Protein 1WHH (pdb70)

CATH classification: 2.30.30.190

InterPro domains:
  IPR000938 CAP Gly-rich domain [PF01302] (296-360)
  IPR000938 CAP Gly-rich domain [PF01302] (418-481)
  IPR000938 CAP Gly-rich domain [PS00845] (314-345)
  IPR000938 CAP Gly-rich domain [PS00845] (436-467)
  IPR000938 CAP Gly-rich domain [PS50245] (314-356)
  IPR000938 CAP Gly-rich domain [PS50245] (436-478)
  IPR000938 CAP Gly-rich domain [SM01052] (296-361)
  IPR000938 CAP Gly-rich domain [SM01052] (418-483)
  IPR002110 Ankyrin repeat [PF12796] (144-227)
  IPR002110 Ankyrin repeat [PS50088] (197-229)
  IPR002110 Ankyrin repeat [SM00248] (117-155)
  IPR002110 Ankyrin repeat [SM00248] (160-191)
  IPR002110 Ankyrin repeat [SM00248] (197-226)
  IPR036770 Ankyrin repeat-containing domain superfamily [G3DSA:1.25.40.20] (91-244)
  IPR036770 Ankyrin repeat-containing domain superfamily [SSF48403] (101-236)
  IPR036859 CAP Gly-rich domain superfamily [G3DSA:2.30.30.190] (273-370)
  IPR036859 CAP Gly-rich domain superfamily [G3DSA:2.30.30.190] (395-489)
  IPR036859 CAP Gly-rich domain superfamily [SSF74924] (266-394)
  IPR036859 CAP Gly-rich domain superfamily [SSF74924] (410-545)

Nearest PDB structures (foldseek):
  1whh-assembly1_A  TM=7.391E-01  e=8.367E-16  Mus musculus
  2cp5-assembly1_A  TM=6.969E-01  e=2.871E-09  Homo sapiens
  1whj-assembly1_A  TM=7.065E-01  e=7.109E-09  Mus musculus
  2coz-assembly1_A  TM=6.652E-01  e=1.085E-08  Homo sapiens
  2coy-assembly1_A  TM=6.792E-01  e=8.999E-08  Homo sapiens

Solvent-accessible surface area: 7705 Å² total; per-residue (Å²): 119,106,134,55,127,119,59,205,101,104,126,67,142,84,140,82,78,128,177,142,220,140,38,52,132,5,114,77,53,34,87,0,42,13,52,34,138,103,97,3,58,0,108,71,49,10,129,19,117,71,18,119,39,86,38,2,0,0,56,12,131,126,96,84,17,164,24,62,0,35,15,180,72,57,164,27,18,112,30,40,79,125,16,0,10,9,4,38,23,97,134,12,99,124,86,25,112,41,136,107,106,142

Organism: Mus musculus (NCBI:txid10090)

Structure (mmCIF, N/CA/C/O backbone):
data_1WHH
#
_entry.id   1WHH
#
loop_
_atom_site.group_PDB
_atom_site.id
_atom_site.type_symbol
_atom_site.label_atom_id
_atom_site.label_alt_id
_atom_site.label_comp_id
_atom_site.label_asym_id
_atom_site.label_entity_id
_atom_site.label_seq_id
_atom_site.pdbx_PDB_ins_code
_atom_site.Cartn_x
_atom_site.Cartn_y
_atom_site.Cartn_z
_atom_site.occupancy
_atom_site.B_iso_or_equiv
_atom_site.auth_seq_id
_atom_site.auth_comp_id
_atom_site.auth_asym_id
_atom_site.auth_atom_id
_atom_site.pdbx_PDB_model_num
ATOM 1 N N . GLY A 1 1 ? 28.918 -16.283 -32.223 1.00 0.00 1 GLY A N 1
ATOM 2 C CA . GLY A 1 1 ? 28.095 -17.522 -32.151 1.00 0.00 1 GLY A CA 1
ATOM 3 C C . GLY A 1 1 ? 28.400 -18.349 -30.918 1.00 0.00 1 GLY A C 1
ATOM 4 O O . GLY A 1 1 ? 29.405 -18.125 -30.246 1.00 0.00 1 GLY A O 1
ATOM 10 N N . SER A 1 2 ? 27.527 -19.308 -30.622 1.00 0.00 2 SER A N 1
ATOM 11 C CA . SER A 1 2 ? 27.704 -20.175 -29.461 1.00 0.00 2 SER A CA 1
ATOM 12 C C . SER A 1 2 ? 27.676 -19.367 -28.167 1.00 0.00 2 SER A C 1
ATOM 13 O O . SER A 1 2 ? 28.485 -18.460 -27.971 1.00 0.00 2 SER A O 1
ATOM 21 N N . SER A 1 3 ? 26.739 -19.703 -27.287 1.00 0.00 3 SER A N 1
ATOM 22 C CA . SER A 1 3 ? 26.605 -19.011 -26.011 1.00 0.00 3 SER A CA 1
ATOM 23 C C . SER A 1 3 ? 27.885 -19.131 -25.189 1.00 0.00 3 SER A C 1
ATOM 24 O O . SER A 1 3 ? 28.536 -18.131 -24.886 1.00 0.00 3 SER A O 1
ATOM 32 N N . GLY A 1 4 ? 28.240 -20.361 -24.832 1.00 0.00 4 GLY A N 1
ATOM 33 C CA . GLY A 1 4 ? 29.440 -20.588 -24.050 1.00 0.00 4 GLY A CA 1
ATOM 34 C C . GLY A 1 4 ? 30.072 -21.936 -24.337 1.00 0.00 4 GLY A C 1
ATOM 35 O O . GLY A 1 4 ? 30.000 -22.436 -25.459 1.00 0.00 4 GLY A O 1
ATOM 39 N N . SER A 1 5 ? 30.694 -22.524 -23.320 1.00 0.00 5 SER A N 1
ATOM 40 C CA . SER A 1 5 ? 31.342 -23.822 -23.469 1.00 0.00 5 SER A CA 1
ATOM 41 C C . SER A 1 5 ? 30.401 -24.950 -23.059 1.00 0.00 5 SER A C 1
ATOM 42 O O . SER A 1 5 ? 30.032 -25.793 -23.877 1.00 0.00 5 SER A O 1
ATOM 50 N N . SER A 1 6 ? 30.014 -24.958 -21.788 1.00 0.00 6 SER A N 1
ATOM 51 C CA . SER A 1 6 ? 29.116 -25.982 -21.268 1.00 0.00 6 SER A CA 1
ATOM 52 C C . SER A 1 6 ? 27.695 -25.442 -21.134 1.00 0.00 6 SER A C 1
ATOM 53 O O . SER A 1 6 ? 26.741 -26.051 -21.616 1.00 0.00 6 SER A O 1
ATOM 61 N N . GLY A 1 7 ? 27.565 -24.295 -20.477 1.00 0.00 7 GLY A N 1
ATOM 62 C CA . GLY A 1 7 ? 26.258 -23.691 -20.292 1.00 0.00 7 GLY A CA 1
ATOM 63 C C . GLY A 1 7 ? 26.219 -22.746 -19.107 1.00 0.00 7 GLY A C 1
ATOM 64 O O . GLY A 1 7 ? 27.233 -22.525 -18.446 1.00 0.00 7 GLY A O 1
ATOM 68 N N . LYS A 1 8 ? 25.043 -22.185 -18.840 1.00 0.00 8 LYS A N 1
ATOM 69 C CA . LYS A 1 8 ? 24.875 -21.258 -17.726 1.00 0.00 8 LYS A CA 1
ATOM 70 C C . LYS A 1 8 ? 23.418 -21.200 -17.281 1.00 0.00 8 LYS A C 1
ATOM 71 O O . LYS A 1 8 ? 22.940 -20.163 -16.818 1.00 0.00 8 LYS A O 1
ATOM 90 N N . SER A 1 9 ? 22.716 -22.320 -17.424 1.00 0.00 9 SER A N 1
ATOM 91 C CA . SER A 1 9 ? 21.312 -22.395 -17.037 1.00 0.00 9 SER A CA 1
ATOM 92 C C . SER A 1 9 ? 21.168 -22.947 -15.620 1.00 0.00 9 SER A C 1
ATOM 93 O O . SER A 1 9 ? 21.943 -23.806 -15.198 1.00 0.00 9 SER A O 1
ATOM 101 N N . PRO A 1 10 ? 20.171 -22.458 -14.862 1.00 0.00 10 PRO A N 1
ATOM 102 C CA . PRO A 1 10 ? 19.930 -22.906 -13.488 1.00 0.00 10 PRO A CA 1
ATOM 103 C C . PRO A 1 10 ? 19.320 -24.303 -13.432 1.00 0.00 10 PRO A C 1
ATOM 104 O O . PRO A 1 10 ? 18.540 -24.685 -14.304 1.00 0.00 10 PRO A O 1
ATOM 115 N N . SER A 1 11 ? 19.679 -25.059 -12.400 1.00 0.00 11 SER A N 1
ATOM 116 C CA . SER A 1 11 ? 19.165 -26.413 -12.230 1.00 0.00 11 SER A CA 1
ATOM 117 C C . SER A 1 11 ? 17.777 -26.392 -11.597 1.00 0.00 11 SER A C 1
ATOM 118 O O . SER A 1 11 ? 16.947 -27.262 -11.866 1.00 0.00 11 SER A O 1
ATOM 126 N N . SER A 1 12 ? 17.531 -25.393 -10.756 1.00 0.00 12 SER A N 1
ATOM 127 C CA . SER A 1 12 ? 16.243 -25.256 -10.086 1.00 0.00 12 SER A CA 1
ATOM 128 C C . SER A 1 12 ? 15.777 -23.803 -10.097 1.00 0.00 12 SER A C 1
ATOM 129 O O . SER A 1 12 ? 16.591 -22.881 -10.177 1.00 0.00 12 SER A O 1
ATOM 137 N N . PRO A 1 13 ? 14.454 -23.576 -10.014 1.00 0.00 13 PRO A N 1
ATOM 138 C CA . PRO A 1 13 ? 13.883 -22.225 -10.014 1.00 0.00 13 PRO A CA 1
ATOM 139 C C . PRO A 1 13 ? 14.252 -21.443 -8.759 1.00 0.00 13 PRO A C 1
ATOM 140 O O . PRO A 1 13 ? 13.528 -21.469 -7.764 1.00 0.00 13 PRO A O 1
ATOM 151 N N . SER A 1 14 ? 15.382 -20.746 -8.813 1.00 0.00 14 SER A N 1
ATOM 152 C CA . SER A 1 14 ? 15.848 -19.954 -7.679 1.00 0.00 14 SER A CA 1
ATOM 153 C C . SER A 1 14 ? 16.047 -18.496 -8.078 1.00 0.00 14 SER A C 1
ATOM 154 O O . SER A 1 14 ? 16.408 -18.197 -9.217 1.00 0.00 14 SER A O 1
ATOM 162 N N . LEU A 1 15 ? 15.810 -17.592 -7.133 1.00 0.00 15 LEU A N 1
ATOM 163 C CA . LEU A 1 15 ? 15.964 -16.164 -7.385 1.00 0.00 15 LEU A CA 1
ATOM 164 C C . LEU A 1 15 ? 16.683 -15.483 -6.224 1.00 0.00 15 LEU A C 1
ATOM 165 O O . LEU A 1 15 ? 17.097 -16.139 -5.269 1.00 0.00 15 LEU A O 1
ATOM 181 N N . GLY A 1 16 ? 16.827 -14.165 -6.314 1.00 0.00 16 GLY A N 1
ATOM 182 C CA . GLY A 1 16 ? 17.496 -13.421 -5.263 1.00 0.00 16 GLY A CA 1
ATOM 183 C C . GLY A 1 16 ? 16.828 -13.598 -3.914 1.00 0.00 16 GLY A C 1
ATOM 184 O O . GLY A 1 16 ? 17.495 -13.613 -2.880 1.00 0.00 16 GLY A O 1
ATOM 188 N N . SER A 1 17 ? 15.506 -13.736 -3.926 1.00 0.00 17 SER A N 1
ATOM 189 C CA . SER A 1 17 ? 14.743 -13.916 -2.696 1.00 0.00 17 SER A CA 1
ATOM 190 C C . SER A 1 17 ? 13.262 -14.110 -2.999 1.00 0.00 17 SER A C 1
ATOM 191 O O . SER A 1 17 ? 12.575 -13.175 -3.412 1.00 0.00 17 SER A O 1
ATOM 199 N N . LEU A 1 18 ? 12.775 -15.330 -2.794 1.00 0.00 18 LEU A N 1
ATOM 200 C CA . LEU A 1 18 ? 11.374 -15.646 -3.046 1.00 0.00 18 LEU A CA 1
ATOM 201 C C . LEU A 1 18 ? 10.917 -16.814 -2.180 1.00 0.00 18 LEU A C 1
ATOM 202 O O . LEU A 1 18 ? 10.054 -17.598 -2.580 1.00 0.00 18 LEU A O 1
ATOM 218 N N . GLN A 1 19 ? 11.499 -16.925 -0.990 1.00 0.00 19 GLN A N 1
ATOM 219 C CA . GLN A 1 19 ? 11.150 -17.998 -0.066 1.00 0.00 19 GLN A CA 1
ATOM 220 C C . GLN A 1 19 ? 11.426 -17.583 1.375 1.00 0.00 19 GLN A C 1
ATOM 221 O O . GLN A 1 19 ? 11.764 -18.415 2.218 1.00 0.00 19 GLN A O 1
ATOM 235 N N . GLN A 1 20 ? 11.279 -16.292 1.652 1.00 0.00 20 GLN A N 1
ATOM 236 C CA . GLN A 1 20 ? 11.512 -15.766 2.992 1.00 0.00 20 GLN A CA 1
ATOM 237 C C . GLN A 1 20 ? 10.245 -15.847 3.838 1.00 0.00 20 GLN A C 1
ATOM 238 O O . GLN A 1 20 ? 9.186 -16.245 3.351 1.00 0.00 20 GLN A O 1
ATOM 252 N N . ARG A 1 21 ? 10.361 -15.469 5.106 1.00 0.00 21 ARG A N 1
ATOM 253 C CA . ARG A 1 21 ? 9.225 -15.499 6.021 1.00 0.00 21 ARG A CA 1
ATOM 254 C C . ARG A 1 21 ? 8.633 -14.105 6.201 1.00 0.00 21 ARG A C 1
ATOM 255 O O . ARG A 1 21 ? 9.212 -13.256 6.878 1.00 0.00 21 ARG A O 1
ATOM 276 N N . GLU A 1 22 ? 7.475 -13.876 5.589 1.00 0.00 22 GLU A N 1
ATOM 277 C CA . GLU A 1 22 ? 6.804 -12.585 5.682 1.00 0.00 22 GLU A CA 1
ATOM 278 C C . GLU A 1 22 ? 7.681 -11.472 5.117 1.00 0.00 22 GLU A C 1
ATOM 279 O O . GLU A 1 22 ? 7.629 -10.332 5.579 1.00 0.00 22 GLU A O 1
ATOM 291 N N . GLY A 1 23 ? 8.487 -11.810 4.116 1.00 0.00 23 GLY A N 1
ATOM 292 C CA . GLY A 1 23 ? 9.363 -10.828 3.506 1.00 0.00 23 GLY A CA 1
ATOM 293 C C . GLY A 1 23 ? 8.605 -9.810 2.677 1.00 0.00 23 GLY A C 1
ATOM 294 O O . GLY A 1 23 ? 7.486 -10.070 2.233 1.00 0.00 23 GLY A O 1
ATOM 298 N N . ALA A 1 24 ? 9.214 -8.647 2.468 1.00 0.00 24 ALA A N 1
ATOM 299 C CA . ALA A 1 24 ? 8.589 -7.586 1.688 1.00 0.00 24 ALA A CA 1
ATOM 300 C C . ALA A 1 24 ? 9.580 -6.463 1.396 1.00 0.00 24 ALA A C 1
ATOM 301 O O . ALA A 1 24 ? 10.547 -6.270 2.131 1.00 0.00 24 ALA A O 1
ATOM 308 N N . LYS A 1 25 ? 9.330 -5.726 0.318 1.00 0.00 25 LYS A N 1
ATOM 309 C CA . LYS A 1 25 ? 10.200 -4.622 -0.070 1.00 0.00 25 LYS A CA 1
ATOM 310 C C . LYS A 1 25 ? 9.795 -3.332 0.638 1.00 0.00 25 LYS A C 1
ATOM 311 O O . LYS A 1 25 ? 10.639 -2.615 1.173 1.00 0.00 25 LYS A O 1
ATOM 330 N N . ALA A 1 26 ? 8.496 -3.046 0.636 1.00 0.00 26 ALA A N 1
ATOM 331 C CA . ALA A 1 26 ? 7.980 -1.844 1.279 1.00 0.00 26 ALA A CA 1
ATOM 332 C C . ALA A 1 26 ? 7.228 -2.185 2.561 1.00 0.00 26 ALA A C 1
ATOM 333 O O . ALA A 1 26 ? 7.149 -3.349 2.954 1.00 0.00 26 ALA A O 1
ATOM 340 N N . GLU A 1 27 ? 6.678 -1.163 3.209 1.00 0.00 27 GLU A N 1
ATOM 341 C CA . GLU A 1 27 ? 5.932 -1.356 4.448 1.00 0.00 27 GLU A CA 1
ATOM 342 C C . GLU A 1 27 ? 4.829 -0.313 4.588 1.00 0.00 27 GLU A C 1
ATOM 343 O O . GLU A 1 27 ? 4.795 0.673 3.852 1.00 0.00 27 GLU A O 1
ATOM 355 N N . VAL A 1 28 ? 3.926 -0.538 5.538 1.00 0.00 28 VAL A N 1
ATOM 356 C CA . VAL A 1 28 ? 2.820 0.382 5.775 1.00 0.00 28 VAL A CA 1
ATOM 357 C C . VAL A 1 28 ? 3.319 1.705 6.347 1.00 0.00 28 VAL A C 1
ATOM 358 O O . VAL A 1 28 ? 4.007 1.731 7.367 1.00 0.00 28 VAL A O 1
ATOM 371 N N . GLY A 1 29 ? 2.968 2.801 5.682 1.00 0.00 29 GLY A N 1
ATOM 372 C CA . GLY A 1 29 ? 3.389 4.112 6.139 1.00 0.00 29 GLY A CA 1
ATOM 373 C C . GLY A 1 29 ? 4.606 4.621 5.394 1.00 0.00 29 GLY A C 1
ATOM 374 O O . GLY A 1 29 ? 5.406 5.380 5.942 1.00 0.00 29 GLY A O 1
ATOM 378 N N . ASP A 1 30 ? 4.748 4.204 4.141 1.00 0.00 30 ASP A N 1
ATOM 379 C CA . ASP A 1 30 ? 5.878 4.621 3.318 1.00 0.00 30 ASP A CA 1
ATOM 380 C C . ASP A 1 30 ? 5.427 4.932 1.894 1.00 0.00 30 ASP A C 1
ATOM 381 O O . ASP A 1 30 ? 4.489 4.321 1.382 1.00 0.00 30 ASP A O 1
ATOM 390 N N . GLN A 1 31 ? 6.102 5.884 1.260 1.00 0.00 31 GLN A N 1
ATOM 391 C CA . GLN A 1 31 ? 5.771 6.276 -0.106 1.00 0.00 31 GLN A CA 1
ATOM 392 C C . GLN A 1 31 ? 6.201 5.203 -1.101 1.00 0.00 31 GLN A C 1
ATOM 393 O O . GLN A 1 31 ? 7.355 4.773 -1.105 1.00 0.00 31 GLN A O 1
ATOM 407 N N . VAL A 1 32 ? 5.267 4.773 -1.942 1.00 0.00 32 VAL A N 1
ATOM 408 C CA . VAL A 1 32 ? 5.548 3.751 -2.942 1.00 0.00 32 VAL A CA 1
ATOM 409 C C . VAL A 1 32 ? 5.071 4.185 -4.322 1.00 0.00 32 VAL A C 1
ATOM 410 O O . VAL A 1 32 ? 4.525 5.276 -4.486 1.00 0.00 32 VAL A O 1
ATOM 423 N N . LEU A 1 33 ? 5.280 3.325 -5.314 1.00 0.00 33 LEU A N 1
ATOM 424 C CA . LEU A 1 33 ? 4.871 3.620 -6.682 1.00 0.00 33 LEU A CA 1
ATOM 425 C C . LEU A 1 33 ? 4.282 2.384 -7.354 1.00 0.00 33 LEU A C 1
ATOM 426 O O . LEU A 1 33 ? 5.000 1.434 -7.665 1.00 0.00 33 LEU A O 1
ATOM 442 N N . VAL A 1 34 ? 2.972 2.403 -7.575 1.00 0.00 34 VAL A N 1
ATOM 443 C CA . VAL A 1 34 ? 2.287 1.284 -8.210 1.00 0.00 34 VAL A CA 1
ATOM 444 C C . VAL A 1 34 ? 2.533 1.271 -9.714 1.00 0.00 34 VAL A C 1
ATOM 445 O O . VAL A 1 34 ? 2.212 2.231 -10.415 1.00 0.00 34 VAL A O 1
ATOM 458 N N . ALA A 1 35 ? 3.104 0.176 -10.206 1.00 0.00 35 ALA A N 1
ATOM 459 C CA . ALA A 1 35 ? 3.393 0.037 -11.628 1.00 0.00 35 ALA A CA 1
ATOM 460 C C . ALA A 1 35 ? 4.327 1.142 -12.113 1.00 0.00 35 ALA A C 1
ATOM 461 O O . ALA A 1 35 ? 4.314 1.505 -13.289 1.00 0.00 35 ALA A O 1
ATOM 468 N N . GLY A 1 36 ? 5.137 1.672 -11.200 1.00 0.00 36 GLY A N 1
ATOM 469 C CA . GLY A 1 36 ? 6.065 2.728 -11.556 1.00 0.00 36 GLY A CA 1
ATOM 470 C C . GLY A 1 36 ? 5.373 3.932 -12.168 1.00 0.00 36 GLY A C 1
ATOM 471 O O . GLY A 1 36 ? 5.905 4.565 -13.080 1.00 0.00 36 GLY A O 1
ATOM 475 N N . GLN A 1 37 ? 4.184 4.247 -11.666 1.00 0.00 37 GLN A N 1
ATOM 476 C CA . GLN A 1 37 ? 3.419 5.382 -12.169 1.00 0.00 37 GLN A CA 1
ATOM 477 C C . GLN A 1 37 ? 2.606 6.029 -11.053 1.00 0.00 37 GLN A C 1
ATOM 478 O O . GLN A 1 37 ? 2.918 7.132 -10.604 1.00 0.00 37 GLN A O 1
ATOM 492 N N . LYS A 1 38 ? 1.563 5.336 -10.610 1.00 0.00 38 LYS A N 1
ATOM 493 C CA . LYS A 1 38 ? 0.704 5.844 -9.545 1.00 0.00 38 LYS A CA 1
ATOM 494 C C . LYS A 1 38 ? 1.455 5.894 -8.218 1.00 0.00 38 LYS A C 1
ATOM 495 O O . LYS A 1 38 ? 1.839 4.860 -7.672 1.00 0.00 38 LYS A O 1
ATOM 514 N N . GLN A 1 39 ? 1.658 7.103 -7.704 1.00 0.00 39 GLN A N 1
ATOM 515 C CA . GLN A 1 39 ? 2.361 7.288 -6.441 1.00 0.00 39 GLN A CA 1
ATOM 516 C C . GLN A 1 39 ? 1.387 7.270 -5.268 1.00 0.00 39 GLN A C 1
ATOM 517 O O . GLN A 1 39 ? 0.412 8.022 -5.247 1.00 0.00 39 GLN A O 1
ATOM 531 N N . GLY A 1 40 ? 1.656 6.406 -4.294 1.00 0.00 40 GLY A N 1
ATOM 532 C CA . GLY A 1 40 ? 0.793 6.307 -3.132 1.00 0.00 40 GLY A CA 1
ATOM 533 C C . GLY A 1 40 ? 1.532 5.822 -1.900 1.00 0.00 40 GLY A C 1
ATOM 534 O O . GLY A 1 40 ? 2.748 5.636 -1.931 1.00 0.00 40 GLY A O 1
ATOM 538 N N . ILE A 1 41 ? 0.794 5.617 -0.813 1.00 0.00 41 ILE A N 1
ATOM 539 C CA . ILE A 1 41 ? 1.386 5.152 0.435 1.00 0.00 41 ILE A CA 1
ATOM 540 C C . ILE A 1 41 ? 0.654 3.922 0.963 1.00 0.00 41 ILE A C 1
ATOM 541 O O . ILE A 1 41 ? -0.571 3.923 1.089 1.00 0.00 41 ILE A O 1
ATOM 557 N N . VAL A 1 42 ? 1.412 2.875 1.274 1.00 0.00 42 VAL A N 1
ATOM 558 C CA . VAL A 1 42 ? 0.834 1.640 1.789 1.00 0.00 42 VAL A CA 1
ATOM 559 C C . VAL A 1 42 ? 0.082 1.888 3.093 1.00 0.00 42 VAL A C 1
ATOM 560 O O . VAL A 1 42 ? 0.642 2.419 4.052 1.00 0.00 42 VAL A O 1
ATOM 573 N N . ARG A 1 43 ? -1.190 1.503 3.120 1.00 0.00 43 ARG A N 1
ATOM 574 C CA . ARG A 1 43 ? -2.018 1.684 4.306 1.00 0.00 43 ARG A CA 1
ATOM 575 C C . ARG A 1 43 ? -2.344 0.344 4.957 1.00 0.00 43 ARG A C 1
ATOM 576 O O . ARG A 1 43 ? -2.523 0.260 6.172 1.00 0.00 43 ARG A O 1
ATOM 597 N N . PHE A 1 44 ? -2.422 -0.704 4.142 1.00 0.00 44 PHE A N 1
ATOM 598 C CA . PHE A 1 44 ? -2.728 -2.039 4.643 1.00 0.00 44 PHE A CA 1
ATOM 599 C C . PHE A 1 44 ? -1.949 -3.103 3.875 1.00 0.00 44 PHE A C 1
ATOM 600 O O . PHE A 1 44 ? -2.112 -3.251 2.664 1.00 0.00 44 PHE A O 1
ATOM 617 N N . TYR A 1 45 ? -1.105 -3.840 4.588 1.00 0.00 45 TYR A N 1
ATOM 618 C CA . TYR A 1 45 ? -0.302 -4.892 3.975 1.00 0.00 45 TYR A CA 1
ATOM 619 C C . TYR A 1 45 ? -0.698 -6.262 4.516 1.00 0.00 45 TYR A C 1
ATOM 620 O O . TYR A 1 45 ? -0.517 -6.548 5.700 1.00 0.00 45 TYR A O 1
ATOM 638 N N . GLY A 1 46 ? -1.238 -7.105 3.642 1.00 0.00 46 GLY A N 1
ATOM 639 C CA . GLY A 1 46 ? -1.649 -8.434 4.052 1.00 0.00 46 GLY A CA 1
ATOM 640 C C . GLY A 1 46 ? -2.310 -9.208 2.928 1.00 0.00 46 GLY A C 1
ATOM 641 O O . GLY A 1 46 ? -2.733 -8.626 1.930 1.00 0.00 46 GLY A O 1
ATOM 645 N N . LYS A 1 47 ? -2.400 -10.524 3.092 1.00 0.00 47 LYS A N 1
ATOM 646 C CA . LYS A 1 47 ? -3.015 -11.379 2.083 1.00 0.00 47 LYS A CA 1
ATOM 647 C C . LYS A 1 47 ? -4.505 -11.081 1.954 1.00 0.00 47 LYS A C 1
ATOM 648 O O . LYS A 1 47 ? -5.202 -10.905 2.952 1.00 0.00 47 LYS A O 1
ATOM 667 N N . THR A 1 48 ? -4.986 -11.028 0.717 1.00 0.00 48 THR A N 1
ATOM 668 C CA . THR A 1 48 ? -6.395 -10.753 0.457 1.00 0.00 48 THR A CA 1
ATOM 669 C C . THR A 1 48 ? -7.177 -12.049 0.271 1.00 0.00 48 THR A C 1
ATOM 670 O O . THR A 1 48 ? -6.634 -13.142 0.430 1.00 0.00 48 THR A O 1
ATOM 681 N N . ASP A 1 49 ? -8.456 -11.919 -0.067 1.00 0.00 49 ASP A N 1
ATOM 682 C CA . ASP A 1 49 ? -9.313 -13.081 -0.275 1.00 0.00 49 ASP A CA 1
ATOM 683 C C . ASP A 1 49 ? -9.598 -13.288 -1.759 1.00 0.00 49 ASP A C 1
ATOM 684 O O . ASP A 1 49 ? -9.781 -14.417 -2.214 1.00 0.00 49 ASP A O 1
ATOM 693 N N . PHE A 1 50 ? -9.632 -12.191 -2.509 1.00 0.00 50 PHE A N 1
ATOM 694 C CA . PHE A 1 50 ? -9.895 -12.254 -3.942 1.00 0.00 50 PHE A CA 1
ATOM 695 C C . PHE A 1 50 ? -8.706 -12.854 -4.687 1.00 0.00 50 PHE A C 1
ATOM 696 O O . PHE A 1 50 ? -8.877 -13.583 -5.664 1.00 0.00 50 PHE A O 1
ATOM 713 N N . ALA A 1 51 ? -7.501 -12.541 -4.220 1.00 0.00 51 ALA A N 1
ATOM 714 C CA . ALA A 1 51 ? -6.285 -13.049 -4.841 1.00 0.00 51 ALA A CA 1
ATOM 715 C C . ALA A 1 51 ? -5.321 -13.602 -3.795 1.00 0.00 51 ALA A C 1
ATOM 716 O O . ALA A 1 51 ? -5.275 -13.118 -2.664 1.00 0.00 51 ALA A O 1
ATOM 723 N N . PRO A 1 52 ? -4.536 -14.631 -4.159 1.00 0.00 52 PRO A N 1
ATOM 724 C CA . PRO A 1 52 ? -3.570 -15.250 -3.245 1.00 0.00 52 PRO A CA 1
ATOM 725 C C . PRO A 1 52 ? -2.362 -14.355 -2.985 1.00 0.00 52 PRO A C 1
ATOM 726 O O . PRO A 1 52 ? -2.351 -13.185 -3.364 1.00 0.00 52 PRO A O 1
ATOM 737 N N . GLY A 1 53 ? -1.347 -14.916 -2.336 1.00 0.00 53 GLY A N 1
ATOM 738 C CA . GLY A 1 53 ? -0.147 -14.156 -2.036 1.00 0.00 53 GLY A CA 1
ATOM 739 C C . GLY A 1 53 ? -0.431 -12.933 -1.186 1.00 0.00 53 GLY A C 1
ATOM 740 O O . GLY A 1 53 ? -1.474 -12.848 -0.538 1.00 0.00 53 GLY A O 1
ATOM 744 N N . TYR A 1 54 ? 0.502 -11.985 -1.187 1.00 0.00 54 TYR A N 1
ATOM 745 C CA . TYR A 1 54 ? 0.348 -10.762 -0.410 1.00 0.00 54 TYR A CA 1
ATOM 746 C C . TYR A 1 54 ? 0.032 -9.578 -1.318 1.00 0.00 54 TYR A C 1
ATOM 747 O O . TYR A 1 54 ? 0.324 -9.604 -2.514 1.00 0.00 54 TYR A O 1
ATOM 765 N N . TRP A 1 55 ? -0.568 -8.541 -0.742 1.00 0.00 55 TRP A N 1
ATOM 766 C CA . TRP A 1 55 ? -0.924 -7.346 -1.500 1.00 0.00 55 TRP A CA 1
ATOM 767 C C . TRP A 1 55 ? -0.756 -6.092 -0.649 1.00 0.00 55 TRP A C 1
ATOM 768 O O . TRP A 1 55 ? -0.734 -6.162 0.579 1.00 0.00 55 TRP A O 1
ATOM 789 N N . TYR A 1 56 ? -0.639 -4.945 -1.312 1.00 0.00 56 TYR A N 1
ATOM 790 C CA . TYR A 1 56 ? -0.472 -3.675 -0.616 1.00 0.00 56 TYR A CA 1
ATOM 791 C C . TYR A 1 56 ? -1.657 -2.751 -0.879 1.00 0.00 56 TYR A C 1
ATOM 792 O O . TYR A 1 56 ? -1.888 -2.326 -2.010 1.00 0.00 56 TYR A O 1
ATOM 810 N N . GLY A 1 57 ? -2.406 -2.445 0.176 1.00 0.00 57 GLY A N 1
ATOM 811 C CA . GLY A 1 57 ? -3.559 -1.574 0.040 1.00 0.00 57 GLY A CA 1
ATOM 812 C C . GLY A 1 57 ? -3.180 -0.107 0.052 1.00 0.00 57 GLY A C 1
ATOM 813 O O . GLY A 1 57 ? -3.542 0.629 0.971 1.00 0.00 57 GLY A O 1
ATOM 817 N N . ILE A 1 58 ? -2.449 0.321 -0.972 1.00 0.00 58 ILE A N 1
ATOM 818 C CA . ILE A 1 58 ? -2.020 1.711 -1.077 1.00 0.00 58 ILE A CA 1
ATOM 819 C C . ILE A 1 58 ? -3.191 2.621 -1.437 1.00 0.00 58 ILE A C 1
ATOM 820 O O . ILE A 1 58 ? -4.072 2.240 -2.208 1.00 0.00 58 ILE A O 1
ATOM 836 N N . GLU A 1 59 ? -3.191 3.825 -0.875 1.00 0.00 59 GLU A N 1
ATOM 837 C CA . GLU A 1 59 ? -4.252 4.790 -1.137 1.00 0.00 59 GLU A CA 1
ATOM 838 C C . GLU A 1 59 ? -3.772 5.878 -2.091 1.00 0.00 59 GLU A C 1
ATOM 839 O O . GLU A 1 59 ? -2.620 6.307 -2.031 1.00 0.00 59 GLU A O 1
ATOM 851 N N . LEU A 1 60 ? -4.663 6.321 -2.974 1.00 0.00 60 LEU A N 1
ATOM 852 C CA . LEU A 1 60 ? -4.329 7.359 -3.942 1.00 0.00 60 LEU A CA 1
ATOM 853 C C . LEU A 1 60 ? -4.763 8.732 -3.440 1.00 0.00 60 LEU A C 1
ATOM 854 O O . LEU A 1 60 ? -5.427 8.845 -2.409 1.00 0.00 60 LEU A O 1
ATOM 870 N N . ASP A 1 61 ? -4.385 9.772 -4.175 1.00 0.00 61 ASP A N 1
ATOM 871 C CA . ASP A 1 61 ? -4.735 11.138 -3.805 1.00 0.00 61 ASP A CA 1
ATOM 872 C C . ASP A 1 61 ? -5.972 11.609 -4.564 1.00 0.00 61 ASP A C 1
ATOM 873 O O . ASP A 1 61 ? -6.774 12.385 -4.044 1.00 0.00 61 ASP A O 1
ATOM 882 N N . GLN A 1 62 ? -6.120 11.134 -5.796 1.00 0.00 62 GLN A N 1
ATOM 883 C CA . GLN A 1 62 ? -7.260 11.506 -6.627 1.00 0.00 62 GLN A CA 1
ATOM 884 C C . GLN A 1 62 ? -8.128 10.289 -6.939 1.00 0.00 62 GLN A C 1
ATOM 885 O O . GLN A 1 62 ? -7.620 9.176 -7.081 1.00 0.00 62 GLN A O 1
ATOM 899 N N . PRO A 1 63 ? -9.455 10.483 -7.051 1.00 0.00 63 PRO A N 1
ATOM 900 C CA . PRO A 1 63 ? -10.390 9.392 -7.349 1.00 0.00 63 PRO A CA 1
ATOM 901 C C . PRO A 1 63 ? -10.025 8.656 -8.634 1.00 0.00 63 PRO A C 1
ATOM 902 O O . PRO A 1 63 ? -10.525 8.983 -9.710 1.00 0.00 63 PRO A O 1
ATOM 913 N N . THR A 1 64 ? -9.153 7.662 -8.514 1.00 0.00 64 THR A N 1
ATOM 914 C CA . THR A 1 64 ? -8.721 6.880 -9.666 1.00 0.00 64 THR A CA 1
ATOM 915 C C . THR A 1 64 ? -8.199 5.514 -9.234 1.00 0.00 64 THR A C 1
ATOM 916 O O . THR A 1 64 ? -7.321 4.941 -9.878 1.00 0.00 64 THR A O 1
ATOM 927 N N . GLY A 1 65 ? -8.747 4.997 -8.138 1.00 0.00 65 GLY A N 1
ATOM 928 C CA . GLY A 1 65 ? -8.325 3.702 -7.639 1.00 0.00 65 GLY A CA 1
ATOM 929 C C . GLY A 1 65 ? -9.131 2.562 -8.230 1.00 0.00 65 GLY A C 1
ATOM 930 O O . GLY A 1 65 ? -10.084 2.789 -8.976 1.00 0.00 65 GLY A O 1
ATOM 934 N N . LYS A 1 66 ? -8.749 1.334 -7.896 1.00 0.00 66 LYS A N 1
ATOM 935 C CA . LYS A 1 66 ? -9.444 0.155 -8.398 1.00 0.00 66 LYS A CA 1
ATOM 936 C C . LYS A 1 66 ? -10.737 -0.085 -7.623 1.00 0.00 66 LYS A C 1
ATOM 937 O O . LYS A 1 66 ? -11.707 -0.614 -8.167 1.00 0.00 66 LYS A O 1
ATOM 956 N N . HIS A 1 67 ? -10.741 0.305 -6.353 1.00 0.00 67 HIS A N 1
ATOM 957 C CA . HIS A 1 67 ? -11.914 0.131 -5.505 1.00 0.00 67 HIS A CA 1
ATOM 958 C C . HIS A 1 67 ? -12.006 1.246 -4.468 1.00 0.00 67 HIS A C 1
ATOM 959 O O . HIS A 1 67 ? -11.169 2.148 -4.435 1.00 0.00 67 HIS A O 1
ATOM 973 N N . ASP A 1 68 ? -13.030 1.177 -3.623 1.00 0.00 68 ASP A N 1
ATOM 974 C CA . ASP A 1 68 ? -13.232 2.181 -2.584 1.00 0.00 68 ASP A CA 1
ATOM 975 C C . ASP A 1 68 ? -12.849 1.632 -1.213 1.00 0.00 68 ASP A C 1
ATOM 976 O O . ASP A 1 68 ? -13.604 1.758 -0.248 1.00 0.00 68 ASP A O 1
ATOM 985 N N . GLY A 1 69 ? -11.673 1.020 -1.134 1.00 0.00 69 GLY A N 1
ATOM 986 C CA . GLY A 1 69 ? -11.211 0.460 0.123 1.00 0.00 69 GLY A CA 1
ATOM 987 C C . GLY A 1 69 ? -11.555 -1.010 0.265 1.00 0.00 69 GLY A C 1
ATOM 988 O O . GLY A 1 69 ? -10.714 -1.816 0.661 1.00 0.00 69 GLY A O 1
ATOM 992 N N . SER A 1 70 ? -12.797 -1.359 -0.058 1.00 0.00 70 SER A N 1
ATOM 993 C CA . SER A 1 70 ? -13.251 -2.741 0.035 1.00 0.00 70 SER A CA 1
ATOM 994 C C . SER A 1 70 ? -13.213 -3.419 -1.330 1.00 0.00 70 SER A C 1
ATOM 995 O O . SER A 1 70 ? -13.617 -2.835 -2.336 1.00 0.00 70 SER A O 1
ATOM 1003 N N . VAL A 1 71 ? -12.726 -4.655 -1.359 1.00 0.00 71 VAL A N 1
ATOM 1004 C CA . VAL A 1 71 ? -12.636 -5.413 -2.601 1.00 0.00 71 VAL A CA 1
ATOM 1005 C C . VAL A 1 71 ? -13.560 -6.626 -2.573 1.00 0.00 71 VAL A C 1
ATOM 1006 O O . VAL A 1 71 ? -13.324 -7.581 -1.833 1.00 0.00 71 VAL A O 1
ATOM 1019 N N . PHE A 1 72 ? -14.612 -6.582 -3.385 1.00 0.00 72 PHE A N 1
ATOM 1020 C CA . PHE A 1 72 ? -15.571 -7.677 -3.454 1.00 0.00 72 PHE A CA 1
ATOM 1021 C C . PHE A 1 72 ? -16.233 -7.909 -2.099 1.00 0.00 72 PHE A C 1
ATOM 1022 O O . PHE A 1 72 ? -16.587 -9.036 -1.754 1.00 0.00 72 PHE A O 1
ATOM 1039 N N . GLY A 1 73 ? -16.397 -6.833 -1.335 1.00 0.00 73 GLY A N 1
ATOM 1040 C CA . GLY A 1 73 ? -17.015 -6.941 -0.027 1.00 0.00 73 GLY A CA 1
ATOM 1041 C C . GLY A 1 73 ? -15.997 -6.987 1.095 1.00 0.00 73 GLY A C 1
ATOM 1042 O O . GLY A 1 73 ? -16.268 -6.537 2.208 1.00 0.00 73 GLY A O 1
ATOM 1046 N N . VAL A 1 74 ? -14.821 -7.532 0.802 1.00 0.00 74 VAL A N 1
ATOM 1047 C CA . VAL A 1 74 ? -13.757 -7.634 1.793 1.00 0.00 74 VAL A CA 1
ATOM 1048 C C . VAL A 1 74 ? -13.050 -6.296 1.980 1.00 0.00 74 VAL A C 1
ATOM 1049 O O . VAL A 1 74 ? -12.448 -5.765 1.047 1.00 0.00 74 VAL A O 1
ATOM 1062 N N . ARG A 1 75 ? -13.130 -5.755 3.191 1.00 0.00 75 ARG A N 1
ATOM 1063 C CA . ARG A 1 75 ? -12.500 -4.476 3.501 1.00 0.00 75 ARG A CA 1
ATOM 1064 C C . ARG A 1 75 ? -11.122 -4.682 4.122 1.00 0.00 75 ARG A C 1
ATOM 1065 O O . ARG A 1 75 ? -10.879 -5.679 4.804 1.00 0.00 75 ARG A O 1
ATOM 1086 N N . TYR A 1 76 ? -10.222 -3.733 3.884 1.00 0.00 76 TYR A N 1
ATOM 1087 C CA . TYR A 1 76 ? -8.868 -3.810 4.421 1.00 0.00 76 TYR A CA 1
ATOM 1088 C C . TYR A 1 76 ? -8.483 -2.509 5.118 1.00 0.00 76 TYR A C 1
ATOM 1089 O O . TYR A 1 76 ? -7.933 -2.524 6.220 1.00 0.00 76 TYR A O 1
ATOM 1107 N N . PHE A 1 77 ? -8.774 -1.386 4.471 1.00 0.00 77 PHE A N 1
ATOM 1108 C CA . PHE A 1 77 ? -8.458 -0.077 5.032 1.00 0.00 77 PHE A CA 1
ATOM 1109 C C . PHE A 1 77 ? -9.504 0.958 4.628 1.00 0.00 77 PHE A C 1
ATOM 1110 O O . PHE A 1 77 ? -10.292 0.733 3.709 1.00 0.00 77 PHE A O 1
ATOM 1127 N N . THR A 1 78 ? -9.504 2.092 5.320 1.00 0.00 78 THR A N 1
ATOM 1128 C CA . THR A 1 78 ? -10.453 3.163 5.035 1.00 0.00 78 THR A CA 1
ATOM 1129 C C . THR A 1 78 ? -9.832 4.211 4.117 1.00 0.00 78 THR A C 1
ATOM 1130 O O . THR A 1 78 ? -8.789 4.785 4.430 1.00 0.00 78 THR A O 1
ATOM 1141 N N . CYS A 1 79 ? -10.481 4.457 2.984 1.00 0.00 79 CYS A N 1
ATOM 1142 C CA . CYS A 1 79 ? -9.994 5.438 2.021 1.00 0.00 79 CYS A CA 1
ATOM 1143 C C . CYS A 1 79 ? -11.155 6.104 1.289 1.00 0.00 79 CYS A C 1
ATOM 1144 O O . CYS A 1 79 ? -12.304 5.679 1.410 1.00 0.00 79 CYS A O 1
ATOM 1152 N N . ALA A 1 80 ? -10.846 7.150 0.529 1.00 0.00 80 ALA A N 1
ATOM 1153 C CA . ALA A 1 80 ? -11.862 7.876 -0.222 1.00 0.00 80 ALA A CA 1
ATOM 1154 C C . ALA A 1 80 ? -12.367 7.050 -1.403 1.00 0.00 80 ALA A C 1
ATOM 1155 O O . ALA A 1 80 ? -11.723 6.086 -1.817 1.00 0.00 80 ALA A O 1
ATOM 1162 N N . PRO A 1 81 ? -13.532 7.417 -1.963 1.00 0.00 81 PRO A N 1
ATOM 1163 C CA . PRO A 1 81 ? -14.121 6.705 -3.102 1.00 0.00 81 PRO A CA 1
ATOM 1164 C C . PRO A 1 81 ? -13.138 6.549 -4.258 1.00 0.00 81 PRO A C 1
ATOM 1165 O O . PRO A 1 81 ? -12.671 7.536 -4.825 1.00 0.00 81 PRO A O 1
ATOM 1176 N N . ARG A 1 82 ? -12.830 5.303 -4.602 1.00 0.00 82 ARG A N 1
ATOM 1177 C CA . ARG A 1 82 ? -11.903 5.018 -5.691 1.00 0.00 82 ARG A CA 1
ATOM 1178 C C . ARG A 1 82 ? -10.528 5.618 -5.406 1.00 0.00 82 ARG A C 1
ATOM 1179 O O . ARG A 1 82 ? -10.061 6.500 -6.128 1.00 0.00 82 ARG A O 1
ATOM 1200 N N . HIS A 1 83 ? -9.887 5.135 -4.348 1.00 0.00 83 HIS A N 1
ATOM 1201 C CA . HIS A 1 83 ? -8.566 5.623 -3.966 1.00 0.00 83 HIS A CA 1
ATOM 1202 C C . HIS A 1 83 ? -7.616 4.462 -3.688 1.00 0.00 83 HIS A C 1
ATOM 1203 O O . HIS A 1 83 ? -6.475 4.456 -4.149 1.00 0.00 83 HIS A O 1
ATOM 1217 N N . GLY A 1 84 ? -8.096 3.480 -2.931 1.00 0.00 84 GLY A N 1
ATOM 1218 C CA . GLY A 1 84 ? -7.277 2.328 -2.605 1.00 0.00 84 GLY A CA 1
ATOM 1219 C C . GLY A 1 84 ? -6.899 1.519 -3.830 1.00 0.00 84 GLY A C 1
ATOM 1220 O O . GLY A 1 84 ? -7.706 1.351 -4.744 1.00 0.00 84 GLY A O 1
ATOM 1224 N N . VAL A 1 85 ? -5.669 1.017 -3.849 1.00 0.00 85 VAL A N 1
ATOM 1225 C CA . VAL A 1 85 ? -5.186 0.222 -4.971 1.00 0.00 85 VAL A CA 1
ATOM 1226 C C . VAL A 1 85 ? -4.302 -0.925 -4.493 1.00 0.00 85 VAL A C 1
ATOM 1227 O O . VAL A 1 85 ? -3.271 -0.703 -3.857 1.00 0.00 85 VAL A O 1
ATOM 1240 N N . PHE A 1 86 ? -4.713 -2.150 -4.802 1.00 0.00 86 PHE A N 1
ATOM 1241 C CA . PHE A 1 86 ? -3.958 -3.334 -4.404 1.00 0.00 86 PHE A CA 1
ATOM 1242 C C . PHE A 1 86 ? -3.128 -3.865 -5.567 1.00 0.00 86 PHE A C 1
ATOM 1243 O O . PHE A 1 86 ? -3.671 -4.309 -6.578 1.00 0.00 86 PHE A O 1
ATOM 1260 N N . ALA A 1 87 ? -1.809 -3.820 -5.417 1.00 0.00 87 ALA A N 1
ATOM 1261 C CA . ALA A 1 87 ? -0.903 -4.298 -6.454 1.00 0.00 87 ALA A CA 1
ATOM 1262 C C . ALA A 1 87 ? 0.251 -5.096 -5.852 1.00 0.00 87 ALA A C 1
ATOM 1263 O O . ALA A 1 87 ? 0.719 -4.792 -4.756 1.00 0.00 87 ALA A O 1
ATOM 1270 N N . PRO A 1 88 ? 0.726 -6.134 -6.564 1.00 0.00 88 PRO A N 1
ATOM 1271 C CA . PRO A 1 88 ? 1.832 -6.975 -6.089 1.00 0.00 88 PRO A CA 1
ATOM 1272 C C . PRO A 1 88 ? 3.083 -6.162 -5.770 1.00 0.00 88 PRO A C 1
ATOM 1273 O O . PRO A 1 88 ? 3.435 -5.236 -6.498 1.00 0.00 88 PRO A O 1
ATOM 1284 N N . ALA A 1 89 ? 3.749 -6.517 -4.671 1.00 0.00 89 ALA A N 1
ATOM 1285 C CA . ALA A 1 89 ? 4.963 -5.823 -4.255 1.00 0.00 89 ALA A CA 1
ATOM 1286 C C . ALA A 1 89 ? 5.914 -5.671 -5.434 1.00 0.00 89 ALA A C 1
ATOM 1287 O O . ALA A 1 89 ? 6.386 -4.575 -5.732 1.00 0.00 89 ALA A O 1
ATOM 1294 N N . SER A 1 90 ? 6.172 -6.786 -6.115 1.00 0.00 90 SER A N 1
ATOM 1295 C CA . SER A 1 90 ? 7.043 -6.780 -7.279 1.00 0.00 90 SER A CA 1
ATOM 1296 C C . SER A 1 90 ? 6.530 -5.774 -8.301 1.00 0.00 90 SER A C 1
ATOM 1297 O O . SER A 1 90 ? 7.291 -5.254 -9.117 1.00 0.00 90 SER A O 1
ATOM 1305 N N . ARG A 1 91 ? 5.229 -5.491 -8.235 1.00 0.00 91 ARG A N 1
ATOM 1306 C CA . ARG A 1 91 ? 4.612 -4.531 -9.138 1.00 0.00 91 ARG A CA 1
ATOM 1307 C C . ARG A 1 91 ? 4.699 -3.121 -8.559 1.00 0.00 91 ARG A C 1
ATOM 1308 O O . ARG A 1 91 ? 4.494 -2.136 -9.268 1.00 0.00 91 ARG A O 1
ATOM 1329 N N . ILE A 1 92 ? 5.005 -3.030 -7.264 1.00 0.00 92 ILE A N 1
ATOM 1330 C CA . ILE A 1 92 ? 5.119 -1.738 -6.597 1.00 0.00 92 ILE A CA 1
ATOM 1331 C C . ILE A 1 92 ? 6.581 -1.371 -6.364 1.00 0.00 92 ILE A C 1
ATOM 1332 O O . ILE A 1 92 ? 7.453 -2.239 -6.337 1.00 0.00 92 ILE A O 1
ATOM 1348 N N . GLN A 1 93 ? 6.842 -0.078 -6.197 1.00 0.00 93 GLN A N 1
ATOM 1349 C CA . GLN A 1 93 ? 8.200 0.405 -5.968 1.00 0.00 93 GLN A CA 1
ATOM 1350 C C . GLN A 1 93 ? 8.258 1.301 -4.734 1.00 0.00 93 GLN A C 1
ATOM 1351 O O . GLN A 1 93 ? 7.227 1.738 -4.223 1.00 0.00 93 GLN A O 1
ATOM 1365 N N . ARG A 1 94 ? 9.471 1.571 -4.262 1.00 0.00 94 ARG A N 1
ATOM 1366 C CA . ARG A 1 94 ? 9.666 2.414 -3.089 1.00 0.00 94 ARG A CA 1
ATOM 1367 C C . ARG A 1 94 ? 10.222 3.778 -3.487 1.00 0.00 94 ARG A C 1
ATOM 1368 O O . ARG A 1 94 ? 11.008 3.889 -4.426 1.00 0.00 94 ARG A O 1
ATOM 1389 N N . ILE A 1 95 ? 9.809 4.814 -2.764 1.00 0.00 95 ILE A N 1
ATOM 1390 C CA . ILE A 1 95 ? 10.267 6.170 -3.040 1.00 0.00 95 ILE A CA 1
ATOM 1391 C C . ILE A 1 95 ? 11.082 6.723 -1.875 1.00 0.00 95 ILE A C 1
ATOM 1392 O O . ILE A 1 95 ? 12.059 7.443 -2.076 1.00 0.00 95 ILE A O 1
ATOM 1408 N N . GLY A 1 96 ? 10.673 6.381 -0.658 1.00 0.00 96 GLY A N 1
ATOM 1409 C CA . GLY A 1 96 ? 11.376 6.851 0.521 1.00 0.00 96 GLY A CA 1
ATOM 1410 C C . GLY A 1 96 ? 12.212 5.765 1.170 1.00 0.00 96 GLY A C 1
ATOM 1411 O O . GLY A 1 96 ? 11.840 4.592 1.152 1.00 0.00 96 GLY A O 1
ATOM 1415 N N . SER A 1 97 ? 13.344 6.158 1.745 1.00 0.00 97 SER A N 1
ATOM 1416 C CA . SER A 1 97 ? 14.236 5.211 2.403 1.00 0.00 97 SER A CA 1
ATOM 1417 C C . SER A 1 97 ? 14.705 5.753 3.750 1.00 0.00 97 SER A C 1
ATOM 1418 O O . SER A 1 97 ? 15.872 5.611 4.116 1.00 0.00 97 SER A O 1
ATOM 1426 N N . GLY A 1 98 ? 13.787 6.373 4.483 1.00 0.00 98 GLY A N 1
ATOM 1427 C CA . GLY A 1 98 ? 14.125 6.927 5.781 1.00 0.00 98 GLY A CA 1
ATOM 1428 C C . GLY A 1 98 ? 12.991 7.742 6.377 1.00 0.00 98 GLY A C 1
ATOM 1429 O O . GLY A 1 98 ? 12.808 8.904 6.019 1.00 0.00 98 GLY A O 1
ATOM 1433 N N . PRO A 1 99 ? 12.206 7.155 7.299 1.00 0.00 99 PRO A N 1
ATOM 1434 C CA . PRO A 1 99 ? 11.084 7.854 7.938 1.00 0.00 99 PRO A CA 1
ATOM 1435 C C . PRO A 1 99 ? 11.550 8.984 8.849 1.00 0.00 99 PRO A C 1
ATOM 1436 O O . PRO A 1 99 ? 10.834 9.962 9.057 1.00 0.00 99 PRO A O 1
ATOM 1447 N N . SER A 1 100 ? 12.756 8.842 9.391 1.00 0.00 100 SER A N 1
ATOM 1448 C CA . SER A 1 100 ? 13.319 9.851 10.280 1.00 0.00 100 SER A CA 1
ATOM 1449 C C . SER A 1 100 ? 14.761 10.170 9.899 1.00 0.00 100 SER A C 1
ATOM 1450 O O . SER A 1 100 ? 15.701 9.687 10.529 1.00 0.00 100 SER A O 1
ATOM 1458 N N . SER A 1 101 ? 14.927 10.986 8.863 1.00 0.00 101 SER A N 1
ATOM 1459 C CA . SER A 1 101 ? 16.255 11.369 8.397 1.00 0.00 101 SER A CA 1
ATOM 1460 C C . SER A 1 101 ? 16.265 12.814 7.910 1.00 0.00 101 SER A C 1
ATOM 1461 O O . SER A 1 101 ? 15.215 13.445 7.783 1.00 0.00 101 SER A O 1
ATOM 1469 N N . GLY A 1 102 ? 17.458 13.335 7.639 1.00 0.00 102 GLY A N 1
ATOM 1470 C CA . GLY A 1 102 ? 17.581 14.702 7.170 1.00 0.00 102 GLY A CA 1
ATOM 1471 C C . GLY A 1 102 ? 19.005 15.057 6.787 1.00 0.00 102 GLY A C 1
ATOM 1472 O O . GLY A 1 102 ? 19.578 15.970 7.417 1.00 0.00 102 GLY A O 1
ATOM 1477 N N . GLY A 1 1 ? 39.230 -3.493 22.731 1.00 0.00 1 GLY A N 2
ATOM 1478 C CA . GLY A 1 1 ? 38.702 -3.681 24.110 1.00 0.00 1 GLY A CA 2
ATOM 1479 C C . GLY A 1 1 ? 37.189 -3.789 24.142 1.00 0.00 1 GLY A C 2
ATOM 1480 O O . GLY A 1 1 ? 36.545 -3.300 25.070 1.00 0.00 1 GLY A O 2
ATOM 1486 N N . SER A 1 2 ? 36.623 -4.427 23.124 1.00 0.00 2 SER A N 2
ATOM 1487 C CA . SER A 1 2 ? 35.177 -4.596 23.036 1.00 0.00 2 SER A CA 2
ATOM 1488 C C . SER A 1 2 ? 34.717 -5.793 23.861 1.00 0.00 2 SER A C 2
ATOM 1489 O O . SER A 1 2 ? 35.314 -6.867 23.804 1.00 0.00 2 SER A O 2
ATOM 1497 N N . SER A 1 3 ? 33.647 -5.599 24.626 1.00 0.00 3 SER A N 2
ATOM 1498 C CA . SER A 1 3 ? 33.101 -6.663 25.462 1.00 0.00 3 SER A CA 2
ATOM 1499 C C . SER A 1 3 ? 31.656 -6.963 25.080 1.00 0.00 3 SER A C 2
ATOM 1500 O O . SER A 1 3 ? 31.291 -8.115 24.846 1.00 0.00 3 SER A O 2
ATOM 1508 N N . GLY A 1 4 ? 30.837 -5.917 25.020 1.00 0.00 4 GLY A N 2
ATOM 1509 C CA . GLY A 1 4 ? 29.441 -6.088 24.664 1.00 0.00 4 GLY A CA 2
ATOM 1510 C C . GLY A 1 4 ? 29.116 -5.513 23.300 1.00 0.00 4 GLY A C 2
ATOM 1511 O O . GLY A 1 4 ? 28.948 -4.302 23.153 1.00 0.00 4 GLY A O 2
ATOM 1515 N N . SER A 1 5 ? 29.031 -6.382 22.297 1.00 0.00 5 SER A N 2
ATOM 1516 C CA . SER A 1 5 ? 28.727 -5.952 20.938 1.00 0.00 5 SER A CA 2
ATOM 1517 C C . SER A 1 5 ? 28.393 -7.147 20.050 1.00 0.00 5 SER A C 2
ATOM 1518 O O . SER A 1 5 ? 28.722 -7.161 18.863 1.00 0.00 5 SER A O 2
ATOM 1526 N N . SER A 1 6 ? 27.739 -8.147 20.630 1.00 0.00 6 SER A N 2
ATOM 1527 C CA . SER A 1 6 ? 27.361 -9.345 19.888 1.00 0.00 6 SER A CA 2
ATOM 1528 C C . SER A 1 6 ? 26.146 -9.077 19.005 1.00 0.00 6 SER A C 2
ATOM 1529 O O . SER A 1 6 ? 26.217 -9.197 17.783 1.00 0.00 6 SER A O 2
ATOM 1537 N N . GLY A 1 7 ? 25.033 -8.712 19.635 1.00 0.00 7 GLY A N 2
ATOM 1538 C CA . GLY A 1 7 ? 23.819 -8.432 18.891 1.00 0.00 7 GLY A CA 2
ATOM 1539 C C . GLY A 1 7 ? 23.024 -9.685 18.584 1.00 0.00 7 GLY A C 2
ATOM 1540 O O . GLY A 1 7 ? 22.616 -10.408 19.494 1.00 0.00 7 GLY A O 2
ATOM 1544 N N . LYS A 1 8 ? 22.800 -9.943 17.299 1.00 0.00 8 LYS A N 2
ATOM 1545 C CA . LYS A 1 8 ? 22.047 -11.117 16.875 1.00 0.00 8 LYS A CA 2
ATOM 1546 C C . LYS A 1 8 ? 22.547 -11.626 15.526 1.00 0.00 8 LYS A C 2
ATOM 1547 O O . LYS A 1 8 ? 22.644 -10.866 14.563 1.00 0.00 8 LYS A O 2
ATOM 1566 N N . SER A 1 9 ? 22.865 -12.915 15.467 1.00 0.00 9 SER A N 2
ATOM 1567 C CA . SER A 1 9 ? 23.356 -13.526 14.237 1.00 0.00 9 SER A CA 2
ATOM 1568 C C . SER A 1 9 ? 23.180 -15.043 14.274 1.00 0.00 9 SER A C 2
ATOM 1569 O O . SER A 1 9 ? 23.982 -15.751 14.883 1.00 0.00 9 SER A O 2
ATOM 1577 N N . PRO A 1 10 ? 22.125 -15.566 13.624 1.00 0.00 10 PRO A N 2
ATOM 1578 C CA . PRO A 1 10 ? 21.856 -17.009 13.592 1.00 0.00 10 PRO A CA 2
ATOM 1579 C C . PRO A 1 10 ? 22.903 -17.774 12.790 1.00 0.00 10 PRO A C 2
ATOM 1580 O O . PRO A 1 10 ? 22.924 -17.715 11.561 1.00 0.00 10 PRO A O 2
ATOM 1591 N N . SER A 1 11 ? 23.771 -18.493 13.495 1.00 0.00 11 SER A N 2
ATOM 1592 C CA . SER A 1 11 ? 24.821 -19.272 12.850 1.00 0.00 11 SER A CA 2
ATOM 1593 C C . SER A 1 11 ? 24.621 -20.765 13.097 1.00 0.00 11 SER A C 2
ATOM 1594 O O . SER A 1 11 ? 25.568 -21.487 13.405 1.00 0.00 11 SER A O 2
ATOM 1602 N N . SER A 1 12 ? 23.380 -21.220 12.956 1.00 0.00 12 SER A N 2
ATOM 1603 C CA . SER A 1 12 ? 23.054 -22.626 13.162 1.00 0.00 12 SER A CA 2
ATOM 1604 C C . SER A 1 12 ? 21.711 -22.975 12.525 1.00 0.00 12 SER A C 2
ATOM 1605 O O . SER A 1 12 ? 20.667 -22.882 13.170 1.00 0.00 12 SER A O 2
ATOM 1613 N N . PRO A 1 13 ? 21.721 -23.383 11.243 1.00 0.00 13 PRO A N 2
ATOM 1614 C CA . PRO A 1 13 ? 20.497 -23.747 10.522 1.00 0.00 13 PRO A CA 2
ATOM 1615 C C . PRO A 1 13 ? 19.649 -24.753 11.293 1.00 0.00 13 PRO A C 2
ATOM 1616 O O . PRO A 1 13 ? 20.014 -25.923 11.415 1.00 0.00 13 PRO A O 2
ATOM 1627 N N . SER A 1 14 ? 18.517 -24.291 11.813 1.00 0.00 14 SER A N 2
ATOM 1628 C CA . SER A 1 14 ? 17.619 -25.153 12.573 1.00 0.00 14 SER A CA 2
ATOM 1629 C C . SER A 1 14 ? 16.161 -24.759 12.350 1.00 0.00 14 SER A C 2
ATOM 1630 O O . SER A 1 14 ? 15.304 -25.614 12.131 1.00 0.00 14 SER A O 2
ATOM 1638 N N . LEU A 1 15 ? 15.887 -23.459 12.409 1.00 0.00 15 LEU A N 2
ATOM 1639 C CA . LEU A 1 15 ? 14.533 -22.954 12.215 1.00 0.00 15 LEU A CA 2
ATOM 1640 C C . LEU A 1 15 ? 14.455 -22.061 10.981 1.00 0.00 15 LEU A C 2
ATOM 1641 O O . LEU A 1 15 ? 13.981 -22.482 9.927 1.00 0.00 15 LEU A O 2
ATOM 1657 N N . GLY A 1 16 ? 14.927 -20.826 11.120 1.00 0.00 16 GLY A N 2
ATOM 1658 C CA . GLY A 1 16 ? 14.902 -19.894 10.009 1.00 0.00 16 GLY A CA 2
ATOM 1659 C C . GLY A 1 16 ? 16.187 -19.919 9.204 1.00 0.00 16 GLY A C 2
ATOM 1660 O O . GLY A 1 16 ? 17.090 -19.116 9.438 1.00 0.00 16 GLY A O 2
ATOM 1664 N N . SER A 1 17 ? 16.270 -20.844 8.254 1.00 0.00 17 SER A N 2
ATOM 1665 C CA . SER A 1 17 ? 17.454 -20.972 7.412 1.00 0.00 17 SER A CA 2
ATOM 1666 C C . SER A 1 17 ? 17.722 -19.678 6.650 1.00 0.00 17 SER A C 2
ATOM 1667 O O . SER A 1 17 ? 17.121 -18.642 6.936 1.00 0.00 17 SER A O 2
ATOM 1675 N N . LEU A 1 18 ? 18.627 -19.744 5.678 1.00 0.00 18 LEU A N 2
ATOM 1676 C CA . LEU A 1 18 ? 18.973 -18.577 4.876 1.00 0.00 18 LEU A CA 2
ATOM 1677 C C . LEU A 1 18 ? 19.013 -18.929 3.391 1.00 0.00 18 LEU A C 2
ATOM 1678 O O . LEU A 1 18 ? 19.822 -18.391 2.636 1.00 0.00 18 LEU A O 2
ATOM 1694 N N . GLN A 1 19 ? 18.133 -19.835 2.979 1.00 0.00 19 GLN A N 2
ATOM 1695 C CA . GLN A 1 19 ? 18.066 -20.258 1.586 1.00 0.00 19 GLN A CA 2
ATOM 1696 C C . GLN A 1 19 ? 17.765 -19.074 0.672 1.00 0.00 19 GLN A C 2
ATOM 1697 O O . GLN A 1 19 ? 18.304 -18.975 -0.430 1.00 0.00 19 GLN A O 2
ATOM 1711 N N . GLN A 1 20 ? 16.902 -18.177 1.138 1.00 0.00 20 GLN A N 2
ATOM 1712 C CA . GLN A 1 20 ? 16.529 -17.000 0.364 1.00 0.00 20 GLN A CA 2
ATOM 1713 C C . GLN A 1 20 ? 16.575 -15.745 1.229 1.00 0.00 20 GLN A C 2
ATOM 1714 O O . GLN A 1 20 ? 16.268 -15.788 2.420 1.00 0.00 20 GLN A O 2
ATOM 1728 N N . ARG A 1 21 ? 16.960 -14.627 0.623 1.00 0.00 21 ARG A N 2
ATOM 1729 C CA . ARG A 1 21 ? 17.047 -13.358 1.338 1.00 0.00 21 ARG A CA 2
ATOM 1730 C C . ARG A 1 21 ? 16.018 -12.363 0.810 1.00 0.00 21 ARG A C 2
ATOM 1731 O O . ARG A 1 21 ? 16.305 -11.174 0.672 1.00 0.00 21 ARG A O 2
ATOM 1752 N N . GLU A 1 22 ? 14.820 -12.858 0.519 1.00 0.00 22 GLU A N 2
ATOM 1753 C CA . GLU A 1 22 ? 13.748 -12.011 0.008 1.00 0.00 22 GLU A CA 2
ATOM 1754 C C . GLU A 1 22 ? 12.693 -11.761 1.081 1.00 0.00 22 GLU A C 2
ATOM 1755 O O . GLU A 1 22 ? 12.793 -12.276 2.195 1.00 0.00 22 GLU A O 2
ATOM 1767 N N . GLY A 1 23 ? 11.685 -10.967 0.738 1.00 0.00 23 GLY A N 2
ATOM 1768 C CA . GLY A 1 23 ? 10.627 -10.661 1.683 1.00 0.00 23 GLY A CA 2
ATOM 1769 C C . GLY A 1 23 ? 9.650 -9.634 1.148 1.00 0.00 23 GLY A C 2
ATOM 1770 O O . GLY A 1 23 ? 9.026 -9.843 0.108 1.00 0.00 23 GLY A O 2
ATOM 1774 N N . ALA A 1 24 ? 9.517 -8.519 1.860 1.00 0.00 24 ALA A N 2
ATOM 1775 C CA . ALA A 1 24 ? 8.609 -7.454 1.451 1.00 0.00 24 ALA A CA 2
ATOM 1776 C C . ALA A 1 24 ? 9.380 -6.235 0.957 1.00 0.00 24 ALA A C 2
ATOM 1777 O O . ALA A 1 24 ? 10.306 -5.764 1.618 1.00 0.00 24 ALA A O 2
ATOM 1784 N N . LYS A 1 25 ? 8.991 -5.728 -0.208 1.00 0.00 25 LYS A N 2
ATOM 1785 C CA . LYS A 1 25 ? 9.647 -4.562 -0.790 1.00 0.00 25 LYS A CA 2
ATOM 1786 C C . LYS A 1 25 ? 9.317 -3.301 0.002 1.00 0.00 25 LYS A C 2
ATOM 1787 O O . LYS A 1 25 ? 10.154 -2.410 0.148 1.00 0.00 25 LYS A O 2
ATOM 1806 N N . ALA A 1 26 ? 8.091 -3.231 0.510 1.00 0.00 26 ALA A N 2
ATOM 1807 C CA . ALA A 1 26 ? 7.650 -2.080 1.287 1.00 0.00 26 ALA A CA 2
ATOM 1808 C C . ALA A 1 26 ? 6.829 -2.516 2.495 1.00 0.00 26 ALA A C 2
ATOM 1809 O O . ALA A 1 26 ? 6.662 -3.709 2.748 1.00 0.00 26 ALA A O 2
ATOM 1816 N N . GLU A 1 27 ? 6.318 -1.542 3.241 1.00 0.00 27 GLU A N 2
ATOM 1817 C CA . GLU A 1 27 ? 5.513 -1.825 4.424 1.00 0.00 27 GLU A CA 2
ATOM 1818 C C . GLU A 1 27 ? 4.455 -0.747 4.633 1.00 0.00 27 GLU A C 2
ATOM 1819 O O . GLU A 1 27 ? 4.438 0.265 3.933 1.00 0.00 27 GLU A O 2
ATOM 1831 N N . VAL A 1 28 ? 3.573 -0.970 5.603 1.00 0.00 28 VAL A N 2
ATOM 1832 C CA . VAL A 1 28 ? 2.512 -0.018 5.905 1.00 0.00 28 VAL A CA 2
ATOM 1833 C C . VAL A 1 28 ? 3.074 1.242 6.555 1.00 0.00 28 VAL A C 2
ATOM 1834 O O . VAL A 1 28 ? 3.529 1.213 7.698 1.00 0.00 28 VAL A O 2
ATOM 1847 N N . GLY A 1 29 ? 3.037 2.348 5.818 1.00 0.00 29 GLY A N 2
ATOM 1848 C CA . GLY A 1 29 ? 3.545 3.604 6.339 1.00 0.00 29 GLY A CA 2
ATOM 1849 C C . GLY A 1 29 ? 4.783 4.078 5.605 1.00 0.00 29 GLY A C 2
ATOM 1850 O O . GLY A 1 29 ? 5.691 4.649 6.209 1.00 0.00 29 GLY A O 2
ATOM 1854 N N . ASP A 1 30 ? 4.821 3.840 4.298 1.00 0.00 30 ASP A N 2
ATOM 1855 C CA . ASP A 1 30 ? 5.957 4.246 3.480 1.00 0.00 30 ASP A CA 2
ATOM 1856 C C . ASP A 1 30 ? 5.516 4.553 2.051 1.00 0.00 30 ASP A C 2
ATOM 1857 O O . ASP A 1 30 ? 4.703 3.834 1.474 1.00 0.00 30 ASP A O 2
ATOM 1866 N N . GLN A 1 31 ? 6.059 5.629 1.489 1.00 0.00 31 GLN A N 2
ATOM 1867 C CA . GLN A 1 31 ? 5.722 6.032 0.128 1.00 0.00 31 GLN A CA 2
ATOM 1868 C C . GLN A 1 31 ? 6.144 4.964 -0.875 1.00 0.00 31 GLN A C 2
ATOM 1869 O O . GLN A 1 31 ? 7.264 4.457 -0.824 1.00 0.00 31 GLN A O 2
ATOM 1883 N N . VAL A 1 32 ? 5.239 4.626 -1.788 1.00 0.00 32 VAL A N 2
ATOM 1884 C CA . VAL A 1 32 ? 5.517 3.618 -2.804 1.00 0.00 32 VAL A CA 2
ATOM 1885 C C . VAL A 1 32 ? 5.096 4.101 -4.188 1.00 0.00 32 VAL A C 2
ATOM 1886 O O . VAL A 1 32 ? 4.573 5.205 -4.338 1.00 0.00 32 VAL A O 2
ATOM 1899 N N . LEU A 1 33 ? 5.328 3.266 -5.196 1.00 0.00 33 LEU A N 2
ATOM 1900 C CA . LEU A 1 33 ? 4.972 3.606 -6.568 1.00 0.00 33 LEU A CA 2
ATOM 1901 C C . LEU A 1 33 ? 4.404 2.394 -7.299 1.00 0.00 33 LEU A C 2
ATOM 1902 O O . LEU A 1 33 ? 5.148 1.520 -7.743 1.00 0.00 33 LEU A O 2
ATOM 1918 N N . VAL A 1 34 ? 3.081 2.348 -7.420 1.00 0.00 34 VAL A N 2
ATOM 1919 C CA . VAL A 1 34 ? 2.413 1.242 -8.096 1.00 0.00 34 VAL A CA 2
ATOM 1920 C C . VAL A 1 34 ? 2.623 1.311 -9.604 1.00 0.00 34 VAL A C 2
ATOM 1921 O O . VAL A 1 34 ? 2.370 2.340 -10.231 1.00 0.00 34 VAL A O 2
ATOM 1934 N N . ALA A 1 35 ? 3.088 0.207 -10.182 1.00 0.00 35 ALA A N 2
ATOM 1935 C CA . ALA A 1 35 ? 3.332 0.139 -11.618 1.00 0.00 35 ALA A CA 2
ATOM 1936 C C . ALA A 1 35 ? 4.317 1.217 -12.064 1.00 0.00 35 ALA A C 2
ATOM 1937 O O . ALA A 1 35 ? 4.311 1.635 -13.222 1.00 0.00 35 ALA A O 2
ATOM 1944 N N . GLY A 1 36 ? 5.162 1.662 -11.139 1.00 0.00 36 GLY A N 2
ATOM 1945 C CA . GLY A 1 36 ? 6.140 2.687 -11.460 1.00 0.00 36 GLY A CA 2
ATOM 1946 C C . GLY A 1 36 ? 5.505 3.944 -12.022 1.00 0.00 36 GLY A C 2
ATOM 1947 O O . GLY A 1 36 ? 6.129 4.670 -12.796 1.00 0.00 36 GLY A O 2
ATOM 1951 N N . GLN A 1 37 ? 4.259 4.200 -11.635 1.00 0.00 37 GLN A N 2
ATOM 1952 C CA . GLN A 1 37 ? 3.540 5.377 -12.108 1.00 0.00 37 GLN A CA 2
ATOM 1953 C C . GLN A 1 37 ? 2.758 6.031 -10.973 1.00 0.00 37 GLN A C 2
ATOM 1954 O O . GLN A 1 37 ? 3.131 7.098 -10.483 1.00 0.00 37 GLN A O 2
ATOM 1968 N N . LYS A 1 38 ? 1.672 5.387 -10.560 1.00 0.00 38 LYS A N 2
ATOM 1969 C CA . LYS A 1 38 ? 0.838 5.906 -9.483 1.00 0.00 38 LYS A CA 2
ATOM 1970 C C . LYS A 1 38 ? 1.568 5.837 -8.146 1.00 0.00 38 LYS A C 2
ATOM 1971 O O . LYS A 1 38 ? 1.822 4.753 -7.621 1.00 0.00 38 LYS A O 2
ATOM 1990 N N . GLN A 1 39 ? 1.905 7.003 -7.603 1.00 0.00 39 GLN A N 2
ATOM 1991 C CA . GLN A 1 39 ? 2.607 7.075 -6.326 1.00 0.00 39 GLN A CA 2
ATOM 1992 C C . GLN A 1 39 ? 1.622 7.218 -5.171 1.00 0.00 39 GLN A C 2
ATOM 1993 O O . GLN A 1 39 ? 0.730 8.065 -5.204 1.00 0.00 39 GLN A O 2
ATOM 2007 N N . GLY A 1 40 ? 1.789 6.384 -4.150 1.00 0.00 40 GLY A N 2
ATOM 2008 C CA . GLY A 1 40 ? 0.908 6.433 -2.999 1.00 0.00 40 GLY A CA 2
ATOM 2009 C C . GLY A 1 40 ? 1.585 5.957 -1.729 1.00 0.00 40 GLY A C 2
ATOM 2010 O O . GLY A 1 40 ? 2.797 5.740 -1.706 1.00 0.00 40 GLY A O 2
ATOM 2014 N N . ILE A 1 41 ? 0.800 5.794 -0.668 1.00 0.00 41 ILE A N 2
ATOM 2015 C CA . ILE A 1 41 ? 1.329 5.340 0.613 1.00 0.00 41 ILE A CA 2
ATOM 2016 C C . ILE A 1 41 ? 0.615 4.080 1.088 1.00 0.00 41 ILE A C 2
ATOM 2017 O O . ILE A 1 41 ? -0.614 4.010 1.079 1.00 0.00 41 ILE A O 2
ATOM 2033 N N . VAL A 1 42 ? 1.392 3.085 1.501 1.00 0.00 42 VAL A N 2
ATOM 2034 C CA . VAL A 1 42 ? 0.834 1.826 1.980 1.00 0.00 42 VAL A CA 2
ATOM 2035 C C . VAL A 1 42 ? -0.076 2.051 3.182 1.00 0.00 42 VAL A C 2
ATOM 2036 O O . VAL A 1 42 ? 0.322 2.671 4.168 1.00 0.00 42 VAL A O 2
ATOM 2049 N N . ARG A 1 43 ? -1.301 1.542 3.093 1.00 0.00 43 ARG A N 2
ATOM 2050 C CA . ARG A 1 43 ? -2.270 1.687 4.174 1.00 0.00 43 ARG A CA 2
ATOM 2051 C C . ARG A 1 43 ? -2.558 0.341 4.832 1.00 0.00 43 ARG A C 2
ATOM 2052 O O . ARG A 1 43 ? -2.640 0.242 6.056 1.00 0.00 43 ARG A O 2
ATOM 2073 N N . PHE A 1 44 ? -2.709 -0.693 4.011 1.00 0.00 44 PHE A N 2
ATOM 2074 C CA . PHE A 1 44 ? -2.989 -2.033 4.513 1.00 0.00 44 PHE A CA 2
ATOM 2075 C C . PHE A 1 44 ? -2.187 -3.080 3.748 1.00 0.00 44 PHE A C 2
ATOM 2076 O O . PHE A 1 44 ? -2.409 -3.300 2.558 1.00 0.00 44 PHE A O 2
ATOM 2093 N N . TYR A 1 45 ? -1.251 -3.723 4.440 1.00 0.00 45 TYR A N 2
ATOM 2094 C CA . TYR A 1 45 ? -0.415 -4.748 3.826 1.00 0.00 45 TYR A CA 2
ATOM 2095 C C . TYR A 1 45 ? -0.714 -6.122 4.417 1.00 0.00 45 TYR A C 2
ATOM 2096 O O . TYR A 1 45 ? -0.896 -6.262 5.627 1.00 0.00 45 TYR A O 2
ATOM 2114 N N . GLY A 1 46 ? -0.764 -7.134 3.556 1.00 0.00 46 GLY A N 2
ATOM 2115 C CA . GLY A 1 46 ? -1.040 -8.482 4.011 1.00 0.00 46 GLY A CA 2
ATOM 2116 C C . GLY A 1 46 ? -1.693 -9.334 2.939 1.00 0.00 46 GLY A C 2
ATOM 2117 O O . GLY A 1 46 ? -1.761 -8.937 1.777 1.00 0.00 46 GLY A O 2
ATOM 2121 N N . LYS A 1 47 ? -2.174 -10.509 3.332 1.00 0.00 47 LYS A N 2
ATOM 2122 C CA . LYS A 1 47 ? -2.824 -11.421 2.398 1.00 0.00 47 LYS A CA 2
ATOM 2123 C C . LYS A 1 47 ? -4.254 -10.974 2.109 1.00 0.00 47 LYS A C 2
ATOM 2124 O O . LYS A 1 47 ? -4.926 -10.410 2.973 1.00 0.00 47 LYS A O 2
ATOM 2143 N N . THR A 1 48 ? -4.714 -11.231 0.888 1.00 0.00 48 THR A N 2
ATOM 2144 C CA . THR A 1 48 ? -6.063 -10.856 0.485 1.00 0.00 48 THR A CA 2
ATOM 2145 C C . THR A 1 48 ? -6.879 -12.087 0.102 1.00 0.00 48 THR A C 2
ATOM 2146 O O . THR A 1 48 ? -6.345 -13.191 0.005 1.00 0.00 48 THR A O 2
ATOM 2157 N N . ASP A 1 49 ? -8.175 -11.888 -0.115 1.00 0.00 49 ASP A N 2
ATOM 2158 C CA . ASP A 1 49 ? -9.064 -12.982 -0.488 1.00 0.00 49 ASP A CA 2
ATOM 2159 C C . ASP A 1 49 ? -9.299 -13.002 -1.995 1.00 0.00 49 ASP A C 2
ATOM 2160 O O . ASP A 1 49 ? -9.416 -14.068 -2.601 1.00 0.00 49 ASP A O 2
ATOM 2169 N N . PHE A 1 50 ? -9.366 -11.818 -2.595 1.00 0.00 50 PHE A N 2
ATOM 2170 C CA . PHE A 1 50 ? -9.585 -11.701 -4.032 1.00 0.00 50 PHE A CA 2
ATOM 2171 C C . PHE A 1 50 ? -8.451 -12.359 -4.811 1.00 0.00 50 PHE A C 2
ATOM 2172 O O . PHE A 1 50 ? -8.660 -12.881 -5.907 1.00 0.00 50 PHE A O 2
ATOM 2189 N N . ALA A 1 51 ? -7.251 -12.330 -4.240 1.00 0.00 51 ALA A N 2
ATOM 2190 C CA . ALA A 1 51 ? -6.085 -12.924 -4.882 1.00 0.00 51 ALA A CA 2
ATOM 2191 C C . ALA A 1 51 ? -5.060 -13.380 -3.847 1.00 0.00 51 ALA A C 2
ATOM 2192 O O . ALA A 1 51 ? -4.909 -12.757 -2.796 1.00 0.00 51 ALA A O 2
ATOM 2199 N N . PRO A 1 52 ? -4.337 -14.478 -4.131 1.00 0.00 52 PRO A N 2
ATOM 2200 C CA . PRO A 1 52 ? -3.323 -15.013 -3.218 1.00 0.00 52 PRO A CA 2
ATOM 2201 C C . PRO A 1 52 ? -2.066 -14.149 -3.177 1.00 0.00 52 PRO A C 2
ATOM 2202 O O . PRO A 1 52 ? -1.949 -13.172 -3.915 1.00 0.00 52 PRO A O 2
ATOM 2213 N N . GLY A 1 53 ? -1.130 -14.517 -2.308 1.00 0.00 53 GLY A N 2
ATOM 2214 C CA . GLY A 1 53 ? 0.105 -13.766 -2.187 1.00 0.00 53 GLY A CA 2
ATOM 2215 C C . GLY A 1 53 ? -0.031 -12.568 -1.268 1.00 0.00 53 GLY A C 2
ATOM 2216 O O . GLY A 1 53 ? -0.931 -12.518 -0.431 1.00 0.00 53 GLY A O 2
ATOM 2220 N N . TYR A 1 54 ? 0.866 -11.600 -1.426 1.00 0.00 54 TYR A N 2
ATOM 2221 C CA . TYR A 1 54 ? 0.843 -10.395 -0.604 1.00 0.00 54 TYR A CA 2
ATOM 2222 C C . TYR A 1 54 ? 0.638 -9.153 -1.465 1.00 0.00 54 TYR A C 2
ATOM 2223 O O . TYR A 1 54 ? 1.392 -8.905 -2.405 1.00 0.00 54 TYR A O 2
ATOM 2241 N N . TRP A 1 55 ? -0.390 -8.376 -1.137 1.00 0.00 55 TRP A N 2
ATOM 2242 C CA . TRP A 1 55 ? -0.696 -7.159 -1.879 1.00 0.00 55 TRP A CA 2
ATOM 2243 C C . TRP A 1 55 ? -0.592 -5.932 -0.979 1.00 0.00 55 TRP A C 2
ATOM 2244 O O . TRP A 1 55 ? -0.594 -6.047 0.247 1.00 0.00 55 TRP A O 2
ATOM 2265 N N . TYR A 1 56 ? -0.499 -4.758 -1.595 1.00 0.00 56 TYR A N 2
ATOM 2266 C CA . TYR A 1 56 ? -0.392 -3.510 -0.849 1.00 0.00 56 TYR A CA 2
ATOM 2267 C C . TYR A 1 56 ? -1.662 -2.677 -0.995 1.00 0.00 56 TYR A C 2
ATOM 2268 O O . TYR A 1 56 ? -2.096 -2.379 -2.108 1.00 0.00 56 TYR A O 2
ATOM 2286 N N . GLY A 1 57 ? -2.253 -2.304 0.136 1.00 0.00 57 GLY A N 2
ATOM 2287 C CA . GLY A 1 57 ? -3.466 -1.509 0.111 1.00 0.00 57 GLY A CA 2
ATOM 2288 C C . GLY A 1 57 ? -3.181 -0.020 0.067 1.00 0.00 57 GLY A C 2
ATOM 2289 O O . GLY A 1 57 ? -3.683 0.740 0.894 1.00 0.00 57 GLY A O 2
ATOM 2293 N N . ILE A 1 58 ? -2.369 0.395 -0.901 1.00 0.00 58 ILE A N 2
ATOM 2294 C CA . ILE A 1 58 ? -2.017 1.801 -1.050 1.00 0.00 58 ILE A CA 2
ATOM 2295 C C . ILE A 1 58 ? -3.241 2.641 -1.399 1.00 0.00 58 ILE A C 2
ATOM 2296 O O . ILE A 1 58 ? -4.110 2.206 -2.153 1.00 0.00 58 ILE A O 2
ATOM 2312 N N . GLU A 1 59 ? -3.301 3.847 -0.843 1.00 0.00 59 GLU A N 2
ATOM 2313 C CA . GLU A 1 59 ? -4.419 4.749 -1.094 1.00 0.00 59 GLU A CA 2
ATOM 2314 C C . GLU A 1 59 ? -3.953 5.997 -1.838 1.00 0.00 59 GLU A C 2
ATOM 2315 O O . GLU A 1 59 ? -3.278 6.855 -1.269 1.00 0.00 59 GLU A O 2
ATOM 2327 N N . LEU A 1 60 ? -4.316 6.089 -3.112 1.00 0.00 60 LEU A N 2
ATOM 2328 C CA . LEU A 1 60 ? -3.935 7.231 -3.935 1.00 0.00 60 LEU A CA 2
ATOM 2329 C C . LEU A 1 60 ? -4.636 8.501 -3.462 1.00 0.00 60 LEU A C 2
ATOM 2330 O O . LEU A 1 60 ? -5.458 8.463 -2.547 1.00 0.00 60 LEU A O 2
ATOM 2346 N N . ASP A 1 61 ? -4.305 9.623 -4.092 1.00 0.00 61 ASP A N 2
ATOM 2347 C CA . ASP A 1 61 ? -4.903 10.904 -3.735 1.00 0.00 61 ASP A CA 2
ATOM 2348 C C . ASP A 1 61 ? -6.004 11.283 -4.721 1.00 0.00 61 ASP A C 2
ATOM 2349 O O . ASP A 1 61 ? -6.991 11.919 -4.350 1.00 0.00 61 ASP A O 2
ATOM 2358 N N . GLN A 1 62 ? -5.828 10.888 -5.977 1.00 0.00 62 GLN A N 2
ATOM 2359 C CA . GLN A 1 62 ? -6.807 11.186 -7.016 1.00 0.00 62 GLN A CA 2
ATOM 2360 C C . GLN A 1 62 ? -7.678 9.967 -7.310 1.00 0.00 62 GLN A C 2
ATOM 2361 O O . GLN A 1 62 ? -7.263 8.829 -7.087 1.00 0.00 62 GLN A O 2
ATOM 2375 N N . PRO A 1 63 ? -8.903 10.189 -7.816 1.00 0.00 63 PRO A N 2
ATOM 2376 C CA . PRO A 1 63 ? -9.832 9.103 -8.139 1.00 0.00 63 PRO A CA 2
ATOM 2377 C C . PRO A 1 63 ? -9.399 8.320 -9.374 1.00 0.00 63 PRO A C 2
ATOM 2378 O O . PRO A 1 63 ? -10.050 8.374 -10.418 1.00 0.00 63 PRO A O 2
ATOM 2389 N N . THR A 1 64 ? -8.294 7.593 -9.248 1.00 0.00 64 THR A N 2
ATOM 2390 C CA . THR A 1 64 ? -7.771 6.797 -10.354 1.00 0.00 64 THR A CA 2
ATOM 2391 C C . THR A 1 64 ? -7.263 5.447 -9.860 1.00 0.00 64 THR A C 2
ATOM 2392 O O . THR A 1 64 ? -6.289 4.909 -10.387 1.00 0.00 64 THR A O 2
ATOM 2403 N N . GLY A 1 65 ? -7.928 4.905 -8.847 1.00 0.00 65 GLY A N 2
ATOM 2404 C CA . GLY A 1 65 ? -7.529 3.621 -8.300 1.00 0.00 65 GLY A CA 2
ATOM 2405 C C . GLY A 1 65 ? -8.187 2.455 -9.012 1.00 0.00 65 GLY A C 2
ATOM 2406 O O . GLY A 1 65 ? -8.150 2.370 -10.239 1.00 0.00 65 GLY A O 2
ATOM 2410 N N . LYS A 1 66 ? -8.789 1.557 -8.241 1.00 0.00 66 LYS A N 2
ATOM 2411 C CA . LYS A 1 66 ? -9.458 0.390 -8.806 1.00 0.00 66 LYS A CA 2
ATOM 2412 C C . LYS A 1 66 ? -10.697 0.028 -7.993 1.00 0.00 66 LYS A C 2
ATOM 2413 O O . LYS A 1 66 ? -11.771 -0.204 -8.550 1.00 0.00 66 LYS A O 2
ATOM 2432 N N . HIS A 1 67 ? -10.541 -0.017 -6.673 1.00 0.00 67 HIS A N 2
ATOM 2433 C CA . HIS A 1 67 ? -11.647 -0.350 -5.783 1.00 0.00 67 HIS A CA 2
ATOM 2434 C C . HIS A 1 67 ? -11.927 0.794 -4.814 1.00 0.00 67 HIS A C 2
ATOM 2435 O O . HIS A 1 67 ? -11.152 1.747 -4.723 1.00 0.00 67 HIS A O 2
ATOM 2449 N N . ASP A 1 68 ? -13.039 0.694 -4.093 1.00 0.00 68 ASP A N 2
ATOM 2450 C CA . ASP A 1 68 ? -13.421 1.721 -3.131 1.00 0.00 68 ASP A CA 2
ATOM 2451 C C . ASP A 1 68 ? -13.020 1.316 -1.716 1.00 0.00 68 ASP A C 2
ATOM 2452 O O . ASP A 1 68 ? -13.713 1.633 -0.750 1.00 0.00 68 ASP A O 2
ATOM 2461 N N . GLY A 1 69 ? -11.898 0.613 -1.603 1.00 0.00 69 GLY A N 2
ATOM 2462 C CA . GLY A 1 69 ? -11.425 0.175 -0.303 1.00 0.00 69 GLY A CA 2
ATOM 2463 C C . GLY A 1 69 ? -11.874 -1.233 0.036 1.00 0.00 69 GLY A C 2
ATOM 2464 O O . GLY A 1 69 ? -11.095 -2.032 0.554 1.00 0.00 69 GLY A O 2
ATOM 2468 N N . SER A 1 70 ? -13.135 -1.536 -0.257 1.00 0.00 70 SER A N 2
ATOM 2469 C CA . SER A 1 70 ? -13.686 -2.858 0.021 1.00 0.00 70 SER A CA 2
ATOM 2470 C C . SER A 1 70 ? -13.728 -3.708 -1.244 1.00 0.00 70 SER A C 2
ATOM 2471 O O . SER A 1 70 ? -14.140 -3.240 -2.305 1.00 0.00 70 SER A O 2
ATOM 2479 N N . VAL A 1 71 ? -13.295 -4.959 -1.124 1.00 0.00 71 VAL A N 2
ATOM 2480 C CA . VAL A 1 71 ? -13.281 -5.875 -2.258 1.00 0.00 71 VAL A CA 2
ATOM 2481 C C . VAL A 1 71 ? -14.246 -7.036 -2.037 1.00 0.00 71 VAL A C 2
ATOM 2482 O O . VAL A 1 71 ? -13.950 -7.968 -1.289 1.00 0.00 71 VAL A O 2
ATOM 2495 N N . PHE A 1 72 ? -15.400 -6.973 -2.694 1.00 0.00 72 PHE A N 2
ATOM 2496 C CA . PHE A 1 72 ? -16.408 -8.019 -2.571 1.00 0.00 72 PHE A CA 2
ATOM 2497 C C . PHE A 1 72 ? -16.901 -8.134 -1.133 1.00 0.00 72 PHE A C 2
ATOM 2498 O O . PHE A 1 72 ? -17.277 -9.216 -0.680 1.00 0.00 72 PHE A O 2
ATOM 2515 N N . GLY A 1 73 ? -16.898 -7.013 -0.419 1.00 0.00 73 GLY A N 2
ATOM 2516 C CA . GLY A 1 73 ? -17.348 -7.012 0.960 1.00 0.00 73 GLY A CA 2
ATOM 2517 C C . GLY A 1 73 ? -16.198 -6.941 1.946 1.00 0.00 73 GLY A C 2
ATOM 2518 O O . GLY A 1 73 ? -16.344 -6.399 3.042 1.00 0.00 73 GLY A O 2
ATOM 2522 N N . VAL A 1 74 ? -15.053 -7.490 1.557 1.00 0.00 74 VAL A N 2
ATOM 2523 C CA . VAL A 1 74 ? -13.873 -7.487 2.413 1.00 0.00 74 VAL A CA 2
ATOM 2524 C C . VAL A 1 74 ? -13.186 -6.126 2.399 1.00 0.00 74 VAL A C 2
ATOM 2525 O O . VAL A 1 74 ? -12.705 -5.674 1.359 1.00 0.00 74 VAL A O 2
ATOM 2538 N N . ARG A 1 75 ? -13.145 -5.476 3.557 1.00 0.00 75 ARG A N 2
ATOM 2539 C CA . ARG A 1 75 ? -12.517 -4.165 3.676 1.00 0.00 75 ARG A CA 2
ATOM 2540 C C . ARG A 1 75 ? -11.085 -4.292 4.184 1.00 0.00 75 ARG A C 2
ATOM 2541 O O . ARG A 1 75 ? -10.785 -5.141 5.024 1.00 0.00 75 ARG A O 2
ATOM 2562 N N . TYR A 1 76 ? -10.202 -3.442 3.669 1.00 0.00 76 TYR A N 2
ATOM 2563 C CA . TYR A 1 76 ? -8.800 -3.457 4.071 1.00 0.00 76 TYR A CA 2
ATOM 2564 C C . TYR A 1 76 ? -8.401 -2.129 4.706 1.00 0.00 76 TYR A C 2
ATOM 2565 O O . TYR A 1 76 ? -7.669 -2.099 5.696 1.00 0.00 76 TYR A O 2
ATOM 2583 N N . PHE A 1 77 ? -8.887 -1.034 4.132 1.00 0.00 77 PHE A N 2
ATOM 2584 C CA . PHE A 1 77 ? -8.581 0.297 4.643 1.00 0.00 77 PHE A CA 2
ATOM 2585 C C . PHE A 1 77 ? -9.604 1.317 4.155 1.00 0.00 77 PHE A C 2
ATOM 2586 O O . PHE A 1 77 ? -10.270 1.107 3.142 1.00 0.00 77 PHE A O 2
ATOM 2603 N N . THR A 1 78 ? -9.724 2.423 4.883 1.00 0.00 78 THR A N 2
ATOM 2604 C CA . THR A 1 78 ? -10.666 3.477 4.526 1.00 0.00 78 THR A CA 2
ATOM 2605 C C . THR A 1 78 ? -10.062 4.415 3.486 1.00 0.00 78 THR A C 2
ATOM 2606 O O . THR A 1 78 ? -9.125 5.160 3.777 1.00 0.00 78 THR A O 2
ATOM 2617 N N . CYS A 1 79 ? -10.604 4.374 2.273 1.00 0.00 79 CYS A N 2
ATOM 2618 C CA . CYS A 1 79 ? -10.118 5.222 1.191 1.00 0.00 79 CYS A CA 2
ATOM 2619 C C . CYS A 1 79 ? -11.277 5.903 0.471 1.00 0.00 79 CYS A C 2
ATOM 2620 O O . CYS A 1 79 ? -12.444 5.629 0.753 1.00 0.00 79 CYS A O 2
ATOM 2628 N N . ALA A 1 80 ? -10.947 6.794 -0.459 1.00 0.00 80 ALA A N 2
ATOM 2629 C CA . ALA A 1 80 ? -11.960 7.515 -1.220 1.00 0.00 80 ALA A CA 2
ATOM 2630 C C . ALA A 1 80 ? -12.302 6.782 -2.514 1.00 0.00 80 ALA A C 2
ATOM 2631 O O . ALA A 1 80 ? -11.643 5.808 -2.878 1.00 0.00 80 ALA A O 2
ATOM 2638 N N . PRO A 1 81 ? -13.343 7.241 -3.229 1.00 0.00 81 PRO A N 2
ATOM 2639 C CA . PRO A 1 81 ? -13.770 6.623 -4.489 1.00 0.00 81 PRO A CA 2
ATOM 2640 C C . PRO A 1 81 ? -12.628 6.506 -5.493 1.00 0.00 81 PRO A C 2
ATOM 2641 O O . PRO A 1 81 ? -12.084 7.512 -5.948 1.00 0.00 81 PRO A O 2
ATOM 2652 N N . ARG A 1 82 ? -12.271 5.272 -5.834 1.00 0.00 82 ARG A N 2
ATOM 2653 C CA . ARG A 1 82 ? -11.195 5.022 -6.786 1.00 0.00 82 ARG A CA 2
ATOM 2654 C C . ARG A 1 82 ? -9.873 5.587 -6.274 1.00 0.00 82 ARG A C 2
ATOM 2655 O O . ARG A 1 82 ? -9.191 6.336 -6.975 1.00 0.00 82 ARG A O 2
ATOM 2676 N N . HIS A 1 83 ? -9.513 5.220 -5.048 1.00 0.00 83 HIS A N 2
ATOM 2677 C CA . HIS A 1 83 ? -8.272 5.689 -4.443 1.00 0.00 83 HIS A CA 2
ATOM 2678 C C . HIS A 1 83 ? -7.372 4.514 -4.073 1.00 0.00 83 HIS A C 2
ATOM 2679 O O . HIS A 1 83 ? -6.162 4.550 -4.302 1.00 0.00 83 HIS A O 2
ATOM 2693 N N . GLY A 1 84 ? -7.969 3.474 -3.502 1.00 0.00 84 GLY A N 2
ATOM 2694 C CA . GLY A 1 84 ? -7.208 2.303 -3.111 1.00 0.00 84 GLY A CA 2
ATOM 2695 C C . GLY A 1 84 ? -6.819 1.442 -4.296 1.00 0.00 84 GLY A C 2
ATOM 2696 O O . GLY A 1 84 ? -7.579 1.316 -5.256 1.00 0.00 84 GLY A O 2
ATOM 2700 N N . VAL A 1 85 ? -5.632 0.848 -4.230 1.00 0.00 85 VAL A N 2
ATOM 2701 C CA . VAL A 1 85 ? -5.144 -0.006 -5.306 1.00 0.00 85 VAL A CA 2
ATOM 2702 C C . VAL A 1 85 ? -4.266 -1.128 -4.765 1.00 0.00 85 VAL A C 2
ATOM 2703 O O . VAL A 1 85 ? -3.313 -0.882 -4.025 1.00 0.00 85 VAL A O 2
ATOM 2716 N N . PHE A 1 86 ? -4.593 -2.361 -5.137 1.00 0.00 86 PHE A N 2
ATOM 2717 C CA . PHE A 1 86 ? -3.833 -3.522 -4.689 1.00 0.00 86 PHE A CA 2
ATOM 2718 C C . PHE A 1 86 ? -2.985 -4.088 -5.824 1.00 0.00 86 PHE A C 2
ATOM 2719 O O . PHE A 1 86 ? -3.512 -4.648 -6.786 1.00 0.00 86 PHE A O 2
ATOM 2736 N N . ALA A 1 87 ? -1.669 -3.939 -5.704 1.00 0.00 87 ALA A N 2
ATOM 2737 C CA . ALA A 1 87 ? -0.750 -4.435 -6.721 1.00 0.00 87 ALA A CA 2
ATOM 2738 C C . ALA A 1 87 ? 0.398 -5.221 -6.089 1.00 0.00 87 ALA A C 2
ATOM 2739 O O . ALA A 1 87 ? 0.788 -4.958 -4.952 1.00 0.00 87 ALA A O 2
ATOM 2746 N N . PRO A 1 88 ? 0.955 -6.200 -6.823 1.00 0.00 88 PRO A N 2
ATOM 2747 C CA . PRO A 1 88 ? 2.063 -7.025 -6.327 1.00 0.00 88 PRO A CA 2
ATOM 2748 C C . PRO A 1 88 ? 3.281 -6.189 -5.945 1.00 0.00 88 PRO A C 2
ATOM 2749 O O . PRO A 1 88 ? 3.647 -5.252 -6.651 1.00 0.00 88 PRO A O 2
ATOM 2760 N N . ALA A 1 89 ? 3.903 -6.539 -4.819 1.00 0.00 89 ALA A N 2
ATOM 2761 C CA . ALA A 1 89 ? 5.082 -5.823 -4.344 1.00 0.00 89 ALA A CA 2
ATOM 2762 C C . ALA A 1 89 ? 6.083 -5.643 -5.476 1.00 0.00 89 ALA A C 2
ATOM 2763 O O . ALA A 1 89 ? 6.539 -4.533 -5.751 1.00 0.00 89 ALA A O 2
ATOM 2770 N N . SER A 1 90 ? 6.402 -6.748 -6.146 1.00 0.00 90 SER A N 2
ATOM 2771 C CA . SER A 1 90 ? 7.326 -6.716 -7.267 1.00 0.00 90 SER A CA 2
ATOM 2772 C C . SER A 1 90 ? 6.833 -5.724 -8.313 1.00 0.00 90 SER A C 2
ATOM 2773 O O . SER A 1 90 ? 7.617 -5.182 -9.092 1.00 0.00 90 SER A O 2
ATOM 2781 N N . ARG A 1 91 ? 5.523 -5.477 -8.308 1.00 0.00 91 ARG A N 2
ATOM 2782 C CA . ARG A 1 91 ? 4.923 -4.535 -9.238 1.00 0.00 91 ARG A CA 2
ATOM 2783 C C . ARG A 1 91 ? 4.940 -3.123 -8.656 1.00 0.00 91 ARG A C 2
ATOM 2784 O O . ARG A 1 91 ? 4.732 -2.144 -9.371 1.00 0.00 91 ARG A O 2
ATOM 2805 N N . ILE A 1 92 ? 5.192 -3.025 -7.348 1.00 0.00 92 ILE A N 2
ATOM 2806 C CA . ILE A 1 92 ? 5.236 -1.730 -6.678 1.00 0.00 92 ILE A CA 2
ATOM 2807 C C . ILE A 1 92 ? 6.670 -1.343 -6.329 1.00 0.00 92 ILE A C 2
ATOM 2808 O O . ILE A 1 92 ? 7.497 -2.199 -6.017 1.00 0.00 92 ILE A O 2
ATOM 2824 N N . GLN A 1 93 ? 6.957 -0.047 -6.386 1.00 0.00 93 GLN A N 2
ATOM 2825 C CA . GLN A 1 93 ? 8.290 0.457 -6.076 1.00 0.00 93 GLN A CA 2
ATOM 2826 C C . GLN A 1 93 ? 8.261 1.347 -4.837 1.00 0.00 93 GLN A C 2
ATOM 2827 O O . GLN A 1 93 ? 7.199 1.601 -4.268 1.00 0.00 93 GLN A O 2
ATOM 2841 N N . ARG A 1 94 ? 9.433 1.818 -4.425 1.00 0.00 94 ARG A N 2
ATOM 2842 C CA . ARG A 1 94 ? 9.541 2.680 -3.254 1.00 0.00 94 ARG A CA 2
ATOM 2843 C C . ARG A 1 94 ? 10.043 4.067 -3.643 1.00 0.00 94 ARG A C 2
ATOM 2844 O O . ARG A 1 94 ? 10.817 4.214 -4.589 1.00 0.00 94 ARG A O 2
ATOM 2865 N N . ILE A 1 95 ? 9.598 5.080 -2.909 1.00 0.00 95 ILE A N 2
ATOM 2866 C CA . ILE A 1 95 ? 10.001 6.456 -3.178 1.00 0.00 95 ILE A CA 2
ATOM 2867 C C . ILE A 1 95 ? 11.161 6.873 -2.281 1.00 0.00 95 ILE A C 2
ATOM 2868 O O . ILE A 1 95 ? 12.197 7.331 -2.762 1.00 0.00 95 ILE A O 2
ATOM 2884 N N . GLY A 1 96 ? 10.980 6.711 -0.974 1.00 0.00 96 GLY A N 2
ATOM 2885 C CA . GLY A 1 96 ? 12.019 7.076 -0.030 1.00 0.00 96 GLY A CA 2
ATOM 2886 C C . GLY A 1 96 ? 12.422 5.920 0.864 1.00 0.00 96 GLY A C 2
ATOM 2887 O O . GLY A 1 96 ? 11.647 4.985 1.068 1.00 0.00 96 GLY A O 2
ATOM 2891 N N . SER A 1 97 ? 13.638 5.981 1.397 1.00 0.00 97 SER A N 2
ATOM 2892 C CA . SER A 1 97 ? 14.142 4.930 2.274 1.00 0.00 97 SER A CA 2
ATOM 2893 C C . SER A 1 97 ? 15.450 5.354 2.935 1.00 0.00 97 SER A C 2
ATOM 2894 O O . SER A 1 97 ? 15.890 6.495 2.790 1.00 0.00 97 SER A O 2
ATOM 2902 N N . GLY A 1 98 ? 16.067 4.428 3.660 1.00 0.00 98 GLY A N 2
ATOM 2903 C CA . GLY A 1 98 ? 17.318 4.723 4.334 1.00 0.00 98 GLY A CA 2
ATOM 2904 C C . GLY A 1 98 ? 18.402 3.709 4.016 1.00 0.00 98 GLY A C 2
ATOM 2905 O O . GLY A 1 98 ? 18.785 2.918 4.877 1.00 0.00 98 GLY A O 2
ATOM 2909 N N . PRO A 1 99 ? 18.920 3.709 2.776 1.00 0.00 99 PRO A N 2
ATOM 2910 C CA . PRO A 1 99 ? 19.970 2.775 2.359 1.00 0.00 99 PRO A CA 2
ATOM 2911 C C . PRO A 1 99 ? 21.164 2.783 3.308 1.00 0.00 99 PRO A C 2
ATOM 2912 O O . PRO A 1 99 ? 21.841 1.769 3.479 1.00 0.00 99 PRO A O 2
ATOM 2923 N N . SER A 1 100 ? 21.415 3.935 3.923 1.00 0.00 100 SER A N 2
ATOM 2924 C CA . SER A 1 100 ? 22.527 4.077 4.856 1.00 0.00 100 SER A CA 2
ATOM 2925 C C . SER A 1 100 ? 23.854 3.750 4.178 1.00 0.00 100 SER A C 2
ATOM 2926 O O . SER A 1 100 ? 23.885 3.338 3.019 1.00 0.00 100 SER A O 2
ATOM 2934 N N . SER A 1 101 ? 24.948 3.937 4.910 1.00 0.00 101 SER A N 2
ATOM 2935 C CA . SER A 1 101 ? 26.278 3.662 4.379 1.00 0.00 101 SER A CA 2
ATOM 2936 C C . SER A 1 101 ? 27.322 3.684 5.491 1.00 0.00 101 SER A C 2
ATOM 2937 O O . SER A 1 101 ? 28.457 4.113 5.282 1.00 0.00 101 SER A O 2
ATOM 2945 N N . GLY A 1 102 ? 26.930 3.220 6.673 1.00 0.00 102 GLY A N 2
ATOM 2946 C CA . GLY A 1 102 ? 27.843 3.195 7.801 1.00 0.00 102 GLY A CA 2
ATOM 2947 C C . GLY A 1 102 ? 27.305 2.389 8.966 1.00 0.00 102 GLY A C 2
ATOM 2948 O O . GLY A 1 102 ? 26.911 3.002 9.981 1.00 0.00 102 GLY A O 2
ATOM 2953 N N . GLY A 1 1 ? 18.982 -26.518 4.910 1.00 0.00 1 GLY A N 3
ATOM 2954 C CA . GLY A 1 1 ? 18.677 -25.790 6.174 1.00 0.00 1 GLY A CA 3
ATOM 2955 C C . GLY A 1 1 ? 19.542 -24.559 6.357 1.00 0.00 1 GLY A C 3
ATOM 2956 O O . GLY A 1 1 ? 19.033 -23.465 6.603 1.00 0.00 1 GLY A O 3
ATOM 2962 N N . SER A 1 2 ? 20.854 -24.737 6.238 1.00 0.00 2 SER A N 3
ATOM 2963 C CA . SER A 1 2 ? 21.791 -23.632 6.393 1.00 0.00 2 SER A CA 3
ATOM 2964 C C . SER A 1 2 ? 23.122 -23.947 5.716 1.00 0.00 2 SER A C 3
ATOM 2965 O O . SER A 1 2 ? 23.385 -25.090 5.346 1.00 0.00 2 SER A O 3
ATOM 2973 N N . SER A 1 3 ? 23.956 -22.924 5.559 1.00 0.00 3 SER A N 3
ATOM 2974 C CA . SER A 1 3 ? 25.260 -23.091 4.926 1.00 0.00 3 SER A CA 3
ATOM 2975 C C . SER A 1 3 ? 26.381 -22.706 5.885 1.00 0.00 3 SER A C 3
ATOM 2976 O O . SER A 1 3 ? 27.402 -23.389 5.968 1.00 0.00 3 SER A O 3
ATOM 2984 N N . GLY A 1 4 ? 26.184 -21.608 6.608 1.00 0.00 4 GLY A N 3
ATOM 2985 C CA . GLY A 1 4 ? 27.187 -21.151 7.551 1.00 0.00 4 GLY A CA 3
ATOM 2986 C C . GLY A 1 4 ? 27.177 -19.645 7.723 1.00 0.00 4 GLY A C 3
ATOM 2987 O O . GLY A 1 4 ? 26.204 -18.978 7.370 1.00 0.00 4 GLY A O 3
ATOM 2991 N N . SER A 1 5 ? 28.264 -19.106 8.267 1.00 0.00 5 SER A N 3
ATOM 2992 C CA . SER A 1 5 ? 28.378 -17.668 8.485 1.00 0.00 5 SER A CA 3
ATOM 2993 C C . SER A 1 5 ? 29.408 -17.056 7.542 1.00 0.00 5 SER A C 3
ATOM 2994 O O . SER A 1 5 ? 29.184 -15.988 6.972 1.00 0.00 5 SER A O 3
ATOM 3002 N N . SER A 1 6 ? 30.535 -17.741 7.380 1.00 0.00 6 SER A N 3
ATOM 3003 C CA . SER A 1 6 ? 31.600 -17.265 6.505 1.00 0.00 6 SER A CA 3
ATOM 3004 C C . SER A 1 6 ? 32.288 -18.433 5.804 1.00 0.00 6 SER A C 3
ATOM 3005 O O . SER A 1 6 ? 31.920 -19.591 5.999 1.00 0.00 6 SER A O 3
ATOM 3013 N N . GLY A 1 7 ? 33.289 -18.119 4.988 1.00 0.00 7 GLY A N 3
ATOM 3014 C CA . GLY A 1 7 ? 34.012 -19.152 4.271 1.00 0.00 7 GLY A CA 3
ATOM 3015 C C . GLY A 1 7 ? 35.261 -18.623 3.593 1.00 0.00 7 GLY A C 3
ATOM 3016 O O . GLY A 1 7 ? 36.129 -18.041 4.244 1.00 0.00 7 GLY A O 3
ATOM 3020 N N . LYS A 1 8 ? 35.351 -18.827 2.284 1.00 0.00 8 LYS A N 3
ATOM 3021 C CA . LYS A 1 8 ? 36.504 -18.367 1.516 1.00 0.00 8 LYS A CA 3
ATOM 3022 C C . LYS A 1 8 ? 36.266 -16.963 0.968 1.00 0.00 8 LYS A C 3
ATOM 3023 O O . LYS A 1 8 ? 35.230 -16.691 0.363 1.00 0.00 8 LYS A O 3
ATOM 3042 N N . SER A 1 9 ? 37.234 -16.078 1.183 1.00 0.00 9 SER A N 3
ATOM 3043 C CA . SER A 1 9 ? 37.129 -14.702 0.710 1.00 0.00 9 SER A CA 3
ATOM 3044 C C . SER A 1 9 ? 35.913 -14.008 1.316 1.00 0.00 9 SER A C 3
ATOM 3045 O O . SER A 1 9 ? 34.843 -13.966 0.707 1.00 0.00 9 SER A O 3
ATOM 3053 N N . PRO A 1 10 ? 36.060 -13.451 2.531 1.00 0.00 10 PRO A N 3
ATOM 3054 C CA . PRO A 1 10 ? 34.967 -12.756 3.219 1.00 0.00 10 PRO A CA 3
ATOM 3055 C C . PRO A 1 10 ? 34.331 -11.677 2.351 1.00 0.00 10 PRO A C 3
ATOM 3056 O O . PRO A 1 10 ? 34.983 -11.101 1.480 1.00 0.00 10 PRO A O 3
ATOM 3067 N N . SER A 1 11 ? 33.052 -11.407 2.594 1.00 0.00 11 SER A N 3
ATOM 3068 C CA . SER A 1 11 ? 32.326 -10.395 1.834 1.00 0.00 11 SER A CA 3
ATOM 3069 C C . SER A 1 11 ? 31.382 -9.610 2.737 1.00 0.00 11 SER A C 3
ATOM 3070 O O . SER A 1 11 ? 31.507 -8.393 2.875 1.00 0.00 11 SER A O 3
ATOM 3078 N N . SER A 1 12 ? 30.437 -10.314 3.352 1.00 0.00 12 SER A N 3
ATOM 3079 C CA . SER A 1 12 ? 29.471 -9.683 4.244 1.00 0.00 12 SER A CA 3
ATOM 3080 C C . SER A 1 12 ? 28.732 -10.729 5.075 1.00 0.00 12 SER A C 3
ATOM 3081 O O . SER A 1 12 ? 27.516 -10.883 4.960 1.00 0.00 12 SER A O 3
ATOM 3089 N N . PRO A 1 13 ? 29.461 -11.468 5.930 1.00 0.00 13 PRO A N 3
ATOM 3090 C CA . PRO A 1 13 ? 28.870 -12.504 6.782 1.00 0.00 13 PRO A CA 3
ATOM 3091 C C . PRO A 1 13 ? 27.692 -11.980 7.598 1.00 0.00 13 PRO A C 3
ATOM 3092 O O . PRO A 1 13 ? 26.624 -12.590 7.628 1.00 0.00 13 PRO A O 3
ATOM 3103 N N . SER A 1 14 ? 27.896 -10.844 8.259 1.00 0.00 14 SER A N 3
ATOM 3104 C CA . SER A 1 14 ? 26.851 -10.239 9.076 1.00 0.00 14 SER A CA 3
ATOM 3105 C C . SER A 1 14 ? 26.333 -8.956 8.434 1.00 0.00 14 SER A C 3
ATOM 3106 O O . SER A 1 14 ? 27.052 -8.287 7.692 1.00 0.00 14 SER A O 3
ATOM 3114 N N . LEU A 1 15 ? 25.082 -8.617 8.726 1.00 0.00 15 LEU A N 3
ATOM 3115 C CA . LEU A 1 15 ? 24.467 -7.414 8.178 1.00 0.00 15 LEU A CA 3
ATOM 3116 C C . LEU A 1 15 ? 23.396 -6.873 9.121 1.00 0.00 15 LEU A C 3
ATOM 3117 O O . LEU A 1 15 ? 22.200 -7.002 8.859 1.00 0.00 15 LEU A O 3
ATOM 3133 N N . GLY A 1 16 ? 23.835 -6.268 10.220 1.00 0.00 16 GLY A N 3
ATOM 3134 C CA . GLY A 1 16 ? 22.902 -5.717 11.186 1.00 0.00 16 GLY A CA 3
ATOM 3135 C C . GLY A 1 16 ? 22.095 -6.791 11.890 1.00 0.00 16 GLY A C 3
ATOM 3136 O O . GLY A 1 16 ? 22.648 -7.611 12.622 1.00 0.00 16 GLY A O 3
ATOM 3140 N N . SER A 1 17 ? 20.785 -6.784 11.667 1.00 0.00 17 SER A N 3
ATOM 3141 C CA . SER A 1 17 ? 19.900 -7.764 12.286 1.00 0.00 17 SER A CA 3
ATOM 3142 C C . SER A 1 17 ? 18.463 -7.579 11.808 1.00 0.00 17 SER A C 3
ATOM 3143 O O . SER A 1 17 ? 17.516 -7.732 12.580 1.00 0.00 17 SER A O 3
ATOM 3151 N N . LEU A 1 18 ? 18.308 -7.248 10.531 1.00 0.00 18 LEU A N 3
ATOM 3152 C CA . LEU A 1 18 ? 16.987 -7.043 9.949 1.00 0.00 18 LEU A CA 3
ATOM 3153 C C . LEU A 1 18 ? 16.843 -7.812 8.639 1.00 0.00 18 LEU A C 3
ATOM 3154 O O . LEU A 1 18 ? 16.073 -8.768 8.551 1.00 0.00 18 LEU A O 3
ATOM 3170 N N . GLN A 1 19 ? 17.588 -7.388 7.624 1.00 0.00 19 GLN A N 3
ATOM 3171 C CA . GLN A 1 19 ? 17.543 -8.036 6.319 1.00 0.00 19 GLN A CA 3
ATOM 3172 C C . GLN A 1 19 ? 16.139 -7.969 5.726 1.00 0.00 19 GLN A C 3
ATOM 3173 O O . GLN A 1 19 ? 15.230 -7.391 6.322 1.00 0.00 19 GLN A O 3
ATOM 3187 N N . GLN A 1 20 ? 15.970 -8.562 4.549 1.00 0.00 20 GLN A N 3
ATOM 3188 C CA . GLN A 1 20 ? 14.676 -8.570 3.876 1.00 0.00 20 GLN A CA 3
ATOM 3189 C C . GLN A 1 20 ? 14.502 -9.837 3.046 1.00 0.00 20 GLN A C 3
ATOM 3190 O O . GLN A 1 20 ? 15.255 -10.083 2.104 1.00 0.00 20 GLN A O 3
ATOM 3204 N N . ARG A 1 21 ? 13.504 -10.640 3.403 1.00 0.00 21 ARG A N 3
ATOM 3205 C CA . ARG A 1 21 ? 13.231 -11.883 2.692 1.00 0.00 21 ARG A CA 3
ATOM 3206 C C . ARG A 1 21 ? 11.768 -11.953 2.263 1.00 0.00 21 ARG A C 3
ATOM 3207 O O . ARG A 1 21 ? 10.914 -11.258 2.816 1.00 0.00 21 ARG A O 3
ATOM 3228 N N . GLU A 1 22 ? 11.485 -12.796 1.275 1.00 0.00 22 GLU A N 3
ATOM 3229 C CA . GLU A 1 22 ? 10.125 -12.956 0.773 1.00 0.00 22 GLU A CA 3
ATOM 3230 C C . GLU A 1 22 ? 9.587 -11.636 0.230 1.00 0.00 22 GLU A C 3
ATOM 3231 O O . GLU A 1 22 ? 8.401 -11.337 0.361 1.00 0.00 22 GLU A O 3
ATOM 3243 N N . GLY A 1 23 ? 10.468 -10.851 -0.380 1.00 0.00 23 GLY A N 3
ATOM 3244 C CA . GLY A 1 23 ? 10.063 -9.572 -0.933 1.00 0.00 23 GLY A CA 3
ATOM 3245 C C . GLY A 1 23 ? 9.925 -8.499 0.128 1.00 0.00 23 GLY A C 3
ATOM 3246 O O . GLY A 1 23 ? 10.868 -8.225 0.871 1.00 0.00 23 GLY A O 3
ATOM 3250 N N . ALA A 1 24 ? 8.747 -7.889 0.200 1.00 0.00 24 ALA A N 3
ATOM 3251 C CA . ALA A 1 24 ? 8.488 -6.840 1.179 1.00 0.00 24 ALA A CA 3
ATOM 3252 C C . ALA A 1 24 ? 9.447 -5.668 0.995 1.00 0.00 24 ALA A C 3
ATOM 3253 O O . ALA A 1 24 ? 10.434 -5.543 1.720 1.00 0.00 24 ALA A O 3
ATOM 3260 N N . LYS A 1 25 ? 9.150 -4.813 0.022 1.00 0.00 25 LYS A N 3
ATOM 3261 C CA . LYS A 1 25 ? 9.988 -3.652 -0.255 1.00 0.00 25 LYS A CA 3
ATOM 3262 C C . LYS A 1 25 ? 9.578 -2.467 0.615 1.00 0.00 25 LYS A C 3
ATOM 3263 O O . LYS A 1 25 ? 10.426 -1.727 1.111 1.00 0.00 25 LYS A O 3
ATOM 3282 N N . ALA A 1 26 ? 8.272 -2.295 0.794 1.00 0.00 26 ALA A N 3
ATOM 3283 C CA . ALA A 1 26 ? 7.749 -1.202 1.605 1.00 0.00 26 ALA A CA 3
ATOM 3284 C C . ALA A 1 26 ? 6.963 -1.731 2.800 1.00 0.00 26 ALA A C 3
ATOM 3285 O O . ALA A 1 26 ? 6.648 -2.919 2.871 1.00 0.00 26 ALA A O 3
ATOM 3292 N N . GLU A 1 27 ? 6.649 -0.842 3.736 1.00 0.00 27 GLU A N 3
ATOM 3293 C CA . GLU A 1 27 ? 5.899 -1.219 4.928 1.00 0.00 27 GLU A CA 3
ATOM 3294 C C . GLU A 1 27 ? 4.539 -0.529 4.956 1.00 0.00 27 GLU A C 3
ATOM 3295 O O . GLU A 1 27 ? 4.149 0.136 3.994 1.00 0.00 27 GLU A O 3
ATOM 3307 N N . VAL A 1 28 ? 3.821 -0.687 6.063 1.00 0.00 28 VAL A N 3
ATOM 3308 C CA . VAL A 1 28 ? 2.505 -0.078 6.214 1.00 0.00 28 VAL A CA 3
ATOM 3309 C C . VAL A 1 28 ? 2.623 1.393 6.597 1.00 0.00 28 VAL A C 3
ATOM 3310 O O . VAL A 1 28 ? 2.818 1.726 7.767 1.00 0.00 28 VAL A O 3
ATOM 3323 N N . GLY A 1 29 ? 2.503 2.269 5.606 1.00 0.00 29 GLY A N 3
ATOM 3324 C CA . GLY A 1 29 ? 2.597 3.695 5.859 1.00 0.00 29 GLY A CA 3
ATOM 3325 C C . GLY A 1 29 ? 3.844 4.308 5.255 1.00 0.00 29 GLY A C 3
ATOM 3326 O O . GLY A 1 29 ? 4.375 5.291 5.775 1.00 0.00 29 GLY A O 3
ATOM 3330 N N . ASP A 1 30 ? 4.314 3.729 4.155 1.00 0.00 30 ASP A N 3
ATOM 3331 C CA . ASP A 1 30 ? 5.507 4.225 3.479 1.00 0.00 30 ASP A CA 3
ATOM 3332 C C . ASP A 1 30 ? 5.203 4.575 2.026 1.00 0.00 30 ASP A C 3
ATOM 3333 O O . ASP A 1 30 ? 4.382 3.925 1.379 1.00 0.00 30 ASP A O 3
ATOM 3342 N N . GLN A 1 31 ? 5.872 5.605 1.518 1.00 0.00 31 GLN A N 3
ATOM 3343 C CA . GLN A 1 31 ? 5.674 6.041 0.140 1.00 0.00 31 GLN A CA 3
ATOM 3344 C C . GLN A 1 31 ? 6.033 4.927 -0.838 1.00 0.00 31 GLN A C 3
ATOM 3345 O O . GLN A 1 31 ? 7.092 4.310 -0.731 1.00 0.00 31 GLN A O 3
ATOM 3359 N N . VAL A 1 32 ? 5.142 4.675 -1.792 1.00 0.00 32 VAL A N 3
ATOM 3360 C CA . VAL A 1 32 ? 5.364 3.636 -2.790 1.00 0.00 32 VAL A CA 3
ATOM 3361 C C . VAL A 1 32 ? 4.891 4.087 -4.168 1.00 0.00 32 VAL A C 3
ATOM 3362 O O . VAL A 1 32 ? 4.263 5.137 -4.306 1.00 0.00 32 VAL A O 3
ATOM 3375 N N . LEU A 1 33 ? 5.197 3.288 -5.184 1.00 0.00 33 LEU A N 3
ATOM 3376 C CA . LEU A 1 33 ? 4.804 3.605 -6.552 1.00 0.00 33 LEU A CA 3
ATOM 3377 C C . LEU A 1 33 ? 4.215 2.382 -7.246 1.00 0.00 33 LEU A C 3
ATOM 3378 O O . LEU A 1 33 ? 4.926 1.423 -7.543 1.00 0.00 33 LEU A O 3
ATOM 3394 N N . VAL A 1 34 ? 2.911 2.423 -7.502 1.00 0.00 34 VAL A N 3
ATOM 3395 C CA . VAL A 1 34 ? 2.227 1.317 -8.160 1.00 0.00 34 VAL A CA 3
ATOM 3396 C C . VAL A 1 34 ? 2.487 1.327 -9.662 1.00 0.00 34 VAL A C 3
ATOM 3397 O O . VAL A 1 34 ? 2.165 2.294 -10.352 1.00 0.00 34 VAL A O 3
ATOM 3410 N N . ALA A 1 35 ? 3.071 0.243 -10.163 1.00 0.00 35 ALA A N 3
ATOM 3411 C CA . ALA A 1 35 ? 3.375 0.125 -11.585 1.00 0.00 35 ALA A CA 3
ATOM 3412 C C . ALA A 1 35 ? 4.286 1.257 -12.050 1.00 0.00 35 ALA A C 3
ATOM 3413 O O . ALA A 1 35 ? 4.270 1.638 -13.220 1.00 0.00 35 ALA A O 3
ATOM 3420 N N . GLY A 1 36 ? 5.081 1.790 -11.127 1.00 0.00 36 GLY A N 3
ATOM 3421 C CA . GLY A 1 36 ? 5.988 2.872 -11.465 1.00 0.00 36 GLY A CA 3
ATOM 3422 C C . GLY A 1 36 ? 5.272 4.068 -12.060 1.00 0.00 36 GLY A C 3
ATOM 3423 O O . GLY A 1 36 ? 5.830 4.784 -12.891 1.00 0.00 36 GLY A O 3
ATOM 3427 N N . GLN A 1 37 ? 4.031 4.286 -11.635 1.00 0.00 37 GLN A N 3
ATOM 3428 C CA . GLN A 1 37 ? 3.238 5.404 -12.132 1.00 0.00 37 GLN A CA 3
ATOM 3429 C C . GLN A 1 37 ? 2.429 6.042 -11.007 1.00 0.00 37 GLN A C 3
ATOM 3430 O O . GLN A 1 37 ? 2.747 7.137 -10.544 1.00 0.00 37 GLN A O 3
ATOM 3444 N N . LYS A 1 38 ? 1.382 5.349 -10.571 1.00 0.00 38 LYS A N 3
ATOM 3445 C CA . LYS A 1 38 ? 0.527 5.848 -9.499 1.00 0.00 38 LYS A CA 3
ATOM 3446 C C . LYS A 1 38 ? 1.277 5.868 -8.171 1.00 0.00 38 LYS A C 3
ATOM 3447 O O . LYS A 1 38 ? 1.479 4.827 -7.546 1.00 0.00 38 LYS A O 3
ATOM 3466 N N . GLN A 1 39 ? 1.683 7.059 -7.743 1.00 0.00 39 GLN A N 3
ATOM 3467 C CA . GLN A 1 39 ? 2.408 7.212 -6.488 1.00 0.00 39 GLN A CA 3
ATOM 3468 C C . GLN A 1 39 ? 1.442 7.326 -5.314 1.00 0.00 39 GLN A C 3
ATOM 3469 O O . GLN A 1 39 ? 0.440 8.037 -5.387 1.00 0.00 39 GLN A O 3
ATOM 3483 N N . GLY A 1 40 ? 1.749 6.620 -4.231 1.00 0.00 40 GLY A N 3
ATOM 3484 C CA . GLY A 1 40 ? 0.899 6.656 -3.056 1.00 0.00 40 GLY A CA 3
ATOM 3485 C C . GLY A 1 40 ? 1.588 6.104 -1.823 1.00 0.00 40 GLY A C 3
ATOM 3486 O O . GLY A 1 40 ? 2.811 5.968 -1.797 1.00 0.00 40 GLY A O 3
ATOM 3490 N N . ILE A 1 41 ? 0.802 5.787 -0.800 1.00 0.00 41 ILE A N 3
ATOM 3491 C CA . ILE A 1 41 ? 1.344 5.247 0.441 1.00 0.00 41 ILE A CA 3
ATOM 3492 C C . ILE A 1 41 ? 0.582 4.001 0.878 1.00 0.00 41 ILE A C 3
ATOM 3493 O O . ILE A 1 41 ? -0.643 3.942 0.772 1.00 0.00 41 ILE A O 3
ATOM 3509 N N . VAL A 1 42 ? 1.315 3.007 1.367 1.00 0.00 42 VAL A N 3
ATOM 3510 C CA . VAL A 1 42 ? 0.707 1.761 1.819 1.00 0.00 42 VAL A CA 3
ATOM 3511 C C . VAL A 1 42 ? -0.107 1.978 3.089 1.00 0.00 42 VAL A C 3
ATOM 3512 O O . VAL A 1 42 ? 0.405 2.478 4.091 1.00 0.00 42 VAL A O 3
ATOM 3525 N N . ARG A 1 43 ? -1.381 1.600 3.041 1.00 0.00 43 ARG A N 3
ATOM 3526 C CA . ARG A 1 43 ? -2.268 1.754 4.188 1.00 0.00 43 ARG A CA 3
ATOM 3527 C C . ARG A 1 43 ? -2.533 0.411 4.857 1.00 0.00 43 ARG A C 3
ATOM 3528 O O . ARG A 1 43 ? -2.715 0.335 6.072 1.00 0.00 43 ARG A O 3
ATOM 3549 N N . PHE A 1 44 ? -2.556 -0.650 4.055 1.00 0.00 44 PHE A N 3
ATOM 3550 C CA . PHE A 1 44 ? -2.801 -1.991 4.572 1.00 0.00 44 PHE A CA 3
ATOM 3551 C C . PHE A 1 44 ? -1.958 -3.024 3.831 1.00 0.00 44 PHE A C 3
ATOM 3552 O O . PHE A 1 44 ? -2.101 -3.204 2.621 1.00 0.00 44 PHE A O 3
ATOM 3569 N N . TYR A 1 45 ? -1.080 -3.700 4.565 1.00 0.00 45 TYR A N 3
ATOM 3570 C CA . TYR A 1 45 ? -0.214 -4.716 3.978 1.00 0.00 45 TYR A CA 3
ATOM 3571 C C . TYR A 1 45 ? -0.571 -6.104 4.503 1.00 0.00 45 TYR A C 3
ATOM 3572 O O . TYR A 1 45 ? -0.474 -6.369 5.700 1.00 0.00 45 TYR A O 3
ATOM 3590 N N . GLY A 1 46 ? -0.986 -6.983 3.597 1.00 0.00 46 GLY A N 3
ATOM 3591 C CA . GLY A 1 46 ? -1.351 -8.333 3.988 1.00 0.00 46 GLY A CA 3
ATOM 3592 C C . GLY A 1 46 ? -1.961 -9.122 2.847 1.00 0.00 46 GLY A C 3
ATOM 3593 O O . GLY A 1 46 ? -2.267 -8.566 1.792 1.00 0.00 46 GLY A O 3
ATOM 3597 N N . LYS A 1 47 ? -2.139 -10.422 3.057 1.00 0.00 47 LYS A N 3
ATOM 3598 C CA . LYS A 1 47 ? -2.717 -11.290 2.038 1.00 0.00 47 LYS A CA 3
ATOM 3599 C C . LYS A 1 47 ? -4.180 -10.940 1.790 1.00 0.00 47 LYS A C 3
ATOM 3600 O O . LYS A 1 47 ? -4.888 -10.507 2.699 1.00 0.00 47 LYS A O 3
ATOM 3619 N N . THR A 1 48 ? -4.628 -11.130 0.553 1.00 0.00 48 THR A N 3
ATOM 3620 C CA . THR A 1 48 ? -6.007 -10.835 0.184 1.00 0.00 48 THR A CA 3
ATOM 3621 C C . THR A 1 48 ? -6.789 -12.120 -0.070 1.00 0.00 48 THR A C 3
ATOM 3622 O O . THR A 1 48 ? -6.216 -13.207 -0.122 1.00 0.00 48 THR A O 3
ATOM 3633 N N . ASP A 1 49 ? -8.102 -11.986 -0.229 1.00 0.00 49 ASP A N 3
ATOM 3634 C CA . ASP A 1 49 ? -8.963 -13.136 -0.478 1.00 0.00 49 ASP A CA 3
ATOM 3635 C C . ASP A 1 49 ? -9.263 -13.278 -1.967 1.00 0.00 49 ASP A C 3
ATOM 3636 O O . ASP A 1 49 ? -9.451 -14.386 -2.469 1.00 0.00 49 ASP A O 3
ATOM 3645 N N . PHE A 1 50 ? -9.307 -12.149 -2.667 1.00 0.00 50 PHE A N 3
ATOM 3646 C CA . PHE A 1 50 ? -9.585 -12.148 -4.098 1.00 0.00 50 PHE A CA 3
ATOM 3647 C C . PHE A 1 50 ? -8.455 -12.817 -4.873 1.00 0.00 50 PHE A C 3
ATOM 3648 O O . PHE A 1 50 ? -8.684 -13.441 -5.911 1.00 0.00 50 PHE A O 3
ATOM 3665 N N . ALA A 1 51 ? -7.234 -12.684 -4.365 1.00 0.00 51 ALA A N 3
ATOM 3666 C CA . ALA A 1 51 ? -6.068 -13.276 -5.010 1.00 0.00 51 ALA A CA 3
ATOM 3667 C C . ALA A 1 51 ? -5.009 -13.665 -3.981 1.00 0.00 51 ALA A C 3
ATOM 3668 O O . ALA A 1 51 ? -4.915 -13.057 -2.915 1.00 0.00 51 ALA A O 3
ATOM 3675 N N . PRO A 1 52 ? -4.195 -14.689 -4.289 1.00 0.00 52 PRO A N 3
ATOM 3676 C CA . PRO A 1 52 ? -3.139 -15.158 -3.386 1.00 0.00 52 PRO A CA 3
ATOM 3677 C C . PRO A 1 52 ? -1.986 -14.166 -3.280 1.00 0.00 52 PRO A C 3
ATOM 3678 O O . PRO A 1 52 ? -2.095 -13.023 -3.725 1.00 0.00 52 PRO A O 3
ATOM 3689 N N . GLY A 1 53 ? -0.882 -14.609 -2.688 1.00 0.00 53 GLY A N 3
ATOM 3690 C CA . GLY A 1 53 ? 0.275 -13.748 -2.535 1.00 0.00 53 GLY A CA 3
ATOM 3691 C C . GLY A 1 53 ? 0.005 -12.572 -1.618 1.00 0.00 53 GLY A C 3
ATOM 3692 O O . GLY A 1 53 ? -1.077 -12.461 -1.042 1.00 0.00 53 GLY A O 3
ATOM 3696 N N . TYR A 1 54 ? 0.991 -11.692 -1.482 1.00 0.00 54 TYR A N 3
ATOM 3697 C CA . TYR A 1 54 ? 0.854 -10.517 -0.628 1.00 0.00 54 TYR A CA 3
ATOM 3698 C C . TYR A 1 54 ? 0.691 -9.252 -1.464 1.00 0.00 54 TYR A C 3
ATOM 3699 O O . TYR A 1 54 ? 1.478 -8.991 -2.372 1.00 0.00 54 TYR A O 3
ATOM 3717 N N . TRP A 1 55 ? -0.338 -8.470 -1.149 1.00 0.00 55 TRP A N 3
ATOM 3718 C CA . TRP A 1 55 ? -0.606 -7.232 -1.871 1.00 0.00 55 TRP A CA 3
ATOM 3719 C C . TRP A 1 55 ? -0.467 -6.025 -0.949 1.00 0.00 55 TRP A C 3
ATOM 3720 O O . TRP A 1 55 ? -0.266 -6.172 0.257 1.00 0.00 55 TRP A O 3
ATOM 3741 N N . TYR A 1 56 ? -0.573 -4.831 -1.524 1.00 0.00 56 TYR A N 3
ATOM 3742 C CA . TYR A 1 56 ? -0.458 -3.598 -0.752 1.00 0.00 56 TYR A CA 3
ATOM 3743 C C . TYR A 1 56 ? -1.679 -2.708 -0.962 1.00 0.00 56 TYR A C 3
ATOM 3744 O O . TYR A 1 56 ? -1.990 -2.320 -2.088 1.00 0.00 56 TYR A O 3
ATOM 3762 N N . GLY A 1 57 ? -2.366 -2.388 0.129 1.00 0.00 57 GLY A N 3
ATOM 3763 C CA . GLY A 1 57 ? -3.544 -1.545 0.044 1.00 0.00 57 GLY A CA 3
ATOM 3764 C C . GLY A 1 57 ? -3.197 -0.071 -0.011 1.00 0.00 57 GLY A C 3
ATOM 3765 O O . GLY A 1 57 ? -3.573 0.695 0.876 1.00 0.00 57 GLY A O 3
ATOM 3769 N N . ILE A 1 58 ? -2.478 0.327 -1.055 1.00 0.00 58 ILE A N 3
ATOM 3770 C CA . ILE A 1 58 ? -2.080 1.720 -1.222 1.00 0.00 58 ILE A CA 3
ATOM 3771 C C . ILE A 1 58 ? -3.286 2.604 -1.521 1.00 0.00 58 ILE A C 3
ATOM 3772 O O . ILE A 1 58 ? -4.178 2.219 -2.277 1.00 0.00 58 ILE A O 3
ATOM 3788 N N . GLU A 1 59 ? -3.306 3.790 -0.924 1.00 0.00 59 GLU A N 3
ATOM 3789 C CA . GLU A 1 59 ? -4.401 4.732 -1.125 1.00 0.00 59 GLU A CA 3
ATOM 3790 C C . GLU A 1 59 ? -3.929 5.958 -1.899 1.00 0.00 59 GLU A C 3
ATOM 3791 O O . GLU A 1 59 ? -3.132 6.751 -1.398 1.00 0.00 59 GLU A O 3
ATOM 3803 N N . LEU A 1 60 ? -4.424 6.106 -3.123 1.00 0.00 60 LEU A N 3
ATOM 3804 C CA . LEU A 1 60 ? -4.052 7.236 -3.966 1.00 0.00 60 LEU A CA 3
ATOM 3805 C C . LEU A 1 60 ? -4.695 8.526 -3.465 1.00 0.00 60 LEU A C 3
ATOM 3806 O O . LEU A 1 60 ? -5.460 8.516 -2.501 1.00 0.00 60 LEU A O 3
ATOM 3822 N N . ASP A 1 61 ? -4.380 9.634 -4.128 1.00 0.00 61 ASP A N 3
ATOM 3823 C CA . ASP A 1 61 ? -4.927 10.932 -3.750 1.00 0.00 61 ASP A CA 3
ATOM 3824 C C . ASP A 1 61 ? -6.086 11.319 -4.664 1.00 0.00 61 ASP A C 3
ATOM 3825 O O . ASP A 1 61 ? -7.027 11.988 -4.238 1.00 0.00 61 ASP A O 3
ATOM 3834 N N . GLN A 1 62 ? -6.009 10.894 -5.920 1.00 0.00 62 GLN A N 3
ATOM 3835 C CA . GLN A 1 62 ? -7.052 11.196 -6.895 1.00 0.00 62 GLN A CA 3
ATOM 3836 C C . GLN A 1 62 ? -7.890 9.956 -7.195 1.00 0.00 62 GLN A C 3
ATOM 3837 O O . GLN A 1 62 ? -7.424 8.828 -7.032 1.00 0.00 62 GLN A O 3
ATOM 3851 N N . PRO A 1 63 ? -9.144 10.148 -7.641 1.00 0.00 63 PRO A N 3
ATOM 3852 C CA . PRO A 1 63 ? -10.044 9.038 -7.965 1.00 0.00 63 PRO A CA 3
ATOM 3853 C C . PRO A 1 63 ? -9.633 8.310 -9.240 1.00 0.00 63 PRO A C 3
ATOM 3854 O O . PRO A 1 63 ? -10.329 8.370 -10.255 1.00 0.00 63 PRO A O 3
ATOM 3865 N N . THR A 1 64 ? -8.499 7.621 -9.182 1.00 0.00 64 THR A N 3
ATOM 3866 C CA . THR A 1 64 ? -7.993 6.880 -10.331 1.00 0.00 64 THR A CA 3
ATOM 3867 C C . THR A 1 64 ? -7.497 5.500 -9.912 1.00 0.00 64 THR A C 3
ATOM 3868 O O . THR A 1 64 ? -6.567 4.956 -10.509 1.00 0.00 64 THR A O 3
ATOM 3879 N N . GLY A 1 65 ? -8.122 4.940 -8.882 1.00 0.00 65 GLY A N 3
ATOM 3880 C CA . GLY A 1 65 ? -7.730 3.629 -8.400 1.00 0.00 65 GLY A CA 3
ATOM 3881 C C . GLY A 1 65 ? -8.536 2.512 -9.033 1.00 0.00 65 GLY A C 3
ATOM 3882 O O . GLY A 1 65 ? -8.823 2.546 -10.230 1.00 0.00 65 GLY A O 3
ATOM 3886 N N . LYS A 1 66 ? -8.902 1.519 -8.230 1.00 0.00 66 LYS A N 3
ATOM 3887 C CA . LYS A 1 66 ? -9.681 0.386 -8.718 1.00 0.00 66 LYS A CA 3
ATOM 3888 C C . LYS A 1 66 ? -10.907 0.151 -7.843 1.00 0.00 66 LYS A C 3
ATOM 3889 O O . LYS A 1 66 ? -12.012 -0.051 -8.346 1.00 0.00 66 LYS A O 3
ATOM 3908 N N . HIS A 1 67 ? -10.705 0.177 -6.529 1.00 0.00 67 HIS A N 3
ATOM 3909 C CA . HIS A 1 67 ? -11.796 -0.033 -5.583 1.00 0.00 67 HIS A CA 3
ATOM 3910 C C . HIS A 1 67 ? -11.860 1.102 -4.567 1.00 0.00 67 HIS A C 3
ATOM 3911 O O . HIS A 1 67 ? -10.956 1.934 -4.492 1.00 0.00 67 HIS A O 3
ATOM 3925 N N . ASP A 1 68 ? -12.935 1.130 -3.786 1.00 0.00 68 ASP A N 3
ATOM 3926 C CA . ASP A 1 68 ? -13.117 2.163 -2.773 1.00 0.00 68 ASP A CA 3
ATOM 3927 C C . ASP A 1 68 ? -12.706 1.654 -1.396 1.00 0.00 68 ASP A C 3
ATOM 3928 O O . ASP A 1 68 ? -13.323 1.995 -0.387 1.00 0.00 68 ASP A O 3
ATOM 3937 N N . GLY A 1 69 ? -11.658 0.836 -1.361 1.00 0.00 69 GLY A N 3
ATOM 3938 C CA . GLY A 1 69 ? -11.182 0.294 -0.103 1.00 0.00 69 GLY A CA 3
ATOM 3939 C C . GLY A 1 69 ? -11.536 -1.170 0.069 1.00 0.00 69 GLY A C 3
ATOM 3940 O O . GLY A 1 69 ? -10.674 -1.991 0.385 1.00 0.00 69 GLY A O 3
ATOM 3944 N N . SER A 1 70 ? -12.806 -1.499 -0.140 1.00 0.00 70 SER A N 3
ATOM 3945 C CA . SER A 1 70 ? -13.272 -2.874 -0.005 1.00 0.00 70 SER A CA 3
ATOM 3946 C C . SER A 1 70 ? -13.234 -3.594 -1.349 1.00 0.00 70 SER A C 3
ATOM 3947 O O . SER A 1 70 ? -13.359 -2.970 -2.403 1.00 0.00 70 SER A O 3
ATOM 3955 N N . VAL A 1 71 ? -13.062 -4.912 -1.305 1.00 0.00 71 VAL A N 3
ATOM 3956 C CA . VAL A 1 71 ? -13.008 -5.715 -2.520 1.00 0.00 71 VAL A CA 3
ATOM 3957 C C . VAL A 1 71 ? -13.725 -7.047 -2.329 1.00 0.00 71 VAL A C 3
ATOM 3958 O O . VAL A 1 71 ? -13.259 -7.916 -1.592 1.00 0.00 71 VAL A O 3
ATOM 3971 N N . PHE A 1 72 ? -14.864 -7.201 -2.998 1.00 0.00 72 PHE A N 3
ATOM 3972 C CA . PHE A 1 72 ? -15.648 -8.428 -2.902 1.00 0.00 72 PHE A CA 3
ATOM 3973 C C . PHE A 1 72 ? -16.087 -8.682 -1.464 1.00 0.00 72 PHE A C 3
ATOM 3974 O O . PHE A 1 72 ? -16.231 -9.829 -1.043 1.00 0.00 72 PHE A O 3
ATOM 3991 N N . GLY A 1 73 ? -16.298 -7.605 -0.716 1.00 0.00 73 GLY A N 3
ATOM 3992 C CA . GLY A 1 73 ? -16.719 -7.733 0.667 1.00 0.00 73 GLY A CA 3
ATOM 3993 C C . GLY A 1 73 ? -15.548 -7.875 1.619 1.00 0.00 73 GLY A C 3
ATOM 3994 O O . GLY A 1 73 ? -15.672 -8.486 2.680 1.00 0.00 73 GLY A O 3
ATOM 3998 N N . VAL A 1 74 ? -14.407 -7.308 1.239 1.00 0.00 74 VAL A N 3
ATOM 3999 C CA . VAL A 1 74 ? -13.208 -7.374 2.066 1.00 0.00 74 VAL A CA 3
ATOM 4000 C C . VAL A 1 74 ? -12.614 -5.986 2.283 1.00 0.00 74 VAL A C 3
ATOM 4001 O O . VAL A 1 74 ? -11.985 -5.421 1.389 1.00 0.00 74 VAL A O 3
ATOM 4014 N N . ARG A 1 75 ? -12.818 -5.441 3.478 1.00 0.00 75 ARG A N 3
ATOM 4015 C CA . ARG A 1 75 ? -12.304 -4.118 3.813 1.00 0.00 75 ARG A CA 3
ATOM 4016 C C . ARG A 1 75 ? -10.852 -4.200 4.274 1.00 0.00 75 ARG A C 3
ATOM 4017 O O . ARG A 1 75 ? -10.494 -5.055 5.084 1.00 0.00 75 ARG A O 3
ATOM 4038 N N . TYR A 1 76 ? -10.019 -3.304 3.752 1.00 0.00 76 TYR A N 3
ATOM 4039 C CA . TYR A 1 76 ? -8.606 -3.273 4.109 1.00 0.00 76 TYR A CA 3
ATOM 4040 C C . TYR A 1 76 ? -8.242 -1.949 4.774 1.00 0.00 76 TYR A C 3
ATOM 4041 O O . TYR A 1 76 ? -7.494 -1.918 5.751 1.00 0.00 76 TYR A O 3
ATOM 4059 N N . PHE A 1 77 ? -8.776 -0.857 4.236 1.00 0.00 77 PHE A N 3
ATOM 4060 C CA . PHE A 1 77 ? -8.508 0.471 4.777 1.00 0.00 77 PHE A CA 3
ATOM 4061 C C . PHE A 1 77 ? -9.590 1.459 4.353 1.00 0.00 77 PHE A C 3
ATOM 4062 O O . PHE A 1 77 ? -10.349 1.200 3.419 1.00 0.00 77 PHE A O 3
ATOM 4079 N N . THR A 1 78 ? -9.653 2.592 5.045 1.00 0.00 78 THR A N 3
ATOM 4080 C CA . THR A 1 78 ? -10.641 3.619 4.740 1.00 0.00 78 THR A CA 3
ATOM 4081 C C . THR A 1 78 ? -10.102 4.604 3.708 1.00 0.00 78 THR A C 3
ATOM 4082 O O . THR A 1 78 ? -9.215 5.406 4.004 1.00 0.00 78 THR A O 3
ATOM 4093 N N . CYS A 1 79 ? -10.642 4.539 2.496 1.00 0.00 79 CYS A N 3
ATOM 4094 C CA . CYS A 1 79 ? -10.215 5.425 1.420 1.00 0.00 79 CYS A CA 3
ATOM 4095 C C . CYS A 1 79 ? -11.413 5.926 0.619 1.00 0.00 79 CYS A C 3
ATOM 4096 O O . CYS A 1 79 ? -12.518 5.396 0.738 1.00 0.00 79 CYS A O 3
ATOM 4104 N N . ALA A 1 80 ? -11.187 6.950 -0.197 1.00 0.00 80 ALA A N 3
ATOM 4105 C CA . ALA A 1 80 ? -12.247 7.523 -1.017 1.00 0.00 80 ALA A CA 3
ATOM 4106 C C . ALA A 1 80 ? -12.532 6.648 -2.236 1.00 0.00 80 ALA A C 3
ATOM 4107 O O . ALA A 1 80 ? -11.777 5.724 -2.537 1.00 0.00 80 ALA A O 3
ATOM 4114 N N . PRO A 1 81 ? -13.632 6.929 -2.955 1.00 0.00 81 PRO A N 3
ATOM 4115 C CA . PRO A 1 81 ? -14.015 6.162 -4.145 1.00 0.00 81 PRO A CA 3
ATOM 4116 C C . PRO A 1 81 ? -12.926 6.171 -5.215 1.00 0.00 81 PRO A C 3
ATOM 4117 O O . PRO A 1 81 ? -12.504 7.232 -5.675 1.00 0.00 81 PRO A O 3
ATOM 4128 N N . ARG A 1 82 ? -12.479 4.982 -5.606 1.00 0.00 82 ARG A N 3
ATOM 4129 C CA . ARG A 1 82 ? -11.441 4.850 -6.623 1.00 0.00 82 ARG A CA 3
ATOM 4130 C C . ARG A 1 82 ? -10.123 5.456 -6.146 1.00 0.00 82 ARG A C 3
ATOM 4131 O O . ARG A 1 82 ? -9.470 6.200 -6.877 1.00 0.00 82 ARG A O 3
ATOM 4152 N N . HIS A 1 83 ? -9.738 5.130 -4.917 1.00 0.00 83 HIS A N 3
ATOM 4153 C CA . HIS A 1 83 ? -8.496 5.642 -4.346 1.00 0.00 83 HIS A CA 3
ATOM 4154 C C . HIS A 1 83 ? -7.548 4.498 -3.997 1.00 0.00 83 HIS A C 3
ATOM 4155 O O . HIS A 1 83 ? -6.354 4.556 -4.294 1.00 0.00 83 HIS A O 3
ATOM 4169 N N . GLY A 1 84 ? -8.088 3.461 -3.368 1.00 0.00 84 GLY A N 3
ATOM 4170 C CA . GLY A 1 84 ? -7.277 2.318 -2.990 1.00 0.00 84 GLY A CA 3
ATOM 4171 C C . GLY A 1 84 ? -6.938 1.431 -4.173 1.00 0.00 84 GLY A C 3
ATOM 4172 O O . GLY A 1 84 ? -7.785 1.183 -5.032 1.00 0.00 84 GLY A O 3
ATOM 4176 N N . VAL A 1 85 ? -5.699 0.956 -4.218 1.00 0.00 85 VAL A N 3
ATOM 4177 C CA . VAL A 1 85 ? -5.252 0.094 -5.306 1.00 0.00 85 VAL A CA 3
ATOM 4178 C C . VAL A 1 85 ? -4.326 -1.004 -4.792 1.00 0.00 85 VAL A C 3
ATOM 4179 O O . VAL A 1 85 ? -3.267 -0.724 -4.229 1.00 0.00 85 VAL A O 3
ATOM 4192 N N . PHE A 1 86 ? -4.732 -2.253 -4.991 1.00 0.00 86 PHE A N 3
ATOM 4193 C CA . PHE A 1 86 ? -3.938 -3.394 -4.549 1.00 0.00 86 PHE A CA 3
ATOM 4194 C C . PHE A 1 86 ? -3.108 -3.956 -5.698 1.00 0.00 86 PHE A C 3
ATOM 4195 O O . PHE A 1 86 ? -3.646 -4.541 -6.638 1.00 0.00 86 PHE A O 3
ATOM 4212 N N . ALA A 1 87 ? -1.793 -3.777 -5.615 1.00 0.00 87 ALA A N 3
ATOM 4213 C CA . ALA A 1 87 ? -0.888 -4.266 -6.648 1.00 0.00 87 ALA A CA 3
ATOM 4214 C C . ALA A 1 87 ? 0.245 -5.089 -6.043 1.00 0.00 87 ALA A C 3
ATOM 4215 O O . ALA A 1 87 ? 0.642 -4.866 -4.899 1.00 0.00 87 ALA A O 3
ATOM 4222 N N . PRO A 1 88 ? 0.784 -6.058 -6.804 1.00 0.00 88 PRO A N 3
ATOM 4223 C CA . PRO A 1 88 ? 1.877 -6.917 -6.334 1.00 0.00 88 PRO A CA 3
ATOM 4224 C C . PRO A 1 88 ? 3.113 -6.115 -5.939 1.00 0.00 88 PRO A C 3
ATOM 4225 O O . PRO A 1 88 ? 3.514 -5.188 -6.641 1.00 0.00 88 PRO A O 3
ATOM 4236 N N . ALA A 1 89 ? 3.712 -6.479 -4.805 1.00 0.00 89 ALA A N 3
ATOM 4237 C CA . ALA A 1 89 ? 4.905 -5.794 -4.316 1.00 0.00 89 ALA A CA 3
ATOM 4238 C C . ALA A 1 89 ? 5.924 -5.644 -5.437 1.00 0.00 89 ALA A C 3
ATOM 4239 O O . ALA A 1 89 ? 6.413 -4.548 -5.708 1.00 0.00 89 ALA A O 3
ATOM 4246 N N . SER A 1 90 ? 6.220 -6.759 -6.102 1.00 0.00 90 SER A N 3
ATOM 4247 C CA . SER A 1 90 ? 7.158 -6.755 -7.213 1.00 0.00 90 SER A CA 3
ATOM 4248 C C . SER A 1 90 ? 6.705 -5.751 -8.266 1.00 0.00 90 SER A C 3
ATOM 4249 O O . SER A 1 90 ? 7.513 -5.235 -9.038 1.00 0.00 90 SER A O 3
ATOM 4257 N N . ARG A 1 91 ? 5.403 -5.467 -8.275 1.00 0.00 91 ARG A N 3
ATOM 4258 C CA . ARG A 1 91 ? 4.840 -4.510 -9.215 1.00 0.00 91 ARG A CA 3
ATOM 4259 C C . ARG A 1 91 ? 4.877 -3.100 -8.629 1.00 0.00 91 ARG A C 3
ATOM 4260 O O . ARG A 1 91 ? 4.697 -2.116 -9.347 1.00 0.00 91 ARG A O 3
ATOM 4281 N N . ILE A 1 92 ? 5.117 -3.008 -7.320 1.00 0.00 92 ILE A N 3
ATOM 4282 C CA . ILE A 1 92 ? 5.180 -1.716 -6.647 1.00 0.00 92 ILE A CA 3
ATOM 4283 C C . ILE A 1 92 ? 6.614 -1.372 -6.255 1.00 0.00 92 ILE A C 3
ATOM 4284 O O . ILE A 1 92 ? 7.404 -2.255 -5.922 1.00 0.00 92 ILE A O 3
ATOM 4300 N N . GLN A 1 93 ? 6.941 -0.085 -6.296 1.00 0.00 93 GLN A N 3
ATOM 4301 C CA . GLN A 1 93 ? 8.280 0.374 -5.945 1.00 0.00 93 GLN A CA 3
ATOM 4302 C C . GLN A 1 93 ? 8.278 1.061 -4.582 1.00 0.00 93 GLN A C 3
ATOM 4303 O O . GLN A 1 93 ? 7.225 1.425 -4.060 1.00 0.00 93 GLN A O 3
ATOM 4317 N N . ARG A 1 94 ? 9.467 1.235 -4.012 1.00 0.00 94 ARG A N 3
ATOM 4318 C CA . ARG A 1 94 ? 9.603 1.878 -2.710 1.00 0.00 94 ARG A CA 3
ATOM 4319 C C . ARG A 1 94 ? 10.390 3.181 -2.826 1.00 0.00 94 ARG A C 3
ATOM 4320 O O . ARG A 1 94 ? 11.550 3.182 -3.237 1.00 0.00 94 ARG A O 3
ATOM 4341 N N . ILE A 1 95 ? 9.750 4.287 -2.461 1.00 0.00 95 ILE A N 3
ATOM 4342 C CA . ILE A 1 95 ? 10.389 5.595 -2.523 1.00 0.00 95 ILE A CA 3
ATOM 4343 C C . ILE A 1 95 ? 11.062 5.943 -1.200 1.00 0.00 95 ILE A C 3
ATOM 4344 O O . ILE A 1 95 ? 12.278 6.122 -1.139 1.00 0.00 95 ILE A O 3
ATOM 4360 N N . GLY A 1 96 ? 10.263 6.036 -0.142 1.00 0.00 96 GLY A N 3
ATOM 4361 C CA . GLY A 1 96 ? 10.800 6.360 1.167 1.00 0.00 96 GLY A CA 3
ATOM 4362 C C . GLY A 1 96 ? 11.313 7.785 1.245 1.00 0.00 96 GLY A C 3
ATOM 4363 O O . GLY A 1 96 ? 10.696 8.639 1.881 1.00 0.00 96 GLY A O 3
ATOM 4367 N N . SER A 1 97 ? 12.444 8.040 0.597 1.00 0.00 97 SER A N 3
ATOM 4368 C CA . SER A 1 97 ? 13.041 9.371 0.596 1.00 0.00 97 SER A CA 3
ATOM 4369 C C . SER A 1 97 ? 13.916 9.573 -0.637 1.00 0.00 97 SER A C 3
ATOM 4370 O O . SER A 1 97 ? 13.576 10.348 -1.531 1.00 0.00 97 SER A O 3
ATOM 4378 N N . GLY A 1 98 ? 15.043 8.871 -0.678 1.00 0.00 98 GLY A N 3
ATOM 4379 C CA . GLY A 1 98 ? 15.949 8.987 -1.806 1.00 0.00 98 GLY A CA 3
ATOM 4380 C C . GLY A 1 98 ? 17.122 9.906 -1.517 1.00 0.00 98 GLY A C 3
ATOM 4381 O O . GLY A 1 98 ? 18.109 9.482 -0.916 1.00 0.00 98 GLY A O 3
ATOM 4385 N N . PRO A 1 99 ? 17.046 11.182 -1.936 1.00 0.00 99 PRO A N 3
ATOM 4386 C CA . PRO A 1 99 ? 18.122 12.151 -1.709 1.00 0.00 99 PRO A CA 3
ATOM 4387 C C . PRO A 1 99 ? 18.518 12.242 -0.240 1.00 0.00 99 PRO A C 3
ATOM 4388 O O . PRO A 1 99 ? 17.663 12.238 0.646 1.00 0.00 99 PRO A O 3
ATOM 4399 N N . SER A 1 100 ? 19.821 12.322 0.013 1.00 0.00 100 SER A N 3
ATOM 4400 C CA . SER A 1 100 ? 20.331 12.413 1.376 1.00 0.00 100 SER A CA 3
ATOM 4401 C C . SER A 1 100 ? 20.242 13.844 1.895 1.00 0.00 100 SER A C 3
ATOM 4402 O O . SER A 1 100 ? 20.285 14.800 1.121 1.00 0.00 100 SER A O 3
ATOM 4410 N N . SER A 1 101 ? 20.118 13.983 3.211 1.00 0.00 101 SER A N 3
ATOM 4411 C CA . SER A 1 101 ? 20.022 15.299 3.834 1.00 0.00 101 SER A CA 3
ATOM 4412 C C . SER A 1 101 ? 20.875 15.365 5.097 1.00 0.00 101 SER A C 3
ATOM 4413 O O . SER A 1 101 ? 20.537 16.068 6.049 1.00 0.00 101 SER A O 3
ATOM 4421 N N . GLY A 1 102 ? 21.980 14.628 5.099 1.00 0.00 102 GLY A N 3
ATOM 4422 C CA . GLY A 1 102 ? 22.863 14.618 6.251 1.00 0.00 102 GLY A CA 3
ATOM 4423 C C . GLY A 1 102 ? 24.098 15.474 6.044 1.00 0.00 102 GLY A C 3
ATOM 4424 O O . GLY A 1 102 ? 23.943 16.666 5.705 1.00 0.00 102 GLY A O 3
ATOM 4429 N N . GLY A 1 1 ? 31.640 -1.588 0.769 1.00 0.00 1 GLY A N 4
ATOM 4430 C CA . GLY A 1 1 ? 30.217 -1.259 0.485 1.00 0.00 1 GLY A CA 4
ATOM 4431 C C . GLY A 1 1 ? 29.685 -0.161 1.383 1.00 0.00 1 GLY A C 4
ATOM 4432 O O . GLY A 1 1 ? 28.487 -0.101 1.662 1.00 0.00 1 GLY A O 4
ATOM 4438 N N . SER A 1 2 ? 30.578 0.712 1.839 1.00 0.00 2 SER A N 4
ATOM 4439 C CA . SER A 1 2 ? 30.193 1.813 2.713 1.00 0.00 2 SER A CA 4
ATOM 4440 C C . SER A 1 2 ? 31.106 3.017 2.503 1.00 0.00 2 SER A C 4
ATOM 4441 O O . SER A 1 2 ? 32.022 2.979 1.682 1.00 0.00 2 SER A O 4
ATOM 4449 N N . SER A 1 3 ? 30.849 4.086 3.251 1.00 0.00 3 SER A N 4
ATOM 4450 C CA . SER A 1 3 ? 31.648 5.301 3.146 1.00 0.00 3 SER A CA 4
ATOM 4451 C C . SER A 1 3 ? 31.782 5.980 4.505 1.00 0.00 3 SER A C 4
ATOM 4452 O O . SER A 1 3 ? 32.879 6.364 4.912 1.00 0.00 3 SER A O 4
ATOM 4460 N N . GLY A 1 4 ? 30.661 6.124 5.203 1.00 0.00 4 GLY A N 4
ATOM 4461 C CA . GLY A 1 4 ? 30.675 6.757 6.509 1.00 0.00 4 GLY A CA 4
ATOM 4462 C C . GLY A 1 4 ? 29.281 7.030 7.036 1.00 0.00 4 GLY A C 4
ATOM 4463 O O . GLY A 1 4 ? 28.294 6.541 6.486 1.00 0.00 4 GLY A O 4
ATOM 4467 N N . SER A 1 5 ? 29.200 7.816 8.106 1.00 0.00 5 SER A N 4
ATOM 4468 C CA . SER A 1 5 ? 27.915 8.155 8.709 1.00 0.00 5 SER A CA 4
ATOM 4469 C C . SER A 1 5 ? 27.536 9.600 8.404 1.00 0.00 5 SER A C 4
ATOM 4470 O O . SER A 1 5 ? 26.942 10.286 9.236 1.00 0.00 5 SER A O 4
ATOM 4478 N N . SER A 1 6 ? 27.883 10.058 7.204 1.00 0.00 6 SER A N 4
ATOM 4479 C CA . SER A 1 6 ? 27.577 11.422 6.789 1.00 0.00 6 SER A CA 4
ATOM 4480 C C . SER A 1 6 ? 26.738 11.428 5.516 1.00 0.00 6 SER A C 4
ATOM 4481 O O . SER A 1 6 ? 27.273 11.384 4.408 1.00 0.00 6 SER A O 4
ATOM 4489 N N . GLY A 1 7 ? 25.420 11.482 5.682 1.00 0.00 7 GLY A N 4
ATOM 4490 C CA . GLY A 1 7 ? 24.528 11.494 4.537 1.00 0.00 7 GLY A CA 4
ATOM 4491 C C . GLY A 1 7 ? 23.393 10.499 4.678 1.00 0.00 7 GLY A C 4
ATOM 4492 O O . GLY A 1 7 ? 22.721 10.456 5.709 1.00 0.00 7 GLY A O 4
ATOM 4496 N N . LYS A 1 8 ? 23.178 9.699 3.640 1.00 0.00 8 LYS A N 4
ATOM 4497 C CA . LYS A 1 8 ? 22.115 8.701 3.650 1.00 0.00 8 LYS A CA 4
ATOM 4498 C C . LYS A 1 8 ? 22.324 7.696 4.780 1.00 0.00 8 LYS A C 4
ATOM 4499 O O . LYS A 1 8 ? 23.007 6.686 4.607 1.00 0.00 8 LYS A O 4
ATOM 4518 N N . SER A 1 9 ? 21.731 7.981 5.935 1.00 0.00 9 SER A N 4
ATOM 4519 C CA . SER A 1 9 ? 21.852 7.102 7.093 1.00 0.00 9 SER A CA 4
ATOM 4520 C C . SER A 1 9 ? 20.802 5.994 7.050 1.00 0.00 9 SER A C 4
ATOM 4521 O O . SER A 1 9 ? 21.132 4.812 7.153 1.00 0.00 9 SER A O 4
ATOM 4529 N N . PRO A 1 10 ? 19.517 6.360 6.897 1.00 0.00 10 PRO A N 4
ATOM 4530 C CA . PRO A 1 10 ? 18.420 5.389 6.842 1.00 0.00 10 PRO A CA 4
ATOM 4531 C C . PRO A 1 10 ? 18.684 4.272 5.837 1.00 0.00 10 PRO A C 4
ATOM 4532 O O . PRO A 1 10 ? 19.323 4.488 4.807 1.00 0.00 10 PRO A O 4
ATOM 4543 N N . SER A 1 11 ? 18.186 3.078 6.143 1.00 0.00 11 SER A N 4
ATOM 4544 C CA . SER A 1 11 ? 18.366 1.925 5.268 1.00 0.00 11 SER A CA 4
ATOM 4545 C C . SER A 1 11 ? 19.847 1.645 5.031 1.00 0.00 11 SER A C 4
ATOM 4546 O O . SER A 1 11 ? 20.514 2.365 4.287 1.00 0.00 11 SER A O 4
ATOM 4554 N N . SER A 1 12 ? 20.355 0.594 5.666 1.00 0.00 12 SER A N 4
ATOM 4555 C CA . SER A 1 12 ? 21.757 0.218 5.522 1.00 0.00 12 SER A CA 4
ATOM 4556 C C . SER A 1 12 ? 21.976 -1.235 5.937 1.00 0.00 12 SER A C 4
ATOM 4557 O O . SER A 1 12 ? 21.319 -1.734 6.851 1.00 0.00 12 SER A O 4
ATOM 4565 N N . PRO A 1 13 ? 22.906 -1.940 5.266 1.00 0.00 13 PRO A N 4
ATOM 4566 C CA . PRO A 1 13 ? 23.206 -3.342 5.573 1.00 0.00 13 PRO A CA 4
ATOM 4567 C C . PRO A 1 13 ? 23.560 -3.552 7.041 1.00 0.00 13 PRO A C 4
ATOM 4568 O O . PRO A 1 13 ? 23.389 -2.654 7.866 1.00 0.00 13 PRO A O 4
ATOM 4579 N N . SER A 1 14 ? 24.055 -4.743 7.359 1.00 0.00 14 SER A N 4
ATOM 4580 C CA . SER A 1 14 ? 24.434 -5.073 8.728 1.00 0.00 14 SER A CA 4
ATOM 4581 C C . SER A 1 14 ? 25.567 -6.094 8.747 1.00 0.00 14 SER A C 4
ATOM 4582 O O . SER A 1 14 ? 26.549 -5.934 9.471 1.00 0.00 14 SER A O 4
ATOM 4590 N N . LEU A 1 15 ? 25.423 -7.144 7.946 1.00 0.00 15 LEU A N 4
ATOM 4591 C CA . LEU A 1 15 ? 26.433 -8.192 7.869 1.00 0.00 15 LEU A CA 4
ATOM 4592 C C . LEU A 1 15 ? 26.214 -9.069 6.639 1.00 0.00 15 LEU A C 4
ATOM 4593 O O . LEU A 1 15 ? 26.507 -10.264 6.656 1.00 0.00 15 LEU A O 4
ATOM 4609 N N . GLY A 1 16 ? 25.697 -8.465 5.574 1.00 0.00 16 GLY A N 4
ATOM 4610 C CA . GLY A 1 16 ? 25.446 -9.206 4.351 1.00 0.00 16 GLY A CA 4
ATOM 4611 C C . GLY A 1 16 ? 23.967 -9.413 4.093 1.00 0.00 16 GLY A C 4
ATOM 4612 O O . GLY A 1 16 ? 23.549 -10.493 3.675 1.00 0.00 16 GLY A O 4
ATOM 4616 N N . SER A 1 17 ? 23.174 -8.377 4.343 1.00 0.00 17 SER A N 4
ATOM 4617 C CA . SER A 1 17 ? 21.731 -8.450 4.136 1.00 0.00 17 SER A CA 4
ATOM 4618 C C . SER A 1 17 ? 21.399 -8.556 2.652 1.00 0.00 17 SER A C 4
ATOM 4619 O O . SER A 1 17 ? 21.633 -7.620 1.885 1.00 0.00 17 SER A O 4
ATOM 4627 N N . LEU A 1 18 ? 20.851 -9.698 2.252 1.00 0.00 18 LEU A N 4
ATOM 4628 C CA . LEU A 1 18 ? 20.484 -9.925 0.860 1.00 0.00 18 LEU A CA 4
ATOM 4629 C C . LEU A 1 18 ? 19.313 -10.897 0.759 1.00 0.00 18 LEU A C 4
ATOM 4630 O O . LEU A 1 18 ? 18.336 -10.638 0.055 1.00 0.00 18 LEU A O 4
ATOM 4646 N N . GLN A 1 19 ? 19.417 -12.018 1.466 1.00 0.00 19 GLN A N 4
ATOM 4647 C CA . GLN A 1 19 ? 18.366 -13.028 1.457 1.00 0.00 19 GLN A CA 4
ATOM 4648 C C . GLN A 1 19 ? 17.095 -12.497 2.110 1.00 0.00 19 GLN A C 4
ATOM 4649 O O . GLN A 1 19 ? 17.056 -12.263 3.317 1.00 0.00 19 GLN A O 4
ATOM 4663 N N . GLN A 1 20 ? 16.055 -12.310 1.303 1.00 0.00 20 GLN A N 4
ATOM 4664 C CA . GLN A 1 20 ? 14.781 -11.805 1.801 1.00 0.00 20 GLN A CA 4
ATOM 4665 C C . GLN A 1 20 ? 14.204 -12.737 2.863 1.00 0.00 20 GLN A C 4
ATOM 4666 O O . GLN A 1 20 ? 14.056 -12.356 4.024 1.00 0.00 20 GLN A O 4
ATOM 4680 N N . ARG A 1 21 ? 13.883 -13.961 2.456 1.00 0.00 21 ARG A N 4
ATOM 4681 C CA . ARG A 1 21 ? 13.324 -14.949 3.372 1.00 0.00 21 ARG A CA 4
ATOM 4682 C C . ARG A 1 21 ? 12.009 -14.456 3.968 1.00 0.00 21 ARG A C 4
ATOM 4683 O O . ARG A 1 21 ? 11.687 -14.754 5.119 1.00 0.00 21 ARG A O 4
ATOM 4704 N N . GLU A 1 22 ? 11.253 -13.701 3.178 1.00 0.00 22 GLU A N 4
ATOM 4705 C CA . GLU A 1 22 ? 9.972 -13.168 3.626 1.00 0.00 22 GLU A CA 4
ATOM 4706 C C . GLU A 1 22 ? 9.173 -12.613 2.451 1.00 0.00 22 GLU A C 4
ATOM 4707 O O . GLU A 1 22 ? 7.972 -12.858 2.333 1.00 0.00 22 GLU A O 4
ATOM 4719 N N . GLY A 1 23 ? 9.848 -11.866 1.583 1.00 0.00 23 GLY A N 4
ATOM 4720 C CA . GLY A 1 23 ? 9.186 -11.290 0.429 1.00 0.00 23 GLY A CA 4
ATOM 4721 C C . GLY A 1 23 ? 8.493 -9.981 0.751 1.00 0.00 23 GLY A C 4
ATOM 4722 O O . GLY A 1 23 ? 7.324 -9.968 1.139 1.00 0.00 23 GLY A O 4
ATOM 4726 N N . ALA A 1 24 ? 9.215 -8.877 0.591 1.00 0.00 24 ALA A N 4
ATOM 4727 C CA . ALA A 1 24 ? 8.663 -7.555 0.867 1.00 0.00 24 ALA A CA 4
ATOM 4728 C C . ALA A 1 24 ? 9.410 -6.477 0.089 1.00 0.00 24 ALA A C 4
ATOM 4729 O O . ALA A 1 24 ? 10.480 -6.727 -0.465 1.00 0.00 24 ALA A O 4
ATOM 4736 N N . LYS A 1 25 ? 8.839 -5.278 0.054 1.00 0.00 25 LYS A N 4
ATOM 4737 C CA . LYS A 1 25 ? 9.451 -4.161 -0.654 1.00 0.00 25 LYS A CA 4
ATOM 4738 C C . LYS A 1 25 ? 9.234 -2.853 0.100 1.00 0.00 25 LYS A C 4
ATOM 4739 O O . LYS A 1 25 ? 10.173 -2.086 0.315 1.00 0.00 25 LYS A O 4
ATOM 4758 N N . ALA A 1 26 ? 7.992 -2.606 0.501 1.00 0.00 26 ALA A N 4
ATOM 4759 C CA . ALA A 1 26 ? 7.652 -1.392 1.232 1.00 0.00 26 ALA A CA 4
ATOM 4760 C C . ALA A 1 26 ? 7.034 -1.721 2.586 1.00 0.00 26 ALA A C 4
ATOM 4761 O O . ALA A 1 26 ? 6.678 -2.868 2.855 1.00 0.00 26 ALA A O 4
ATOM 4768 N N . GLU A 1 27 ? 6.910 -0.707 3.437 1.00 0.00 27 GLU A N 4
ATOM 4769 C CA . GLU A 1 27 ? 6.334 -0.890 4.766 1.00 0.00 27 GLU A CA 4
ATOM 4770 C C . GLU A 1 27 ? 5.048 -0.084 4.917 1.00 0.00 27 GLU A C 4
ATOM 4771 O O . GLU A 1 27 ? 4.822 0.885 4.192 1.00 0.00 27 GLU A O 4
ATOM 4783 N N . VAL A 1 28 ? 4.210 -0.489 5.866 1.00 0.00 28 VAL A N 4
ATOM 4784 C CA . VAL A 1 28 ? 2.948 0.196 6.114 1.00 0.00 28 VAL A CA 4
ATOM 4785 C C . VAL A 1 28 ? 3.185 1.592 6.681 1.00 0.00 28 VAL A C 4
ATOM 4786 O O . VAL A 1 28 ? 3.128 1.799 7.893 1.00 0.00 28 VAL A O 4
ATOM 4799 N N . GLY A 1 29 ? 3.450 2.547 5.795 1.00 0.00 29 GLY A N 4
ATOM 4800 C CA . GLY A 1 29 ? 3.692 3.911 6.225 1.00 0.00 29 GLY A CA 4
ATOM 4801 C C . GLY A 1 29 ? 4.869 4.545 5.511 1.00 0.00 29 GLY A C 4
ATOM 4802 O O . GLY A 1 29 ? 5.699 5.206 6.135 1.00 0.00 29 GLY A O 4
ATOM 4806 N N . ASP A 1 30 ? 4.941 4.344 4.200 1.00 0.00 30 ASP A N 4
ATOM 4807 C CA . ASP A 1 30 ? 6.026 4.901 3.399 1.00 0.00 30 ASP A CA 4
ATOM 4808 C C . ASP A 1 30 ? 5.554 5.207 1.982 1.00 0.00 30 ASP A C 4
ATOM 4809 O O . ASP A 1 30 ? 4.472 4.785 1.572 1.00 0.00 30 ASP A O 4
ATOM 4818 N N . GLN A 1 31 ? 6.371 5.946 1.238 1.00 0.00 31 GLN A N 4
ATOM 4819 C CA . GLN A 1 31 ? 6.035 6.309 -0.134 1.00 0.00 31 GLN A CA 4
ATOM 4820 C C . GLN A 1 31 ? 6.284 5.142 -1.083 1.00 0.00 31 GLN A C 4
ATOM 4821 O O . GLN A 1 31 ? 7.351 4.527 -1.062 1.00 0.00 31 GLN A O 4
ATOM 4835 N N . VAL A 1 32 ? 5.293 4.841 -1.915 1.00 0.00 32 VAL A N 4
ATOM 4836 C CA . VAL A 1 32 ? 5.405 3.747 -2.874 1.00 0.00 32 VAL A CA 4
ATOM 4837 C C . VAL A 1 32 ? 4.949 4.184 -4.261 1.00 0.00 32 VAL A C 4
ATOM 4838 O O . VAL A 1 32 ? 4.425 5.284 -4.436 1.00 0.00 32 VAL A O 4
ATOM 4851 N N . LEU A 1 33 ? 5.153 3.316 -5.246 1.00 0.00 33 LEU A N 4
ATOM 4852 C CA . LEU A 1 33 ? 4.764 3.612 -6.620 1.00 0.00 33 LEU A CA 4
ATOM 4853 C C . LEU A 1 33 ? 4.252 2.359 -7.321 1.00 0.00 33 LEU A C 4
ATOM 4854 O O . LEU A 1 33 ? 5.012 1.424 -7.575 1.00 0.00 33 LEU A O 4
ATOM 4870 N N . VAL A 1 34 ? 2.959 2.345 -7.630 1.00 0.00 34 VAL A N 4
ATOM 4871 C CA . VAL A 1 34 ? 2.346 1.204 -8.299 1.00 0.00 34 VAL A CA 4
ATOM 4872 C C . VAL A 1 34 ? 2.602 1.246 -9.803 1.00 0.00 34 VAL A C 4
ATOM 4873 O O . VAL A 1 34 ? 2.280 2.228 -10.471 1.00 0.00 34 VAL A O 4
ATOM 4886 N N . ALA A 1 35 ? 3.183 0.171 -10.327 1.00 0.00 35 ALA A N 4
ATOM 4887 C CA . ALA A 1 35 ? 3.483 0.083 -11.752 1.00 0.00 35 ALA A CA 4
ATOM 4888 C C . ALA A 1 35 ? 4.388 1.226 -12.199 1.00 0.00 35 ALA A C 4
ATOM 4889 O O . ALA A 1 35 ? 4.369 1.625 -13.364 1.00 0.00 35 ALA A O 4
ATOM 4896 N N . GLY A 1 36 ? 5.179 1.750 -11.269 1.00 0.00 36 GLY A N 4
ATOM 4897 C CA . GLY A 1 36 ? 6.080 2.842 -11.590 1.00 0.00 36 GLY A CA 4
ATOM 4898 C C . GLY A 1 36 ? 5.355 4.046 -12.162 1.00 0.00 36 GLY A C 4
ATOM 4899 O O . GLY A 1 36 ? 5.894 4.756 -13.011 1.00 0.00 36 GLY A O 4
ATOM 4903 N N . GLN A 1 37 ? 4.132 4.275 -11.698 1.00 0.00 37 GLN A N 4
ATOM 4904 C CA . GLN A 1 37 ? 3.334 5.399 -12.172 1.00 0.00 37 GLN A CA 4
ATOM 4905 C C . GLN A 1 37 ? 2.489 5.986 -11.045 1.00 0.00 37 GLN A C 4
ATOM 4906 O O . GLN A 1 37 ? 2.748 7.092 -10.572 1.00 0.00 37 GLN A O 4
ATOM 4920 N N . LYS A 1 38 ? 1.476 5.237 -10.619 1.00 0.00 38 LYS A N 4
ATOM 4921 C CA . LYS A 1 38 ? 0.591 5.685 -9.549 1.00 0.00 38 LYS A CA 4
ATOM 4922 C C . LYS A 1 38 ? 1.331 5.739 -8.217 1.00 0.00 38 LYS A C 4
ATOM 4923 O O . LYS A 1 38 ? 1.757 4.712 -7.689 1.00 0.00 38 LYS A O 4
ATOM 4942 N N . GLN A 1 39 ? 1.482 6.945 -7.679 1.00 0.00 39 GLN A N 4
ATOM 4943 C CA . GLN A 1 39 ? 2.171 7.135 -6.407 1.00 0.00 39 GLN A CA 4
ATOM 4944 C C . GLN A 1 39 ? 1.180 7.147 -5.248 1.00 0.00 39 GLN A C 4
ATOM 4945 O O . GLN A 1 39 ? 0.191 7.880 -5.272 1.00 0.00 39 GLN A O 4
ATOM 4959 N N . GLY A 1 40 ? 1.451 6.331 -4.235 1.00 0.00 40 GLY A N 4
ATOM 4960 C CA . GLY A 1 40 ? 0.574 6.264 -3.081 1.00 0.00 40 GLY A CA 4
ATOM 4961 C C . GLY A 1 40 ? 1.304 5.845 -1.820 1.00 0.00 40 GLY A C 4
ATOM 4962 O O . GLY A 1 40 ? 2.529 5.732 -1.812 1.00 0.00 40 GLY A O 4
ATOM 4966 N N . ILE A 1 41 ? 0.548 5.617 -0.750 1.00 0.00 41 ILE A N 4
ATOM 4967 C CA . ILE A 1 41 ? 1.129 5.210 0.523 1.00 0.00 41 ILE A CA 4
ATOM 4968 C C . ILE A 1 41 ? 0.495 3.918 1.029 1.00 0.00 41 ILE A C 4
ATOM 4969 O O . ILE A 1 41 ? -0.719 3.738 0.948 1.00 0.00 41 ILE A O 4
ATOM 4985 N N . VAL A 1 42 ? 1.326 3.023 1.553 1.00 0.00 42 VAL A N 4
ATOM 4986 C CA . VAL A 1 42 ? 0.846 1.748 2.072 1.00 0.00 42 VAL A CA 4
ATOM 4987 C C . VAL A 1 42 ? 0.031 1.946 3.345 1.00 0.00 42 VAL A C 4
ATOM 4988 O O . VAL A 1 42 ? 0.518 2.506 4.327 1.00 0.00 42 VAL A O 4
ATOM 5001 N N . ARG A 1 43 ? -1.215 1.484 3.322 1.00 0.00 43 ARG A N 4
ATOM 5002 C CA . ARG A 1 43 ? -2.100 1.610 4.475 1.00 0.00 43 ARG A CA 4
ATOM 5003 C C . ARG A 1 43 ? -2.425 0.242 5.064 1.00 0.00 43 ARG A C 4
ATOM 5004 O O . ARG A 1 43 ? -2.555 0.093 6.279 1.00 0.00 43 ARG A O 4
ATOM 5025 N N . PHE A 1 44 ? -2.557 -0.755 4.195 1.00 0.00 44 PHE A N 4
ATOM 5026 C CA . PHE A 1 44 ? -2.868 -2.113 4.631 1.00 0.00 44 PHE A CA 4
ATOM 5027 C C . PHE A 1 44 ? -2.056 -3.138 3.844 1.00 0.00 44 PHE A C 4
ATOM 5028 O O . PHE A 1 44 ? -2.273 -3.328 2.647 1.00 0.00 44 PHE A O 4
ATOM 5045 N N . TYR A 1 45 ? -1.124 -3.796 4.524 1.00 0.00 45 TYR A N 4
ATOM 5046 C CA . TYR A 1 45 ? -0.283 -4.803 3.887 1.00 0.00 45 TYR A CA 4
ATOM 5047 C C . TYR A 1 45 ? -0.681 -6.205 4.335 1.00 0.00 45 TYR A C 4
ATOM 5048 O O . TYR A 1 45 ? -0.933 -6.443 5.516 1.00 0.00 45 TYR A O 4
ATOM 5066 N N . GLY A 1 46 ? -0.738 -7.132 3.383 1.00 0.00 46 GLY A N 4
ATOM 5067 C CA . GLY A 1 46 ? -1.106 -8.499 3.700 1.00 0.00 46 GLY A CA 4
ATOM 5068 C C . GLY A 1 46 ? -1.727 -9.220 2.521 1.00 0.00 46 GLY A C 4
ATOM 5069 O O . GLY A 1 46 ? -1.600 -8.780 1.378 1.00 0.00 46 GLY A O 4
ATOM 5073 N N . LYS A 1 47 ? -2.402 -10.330 2.797 1.00 0.00 47 LYS A N 4
ATOM 5074 C CA . LYS A 1 47 ? -3.045 -11.115 1.749 1.00 0.00 47 LYS A CA 4
ATOM 5075 C C . LYS A 1 47 ? -4.466 -10.621 1.494 1.00 0.00 47 LYS A C 4
ATOM 5076 O O . LYS A 1 47 ? -5.010 -9.837 2.272 1.00 0.00 47 LYS A O 4
ATOM 5095 N N . THR A 1 48 ? -5.059 -11.084 0.400 1.00 0.00 48 THR A N 4
ATOM 5096 C CA . THR A 1 48 ? -6.417 -10.691 0.041 1.00 0.00 48 THR A CA 4
ATOM 5097 C C . THR A 1 48 ? -7.275 -11.915 -0.257 1.00 0.00 48 THR A C 4
ATOM 5098 O O . THR A 1 48 ? -6.838 -13.052 -0.072 1.00 0.00 48 THR A O 4
ATOM 5109 N N . ASP A 1 49 ? -8.498 -11.676 -0.718 1.00 0.00 49 ASP A N 4
ATOM 5110 C CA . ASP A 1 49 ? -9.418 -12.761 -1.041 1.00 0.00 49 ASP A CA 4
ATOM 5111 C C . ASP A 1 49 ? -9.637 -12.857 -2.548 1.00 0.00 49 ASP A C 4
ATOM 5112 O O .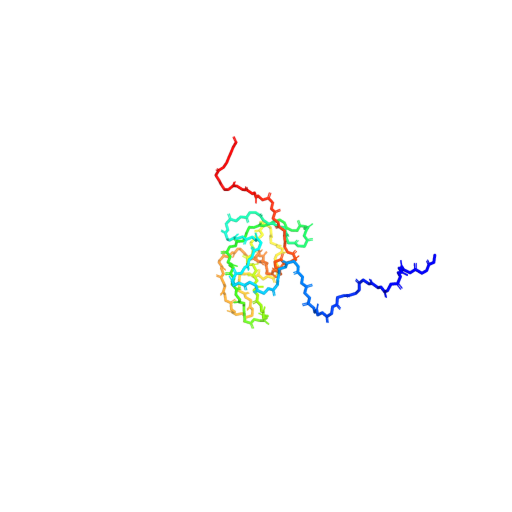 ASP A 1 49 ? -9.862 -13.943 -3.085 1.00 0.00 49 ASP A O 4
ATOM 5121 N N . PHE A 1 50 ? -9.573 -11.716 -3.225 1.00 0.00 50 PHE A N 4
ATOM 5122 C CA . PHE A 1 50 ? -9.766 -11.672 -4.670 1.00 0.00 50 PHE A CA 4
ATOM 5123 C C . PHE A 1 50 ? -8.618 -12.366 -5.396 1.00 0.00 50 PHE A C 4
ATOM 5124 O O . PHE A 1 50 ? -8.821 -13.016 -6.421 1.00 0.00 50 PHE A O 4
ATOM 5141 N N . ALA A 1 51 ? -7.411 -12.224 -4.857 1.00 0.00 51 ALA A N 4
ATOM 5142 C CA . ALA A 1 51 ? -6.231 -12.838 -5.454 1.00 0.00 51 ALA A CA 4
ATOM 5143 C C . ALA A 1 51 ? -5.207 -13.217 -4.387 1.00 0.00 51 ALA A C 4
ATOM 5144 O O . ALA A 1 51 ? -5.067 -12.527 -3.377 1.00 0.00 51 ALA A O 4
ATOM 5151 N N . PRO A 1 52 ? -4.472 -14.324 -4.598 1.00 0.00 52 PRO A N 4
ATOM 5152 C CA . PRO A 1 52 ? -3.458 -14.791 -3.648 1.00 0.00 52 PRO A CA 4
ATOM 5153 C C . PRO A 1 52 ? -2.195 -13.936 -3.682 1.00 0.00 52 PRO A C 4
ATOM 5154 O O . PRO A 1 52 ? -2.057 -13.048 -4.523 1.00 0.00 52 PRO A O 4
ATOM 5165 N N . GLY A 1 53 ? -1.276 -14.211 -2.763 1.00 0.00 53 GLY A N 4
ATOM 5166 C CA . GLY A 1 53 ? -0.035 -13.460 -2.706 1.00 0.00 53 GLY A CA 4
ATOM 5167 C C . GLY A 1 53 ? -0.118 -12.274 -1.766 1.00 0.00 53 GLY A C 4
ATOM 5168 O O . GLY A 1 53 ? -1.190 -11.952 -1.254 1.00 0.00 53 GLY A O 4
ATOM 5172 N N . TYR A 1 54 ? 1.018 -11.622 -1.538 1.00 0.00 54 TYR A N 4
ATOM 5173 C CA . TYR A 1 54 ? 1.072 -10.464 -0.653 1.00 0.00 54 TYR A CA 4
ATOM 5174 C C . TYR A 1 54 ? 0.825 -9.174 -1.430 1.00 0.00 54 TYR A C 4
ATOM 5175 O O . TYR A 1 54 ? 1.659 -8.750 -2.229 1.00 0.00 54 TYR A O 4
ATOM 5193 N N . TRP A 1 55 ? -0.326 -8.555 -1.188 1.00 0.00 55 TRP A N 4
ATOM 5194 C CA . TRP A 1 55 ? -0.682 -7.314 -1.864 1.00 0.00 55 TRP A CA 4
ATOM 5195 C C . TRP A 1 55 ? -0.539 -6.122 -0.924 1.00 0.00 55 TRP A C 4
ATOM 5196 O O . TRP A 1 55 ? -0.538 -6.278 0.297 1.00 0.00 55 TRP A O 4
ATOM 5217 N N . TYR A 1 56 ? -0.414 -4.931 -1.501 1.00 0.00 56 TYR A N 4
ATOM 5218 C CA . TYR A 1 56 ? -0.266 -3.712 -0.715 1.00 0.00 56 TYR A CA 4
ATOM 5219 C C . TYR A 1 56 ? -1.466 -2.789 -0.907 1.00 0.00 56 TYR A C 4
ATOM 5220 O O . TYR A 1 56 ? -1.726 -2.315 -2.013 1.00 0.00 56 TYR A O 4
ATOM 5238 N N . GLY A 1 57 ? -2.191 -2.538 0.178 1.00 0.00 57 GLY A N 4
ATOM 5239 C CA . GLY A 1 57 ? -3.353 -1.672 0.108 1.00 0.00 57 GLY A CA 4
ATOM 5240 C C . GLY A 1 57 ? -2.978 -0.202 0.116 1.00 0.00 57 GLY A C 4
ATOM 5241 O O . GLY A 1 57 ? -3.258 0.511 1.080 1.00 0.00 57 GLY A O 4
ATOM 5245 N N . ILE A 1 58 ? -2.343 0.250 -0.958 1.00 0.00 58 ILE A N 4
ATOM 5246 C CA . ILE A 1 58 ? -1.927 1.642 -1.072 1.00 0.00 58 ILE A CA 4
ATOM 5247 C C . ILE A 1 58 ? -3.121 2.555 -1.322 1.00 0.00 58 ILE A C 4
ATOM 5248 O O . ILE A 1 58 ? -4.010 2.230 -2.110 1.00 0.00 58 ILE A O 4
ATOM 5264 N N . GLU A 1 59 ? -3.136 3.700 -0.648 1.00 0.00 59 GLU A N 4
ATOM 5265 C CA . GLU A 1 59 ? -4.220 4.663 -0.797 1.00 0.00 59 GLU A CA 4
ATOM 5266 C C . GLU A 1 59 ? -3.778 5.848 -1.649 1.00 0.00 59 GLU A C 4
ATOM 5267 O O . GLU A 1 59 ? -3.001 6.692 -1.202 1.00 0.00 59 GLU A O 4
ATOM 5279 N N . LEU A 1 60 ? -4.279 5.906 -2.879 1.00 0.00 60 LEU A N 4
ATOM 5280 C CA . LEU A 1 60 ? -3.935 6.987 -3.795 1.00 0.00 60 LEU A CA 4
ATOM 5281 C C . LEU A 1 60 ? -4.344 8.340 -3.221 1.00 0.00 60 LEU A C 4
ATOM 5282 O O . LEU A 1 60 ? -5.042 8.410 -2.209 1.00 0.00 60 LEU A O 4
ATOM 5298 N N . ASP A 1 61 ? -3.906 9.411 -3.874 1.00 0.00 61 ASP A N 4
ATOM 5299 C CA . ASP A 1 61 ? -4.226 10.762 -3.429 1.00 0.00 61 ASP A CA 4
ATOM 5300 C C . ASP A 1 61 ? -5.365 11.351 -4.255 1.00 0.00 61 ASP A C 4
ATOM 5301 O O . ASP A 1 61 ? -6.157 12.150 -3.758 1.00 0.00 61 ASP A O 4
ATOM 5310 N N . GLN A 1 62 ? -5.439 10.951 -5.522 1.00 0.00 62 GLN A N 4
ATOM 5311 C CA . GLN A 1 62 ? -6.480 11.440 -6.419 1.00 0.00 62 GLN A CA 4
ATOM 5312 C C . GLN A 1 62 ? -7.329 10.285 -6.947 1.00 0.00 62 GLN A C 4
ATOM 5313 O O . GLN A 1 62 ? -6.831 9.176 -7.139 1.00 0.00 62 GLN A O 4
ATOM 5327 N N . PRO A 1 63 ? -8.629 10.533 -7.189 1.00 0.00 63 PRO A N 4
ATOM 5328 C CA . PRO A 1 63 ? -9.545 9.507 -7.698 1.00 0.00 63 PRO A CA 4
ATOM 5329 C C . PRO A 1 63 ? -9.021 8.836 -8.963 1.00 0.00 63 PRO A C 4
ATOM 5330 O O . PRO A 1 63 ? -9.287 9.294 -10.076 1.00 0.00 63 PRO A O 4
ATOM 5341 N N . THR A 1 64 ? -8.277 7.751 -8.788 1.00 0.00 64 THR A N 4
ATOM 5342 C CA . THR A 1 64 ? -7.716 7.017 -9.916 1.00 0.00 64 THR A CA 4
ATOM 5343 C C . THR A 1 64 ? -7.236 5.635 -9.482 1.00 0.00 64 THR A C 4
ATOM 5344 O O . THR A 1 64 ? -6.195 5.158 -9.932 1.00 0.00 64 THR A O 4
ATOM 5355 N N . GLY A 1 65 ? -8.005 4.997 -8.606 1.00 0.00 65 GLY A N 4
ATOM 5356 C CA . GLY A 1 65 ? -7.644 3.676 -8.126 1.00 0.00 65 GLY A CA 4
ATOM 5357 C C . GLY A 1 65 ? -8.419 2.574 -8.821 1.00 0.00 65 GLY A C 4
ATOM 5358 O O . GLY A 1 65 ? -8.787 2.707 -9.988 1.00 0.00 65 GLY A O 4
ATOM 5362 N N . LYS A 1 66 ? -8.665 1.483 -8.104 1.00 0.00 66 LYS A N 4
ATOM 5363 C CA . LYS A 1 66 ? -9.400 0.352 -8.658 1.00 0.00 66 LYS A CA 4
ATOM 5364 C C . LYS A 1 66 ? -10.648 0.057 -7.833 1.00 0.00 66 LYS A C 4
ATOM 5365 O O . LYS A 1 66 ? -11.719 -0.207 -8.381 1.00 0.00 66 LYS A O 4
ATOM 5384 N N . HIS A 1 67 ? -10.503 0.102 -6.513 1.00 0.00 67 HIS A N 4
ATOM 5385 C CA . HIS A 1 67 ? -11.620 -0.160 -5.612 1.00 0.00 67 HIS A CA 4
ATOM 5386 C C . HIS A 1 67 ? -11.766 0.959 -4.586 1.00 0.00 67 HIS A C 4
ATOM 5387 O O . HIS A 1 67 ? -10.918 1.847 -4.496 1.00 0.00 67 HIS A O 4
ATOM 5401 N N . ASP A 1 68 ? -12.848 0.910 -3.815 1.00 0.00 68 ASP A N 4
ATOM 5402 C CA . ASP A 1 68 ? -13.105 1.920 -2.796 1.00 0.00 68 ASP A CA 4
ATOM 5403 C C . ASP A 1 68 ? -12.669 1.428 -1.419 1.00 0.00 68 ASP A C 4
ATOM 5404 O O . ASP A 1 68 ? -13.286 1.759 -0.407 1.00 0.00 68 ASP A O 4
ATOM 5413 N N . GLY A 1 69 ? -11.603 0.634 -1.391 1.00 0.00 69 GLY A N 4
ATOM 5414 C CA . GLY A 1 69 ? -11.104 0.110 -0.133 1.00 0.00 69 GLY A CA 4
ATOM 5415 C C . GLY A 1 69 ? -11.556 -1.315 0.122 1.00 0.00 69 GLY A C 4
ATOM 5416 O O . GLY A 1 69 ? -10.775 -2.148 0.583 1.00 0.00 69 GLY A O 4
ATOM 5420 N N . SER A 1 70 ? -12.820 -1.596 -0.178 1.00 0.00 70 SER A N 4
ATOM 5421 C CA . SER A 1 70 ? -13.375 -2.930 0.022 1.00 0.00 70 SER A CA 4
ATOM 5422 C C . SER A 1 70 ? -13.523 -3.663 -1.307 1.00 0.00 70 SER A C 4
ATOM 5423 O O . SER A 1 70 ? -13.758 -3.045 -2.346 1.00 0.00 70 SER A O 4
ATOM 5431 N N . VAL A 1 71 ? -13.383 -4.984 -1.266 1.00 0.00 71 VAL A N 4
ATOM 5432 C CA . VAL A 1 71 ? -13.502 -5.802 -2.467 1.00 0.00 71 VAL A CA 4
ATOM 5433 C C . VAL A 1 71 ? -14.350 -7.042 -2.205 1.00 0.00 71 VAL A C 4
ATOM 5434 O O . VAL A 1 71 ? -14.042 -7.842 -1.322 1.00 0.00 71 VAL A O 4
ATOM 5447 N N . PHE A 1 72 ? -15.420 -7.195 -2.979 1.00 0.00 72 PHE A N 4
ATOM 5448 C CA . PHE A 1 72 ? -16.313 -8.337 -2.831 1.00 0.00 72 PHE A CA 4
ATOM 5449 C C . PHE A 1 72 ? -16.926 -8.372 -1.434 1.00 0.00 72 PHE A C 4
ATOM 5450 O O . PHE A 1 72 ? -17.170 -9.443 -0.879 1.00 0.00 72 PHE A O 4
ATOM 5467 N N . GLY A 1 73 ? -17.172 -7.193 -0.873 1.00 0.00 73 GLY A N 4
ATOM 5468 C CA . GLY A 1 73 ? -17.754 -7.111 0.455 1.00 0.00 73 GLY A CA 4
ATOM 5469 C C . GLY A 1 73 ? -16.728 -7.311 1.552 1.00 0.00 73 GLY A C 4
ATOM 5470 O O . GLY A 1 73 ? -17.059 -7.774 2.643 1.00 0.00 73 GLY A O 4
ATOM 5474 N N . VAL A 1 74 ? -15.478 -6.962 1.263 1.00 0.00 74 VAL A N 4
ATOM 5475 C CA . VAL A 1 74 ? -14.400 -7.106 2.234 1.00 0.00 74 VAL A CA 4
ATOM 5476 C C . VAL A 1 74 ? -13.573 -5.828 2.329 1.00 0.00 74 VAL A C 4
ATOM 5477 O O . VAL A 1 74 ? -12.718 -5.567 1.483 1.00 0.00 74 VAL A O 4
ATOM 5490 N N . ARG A 1 75 ? -13.833 -5.035 3.363 1.00 0.00 75 ARG A N 4
ATOM 5491 C CA . ARG A 1 75 ? -13.114 -3.785 3.568 1.00 0.00 75 ARG A CA 4
ATOM 5492 C C . ARG A 1 75 ? -11.724 -4.043 4.145 1.00 0.00 75 ARG A C 4
ATOM 5493 O O . ARG A 1 75 ? -11.587 -4.610 5.229 1.00 0.00 75 ARG A O 4
ATOM 5514 N N . TYR A 1 76 ? -10.698 -3.625 3.412 1.00 0.00 76 TYR A N 4
ATOM 5515 C CA . TYR A 1 76 ? -9.320 -3.810 3.849 1.00 0.00 76 TYR A CA 4
ATOM 5516 C C . TYR A 1 76 ? -8.829 -2.592 4.627 1.00 0.00 76 TYR A C 4
ATOM 5517 O O . TYR A 1 76 ? -8.267 -2.724 5.715 1.00 0.00 76 TYR A O 4
ATOM 5535 N N . PHE A 1 77 ? -9.046 -1.409 4.062 1.00 0.00 77 PHE A N 4
ATOM 5536 C CA . PHE A 1 77 ? -8.627 -0.168 4.703 1.00 0.00 77 PHE A CA 4
ATOM 5537 C C . PHE A 1 77 ? -9.577 0.972 4.347 1.00 0.00 77 PHE A C 4
ATOM 5538 O O . PHE A 1 77 ? -10.332 0.884 3.380 1.00 0.00 77 PHE A O 4
ATOM 5555 N N . THR A 1 78 ? -9.534 2.039 5.137 1.00 0.00 78 THR A N 4
ATOM 5556 C CA . THR A 1 78 ? -10.392 3.196 4.905 1.00 0.00 78 THR A CA 4
ATOM 5557 C C . THR A 1 78 ? -9.728 4.186 3.953 1.00 0.00 78 THR A C 4
ATOM 5558 O O . THR A 1 78 ? -8.765 4.862 4.316 1.00 0.00 78 THR A O 4
ATOM 5569 N N . CYS A 1 79 ? -10.248 4.266 2.733 1.00 0.00 79 CYS A N 4
ATOM 5570 C CA . CYS A 1 79 ? -9.706 5.173 1.727 1.00 0.00 79 CYS A CA 4
ATOM 5571 C C . CYS A 1 79 ? -10.822 5.956 1.044 1.00 0.00 79 CYS A C 4
ATOM 5572 O O . CYS A 1 79 ? -12.004 5.707 1.282 1.00 0.00 79 CYS A O 4
ATOM 5580 N N . ALA A 1 80 ? -10.439 6.902 0.193 1.00 0.00 80 ALA A N 4
ATOM 5581 C CA . ALA A 1 80 ? -11.408 7.721 -0.525 1.00 0.00 80 ALA A CA 4
ATOM 5582 C C . ALA A 1 80 ? -11.937 6.991 -1.758 1.00 0.00 80 ALA A C 4
ATOM 5583 O O . ALA A 1 80 ? -11.379 5.976 -2.175 1.00 0.00 80 ALA A O 4
ATOM 5590 N N . PRO A 1 81 ? -13.025 7.501 -2.358 1.00 0.00 81 PRO A N 4
ATOM 5591 C CA . PRO A 1 81 ? -13.628 6.893 -3.548 1.00 0.00 81 PRO A CA 4
ATOM 5592 C C . PRO A 1 81 ? -12.620 6.709 -4.678 1.00 0.00 81 PRO A C 4
ATOM 5593 O O . PRO A 1 81 ? -12.066 7.679 -5.194 1.00 0.00 81 PRO A O 4
ATOM 5604 N N . ARG A 1 82 ? -12.388 5.456 -5.057 1.00 0.00 82 ARG A N 4
ATOM 5605 C CA . ARG A 1 82 ? -11.447 5.144 -6.126 1.00 0.00 82 ARG A CA 4
ATOM 5606 C C . ARG A 1 82 ? -10.040 5.619 -5.771 1.00 0.00 82 ARG A C 4
ATOM 5607 O O . ARG A 1 82 ? -9.403 6.339 -6.540 1.00 0.00 82 ARG A O 4
ATOM 5628 N N . HIS A 1 83 ? -9.562 5.209 -4.601 1.00 0.00 83 HIS A N 4
ATOM 5629 C CA . HIS A 1 83 ? -8.230 5.592 -4.143 1.00 0.00 83 HIS A CA 4
ATOM 5630 C C . HIS A 1 83 ? -7.376 4.360 -3.861 1.00 0.00 83 HIS A C 4
ATOM 5631 O O . HIS A 1 83 ? -6.195 4.319 -4.209 1.00 0.00 83 HIS A O 4
ATOM 5645 N N . GLY A 1 84 ? -7.980 3.359 -3.230 1.00 0.00 84 GLY A N 4
ATOM 5646 C CA . GLY A 1 84 ? -7.257 2.140 -2.914 1.00 0.00 84 GLY A CA 4
ATOM 5647 C C . GLY A 1 84 ? -6.812 1.393 -4.156 1.00 0.00 84 GLY A C 4
ATOM 5648 O O . GLY A 1 84 ? -7.517 1.378 -5.165 1.00 0.00 84 GLY A O 4
ATOM 5652 N N . VAL A 1 85 ? -5.640 0.771 -4.082 1.00 0.00 85 VAL A N 4
ATOM 5653 C CA . VAL A 1 85 ? -5.103 0.019 -5.209 1.00 0.00 85 VAL A CA 4
ATOM 5654 C C . VAL A 1 85 ? -4.181 -1.098 -4.734 1.00 0.00 85 VAL A C 4
ATOM 5655 O O . VAL A 1 85 ? -3.184 -0.848 -4.057 1.00 0.00 85 VAL A O 4
ATOM 5668 N N . PHE A 1 86 ? -4.521 -2.332 -5.094 1.00 0.00 86 PHE A N 4
ATOM 5669 C CA . PHE A 1 86 ? -3.723 -3.489 -4.705 1.00 0.00 86 PHE A CA 4
ATOM 5670 C C . PHE A 1 86 ? -2.833 -3.949 -5.855 1.00 0.00 86 PHE A C 4
ATOM 5671 O O . PHE A 1 86 ? -3.323 -4.331 -6.918 1.00 0.00 86 PHE A O 4
ATOM 5688 N N . ALA A 1 87 ? -1.523 -3.911 -5.636 1.00 0.00 87 ALA A N 4
ATOM 5689 C CA . ALA A 1 87 ? -0.565 -4.325 -6.653 1.00 0.00 87 ALA A CA 4
ATOM 5690 C C . ALA A 1 87 ? 0.588 -5.112 -6.034 1.00 0.00 87 ALA A C 4
ATOM 5691 O O . ALA A 1 87 ? 1.002 -4.837 -4.908 1.00 0.00 87 ALA A O 4
ATOM 5698 N N . PRO A 1 88 ? 1.124 -6.109 -6.763 1.00 0.00 88 PRO A N 4
ATOM 5699 C CA . PRO A 1 88 ? 2.234 -6.934 -6.273 1.00 0.00 88 PRO A CA 4
ATOM 5700 C C . PRO A 1 88 ? 3.456 -6.100 -5.901 1.00 0.00 88 PRO A C 4
ATOM 5701 O O . PRO A 1 88 ? 3.817 -5.162 -6.610 1.00 0.00 88 PRO A O 4
ATOM 5712 N N . ALA A 1 89 ? 4.088 -6.449 -4.780 1.00 0.00 89 ALA A N 4
ATOM 5713 C CA . ALA A 1 89 ? 5.271 -5.734 -4.314 1.00 0.00 89 ALA A CA 4
ATOM 5714 C C . ALA A 1 89 ? 6.260 -5.545 -5.456 1.00 0.00 89 ALA A C 4
ATOM 5715 O O . ALA A 1 89 ? 6.701 -4.432 -5.737 1.00 0.00 89 ALA A O 4
ATOM 5722 N N . SER A 1 90 ? 6.583 -6.649 -6.128 1.00 0.00 90 SER A N 4
ATOM 5723 C CA . SER A 1 90 ? 7.496 -6.609 -7.259 1.00 0.00 90 SER A CA 4
ATOM 5724 C C . SER A 1 90 ? 6.988 -5.615 -8.296 1.00 0.00 90 SER A C 4
ATOM 5725 O O . SER A 1 90 ? 7.761 -5.067 -9.082 1.00 0.00 90 SER A O 4
ATOM 5733 N N . ARG A 1 91 ? 5.677 -5.375 -8.277 1.00 0.00 91 ARG A N 4
ATOM 5734 C CA . ARG A 1 91 ? 5.061 -4.433 -9.198 1.00 0.00 91 ARG A CA 4
ATOM 5735 C C . ARG A 1 91 ? 5.078 -3.023 -8.609 1.00 0.00 91 ARG A C 4
ATOM 5736 O O . ARG A 1 91 ? 4.890 -2.040 -9.326 1.00 0.00 91 ARG A O 4
ATOM 5757 N N . ILE A 1 92 ? 5.308 -2.931 -7.299 1.00 0.00 92 ILE A N 4
ATOM 5758 C CA . ILE A 1 92 ? 5.351 -1.639 -6.623 1.00 0.00 92 ILE A CA 4
ATOM 5759 C C . ILE A 1 92 ? 6.787 -1.236 -6.303 1.00 0.00 92 ILE A C 4
ATOM 5760 O O . ILE A 1 92 ? 7.626 -2.084 -5.999 1.00 0.00 92 ILE A O 4
ATOM 5776 N N . GLN A 1 93 ? 7.063 0.061 -6.377 1.00 0.00 93 GLN A N 4
ATOM 5777 C CA . GLN A 1 93 ? 8.399 0.576 -6.096 1.00 0.00 93 GLN A CA 4
ATOM 5778 C C . GLN A 1 93 ? 8.403 1.423 -4.827 1.00 0.00 93 GLN A C 4
ATOM 5779 O O . GLN A 1 93 ? 7.368 1.596 -4.180 1.00 0.00 93 GLN A O 4
ATOM 5793 N N . ARG A 1 94 ? 9.572 1.946 -4.474 1.00 0.00 94 ARG A N 4
ATOM 5794 C CA . ARG A 1 94 ? 9.712 2.773 -3.281 1.00 0.00 94 ARG A CA 4
ATOM 5795 C C . ARG A 1 94 ? 10.368 4.108 -3.617 1.00 0.00 94 ARG A C 4
ATOM 5796 O O . ARG A 1 94 ? 11.315 4.168 -4.402 1.00 0.00 94 ARG A O 4
ATOM 5817 N N . ILE A 1 95 ? 9.859 5.180 -3.016 1.00 0.00 95 ILE A N 4
ATOM 5818 C CA . ILE A 1 95 ? 10.395 6.516 -3.250 1.00 0.00 95 ILE A CA 4
ATOM 5819 C C . ILE A 1 95 ? 11.052 7.071 -1.991 1.00 0.00 95 ILE A C 4
ATOM 5820 O O . ILE A 1 95 ? 12.235 7.414 -1.995 1.00 0.00 95 ILE A O 4
ATOM 5836 N N . GLY A 1 96 ? 10.279 7.155 -0.914 1.00 0.00 96 GLY A N 4
ATOM 5837 C CA . GLY A 1 96 ? 10.802 7.668 0.339 1.00 0.00 96 GLY A CA 4
ATOM 5838 C C . GLY A 1 96 ? 11.013 9.169 0.309 1.00 0.00 96 GLY A C 4
ATOM 5839 O O . GLY A 1 96 ? 10.962 9.789 -0.754 1.00 0.00 96 GLY A O 4
ATOM 5843 N N . SER A 1 97 ? 11.251 9.754 1.479 1.00 0.00 97 SER A N 4
ATOM 5844 C CA . SER A 1 97 ? 11.471 11.192 1.584 1.00 0.00 97 SER A CA 4
ATOM 5845 C C . SER A 1 97 ? 12.481 11.509 2.682 1.00 0.00 97 SER A C 4
ATOM 5846 O O . SER A 1 97 ? 13.568 12.018 2.411 1.00 0.00 97 SER A O 4
ATOM 5854 N N . GLY A 1 98 ? 12.114 11.205 3.922 1.00 0.00 98 GLY A N 4
ATOM 5855 C CA . GLY A 1 98 ? 12.998 11.463 5.044 1.00 0.00 98 GLY A CA 4
ATOM 5856 C C . GLY A 1 98 ? 12.320 12.257 6.146 1.00 0.00 98 GLY A C 4
ATOM 5857 O O . GLY A 1 98 ? 11.516 13.146 5.866 1.00 0.00 98 GLY A O 4
ATOM 5861 N N . PRO A 1 99 ? 12.626 11.961 7.422 1.00 0.00 99 PRO A N 4
ATOM 5862 C CA . PRO A 1 99 ? 12.030 12.667 8.561 1.00 0.00 99 PRO A CA 4
ATOM 5863 C C . PRO A 1 99 ? 12.195 14.178 8.457 1.00 0.00 99 PRO A C 4
ATOM 5864 O O . PRO A 1 99 ? 13.306 14.683 8.293 1.00 0.00 99 PRO A O 4
ATOM 5875 N N . SER A 1 100 ? 11.082 14.897 8.555 1.00 0.00 100 SER A N 4
ATOM 5876 C CA . SER A 1 100 ? 11.101 16.353 8.473 1.00 0.00 100 SER A CA 4
ATOM 5877 C C . SER A 1 100 ? 9.985 16.960 9.316 1.00 0.00 100 SER A C 4
ATOM 5878 O O . SER A 1 100 ? 10.211 17.892 10.088 1.00 0.00 100 SER A O 4
ATOM 5886 N N . SER A 1 101 ? 8.778 16.422 9.165 1.00 0.00 101 SER A N 4
ATOM 5887 C CA . SER A 1 101 ? 7.623 16.907 9.912 1.00 0.00 101 SER A CA 4
ATOM 5888 C C . SER A 1 101 ? 7.300 18.351 9.540 1.00 0.00 101 SER A C 4
ATOM 5889 O O . SER A 1 101 ? 7.812 19.289 10.149 1.00 0.00 101 SER A O 4
ATOM 5897 N N . GLY A 1 102 ? 6.445 18.520 8.536 1.00 0.00 102 GLY A N 4
ATOM 5898 C CA . GLY A 1 102 ? 6.067 19.851 8.101 1.00 0.00 102 GLY A CA 4
ATOM 5899 C C . GLY A 1 102 ? 4.750 20.305 8.699 1.00 0.00 102 GLY A C 4
ATOM 5900 O O . GLY A 1 102 ? 3.714 19.672 8.403 1.00 0.00 102 GLY A O 4
ATOM 5905 N N . GLY A 1 1 ? 17.674 -20.314 -9.319 1.00 0.00 1 GLY A N 5
ATOM 5906 C CA . GLY A 1 1 ? 16.791 -21.312 -9.985 1.00 0.00 1 GLY A CA 5
ATOM 5907 C C . GLY A 1 1 ? 16.165 -22.281 -9.001 1.00 0.00 1 GLY A C 5
ATOM 5908 O O . GLY A 1 1 ? 14.951 -22.478 -9.001 1.00 0.00 1 GLY A O 5
ATOM 5914 N N . SER A 1 2 ? 16.998 -22.887 -8.160 1.00 0.00 2 SER A N 5
ATOM 5915 C CA . SER A 1 2 ? 16.521 -23.842 -7.166 1.00 0.00 2 SER A CA 5
ATOM 5916 C C . SER A 1 2 ? 17.427 -23.845 -5.939 1.00 0.00 2 SER A C 5
ATOM 5917 O O . SER A 1 2 ? 18.534 -23.308 -5.970 1.00 0.00 2 SER A O 5
ATOM 5925 N N . SER A 1 3 ? 16.948 -24.455 -4.859 1.00 0.00 3 SER A N 5
ATOM 5926 C CA . SER A 1 3 ? 17.715 -24.528 -3.620 1.00 0.00 3 SER A CA 5
ATOM 5927 C C . SER A 1 3 ? 17.988 -25.977 -3.232 1.00 0.00 3 SER A C 5
ATOM 5928 O O . SER A 1 3 ? 17.064 -26.734 -2.933 1.00 0.00 3 SER A O 5
ATOM 5936 N N . GLY A 1 4 ? 19.262 -26.357 -3.238 1.00 0.00 4 GLY A N 5
ATOM 5937 C CA . GLY A 1 4 ? 19.633 -27.714 -2.884 1.00 0.00 4 GLY A CA 5
ATOM 5938 C C . GLY A 1 4 ? 19.383 -28.698 -4.010 1.00 0.00 4 GLY A C 5
ATOM 5939 O O . GLY A 1 4 ? 19.776 -28.458 -5.152 1.00 0.00 4 GLY A O 5
ATOM 5943 N N . SER A 1 5 ? 18.729 -29.808 -3.687 1.00 0.00 5 SER A N 5
ATOM 5944 C CA . SER A 1 5 ? 18.427 -30.835 -4.678 1.00 0.00 5 SER A CA 5
ATOM 5945 C C . SER A 1 5 ? 16.944 -31.188 -4.662 1.00 0.00 5 SER A C 5
ATOM 5946 O O . SER A 1 5 ? 16.341 -31.332 -3.599 1.00 0.00 5 SER A O 5
ATOM 5954 N N . SER A 1 6 ? 16.361 -31.327 -5.849 1.00 0.00 6 SER A N 5
ATOM 5955 C CA . SER A 1 6 ? 14.947 -31.664 -5.971 1.00 0.00 6 SER A CA 5
ATOM 5956 C C . SER A 1 6 ? 14.770 -33.069 -6.537 1.00 0.00 6 SER A C 5
ATOM 5957 O O . SER A 1 6 ? 15.530 -33.500 -7.405 1.00 0.00 6 SER A O 5
ATOM 5965 N N . GLY A 1 7 ? 13.762 -33.779 -6.041 1.00 0.00 7 GLY A N 5
ATOM 5966 C CA . GLY A 1 7 ? 13.504 -35.128 -6.509 1.00 0.00 7 GLY A CA 5
ATOM 5967 C C . GLY A 1 7 ? 12.307 -35.759 -5.827 1.00 0.00 7 GLY A C 5
ATOM 5968 O O . GLY A 1 7 ? 11.463 -36.373 -6.482 1.00 0.00 7 GLY A O 5
ATOM 5972 N N . LYS A 1 8 ? 12.231 -35.610 -4.509 1.00 0.00 8 LYS A N 5
ATOM 5973 C CA . LYS A 1 8 ? 11.128 -36.169 -3.737 1.00 0.00 8 LYS A CA 5
ATOM 5974 C C . LYS A 1 8 ? 10.211 -35.066 -3.220 1.00 0.00 8 LYS A C 5
ATOM 5975 O O . LYS A 1 8 ? 9.043 -34.986 -3.600 1.00 0.00 8 LYS A O 5
ATOM 5994 N N . SER A 1 9 ? 10.749 -34.215 -2.351 1.00 0.00 9 SER A N 5
ATOM 5995 C CA . SER A 1 9 ? 9.980 -33.115 -1.781 1.00 0.00 9 SER A CA 5
ATOM 5996 C C . SER A 1 9 ? 10.677 -31.779 -2.027 1.00 0.00 9 SER A C 5
ATOM 5997 O O . SER A 1 9 ? 11.906 -31.711 -2.075 1.00 0.00 9 SER A O 5
ATOM 6005 N N . PRO A 1 10 ? 9.899 -30.694 -2.185 1.00 0.00 10 PRO A N 5
ATOM 6006 C CA . PRO A 1 10 ? 10.450 -29.357 -2.426 1.00 0.00 10 PRO A CA 5
ATOM 6007 C C . PRO A 1 10 ? 11.117 -28.773 -1.186 1.00 0.00 10 PRO A C 5
ATOM 6008 O O . PRO A 1 10 ? 12.215 -28.221 -1.261 1.00 0.00 10 PRO A O 5
ATOM 6019 N N . SER A 1 11 ? 10.448 -28.899 -0.044 1.00 0.00 11 SER A N 5
ATOM 6020 C CA . SER A 1 11 ? 10.976 -28.383 1.212 1.00 0.00 11 SER A CA 5
ATOM 6021 C C . SER A 1 11 ? 12.045 -29.314 1.775 1.00 0.00 11 SER A C 5
ATOM 6022 O O . SER A 1 11 ? 11.807 -30.507 1.965 1.00 0.00 11 SER A O 5
ATOM 6030 N N . SER A 1 12 ? 13.225 -28.761 2.041 1.00 0.00 12 SER A N 5
ATOM 6031 C CA . SER A 1 12 ? 14.330 -29.543 2.583 1.00 0.00 12 SER A CA 5
ATOM 6032 C C . SER A 1 12 ? 14.917 -28.869 3.823 1.00 0.00 12 SER A C 5
ATOM 6033 O O . SER A 1 12 ? 15.151 -27.660 3.826 1.00 0.00 12 SER A O 5
ATOM 6041 N N . PRO A 1 13 ? 15.166 -29.642 4.895 1.00 0.00 13 PRO A N 5
ATOM 6042 C CA . PRO A 1 13 ? 15.727 -29.107 6.139 1.00 0.00 13 PRO A CA 5
ATOM 6043 C C . PRO A 1 13 ? 17.219 -28.812 6.021 1.00 0.00 13 PRO A C 5
ATOM 6044 O O . PRO A 1 13 ? 18.055 -29.606 6.451 1.00 0.00 13 PRO A O 5
ATOM 6055 N N . SER A 1 14 ? 17.545 -27.664 5.437 1.00 0.00 14 SER A N 5
ATOM 6056 C CA . SER A 1 14 ? 18.937 -27.264 5.264 1.00 0.00 14 SER A CA 5
ATOM 6057 C C . SER A 1 14 ? 19.697 -28.282 4.421 1.00 0.00 14 SER A C 5
ATOM 6058 O O . SER A 1 14 ? 19.961 -29.399 4.867 1.00 0.00 14 SER A O 5
ATOM 6066 N N . LEU A 1 15 ? 20.044 -27.891 3.199 1.00 0.00 15 LEU A N 5
ATOM 6067 C CA . LEU A 1 15 ? 20.774 -28.770 2.293 1.00 0.00 15 LEU A CA 5
ATOM 6068 C C . LEU A 1 15 ? 21.819 -27.989 1.501 1.00 0.00 15 LEU A C 5
ATOM 6069 O O . LEU A 1 15 ? 22.140 -28.339 0.365 1.00 0.00 15 LEU A O 5
ATOM 6085 N N . GLY A 1 16 ? 22.345 -26.931 2.108 1.00 0.00 16 GLY A N 5
ATOM 6086 C CA . GLY A 1 16 ? 23.347 -26.118 1.444 1.00 0.00 16 GLY A CA 5
ATOM 6087 C C . GLY A 1 16 ? 22.749 -24.910 0.751 1.00 0.00 16 GLY A C 5
ATOM 6088 O O . GLY A 1 16 ? 23.286 -24.428 -0.245 1.00 0.00 16 GLY A O 5
ATOM 6092 N N . SER A 1 17 ? 21.631 -24.421 1.279 1.00 0.00 17 SER A N 5
ATOM 6093 C CA . SER A 1 17 ? 20.958 -23.262 0.705 1.00 0.00 17 SER A CA 5
ATOM 6094 C C . SER A 1 17 ? 21.645 -21.968 1.130 1.00 0.00 17 SER A C 5
ATOM 6095 O O . SER A 1 17 ? 21.621 -21.596 2.303 1.00 0.00 17 SER A O 5
ATOM 6103 N N . LEU A 1 18 ? 22.256 -21.285 0.168 1.00 0.00 18 LEU A N 5
ATOM 6104 C CA . LEU A 1 18 ? 22.950 -20.031 0.442 1.00 0.00 18 LEU A CA 5
ATOM 6105 C C . LEU A 1 18 ? 22.339 -18.886 -0.359 1.00 0.00 18 LEU A C 5
ATOM 6106 O O . LEU A 1 18 ? 22.115 -17.797 0.169 1.00 0.00 18 LEU A O 5
ATOM 6122 N N . GLN A 1 19 ? 22.073 -19.139 -1.637 1.00 0.00 19 GLN A N 5
ATOM 6123 C CA . GLN A 1 19 ? 21.488 -18.128 -2.509 1.00 0.00 19 GLN A CA 5
ATOM 6124 C C . GLN A 1 19 ? 19.982 -18.030 -2.295 1.00 0.00 19 GLN A C 5
ATOM 6125 O O . GLN A 1 19 ? 19.208 -18.766 -2.907 1.00 0.00 19 GLN A O 5
ATOM 6139 N N . GLN A 1 20 ? 19.572 -17.116 -1.421 1.00 0.00 20 GLN A N 5
ATOM 6140 C CA . GLN A 1 20 ? 18.157 -16.922 -1.124 1.00 0.00 20 GLN A CA 5
ATOM 6141 C C . GLN A 1 20 ? 17.639 -15.639 -1.765 1.00 0.00 20 GLN A C 5
ATOM 6142 O O . GLN A 1 20 ? 18.153 -14.551 -1.505 1.00 0.00 20 GLN A O 5
ATOM 6156 N N . ARG A 1 21 ? 16.616 -15.773 -2.603 1.00 0.00 21 ARG A N 5
ATOM 6157 C CA . ARG A 1 21 ? 16.027 -14.624 -3.280 1.00 0.00 21 ARG A CA 5
ATOM 6158 C C . ARG A 1 21 ? 14.644 -14.312 -2.717 1.00 0.00 21 ARG A C 5
ATOM 6159 O O . ARG A 1 21 ? 13.626 -14.681 -3.303 1.00 0.00 21 ARG A O 5
ATOM 6180 N N . GLU A 1 22 ? 14.615 -13.629 -1.578 1.00 0.00 22 GLU A N 5
ATOM 6181 C CA . GLU A 1 22 ? 13.357 -13.266 -0.936 1.00 0.00 22 GLU A CA 5
ATOM 6182 C C . GLU A 1 22 ? 13.541 -12.061 -0.019 1.00 0.00 22 GLU A C 5
ATOM 6183 O O . GLU A 1 22 ? 14.443 -12.038 0.818 1.00 0.00 22 GLU A O 5
ATOM 6195 N N . GLY A 1 23 ? 12.682 -11.062 -0.185 1.00 0.00 23 GLY A N 5
ATOM 6196 C CA . GLY A 1 23 ? 12.767 -9.867 0.634 1.00 0.00 23 GLY A CA 5
ATOM 6197 C C . GLY A 1 23 ? 11.632 -8.897 0.366 1.00 0.00 23 GLY A C 5
ATOM 6198 O O . GLY A 1 23 ? 11.215 -8.720 -0.778 1.00 0.00 23 GLY A O 5
ATOM 6202 N N . ALA A 1 24 ? 11.132 -8.268 1.425 1.00 0.00 24 ALA A N 5
ATOM 6203 C CA . ALA A 1 24 ? 10.039 -7.312 1.300 1.00 0.00 24 ALA A CA 5
ATOM 6204 C C . ALA A 1 24 ? 10.520 -6.008 0.672 1.00 0.00 24 ALA A C 5
ATOM 6205 O O . ALA A 1 24 ? 11.560 -5.472 1.054 1.00 0.00 24 ALA A O 5
ATOM 6212 N N . LYS A 1 25 ? 9.757 -5.504 -0.291 1.00 0.00 25 LYS A N 5
ATOM 6213 C CA . LYS A 1 25 ? 10.106 -4.262 -0.971 1.00 0.00 25 LYS A CA 5
ATOM 6214 C C . LYS A 1 25 ? 9.728 -3.053 -0.123 1.00 0.00 25 LYS A C 5
ATOM 6215 O O . LYS A 1 25 ? 10.518 -2.120 0.033 1.00 0.00 25 LYS A O 5
ATOM 6234 N N . ALA A 1 26 ? 8.517 -3.073 0.423 1.00 0.00 26 ALA A N 5
ATOM 6235 C CA . ALA A 1 26 ? 8.035 -1.977 1.256 1.00 0.00 26 ALA A CA 5
ATOM 6236 C C . ALA A 1 26 ? 7.208 -2.500 2.426 1.00 0.00 26 ALA A C 5
ATOM 6237 O O . ALA A 1 26 ? 7.029 -3.707 2.582 1.00 0.00 26 ALA A O 5
ATOM 6244 N N . GLU A 1 27 ? 6.706 -1.582 3.246 1.00 0.00 27 GLU A N 5
ATOM 6245 C CA . GLU A 1 27 ? 5.898 -1.950 4.402 1.00 0.00 27 GLU A CA 5
ATOM 6246 C C . GLU A 1 27 ? 4.775 -0.943 4.624 1.00 0.00 27 GLU A C 5
ATOM 6247 O O . GLU A 1 27 ? 4.556 -0.052 3.803 1.00 0.00 27 GLU A O 5
ATOM 6259 N N . VAL A 1 28 ? 4.066 -1.090 5.738 1.00 0.00 28 VAL A N 5
ATOM 6260 C CA . VAL A 1 28 ? 2.965 -0.193 6.067 1.00 0.00 28 VAL A CA 5
ATOM 6261 C C . VAL A 1 28 ? 3.482 1.128 6.624 1.00 0.00 28 VAL A C 5
ATOM 6262 O O . VAL A 1 28 ? 4.032 1.177 7.725 1.00 0.00 28 VAL A O 5
ATOM 6275 N N . GLY A 1 29 ? 3.302 2.199 5.857 1.00 0.00 29 GLY A N 5
ATOM 6276 C CA . GLY A 1 29 ? 3.756 3.508 6.292 1.00 0.00 29 GLY A CA 5
ATOM 6277 C C . GLY A 1 29 ? 4.995 3.969 5.550 1.00 0.00 29 GLY A C 5
ATOM 6278 O O . GLY A 1 29 ? 5.922 4.511 6.152 1.00 0.00 29 GLY A O 5
ATOM 6282 N N . ASP A 1 30 ? 5.012 3.753 4.238 1.00 0.00 30 ASP A N 5
ATOM 6283 C CA . ASP A 1 30 ? 6.147 4.151 3.413 1.00 0.00 30 ASP A CA 5
ATOM 6284 C C . ASP A 1 30 ? 5.695 4.490 1.996 1.00 0.00 30 ASP A C 5
ATOM 6285 O O . ASP A 1 30 ? 4.882 3.778 1.406 1.00 0.00 30 ASP A O 5
ATOM 6294 N N . GLN A 1 31 ? 6.231 5.579 1.454 1.00 0.00 31 GLN A N 5
ATOM 6295 C CA . GLN A 1 31 ? 5.885 6.012 0.106 1.00 0.00 31 GLN A CA 5
ATOM 6296 C C . GLN A 1 31 ? 6.238 4.937 -0.918 1.00 0.00 31 GLN A C 5
ATOM 6297 O O . GLN A 1 31 ? 7.271 4.277 -0.807 1.00 0.00 31 GLN A O 5
ATOM 6311 N N . VAL A 1 32 ? 5.374 4.768 -1.912 1.00 0.00 32 VAL A N 5
ATOM 6312 C CA . VAL A 1 32 ? 5.596 3.773 -2.955 1.00 0.00 32 VAL A CA 5
ATOM 6313 C C . VAL A 1 32 ? 5.049 4.249 -4.296 1.00 0.00 32 VAL A C 5
ATOM 6314 O O . VAL A 1 32 ? 4.496 5.343 -4.400 1.00 0.00 32 VAL A O 5
ATOM 6327 N N . LEU A 1 33 ? 5.207 3.418 -5.323 1.00 0.00 33 LEU A N 5
ATOM 6328 C CA . LEU A 1 33 ? 4.729 3.753 -6.659 1.00 0.00 33 LEU A CA 5
ATOM 6329 C C . LEU A 1 33 ? 4.164 2.521 -7.358 1.00 0.00 33 LEU A C 5
ATOM 6330 O O . LEU A 1 33 ? 4.905 1.611 -7.730 1.00 0.00 33 LEU A O 5
ATOM 6346 N N . VAL A 1 34 ? 2.846 2.499 -7.534 1.00 0.00 34 VAL A N 5
ATOM 6347 C CA . VAL A 1 34 ? 2.182 1.378 -8.188 1.00 0.00 34 VAL A CA 5
ATOM 6348 C C . VAL A 1 34 ? 2.352 1.444 -9.702 1.00 0.00 34 VAL A C 5
ATOM 6349 O O . VAL A 1 34 ? 1.995 2.438 -10.335 1.00 0.00 34 VAL A O 5
ATOM 6362 N N . ALA A 1 35 ? 2.902 0.379 -10.278 1.00 0.00 35 ALA A N 5
ATOM 6363 C CA . ALA A 1 35 ? 3.121 0.315 -11.718 1.00 0.00 35 ALA A CA 5
ATOM 6364 C C . ALA A 1 35 ? 3.994 1.471 -12.196 1.00 0.00 35 ALA A C 5
ATOM 6365 O O . ALA A 1 35 ? 3.909 1.887 -13.352 1.00 0.00 35 ALA A O 5
ATOM 6372 N N . GLY A 1 36 ? 4.833 1.984 -11.302 1.00 0.00 36 GLY A N 5
ATOM 6373 C CA . GLY A 1 36 ? 5.709 3.086 -11.654 1.00 0.00 36 GLY A CA 5
ATOM 6374 C C . GLY A 1 36 ? 4.949 4.295 -12.164 1.00 0.00 36 GLY A C 5
ATOM 6375 O O . GLY A 1 36 ? 5.464 5.064 -12.976 1.00 0.00 36 GLY A O 5
ATOM 6379 N N . GLN A 1 37 ? 3.719 4.462 -11.690 1.00 0.00 37 GLN A N 5
ATOM 6380 C CA . GLN A 1 37 ? 2.886 5.586 -12.104 1.00 0.00 37 GLN A CA 5
ATOM 6381 C C . GLN A 1 37 ? 2.082 6.131 -10.929 1.00 0.00 37 GLN A C 5
ATOM 6382 O O . GLN A 1 37 ? 2.392 7.193 -10.391 1.00 0.00 37 GLN A O 5
ATOM 6396 N N . LYS A 1 38 ? 1.046 5.396 -10.536 1.00 0.00 38 LYS A N 5
ATOM 6397 C CA . LYS A 1 38 ? 0.196 5.807 -9.424 1.00 0.00 38 LYS A CA 5
ATOM 6398 C C . LYS A 1 38 ? 0.989 5.852 -8.122 1.00 0.00 38 LYS A C 5
ATOM 6399 O O . LYS A 1 38 ? 1.274 4.817 -7.521 1.00 0.00 38 LYS A O 5
ATOM 6418 N N . GLN A 1 39 ? 1.341 7.060 -7.692 1.00 0.00 39 GLN A N 5
ATOM 6419 C CA . GLN A 1 39 ? 2.100 7.240 -6.460 1.00 0.00 39 GLN A CA 5
ATOM 6420 C C . GLN A 1 39 ? 1.180 7.216 -5.245 1.00 0.00 39 GLN A C 5
ATOM 6421 O O . GLN A 1 39 ? 0.117 7.837 -5.246 1.00 0.00 39 GLN A O 5
ATOM 6435 N N . GLY A 1 40 ? 1.595 6.494 -4.209 1.00 0.00 40 GLY A N 5
ATOM 6436 C CA . GLY A 1 40 ? 0.795 6.404 -3.001 1.00 0.00 40 GLY A CA 5
ATOM 6437 C C . GLY A 1 40 ? 1.581 5.860 -1.824 1.00 0.00 40 GLY A C 5
ATOM 6438 O O . GLY A 1 40 ? 2.783 5.618 -1.930 1.00 0.00 40 GLY A O 5
ATOM 6442 N N . ILE A 1 41 ? 0.900 5.668 -0.698 1.00 0.00 41 ILE A N 5
ATOM 6443 C CA . ILE A 1 41 ? 1.541 5.150 0.504 1.00 0.00 41 ILE A CA 5
ATOM 6444 C C . ILE A 1 41 ? 0.788 3.942 1.050 1.00 0.00 41 ILE A C 5
ATOM 6445 O O . ILE A 1 41 ? -0.442 3.937 1.104 1.00 0.00 41 ILE A O 5
ATOM 6461 N N . VAL A 1 42 ? 1.534 2.919 1.454 1.00 0.00 42 VAL A N 5
ATOM 6462 C CA . VAL A 1 42 ? 0.939 1.704 1.997 1.00 0.00 42 VAL A CA 5
ATOM 6463 C C . VAL A 1 42 ? 0.107 2.007 3.238 1.00 0.00 42 VAL A C 5
ATOM 6464 O O . VAL A 1 42 ? 0.607 2.572 4.210 1.00 0.00 42 VAL A O 5
ATOM 6477 N N . ARG A 1 43 ? -1.166 1.624 3.198 1.00 0.00 43 ARG A N 5
ATOM 6478 C CA . ARG A 1 43 ? -2.068 1.853 4.321 1.00 0.00 43 ARG A CA 5
ATOM 6479 C C . ARG A 1 43 ? -2.451 0.537 4.988 1.00 0.00 43 ARG A C 5
ATOM 6480 O O . ARG A 1 43 ? -2.643 0.478 6.203 1.00 0.00 43 ARG A O 5
ATOM 6501 N N . PHE A 1 44 ? -2.562 -0.516 4.186 1.00 0.00 44 PHE A N 5
ATOM 6502 C CA . PHE A 1 44 ? -2.923 -1.833 4.698 1.00 0.00 44 PHE A CA 5
ATOM 6503 C C . PHE A 1 44 ? -2.163 -2.931 3.963 1.00 0.00 44 PHE A C 5
ATOM 6504 O O . PHE A 1 44 ? -2.413 -3.191 2.787 1.00 0.00 44 PHE A O 5
ATOM 6521 N N . TYR A 1 45 ? -1.235 -3.573 4.665 1.00 0.00 45 TYR A N 5
ATOM 6522 C CA . TYR A 1 45 ? -0.438 -4.645 4.078 1.00 0.00 45 TYR A CA 5
ATOM 6523 C C . TYR A 1 45 ? -0.863 -6.003 4.630 1.00 0.00 45 TYR A C 5
ATOM 6524 O O . TYR A 1 45 ? -0.787 -6.246 5.834 1.00 0.00 45 TYR A O 5
ATOM 6542 N N . GLY A 1 46 ? -1.311 -6.883 3.741 1.00 0.00 46 GLY A N 5
ATOM 6543 C CA . GLY A 1 46 ? -1.741 -8.205 4.156 1.00 0.00 46 GLY A CA 5
ATOM 6544 C C . GLY A 1 46 ? -2.316 -9.015 3.012 1.00 0.00 46 GLY A C 5
ATOM 6545 O O . GLY A 1 46 ? -2.430 -8.522 1.890 1.00 0.00 46 GLY A O 5
ATOM 6549 N N . LYS A 1 47 ? -2.680 -10.261 3.296 1.00 0.00 47 LYS A N 5
ATOM 6550 C CA . LYS A 1 47 ? -3.247 -11.141 2.282 1.00 0.00 47 LYS A CA 5
ATOM 6551 C C . LYS A 1 47 ? -4.706 -10.789 2.012 1.00 0.00 47 LYS A C 5
ATOM 6552 O O . LYS A 1 47 ? -5.319 -10.023 2.755 1.00 0.00 47 LYS A O 5
ATOM 6571 N N . THR A 1 48 ? -5.257 -11.354 0.943 1.00 0.00 48 THR A N 5
ATOM 6572 C CA . THR A 1 48 ? -6.646 -11.101 0.574 1.00 0.00 48 THR A CA 5
ATOM 6573 C C . THR A 1 48 ? -7.417 -12.409 0.431 1.00 0.00 48 THR A C 5
ATOM 6574 O O . THR A 1 48 ? -6.865 -13.492 0.627 1.00 0.00 48 THR A O 5
ATOM 6585 N N . ASP A 1 49 ? -8.697 -12.300 0.089 1.00 0.00 49 ASP A N 5
ATOM 6586 C CA . ASP A 1 49 ? -9.545 -13.474 -0.081 1.00 0.00 49 ASP A CA 5
ATOM 6587 C C . ASP A 1 49 ? -9.832 -13.730 -1.557 1.00 0.00 49 ASP A C 5
ATOM 6588 O O . ASP A 1 49 ? -9.993 -14.875 -1.980 1.00 0.00 49 ASP A O 5
ATOM 6597 N N . PHE A 1 50 ? -9.896 -12.655 -2.337 1.00 0.00 50 PHE A N 5
ATOM 6598 C CA . PHE A 1 50 ? -10.164 -12.763 -3.766 1.00 0.00 50 PHE A CA 5
ATOM 6599 C C . PHE A 1 50 ? -8.976 -13.379 -4.498 1.00 0.00 50 PHE A C 5
ATOM 6600 O O . PHE A 1 50 ? -9.147 -14.135 -5.454 1.00 0.00 50 PHE A O 5
ATOM 6617 N N . ALA A 1 51 ? -7.772 -13.052 -4.042 1.00 0.00 51 ALA A N 5
ATOM 6618 C CA . ALA A 1 51 ? -6.556 -13.573 -4.654 1.00 0.00 51 ALA A CA 5
ATOM 6619 C C . ALA A 1 51 ? -5.507 -13.906 -3.595 1.00 0.00 51 ALA A C 5
ATOM 6620 O O . ALA A 1 51 ? -5.388 -13.209 -2.587 1.00 0.00 51 ALA A O 5
ATOM 6627 N N . PRO A 1 52 ? -4.726 -14.980 -3.811 1.00 0.00 52 PRO A N 5
ATOM 6628 C CA . PRO A 1 52 ? -3.684 -15.400 -2.868 1.00 0.00 52 PRO A CA 5
ATOM 6629 C C . PRO A 1 52 ? -2.457 -14.495 -2.920 1.00 0.00 52 PRO A C 5
ATOM 6630 O O . PRO A 1 52 ? -2.434 -13.505 -3.650 1.00 0.00 52 PRO A O 5
ATOM 6641 N N . GLY A 1 53 ? -1.438 -14.844 -2.142 1.00 0.00 53 GLY A N 5
ATOM 6642 C CA . GLY A 1 53 ? -0.222 -14.054 -2.114 1.00 0.00 53 GLY A CA 5
ATOM 6643 C C . GLY A 1 53 ? -0.374 -12.781 -1.306 1.00 0.00 53 GLY A C 5
ATOM 6644 O O . GLY A 1 53 ? -1.415 -12.546 -0.694 1.00 0.00 53 GLY A O 5
ATOM 6648 N N . TYR A 1 54 ? 0.669 -11.956 -1.304 1.00 0.00 54 TYR A N 5
ATOM 6649 C CA . TYR A 1 54 ? 0.647 -10.698 -0.565 1.00 0.00 54 TYR A CA 5
ATOM 6650 C C . TYR A 1 54 ? 0.083 -9.572 -1.424 1.00 0.00 54 TYR A C 5
ATOM 6651 O O . TYR A 1 54 ? 0.086 -9.653 -2.652 1.00 0.00 54 TYR A O 5
ATOM 6669 N N . TRP A 1 55 ? -0.400 -8.521 -0.769 1.00 0.00 55 TRP A N 5
ATOM 6670 C CA . TRP A 1 55 ? -0.967 -7.377 -1.472 1.00 0.00 55 TRP A CA 5
ATOM 6671 C C . TRP A 1 55 ? -0.856 -6.111 -0.628 1.00 0.00 55 TRP A C 5
ATOM 6672 O O . TRP A 1 55 ? -1.039 -6.146 0.588 1.00 0.00 55 TRP A O 5
ATOM 6693 N N . TYR A 1 56 ? -0.554 -4.995 -1.282 1.00 0.00 56 TYR A N 5
ATOM 6694 C CA . TYR A 1 56 ? -0.417 -3.718 -0.591 1.00 0.00 56 TYR A CA 5
ATOM 6695 C C . TYR A 1 56 ? -1.655 -2.851 -0.799 1.00 0.00 56 TYR A C 5
ATOM 6696 O O . TYR A 1 56 ? -2.028 -2.546 -1.931 1.00 0.00 56 TYR A O 5
ATOM 6714 N N . GLY A 1 57 ? -2.288 -2.460 0.302 1.00 0.00 57 GLY A N 5
ATOM 6715 C CA . GLY A 1 57 ? -3.477 -1.633 0.220 1.00 0.00 57 GLY A CA 5
ATOM 6716 C C . GLY A 1 57 ? -3.152 -0.154 0.183 1.00 0.00 57 GLY A C 5
ATOM 6717 O O . GLY A 1 57 ? -3.590 0.607 1.047 1.00 0.00 57 GLY A O 5
ATOM 6721 N N . ILE A 1 58 ? -2.383 0.256 -0.820 1.00 0.00 58 ILE A N 5
ATOM 6722 C CA . ILE A 1 58 ? -1.999 1.656 -0.965 1.00 0.00 58 ILE A CA 5
ATOM 6723 C C . ILE A 1 58 ? -3.220 2.533 -1.220 1.00 0.00 58 ILE A C 5
ATOM 6724 O O . ILE A 1 58 ? -4.222 2.075 -1.768 1.00 0.00 58 ILE A O 5
ATOM 6740 N N . GLU A 1 59 ? -3.128 3.797 -0.820 1.00 0.00 59 GLU A N 5
ATOM 6741 C CA . GLU A 1 59 ? -4.225 4.740 -1.005 1.00 0.00 59 GLU A CA 5
ATOM 6742 C C . GLU A 1 59 ? -3.770 5.954 -1.807 1.00 0.00 59 GLU A C 5
ATOM 6743 O O . GLU A 1 59 ? -3.101 6.842 -1.280 1.00 0.00 59 GLU A O 5
ATOM 6755 N N . LEU A 1 60 ? -4.138 5.985 -3.083 1.00 0.00 60 LEU A N 5
ATOM 6756 C CA . LEU A 1 60 ? -3.766 7.091 -3.958 1.00 0.00 60 LEU A CA 5
ATOM 6757 C C . LEU A 1 60 ? -4.383 8.399 -3.474 1.00 0.00 60 LEU A C 5
ATOM 6758 O O . LEU A 1 60 ? -5.324 8.397 -2.681 1.00 0.00 60 LEU A O 5
ATOM 6774 N N . ASP A 1 61 ? -3.847 9.515 -3.958 1.00 0.00 61 ASP A N 5
ATOM 6775 C CA . ASP A 1 61 ? -4.344 10.831 -3.575 1.00 0.00 61 ASP A CA 5
ATOM 6776 C C . ASP A 1 61 ? -5.401 11.322 -4.560 1.00 0.00 61 ASP A C 5
ATOM 6777 O O . ASP A 1 61 ? -6.316 12.055 -4.188 1.00 0.00 61 ASP A O 5
ATOM 6786 N N . GLN A 1 62 ? -5.268 10.912 -5.817 1.00 0.00 62 GLN A N 5
ATOM 6787 C CA . GLN A 1 62 ? -6.212 11.311 -6.854 1.00 0.00 62 GLN A CA 5
ATOM 6788 C C . GLN A 1 62 ? -7.221 10.199 -7.131 1.00 0.00 62 GLN A C 5
ATOM 6789 O O . GLN A 1 62 ? -6.922 9.019 -6.945 1.00 0.00 62 GLN A O 5
ATOM 6803 N N . PRO A 1 63 ? -8.434 10.563 -7.581 1.00 0.00 63 PRO A N 5
ATOM 6804 C CA . PRO A 1 63 ? -9.488 9.592 -7.881 1.00 0.00 63 PRO A CA 5
ATOM 6805 C C . PRO A 1 63 ? -9.238 8.852 -9.193 1.00 0.00 63 PRO A C 5
ATOM 6806 O O . PRO A 1 63 ? -9.543 9.361 -10.271 1.00 0.00 63 PRO A O 5
ATOM 6817 N N . THR A 1 64 ? -8.680 7.651 -9.090 1.00 0.00 64 THR A N 5
ATOM 6818 C CA . THR A 1 64 ? -8.389 6.842 -10.269 1.00 0.00 64 THR A CA 5
ATOM 6819 C C . THR A 1 64 ? -7.898 5.454 -9.869 1.00 0.00 64 THR A C 5
ATOM 6820 O O . THR A 1 64 ? -7.028 4.881 -10.524 1.00 0.00 64 THR A O 5
ATOM 6831 N N . GLY A 1 65 ? -8.461 4.921 -8.790 1.00 0.00 65 GLY A N 5
ATOM 6832 C CA . GLY A 1 65 ? -8.068 3.605 -8.322 1.00 0.00 65 GLY A CA 5
ATOM 6833 C C . GLY A 1 65 ? -8.901 2.497 -8.936 1.00 0.00 65 GLY A C 5
ATOM 6834 O O . GLY A 1 65 ? -9.522 2.687 -9.982 1.00 0.00 65 GLY A O 5
ATOM 6838 N N . LYS A 1 66 ? -8.916 1.339 -8.284 1.00 0.00 66 LYS A N 5
ATOM 6839 C CA . LYS A 1 66 ? -9.678 0.197 -8.773 1.00 0.00 66 LYS A CA 5
ATOM 6840 C C . LYS A 1 66 ? -10.870 -0.090 -7.864 1.00 0.00 66 LYS A C 5
ATOM 6841 O O . LYS A 1 66 ? -11.914 -0.557 -8.321 1.00 0.00 66 LYS A O 5
ATOM 6860 N N . HIS A 1 67 ? -10.707 0.193 -6.576 1.00 0.00 67 HIS A N 5
ATOM 6861 C CA . HIS A 1 67 ? -11.770 -0.034 -5.604 1.00 0.00 67 HIS A CA 5
ATOM 6862 C C . HIS A 1 67 ? -11.822 1.096 -4.581 1.00 0.00 67 HIS A C 5
ATOM 6863 O O . HIS A 1 67 ? -10.962 1.977 -4.570 1.00 0.00 67 HIS A O 5
ATOM 6877 N N . ASP A 1 68 ? -12.837 1.065 -3.723 1.00 0.00 68 ASP A N 5
ATOM 6878 C CA . ASP A 1 68 ? -13.002 2.088 -2.697 1.00 0.00 68 ASP A CA 5
ATOM 6879 C C . ASP A 1 68 ? -12.449 1.608 -1.358 1.00 0.00 68 ASP A C 5
ATOM 6880 O O . ASP A 1 68 ? -13.010 1.902 -0.303 1.00 0.00 68 ASP A O 5
ATOM 6889 N N . GLY A 1 69 ? -11.346 0.868 -1.410 1.00 0.00 69 GLY A N 5
ATOM 6890 C CA . GLY A 1 69 ? -10.737 0.361 -0.195 1.00 0.00 69 GLY A CA 5
ATOM 6891 C C . GLY A 1 69 ? -11.113 -1.081 0.084 1.00 0.00 69 GLY A C 5
ATOM 6892 O O . GLY A 1 69 ? -10.350 -1.819 0.706 1.00 0.00 69 GLY A O 5
ATOM 6896 N N . SER A 1 70 ? -12.294 -1.482 -0.376 1.00 0.00 70 SER A N 5
ATOM 6897 C CA . SER A 1 70 ? -12.771 -2.845 -0.171 1.00 0.00 70 SER A CA 5
ATOM 6898 C C . SER A 1 70 ? -12.793 -3.616 -1.487 1.00 0.00 70 SER A C 5
ATOM 6899 O O . SER A 1 70 ? -12.776 -3.024 -2.565 1.00 0.00 70 SER A O 5
ATOM 6907 N N . VAL A 1 71 ? -12.832 -4.942 -1.390 1.00 0.00 71 VAL A N 5
ATOM 6908 C CA . VAL A 1 71 ? -12.856 -5.793 -2.573 1.00 0.00 71 VAL A CA 5
ATOM 6909 C C . VAL A 1 71 ? -13.681 -7.052 -2.326 1.00 0.00 71 VAL A C 5
ATOM 6910 O O . VAL A 1 71 ? -13.449 -7.779 -1.360 1.00 0.00 71 VAL A O 5
ATOM 6923 N N . PHE A 1 72 ? -14.645 -7.303 -3.206 1.00 0.00 72 PHE A N 5
ATOM 6924 C CA . PHE A 1 72 ? -15.505 -8.474 -3.085 1.00 0.00 72 PHE A CA 5
ATOM 6925 C C . PHE A 1 72 ? -16.284 -8.448 -1.773 1.00 0.00 72 PHE A C 5
ATOM 6926 O O . PHE A 1 72 ? -16.660 -9.493 -1.242 1.00 0.00 72 PHE A O 5
ATOM 6943 N N . GLY A 1 73 ? -16.524 -7.248 -1.254 1.00 0.00 73 GLY A N 5
ATOM 6944 C CA . GLY A 1 73 ? -17.258 -7.111 -0.009 1.00 0.00 73 GLY A CA 5
ATOM 6945 C C . GLY A 1 73 ? -16.343 -6.988 1.195 1.00 0.00 73 GLY A C 5
ATOM 6946 O O . GLY A 1 73 ? -16.696 -6.351 2.187 1.00 0.00 73 GLY A O 5
ATOM 6950 N N . VAL A 1 74 ? -15.167 -7.599 1.108 1.00 0.00 74 VAL A N 5
ATOM 6951 C CA . VAL A 1 74 ? -14.201 -7.555 2.198 1.00 0.00 74 VAL A CA 5
ATOM 6952 C C . VAL A 1 74 ? -13.413 -6.250 2.182 1.00 0.00 74 VAL A C 5
ATOM 6953 O O . VAL A 1 74 ? -12.681 -5.967 1.233 1.00 0.00 74 VAL A O 5
ATOM 6966 N N . ARG A 1 75 ? -13.569 -5.457 3.236 1.00 0.00 75 ARG A N 5
ATOM 6967 C CA . ARG A 1 75 ? -12.873 -4.180 3.343 1.00 0.00 75 ARG A CA 5
ATOM 6968 C C . ARG A 1 75 ? -11.507 -4.359 3.999 1.00 0.00 75 ARG A C 5
ATOM 6969 O O . ARG A 1 75 ? -11.323 -5.234 4.845 1.00 0.00 75 ARG A O 5
ATOM 6990 N N . TYR A 1 76 ? -10.552 -3.524 3.602 1.00 0.00 76 TYR A N 5
ATOM 6991 C CA . TYR A 1 76 ? -9.203 -3.590 4.150 1.00 0.00 76 TYR A CA 5
ATOM 6992 C C . TYR A 1 76 ? -8.825 -2.276 4.828 1.00 0.00 76 TYR A C 5
ATOM 6993 O O . TYR A 1 76 ? -8.372 -2.265 5.973 1.00 0.00 76 TYR A O 5
ATOM 7011 N N . PHE A 1 77 ? -9.015 -1.172 4.113 1.00 0.00 77 PHE A N 5
ATOM 7012 C CA . PHE A 1 77 ? -8.694 0.147 4.647 1.00 0.00 77 PHE A CA 5
ATOM 7013 C C . PHE A 1 77 ? -9.671 1.198 4.126 1.00 0.00 77 PHE A C 5
ATOM 7014 O O . PHE A 1 77 ? -10.358 0.980 3.129 1.00 0.00 77 PHE A O 5
ATOM 7031 N N . THR A 1 78 ? -9.725 2.336 4.810 1.00 0.00 78 THR A N 5
ATOM 7032 C CA . THR A 1 78 ? -10.617 3.422 4.417 1.00 0.00 78 THR A CA 5
ATOM 7033 C C . THR A 1 78 ? -9.909 4.398 3.483 1.00 0.00 78 THR A C 5
ATOM 7034 O O . THR A 1 78 ? -8.877 4.970 3.835 1.00 0.00 78 THR A O 5
ATOM 7045 N N . CYS A 1 79 ? -10.468 4.582 2.292 1.00 0.00 79 CYS A N 5
ATOM 7046 C CA . CYS A 1 79 ? -9.888 5.489 1.307 1.00 0.00 79 CYS A CA 5
ATOM 7047 C C . CYS A 1 79 ? -10.980 6.193 0.507 1.00 0.00 79 CYS A C 5
ATOM 7048 O O . CYS A 1 79 ? -12.110 5.712 0.422 1.00 0.00 79 CYS A O 5
ATOM 7056 N N . ALA A 1 80 ? -10.634 7.334 -0.080 1.00 0.00 80 ALA A N 5
ATOM 7057 C CA . ALA A 1 80 ? -11.583 8.104 -0.875 1.00 0.00 80 ALA A CA 5
ATOM 7058 C C . ALA A 1 80 ? -12.112 7.283 -2.048 1.00 0.00 80 ALA A C 5
ATOM 7059 O O . ALA A 1 80 ? -11.537 6.255 -2.405 1.00 0.00 80 ALA A O 5
ATOM 7066 N N . PRO A 1 81 ? -13.220 7.729 -2.666 1.00 0.00 81 PRO A N 5
ATOM 7067 C CA . PRO A 1 81 ? -13.825 7.029 -3.804 1.00 0.00 81 PRO A CA 5
ATOM 7068 C C . PRO A 1 81 ? -12.817 6.746 -4.912 1.00 0.00 81 PRO A C 5
ATOM 7069 O O . PRO A 1 81 ? -12.272 7.667 -5.520 1.00 0.00 81 PRO A O 5
ATOM 7080 N N . ARG A 1 82 ? -12.573 5.465 -5.168 1.00 0.00 82 ARG A N 5
ATOM 7081 C CA . ARG A 1 82 ? -11.629 5.057 -6.203 1.00 0.00 82 ARG A CA 5
ATOM 7082 C C . ARG A 1 82 ? -10.238 5.620 -5.923 1.00 0.00 82 ARG A C 5
ATOM 7083 O O . ARG A 1 82 ? -9.703 6.406 -6.705 1.00 0.00 82 ARG A O 5
ATOM 7104 N N . HIS A 1 83 ? -9.657 5.211 -4.799 1.00 0.00 83 HIS A N 5
ATOM 7105 C CA . HIS A 1 83 ? -8.329 5.672 -4.414 1.00 0.00 83 HIS A CA 5
ATOM 7106 C C . HIS A 1 83 ? -7.410 4.492 -4.115 1.00 0.00 83 HIS A C 5
ATOM 7107 O O . HIS A 1 83 ? -6.253 4.471 -4.535 1.00 0.00 83 HIS A O 5
ATOM 7121 N N . GLY A 1 84 ? -7.933 3.509 -3.388 1.00 0.00 84 GLY A N 5
ATOM 7122 C CA . GLY A 1 84 ? -7.145 2.340 -3.047 1.00 0.00 84 GLY A CA 5
ATOM 7123 C C . GLY A 1 84 ? -6.828 1.482 -4.256 1.00 0.00 84 GLY A C 5
ATOM 7124 O O . GLY A 1 84 ? -7.683 1.267 -5.115 1.00 0.00 84 GLY A O 5
ATOM 7128 N N . VAL A 1 85 ? -5.594 0.991 -4.323 1.00 0.00 85 VAL A N 5
ATOM 7129 C CA . VAL A 1 85 ? -5.167 0.152 -5.436 1.00 0.00 85 VAL A CA 5
ATOM 7130 C C . VAL A 1 85 ? -4.222 -0.947 -4.964 1.00 0.00 85 VAL A C 5
ATOM 7131 O O . VAL A 1 85 ? -3.109 -0.674 -4.517 1.00 0.00 85 VAL A O 5
ATOM 7144 N N . PHE A 1 86 ? -4.675 -2.193 -5.066 1.00 0.00 86 PHE A N 5
ATOM 7145 C CA . PHE A 1 86 ? -3.871 -3.336 -4.649 1.00 0.00 86 PHE A CA 5
ATOM 7146 C C . PHE A 1 86 ? -3.006 -3.840 -5.800 1.00 0.00 86 PHE A C 5
ATOM 7147 O O . PHE A 1 86 ? -3.519 -4.243 -6.844 1.00 0.00 86 PHE A O 5
ATOM 7164 N N . ALA A 1 87 ? -1.692 -3.817 -5.602 1.00 0.00 87 ALA A N 5
ATOM 7165 C CA . ALA A 1 87 ? -0.757 -4.272 -6.624 1.00 0.00 87 ALA A CA 5
ATOM 7166 C C . ALA A 1 87 ? 0.389 -5.071 -6.006 1.00 0.00 87 ALA A C 5
ATOM 7167 O O . ALA A 1 87 ? 0.848 -4.760 -4.907 1.00 0.00 87 ALA A O 5
ATOM 7174 N N . PRO A 1 88 ? 0.868 -6.117 -6.705 1.00 0.00 88 PRO A N 5
ATOM 7175 C CA . PRO A 1 88 ? 1.966 -6.957 -6.215 1.00 0.00 88 PRO A CA 5
ATOM 7176 C C . PRO A 1 88 ? 3.216 -6.147 -5.890 1.00 0.00 88 PRO A C 5
ATOM 7177 O O . PRO A 1 88 ? 3.565 -5.212 -6.609 1.00 0.00 88 PRO A O 5
ATOM 7188 N N . ALA A 1 89 ? 3.887 -6.514 -4.797 1.00 0.00 89 ALA A N 5
ATOM 7189 C CA . ALA A 1 89 ? 5.102 -5.822 -4.376 1.00 0.00 89 ALA A CA 5
ATOM 7190 C C . ALA A 1 89 ? 6.046 -5.650 -5.556 1.00 0.00 89 ALA A C 5
ATOM 7191 O O . ALA A 1 89 ? 6.521 -4.549 -5.834 1.00 0.00 89 ALA A O 5
ATOM 7198 N N . SER A 1 90 ? 6.295 -6.750 -6.263 1.00 0.00 90 SER A N 5
ATOM 7199 C CA . SER A 1 90 ? 7.160 -6.723 -7.431 1.00 0.00 90 SER A CA 5
ATOM 7200 C C . SER A 1 90 ? 6.650 -5.689 -8.427 1.00 0.00 90 SER A C 5
ATOM 7201 O O . SER A 1 90 ? 7.411 -5.158 -9.236 1.00 0.00 90 SER A O 5
ATOM 7209 N N . ARG A 1 91 ? 5.353 -5.396 -8.346 1.00 0.00 91 ARG A N 5
ATOM 7210 C CA . ARG A 1 91 ? 4.738 -4.411 -9.223 1.00 0.00 91 ARG A CA 5
ATOM 7211 C C . ARG A 1 91 ? 4.809 -3.019 -8.598 1.00 0.00 91 ARG A C 5
ATOM 7212 O O . ARG A 1 91 ? 4.606 -2.014 -9.278 1.00 0.00 91 ARG A O 5
ATOM 7233 N N . ILE A 1 92 ? 5.100 -2.967 -7.298 1.00 0.00 92 ILE A N 5
ATOM 7234 C CA . ILE A 1 92 ? 5.199 -1.696 -6.590 1.00 0.00 92 ILE A CA 5
ATOM 7235 C C . ILE A 1 92 ? 6.656 -1.310 -6.356 1.00 0.00 92 ILE A C 5
ATOM 7236 O O . ILE A 1 92 ? 7.508 -2.170 -6.127 1.00 0.00 92 ILE A O 5
ATOM 7252 N N . GLN A 1 93 ? 6.936 -0.012 -6.416 1.00 0.00 93 GLN A N 5
ATOM 7253 C CA . GLN A 1 93 ? 8.291 0.488 -6.211 1.00 0.00 93 GLN A CA 5
ATOM 7254 C C . GLN A 1 93 ? 8.366 1.361 -4.962 1.00 0.00 93 GLN A C 5
ATOM 7255 O O . GLN A 1 93 ? 7.369 1.951 -4.545 1.00 0.00 93 GLN A O 5
ATOM 7269 N N . ARG A 1 94 ? 9.554 1.439 -4.371 1.00 0.00 94 ARG A N 5
ATOM 7270 C CA . ARG A 1 94 ? 9.758 2.240 -3.171 1.00 0.00 94 ARG A CA 5
ATOM 7271 C C . ARG A 1 94 ? 10.326 3.611 -3.523 1.00 0.00 94 ARG A C 5
ATOM 7272 O O . ARG A 1 94 ? 11.204 3.731 -4.377 1.00 0.00 94 ARG A O 5
ATOM 7293 N N . ILE A 1 95 ? 9.818 4.644 -2.858 1.00 0.00 95 ILE A N 5
ATOM 7294 C CA . ILE A 1 95 ? 10.275 6.007 -3.100 1.00 0.00 95 ILE A CA 5
ATOM 7295 C C . ILE A 1 95 ? 11.050 6.547 -1.903 1.00 0.00 95 ILE A C 5
ATOM 7296 O O . ILE A 1 95 ? 11.952 7.371 -2.053 1.00 0.00 95 ILE A O 5
ATOM 7312 N N . GLY A 1 96 ? 10.692 6.076 -0.712 1.00 0.00 96 GLY A N 5
ATOM 7313 C CA . GLY A 1 96 ? 11.364 6.522 0.495 1.00 0.00 96 GLY A CA 5
ATOM 7314 C C . GLY A 1 96 ? 12.853 6.238 0.468 1.00 0.00 96 GLY A C 5
ATOM 7315 O O . GLY A 1 96 ? 13.640 6.954 1.088 1.00 0.00 96 GLY A O 5
ATOM 7319 N N . SER A 1 97 ? 13.241 5.192 -0.253 1.00 0.00 97 SER A N 5
ATOM 7320 C CA . SER A 1 97 ? 14.646 4.816 -0.361 1.00 0.00 97 SER A CA 5
ATOM 7321 C C . SER A 1 97 ? 15.396 5.770 -1.282 1.00 0.00 97 SER A C 5
ATOM 7322 O O . SER A 1 97 ? 15.504 5.530 -2.485 1.00 0.00 97 SER A O 5
ATOM 7330 N N . GLY A 1 98 ? 15.913 6.853 -0.711 1.00 0.00 98 GLY A N 5
ATOM 7331 C CA . GLY A 1 98 ? 16.647 7.827 -1.497 1.00 0.00 98 GLY A CA 5
ATOM 7332 C C . GLY A 1 98 ? 16.552 9.228 -0.921 1.00 0.00 98 GLY A C 5
ATOM 7333 O O . GLY A 1 98 ? 15.676 10.002 -1.310 1.00 0.00 98 GLY A O 5
ATOM 7337 N N . PRO A 1 99 ? 17.446 9.587 0.015 1.00 0.00 99 PRO A N 5
ATOM 7338 C CA . PRO A 1 99 ? 17.448 10.915 0.638 1.00 0.00 99 PRO A CA 5
ATOM 7339 C C . PRO A 1 99 ? 17.454 12.039 -0.391 1.00 0.00 99 PRO A C 5
ATOM 7340 O O . PRO A 1 99 ? 16.766 13.046 -0.230 1.00 0.00 99 PRO A O 5
ATOM 7351 N N . SER A 1 100 ? 18.235 11.859 -1.451 1.00 0.00 100 SER A N 5
ATOM 7352 C CA . SER A 1 100 ? 18.331 12.859 -2.509 1.00 0.00 100 SER A CA 5
ATOM 7353 C C . SER A 1 100 ? 18.397 12.196 -3.881 1.00 0.00 100 SER A C 5
ATOM 7354 O O . SER A 1 100 ? 19.114 12.654 -4.770 1.00 0.00 100 SER A O 5
ATOM 7362 N N . SER A 1 101 ? 17.644 11.113 -4.045 1.00 0.00 101 SER A N 5
ATOM 7363 C CA . SER A 1 101 ? 17.617 10.385 -5.308 1.00 0.00 101 SER A CA 5
ATOM 7364 C C . SER A 1 101 ? 16.183 10.092 -5.735 1.00 0.00 101 SER A C 5
ATOM 7365 O O . SER A 1 101 ? 15.727 10.562 -6.779 1.00 0.00 101 SER A O 5
ATOM 7373 N N . GLY A 1 102 ? 15.476 9.312 -4.924 1.00 0.00 102 GLY A N 5
ATOM 7374 C CA . GLY A 1 102 ? 14.101 8.970 -5.235 1.00 0.00 102 GLY A CA 5
ATOM 7375 C C . GLY A 1 102 ? 13.783 7.518 -4.937 1.00 0.00 102 GLY A C 5
ATOM 7376 O O . GLY A 1 102 ? 13.411 6.787 -5.879 1.00 0.00 102 GLY A O 5
ATOM 7381 N N . GLY A 1 1 ? 31.746 -30.466 1.525 1.00 0.00 1 GLY A N 6
ATOM 7382 C CA . GLY A 1 1 ? 30.807 -29.966 2.567 1.00 0.00 1 GLY A CA 6
ATOM 7383 C C . GLY A 1 1 ? 31.077 -30.573 3.930 1.00 0.00 1 GLY A C 6
ATOM 7384 O O . GLY A 1 1 ? 31.966 -31.411 4.078 1.00 0.00 1 GLY A O 6
ATOM 7390 N N . SER A 1 2 ? 30.308 -30.149 4.927 1.00 0.00 2 SER A N 6
ATOM 7391 C CA . SER A 1 2 ? 30.468 -30.655 6.285 1.00 0.00 2 SER A CA 6
ATOM 7392 C C . SER A 1 2 ? 29.112 -30.885 6.943 1.00 0.00 2 SER A C 6
ATOM 7393 O O . SER A 1 2 ? 28.093 -30.366 6.488 1.00 0.00 2 SER A O 6
ATOM 7401 N N . SER A 1 3 ? 29.107 -31.668 8.018 1.00 0.00 3 SER A N 6
ATOM 7402 C CA . SER A 1 3 ? 27.875 -31.967 8.740 1.00 0.00 3 SER A CA 6
ATOM 7403 C C . SER A 1 3 ? 28.081 -31.834 10.245 1.00 0.00 3 SER A C 6
ATOM 7404 O O . SER A 1 3 ? 27.396 -31.056 10.910 1.00 0.00 3 SER A O 6
ATOM 7412 N N . GLY A 1 4 ? 29.029 -32.599 10.778 1.00 0.00 4 GLY A N 6
ATOM 7413 C CA . GLY A 1 4 ? 29.308 -32.551 12.200 1.00 0.00 4 GLY A CA 6
ATOM 7414 C C . GLY A 1 4 ? 28.511 -33.577 12.983 1.00 0.00 4 GLY A C 6
ATOM 7415 O O . GLY A 1 4 ? 27.365 -33.871 12.644 1.00 0.00 4 GLY A O 6
ATOM 7419 N N . SER A 1 5 ? 29.121 -34.123 14.030 1.00 0.00 5 SER A N 6
ATOM 7420 C CA . SER A 1 5 ? 28.460 -35.123 14.862 1.00 0.00 5 SER A CA 6
ATOM 7421 C C . SER A 1 5 ? 27.969 -34.505 16.168 1.00 0.00 5 SER A C 6
ATOM 7422 O O . SER A 1 5 ? 28.085 -33.298 16.377 1.00 0.00 5 SER A O 6
ATOM 7430 N N . SER A 1 6 ? 27.422 -35.343 17.043 1.00 0.00 6 SER A N 6
ATOM 7431 C CA . SER A 1 6 ? 26.914 -34.879 18.330 1.00 0.00 6 SER A CA 6
ATOM 7432 C C . SER A 1 6 ? 25.797 -33.857 18.137 1.00 0.00 6 SER A C 6
ATOM 7433 O O . SER A 1 6 ? 26.055 -32.682 17.875 1.00 0.00 6 SER A O 6
ATOM 7441 N N . GLY A 1 7 ? 24.556 -34.313 18.268 1.00 0.00 7 GLY A N 6
ATOM 7442 C CA . GLY A 1 7 ? 23.419 -33.427 18.105 1.00 0.00 7 GLY A CA 6
ATOM 7443 C C . GLY A 1 7 ? 22.140 -34.015 18.669 1.00 0.00 7 GLY A C 6
ATOM 7444 O O . GLY A 1 7 ? 21.509 -34.863 18.038 1.00 0.00 7 GLY A O 6
ATOM 7448 N N . LYS A 1 8 ? 21.756 -33.564 19.858 1.00 0.00 8 LYS A N 6
ATOM 7449 C CA . LYS A 1 8 ? 20.544 -34.050 20.506 1.00 0.00 8 LYS A CA 6
ATOM 7450 C C . LYS A 1 8 ? 19.355 -33.151 20.182 1.00 0.00 8 LYS A C 6
ATOM 7451 O O . LYS A 1 8 ? 19.484 -32.178 19.440 1.00 0.00 8 LYS A O 6
ATOM 7470 N N . SER A 1 9 ? 18.197 -33.485 20.743 1.00 0.00 9 SER A N 6
ATOM 7471 C CA . SER A 1 9 ? 16.985 -32.708 20.515 1.00 0.00 9 SER A CA 6
ATOM 7472 C C . SER A 1 9 ? 16.322 -32.332 21.839 1.00 0.00 9 SER A C 6
ATOM 7473 O O . SER A 1 9 ? 15.174 -32.696 22.095 1.00 0.00 9 SER A O 6
ATOM 7481 N N . PRO A 1 10 ? 17.040 -31.593 22.702 1.00 0.00 10 PRO A N 6
ATOM 7482 C CA . PRO A 1 10 ? 16.517 -31.169 24.005 1.00 0.00 10 PRO A CA 6
ATOM 7483 C C . PRO A 1 10 ? 15.409 -30.129 23.871 1.00 0.00 10 PRO A C 6
ATOM 7484 O O . PRO A 1 10 ? 14.893 -29.894 22.779 1.00 0.00 10 PRO A O 6
ATOM 7495 N N . SER A 1 11 ? 15.049 -29.509 24.991 1.00 0.00 11 SER A N 6
ATOM 7496 C CA . SER A 1 11 ? 14.003 -28.494 24.999 1.00 0.00 11 SER A CA 6
ATOM 7497 C C . SER A 1 11 ? 14.602 -27.094 25.074 1.00 0.00 11 SER A C 6
ATOM 7498 O O . SER A 1 11 ? 15.216 -26.724 26.074 1.00 0.00 11 SER A O 6
ATOM 7506 N N . SER A 1 12 ? 14.420 -26.320 24.009 1.00 0.00 12 SER A N 6
ATOM 7507 C CA . SER A 1 12 ? 14.943 -24.959 23.955 1.00 0.00 12 SER A CA 6
ATOM 7508 C C . SER A 1 12 ? 14.094 -24.086 23.032 1.00 0.00 12 SER A C 6
ATOM 7509 O O . SER A 1 12 ? 13.562 -24.563 22.030 1.00 0.00 12 SER A O 6
ATOM 7517 N N . PRO A 1 13 ? 13.954 -22.790 23.361 1.00 0.00 13 PRO A N 6
ATOM 7518 C CA . PRO A 1 13 ? 13.166 -21.852 22.556 1.00 0.00 13 PRO A CA 6
ATOM 7519 C C . PRO A 1 13 ? 13.586 -21.852 21.090 1.00 0.00 13 PRO A C 6
ATOM 7520 O O . PRO A 1 13 ? 14.476 -21.103 20.690 1.00 0.00 13 PRO A O 6
ATOM 7531 N N . SER A 1 14 ? 12.940 -22.697 20.294 1.00 0.00 14 SER A N 6
ATOM 7532 C CA . SER A 1 14 ? 13.247 -22.794 18.872 1.00 0.00 14 SER A CA 6
ATOM 7533 C C . SER A 1 14 ? 11.975 -22.978 18.051 1.00 0.00 14 SER A C 6
ATOM 7534 O O . SER A 1 14 ? 11.357 -24.042 18.076 1.00 0.00 14 SER A O 6
ATOM 7542 N N . LEU A 1 15 ? 11.590 -21.934 17.324 1.00 0.00 15 LEU A N 6
ATOM 7543 C CA . LEU A 1 15 ? 10.392 -21.979 16.495 1.00 0.00 15 LEU A CA 6
ATOM 7544 C C . LEU A 1 15 ? 10.225 -20.683 15.709 1.00 0.00 15 LEU A C 6
ATOM 7545 O O . LEU A 1 15 ? 10.138 -19.600 16.290 1.00 0.00 15 LEU A O 6
ATOM 7561 N N . GLY A 1 16 ? 10.180 -20.800 14.386 1.00 0.00 16 GLY A N 6
ATOM 7562 C CA . GLY A 1 16 ? 10.024 -19.630 13.543 1.00 0.00 16 GLY A CA 6
ATOM 7563 C C . GLY A 1 16 ? 11.294 -18.805 13.454 1.00 0.00 16 GLY A C 6
ATOM 7564 O O . GLY A 1 16 ? 11.944 -18.766 12.410 1.00 0.00 16 GLY A O 6
ATOM 7568 N N . SER A 1 17 ? 11.646 -18.144 14.553 1.00 0.00 17 SER A N 6
ATOM 7569 C CA . SER A 1 17 ? 12.845 -17.315 14.599 1.00 0.00 17 SER A CA 6
ATOM 7570 C C . SER A 1 17 ? 12.728 -16.133 13.640 1.00 0.00 17 SER A C 6
ATOM 7571 O O . SER A 1 17 ? 12.441 -15.010 14.056 1.00 0.00 17 SER A O 6
ATOM 7579 N N . LEU A 1 18 ? 12.952 -16.393 12.355 1.00 0.00 18 LEU A N 6
ATOM 7580 C CA . LEU A 1 18 ? 12.871 -15.350 11.339 1.00 0.00 18 LEU A CA 6
ATOM 7581 C C . LEU A 1 18 ? 12.793 -15.959 9.942 1.00 0.00 18 LEU A C 6
ATOM 7582 O O . LEU A 1 18 ? 13.816 -16.233 9.315 1.00 0.00 18 LEU A O 6
ATOM 7598 N N . GLN A 1 19 ? 11.572 -16.168 9.459 1.00 0.00 19 GLN A N 6
ATOM 7599 C CA . GLN A 1 19 ? 11.360 -16.744 8.137 1.00 0.00 19 GLN A CA 6
ATOM 7600 C C . GLN A 1 19 ? 10.116 -16.157 7.479 1.00 0.00 19 GLN A C 6
ATOM 7601 O O . GLN A 1 19 ? 9.035 -16.148 8.068 1.00 0.00 19 GLN A O 6
ATOM 7615 N N . GLN A 1 20 ? 10.277 -15.667 6.253 1.00 0.00 20 GLN A N 6
ATOM 7616 C CA . GLN A 1 20 ? 9.167 -15.078 5.514 1.00 0.00 20 GLN A CA 6
ATOM 7617 C C . GLN A 1 20 ? 8.672 -16.028 4.428 1.00 0.00 20 GLN A C 6
ATOM 7618 O O . GLN A 1 20 ? 7.473 -16.283 4.312 1.00 0.00 20 GLN A O 6
ATOM 7632 N N . ARG A 1 21 ? 9.602 -16.546 3.634 1.00 0.00 21 ARG A N 6
ATOM 7633 C CA . ARG A 1 21 ? 9.262 -17.468 2.556 1.00 0.00 21 ARG A CA 6
ATOM 7634 C C . ARG A 1 21 ? 8.336 -16.802 1.543 1.00 0.00 21 ARG A C 6
ATOM 7635 O O . ARG A 1 21 ? 7.447 -17.443 0.984 1.00 0.00 21 ARG A O 6
ATOM 7656 N N . GLU A 1 22 ? 8.551 -15.511 1.312 1.00 0.00 22 GLU A N 6
ATOM 7657 C CA . GLU A 1 22 ? 7.736 -14.758 0.366 1.00 0.00 22 GLU A CA 6
ATOM 7658 C C . GLU A 1 22 ? 8.495 -13.545 -0.162 1.00 0.00 22 GLU A C 6
ATOM 7659 O O . GLU A 1 22 ? 8.714 -13.413 -1.366 1.00 0.00 22 GLU A O 6
ATOM 7671 N N . GLY A 1 23 ? 8.893 -12.661 0.747 1.00 0.00 23 GLY A N 6
ATOM 7672 C CA . GLY A 1 23 ? 9.623 -11.471 0.353 1.00 0.00 23 GLY A CA 6
ATOM 7673 C C . GLY A 1 23 ? 8.739 -10.240 0.303 1.00 0.00 23 GLY A C 6
ATOM 7674 O O . GLY A 1 23 ? 7.512 -10.348 0.303 1.00 0.00 23 GLY A O 6
ATOM 7678 N N . ALA A 1 24 ? 9.362 -9.066 0.262 1.00 0.00 24 ALA A N 6
ATOM 7679 C CA . ALA A 1 24 ? 8.623 -7.810 0.211 1.00 0.00 24 ALA A CA 6
ATOM 7680 C C . ALA A 1 24 ? 9.521 -6.664 -0.242 1.00 0.00 24 ALA A C 6
ATOM 7681 O O . ALA A 1 24 ? 10.644 -6.883 -0.695 1.00 0.00 24 ALA A O 6
ATOM 7688 N N . LYS A 1 25 ? 9.018 -5.440 -0.116 1.00 0.00 25 LYS A N 6
ATOM 7689 C CA . LYS A 1 25 ? 9.773 -4.258 -0.512 1.00 0.00 25 LYS A CA 6
ATOM 7690 C C . LYS A 1 25 ? 9.451 -3.077 0.397 1.00 0.00 25 LYS A C 6
ATOM 7691 O O . LYS A 1 25 ? 10.350 -2.425 0.926 1.00 0.00 25 LYS A O 6
ATOM 7710 N N . ALA A 1 26 ? 8.161 -2.805 0.570 1.00 0.00 26 ALA A N 6
ATOM 7711 C CA . ALA A 1 26 ? 7.720 -1.702 1.415 1.00 0.00 26 ALA A CA 6
ATOM 7712 C C . ALA A 1 26 ? 6.930 -2.211 2.616 1.00 0.00 26 ALA A C 6
ATOM 7713 O O . ALA A 1 26 ? 6.766 -3.417 2.797 1.00 0.00 26 ALA A O 6
ATOM 7720 N N . GLU A 1 27 ? 6.444 -1.284 3.434 1.00 0.00 27 GLU A N 6
ATOM 7721 C CA . GLU A 1 27 ? 5.670 -1.640 4.618 1.00 0.00 27 GLU A CA 6
ATOM 7722 C C . GLU A 1 27 ? 4.534 -0.648 4.845 1.00 0.00 27 GLU A C 6
ATOM 7723 O O . GLU A 1 27 ? 4.355 0.294 4.072 1.00 0.00 27 GLU A O 6
ATOM 7735 N N . VAL A 1 28 ? 3.770 -0.865 5.910 1.00 0.00 28 VAL A N 6
ATOM 7736 C CA . VAL A 1 28 ? 2.651 0.010 6.239 1.00 0.00 28 VAL A CA 6
ATOM 7737 C C . VAL A 1 28 ? 3.138 1.398 6.639 1.00 0.00 28 VAL A C 6
ATOM 7738 O O . VAL A 1 28 ? 3.935 1.544 7.566 1.00 0.00 28 VAL A O 6
ATOM 7751 N N . GLY A 1 29 ? 2.654 2.415 5.934 1.00 0.00 29 GLY A N 6
ATOM 7752 C CA . GLY A 1 29 ? 3.051 3.779 6.230 1.00 0.00 29 GLY A CA 6
ATOM 7753 C C . GLY A 1 29 ? 4.348 4.167 5.549 1.00 0.00 29 GLY A C 6
ATOM 7754 O O . GLY A 1 29 ? 5.236 4.745 6.174 1.00 0.00 29 GLY A O 6
ATOM 7758 N N . ASP A 1 30 ? 4.458 3.846 4.264 1.00 0.00 30 ASP A N 6
ATOM 7759 C CA . ASP A 1 30 ? 5.657 4.165 3.497 1.00 0.00 30 ASP A CA 6
ATOM 7760 C C . ASP A 1 30 ? 5.306 4.489 2.049 1.00 0.00 30 ASP A C 6
ATOM 7761 O O . ASP A 1 30 ? 4.524 3.781 1.415 1.00 0.00 30 ASP A O 6
ATOM 7770 N N . GLN A 1 31 ? 5.889 5.565 1.531 1.00 0.00 31 GLN A N 6
ATOM 7771 C CA . GLN A 1 31 ? 5.639 5.984 0.157 1.00 0.00 31 GLN A CA 6
ATOM 7772 C C . GLN A 1 31 ? 6.054 4.896 -0.828 1.00 0.00 31 GLN A C 6
ATOM 7773 O O . GLN A 1 31 ? 7.090 4.254 -0.657 1.00 0.00 31 GLN A O 6
ATOM 7787 N N . VAL A 1 32 ? 5.240 4.694 -1.859 1.00 0.00 32 VAL A N 6
ATOM 7788 C CA . VAL A 1 32 ? 5.524 3.683 -2.870 1.00 0.00 32 VAL A CA 6
ATOM 7789 C C . VAL A 1 32 ? 5.064 4.141 -4.250 1.00 0.00 32 VAL A C 6
ATOM 7790 O O . VAL A 1 32 ? 4.464 5.206 -4.395 1.00 0.00 32 VAL A O 6
ATOM 7803 N N . LEU A 1 33 ? 5.349 3.328 -5.262 1.00 0.00 33 LEU A N 6
ATOM 7804 C CA . LEU A 1 33 ? 4.965 3.648 -6.632 1.00 0.00 33 LEU A CA 6
ATOM 7805 C C . LEU A 1 33 ? 4.350 2.435 -7.322 1.00 0.00 33 LEU A C 6
ATOM 7806 O O . LEU A 1 33 ? 5.062 1.544 -7.783 1.00 0.00 33 LEU A O 6
ATOM 7822 N N . VAL A 1 34 ? 3.022 2.407 -7.386 1.00 0.00 34 VAL A N 6
ATOM 7823 C CA . VAL A 1 34 ? 2.311 1.301 -8.017 1.00 0.00 34 VAL A CA 6
ATOM 7824 C C . VAL A 1 34 ? 2.527 1.296 -9.526 1.00 0.00 34 VAL A C 6
ATOM 7825 O O . VAL A 1 34 ? 2.297 2.301 -10.200 1.00 0.00 34 VAL A O 6
ATOM 7838 N N . ALA A 1 35 ? 2.969 0.158 -10.051 1.00 0.00 35 ALA A N 6
ATOM 7839 C CA . ALA A 1 35 ? 3.216 0.018 -11.481 1.00 0.00 35 ALA A CA 6
ATOM 7840 C C . ALA A 1 35 ? 4.213 1.060 -11.976 1.00 0.00 35 ALA A C 6
ATOM 7841 O O . ALA A 1 35 ? 4.215 1.422 -13.153 1.00 0.00 35 ALA A O 6
ATOM 7848 N N . GLY A 1 36 ? 5.063 1.541 -11.071 1.00 0.00 36 GLY A N 6
ATOM 7849 C CA . GLY A 1 36 ? 6.053 2.536 -11.439 1.00 0.00 36 GLY A CA 6
ATOM 7850 C C . GLY A 1 36 ? 5.433 3.771 -12.064 1.00 0.00 36 GLY A C 6
ATOM 7851 O O . GLY A 1 36 ? 6.015 4.378 -12.963 1.00 0.00 36 GLY A O 6
ATOM 7855 N N . GLN A 1 37 ? 4.249 4.143 -11.588 1.00 0.00 37 GLN A N 6
ATOM 7856 C CA . GLN A 1 37 ? 3.550 5.313 -12.108 1.00 0.00 37 GLN A CA 6
ATOM 7857 C C . GLN A 1 37 ? 2.734 5.992 -11.013 1.00 0.00 37 GLN A C 6
ATOM 7858 O O . GLN A 1 37 ? 3.049 7.104 -10.588 1.00 0.00 37 GLN A O 6
ATOM 7872 N N . LYS A 1 38 ? 1.684 5.315 -10.558 1.00 0.00 38 LYS A N 6
ATOM 7873 C CA . LYS A 1 38 ? 0.822 5.854 -9.512 1.00 0.00 38 LYS A CA 6
ATOM 7874 C C . LYS A 1 38 ? 1.514 5.799 -8.154 1.00 0.00 38 LYS A C 6
ATOM 7875 O O . LYS A 1 38 ? 1.663 4.728 -7.565 1.00 0.00 38 LYS A O 6
ATOM 7894 N N . GLN A 1 39 ? 1.935 6.960 -7.663 1.00 0.00 39 GLN A N 6
ATOM 7895 C CA . GLN A 1 39 ? 2.610 7.045 -6.372 1.00 0.00 39 GLN A CA 6
ATOM 7896 C C . GLN A 1 39 ? 1.599 7.140 -5.234 1.00 0.00 39 GLN A C 6
ATOM 7897 O O . GLN A 1 39 ? 0.631 7.895 -5.314 1.00 0.00 39 GLN A O 6
ATOM 7911 N N . GLY A 1 40 ? 1.830 6.369 -4.177 1.00 0.00 40 GLY A N 6
ATOM 7912 C CA . GLY A 1 40 ? 0.930 6.383 -3.040 1.00 0.00 40 GLY A CA 6
ATOM 7913 C C . GLY A 1 40 ? 1.594 5.892 -1.768 1.00 0.00 40 GLY A C 6
ATOM 7914 O O . GLY A 1 40 ? 2.809 5.704 -1.726 1.00 0.00 40 GLY A O 6
ATOM 7918 N N . ILE A 1 41 ? 0.793 5.686 -0.727 1.00 0.00 41 ILE A N 6
ATOM 7919 C CA . ILE A 1 41 ? 1.307 5.215 0.554 1.00 0.00 41 ILE A CA 6
ATOM 7920 C C . ILE A 1 41 ? 0.563 3.969 1.020 1.00 0.00 41 ILE A C 6
ATOM 7921 O O . ILE A 1 41 ? -0.668 3.929 1.013 1.00 0.00 41 ILE A O 6
ATOM 7937 N N . VAL A 1 42 ? 1.317 2.952 1.424 1.00 0.00 42 VAL A N 6
ATOM 7938 C CA . VAL A 1 42 ? 0.728 1.703 1.893 1.00 0.00 42 VAL A CA 6
ATOM 7939 C C . VAL A 1 42 ? -0.054 1.918 3.184 1.00 0.00 42 VAL A C 6
ATOM 7940 O O . VAL A 1 42 ? 0.503 2.343 4.196 1.00 0.00 42 VAL A O 6
ATOM 7953 N N . ARG A 1 43 ? -1.349 1.623 3.143 1.00 0.00 43 ARG A N 6
ATOM 7954 C CA . ARG A 1 43 ? -2.208 1.782 4.311 1.00 0.00 43 ARG A CA 6
ATOM 7955 C C . ARG A 1 43 ? -2.518 0.432 4.948 1.00 0.00 43 ARG A C 6
ATOM 7956 O O . ARG A 1 43 ? -2.699 0.334 6.161 1.00 0.00 43 ARG A O 6
ATOM 7977 N N . PHE A 1 44 ? -2.578 -0.607 4.121 1.00 0.00 44 PHE A N 6
ATOM 7978 C CA . PHE A 1 44 ? -2.868 -1.952 4.605 1.00 0.00 44 PHE A CA 6
ATOM 7979 C C . PHE A 1 44 ? -2.073 -2.994 3.824 1.00 0.00 44 PHE A C 6
ATOM 7980 O O . PHE A 1 44 ? -2.245 -3.141 2.614 1.00 0.00 44 PHE A O 6
ATOM 7997 N N . TYR A 1 45 ? -1.203 -3.715 4.523 1.00 0.00 45 TYR A N 6
ATOM 7998 C CA . TYR A 1 45 ? -0.382 -4.743 3.896 1.00 0.00 45 TYR A CA 6
ATOM 7999 C C . TYR A 1 45 ? -0.770 -6.131 4.397 1.00 0.00 45 TYR A C 6
ATOM 8000 O O . TYR A 1 45 ? -0.935 -6.344 5.598 1.00 0.00 45 TYR A O 6
ATOM 8018 N N . GLY A 1 46 ? -0.915 -7.071 3.470 1.00 0.00 46 GLY A N 6
ATOM 8019 C CA . GLY A 1 46 ? -1.281 -8.426 3.837 1.00 0.00 46 GLY A CA 6
ATOM 8020 C C . GLY A 1 46 ? -1.988 -9.160 2.716 1.00 0.00 46 GLY A C 6
ATOM 8021 O O . GLY A 1 46 ? -2.279 -8.579 1.670 1.00 0.00 46 GLY A O 6
ATOM 8025 N N . LYS A 1 47 ? -2.264 -10.442 2.932 1.00 0.00 47 LYS A N 6
ATOM 8026 C CA . LYS A 1 47 ? -2.942 -11.259 1.931 1.00 0.00 47 LYS A CA 6
ATOM 8027 C C . LYS A 1 47 ? -4.317 -10.688 1.602 1.00 0.00 47 LYS A C 6
ATOM 8028 O O . LYS A 1 47 ? -4.877 -9.908 2.373 1.00 0.00 47 LYS A O 6
ATOM 8047 N N . THR A 1 48 ? -4.856 -11.083 0.454 1.00 0.00 48 THR A N 6
ATOM 8048 C CA . THR A 1 48 ? -6.168 -10.611 0.023 1.00 0.00 48 THR A CA 6
ATOM 8049 C C . THR A 1 48 ? -7.099 -11.784 -0.268 1.00 0.00 48 THR A C 6
ATOM 8050 O O . THR A 1 48 ? -6.717 -12.945 -0.115 1.00 0.00 48 THR A O 6
ATOM 8061 N N . ASP A 1 49 ? -8.321 -11.473 -0.688 1.00 0.00 49 ASP A N 6
ATOM 8062 C CA . ASP A 1 49 ? -9.306 -12.501 -1.000 1.00 0.00 49 ASP A CA 6
ATOM 8063 C C . ASP A 1 49 ? -9.525 -12.605 -2.506 1.00 0.00 49 ASP A C 6
ATOM 8064 O O . ASP A 1 49 ? -9.758 -13.691 -3.037 1.00 0.00 49 ASP A O 6
ATOM 8073 N N . PHE A 1 50 ? -9.450 -11.467 -3.189 1.00 0.00 50 PHE A N 6
ATOM 8074 C CA . PHE A 1 50 ? -9.640 -11.430 -4.634 1.00 0.00 50 PHE A CA 6
ATOM 8075 C C . PHE A 1 50 ? -8.557 -12.232 -5.348 1.00 0.00 50 PHE A C 6
ATOM 8076 O O . PHE A 1 50 ? -8.794 -12.808 -6.409 1.00 0.00 50 PHE A O 6
ATOM 8093 N N . ALA A 1 51 ? -7.365 -12.263 -4.758 1.00 0.00 51 ALA A N 6
ATOM 8094 C CA . ALA A 1 51 ? -6.246 -12.994 -5.338 1.00 0.00 51 ALA A CA 6
ATOM 8095 C C . ALA A 1 51 ? -5.223 -13.373 -4.269 1.00 0.00 51 ALA A C 6
ATOM 8096 O O . ALA A 1 51 ? -5.042 -12.650 -3.289 1.00 0.00 51 ALA A O 6
ATOM 8103 N N . PRO A 1 52 ? -4.539 -14.517 -4.443 1.00 0.00 52 PRO A N 6
ATOM 8104 C CA . PRO A 1 52 ? -3.532 -14.988 -3.489 1.00 0.00 52 PRO A CA 6
ATOM 8105 C C . PRO A 1 52 ? -2.261 -14.146 -3.525 1.00 0.00 52 PRO A C 6
ATOM 8106 O O . PRO A 1 52 ? -2.020 -13.409 -4.481 1.00 0.00 52 PRO A O 6
ATOM 8117 N N . GLY A 1 53 ? -1.450 -14.260 -2.477 1.00 0.00 53 GLY A N 6
ATOM 8118 C CA . GLY A 1 53 ? -0.214 -13.505 -2.410 1.00 0.00 53 GLY A CA 6
ATOM 8119 C C . GLY A 1 53 ? -0.319 -12.300 -1.496 1.00 0.00 53 GLY A C 6
ATOM 8120 O O . GLY A 1 53 ? -1.383 -12.022 -0.944 1.00 0.00 53 GLY A O 6
ATOM 8124 N N . TYR A 1 54 ? 0.788 -11.583 -1.337 1.00 0.00 54 TYR A N 6
ATOM 8125 C CA . TYR A 1 54 ? 0.817 -10.401 -0.484 1.00 0.00 54 TYR A CA 6
ATOM 8126 C C . TYR A 1 54 ? 0.638 -9.130 -1.307 1.00 0.00 54 TYR A C 6
ATOM 8127 O O . TYR A 1 54 ? 1.507 -8.764 -2.100 1.00 0.00 54 TYR A O 6
ATOM 8145 N N . TRP A 1 55 ? -0.494 -8.460 -1.115 1.00 0.00 55 TRP A N 6
ATOM 8146 C CA . TRP A 1 55 ? -0.788 -7.229 -1.839 1.00 0.00 55 TRP A CA 6
ATOM 8147 C C . TRP A 1 55 ? -0.689 -6.019 -0.917 1.00 0.00 55 TRP A C 6
ATOM 8148 O O . TRP A 1 55 ? -0.728 -6.153 0.306 1.00 0.00 55 TRP A O 6
ATOM 8169 N N . TYR A 1 56 ? -0.562 -4.837 -1.510 1.00 0.00 56 TYR A N 6
ATOM 8170 C CA . TYR A 1 56 ? -0.457 -3.602 -0.742 1.00 0.00 56 TYR A CA 6
ATOM 8171 C C . TYR A 1 56 ? -1.678 -2.716 -0.966 1.00 0.00 56 TYR A C 6
ATOM 8172 O O . TYR A 1 56 ? -1.988 -2.344 -2.098 1.00 0.00 56 TYR A O 6
ATOM 8190 N N . GLY A 1 57 ? -2.366 -2.379 0.120 1.00 0.00 57 GLY A N 6
ATOM 8191 C CA . GLY A 1 57 ? -3.543 -1.537 0.022 1.00 0.00 57 GLY A CA 6
ATOM 8192 C C . GLY A 1 57 ? -3.200 -0.061 -0.004 1.00 0.00 57 GLY A C 6
ATOM 8193 O O . GLY A 1 57 ? -3.677 0.708 0.831 1.00 0.00 57 GLY A O 6
ATOM 8197 N N . ILE A 1 58 ? -2.371 0.335 -0.964 1.00 0.00 58 ILE A N 6
ATOM 8198 C CA . ILE A 1 58 ? -1.963 1.729 -1.095 1.00 0.00 58 ILE A CA 6
ATOM 8199 C C . ILE A 1 58 ? -3.135 2.606 -1.524 1.00 0.00 58 ILE A C 6
ATOM 8200 O O . ILE A 1 58 ? -3.924 2.226 -2.389 1.00 0.00 58 ILE A O 6
ATOM 8216 N N . GLU A 1 59 ? -3.242 3.780 -0.912 1.00 0.00 59 GLU A N 6
ATOM 8217 C CA . GLU A 1 59 ? -4.317 4.713 -1.229 1.00 0.00 59 GLU A CA 6
ATOM 8218 C C . GLU A 1 59 ? -3.819 5.829 -2.142 1.00 0.00 59 GLU A C 6
ATOM 8219 O O . GLU A 1 59 ? -2.698 6.315 -1.988 1.00 0.00 59 GLU A O 6
ATOM 8231 N N . LEU A 1 60 ? -4.658 6.230 -3.090 1.00 0.00 60 LEU A N 6
ATOM 8232 C CA . LEU A 1 60 ? -4.302 7.289 -4.027 1.00 0.00 60 LEU A CA 6
ATOM 8233 C C . LEU A 1 60 ? -4.879 8.628 -3.579 1.00 0.00 60 LEU A C 6
ATOM 8234 O O . LEU A 1 60 ? -5.634 8.698 -2.610 1.00 0.00 60 LEU A O 6
ATOM 8250 N N . ASP A 1 61 ? -4.518 9.690 -4.292 1.00 0.00 61 ASP A N 6
ATOM 8251 C CA . ASP A 1 61 ? -5.000 11.028 -3.969 1.00 0.00 61 ASP A CA 6
ATOM 8252 C C . ASP A 1 61 ? -6.128 11.443 -4.908 1.00 0.00 61 ASP A C 6
ATOM 8253 O O . ASP A 1 61 ? -7.022 12.197 -4.525 1.00 0.00 61 ASP A O 6
ATOM 8262 N N . GLN A 1 62 ? -6.080 10.945 -6.140 1.00 0.00 62 GLN A N 6
ATOM 8263 C CA . GLN A 1 62 ? -7.099 11.266 -7.133 1.00 0.00 62 GLN A CA 6
ATOM 8264 C C . GLN A 1 62 ? -8.060 10.095 -7.326 1.00 0.00 62 GLN A C 6
ATOM 8265 O O . GLN A 1 62 ? -7.696 8.940 -7.107 1.00 0.00 62 GLN A O 6
ATOM 8279 N N . PRO A 1 63 ? -9.307 10.381 -7.740 1.00 0.00 63 PRO A N 6
ATOM 8280 C CA . PRO A 1 63 ? -10.322 9.347 -7.960 1.00 0.00 63 PRO A CA 6
ATOM 8281 C C . PRO A 1 63 ? -10.065 8.545 -9.233 1.00 0.00 63 PRO A C 6
ATOM 8282 O O . PRO A 1 63 ? -10.849 8.595 -10.180 1.00 0.00 63 PRO A O 6
ATOM 8293 N N . THR A 1 64 ? -8.962 7.803 -9.245 1.00 0.00 64 THR A N 6
ATOM 8294 C CA . THR A 1 64 ? -8.603 6.989 -10.401 1.00 0.00 64 THR A CA 6
ATOM 8295 C C . THR A 1 64 ? -7.846 5.736 -9.970 1.00 0.00 64 THR A C 6
ATOM 8296 O O . THR A 1 64 ? -6.892 5.318 -10.626 1.00 0.00 64 THR A O 6
ATOM 8307 N N . GLY A 1 65 ? -8.278 5.142 -8.863 1.00 0.00 65 GLY A N 6
ATOM 8308 C CA . GLY A 1 65 ? -7.631 3.942 -8.365 1.00 0.00 65 GLY A CA 6
ATOM 8309 C C . GLY A 1 65 ? -8.139 2.685 -9.042 1.00 0.00 65 GLY A C 6
ATOM 8310 O O . GLY A 1 65 ? -7.719 2.356 -10.151 1.00 0.00 65 GLY A O 6
ATOM 8314 N N . LYS A 1 66 ? -9.045 1.979 -8.371 1.00 0.00 66 LYS A N 6
ATOM 8315 C CA . LYS A 1 66 ? -9.612 0.751 -8.915 1.00 0.00 66 LYS A CA 6
ATOM 8316 C C . LYS A 1 66 ? -10.810 0.293 -8.089 1.00 0.00 66 LYS A C 6
ATOM 8317 O O . LYS A 1 66 ? -11.846 -0.087 -8.636 1.00 0.00 66 LYS A O 6
ATOM 8336 N N . HIS A 1 67 ? -10.662 0.332 -6.768 1.00 0.00 67 HIS A N 6
ATOM 8337 C CA . HIS A 1 67 ? -11.732 -0.077 -5.867 1.00 0.00 67 HIS A CA 6
ATOM 8338 C C . HIS A 1 67 ? -12.054 1.029 -4.867 1.00 0.00 67 HIS A C 6
ATOM 8339 O O . HIS A 1 67 ? -11.331 2.021 -4.769 1.00 0.00 67 HIS A O 6
ATOM 8353 N N . ASP A 1 68 ? -13.143 0.852 -4.126 1.00 0.00 68 ASP A N 6
ATOM 8354 C CA . ASP A 1 68 ? -13.560 1.834 -3.133 1.00 0.00 68 ASP A CA 6
ATOM 8355 C C . ASP A 1 68 ? -13.218 1.362 -1.722 1.00 0.00 68 ASP A C 6
ATOM 8356 O O . ASP A 1 68 ? -14.076 1.333 -0.840 1.00 0.00 68 ASP A O 6
ATOM 8365 N N . GLY A 1 69 ? -11.958 0.991 -1.518 1.00 0.00 69 GLY A N 6
ATOM 8366 C CA . GLY A 1 69 ? -11.524 0.526 -0.215 1.00 0.00 69 GLY A CA 6
ATOM 8367 C C . GLY A 1 69 ? -11.667 -0.975 -0.059 1.00 0.00 69 GLY A C 6
ATOM 8368 O O . GLY A 1 69 ? -10.680 -1.709 -0.112 1.00 0.00 69 GLY A O 6
ATOM 8372 N N . SER A 1 70 ? -12.900 -1.434 0.135 1.00 0.00 70 SER A N 6
ATOM 8373 C CA . SER A 1 70 ? -13.169 -2.858 0.299 1.00 0.00 70 SER A CA 6
ATOM 8374 C C . SER A 1 70 ? -13.306 -3.544 -1.056 1.00 0.00 70 SER A C 6
ATOM 8375 O O . SER A 1 70 ? -13.652 -2.910 -2.053 1.00 0.00 70 SER A O 6
ATOM 8383 N N . VAL A 1 71 ? -13.034 -4.844 -1.085 1.00 0.00 71 VAL A N 6
ATOM 8384 C CA . VAL A 1 71 ? -13.127 -5.617 -2.318 1.00 0.00 71 VAL A CA 6
ATOM 8385 C C . VAL A 1 71 ? -13.963 -6.876 -2.116 1.00 0.00 71 VAL A C 6
ATOM 8386 O O . VAL A 1 71 ? -13.658 -7.704 -1.257 1.00 0.00 71 VAL A O 6
ATOM 8399 N N . PHE A 1 72 ? -15.019 -7.013 -2.911 1.00 0.00 72 PHE A N 6
ATOM 8400 C CA . PHE A 1 72 ? -15.900 -8.172 -2.820 1.00 0.00 72 PHE A CA 6
ATOM 8401 C C . PHE A 1 72 ? -16.541 -8.261 -1.439 1.00 0.00 72 PHE A C 6
ATOM 8402 O O . PHE A 1 72 ? -16.845 -9.352 -0.955 1.00 0.00 72 PHE A O 6
ATOM 8419 N N . GLY A 1 73 ? -16.744 -7.109 -0.809 1.00 0.00 73 GLY A N 6
ATOM 8420 C CA . GLY A 1 73 ? -17.347 -7.081 0.510 1.00 0.00 73 GLY A CA 6
ATOM 8421 C C . GLY A 1 73 ? -16.317 -7.006 1.619 1.00 0.00 73 GLY A C 6
ATOM 8422 O O . GLY A 1 73 ? -16.580 -6.446 2.683 1.00 0.00 73 GLY A O 6
ATOM 8426 N N . VAL A 1 74 ? -15.140 -7.573 1.371 1.00 0.00 74 VAL A N 6
ATOM 8427 C CA . VAL A 1 74 ? -14.067 -7.568 2.357 1.00 0.00 74 VAL A CA 6
ATOM 8428 C C . VAL A 1 74 ? -13.344 -6.226 2.374 1.00 0.00 74 VAL A C 6
ATOM 8429 O O . VAL A 1 74 ? -12.822 -5.778 1.354 1.00 0.00 74 VAL A O 6
ATOM 8442 N N . ARG A 1 75 ? -13.317 -5.588 3.540 1.00 0.00 75 ARG A N 6
ATOM 8443 C CA . ARG A 1 75 ? -12.657 -4.297 3.691 1.00 0.00 75 ARG A CA 6
ATOM 8444 C C . ARG A 1 75 ? -11.207 -4.473 4.126 1.00 0.00 75 ARG A C 6
ATOM 8445 O O . ARG A 1 75 ? -10.889 -5.365 4.914 1.00 0.00 75 ARG A O 6
ATOM 8466 N N . TYR A 1 76 ? -10.330 -3.620 3.608 1.00 0.00 76 TYR A N 6
ATOM 8467 C CA . TYR A 1 76 ? -8.912 -3.682 3.943 1.00 0.00 76 TYR A CA 6
ATOM 8468 C C . TYR A 1 76 ? -8.455 -2.390 4.614 1.00 0.00 76 TYR A C 6
ATOM 8469 O O . TYR A 1 76 ? -7.696 -2.418 5.582 1.00 0.00 76 TYR A O 6
ATOM 8487 N N . PHE A 1 77 ? -8.923 -1.261 4.092 1.00 0.00 77 PHE A N 6
ATOM 8488 C CA . PHE A 1 77 ? -8.562 0.042 4.641 1.00 0.00 77 PHE A CA 6
ATOM 8489 C C . PHE A 1 77 ? -9.565 1.108 4.212 1.00 0.00 77 PHE A C 6
ATOM 8490 O O . PHE A 1 77 ? -10.313 0.921 3.253 1.00 0.00 77 PHE A O 6
ATOM 8507 N N . THR A 1 78 ? -9.573 2.227 4.929 1.00 0.00 78 THR A N 6
ATOM 8508 C CA . THR A 1 78 ? -10.482 3.325 4.621 1.00 0.00 78 THR A CA 6
ATOM 8509 C C . THR A 1 78 ? -9.848 4.298 3.634 1.00 0.00 78 THR A C 6
ATOM 8510 O O . THR A 1 78 ? -8.770 4.837 3.883 1.00 0.00 78 THR A O 6
ATOM 8521 N N . CYS A 1 79 ? -10.525 4.518 2.512 1.00 0.00 79 CYS A N 6
ATOM 8522 C CA . CYS A 1 79 ? -10.027 5.428 1.485 1.00 0.00 79 CYS A CA 6
ATOM 8523 C C . CYS A 1 79 ? -11.179 6.151 0.794 1.00 0.00 79 CYS A C 6
ATOM 8524 O O . CYS A 1 79 ? -12.344 5.964 1.147 1.00 0.00 79 CYS A O 6
ATOM 8532 N N . ALA A 1 80 ? -10.846 6.977 -0.192 1.00 0.00 80 ALA A N 6
ATOM 8533 C CA . ALA A 1 80 ? -11.851 7.728 -0.933 1.00 0.00 80 ALA A CA 6
ATOM 8534 C C . ALA A 1 80 ? -12.304 6.964 -2.175 1.00 0.00 80 ALA A C 6
ATOM 8535 O O . ALA A 1 80 ? -11.649 6.015 -2.602 1.00 0.00 80 ALA A O 6
ATOM 8542 N N . PRO A 1 81 ? -13.437 7.372 -2.773 1.00 0.00 81 PRO A N 6
ATOM 8543 C CA . PRO A 1 81 ? -13.975 6.721 -3.971 1.00 0.00 81 PRO A CA 6
ATOM 8544 C C . PRO A 1 81 ? -12.937 6.609 -5.084 1.00 0.00 81 PRO A C 6
ATOM 8545 O O . PRO A 1 81 ? -12.463 7.617 -5.607 1.00 0.00 81 PRO A O 6
ATOM 8556 N N . ARG A 1 82 ? -12.590 5.377 -5.440 1.00 0.00 82 ARG A N 6
ATOM 8557 C CA . ARG A 1 82 ? -11.608 5.132 -6.491 1.00 0.00 82 ARG A CA 6
ATOM 8558 C C . ARG A 1 82 ? -10.249 5.715 -6.111 1.00 0.00 82 ARG A C 6
ATOM 8559 O O . ARG A 1 82 ? -9.702 6.560 -6.822 1.00 0.00 82 ARG A O 6
ATOM 8580 N N . HIS A 1 83 ? -9.709 5.257 -4.987 1.00 0.00 83 HIS A N 6
ATOM 8581 C CA . HIS A 1 83 ? -8.414 5.731 -4.513 1.00 0.00 83 HIS A CA 6
ATOM 8582 C C . HIS A 1 83 ? -7.489 4.561 -4.195 1.00 0.00 83 HIS A C 6
ATOM 8583 O O . HIS A 1 83 ? -6.330 4.543 -4.608 1.00 0.00 83 HIS A O 6
ATOM 8597 N N . GLY A 1 84 ? -8.010 3.583 -3.461 1.00 0.00 84 GLY A N 6
ATOM 8598 C CA . GLY A 1 84 ? -7.219 2.422 -3.102 1.00 0.00 84 GLY A CA 6
ATOM 8599 C C . GLY A 1 84 ? -6.858 1.572 -4.305 1.00 0.00 84 GLY A C 6
ATOM 8600 O O . GLY A 1 84 ? -7.625 1.484 -5.264 1.00 0.00 84 GLY A O 6
ATOM 8604 N N . VAL A 1 85 ? -5.688 0.943 -4.253 1.00 0.00 85 VAL A N 6
ATOM 8605 C CA . VAL A 1 85 ? -5.229 0.095 -5.346 1.00 0.00 85 VAL A CA 6
ATOM 8606 C C . VAL A 1 85 ? -4.278 -0.986 -4.842 1.00 0.00 85 VAL A C 6
ATOM 8607 O O . VAL A 1 85 ? -3.253 -0.688 -4.229 1.00 0.00 85 VAL A O 6
ATOM 8620 N N . PHE A 1 86 ? -4.625 -2.241 -5.105 1.00 0.00 86 PHE A N 6
ATOM 8621 C CA . PHE A 1 86 ? -3.803 -3.367 -4.677 1.00 0.00 86 PHE A CA 6
ATOM 8622 C C . PHE A 1 86 ? -2.948 -3.883 -5.829 1.00 0.00 86 PHE A C 6
ATOM 8623 O O . PHE A 1 86 ? -3.468 -4.286 -6.869 1.00 0.00 86 PHE A O 6
ATOM 8640 N N . ALA A 1 87 ? -1.632 -3.869 -5.637 1.00 0.00 87 ALA A N 6
ATOM 8641 C CA . ALA A 1 87 ? -0.706 -4.336 -6.662 1.00 0.00 87 ALA A CA 6
ATOM 8642 C C . ALA A 1 87 ? 0.450 -5.118 -6.043 1.00 0.00 87 ALA A C 6
ATOM 8643 O O . ALA A 1 87 ? 0.878 -4.828 -4.927 1.00 0.00 87 ALA A O 6
ATOM 8650 N N . PRO A 1 88 ? 0.973 -6.127 -6.763 1.00 0.00 88 PRO A N 6
ATOM 8651 C CA . PRO A 1 88 ? 2.085 -6.951 -6.276 1.00 0.00 88 PRO A CA 6
ATOM 8652 C C . PRO A 1 88 ? 3.321 -6.118 -5.947 1.00 0.00 88 PRO A C 6
ATOM 8653 O O . PRO A 1 88 ? 3.674 -5.198 -6.683 1.00 0.00 88 PRO A O 6
ATOM 8664 N N . ALA A 1 89 ? 3.973 -6.448 -4.833 1.00 0.00 89 ALA A N 6
ATOM 8665 C CA . ALA A 1 89 ? 5.172 -5.732 -4.408 1.00 0.00 89 ALA A CA 6
ATOM 8666 C C . ALA A 1 89 ? 6.139 -5.585 -5.573 1.00 0.00 89 ALA A C 6
ATOM 8667 O O . ALA A 1 89 ? 6.591 -4.485 -5.890 1.00 0.00 89 ALA A O 6
ATOM 8674 N N . SER A 1 90 ? 6.435 -6.709 -6.223 1.00 0.00 90 SER A N 6
ATOM 8675 C CA . SER A 1 90 ? 7.327 -6.710 -7.373 1.00 0.00 90 SER A CA 6
ATOM 8676 C C . SER A 1 90 ? 6.806 -5.742 -8.428 1.00 0.00 90 SER A C 6
ATOM 8677 O O . SER A 1 90 ? 7.569 -5.224 -9.244 1.00 0.00 90 SER A O 6
ATOM 8685 N N . ARG A 1 91 ? 5.498 -5.489 -8.391 1.00 0.00 91 ARG A N 6
ATOM 8686 C CA . ARG A 1 91 ? 4.875 -4.568 -9.328 1.00 0.00 91 ARG A CA 6
ATOM 8687 C C . ARG A 1 91 ? 4.914 -3.142 -8.782 1.00 0.00 91 ARG A C 6
ATOM 8688 O O . ARG A 1 91 ? 4.685 -2.181 -9.516 1.00 0.00 91 ARG A O 6
ATOM 8709 N N . ILE A 1 92 ? 5.208 -3.010 -7.487 1.00 0.00 92 ILE A N 6
ATOM 8710 C CA . ILE A 1 92 ? 5.277 -1.699 -6.852 1.00 0.00 92 ILE A CA 6
ATOM 8711 C C . ILE A 1 92 ? 6.712 -1.348 -6.474 1.00 0.00 92 ILE A C 6
ATOM 8712 O O . ILE A 1 92 ? 7.551 -2.229 -6.292 1.00 0.00 92 ILE A O 6
ATOM 8728 N N . GLN A 1 93 ? 6.986 -0.052 -6.356 1.00 0.00 93 GLN A N 6
ATOM 8729 C CA . GLN A 1 93 ? 8.320 0.417 -5.999 1.00 0.00 93 GLN A CA 6
ATOM 8730 C C . GLN A 1 93 ? 8.270 1.297 -4.753 1.00 0.00 93 GLN A C 6
ATOM 8731 O O . GLN A 1 93 ? 7.193 1.620 -4.253 1.00 0.00 93 GLN A O 6
ATOM 8745 N N . ARG A 1 94 ? 9.443 1.680 -4.258 1.00 0.00 94 ARG A N 6
ATOM 8746 C CA . ARG A 1 94 ? 9.532 2.523 -3.071 1.00 0.00 94 ARG A CA 6
ATOM 8747 C C . ARG A 1 94 ? 10.148 3.877 -3.410 1.00 0.00 94 ARG A C 6
ATOM 8748 O O . ARG A 1 94 ? 11.093 3.962 -4.193 1.00 0.00 94 ARG A O 6
ATOM 8769 N N . ILE A 1 95 ? 9.605 4.934 -2.813 1.00 0.00 95 ILE A N 6
ATOM 8770 C CA . ILE A 1 95 ? 10.101 6.284 -3.050 1.00 0.00 95 ILE A CA 6
ATOM 8771 C C . ILE A 1 95 ? 11.322 6.580 -2.187 1.00 0.00 95 ILE A C 6
ATOM 8772 O O . ILE A 1 95 ? 12.277 7.211 -2.640 1.00 0.00 95 ILE A O 6
ATOM 8788 N N . GLY A 1 96 ? 11.285 6.119 -0.940 1.00 0.00 96 GLY A N 6
ATOM 8789 C CA . GLY A 1 96 ? 12.395 6.345 -0.033 1.00 0.00 96 GLY A CA 6
ATOM 8790 C C . GLY A 1 96 ? 13.462 5.274 -0.146 1.00 0.00 96 GLY A C 6
ATOM 8791 O O . GLY A 1 96 ? 13.350 4.360 -0.963 1.00 0.00 96 GLY A O 6
ATOM 8795 N N . SER A 1 97 ? 14.501 5.389 0.675 1.00 0.00 97 SER A N 6
ATOM 8796 C CA . SER A 1 97 ? 15.594 4.424 0.663 1.00 0.00 97 SER A CA 6
ATOM 8797 C C . SER A 1 97 ? 15.303 3.258 1.602 1.00 0.00 97 SER A C 6
ATOM 8798 O O . SER A 1 97 ? 15.451 2.095 1.229 1.00 0.00 97 SER A O 6
ATOM 8806 N N . GLY A 1 98 ? 14.888 3.579 2.824 1.00 0.00 98 GLY A N 6
ATOM 8807 C CA . GLY A 1 98 ? 14.582 2.548 3.797 1.00 0.00 98 GLY A CA 6
ATOM 8808 C C . GLY A 1 98 ? 14.977 2.946 5.208 1.00 0.00 98 GLY A C 6
ATOM 8809 O O . GLY A 1 98 ? 16.122 2.744 5.612 1.00 0.00 98 GLY A O 6
ATOM 8813 N N . PRO A 1 99 ? 14.044 3.519 5.987 1.00 0.00 99 PRO A N 6
ATOM 8814 C CA . PRO A 1 99 ? 14.317 3.942 7.364 1.00 0.00 99 PRO A CA 6
ATOM 8815 C C . PRO A 1 99 ? 14.951 2.834 8.197 1.00 0.00 99 PRO A C 6
ATOM 8816 O O . PRO A 1 99 ? 14.779 1.650 7.907 1.00 0.00 99 PRO A O 6
ATOM 8827 N N . SER A 1 100 ? 15.684 3.227 9.234 1.00 0.00 100 SER A N 6
ATOM 8828 C CA . SER A 1 100 ? 16.345 2.266 10.111 1.00 0.00 100 SER A CA 6
ATOM 8829 C C . SER A 1 100 ? 15.844 2.404 11.545 1.00 0.00 100 SER A C 6
ATOM 8830 O O . SER A 1 100 ? 16.269 3.296 12.279 1.00 0.00 100 SER A O 6
ATOM 8838 N N . SER A 1 101 ? 14.937 1.514 11.937 1.00 0.00 101 SER A N 6
ATOM 8839 C CA . SER A 1 101 ? 14.376 1.537 13.283 1.00 0.00 101 SER A CA 6
ATOM 8840 C C . SER A 1 101 ? 13.627 0.243 13.583 1.00 0.00 101 SER A C 6
ATOM 8841 O O . SER A 1 101 ? 13.821 -0.369 14.634 1.00 0.00 101 SER A O 6
ATOM 8849 N N . GLY A 1 102 ? 12.771 -0.168 12.653 1.00 0.00 102 GLY A N 6
ATOM 8850 C CA . GLY A 1 102 ? 12.006 -1.387 12.838 1.00 0.00 102 GLY A CA 6
ATOM 8851 C C . GLY A 1 102 ? 12.726 -2.610 12.304 1.00 0.00 102 GLY A C 6
ATOM 8852 O O . GLY A 1 102 ? 12.915 -3.572 13.078 1.00 0.00 102 GLY A O 6
ATOM 8857 N N . GLY A 1 1 ? 15.417 -14.958 -20.174 1.00 0.00 1 GLY A N 7
ATOM 8858 C CA . GLY A 1 1 ? 16.175 -16.095 -19.583 1.00 0.00 1 GLY A CA 7
ATOM 8859 C C . GLY A 1 1 ? 17.632 -16.102 -20.001 1.00 0.00 1 GLY A C 7
ATOM 8860 O O . GLY A 1 1 ? 17.949 -15.902 -21.174 1.00 0.00 1 GLY A O 7
ATOM 8866 N N . SER A 1 2 ? 18.520 -16.330 -19.040 1.00 0.00 2 SER A N 7
ATOM 8867 C CA . SER A 1 2 ? 19.952 -16.361 -19.313 1.00 0.00 2 SER A CA 7
ATOM 8868 C C . SER A 1 2 ? 20.729 -16.846 -18.095 1.00 0.00 2 SER A C 7
ATOM 8869 O O . SER A 1 2 ? 21.571 -17.739 -18.198 1.00 0.00 2 SER A O 7
ATOM 8877 N N . SER A 1 3 ? 20.441 -16.253 -16.940 1.00 0.00 3 SER A N 7
ATOM 8878 C CA . SER A 1 3 ? 21.113 -16.625 -15.701 1.00 0.00 3 SER A CA 7
ATOM 8879 C C . SER A 1 3 ? 20.138 -16.606 -14.527 1.00 0.00 3 SER A C 7
ATOM 8880 O O . SER A 1 3 ? 19.951 -15.575 -13.881 1.00 0.00 3 SER A O 7
ATOM 8888 N N . GLY A 1 4 ? 19.521 -17.752 -14.257 1.00 0.00 4 GLY A N 7
ATOM 8889 C CA . GLY A 1 4 ? 18.574 -17.843 -13.162 1.00 0.00 4 GLY A CA 7
ATOM 8890 C C . GLY A 1 4 ? 19.242 -17.712 -11.807 1.00 0.00 4 GLY A C 7
ATOM 8891 O O . GLY A 1 4 ? 19.954 -18.615 -11.368 1.00 0.00 4 GLY A O 7
ATOM 8895 N N . SER A 1 5 ? 19.010 -16.584 -11.143 1.00 0.00 5 SER A N 7
ATOM 8896 C CA . SER A 1 5 ? 19.594 -16.336 -9.829 1.00 0.00 5 SER A CA 7
ATOM 8897 C C . SER A 1 5 ? 18.521 -15.919 -8.828 1.00 0.00 5 SER A C 7
ATOM 8898 O O . SER A 1 5 ? 18.469 -16.430 -7.710 1.00 0.00 5 SER A O 7
ATOM 8906 N N . SER A 1 6 ? 17.666 -14.988 -9.238 1.00 0.00 6 SER A N 7
ATOM 8907 C CA . SER A 1 6 ? 16.594 -14.502 -8.378 1.00 0.00 6 SER A CA 7
ATOM 8908 C C . SER A 1 6 ? 15.403 -15.453 -8.403 1.00 0.00 6 SER A C 7
ATOM 8909 O O . SER A 1 6 ? 14.744 -15.612 -9.431 1.00 0.00 6 SER A O 7
ATOM 8917 N N . GLY A 1 7 ? 15.131 -16.084 -7.266 1.00 0.00 7 GLY A N 7
ATOM 8918 C CA . GLY A 1 7 ? 14.019 -17.012 -7.180 1.00 0.00 7 GLY A CA 7
ATOM 8919 C C . GLY A 1 7 ? 14.338 -18.223 -6.326 1.00 0.00 7 GLY A C 7
ATOM 8920 O O . GLY A 1 7 ? 14.180 -19.362 -6.768 1.00 0.00 7 GLY A O 7
ATOM 8924 N N . LYS A 1 8 ? 14.789 -17.980 -5.100 1.00 0.00 8 LYS A N 7
ATOM 8925 C CA . LYS A 1 8 ? 15.130 -19.060 -4.183 1.00 0.00 8 LYS A CA 7
ATOM 8926 C C . LYS A 1 8 ? 14.781 -18.686 -2.746 1.00 0.00 8 LYS A C 7
ATOM 8927 O O . LYS A 1 8 ? 14.266 -17.598 -2.486 1.00 0.00 8 LYS A O 7
ATOM 8946 N N . SER A 1 9 ? 15.061 -19.594 -1.817 1.00 0.00 9 SER A N 7
ATOM 8947 C CA . SER A 1 9 ? 14.776 -19.360 -0.407 1.00 0.00 9 SER A CA 7
ATOM 8948 C C . SER A 1 9 ? 16.003 -19.647 0.455 1.00 0.00 9 SER A C 7
ATOM 8949 O O . SER A 1 9 ? 16.119 -20.719 1.048 1.00 0.00 9 SER A O 7
ATOM 8957 N N . PRO A 1 10 ? 16.940 -18.686 0.535 1.00 0.00 10 PRO A N 7
ATOM 8958 C CA . PRO A 1 10 ? 18.164 -18.839 1.328 1.00 0.00 10 PRO A CA 7
ATOM 8959 C C . PRO A 1 10 ? 17.889 -18.808 2.829 1.00 0.00 10 PRO A C 7
ATOM 8960 O O . PRO A 1 10 ? 16.741 -18.914 3.262 1.00 0.00 10 PRO A O 7
ATOM 8971 N N . SER A 1 11 ? 18.949 -18.659 3.618 1.00 0.00 11 SER A N 7
ATOM 8972 C CA . SER A 1 11 ? 18.828 -18.612 5.072 1.00 0.00 11 SER A CA 7
ATOM 8973 C C . SER A 1 11 ? 18.448 -19.979 5.632 1.00 0.00 11 SER A C 7
ATOM 8974 O O . SER A 1 11 ? 19.241 -20.619 6.325 1.00 0.00 11 SER A O 7
ATOM 8982 N N . SER A 1 12 ? 17.232 -20.423 5.331 1.00 0.00 12 SER A N 7
ATOM 8983 C CA . SER A 1 12 ? 16.751 -21.715 5.806 1.00 0.00 12 SER A CA 7
ATOM 8984 C C . SER A 1 12 ? 15.536 -22.174 5.004 1.00 0.00 12 SER A C 7
ATOM 8985 O O . SER A 1 12 ? 14.885 -21.372 4.333 1.00 0.00 12 SER A O 7
ATOM 8993 N N . PRO A 1 13 ? 15.213 -23.477 5.063 1.00 0.00 13 PRO A N 7
ATOM 8994 C CA . PRO A 1 13 ? 14.068 -24.040 4.339 1.00 0.00 13 PRO A CA 7
ATOM 8995 C C . PRO A 1 13 ? 12.768 -23.310 4.656 1.00 0.00 13 PRO A C 7
ATOM 8996 O O . PRO A 1 13 ? 12.774 -22.265 5.307 1.00 0.00 13 PRO A O 7
ATOM 9007 N N . SER A 1 14 ? 11.654 -23.866 4.191 1.00 0.00 14 SER A N 7
ATOM 9008 C CA . SER A 1 14 ? 10.345 -23.266 4.425 1.00 0.00 14 SER A CA 7
ATOM 9009 C C . SER A 1 14 ? 9.334 -24.320 4.863 1.00 0.00 14 SER A C 7
ATOM 9010 O O . SER A 1 14 ? 8.891 -25.142 4.060 1.00 0.00 14 SER A O 7
ATOM 9018 N N . LEU A 1 15 ? 8.971 -24.290 6.141 1.00 0.00 15 LEU A N 7
ATOM 9019 C CA . LEU A 1 15 ? 8.011 -25.243 6.686 1.00 0.00 15 LEU A CA 7
ATOM 9020 C C . LEU A 1 15 ? 6.581 -24.756 6.471 1.00 0.00 15 LEU A C 7
ATOM 9021 O O . LEU A 1 15 ? 5.798 -25.391 5.764 1.00 0.00 15 LEU A O 7
ATOM 9037 N N . GLY A 1 16 ? 6.247 -23.626 7.085 1.00 0.00 16 GLY A N 7
ATOM 9038 C CA . GLY A 1 16 ? 4.912 -23.073 6.948 1.00 0.00 16 GLY A CA 7
ATOM 9039 C C . GLY A 1 16 ? 4.907 -21.557 6.949 1.00 0.00 16 GLY A C 7
ATOM 9040 O O . GLY A 1 16 ? 3.903 -20.935 7.298 1.00 0.00 16 GLY A O 7
ATOM 9044 N N . SER A 1 17 ? 6.029 -20.961 6.558 1.00 0.00 17 SER A N 7
ATOM 9045 C CA . SER A 1 17 ? 6.148 -19.508 6.515 1.00 0.00 17 SER A CA 7
ATOM 9046 C C . SER A 1 17 ? 5.889 -18.898 7.889 1.00 0.00 17 SER A C 7
ATOM 9047 O O . SER A 1 17 ? 5.518 -19.600 8.830 1.00 0.00 17 SER A O 7
ATOM 9055 N N . LEU A 1 18 ? 6.085 -17.588 7.996 1.00 0.00 18 LEU A N 7
ATOM 9056 C CA . LEU A 1 18 ? 5.871 -16.884 9.254 1.00 0.00 18 LEU A CA 7
ATOM 9057 C C . LEU A 1 18 ? 6.789 -17.429 10.346 1.00 0.00 18 LEU A C 7
ATOM 9058 O O . LEU A 1 18 ? 6.352 -17.688 11.467 1.00 0.00 18 LEU A O 7
ATOM 9074 N N . GLN A 1 19 ? 8.063 -17.599 10.010 1.00 0.00 19 GLN A N 7
ATOM 9075 C CA . GLN A 1 19 ? 9.042 -18.113 10.960 1.00 0.00 19 GLN A CA 7
ATOM 9076 C C . GLN A 1 19 ? 10.374 -17.385 10.814 1.00 0.00 19 GLN A C 7
ATOM 9077 O O . GLN A 1 19 ? 11.277 -17.854 10.121 1.00 0.00 19 GLN A O 7
ATOM 9091 N N . GLN A 1 20 ? 10.490 -16.236 11.472 1.00 0.00 20 GLN A N 7
ATOM 9092 C CA . GLN A 1 20 ? 11.712 -15.442 11.415 1.00 0.00 20 GLN A CA 7
ATOM 9093 C C . GLN A 1 20 ? 12.028 -15.031 9.981 1.00 0.00 20 GLN A C 7
ATOM 9094 O O . GLN A 1 20 ? 13.192 -14.863 9.614 1.00 0.00 20 GLN A O 7
ATOM 9108 N N . ARG A 1 21 ? 10.986 -14.871 9.172 1.00 0.00 21 ARG A N 7
ATOM 9109 C CA . ARG A 1 21 ? 11.153 -14.479 7.777 1.00 0.00 21 ARG A CA 7
ATOM 9110 C C . ARG A 1 21 ? 10.023 -13.560 7.329 1.00 0.00 21 ARG A C 7
ATOM 9111 O O . ARG A 1 21 ? 8.975 -14.022 6.876 1.00 0.00 21 ARG A O 7
ATOM 9132 N N . GLU A 1 22 ? 10.240 -12.255 7.458 1.00 0.00 22 GLU A N 7
ATOM 9133 C CA . GLU A 1 22 ? 9.239 -11.271 7.067 1.00 0.00 22 GLU A CA 7
ATOM 9134 C C . GLU A 1 22 ? 8.936 -11.368 5.575 1.00 0.00 22 GLU A C 7
ATOM 9135 O O . GLU A 1 22 ? 7.853 -11.797 5.176 1.00 0.00 22 GLU A O 7
ATOM 9147 N N . GLY A 1 23 ? 9.901 -10.967 4.753 1.00 0.00 23 GLY A N 7
ATOM 9148 C CA . GLY A 1 23 ? 9.718 -11.017 3.314 1.00 0.00 23 GLY A CA 7
ATOM 9149 C C . GLY A 1 23 ? 8.772 -9.946 2.811 1.00 0.00 23 GLY A C 7
ATOM 9150 O O . GLY A 1 23 ? 7.571 -10.182 2.677 1.00 0.00 23 GLY A O 7
ATOM 9154 N N . ALA A 1 24 ? 9.312 -8.764 2.534 1.00 0.00 24 ALA A N 7
ATOM 9155 C CA . ALA A 1 24 ? 8.508 -7.652 2.044 1.00 0.00 24 ALA A CA 7
ATOM 9156 C C . ALA A 1 24 ? 9.391 -6.539 1.488 1.00 0.00 24 ALA A C 7
ATOM 9157 O O . ALA A 1 24 ? 10.489 -6.296 1.990 1.00 0.00 24 ALA A O 7
ATOM 9164 N N . LYS A 1 25 ? 8.903 -5.866 0.451 1.00 0.00 25 LYS A N 7
ATOM 9165 C CA . LYS A 1 25 ? 9.649 -4.778 -0.171 1.00 0.00 25 LYS A CA 7
ATOM 9166 C C . LYS A 1 25 ? 9.402 -3.462 0.558 1.00 0.00 25 LYS A C 7
ATOM 9167 O O . LYS A 1 25 ? 10.336 -2.709 0.834 1.00 0.00 25 LYS A O 7
ATOM 9186 N N . ALA A 1 26 ? 8.138 -3.191 0.868 1.00 0.00 26 ALA A N 7
ATOM 9187 C CA . ALA A 1 26 ? 7.768 -1.965 1.566 1.00 0.00 26 ALA A CA 7
ATOM 9188 C C . ALA A 1 26 ? 7.111 -2.274 2.907 1.00 0.00 26 ALA A C 7
ATOM 9189 O O . ALA A 1 26 ? 7.036 -3.431 3.322 1.00 0.00 26 ALA A O 7
ATOM 9196 N N . GLU A 1 27 ? 6.635 -1.232 3.581 1.00 0.00 27 GLU A N 7
ATOM 9197 C CA . GLU A 1 27 ? 5.983 -1.393 4.875 1.00 0.00 27 GLU A CA 7
ATOM 9198 C C . GLU A 1 27 ? 4.711 -0.554 4.950 1.00 0.00 27 GLU A C 7
ATOM 9199 O O . GLU A 1 27 ? 4.343 0.121 3.989 1.00 0.00 27 GLU A O 7
ATOM 9211 N N . VAL A 1 28 ? 4.044 -0.602 6.099 1.00 0.00 28 VAL A N 7
ATOM 9212 C CA . VAL A 1 28 ? 2.814 0.153 6.300 1.00 0.00 28 VAL A CA 7
ATOM 9213 C C . VAL A 1 28 ? 3.113 1.595 6.698 1.00 0.00 28 VAL A C 7
ATOM 9214 O O . VAL A 1 28 ? 3.499 1.867 7.834 1.00 0.00 28 VAL A O 7
ATOM 9227 N N . GLY A 1 29 ? 2.932 2.513 5.756 1.00 0.00 29 GLY A N 7
ATOM 9228 C CA . GLY A 1 29 ? 3.188 3.916 6.027 1.00 0.00 29 GLY A CA 7
ATOM 9229 C C . GLY A 1 29 ? 4.448 4.417 5.349 1.00 0.00 29 GLY A C 7
ATOM 9230 O O . GLY A 1 29 ? 5.117 5.318 5.855 1.00 0.00 29 GLY A O 7
ATOM 9234 N N . ASP A 1 30 ? 4.771 3.833 4.200 1.00 0.00 30 ASP A N 7
ATOM 9235 C CA . ASP A 1 30 ? 5.959 4.226 3.450 1.00 0.00 30 ASP A CA 7
ATOM 9236 C C . ASP A 1 30 ? 5.596 4.613 2.019 1.00 0.00 30 ASP A C 7
ATOM 9237 O O . ASP A 1 30 ? 4.702 4.022 1.414 1.00 0.00 30 ASP A O 7
ATOM 9246 N N . GLN A 1 31 ? 6.296 5.608 1.485 1.00 0.00 31 GLN A N 7
ATOM 9247 C CA . GLN A 1 31 ? 6.047 6.074 0.126 1.00 0.00 31 GLN A CA 7
ATOM 9248 C C . GLN A 1 31 ? 6.389 4.989 -0.890 1.00 0.00 31 GLN A C 7
ATOM 9249 O O . GLN A 1 31 ? 7.467 4.397 -0.844 1.00 0.00 31 GLN A O 7
ATOM 9263 N N . VAL A 1 32 ? 5.462 4.731 -1.808 1.00 0.00 32 VAL A N 7
ATOM 9264 C CA . VAL A 1 32 ? 5.665 3.717 -2.836 1.00 0.00 32 VAL A CA 7
ATOM 9265 C C . VAL A 1 32 ? 5.211 4.222 -4.202 1.00 0.00 32 VAL A C 7
ATOM 9266 O O . VAL A 1 32 ? 4.664 5.318 -4.320 1.00 0.00 32 VAL A O 7
ATOM 9279 N N . LEU A 1 33 ? 5.442 3.413 -5.231 1.00 0.00 33 LEU A N 7
ATOM 9280 C CA . LEU A 1 33 ? 5.057 3.776 -6.590 1.00 0.00 33 LEU A CA 7
ATOM 9281 C C . LEU A 1 33 ? 4.476 2.576 -7.330 1.00 0.00 33 LEU A C 7
ATOM 9282 O O . LEU A 1 33 ? 5.214 1.722 -7.823 1.00 0.00 33 LEU A O 7
ATOM 9298 N N . VAL A 1 34 ? 3.151 2.517 -7.404 1.00 0.00 34 VAL A N 7
ATOM 9299 C CA . VAL A 1 34 ? 2.472 1.420 -8.085 1.00 0.00 34 VAL A CA 7
ATOM 9300 C C . VAL A 1 34 ? 2.789 1.417 -9.576 1.00 0.00 34 VAL A C 7
ATOM 9301 O O . VAL A 1 34 ? 2.523 2.391 -10.279 1.00 0.00 34 VAL A O 7
ATOM 9314 N N . ALA A 1 35 ? 3.360 0.315 -10.052 1.00 0.00 35 ALA A N 7
ATOM 9315 C CA . ALA A 1 35 ? 3.714 0.184 -11.460 1.00 0.00 35 ALA A CA 7
ATOM 9316 C C . ALA A 1 35 ? 4.683 1.280 -11.892 1.00 0.00 35 ALA A C 7
ATOM 9317 O O . ALA A 1 35 ? 4.726 1.658 -13.062 1.00 0.00 35 ALA A O 7
ATOM 9324 N N . GLY A 1 36 ? 5.460 1.789 -10.939 1.00 0.00 36 GLY A N 7
ATOM 9325 C CA . GLY A 1 36 ? 6.417 2.837 -11.242 1.00 0.00 36 GLY A CA 7
ATOM 9326 C C . GLY A 1 36 ? 5.768 4.055 -11.870 1.00 0.00 36 GLY A C 7
ATOM 9327 O O . GLY A 1 36 ? 6.406 4.784 -12.629 1.00 0.00 36 GLY A O 7
ATOM 9331 N N . GLN A 1 37 ? 4.496 4.275 -11.553 1.00 0.00 37 GLN A N 7
ATOM 9332 C CA . GLN A 1 37 ? 3.761 5.413 -12.092 1.00 0.00 37 GLN A CA 7
ATOM 9333 C C . GLN A 1 37 ? 2.871 6.041 -11.024 1.00 0.00 37 GLN A C 7
ATOM 9334 O O . GLN A 1 37 ? 3.152 7.135 -10.533 1.00 0.00 37 GLN A O 7
ATOM 9348 N N . LYS A 1 38 ? 1.796 5.344 -10.670 1.00 0.00 38 LYS A N 7
ATOM 9349 C CA . LYS A 1 38 ? 0.865 5.834 -9.660 1.00 0.00 38 LYS A CA 7
ATOM 9350 C C . LYS A 1 38 ? 1.538 5.917 -8.293 1.00 0.00 38 LYS A C 7
ATOM 9351 O O . LYS A 1 38 ? 1.920 4.900 -7.716 1.00 0.00 38 LYS A O 7
ATOM 9370 N N . GLN A 1 39 ? 1.681 7.136 -7.782 1.00 0.00 39 GLN A N 7
ATOM 9371 C CA . GLN A 1 39 ? 2.307 7.350 -6.483 1.00 0.00 39 GLN A CA 7
ATOM 9372 C C . GLN A 1 39 ? 1.288 7.205 -5.358 1.00 0.00 39 GLN A C 7
ATOM 9373 O O . GLN A 1 39 ? 0.213 7.805 -5.400 1.00 0.00 39 GLN A O 7
ATOM 9387 N N . GLY A 1 40 ? 1.633 6.407 -4.354 1.00 0.00 40 GLY A N 7
ATOM 9388 C CA . GLY A 1 40 ? 0.736 6.199 -3.232 1.00 0.00 40 GLY A CA 7
ATOM 9389 C C . GLY A 1 40 ? 1.466 5.748 -1.982 1.00 0.00 40 GLY A C 7
ATOM 9390 O O . GLY A 1 40 ? 2.667 5.481 -2.019 1.00 0.00 40 GLY A O 7
ATOM 9394 N N . ILE A 1 41 ? 0.740 5.662 -0.873 1.00 0.00 41 ILE A N 7
ATOM 9395 C CA . ILE A 1 41 ? 1.325 5.241 0.394 1.00 0.00 41 ILE A CA 7
ATOM 9396 C C . ILE A 1 41 ? 0.625 3.998 0.934 1.00 0.00 41 ILE A C 7
ATOM 9397 O O . ILE A 1 41 ? -0.604 3.929 0.963 1.00 0.00 41 ILE A O 7
ATOM 9413 N N . VAL A 1 42 ? 1.416 3.020 1.362 1.00 0.00 42 VAL A N 7
ATOM 9414 C CA . VAL A 1 42 ? 0.872 1.779 1.902 1.00 0.00 42 VAL A CA 7
ATOM 9415 C C . VAL A 1 42 ? 0.045 2.042 3.156 1.00 0.00 42 VAL A C 7
ATOM 9416 O O . VAL A 1 42 ? 0.546 2.591 4.137 1.00 0.00 42 VAL A O 7
ATOM 9429 N N . ARG A 1 43 ? -1.222 1.645 3.117 1.00 0.00 43 ARG A N 7
ATOM 9430 C CA . ARG A 1 43 ? -2.119 1.835 4.251 1.00 0.00 43 ARG A CA 7
ATOM 9431 C C . ARG A 1 43 ? -2.416 0.507 4.938 1.00 0.00 43 ARG A C 7
ATOM 9432 O O . ARG A 1 43 ? -2.641 0.460 6.148 1.00 0.00 43 ARG A O 7
ATOM 9453 N N . PHE A 1 44 ? -2.416 -0.570 4.160 1.00 0.00 44 PHE A N 7
ATOM 9454 C CA . PHE A 1 44 ? -2.686 -1.900 4.693 1.00 0.00 44 PHE A CA 7
ATOM 9455 C C . PHE A 1 44 ? -1.946 -2.967 3.895 1.00 0.00 44 PHE A C 7
ATOM 9456 O O . PHE A 1 44 ? -2.287 -3.243 2.744 1.00 0.00 44 PHE A O 7
ATOM 9473 N N . TYR A 1 45 ? -0.932 -3.565 4.511 1.00 0.00 45 TYR A N 7
ATOM 9474 C CA . TYR A 1 45 ? -0.145 -4.603 3.856 1.00 0.00 45 TYR A CA 7
ATOM 9475 C C . TYR A 1 45 ? -0.473 -5.978 4.431 1.00 0.00 45 TYR A C 7
ATOM 9476 O O . TYR A 1 45 ? -0.483 -6.166 5.648 1.00 0.00 45 TYR A O 7
ATOM 9494 N N . GLY A 1 46 ? -0.741 -6.933 3.548 1.00 0.00 46 GLY A N 7
ATOM 9495 C CA . GLY A 1 46 ? -1.066 -8.277 3.987 1.00 0.00 46 GLY A CA 7
ATOM 9496 C C . GLY A 1 46 ? -1.640 -9.129 2.871 1.00 0.00 46 GLY A C 7
ATOM 9497 O O . GLY A 1 46 ? -1.478 -8.812 1.693 1.00 0.00 46 GLY A O 7
ATOM 9501 N N . LYS A 1 47 ? -2.314 -10.212 3.243 1.00 0.00 47 LYS A N 7
ATOM 9502 C CA . LYS A 1 47 ? -2.915 -11.111 2.265 1.00 0.00 47 LYS A CA 7
ATOM 9503 C C . LYS A 1 47 ? -4.293 -10.613 1.841 1.00 0.00 47 LYS A C 7
ATOM 9504 O O . LYS A 1 47 ? -4.792 -9.618 2.367 1.00 0.00 47 LYS A O 7
ATOM 9523 N N . THR A 1 48 ? -4.900 -11.309 0.887 1.00 0.00 48 THR A N 7
ATOM 9524 C CA . THR A 1 48 ? -6.220 -10.937 0.392 1.00 0.00 48 THR A CA 7
ATOM 9525 C C . THR A 1 48 ? -7.046 -12.175 0.059 1.00 0.00 48 THR A C 7
ATOM 9526 O O . THR A 1 48 ? -6.599 -13.304 0.264 1.00 0.00 48 THR A O 7
ATOM 9537 N N . ASP A 1 49 ? -8.253 -11.957 -0.453 1.00 0.00 49 ASP A N 7
ATOM 9538 C CA . ASP A 1 49 ? -9.141 -13.055 -0.813 1.00 0.00 49 ASP A CA 7
ATOM 9539 C C . ASP A 1 49 ? -9.305 -13.149 -2.328 1.00 0.00 49 ASP A C 7
ATOM 9540 O O . ASP A 1 49 ? -9.426 -14.242 -2.881 1.00 0.00 49 ASP A O 7
ATOM 9549 N N . PHE A 1 50 ? -9.308 -11.997 -2.991 1.00 0.00 50 PHE A N 7
ATOM 9550 C CA . PHE A 1 50 ? -9.457 -11.952 -4.440 1.00 0.00 50 PHE A CA 7
ATOM 9551 C C . PHE A 1 50 ? -8.330 -12.715 -5.127 1.00 0.00 50 PHE A C 7
ATOM 9552 O O . PHE A 1 50 ? -8.519 -13.289 -6.199 1.00 0.00 50 PHE A O 7
ATOM 9569 N N . ALA A 1 51 ? -7.157 -12.719 -4.503 1.00 0.00 51 ALA A N 7
ATOM 9570 C CA . ALA A 1 51 ? -6.000 -13.413 -5.053 1.00 0.00 51 ALA A CA 7
ATOM 9571 C C . ALA A 1 51 ? -4.961 -13.694 -3.969 1.00 0.00 51 ALA A C 7
ATOM 9572 O O . ALA A 1 51 ? -4.739 -12.868 -3.083 1.00 0.00 51 ALA A O 7
ATOM 9579 N N . PRO A 1 52 ? -4.309 -14.870 -4.022 1.00 0.00 52 PRO A N 7
ATOM 9580 C CA . PRO A 1 52 ? -3.292 -15.251 -3.039 1.00 0.00 52 PRO A CA 7
ATOM 9581 C C . PRO A 1 52 ? -1.975 -14.511 -3.249 1.00 0.00 52 PRO A C 7
ATOM 9582 O O . PRO A 1 52 ? -1.666 -14.077 -4.358 1.00 0.00 52 PRO A O 7
ATOM 9593 N N . GLY A 1 53 ? -1.202 -14.373 -2.177 1.00 0.00 53 GLY A N 7
ATOM 9594 C CA . GLY A 1 53 ? 0.072 -13.686 -2.265 1.00 0.00 53 GLY A CA 7
ATOM 9595 C C . GLY A 1 53 ? 0.155 -12.493 -1.333 1.00 0.00 53 GLY A C 7
ATOM 9596 O O . GLY A 1 53 ? -0.607 -12.394 -0.370 1.00 0.00 53 GLY A O 7
ATOM 9600 N N . TYR A 1 54 ? 1.081 -11.584 -1.618 1.00 0.00 54 TYR A N 7
ATOM 9601 C CA . TYR A 1 54 ? 1.261 -10.391 -0.798 1.00 0.00 54 TYR A CA 7
ATOM 9602 C C . TYR A 1 54 ? 0.883 -9.134 -1.576 1.00 0.00 54 TYR A C 7
ATOM 9603 O O . TYR A 1 54 ? 1.576 -8.741 -2.514 1.00 0.00 54 TYR A O 7
ATOM 9621 N N . TRP A 1 55 ? -0.220 -8.509 -1.178 1.00 0.00 55 TRP A N 7
ATOM 9622 C CA . TRP A 1 55 ? -0.691 -7.295 -1.837 1.00 0.00 55 TRP A CA 7
ATOM 9623 C C . TRP A 1 55 ? -0.587 -6.094 -0.903 1.00 0.00 55 TRP A C 7
ATOM 9624 O O . TRP A 1 55 ? -0.501 -6.248 0.315 1.00 0.00 55 TRP A O 7
ATOM 9645 N N . TYR A 1 56 ? -0.596 -4.898 -1.482 1.00 0.00 56 TYR A N 7
ATOM 9646 C CA . TYR A 1 56 ? -0.502 -3.669 -0.701 1.00 0.00 56 TYR A CA 7
ATOM 9647 C C . TYR A 1 56 ? -1.751 -2.813 -0.879 1.00 0.00 56 TYR A C 7
ATOM 9648 O O . TYR A 1 56 ? -2.161 -2.520 -2.002 1.00 0.00 56 TYR A O 7
ATOM 9666 N N . GLY A 1 57 ? -2.350 -2.411 0.237 1.00 0.00 57 GLY A N 7
ATOM 9667 C CA . GLY A 1 57 ? -3.545 -1.589 0.183 1.00 0.00 57 GLY A CA 7
ATOM 9668 C C . GLY A 1 57 ? -3.224 -0.108 0.129 1.00 0.00 57 GLY A C 7
ATOM 9669 O O . GLY A 1 57 ? -3.632 0.654 1.006 1.00 0.00 57 GLY A O 7
ATOM 9673 N N . ILE A 1 58 ? -2.490 0.298 -0.900 1.00 0.00 58 ILE A N 7
ATOM 9674 C CA . ILE A 1 58 ? -2.111 1.696 -1.066 1.00 0.00 58 ILE A CA 7
ATOM 9675 C C . ILE A 1 58 ? -3.324 2.558 -1.403 1.00 0.00 58 ILE A C 7
ATOM 9676 O O . ILE A 1 58 ? -4.266 2.098 -2.049 1.00 0.00 58 ILE A O 7
ATOM 9692 N N . GLU A 1 59 ? -3.292 3.812 -0.963 1.00 0.00 59 GLU A N 7
ATOM 9693 C CA . GLU A 1 59 ? -4.387 4.741 -1.218 1.00 0.00 59 GLU A CA 7
ATOM 9694 C C . GLU A 1 59 ? -3.905 5.941 -2.026 1.00 0.00 59 GLU A C 7
ATOM 9695 O O . GLU A 1 59 ? -3.015 6.675 -1.596 1.00 0.00 59 GLU A O 7
ATOM 9707 N N . LEU A 1 60 ? -4.498 6.135 -3.199 1.00 0.00 60 LEU A N 7
ATOM 9708 C CA . LEU A 1 60 ? -4.128 7.247 -4.067 1.00 0.00 60 LEU A CA 7
ATOM 9709 C C . LEU A 1 60 ? -4.621 8.571 -3.493 1.00 0.00 60 LEU A C 7
ATOM 9710 O O . LEU A 1 60 ? -5.241 8.605 -2.429 1.00 0.00 60 LEU A O 7
ATOM 9726 N N . ASP A 1 61 ? -4.342 9.659 -4.201 1.00 0.00 61 ASP A N 7
ATOM 9727 C CA . ASP A 1 61 ? -4.757 10.986 -3.759 1.00 0.00 61 ASP A CA 7
ATOM 9728 C C . ASP A 1 61 ? -5.943 11.488 -4.579 1.00 0.00 61 ASP A C 7
ATOM 9729 O O . ASP A 1 61 ? -6.766 12.258 -4.085 1.00 0.00 61 ASP A O 7
ATOM 9738 N N . GLN A 1 62 ? -6.023 11.047 -5.830 1.00 0.00 62 GLN A N 7
ATOM 9739 C CA . GLN A 1 62 ? -7.109 11.456 -6.715 1.00 0.00 62 GLN A CA 7
ATOM 9740 C C . GLN A 1 62 ? -7.989 10.263 -7.084 1.00 0.00 62 GLN A C 7
ATOM 9741 O O . GLN A 1 62 ? -7.508 9.134 -7.185 1.00 0.00 62 GLN A O 7
ATOM 9755 N N . PRO A 1 63 ? -9.297 10.498 -7.294 1.00 0.00 63 PRO A N 7
ATOM 9756 C CA . PRO A 1 63 ? -10.241 9.435 -7.655 1.00 0.00 63 PRO A CA 7
ATOM 9757 C C . PRO A 1 63 ? -9.863 8.746 -8.961 1.00 0.00 63 PRO A C 7
ATOM 9758 O O . PRO A 1 63 ? -10.271 9.174 -10.041 1.00 0.00 63 PRO A O 7
ATOM 9769 N N . THR A 1 64 ? -9.081 7.677 -8.857 1.00 0.00 64 THR A N 7
ATOM 9770 C CA . THR A 1 64 ? -8.649 6.930 -10.033 1.00 0.00 64 THR A CA 7
ATOM 9771 C C . THR A 1 64 ? -7.914 5.655 -9.631 1.00 0.00 64 THR A C 7
ATOM 9772 O O . THR A 1 64 ? -6.922 5.275 -10.253 1.00 0.00 64 THR A O 7
ATOM 9783 N N . GLY A 1 65 ? -8.407 4.999 -8.586 1.00 0.00 65 GLY A N 7
ATOM 9784 C CA . GLY A 1 65 ? -7.784 3.774 -8.119 1.00 0.00 65 GLY A CA 7
ATOM 9785 C C . GLY A 1 65 ? -8.381 2.538 -8.764 1.00 0.00 65 GLY A C 7
ATOM 9786 O O . GLY A 1 65 ? -8.112 2.246 -9.929 1.00 0.00 65 GLY A O 7
ATOM 9790 N N . LYS A 1 66 ? -9.195 1.813 -8.005 1.00 0.00 66 LYS A N 7
ATOM 9791 C CA . LYS A 1 66 ? -9.833 0.601 -8.508 1.00 0.00 66 LYS A CA 7
ATOM 9792 C C . LYS A 1 66 ? -11.053 0.242 -7.666 1.00 0.00 66 LYS A C 7
ATOM 9793 O O . LYS A 1 66 ? -12.134 -0.015 -8.199 1.00 0.00 66 LYS A O 7
ATOM 9812 N N . HIS A 1 67 ? -10.874 0.225 -6.350 1.00 0.00 67 HIS A N 7
ATOM 9813 C CA . HIS A 1 67 ? -11.960 -0.104 -5.435 1.00 0.00 67 HIS A CA 7
ATOM 9814 C C . HIS A 1 67 ? -12.093 0.956 -4.346 1.00 0.00 67 HIS A C 7
ATOM 9815 O O . HIS A 1 67 ? -11.253 1.849 -4.229 1.00 0.00 67 HIS A O 7
ATOM 9829 N N . ASP A 1 68 ? -13.152 0.852 -3.551 1.00 0.00 68 ASP A N 7
ATOM 9830 C CA . ASP A 1 68 ? -13.394 1.800 -2.471 1.00 0.00 68 ASP A CA 7
ATOM 9831 C C . ASP A 1 68 ? -12.912 1.239 -1.137 1.00 0.00 68 ASP A C 7
ATOM 9832 O O . ASP A 1 68 ? -13.489 1.523 -0.087 1.00 0.00 68 ASP A O 7
ATOM 9841 N N . GLY A 1 69 ? -11.850 0.442 -1.187 1.00 0.00 69 GLY A N 7
ATOM 9842 C CA . GLY A 1 69 ? -11.308 -0.148 0.023 1.00 0.00 69 GLY A CA 7
ATOM 9843 C C . GLY A 1 69 ? -11.834 -1.548 0.272 1.00 0.00 69 GLY A C 7
ATOM 9844 O O . GLY A 1 69 ? -11.083 -2.439 0.669 1.00 0.00 69 GLY A O 7
ATOM 9848 N N . SER A 1 70 ? -13.128 -1.742 0.039 1.00 0.00 70 SER A N 7
ATOM 9849 C CA . SER A 1 70 ? -13.753 -3.043 0.240 1.00 0.00 70 SER A CA 7
ATOM 9850 C C . SER A 1 70 ? -13.888 -3.794 -1.081 1.00 0.00 70 SER A C 7
ATOM 9851 O O . SER A 1 70 ? -14.440 -3.271 -2.049 1.00 0.00 70 SER A O 7
ATOM 9859 N N . VAL A 1 71 ? -13.379 -5.020 -1.113 1.00 0.00 71 VAL A N 7
ATOM 9860 C CA . VAL A 1 71 ? -13.440 -5.843 -2.314 1.00 0.00 71 VAL A CA 7
ATOM 9861 C C . VAL A 1 71 ? -14.351 -7.049 -2.108 1.00 0.00 71 VAL A C 7
ATOM 9862 O O . VAL A 1 71 ? -14.056 -7.932 -1.302 1.00 0.00 71 VAL A O 7
ATOM 9875 N N . PHE A 1 72 ? -15.459 -7.080 -2.842 1.00 0.00 72 PHE A N 7
ATOM 9876 C CA . PHE A 1 72 ? -16.414 -8.177 -2.740 1.00 0.00 72 PHE A CA 7
ATOM 9877 C C . PHE A 1 72 ? -16.993 -8.266 -1.331 1.00 0.00 72 PHE A C 7
ATOM 9878 O O . PHE A 1 72 ? -17.338 -9.350 -0.859 1.00 0.00 72 PHE A O 7
ATOM 9895 N N . GLY A 1 73 ? -17.097 -7.121 -0.666 1.00 0.00 73 GLY A N 7
ATOM 9896 C CA . GLY A 1 73 ? -17.635 -7.092 0.682 1.00 0.00 73 GLY A CA 7
ATOM 9897 C C . GLY A 1 73 ? -16.549 -7.059 1.740 1.00 0.00 73 GLY A C 7
ATOM 9898 O O . GLY A 1 73 ? -16.744 -6.507 2.823 1.00 0.00 73 GLY A O 7
ATOM 9902 N N . VAL A 1 74 ? -15.400 -7.650 1.426 1.00 0.00 74 VAL A N 7
ATOM 9903 C CA . VAL A 1 74 ? -14.280 -7.686 2.358 1.00 0.00 74 VAL A CA 7
ATOM 9904 C C . VAL A 1 74 ? -13.556 -6.344 2.399 1.00 0.00 74 VAL A C 7
ATOM 9905 O O . VAL A 1 74 ? -13.111 -5.837 1.369 1.00 0.00 74 VAL A O 7
ATOM 9918 N N . ARG A 1 75 ? -13.443 -5.774 3.594 1.00 0.00 75 ARG A N 7
ATOM 9919 C CA . ARG A 1 75 ? -12.773 -4.491 3.768 1.00 0.00 75 ARG A CA 7
ATOM 9920 C C . ARG A 1 75 ? -11.392 -4.677 4.386 1.00 0.00 75 ARG A C 7
ATOM 9921 O O . ARG A 1 75 ? -11.220 -5.455 5.325 1.00 0.00 75 ARG A O 7
ATOM 9942 N N . TYR A 1 76 ? -10.409 -3.958 3.854 1.00 0.00 76 TYR A N 7
ATOM 9943 C CA . TYR A 1 76 ? -9.041 -4.042 4.353 1.00 0.00 76 TYR A CA 7
ATOM 9944 C C . TYR A 1 76 ? -8.619 -2.733 5.011 1.00 0.00 76 TYR A C 7
ATOM 9945 O O . TYR A 1 76 ? -8.004 -2.733 6.077 1.00 0.00 76 TYR A O 7
ATOM 9963 N N . PHE A 1 77 ? -8.954 -1.619 4.369 1.00 0.00 77 PHE A N 7
ATOM 9964 C CA . PHE A 1 77 ? -8.609 -0.302 4.893 1.00 0.00 77 PHE A CA 7
ATOM 9965 C C . PHE A 1 77 ? -9.596 0.754 4.406 1.00 0.00 77 PHE A C 7
ATOM 9966 O O . PHE A 1 77 ? -10.360 0.520 3.469 1.00 0.00 77 PHE A O 7
ATOM 9983 N N . THR A 1 78 ? -9.575 1.917 5.049 1.00 0.00 78 THR A N 7
ATOM 9984 C CA . THR A 1 78 ? -10.468 3.010 4.682 1.00 0.00 78 THR A CA 7
ATOM 9985 C C . THR A 1 78 ? -9.792 3.955 3.696 1.00 0.00 78 THR A C 7
ATOM 9986 O O . THR A 1 78 ? -8.738 4.521 3.986 1.00 0.00 78 THR A O 7
ATOM 9997 N N . CYS A 1 79 ? -10.404 4.121 2.528 1.00 0.00 79 CYS A N 7
ATOM 9998 C CA . CYS A 1 79 ? -9.861 4.998 1.497 1.00 0.00 79 CYS A CA 7
ATOM 9999 C C . CYS A 1 79 ? -10.976 5.739 0.767 1.00 0.00 79 CYS A C 7
ATOM 10000 O O . CYS A 1 79 ? -12.111 5.266 0.705 1.00 0.00 79 CYS A O 7
ATOM 10008 N N . ALA A 1 80 ? -10.644 6.901 0.216 1.00 0.00 80 ALA A N 7
ATOM 10009 C CA . ALA A 1 80 ? -11.616 7.708 -0.511 1.00 0.00 80 ALA A CA 7
ATOM 10010 C C . ALA A 1 80 ? -12.203 6.931 -1.687 1.00 0.00 80 ALA A C 7
ATOM 10011 O O . ALA A 1 80 ? -11.669 5.894 -2.083 1.00 0.00 80 ALA A O 7
ATOM 10018 N N . PRO A 1 81 ? -13.314 7.422 -2.263 1.00 0.00 81 PRO A N 7
ATOM 10019 C CA . PRO A 1 81 ? -13.970 6.765 -3.400 1.00 0.00 81 PRO A CA 7
ATOM 10020 C C . PRO A 1 81 ? -13.043 6.643 -4.605 1.00 0.00 81 PRO A C 7
ATOM 10021 O O . PRO A 1 81 ? -12.622 7.646 -5.180 1.00 0.00 81 PRO A O 7
ATOM 10032 N N . ARG A 1 82 ? -12.730 5.407 -4.980 1.00 0.00 82 ARG A N 7
ATOM 10033 C CA . ARG A 1 82 ? -11.850 5.151 -6.116 1.00 0.00 82 ARG A CA 7
ATOM 10034 C C . ARG A 1 82 ? -10.449 5.692 -5.849 1.00 0.00 82 ARG A C 7
ATOM 10035 O O . ARG A 1 82 ? -9.918 6.486 -6.627 1.00 0.00 82 ARG A O 7
ATOM 10056 N N . HIS A 1 83 ? -9.854 5.257 -4.743 1.00 0.00 83 HIS A N 7
ATOM 10057 C CA . HIS A 1 83 ? -8.513 5.696 -4.371 1.00 0.00 83 HIS A CA 7
ATOM 10058 C C . HIS A 1 83 ? -7.600 4.501 -4.117 1.00 0.00 83 HIS A C 7
ATOM 10059 O O . HIS A 1 83 ? -6.474 4.452 -4.613 1.00 0.00 83 HIS A O 7
ATOM 10073 N N . GLY A 1 84 ? -8.092 3.540 -3.342 1.00 0.00 84 GLY A N 7
ATOM 10074 C CA . GLY A 1 84 ? -7.306 2.358 -3.036 1.00 0.00 84 GLY A CA 7
ATOM 10075 C C . GLY A 1 84 ? -6.900 1.593 -4.280 1.00 0.00 84 GLY A C 7
ATOM 10076 O O . GLY A 1 84 ? -7.671 1.489 -5.234 1.00 0.00 84 GLY A O 7
ATOM 10080 N N . VAL A 1 85 ? -5.684 1.055 -4.270 1.00 0.00 85 VAL A N 7
ATOM 10081 C CA . VAL A 1 85 ? -5.176 0.294 -5.406 1.00 0.00 85 VAL A CA 7
ATOM 10082 C C . VAL A 1 85 ? -4.252 -0.829 -4.946 1.00 0.00 85 VAL A C 7
ATOM 10083 O O . VAL A 1 85 ? -3.189 -0.578 -4.378 1.00 0.00 85 VAL A O 7
ATOM 10096 N N . PHE A 1 86 ? -4.664 -2.067 -5.196 1.00 0.00 86 PHE A N 7
ATOM 10097 C CA . PHE A 1 86 ? -3.873 -3.230 -4.809 1.00 0.00 86 PHE A CA 7
ATOM 10098 C C . PHE A 1 86 ? -2.974 -3.681 -5.955 1.00 0.00 86 PHE A C 7
ATOM 10099 O O . PHE A 1 86 ? -3.447 -3.942 -7.062 1.00 0.00 86 PHE A O 7
ATOM 10116 N N . ALA A 1 87 ? -1.676 -3.771 -5.684 1.00 0.00 87 ALA A N 7
ATOM 10117 C CA . ALA A 1 87 ? -0.713 -4.192 -6.693 1.00 0.00 87 ALA A CA 7
ATOM 10118 C C . ALA A 1 87 ? 0.407 -5.024 -6.071 1.00 0.00 87 ALA A C 7
ATOM 10119 O O . ALA A 1 87 ? 0.822 -4.770 -4.941 1.00 0.00 87 ALA A O 7
ATOM 10126 N N . PRO A 1 88 ? 0.915 -6.032 -6.803 1.00 0.00 88 PRO A N 7
ATOM 10127 C CA . PRO A 1 88 ? 1.993 -6.897 -6.310 1.00 0.00 88 PRO A CA 7
ATOM 10128 C C . PRO A 1 88 ? 3.246 -6.108 -5.948 1.00 0.00 88 PRO A C 7
ATOM 10129 O O . PRO A 1 88 ? 3.601 -5.145 -6.624 1.00 0.00 88 PRO A O 7
ATOM 10140 N N . ALA A 1 89 ? 3.913 -6.524 -4.871 1.00 0.00 89 ALA A N 7
ATOM 10141 C CA . ALA A 1 89 ? 5.128 -5.855 -4.419 1.00 0.00 89 ALA A CA 7
ATOM 10142 C C . ALA A 1 89 ? 6.075 -5.628 -5.589 1.00 0.00 89 ALA A C 7
ATOM 10143 O O . ALA A 1 89 ? 6.529 -4.511 -5.831 1.00 0.00 89 ALA A O 7
ATOM 10150 N N . SER A 1 90 ? 6.348 -6.701 -6.327 1.00 0.00 90 SER A N 7
ATOM 10151 C CA . SER A 1 90 ? 7.218 -6.622 -7.490 1.00 0.00 90 SER A CA 7
ATOM 10152 C C . SER A 1 90 ? 6.689 -5.574 -8.460 1.00 0.00 90 SER A C 7
ATOM 10153 O O . SER A 1 90 ? 7.441 -5.005 -9.252 1.00 0.00 90 SER A O 7
ATOM 10161 N N . ARG A 1 91 ? 5.384 -5.311 -8.378 1.00 0.00 91 ARG A N 7
ATOM 10162 C CA . ARG A 1 91 ? 4.753 -4.317 -9.233 1.00 0.00 91 ARG A CA 7
ATOM 10163 C C . ARG A 1 91 ? 4.801 -2.939 -8.576 1.00 0.00 91 ARG A C 7
ATOM 10164 O O . ARG A 1 91 ? 4.558 -1.923 -9.228 1.00 0.00 91 ARG A O 7
ATOM 10185 N N . ILE A 1 92 ? 5.119 -2.908 -7.281 1.00 0.00 92 ILE A N 7
ATOM 10186 C CA . ILE A 1 92 ? 5.199 -1.651 -6.546 1.00 0.00 92 ILE A CA 7
ATOM 10187 C C . ILE A 1 92 ? 6.644 -1.317 -6.188 1.00 0.00 92 ILE A C 7
ATOM 10188 O O . ILE A 1 92 ? 7.427 -2.201 -5.839 1.00 0.00 92 ILE A O 7
ATOM 10204 N N . GLN A 1 93 ? 6.990 -0.038 -6.278 1.00 0.00 93 GLN A N 7
ATOM 10205 C CA . GLN A 1 93 ? 8.342 0.412 -5.963 1.00 0.00 93 GLN A CA 7
ATOM 10206 C C . GLN A 1 93 ? 8.365 1.177 -4.644 1.00 0.00 93 GLN A C 7
ATOM 10207 O O . GLN A 1 93 ? 7.318 1.484 -4.074 1.00 0.00 93 GLN A O 7
ATOM 10221 N N . ARG A 1 94 ? 9.566 1.484 -4.165 1.00 0.00 94 ARG A N 7
ATOM 10222 C CA . ARG A 1 94 ? 9.727 2.214 -2.913 1.00 0.00 94 ARG A CA 7
ATOM 10223 C C . ARG A 1 94 ? 10.514 3.502 -3.131 1.00 0.00 94 ARG A C 7
ATOM 10224 O O . ARG A 1 94 ? 11.621 3.482 -3.669 1.00 0.00 94 ARG A O 7
ATOM 10245 N N . ILE A 1 95 ? 9.936 4.623 -2.711 1.00 0.00 95 ILE A N 7
ATOM 10246 C CA . ILE A 1 95 ? 10.583 5.921 -2.861 1.00 0.00 95 ILE A CA 7
ATOM 10247 C C . ILE A 1 95 ? 11.315 6.319 -1.583 1.00 0.00 95 ILE A C 7
ATOM 10248 O O . ILE A 1 95 ? 12.523 6.554 -1.595 1.00 0.00 95 ILE A O 7
ATOM 10264 N N . GLY A 1 96 ? 10.575 6.394 -0.482 1.00 0.00 96 GLY A N 7
ATOM 10265 C CA . GLY A 1 96 ? 11.170 6.764 0.789 1.00 0.00 96 GLY A CA 7
ATOM 10266 C C . GLY A 1 96 ? 11.662 8.199 0.802 1.00 0.00 96 GLY A C 7
ATOM 10267 O O . GLY A 1 96 ? 12.857 8.450 0.956 1.00 0.00 96 GLY A O 7
ATOM 10271 N N . SER A 1 97 ? 10.739 9.141 0.641 1.00 0.00 97 SER A N 7
ATOM 10272 C CA . SER A 1 97 ? 11.085 10.557 0.635 1.00 0.00 97 SER A CA 7
ATOM 10273 C C . SER A 1 97 ? 10.597 11.241 1.908 1.00 0.00 97 SER A C 7
ATOM 10274 O O . SER A 1 97 ? 9.683 10.756 2.575 1.00 0.00 97 SER A O 7
ATOM 10282 N N . GLY A 1 98 ? 11.213 12.372 2.239 1.00 0.00 98 GLY A N 7
ATOM 10283 C CA . GLY A 1 98 ? 10.828 13.105 3.431 1.00 0.00 98 GLY A CA 7
ATOM 10284 C C . GLY A 1 98 ? 12.022 13.681 4.170 1.00 0.00 98 GLY A C 7
ATOM 10285 O O . GLY A 1 98 ? 13.161 13.527 3.727 1.00 0.00 98 GLY A O 7
ATOM 10289 N N . PRO A 1 99 ? 11.792 14.356 5.310 1.00 0.00 99 PRO A N 7
ATOM 10290 C CA . PRO A 1 99 ? 12.869 14.955 6.104 1.00 0.00 99 PRO A CA 7
ATOM 10291 C C . PRO A 1 99 ? 13.973 13.955 6.428 1.00 0.00 99 PRO A C 7
ATOM 10292 O O . PRO A 1 99 ? 13.834 12.757 6.179 1.00 0.00 99 PRO A O 7
ATOM 10303 N N . SER A 1 100 ? 15.072 14.454 6.986 1.00 0.00 100 SER A N 7
ATOM 10304 C CA . SER A 1 100 ? 16.201 13.604 7.345 1.00 0.00 100 SER A CA 7
ATOM 10305 C C . SER A 1 100 ? 17.029 14.239 8.456 1.00 0.00 100 SER A C 7
ATOM 10306 O O . SER A 1 100 ? 17.161 13.677 9.544 1.00 0.00 100 SER A O 7
ATOM 10314 N N . SER A 1 101 ? 17.585 15.413 8.176 1.00 0.00 101 SER A N 7
ATOM 10315 C CA . SER A 1 101 ? 18.401 16.125 9.154 1.00 0.00 101 SER A CA 7
ATOM 10316 C C . SER A 1 101 ? 18.278 17.634 8.969 1.00 0.00 101 SER A C 7
ATOM 10317 O O . SER A 1 101 ? 17.624 18.104 8.038 1.00 0.00 101 SER A O 7
ATOM 10325 N N . GLY A 1 102 ? 18.910 18.388 9.862 1.00 0.00 102 GLY A N 7
ATOM 10326 C CA . GLY A 1 102 ? 18.859 19.836 9.779 1.00 0.00 102 GLY A CA 7
ATOM 10327 C C . GLY A 1 102 ? 20.135 20.431 9.216 1.00 0.00 102 GLY A C 7
ATOM 10328 O O . GLY A 1 102 ? 21.176 19.741 9.248 1.00 0.00 102 GLY A O 7
ATOM 10333 N N . GLY A 1 1 ? 32.437 4.437 -0.220 1.00 0.00 1 GLY A N 8
ATOM 10334 C CA . GLY A 1 1 ? 31.168 4.710 0.508 1.00 0.00 1 GLY A CA 8
ATOM 10335 C C . GLY A 1 1 ? 30.782 3.584 1.447 1.00 0.00 1 GLY A C 8
ATOM 10336 O O . GLY A 1 1 ? 29.648 3.108 1.423 1.00 0.00 1 GLY A O 8
ATOM 10342 N N . SER A 1 2 ? 31.730 3.156 2.275 1.00 0.00 2 SER A N 8
ATOM 10343 C CA . SER A 1 2 ? 31.485 2.078 3.227 1.00 0.00 2 SER A CA 8
ATOM 10344 C C . SER A 1 2 ? 32.139 2.380 4.571 1.00 0.00 2 SER A C 8
ATOM 10345 O O . SER A 1 2 ? 33.236 2.936 4.628 1.00 0.00 2 SER A O 8
ATOM 10353 N N . SER A 1 3 ? 31.459 2.010 5.651 1.00 0.00 3 SER A N 8
ATOM 10354 C CA . SER A 1 3 ? 31.974 2.240 6.996 1.00 0.00 3 SER A CA 8
ATOM 10355 C C . SER A 1 3 ? 32.540 0.955 7.590 1.00 0.00 3 SER A C 8
ATOM 10356 O O . SER A 1 3 ? 31.798 0.118 8.104 1.00 0.00 3 SER A O 8
ATOM 10364 N N . GLY A 1 4 ? 33.858 0.804 7.516 1.00 0.00 4 GLY A N 8
ATOM 10365 C CA . GLY A 1 4 ? 34.501 -0.382 8.050 1.00 0.00 4 GLY A CA 8
ATOM 10366 C C . GLY A 1 4 ? 34.493 -0.413 9.566 1.00 0.00 4 GLY A C 8
ATOM 10367 O O . GLY A 1 4 ? 33.871 0.432 10.208 1.00 0.00 4 GLY A O 8
ATOM 10371 N N . SER A 1 5 ? 35.186 -1.392 10.140 1.00 0.00 5 SER A N 8
ATOM 10372 C CA . SER A 1 5 ? 35.256 -1.532 11.590 1.00 0.00 5 SER A CA 8
ATOM 10373 C C . SER A 1 5 ? 36.342 -2.525 11.990 1.00 0.00 5 SER A C 8
ATOM 10374 O O . SER A 1 5 ? 36.863 -3.262 11.152 1.00 0.00 5 SER A O 8
ATOM 10382 N N . SER A 1 6 ? 36.680 -2.540 13.276 1.00 0.00 6 SER A N 8
ATOM 10383 C CA . SER A 1 6 ? 37.704 -3.442 13.788 1.00 0.00 6 SER A CA 8
ATOM 10384 C C . SER A 1 6 ? 37.075 -4.587 14.575 1.00 0.00 6 SER A C 8
ATOM 10385 O O . SER A 1 6 ? 37.335 -5.758 14.302 1.00 0.00 6 SER A O 8
ATOM 10393 N N . GLY A 1 7 ? 36.245 -4.239 15.554 1.00 0.00 7 GLY A N 8
ATOM 10394 C CA . GLY A 1 7 ? 35.591 -5.249 16.366 1.00 0.00 7 GLY A CA 8
ATOM 10395 C C . GLY A 1 7 ? 34.082 -5.097 16.374 1.00 0.00 7 GLY A C 8
ATOM 10396 O O . GLY A 1 7 ? 33.374 -5.840 15.694 1.00 0.00 7 GLY A O 8
ATOM 10400 N N . LYS A 1 8 ? 33.590 -4.131 17.143 1.00 0.00 8 LYS A N 8
ATOM 10401 C CA . LYS A 1 8 ? 32.157 -3.883 17.235 1.00 0.00 8 LYS A CA 8
ATOM 10402 C C . LYS A 1 8 ? 31.844 -2.410 16.990 1.00 0.00 8 LYS A C 8
ATOM 10403 O O . LYS A 1 8 ? 31.038 -2.073 16.123 1.00 0.00 8 LYS A O 8
ATOM 10422 N N . SER A 1 9 ? 32.488 -1.537 17.758 1.00 0.00 9 SER A N 8
ATOM 10423 C CA . SER A 1 9 ? 32.282 -0.098 17.624 1.00 0.00 9 SER A CA 8
ATOM 10424 C C . SER A 1 9 ? 30.800 0.256 17.727 1.00 0.00 9 SER A C 8
ATOM 10425 O O . SER A 1 9 ? 30.107 0.363 16.715 1.00 0.00 9 SER A O 8
ATOM 10433 N N . PRO A 1 10 ? 30.293 0.444 18.958 1.00 0.00 10 PRO A N 8
ATOM 10434 C CA . PRO A 1 10 ? 28.885 0.788 19.188 1.00 0.00 10 PRO A CA 8
ATOM 10435 C C . PRO A 1 10 ? 28.447 2.003 18.376 1.00 0.00 10 PRO A C 8
ATOM 10436 O O . PRO A 1 10 ? 28.541 3.139 18.842 1.00 0.00 10 PRO A O 8
ATOM 10447 N N . SER A 1 11 ? 27.970 1.757 17.160 1.00 0.00 11 SER A N 8
ATOM 10448 C CA . SER A 1 11 ? 27.519 2.830 16.284 1.00 0.00 11 SER A CA 8
ATOM 10449 C C . SER A 1 11 ? 26.247 2.430 15.543 1.00 0.00 11 SER A C 8
ATOM 10450 O O . SER A 1 11 ? 25.238 3.132 15.597 1.00 0.00 11 SER A O 8
ATOM 10458 N N . SER A 1 12 ? 26.305 1.297 14.850 1.00 0.00 12 SER A N 8
ATOM 10459 C CA . SER A 1 12 ? 25.157 0.803 14.098 1.00 0.00 12 SER A CA 8
ATOM 10460 C C . SER A 1 12 ? 25.034 -0.714 14.228 1.00 0.00 12 SER A C 8
ATOM 10461 O O . SER A 1 12 ? 26.022 -1.408 14.467 1.00 0.00 12 SER A O 8
ATOM 10469 N N . PRO A 1 13 ? 23.810 -1.250 14.071 1.00 0.00 13 PRO A N 8
ATOM 10470 C CA . PRO A 1 13 ? 23.561 -2.692 14.172 1.00 0.00 13 PRO A CA 8
ATOM 10471 C C . PRO A 1 13 ? 24.165 -3.465 13.005 1.00 0.00 13 PRO A C 8
ATOM 10472 O O . PRO A 1 13 ? 23.496 -3.718 12.002 1.00 0.00 13 PRO A O 8
ATOM 10483 N N . SER A 1 14 ? 25.432 -3.840 13.141 1.00 0.00 14 SER A N 8
ATOM 10484 C CA . SER A 1 14 ? 26.126 -4.585 12.098 1.00 0.00 14 SER A CA 8
ATOM 10485 C C . SER A 1 14 ? 26.595 -5.940 12.618 1.00 0.00 14 SER A C 8
ATOM 10486 O O . SER A 1 14 ? 27.116 -6.043 13.729 1.00 0.00 14 SER A O 8
ATOM 10494 N N . LEU A 1 15 ? 26.407 -6.977 11.808 1.00 0.00 15 LEU A N 8
ATOM 10495 C CA . LEU A 1 15 ? 26.811 -8.326 12.187 1.00 0.00 15 LEU A CA 8
ATOM 10496 C C . LEU A 1 15 ? 26.818 -9.250 10.973 1.00 0.00 15 LEU A C 8
ATOM 10497 O O . LEU A 1 15 ? 26.669 -8.800 9.836 1.00 0.00 15 LEU A O 8
ATOM 10513 N N . GLY A 1 16 ? 26.992 -10.545 11.220 1.00 0.00 16 GLY A N 8
ATOM 10514 C CA . GLY A 1 16 ? 27.014 -11.512 10.137 1.00 0.00 16 GLY A CA 8
ATOM 10515 C C . GLY A 1 16 ? 25.771 -11.445 9.271 1.00 0.00 16 GLY A C 8
ATOM 10516 O O . GLY A 1 16 ? 24.695 -11.878 9.683 1.00 0.00 16 GLY A O 8
ATOM 10520 N N . SER A 1 17 ? 25.919 -10.901 8.068 1.00 0.00 17 SER A N 8
ATOM 10521 C CA . SER A 1 17 ? 24.801 -10.777 7.141 1.00 0.00 17 SER A CA 8
ATOM 10522 C C . SER A 1 17 ? 24.209 -12.144 6.815 1.00 0.00 17 SER A C 8
ATOM 10523 O O . SER A 1 17 ? 24.820 -12.945 6.107 1.00 0.00 17 SER A O 8
ATOM 10531 N N . LEU A 1 18 ? 23.015 -12.405 7.338 1.00 0.00 18 LEU A N 8
ATOM 10532 C CA . LEU A 1 18 ? 22.337 -13.676 7.103 1.00 0.00 18 LEU A CA 8
ATOM 10533 C C . LEU A 1 18 ? 21.089 -13.476 6.250 1.00 0.00 18 LEU A C 8
ATOM 10534 O O . LEU A 1 18 ? 20.747 -14.324 5.426 1.00 0.00 18 LEU A O 8
ATOM 10550 N N . GLN A 1 19 ? 20.413 -12.350 6.453 1.00 0.00 19 GLN A N 8
ATOM 10551 C CA . GLN A 1 19 ? 19.202 -12.039 5.703 1.00 0.00 19 GLN A CA 8
ATOM 10552 C C . GLN A 1 19 ? 19.517 -11.834 4.225 1.00 0.00 19 GLN A C 8
ATOM 10553 O O . GLN A 1 19 ? 20.492 -11.170 3.875 1.00 0.00 19 GLN A O 8
ATOM 10567 N N . GLN A 1 20 ? 18.685 -12.408 3.362 1.00 0.00 20 GLN A N 8
ATOM 10568 C CA . GLN A 1 20 ? 18.875 -12.287 1.921 1.00 0.00 20 GLN A CA 8
ATOM 10569 C C . GLN A 1 20 ? 17.534 -12.202 1.201 1.00 0.00 20 GLN A C 8
ATOM 10570 O O . GLN A 1 20 ? 17.332 -11.343 0.343 1.00 0.00 20 GLN A O 8
ATOM 10584 N N . ARG A 1 21 ? 16.619 -13.099 1.557 1.00 0.00 21 ARG A N 8
ATOM 10585 C CA . ARG A 1 21 ? 15.295 -13.125 0.944 1.00 0.00 21 ARG A CA 8
ATOM 10586 C C . ARG A 1 21 ? 14.250 -12.532 1.884 1.00 0.00 21 ARG A C 8
ATOM 10587 O O . ARG A 1 21 ? 14.006 -13.060 2.968 1.00 0.00 21 ARG A O 8
ATOM 10608 N N . GLU A 1 22 ? 13.637 -11.432 1.460 1.00 0.00 22 GLU A N 8
ATOM 10609 C CA . GLU A 1 22 ? 12.617 -10.768 2.263 1.00 0.00 22 GLU A CA 8
ATOM 10610 C C . GLU A 1 22 ? 11.252 -10.855 1.588 1.00 0.00 22 GLU A C 8
ATOM 10611 O O . GLU A 1 22 ? 10.318 -11.448 2.130 1.00 0.00 22 GLU A O 8
ATOM 10623 N N . GLY A 1 23 ? 11.143 -10.261 0.404 1.00 0.00 23 GLY A N 8
ATOM 10624 C CA . GLY A 1 23 ? 9.888 -10.284 -0.324 1.00 0.00 23 GLY A CA 8
ATOM 10625 C C . GLY A 1 23 ? 9.177 -8.945 -0.297 1.00 0.00 23 GLY A C 8
ATOM 10626 O O . GLY A 1 23 ? 8.926 -8.346 -1.343 1.00 0.00 23 GLY A O 8
ATOM 10630 N N . ALA A 1 24 ? 8.849 -8.475 0.903 1.00 0.00 24 ALA A N 8
ATOM 10631 C CA . ALA A 1 24 ? 8.162 -7.201 1.063 1.00 0.00 24 ALA A CA 8
ATOM 10632 C C . ALA A 1 24 ? 9.132 -6.032 0.922 1.00 0.00 24 ALA A C 8
ATOM 10633 O O . ALA A 1 24 ? 10.184 -6.005 1.560 1.00 0.00 24 ALA A O 8
ATOM 10640 N N . LYS A 1 25 ? 8.771 -5.067 0.081 1.00 0.00 25 LYS A N 8
ATOM 10641 C CA . LYS A 1 25 ? 9.609 -3.896 -0.144 1.00 0.00 25 LYS A CA 8
ATOM 10642 C C . LYS A 1 25 ? 9.299 -2.802 0.874 1.00 0.00 25 LYS A C 8
ATOM 10643 O O . LYS A 1 25 ? 10.149 -2.439 1.688 1.00 0.00 25 LYS A O 8
ATOM 10662 N N . ALA A 1 26 ? 8.078 -2.282 0.822 1.00 0.00 26 ALA A N 8
ATOM 10663 C CA . ALA A 1 26 ? 7.656 -1.231 1.740 1.00 0.00 26 ALA A CA 8
ATOM 10664 C C . ALA A 1 26 ? 6.847 -1.804 2.898 1.00 0.00 26 ALA A C 8
ATOM 10665 O O . ALA A 1 26 ? 6.621 -3.012 2.973 1.00 0.00 26 ALA A O 8
ATOM 10672 N N . GLU A 1 27 ? 6.413 -0.930 3.800 1.00 0.00 27 GLU A N 8
ATOM 10673 C CA . GLU A 1 27 ? 5.629 -1.350 4.956 1.00 0.00 27 GLU A CA 8
ATOM 10674 C C . GLU A 1 27 ? 4.376 -0.494 5.103 1.00 0.00 27 GLU A C 8
ATOM 10675 O O . GLU A 1 27 ? 4.154 0.439 4.329 1.00 0.00 27 GLU A O 8
ATOM 10687 N N . VAL A 1 28 ? 3.559 -0.815 6.101 1.00 0.00 28 VAL A N 8
ATOM 10688 C CA . VAL A 1 28 ? 2.329 -0.075 6.350 1.00 0.00 28 VAL A CA 8
ATOM 10689 C C . VAL A 1 28 ? 2.626 1.364 6.756 1.00 0.00 28 VAL A C 8
ATOM 10690 O O . VAL A 1 28 ? 2.822 1.659 7.934 1.00 0.00 28 VAL A O 8
ATOM 10703 N N . GLY A 1 29 ? 2.662 2.256 5.771 1.00 0.00 29 GLY A N 8
ATOM 10704 C CA . GLY A 1 29 ? 2.938 3.655 6.046 1.00 0.00 29 GLY A CA 8
ATOM 10705 C C . GLY A 1 29 ? 4.244 4.118 5.431 1.00 0.00 29 GLY A C 8
ATOM 10706 O O . GLY A 1 29 ? 5.010 4.848 6.062 1.00 0.00 29 GLY A O 8
ATOM 10710 N N . ASP A 1 30 ? 4.500 3.693 4.199 1.00 0.00 30 ASP A N 8
ATOM 10711 C CA . ASP A 1 30 ? 5.722 4.069 3.499 1.00 0.00 30 ASP A CA 8
ATOM 10712 C C . ASP A 1 30 ? 5.422 4.483 2.063 1.00 0.00 30 ASP A C 8
ATOM 10713 O O . ASP A 1 30 ? 4.539 3.920 1.415 1.00 0.00 30 ASP A O 8
ATOM 10722 N N . GLN A 1 31 ? 6.162 5.470 1.569 1.00 0.00 31 GLN A N 8
ATOM 10723 C CA . GLN A 1 31 ? 5.975 5.960 0.208 1.00 0.00 31 GLN A CA 8
ATOM 10724 C C . GLN A 1 31 ? 6.313 4.875 -0.810 1.00 0.00 31 GLN A C 8
ATOM 10725 O O . GLN A 1 31 ? 7.329 4.191 -0.688 1.00 0.00 31 GLN A O 8
ATOM 10739 N N . VAL A 1 32 ? 5.456 4.725 -1.813 1.00 0.00 32 VAL A N 8
ATOM 10740 C CA . VAL A 1 32 ? 5.664 3.724 -2.852 1.00 0.00 32 VAL A CA 8
ATOM 10741 C C . VAL A 1 32 ? 5.112 4.197 -4.192 1.00 0.00 32 VAL A C 8
ATOM 10742 O O . VAL A 1 32 ? 4.469 5.244 -4.274 1.00 0.00 32 VAL A O 8
ATOM 10755 N N . LEU A 1 33 ? 5.368 3.421 -5.239 1.00 0.00 33 LEU A N 8
ATOM 10756 C CA . LEU A 1 33 ? 4.897 3.761 -6.577 1.00 0.00 33 LEU A CA 8
ATOM 10757 C C . LEU A 1 33 ? 4.283 2.545 -7.263 1.00 0.00 33 LEU A C 8
ATOM 10758 O O . LEU A 1 33 ? 4.991 1.616 -7.651 1.00 0.00 33 LEU A O 8
ATOM 10774 N N . VAL A 1 34 ? 2.962 2.558 -7.409 1.00 0.00 34 VAL A N 8
ATOM 10775 C CA . VAL A 1 34 ? 2.254 1.456 -8.049 1.00 0.00 34 VAL A CA 8
ATOM 10776 C C . VAL A 1 34 ? 2.473 1.465 -9.558 1.00 0.00 34 VAL A C 8
ATOM 10777 O O . VAL A 1 34 ? 2.175 2.450 -10.233 1.00 0.00 34 VAL A O 8
ATOM 10790 N N . ALA A 1 35 ? 2.996 0.360 -10.080 1.00 0.00 35 ALA A N 8
ATOM 10791 C CA . ALA A 1 35 ? 3.256 0.239 -11.510 1.00 0.00 35 ALA A CA 8
ATOM 10792 C C . ALA A 1 35 ? 4.219 1.321 -11.989 1.00 0.00 35 ALA A C 8
ATOM 10793 O O . ALA A 1 35 ? 4.216 1.690 -13.164 1.00 0.00 35 ALA A O 8
ATOM 10800 N N . GLY A 1 36 ? 5.042 1.826 -11.075 1.00 0.00 36 GLY A N 8
ATOM 10801 C CA . GLY A 1 36 ? 5.999 2.860 -11.427 1.00 0.00 36 GLY A CA 8
ATOM 10802 C C . GLY A 1 36 ? 5.342 4.069 -12.067 1.00 0.00 36 GLY A C 8
ATOM 10803 O O . GLY A 1 36 ? 5.967 4.779 -12.855 1.00 0.00 36 GLY A O 8
ATOM 10807 N N . GLN A 1 37 ? 4.078 4.303 -11.728 1.00 0.00 37 GLN A N 8
ATOM 10808 C CA . GLN A 1 37 ? 3.338 5.434 -12.276 1.00 0.00 37 GLN A CA 8
ATOM 10809 C C . GLN A 1 37 ? 2.433 6.056 -11.217 1.00 0.00 37 GLN A C 8
ATOM 10810 O O . GLN A 1 37 ? 2.605 7.217 -10.844 1.00 0.00 37 GLN A O 8
ATOM 10824 N N . LYS A 1 38 ? 1.470 5.278 -10.737 1.00 0.00 38 LYS A N 8
ATOM 10825 C CA . LYS A 1 38 ? 0.538 5.754 -9.720 1.00 0.00 38 LYS A CA 8
ATOM 10826 C C . LYS A 1 38 ? 1.234 5.903 -8.372 1.00 0.00 38 LYS A C 8
ATOM 10827 O O . LYS A 1 38 ? 1.630 4.914 -7.753 1.00 0.00 38 LYS A O 8
ATOM 10846 N N . GLN A 1 39 ? 1.380 7.145 -7.921 1.00 0.00 39 GLN A N 8
ATOM 10847 C CA . GLN A 1 39 ? 2.029 7.424 -6.645 1.00 0.00 39 GLN A CA 8
ATOM 10848 C C . GLN A 1 39 ? 1.050 7.249 -5.488 1.00 0.00 39 GLN A C 8
ATOM 10849 O O . GLN A 1 39 ? -0.065 7.769 -5.520 1.00 0.00 39 GLN A O 8
ATOM 10863 N N . GLY A 1 40 ? 1.476 6.514 -4.465 1.00 0.00 40 GLY A N 8
ATOM 10864 C CA . GLY A 1 40 ? 0.626 6.283 -3.312 1.00 0.00 40 GLY A CA 8
ATOM 10865 C C . GLY A 1 40 ? 1.402 5.786 -2.110 1.00 0.00 40 GLY A C 8
ATOM 10866 O O . GLY A 1 40 ? 2.616 5.601 -2.179 1.00 0.00 40 GLY A O 8
ATOM 10870 N N . ILE A 1 41 ? 0.698 5.568 -1.004 1.00 0.00 41 ILE A N 8
ATOM 10871 C CA . ILE A 1 41 ? 1.328 5.087 0.221 1.00 0.00 41 ILE A CA 8
ATOM 10872 C C . ILE A 1 41 ? 0.599 3.866 0.771 1.00 0.00 41 ILE A C 8
ATOM 10873 O O . ILE A 1 41 ? -0.632 3.819 0.786 1.00 0.00 41 ILE A O 8
ATOM 10889 N N . VAL A 1 42 ? 1.366 2.879 1.221 1.00 0.00 42 VAL A N 8
ATOM 10890 C CA . VAL A 1 42 ? 0.793 1.657 1.772 1.00 0.00 42 VAL A CA 8
ATOM 10891 C C . VAL A 1 42 ? -0.038 1.951 3.016 1.00 0.00 42 VAL A C 8
ATOM 10892 O O . VAL A 1 42 ? 0.438 2.590 3.955 1.00 0.00 42 VAL A O 8
ATOM 10905 N N . ARG A 1 43 ? -1.281 1.480 3.017 1.00 0.00 43 ARG A N 8
ATOM 10906 C CA . ARG A 1 43 ? -2.178 1.692 4.147 1.00 0.00 43 ARG A CA 8
ATOM 10907 C C . ARG A 1 43 ? -2.466 0.379 4.867 1.00 0.00 43 ARG A C 8
ATOM 10908 O O . ARG A 1 43 ? -2.622 0.350 6.088 1.00 0.00 43 ARG A O 8
ATOM 10929 N N . PHE A 1 44 ? -2.536 -0.706 4.102 1.00 0.00 44 PHE A N 8
ATOM 10930 C CA . PHE A 1 44 ? -2.806 -2.024 4.668 1.00 0.00 44 PHE A CA 8
ATOM 10931 C C . PHE A 1 44 ? -2.016 -3.103 3.935 1.00 0.00 44 PHE A C 8
ATOM 10932 O O . PHE A 1 44 ? -2.272 -3.389 2.766 1.00 0.00 44 PHE A O 8
ATOM 10949 N N . TYR A 1 45 ? -1.055 -3.700 4.631 1.00 0.00 45 TYR A N 8
ATOM 10950 C CA . TYR A 1 45 ? -0.227 -4.750 4.047 1.00 0.00 45 TYR A CA 8
ATOM 10951 C C . TYR A 1 45 ? -0.627 -6.120 4.583 1.00 0.00 45 TYR A C 8
ATOM 10952 O O . TYR A 1 45 ? -0.605 -6.355 5.792 1.00 0.00 45 TYR A O 8
ATOM 10970 N N . GLY A 1 46 ? -0.991 -7.021 3.678 1.00 0.00 46 GLY A N 8
ATOM 10971 C CA . GLY A 1 46 ? -1.390 -8.358 4.080 1.00 0.00 46 GLY A CA 8
ATOM 10972 C C . GLY A 1 46 ? -2.082 -9.117 2.964 1.00 0.00 46 GLY A C 8
ATOM 10973 O O . GLY A 1 46 ? -2.364 -8.556 1.906 1.00 0.00 46 GLY A O 8
ATOM 10977 N N . LYS A 1 47 ? -2.353 -10.396 3.202 1.00 0.00 47 LYS A N 8
ATOM 10978 C CA . LYS A 1 47 ? -3.016 -11.233 2.208 1.00 0.00 47 LYS A CA 8
ATOM 10979 C C . LYS A 1 47 ? -4.475 -10.823 2.037 1.00 0.00 47 LYS A C 8
ATOM 10980 O O . LYS A 1 47 ? -5.079 -10.248 2.942 1.00 0.00 47 LYS A O 8
ATOM 10999 N N . THR A 1 48 ? -5.035 -11.125 0.870 1.00 0.00 48 THR A N 8
ATOM 11000 C CA . THR A 1 48 ? -6.425 -10.789 0.578 1.00 0.00 48 THR A CA 8
ATOM 11001 C C . THR A 1 48 ? -7.246 -12.048 0.322 1.00 0.00 48 THR A C 8
ATOM 11002 O O . THR A 1 48 ? -6.736 -13.163 0.415 1.00 0.00 48 THR A O 8
ATOM 11013 N N . ASP A 1 49 ? -8.522 -11.860 -0.001 1.00 0.00 49 ASP A N 8
ATOM 11014 C CA . ASP A 1 49 ? -9.414 -12.982 -0.271 1.00 0.00 49 ASP A CA 8
ATOM 11015 C C . ASP A 1 49 ? -9.699 -13.104 -1.764 1.00 0.00 49 ASP A C 8
ATOM 11016 O O . ASP A 1 49 ? -9.920 -14.201 -2.275 1.00 0.00 49 ASP A O 8
ATOM 11025 N N . PHE A 1 50 ? -9.693 -11.970 -2.458 1.00 0.00 50 PHE A N 8
ATOM 11026 C CA . PHE A 1 50 ? -9.952 -11.951 -3.892 1.00 0.00 50 PHE A CA 8
ATOM 11027 C C . PHE A 1 50 ? -8.785 -12.558 -4.665 1.00 0.00 50 PHE A C 8
ATOM 11028 O O . PHE A 1 50 ? -8.983 -13.297 -5.629 1.00 0.00 50 PHE A O 8
ATOM 11045 N N . ALA A 1 51 ? -7.568 -12.239 -4.236 1.00 0.00 51 ALA A N 8
ATOM 11046 C CA . ALA A 1 51 ? -6.370 -12.752 -4.889 1.00 0.00 51 ALA A CA 8
ATOM 11047 C C . ALA A 1 51 ? -5.329 -13.198 -3.863 1.00 0.00 51 ALA A C 8
ATOM 11048 O O . ALA A 1 51 ? -5.193 -12.588 -2.803 1.00 0.00 51 ALA A O 8
ATOM 11055 N N . PRO A 1 52 ? -4.580 -14.273 -4.166 1.00 0.00 52 PRO A N 8
ATOM 11056 C CA . PRO A 1 52 ? -3.551 -14.796 -3.264 1.00 0.00 52 PRO A CA 8
ATOM 11057 C C . PRO A 1 52 ? -2.285 -13.946 -3.273 1.00 0.00 52 PRO A C 8
ATOM 11058 O O . PRO A 1 52 ? -2.127 -13.059 -4.112 1.00 0.00 52 PRO A O 8
ATOM 11069 N N . GLY A 1 53 ? -1.386 -14.223 -2.335 1.00 0.00 53 GLY A N 8
ATOM 11070 C CA . GLY A 1 53 ? -0.144 -13.476 -2.254 1.00 0.00 53 GLY A CA 8
ATOM 11071 C C . GLY A 1 53 ? -0.257 -12.259 -1.355 1.00 0.00 53 GLY A C 8
ATOM 11072 O O . GLY A 1 53 ? -1.321 -11.981 -0.804 1.00 0.00 53 GLY A O 8
ATOM 11076 N N . TYR A 1 54 ? 0.847 -11.533 -1.207 1.00 0.00 54 TYR A N 8
ATOM 11077 C CA . TYR A 1 54 ? 0.870 -10.339 -0.370 1.00 0.00 54 TYR A CA 8
ATOM 11078 C C . TYR A 1 54 ? 0.535 -9.095 -1.186 1.00 0.00 54 TYR A C 8
ATOM 11079 O O . TYR A 1 54 ? 1.275 -8.719 -2.095 1.00 0.00 54 TYR A O 8
ATOM 11097 N N . TRP A 1 55 ? -0.585 -8.460 -0.854 1.00 0.00 55 TRP A N 8
ATOM 11098 C CA . TRP A 1 55 ? -1.017 -7.257 -1.557 1.00 0.00 55 TRP A CA 8
ATOM 11099 C C . TRP A 1 55 ? -0.884 -6.028 -0.664 1.00 0.00 55 TRP A C 8
ATOM 11100 O O . TRP A 1 55 ? -1.052 -6.111 0.553 1.00 0.00 55 TRP A O 8
ATOM 11121 N N . TYR A 1 56 ? -0.582 -4.888 -1.276 1.00 0.00 56 TYR A N 8
ATOM 11122 C CA . TYR A 1 56 ? -0.424 -3.641 -0.536 1.00 0.00 56 TYR A CA 8
ATOM 11123 C C . TYR A 1 56 ? -1.635 -2.734 -0.730 1.00 0.00 56 TYR A C 8
ATOM 11124 O O . TYR A 1 56 ? -1.966 -2.356 -1.855 1.00 0.00 56 TYR A O 8
ATOM 11142 N N . GLY A 1 57 ? -2.292 -2.389 0.372 1.00 0.00 57 GLY A N 8
ATOM 11143 C CA . GLY A 1 57 ? -3.458 -1.528 0.302 1.00 0.00 57 GLY A CA 8
ATOM 11144 C C . GLY A 1 57 ? -3.087 -0.063 0.186 1.00 0.00 57 GLY A C 8
ATOM 11145 O O . GLY A 1 57 ? -3.403 0.736 1.068 1.00 0.00 57 GLY A O 8
ATOM 11149 N N . ILE A 1 58 ? -2.413 0.289 -0.904 1.00 0.00 58 ILE A N 8
ATOM 11150 C CA . ILE A 1 58 ? -1.996 1.668 -1.132 1.00 0.00 58 ILE A CA 8
ATOM 11151 C C . ILE A 1 58 ? -3.192 2.559 -1.448 1.00 0.00 58 ILE A C 8
ATOM 11152 O O . ILE A 1 58 ? -4.096 2.165 -2.186 1.00 0.00 58 ILE A O 8
ATOM 11168 N N . GLU A 1 59 ? -3.191 3.762 -0.885 1.00 0.00 59 GLU A N 8
ATOM 11169 C CA . GLU A 1 59 ? -4.275 4.712 -1.104 1.00 0.00 59 GLU A CA 8
ATOM 11170 C C . GLU A 1 59 ? -3.811 5.875 -1.977 1.00 0.00 59 GLU A C 8
ATOM 11171 O O . GLU A 1 59 ? -2.770 6.479 -1.720 1.00 0.00 59 GLU A O 8
ATOM 11183 N N . LEU A 1 60 ? -4.590 6.182 -3.008 1.00 0.00 60 LEU A N 8
ATOM 11184 C CA . LEU A 1 60 ? -4.259 7.273 -3.918 1.00 0.00 60 LEU A CA 8
ATOM 11185 C C . LEU A 1 60 ? -4.772 8.605 -3.379 1.00 0.00 60 LEU A C 8
ATOM 11186 O O . LEU A 1 60 ? -5.481 8.648 -2.375 1.00 0.00 60 LEU A O 8
ATOM 11202 N N . ASP A 1 61 ? -4.407 9.690 -4.055 1.00 0.00 61 ASP A N 8
ATOM 11203 C CA . ASP A 1 61 ? -4.830 11.024 -3.643 1.00 0.00 61 ASP A CA 8
ATOM 11204 C C . ASP A 1 61 ? -5.959 11.537 -4.532 1.00 0.00 61 ASP A C 8
ATOM 11205 O O . ASP A 1 61 ? -6.816 12.300 -4.086 1.00 0.00 61 ASP A O 8
ATOM 11214 N N . GLN A 1 62 ? -5.954 11.115 -5.793 1.00 0.00 62 GLN A N 8
ATOM 11215 C CA . GLN A 1 62 ? -6.978 11.533 -6.743 1.00 0.00 62 GLN A CA 8
ATOM 11216 C C . GLN A 1 62 ? -7.833 10.346 -7.180 1.00 0.00 62 GLN A C 8
ATOM 11217 O O . GLN A 1 62 ? -7.347 9.218 -7.260 1.00 0.00 62 GLN A O 8
ATOM 11231 N N . PRO A 1 63 ? -9.125 10.584 -7.471 1.00 0.00 63 PRO A N 8
ATOM 11232 C CA . PRO A 1 63 ? -10.045 9.526 -7.903 1.00 0.00 63 PRO A CA 8
ATOM 11233 C C . PRO A 1 63 ? -9.562 8.821 -9.166 1.00 0.00 63 PRO A C 8
ATOM 11234 O O . PRO A 1 63 ? -9.970 9.165 -10.275 1.00 0.00 63 PRO A O 8
ATOM 11245 N N . THR A 1 64 ? -8.689 7.833 -8.992 1.00 0.00 64 THR A N 8
ATOM 11246 C CA . THR A 1 64 ? -8.153 7.082 -10.121 1.00 0.00 64 THR A CA 8
ATOM 11247 C C . THR A 1 64 ? -7.658 5.709 -9.677 1.00 0.00 64 THR A C 8
ATOM 11248 O O . THR A 1 64 ? -6.670 5.194 -10.202 1.00 0.00 64 THR A O 8
ATOM 11259 N N . GLY A 1 65 ? -8.351 5.121 -8.708 1.00 0.00 65 GLY A N 8
ATOM 11260 C CA . GLY A 1 65 ? -7.968 3.812 -8.211 1.00 0.00 65 GLY A CA 8
ATOM 11261 C C . GLY A 1 65 ? -8.746 2.691 -8.870 1.00 0.00 65 GLY A C 8
ATOM 11262 O O . GLY A 1 65 ? -9.311 2.870 -9.949 1.00 0.00 65 GLY A O 8
ATOM 11266 N N . LYS A 1 66 ? -8.777 1.532 -8.221 1.00 0.00 66 LYS A N 8
ATOM 11267 C CA . LYS A 1 66 ? -9.492 0.377 -8.750 1.00 0.00 66 LYS A CA 8
ATOM 11268 C C . LYS A 1 66 ? -10.732 0.074 -7.914 1.00 0.00 66 LYS A C 8
ATOM 11269 O O . LYS A 1 66 ? -11.736 -0.417 -8.429 1.00 0.00 66 LYS A O 8
ATOM 11288 N N . HIS A 1 67 ? -10.653 0.371 -6.621 1.00 0.00 67 HIS A N 8
ATOM 11289 C CA . HIS A 1 67 ? -11.769 0.130 -5.712 1.00 0.00 67 HIS A CA 8
ATOM 11290 C C . HIS A 1 67 ? -11.828 1.201 -4.628 1.00 0.00 67 HIS A C 8
ATOM 11291 O O . HIS A 1 67 ? -11.018 2.129 -4.613 1.00 0.00 67 HIS A O 8
ATOM 11305 N N . ASP A 1 68 ? -12.793 1.069 -3.724 1.00 0.00 68 ASP A N 8
ATOM 11306 C CA . ASP A 1 68 ? -12.958 2.025 -2.636 1.00 0.00 68 ASP A CA 8
ATOM 11307 C C . ASP A 1 68 ? -12.699 1.364 -1.285 1.00 0.00 68 ASP A C 8
ATOM 11308 O O . ASP A 1 68 ? -13.628 1.110 -0.518 1.00 0.00 68 ASP A O 8
ATOM 11317 N N . GLY A 1 69 ? -11.431 1.086 -1.002 1.00 0.00 69 GLY A N 8
ATOM 11318 C CA . GLY A 1 69 ? -11.072 0.457 0.255 1.00 0.00 69 GLY A CA 8
ATOM 11319 C C . GLY A 1 69 ? -11.319 -1.038 0.246 1.00 0.00 69 GLY A C 8
ATOM 11320 O O . GLY A 1 69 ? -10.377 -1.829 0.195 1.00 0.00 69 GLY A O 8
ATOM 11324 N N . SER A 1 70 ? -12.589 -1.427 0.298 1.00 0.00 70 SER A N 8
ATOM 11325 C CA . SER A 1 70 ? -12.957 -2.838 0.296 1.00 0.00 70 SER A CA 8
ATOM 11326 C C . SER A 1 70 ? -13.077 -3.367 -1.129 1.00 0.00 70 SER A C 8
ATOM 11327 O O . SER A 1 70 ? -13.394 -2.620 -2.055 1.00 0.00 70 SER A O 8
ATOM 11335 N N . VAL A 1 71 ? -12.824 -4.661 -1.297 1.00 0.00 71 VAL A N 8
ATOM 11336 C CA . VAL A 1 71 ? -12.904 -5.291 -2.609 1.00 0.00 71 VAL A CA 8
ATOM 11337 C C . VAL A 1 71 ? -13.790 -6.532 -2.569 1.00 0.00 71 VAL A C 8
ATOM 11338 O O . VAL A 1 71 ? -13.493 -7.496 -1.864 1.00 0.00 71 VAL A O 8
ATOM 11351 N N . PHE A 1 72 ? -14.878 -6.501 -3.330 1.00 0.00 72 PHE A N 8
ATOM 11352 C CA . PHE A 1 72 ? -15.807 -7.624 -3.382 1.00 0.00 72 PHE A CA 8
ATOM 11353 C C . PHE A 1 72 ? -16.405 -7.899 -2.006 1.00 0.00 72 PHE A C 8
ATOM 11354 O O . PHE A 1 72 ? -16.726 -9.040 -1.674 1.00 0.00 72 PHE A O 8
ATOM 11371 N N . GLY A 1 73 ? -16.554 -6.845 -1.210 1.00 0.00 73 GLY A N 8
ATOM 11372 C CA . GLY A 1 73 ? -17.114 -6.995 0.121 1.00 0.00 73 GLY A CA 8
ATOM 11373 C C . GLY A 1 73 ? -16.050 -7.028 1.199 1.00 0.00 73 GLY A C 8
ATOM 11374 O O . GLY A 1 73 ? -16.290 -6.609 2.332 1.00 0.00 73 GLY A O 8
ATOM 11378 N N . VAL A 1 74 ? -14.869 -7.527 0.848 1.00 0.00 74 VAL A N 8
ATOM 11379 C CA . VAL A 1 74 ? -13.763 -7.613 1.794 1.00 0.00 74 VAL A CA 8
ATOM 11380 C C . VAL A 1 74 ? -13.130 -6.245 2.024 1.00 0.00 74 VAL A C 8
ATOM 11381 O O . VAL A 1 74 ? -12.575 -5.643 1.105 1.00 0.00 74 VAL A O 8
ATOM 11394 N N . ARG A 1 75 ? -13.218 -5.758 3.258 1.00 0.00 75 ARG A N 8
ATOM 11395 C CA . ARG A 1 75 ? -12.653 -4.460 3.610 1.00 0.00 75 ARG A CA 8
ATOM 11396 C C . ARG A 1 75 ? -11.241 -4.615 4.166 1.00 0.00 75 ARG A C 8
ATOM 11397 O O . ARG A 1 75 ? -10.921 -5.616 4.807 1.00 0.00 75 ARG A O 8
ATOM 11418 N N . TYR A 1 76 ? -10.400 -3.616 3.917 1.00 0.00 76 TYR A N 8
ATOM 11419 C CA . TYR A 1 76 ? -9.023 -3.640 4.393 1.00 0.00 76 TYR A CA 8
ATOM 11420 C C . TYR A 1 76 ? -8.646 -2.311 5.038 1.00 0.00 76 TYR A C 8
ATOM 11421 O O . TYR A 1 76 ? -8.082 -2.278 6.131 1.00 0.00 76 TYR A O 8
ATOM 11439 N N . PHE A 1 77 ? -8.962 -1.216 4.353 1.00 0.00 77 PHE A N 8
ATOM 11440 C CA . PHE A 1 77 ? -8.656 0.116 4.859 1.00 0.00 77 PHE A CA 8
ATOM 11441 C C . PHE A 1 77 ? -9.601 1.155 4.263 1.00 0.00 77 PHE A C 8
ATOM 11442 O O . PHE A 1 77 ? -10.143 0.963 3.175 1.00 0.00 77 PHE A O 8
ATOM 11459 N N . THR A 1 78 ? -9.791 2.256 4.983 1.00 0.00 78 THR A N 8
ATOM 11460 C CA . THR A 1 78 ? -10.670 3.326 4.524 1.00 0.00 78 THR A CA 8
ATOM 11461 C C . THR A 1 78 ? -9.929 4.272 3.586 1.00 0.00 78 THR A C 8
ATOM 11462 O O . THR A 1 78 ? -8.760 4.592 3.806 1.00 0.00 78 THR A O 8
ATOM 11473 N N . CYS A 1 79 ? -10.617 4.719 2.540 1.00 0.00 79 CYS A N 8
ATOM 11474 C CA . CYS A 1 79 ? -10.023 5.631 1.569 1.00 0.00 79 CYS A CA 8
ATOM 11475 C C . CYS A 1 79 ? -11.097 6.279 0.703 1.00 0.00 79 CYS A C 8
ATOM 11476 O O . CYS A 1 79 ? -12.228 5.798 0.632 1.00 0.00 79 CYS A O 8
ATOM 11484 N N . ALA A 1 80 ? -10.736 7.376 0.043 1.00 0.00 80 ALA A N 8
ATOM 11485 C CA . ALA A 1 80 ? -11.667 8.091 -0.820 1.00 0.00 80 ALA A CA 8
ATOM 11486 C C . ALA A 1 80 ? -12.184 7.186 -1.936 1.00 0.00 80 ALA A C 8
ATOM 11487 O O . ALA A 1 80 ? -11.635 6.112 -2.179 1.00 0.00 80 ALA A O 8
ATOM 11494 N N . PRO A 1 81 ? -13.254 7.610 -2.633 1.00 0.00 81 PRO A N 8
ATOM 11495 C CA . PRO A 1 81 ? -13.841 6.829 -3.727 1.00 0.00 81 PRO A CA 8
ATOM 11496 C C . PRO A 1 81 ? -12.867 6.633 -4.884 1.00 0.00 81 PRO A C 8
ATOM 11497 O O . PRO A 1 81 ? -12.363 7.601 -5.455 1.00 0.00 81 PRO A O 8
ATOM 11508 N N . ARG A 1 82 ? -12.604 5.375 -5.223 1.00 0.00 82 ARG A N 8
ATOM 11509 C CA . ARG A 1 82 ? -11.688 5.051 -6.310 1.00 0.00 82 ARG A CA 8
ATOM 11510 C C . ARG A 1 82 ? -10.288 5.585 -6.020 1.00 0.00 82 ARG A C 8
ATOM 11511 O O . ARG A 1 82 ? -9.703 6.301 -6.833 1.00 0.00 82 ARG A O 8
ATOM 11532 N N . HIS A 1 83 ? -9.757 5.231 -4.855 1.00 0.00 83 HIS A N 8
ATOM 11533 C CA . HIS A 1 83 ? -8.425 5.673 -4.456 1.00 0.00 83 HIS A CA 8
ATOM 11534 C C . HIS A 1 83 ? -7.527 4.479 -4.145 1.00 0.00 83 HIS A C 8
ATOM 11535 O O . HIS A 1 83 ? -6.377 4.426 -4.577 1.00 0.00 83 HIS A O 8
ATOM 11549 N N . GLY A 1 84 ? -8.063 3.524 -3.392 1.00 0.00 84 GLY A N 8
ATOM 11550 C CA . GLY A 1 84 ? -7.296 2.345 -3.036 1.00 0.00 84 GLY A CA 8
ATOM 11551 C C . GLY A 1 84 ? -6.838 1.562 -4.251 1.00 0.00 84 GLY A C 8
ATOM 11552 O O . GLY A 1 84 ? -7.538 1.506 -5.262 1.00 0.00 84 GLY A O 8
ATOM 11556 N N . VAL A 1 85 ? -5.658 0.959 -4.153 1.00 0.00 85 VAL A N 8
ATOM 11557 C CA . VAL A 1 85 ? -5.106 0.177 -5.252 1.00 0.00 85 VAL A CA 8
ATOM 11558 C C . VAL A 1 85 ? -4.219 -0.949 -4.733 1.00 0.00 85 VAL A C 8
ATOM 11559 O O . VAL A 1 85 ? -3.171 -0.702 -4.135 1.00 0.00 85 VAL A O 8
ATOM 11572 N N . PHE A 1 86 ? -4.644 -2.186 -4.967 1.00 0.00 86 PHE A N 8
ATOM 11573 C CA . PHE A 1 86 ? -3.888 -3.351 -4.523 1.00 0.00 86 PHE A CA 8
ATOM 11574 C C . PHE A 1 86 ? -3.031 -3.909 -5.656 1.00 0.00 86 PHE A C 8
ATOM 11575 O O . PHE A 1 86 ? -3.549 -4.498 -6.605 1.00 0.00 86 PHE A O 8
ATOM 11592 N N . ALA A 1 87 ? -1.721 -3.718 -5.550 1.00 0.00 87 ALA A N 8
ATOM 11593 C CA . ALA A 1 87 ? -0.794 -4.203 -6.566 1.00 0.00 87 ALA A CA 8
ATOM 11594 C C . ALA A 1 87 ? 0.333 -5.021 -5.938 1.00 0.00 87 ALA A C 8
ATOM 11595 O O . ALA A 1 87 ? 0.777 -4.727 -4.828 1.00 0.00 87 ALA A O 8
ATOM 11602 N N . PRO A 1 88 ? 0.812 -6.064 -6.639 1.00 0.00 88 PRO A N 8
ATOM 11603 C CA . PRO A 1 88 ? 1.893 -6.922 -6.138 1.00 0.00 88 PRO A CA 8
ATOM 11604 C C . PRO A 1 88 ? 3.161 -6.133 -5.830 1.00 0.00 88 PRO A C 8
ATOM 11605 O O . PRO A 1 88 ? 3.506 -5.192 -6.543 1.00 0.00 88 PRO A O 8
ATOM 11616 N N . ALA A 1 89 ? 3.851 -6.524 -4.758 1.00 0.00 89 ALA A N 8
ATOM 11617 C CA . ALA A 1 89 ? 5.083 -5.855 -4.356 1.00 0.00 89 ALA A CA 8
ATOM 11618 C C . ALA A 1 89 ? 6.004 -5.679 -5.554 1.00 0.00 89 ALA A C 8
ATOM 11619 O O . ALA A 1 89 ? 6.474 -4.577 -5.837 1.00 0.00 89 ALA A O 8
ATOM 11626 N N . SER A 1 90 ? 6.237 -6.776 -6.270 1.00 0.00 90 SER A N 8
ATOM 11627 C CA . SER A 1 90 ? 7.077 -6.745 -7.456 1.00 0.00 90 SER A CA 8
ATOM 11628 C C . SER A 1 90 ? 6.544 -5.712 -8.439 1.00 0.00 90 SER A C 8
ATOM 11629 O O . SER A 1 90 ? 7.288 -5.176 -9.262 1.00 0.00 90 SER A O 8
ATOM 11637 N N . ARG A 1 91 ? 5.247 -5.421 -8.333 1.00 0.00 91 ARG A N 8
ATOM 11638 C CA . ARG A 1 91 ? 4.615 -4.436 -9.197 1.00 0.00 91 ARG A CA 8
ATOM 11639 C C . ARG A 1 91 ? 4.704 -3.044 -8.576 1.00 0.00 91 ARG A C 8
ATOM 11640 O O . ARG A 1 91 ? 4.472 -2.039 -9.247 1.00 0.00 91 ARG A O 8
ATOM 11661 N N . ILE A 1 92 ? 5.047 -2.990 -7.287 1.00 0.00 92 ILE A N 8
ATOM 11662 C CA . ILE A 1 92 ? 5.170 -1.718 -6.585 1.00 0.00 92 ILE A CA 8
ATOM 11663 C C . ILE A 1 92 ? 6.635 -1.363 -6.351 1.00 0.00 92 ILE A C 8
ATOM 11664 O O . ILE A 1 92 ? 7.500 -2.239 -6.330 1.00 0.00 92 ILE A O 8
ATOM 11680 N N . GLN A 1 93 ? 6.907 -0.074 -6.176 1.00 0.00 93 GLN A N 8
ATOM 11681 C CA . GLN A 1 93 ? 8.268 0.396 -5.944 1.00 0.00 93 GLN A CA 8
ATOM 11682 C C . GLN A 1 93 ? 8.367 1.141 -4.617 1.00 0.00 93 GLN A C 8
ATOM 11683 O O . GLN A 1 93 ? 7.363 1.363 -3.940 1.00 0.00 93 GLN A O 8
ATOM 11697 N N . ARG A 1 94 ? 9.585 1.527 -4.250 1.00 0.00 94 ARG A N 8
ATOM 11698 C CA . ARG A 1 94 ? 9.818 2.247 -3.004 1.00 0.00 94 ARG A CA 8
ATOM 11699 C C . ARG A 1 94 ? 10.486 3.593 -3.271 1.00 0.00 94 ARG A C 8
ATOM 11700 O O . ARG A 1 94 ? 11.652 3.650 -3.663 1.00 0.00 94 ARG A O 8
ATOM 11721 N N . ILE A 1 95 ? 9.741 4.672 -3.056 1.00 0.00 95 ILE A N 8
ATOM 11722 C CA . ILE A 1 95 ? 10.262 6.016 -3.273 1.00 0.00 95 ILE A CA 8
ATOM 11723 C C . ILE A 1 95 ? 11.058 6.497 -2.065 1.00 0.00 95 ILE A C 8
ATOM 11724 O O . ILE A 1 95 ? 12.021 7.252 -2.205 1.00 0.00 95 ILE A O 8
ATOM 11740 N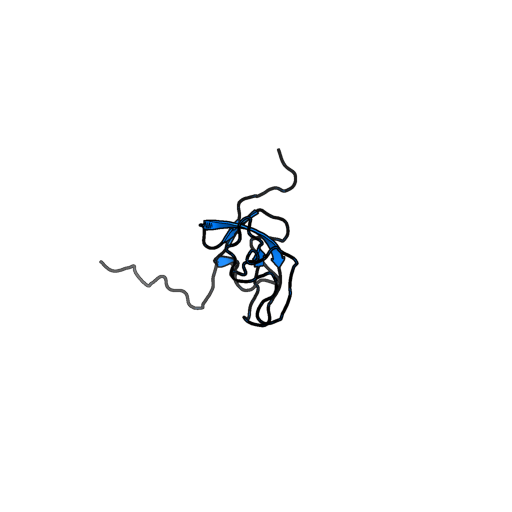 N . GLY A 1 96 ? 10.652 6.057 -0.879 1.00 0.00 96 GLY A N 8
ATOM 11741 C CA . GLY A 1 96 ? 11.340 6.453 0.335 1.00 0.00 96 GLY A CA 8
ATOM 11742 C C . GLY A 1 96 ? 12.764 5.938 0.390 1.00 0.00 96 GLY A C 8
ATOM 11743 O O . GLY A 1 96 ? 13.459 5.908 -0.626 1.00 0.00 96 GLY A O 8
ATOM 11747 N N . SER A 1 97 ? 13.199 5.533 1.578 1.00 0.00 97 SER A N 8
ATOM 11748 C CA . SER A 1 97 ? 14.551 5.016 1.761 1.00 0.00 97 SER A CA 8
ATOM 11749 C C . SER A 1 97 ? 15.591 6.065 1.383 1.00 0.00 97 SER A C 8
ATOM 11750 O O . SER A 1 97 ? 15.988 6.171 0.223 1.00 0.00 97 SER A O 8
ATOM 11758 N N . GLY A 1 98 ? 16.030 6.838 2.371 1.00 0.00 98 GLY A N 8
ATOM 11759 C CA . GLY A 1 98 ? 17.022 7.868 2.122 1.00 0.00 98 GLY A CA 8
ATOM 11760 C C . GLY A 1 98 ? 16.435 9.266 2.179 1.00 0.00 98 GLY A C 8
ATOM 11761 O O . GLY A 1 98 ? 15.251 9.455 1.903 1.00 0.00 98 GLY A O 8
ATOM 11765 N N . PRO A 1 99 ? 17.248 10.275 2.538 1.00 0.00 99 PRO A N 8
ATOM 11766 C CA . PRO A 1 99 ? 16.789 11.666 2.626 1.00 0.00 99 PRO A CA 8
ATOM 11767 C C . PRO A 1 99 ? 16.489 12.264 1.256 1.00 0.00 99 PRO A C 8
ATOM 11768 O O . PRO A 1 99 ? 17.382 12.785 0.586 1.00 0.00 99 PRO A O 8
ATOM 11779 N N . SER A 1 100 ? 15.228 12.185 0.844 1.00 0.00 100 SER A N 8
ATOM 11780 C CA . SER A 1 100 ? 14.811 12.718 -0.448 1.00 0.00 100 SER A CA 8
ATOM 11781 C C . SER A 1 100 ? 14.803 14.243 -0.430 1.00 0.00 100 SER A C 8
ATOM 11782 O O . SER A 1 100 ? 14.387 14.861 0.550 1.00 0.00 100 SER A O 8
ATOM 11790 N N . SER A 1 101 ? 15.265 14.846 -1.521 1.00 0.00 101 SER A N 8
ATOM 11791 C CA . SER A 1 101 ? 15.311 16.298 -1.631 1.00 0.00 101 SER A CA 8
ATOM 11792 C C . SER A 1 101 ? 13.926 16.866 -1.922 1.00 0.00 101 SER A C 8
ATOM 11793 O O . SER A 1 101 ? 12.934 16.138 -1.922 1.00 0.00 101 SER A O 8
ATOM 11801 N N . GLY A 1 102 ? 13.866 18.170 -2.171 1.00 0.00 102 GLY A N 8
ATOM 11802 C CA . GLY A 1 102 ? 12.598 18.812 -2.461 1.00 0.00 102 GLY A CA 8
ATOM 11803 C C . GLY A 1 102 ? 11.676 18.847 -1.256 1.00 0.00 102 GLY A C 8
ATOM 11804 O O . GLY A 1 102 ? 10.599 18.219 -1.315 1.00 0.00 102 GLY A O 8
ATOM 11809 N N . GLY A 1 1 ? 43.705 -28.255 7.501 1.00 0.00 1 GLY A N 9
ATOM 11810 C CA . GLY A 1 1 ? 42.910 -27.972 6.273 1.00 0.00 1 GLY A CA 9
ATOM 11811 C C . GLY A 1 1 ? 43.712 -27.234 5.219 1.00 0.00 1 GLY A C 9
ATOM 11812 O O . GLY A 1 1 ? 44.910 -27.468 5.064 1.00 0.00 1 GLY A O 9
ATOM 11818 N N . SER A 1 2 ? 43.049 -26.340 4.493 1.00 0.00 2 SER A N 9
ATOM 11819 C CA . SER A 1 2 ? 43.706 -25.563 3.448 1.00 0.00 2 SER A CA 9
ATOM 11820 C C . SER A 1 2 ? 42.768 -24.500 2.889 1.00 0.00 2 SER A C 9
ATOM 11821 O O . SER A 1 2 ? 41.575 -24.744 2.704 1.00 0.00 2 SER A O 9
ATOM 11829 N N . SER A 1 3 ? 43.313 -23.317 2.622 1.00 0.00 3 SER A N 9
ATOM 11830 C CA . SER A 1 3 ? 42.523 -22.216 2.084 1.00 0.00 3 SER A CA 9
ATOM 11831 C C . SER A 1 3 ? 43.333 -21.407 1.075 1.00 0.00 3 SER A C 9
ATOM 11832 O O . SER A 1 3 ? 44.562 -21.457 1.067 1.00 0.00 3 SER A O 9
ATOM 11840 N N . GLY A 1 4 ? 42.633 -20.663 0.224 1.00 0.00 4 GLY A N 9
ATOM 11841 C CA . GLY A 1 4 ? 43.301 -19.855 -0.779 1.00 0.00 4 GLY A CA 9
ATOM 11842 C C . GLY A 1 4 ? 42.395 -19.510 -1.944 1.00 0.00 4 GLY A C 9
ATOM 11843 O O . GLY A 1 4 ? 42.794 -19.621 -3.103 1.00 0.00 4 GLY A O 9
ATOM 11847 N N . SER A 1 5 ? 41.173 -19.089 -1.635 1.00 0.00 5 SER A N 9
ATOM 11848 C CA . SER A 1 5 ? 40.207 -18.727 -2.666 1.00 0.00 5 SER A CA 9
ATOM 11849 C C . SER A 1 5 ? 40.038 -17.212 -2.747 1.00 0.00 5 SER A C 9
ATOM 11850 O O . SER A 1 5 ? 39.946 -16.534 -1.724 1.00 0.00 5 SER A O 9
ATOM 11858 N N . SER A 1 6 ? 39.998 -16.691 -3.968 1.00 0.00 6 SER A N 9
ATOM 11859 C CA . SER A 1 6 ? 39.840 -15.257 -4.183 1.00 0.00 6 SER A CA 9
ATOM 11860 C C . SER A 1 6 ? 38.521 -14.762 -3.598 1.00 0.00 6 SER A C 9
ATOM 11861 O O . SER A 1 6 ? 37.447 -15.076 -4.111 1.00 0.00 6 SER A O 9
ATOM 11869 N N . GLY A 1 7 ? 38.609 -13.987 -2.522 1.00 0.00 7 GLY A N 9
ATOM 11870 C CA . GLY A 1 7 ? 37.416 -13.462 -1.886 1.00 0.00 7 GLY A CA 9
ATOM 11871 C C . GLY A 1 7 ? 37.514 -13.468 -0.373 1.00 0.00 7 GLY A C 9
ATOM 11872 O O . GLY A 1 7 ? 38.251 -14.267 0.205 1.00 0.00 7 GLY A O 9
ATOM 11876 N N . LYS A 1 8 ? 36.769 -12.575 0.269 1.00 0.00 8 LYS A N 9
ATOM 11877 C CA . LYS A 1 8 ? 36.774 -12.480 1.724 1.00 0.00 8 LYS A CA 9
ATOM 11878 C C . LYS A 1 8 ? 35.379 -12.164 2.254 1.00 0.00 8 LYS A C 9
ATOM 11879 O O . LYS A 1 8 ? 35.052 -11.007 2.521 1.00 0.00 8 LYS A O 9
ATOM 11898 N N . SER A 1 9 ? 34.559 -13.199 2.402 1.00 0.00 9 SER A N 9
ATOM 11899 C CA . SER A 1 9 ? 33.198 -13.032 2.900 1.00 0.00 9 SER A CA 9
ATOM 11900 C C . SER A 1 9 ? 32.743 -14.270 3.670 1.00 0.00 9 SER A C 9
ATOM 11901 O O . SER A 1 9 ? 32.151 -15.184 3.096 1.00 0.00 9 SER A O 9
ATOM 11909 N N . PRO A 1 10 ? 33.016 -14.316 4.986 1.00 0.00 10 PRO A N 9
ATOM 11910 C CA . PRO A 1 10 ? 32.630 -15.450 5.833 1.00 0.00 10 PRO A CA 9
ATOM 11911 C C . PRO A 1 10 ? 31.120 -15.544 6.022 1.00 0.00 10 PRO A C 9
ATOM 11912 O O . PRO A 1 10 ? 30.578 -16.629 6.233 1.00 0.00 10 PRO A O 9
ATOM 11923 N N . SER A 1 11 ? 30.447 -14.402 5.946 1.00 0.00 11 SER A N 9
ATOM 11924 C CA . SER A 1 11 ? 28.999 -14.355 6.109 1.00 0.00 11 SER A CA 9
ATOM 11925 C C . SER A 1 11 ? 28.293 -14.721 4.807 1.00 0.00 11 SER A C 9
ATOM 11926 O O . SER A 1 11 ? 28.581 -14.153 3.753 1.00 0.00 11 SER A O 9
ATOM 11934 N N . SER A 1 12 ? 27.369 -15.673 4.887 1.00 0.00 12 SER A N 9
ATOM 11935 C CA . SER A 1 12 ? 26.623 -16.115 3.714 1.00 0.00 12 SER A CA 9
ATOM 11936 C C . SER A 1 12 ? 25.530 -15.111 3.354 1.00 0.00 12 SER A C 9
ATOM 11937 O O . SER A 1 12 ? 24.997 -14.421 4.224 1.00 0.00 12 SER A O 9
ATOM 11945 N N . PRO A 1 13 ? 25.180 -15.014 2.059 1.00 0.00 13 PRO A N 9
ATOM 11946 C CA . PRO A 1 13 ? 24.146 -14.088 1.587 1.00 0.00 13 PRO A CA 9
ATOM 11947 C C . PRO A 1 13 ? 22.841 -14.236 2.362 1.00 0.00 13 PRO A C 9
ATOM 11948 O O . PRO A 1 13 ? 22.289 -13.255 2.862 1.00 0.00 13 PRO A O 9
ATOM 11959 N N . SER A 1 14 ? 22.351 -15.467 2.459 1.00 0.00 14 SER A N 9
ATOM 11960 C CA . SER A 1 14 ? 21.111 -15.744 3.173 1.00 0.00 14 SER A CA 9
ATOM 11961 C C . SER A 1 14 ? 21.253 -16.984 4.049 1.00 0.00 14 SER A C 9
ATOM 11962 O O . SER A 1 14 ? 22.244 -17.708 3.961 1.00 0.00 14 SER A O 9
ATOM 11970 N N . LEU A 1 15 ? 20.255 -17.223 4.895 1.00 0.00 15 LEU A N 9
ATOM 11971 C CA . LEU A 1 15 ? 20.270 -18.376 5.787 1.00 0.00 15 LEU A CA 9
ATOM 11972 C C . LEU A 1 15 ? 18.873 -18.658 6.333 1.00 0.00 15 LEU A C 9
ATOM 11973 O O . LEU A 1 15 ? 18.720 -19.111 7.467 1.00 0.00 15 LEU A O 9
ATOM 11989 N N . GLY A 1 16 ? 17.859 -18.387 5.518 1.00 0.00 16 GLY A N 9
ATOM 11990 C CA . GLY A 1 16 ? 16.488 -18.618 5.936 1.00 0.00 16 GLY A CA 9
ATOM 11991 C C . GLY A 1 16 ? 15.639 -17.364 5.858 1.00 0.00 16 GLY A C 9
ATOM 11992 O O . GLY A 1 16 ? 14.824 -17.103 6.743 1.00 0.00 16 GLY A O 9
ATOM 11996 N N . SER A 1 17 ? 15.831 -16.586 4.798 1.00 0.00 17 SER A N 9
ATOM 11997 C CA . SER A 1 17 ? 15.078 -15.352 4.608 1.00 0.00 17 SER A CA 9
ATOM 11998 C C . SER A 1 17 ? 13.690 -15.644 4.046 1.00 0.00 17 SER A C 9
ATOM 11999 O O . SER A 1 17 ? 12.699 -15.060 4.483 1.00 0.00 17 SER A O 9
ATOM 12007 N N . LEU A 1 18 ? 13.628 -16.550 3.076 1.00 0.00 18 LEU A N 9
ATOM 12008 C CA . LEU A 1 18 ? 12.362 -16.918 2.455 1.00 0.00 18 LEU A CA 9
ATOM 12009 C C . LEU A 1 18 ? 11.955 -18.335 2.848 1.00 0.00 18 LEU A C 9
ATOM 12010 O O . LEU A 1 18 ? 11.433 -19.092 2.030 1.00 0.00 18 LEU A O 9
ATOM 12026 N N . GLN A 1 19 ? 12.197 -18.686 4.107 1.00 0.00 19 GLN A N 9
ATOM 12027 C CA . GLN A 1 19 ? 11.856 -20.012 4.609 1.00 0.00 19 GLN A CA 9
ATOM 12028 C C . GLN A 1 19 ? 10.517 -19.989 5.339 1.00 0.00 19 GLN A C 9
ATOM 12029 O O . GLN A 1 19 ? 10.411 -19.465 6.447 1.00 0.00 19 GLN A O 9
ATOM 12043 N N . GLN A 1 20 ? 9.497 -20.564 4.709 1.00 0.00 20 GLN A N 9
ATOM 12044 C CA . GLN A 1 20 ? 8.163 -20.612 5.298 1.00 0.00 20 GLN A CA 9
ATOM 12045 C C . GLN A 1 20 ? 7.627 -19.205 5.548 1.00 0.00 20 GLN A C 9
ATOM 12046 O O . GLN A 1 20 ? 6.879 -18.975 6.499 1.00 0.00 20 GLN A O 9
ATOM 12060 N N . ARG A 1 21 ? 8.014 -18.270 4.688 1.00 0.00 21 ARG A N 9
ATOM 12061 C CA . ARG A 1 21 ? 7.571 -16.886 4.814 1.00 0.00 21 ARG A CA 9
ATOM 12062 C C . ARG A 1 21 ? 7.881 -16.098 3.546 1.00 0.00 21 ARG A C 9
ATOM 12063 O O . ARG A 1 21 ? 8.595 -16.578 2.665 1.00 0.00 21 ARG A O 9
ATOM 12084 N N . GLU A 1 22 ? 7.342 -14.887 3.460 1.00 0.00 22 GLU A N 9
ATOM 12085 C CA . GLU A 1 22 ? 7.561 -14.032 2.300 1.00 0.00 22 GLU A CA 9
ATOM 12086 C C . GLU A 1 22 ? 8.414 -12.822 2.669 1.00 0.00 22 GLU A C 9
ATOM 12087 O O . GLU A 1 22 ? 8.602 -12.519 3.846 1.00 0.00 22 GLU A O 9
ATOM 12099 N N . GLY A 1 23 ? 8.924 -12.133 1.653 1.00 0.00 23 GLY A N 9
ATOM 12100 C CA . GLY A 1 23 ? 9.748 -10.963 1.891 1.00 0.00 23 GLY A CA 9
ATOM 12101 C C . GLY A 1 23 ? 9.084 -9.681 1.429 1.00 0.00 23 GLY A C 9
ATOM 12102 O O . GLY A 1 23 ? 8.897 -9.468 0.231 1.00 0.00 23 GLY A O 9
ATOM 12106 N N . ALA A 1 24 ? 8.728 -8.826 2.381 1.00 0.00 24 ALA A N 9
ATOM 12107 C CA . ALA A 1 24 ? 8.082 -7.557 2.066 1.00 0.00 24 ALA A CA 9
ATOM 12108 C C . ALA A 1 24 ? 9.113 -6.462 1.820 1.00 0.00 24 ALA A C 9
ATOM 12109 O O . ALA A 1 24 ? 10.092 -6.341 2.556 1.00 0.00 24 ALA A O 9
ATOM 12116 N N . LYS A 1 25 ? 8.887 -5.667 0.779 1.00 0.00 25 LYS A N 9
ATOM 12117 C CA . LYS A 1 25 ? 9.797 -4.582 0.436 1.00 0.00 25 LYS A CA 9
ATOM 12118 C C . LYS A 1 25 ? 9.377 -3.280 1.113 1.00 0.00 25 LYS A C 9
ATOM 12119 O O . LYS A 1 25 ? 10.208 -2.563 1.671 1.00 0.00 25 LYS A O 9
ATOM 12138 N N . ALA A 1 26 ? 8.082 -2.982 1.061 1.00 0.00 26 ALA A N 9
ATOM 12139 C CA . ALA A 1 26 ? 7.553 -1.768 1.669 1.00 0.00 26 ALA A CA 9
ATOM 12140 C C . ALA A 1 26 ? 6.729 -2.090 2.911 1.00 0.00 26 ALA A C 9
ATOM 12141 O O . ALA A 1 26 ? 6.366 -3.243 3.146 1.00 0.00 26 ALA A O 9
ATOM 12148 N N . GLU A 1 27 ? 6.435 -1.064 3.704 1.00 0.00 27 GLU A N 9
ATOM 12149 C CA . GLU A 1 27 ? 5.653 -1.237 4.923 1.00 0.00 27 GLU A CA 9
ATOM 12150 C C . GLU A 1 27 ? 4.438 -0.315 4.925 1.00 0.00 27 GLU A C 9
ATOM 12151 O O . GLU A 1 27 ? 4.335 0.595 4.103 1.00 0.00 27 GLU A O 9
ATOM 12163 N N . VAL A 1 28 ? 3.519 -0.558 5.855 1.00 0.00 28 VAL A N 9
ATOM 12164 C CA . VAL A 1 28 ? 2.311 0.249 5.964 1.00 0.00 28 VAL A CA 9
ATOM 12165 C C . VAL A 1 28 ? 2.631 1.649 6.480 1.00 0.00 28 VAL A C 9
ATOM 12166 O O . VAL A 1 28 ? 2.817 1.853 7.679 1.00 0.00 28 VAL A O 9
ATOM 12179 N N . GLY A 1 29 ? 2.694 2.611 5.563 1.00 0.00 29 GLY A N 9
ATOM 12180 C CA . GLY A 1 29 ? 2.992 3.979 5.944 1.00 0.00 29 GLY A CA 9
ATOM 12181 C C . GLY A 1 29 ? 4.288 4.481 5.338 1.00 0.00 29 GLY A C 9
ATOM 12182 O O . GLY A 1 29 ? 5.057 5.182 5.995 1.00 0.00 29 GLY A O 9
ATOM 12186 N N . ASP A 1 30 ? 4.531 4.119 4.083 1.00 0.00 30 ASP A N 9
ATOM 12187 C CA . ASP A 1 30 ? 5.743 4.537 3.388 1.00 0.00 30 ASP A CA 9
ATOM 12188 C C . ASP A 1 30 ? 5.451 4.846 1.924 1.00 0.00 30 ASP A C 9
ATOM 12189 O O . ASP A 1 30 ? 4.588 4.221 1.307 1.00 0.00 30 ASP A O 9
ATOM 12198 N N . GLN A 1 31 ? 6.177 5.814 1.373 1.00 0.00 31 GLN A N 9
ATOM 12199 C CA . GLN A 1 31 ? 5.996 6.206 -0.021 1.00 0.00 31 GLN A CA 9
ATOM 12200 C C . GLN A 1 31 ? 6.263 5.030 -0.955 1.00 0.00 31 GLN A C 9
ATOM 12201 O O . GLN A 1 31 ? 7.232 4.291 -0.777 1.00 0.00 31 GLN A O 9
ATOM 12215 N N . VAL A 1 32 ? 5.399 4.864 -1.951 1.00 0.00 32 VAL A N 9
ATOM 12216 C CA . VAL A 1 32 ? 5.543 3.778 -2.913 1.00 0.00 32 VAL A CA 9
ATOM 12217 C C . VAL A 1 32 ? 5.004 4.181 -4.282 1.00 0.00 32 VAL A C 9
ATOM 12218 O O . VAL A 1 32 ? 4.250 5.145 -4.404 1.00 0.00 32 VAL A O 9
ATOM 12231 N N . LEU A 1 33 ? 5.398 3.435 -5.309 1.00 0.00 33 LEU A N 9
ATOM 12232 C CA . LEU A 1 33 ? 4.956 3.714 -6.670 1.00 0.00 33 LEU A CA 9
ATOM 12233 C C . LEU A 1 33 ? 4.425 2.449 -7.338 1.00 0.00 33 LEU A C 9
ATOM 12234 O O . LEU A 1 33 ? 5.194 1.573 -7.733 1.00 0.00 33 LEU A O 9
ATOM 12250 N N . VAL A 1 34 ? 3.105 2.360 -7.459 1.00 0.00 34 VAL A N 9
ATOM 12251 C CA . VAL A 1 34 ? 2.470 1.202 -8.078 1.00 0.00 34 VAL A CA 9
ATOM 12252 C C . VAL A 1 34 ? 2.673 1.202 -9.589 1.00 0.00 34 VAL A C 9
ATOM 12253 O O . VAL A 1 34 ? 2.342 2.173 -10.270 1.00 0.00 34 VAL A O 9
ATOM 12266 N N . ALA A 1 35 ? 3.221 0.107 -10.107 1.00 0.00 35 ALA A N 9
ATOM 12267 C CA . ALA A 1 35 ? 3.468 -0.023 -11.538 1.00 0.00 35 ALA A CA 9
ATOM 12268 C C . ALA A 1 35 ? 4.356 1.108 -12.051 1.00 0.00 35 ALA A C 9
ATOM 12269 O O . ALA A 1 35 ? 4.306 1.464 -13.228 1.00 0.00 35 ALA A O 9
ATOM 12276 N N . GLY A 1 36 ? 5.169 1.669 -11.160 1.00 0.00 36 GLY A N 9
ATOM 12277 C CA . GLY A 1 36 ? 6.056 2.753 -11.544 1.00 0.00 36 GLY A CA 9
ATOM 12278 C C . GLY A 1 36 ? 5.313 3.927 -12.151 1.00 0.00 36 GLY A C 9
ATOM 12279 O O . GLY A 1 36 ? 5.839 4.621 -13.020 1.00 0.00 36 GLY A O 9
ATOM 12283 N N . GLN A 1 37 ? 4.085 4.148 -11.692 1.00 0.00 37 GLN A N 9
ATOM 12284 C CA . GLN A 1 37 ? 3.268 5.247 -12.195 1.00 0.00 37 GLN A CA 9
ATOM 12285 C C . GLN A 1 37 ? 2.455 5.881 -11.072 1.00 0.00 37 GLN A C 9
ATOM 12286 O O . GLN A 1 37 ? 2.679 7.035 -10.706 1.00 0.00 37 GLN A O 9
ATOM 12300 N N . LYS A 1 38 ? 1.509 5.121 -10.530 1.00 0.00 38 LYS A N 9
ATOM 12301 C CA . LYS A 1 38 ? 0.662 5.610 -9.449 1.00 0.00 38 LYS A CA 9
ATOM 12302 C C . LYS A 1 38 ? 1.443 5.694 -8.141 1.00 0.00 38 LYS A C 9
ATOM 12303 O O . LYS A 1 38 ? 1.834 4.674 -7.573 1.00 0.00 38 LYS A O 9
ATOM 12322 N N . GLN A 1 39 ? 1.666 6.916 -7.669 1.00 0.00 39 GLN A N 9
ATOM 12323 C CA . GLN A 1 39 ? 2.401 7.134 -6.428 1.00 0.00 39 GLN A CA 9
ATOM 12324 C C . GLN A 1 39 ? 1.449 7.219 -5.240 1.00 0.00 39 GLN A C 9
ATOM 12325 O O . GLN A 1 39 ? 0.463 7.956 -5.272 1.00 0.00 39 GLN A O 9
ATOM 12339 N N . GLY A 1 40 ? 1.749 6.459 -4.191 1.00 0.00 40 GLY A N 9
ATOM 12340 C CA . GLY A 1 40 ? 0.910 6.464 -3.007 1.00 0.00 40 GLY A CA 9
ATOM 12341 C C . GLY A 1 40 ? 1.624 5.919 -1.786 1.00 0.00 40 GLY A C 9
ATOM 12342 O O . GLY A 1 40 ? 2.837 5.715 -1.808 1.00 0.00 40 GLY A O 9
ATOM 12346 N N . ILE A 1 41 ? 0.869 5.685 -0.718 1.00 0.00 41 ILE A N 9
ATOM 12347 C CA . ILE A 1 41 ? 1.437 5.160 0.520 1.00 0.00 41 ILE A CA 9
ATOM 12348 C C . ILE A 1 41 ? 0.663 3.938 1.004 1.00 0.00 41 ILE A C 9
ATOM 12349 O O . ILE A 1 41 ? -0.568 3.950 1.052 1.00 0.00 41 ILE A O 9
ATOM 12365 N N . VAL A 1 42 ? 1.391 2.887 1.362 1.00 0.00 42 VAL A N 9
ATOM 12366 C CA . VAL A 1 42 ? 0.773 1.657 1.844 1.00 0.00 42 VAL A CA 9
ATOM 12367 C C . VAL A 1 42 ? -0.063 1.914 3.092 1.00 0.00 42 VAL A C 9
ATOM 12368 O O . VAL A 1 42 ? 0.430 2.458 4.080 1.00 0.00 42 VAL A O 9
ATOM 12381 N N . ARG A 1 43 ? -1.331 1.520 3.041 1.00 0.00 43 ARG A N 9
ATOM 12382 C CA . ARG A 1 43 ? -2.236 1.709 4.168 1.00 0.00 43 ARG A CA 9
ATOM 12383 C C . ARG A 1 43 ? -2.591 0.371 4.811 1.00 0.00 43 ARG A C 9
ATOM 12384 O O . ARG A 1 43 ? -2.806 0.290 6.020 1.00 0.00 43 ARG A O 9
ATOM 12405 N N . PHE A 1 44 ? -2.651 -0.675 3.993 1.00 0.00 44 PHE A N 9
ATOM 12406 C CA . PHE A 1 44 ? -2.980 -2.009 4.482 1.00 0.00 44 PHE A CA 9
ATOM 12407 C C . PHE A 1 44 ? -2.199 -3.075 3.722 1.00 0.00 44 PHE A C 9
ATOM 12408 O O . PHE A 1 44 ? -2.405 -3.275 2.524 1.00 0.00 44 PHE A O 9
ATOM 12425 N N . TYR A 1 45 ? -1.301 -3.758 4.425 1.00 0.00 45 TYR A N 9
ATOM 12426 C CA . TYR A 1 45 ? -0.488 -4.805 3.817 1.00 0.00 45 TYR A CA 9
ATOM 12427 C C . TYR A 1 45 ? -0.846 -6.172 4.387 1.00 0.00 45 TYR A C 9
ATOM 12428 O O . TYR A 1 45 ? -0.589 -6.455 5.557 1.00 0.00 45 TYR A O 9
ATOM 12446 N N . GLY A 1 46 ? -1.443 -7.018 3.553 1.00 0.00 46 GLY A N 9
ATOM 12447 C CA . GLY A 1 46 ? -1.827 -8.346 3.991 1.00 0.00 46 GLY A CA 9
ATOM 12448 C C . GLY A 1 46 ? -2.256 -9.236 2.841 1.00 0.00 46 GLY A C 9
ATOM 12449 O O . GLY A 1 46 ? -1.783 -9.079 1.717 1.00 0.00 46 GLY A O 9
ATOM 12453 N N . LYS A 1 47 ? -3.154 -10.174 3.125 1.00 0.00 47 LYS A N 9
ATOM 12454 C CA . LYS A 1 47 ? -3.646 -11.094 2.106 1.00 0.00 47 LYS A CA 9
ATOM 12455 C C . LYS A 1 47 ? -4.971 -10.607 1.528 1.00 0.00 47 LYS A C 9
ATOM 12456 O O . LYS A 1 47 ? -5.589 -9.684 2.059 1.00 0.00 47 LYS A O 9
ATOM 12475 N N . THR A 1 48 ? -5.402 -11.233 0.438 1.00 0.00 48 THR A N 9
ATOM 12476 C CA . THR A 1 48 ? -6.654 -10.864 -0.211 1.00 0.00 48 THR A CA 9
ATOM 12477 C C . THR A 1 48 ? -7.494 -12.102 -0.514 1.00 0.00 48 THR A C 9
ATOM 12478 O O . THR A 1 48 ? -7.077 -13.228 -0.248 1.00 0.00 48 THR A O 9
ATOM 12489 N N . ASP A 1 49 ? -8.680 -11.883 -1.074 1.00 0.00 49 ASP A N 9
ATOM 12490 C CA . ASP A 1 49 ? -9.579 -12.980 -1.413 1.00 0.00 49 ASP A CA 9
ATOM 12491 C C . ASP A 1 49 ? -9.732 -13.113 -2.926 1.00 0.00 49 ASP A C 9
ATOM 12492 O O . ASP A 1 49 ? -9.855 -14.218 -3.453 1.00 0.00 49 ASP A O 9
ATOM 12501 N N . PHE A 1 50 ? -9.723 -11.978 -3.618 1.00 0.00 50 PHE A N 9
ATOM 12502 C CA . PHE A 1 50 ? -9.862 -11.968 -5.070 1.00 0.00 50 PHE A CA 9
ATOM 12503 C C . PHE A 1 50 ? -8.700 -12.699 -5.734 1.00 0.00 50 PHE A C 9
ATOM 12504 O O . PHE A 1 50 ? -8.857 -13.296 -6.799 1.00 0.00 50 PHE A O 9
ATOM 12521 N N . ALA A 1 51 ? -7.534 -12.649 -5.098 1.00 0.00 51 ALA A N 9
ATOM 12522 C CA . ALA A 1 51 ? -6.346 -13.307 -5.630 1.00 0.00 51 ALA A CA 9
ATOM 12523 C C . ALA A 1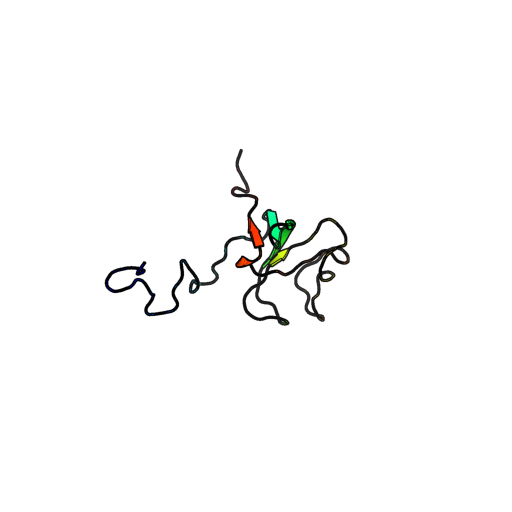 51 ? -5.394 -13.714 -4.508 1.00 0.00 51 ALA A C 9
ATOM 12524 O O . ALA A 1 51 ? -5.364 -13.087 -3.450 1.00 0.00 51 ALA A O 9
ATOM 12531 N N . PRO A 1 52 ? -4.600 -14.777 -4.726 1.00 0.00 52 PRO A N 9
ATOM 12532 C CA . PRO A 1 52 ? -3.643 -15.265 -3.728 1.00 0.00 52 PRO A CA 9
ATOM 12533 C C . PRO A 1 52 ? -2.452 -14.328 -3.562 1.00 0.00 52 PRO A C 9
ATOM 12534 O O . PRO A 1 52 ? -2.395 -13.265 -4.181 1.00 0.00 52 PRO A O 9
ATOM 12545 N N . GLY A 1 53 ? -1.503 -14.727 -2.722 1.00 0.00 53 GLY A N 9
ATOM 12546 C CA . GLY A 1 53 ? -0.327 -13.910 -2.489 1.00 0.00 53 GLY A CA 9
ATOM 12547 C C . GLY A 1 53 ? -0.618 -12.710 -1.609 1.00 0.00 53 GLY A C 9
ATOM 12548 O O . GLY A 1 53 ? -1.740 -12.541 -1.130 1.00 0.00 53 GLY A O 9
ATOM 12552 N N . TYR A 1 54 ? 0.394 -11.876 -1.396 1.00 0.00 54 TYR A N 9
ATOM 12553 C CA . TYR A 1 54 ? 0.241 -10.686 -0.568 1.00 0.00 54 TYR A CA 9
ATOM 12554 C C . TYR A 1 54 ? 0.242 -9.423 -1.424 1.00 0.00 54 TYR A C 9
ATOM 12555 O O . TYR A 1 54 ? 1.098 -9.250 -2.292 1.00 0.00 54 TYR A O 9
ATOM 12573 N N . TRP A 1 55 ? -0.723 -8.544 -1.173 1.00 0.00 55 TRP A N 9
ATOM 12574 C CA . TRP A 1 55 ? -0.834 -7.296 -1.921 1.00 0.00 55 TRP A CA 9
ATOM 12575 C C . TRP A 1 55 ? -0.726 -6.094 -0.990 1.00 0.00 55 TRP A C 9
ATOM 12576 O O . TRP A 1 55 ? -0.687 -6.242 0.231 1.00 0.00 55 TRP A O 9
ATOM 12597 N N . TYR A 1 56 ? -0.675 -4.900 -1.575 1.00 0.00 56 TYR A N 9
ATOM 12598 C CA . TYR A 1 56 ? -0.569 -3.671 -0.798 1.00 0.00 56 TYR A CA 9
ATOM 12599 C C . TYR A 1 56 ? -1.793 -2.785 -1.009 1.00 0.00 56 TYR A C 9
ATOM 12600 O O . TYR A 1 56 ? -2.164 -2.482 -2.142 1.00 0.00 56 TYR A O 9
ATOM 12618 N N . GLY A 1 57 ? -2.416 -2.373 0.091 1.00 0.00 57 GLY A N 9
ATOM 12619 C CA . GLY A 1 57 ? -3.590 -1.527 0.005 1.00 0.00 57 GLY A CA 9
ATOM 12620 C C . GLY A 1 57 ? -3.242 -0.051 0.022 1.00 0.00 57 GLY A C 9
ATOM 12621 O O . GLY A 1 57 ? -3.595 0.666 0.958 1.00 0.00 57 GLY A O 9
ATOM 12625 N N . ILE A 1 58 ? -2.545 0.402 -1.015 1.00 0.00 58 ILE A N 9
ATOM 12626 C CA . ILE A 1 58 ? -2.147 1.801 -1.116 1.00 0.00 58 ILE A CA 9
ATOM 12627 C C . ILE A 1 58 ? -3.347 2.694 -1.413 1.00 0.00 58 ILE A C 9
ATOM 12628 O O . ILE A 1 58 ? -4.214 2.339 -2.211 1.00 0.00 58 ILE A O 9
ATOM 12644 N N . GLU A 1 59 ? -3.389 3.854 -0.765 1.00 0.00 59 GLU A N 9
ATOM 12645 C CA . GLU A 1 59 ? -4.483 4.798 -0.959 1.00 0.00 59 GLU A CA 9
ATOM 12646 C C . GLU A 1 59 ? -4.013 6.019 -1.742 1.00 0.00 59 GLU A C 9
ATOM 12647 O O . GLU A 1 59 ? -3.231 6.828 -1.240 1.00 0.00 59 GLU A O 9
ATOM 12659 N N . LEU A 1 60 ? -4.493 6.149 -2.974 1.00 0.00 60 LEU A N 9
ATOM 12660 C CA . LEU A 1 60 ? -4.120 7.273 -3.826 1.00 0.00 60 LEU A CA 9
ATOM 12661 C C . LEU A 1 60 ? -4.605 8.590 -3.230 1.00 0.00 60 LEU A C 9
ATOM 12662 O O . LEU A 1 60 ? -5.406 8.603 -2.295 1.00 0.00 60 LEU A O 9
ATOM 12678 N N . ASP A 1 61 ? -4.115 9.697 -3.779 1.00 0.00 61 ASP A N 9
ATOM 12679 C CA . ASP A 1 61 ? -4.498 11.020 -3.302 1.00 0.00 61 ASP A CA 9
ATOM 12680 C C . ASP A 1 61 ? -5.617 11.607 -4.160 1.00 0.00 61 ASP A C 9
ATOM 12681 O O . ASP A 1 61 ? -6.394 12.440 -3.696 1.00 0.00 61 ASP A O 9
ATOM 12690 N N . GLN A 1 62 ? -5.692 11.169 -5.413 1.00 0.00 62 GLN A N 9
ATOM 12691 C CA . GLN A 1 62 ? -6.715 11.655 -6.332 1.00 0.00 62 GLN A CA 9
ATOM 12692 C C . GLN A 1 62 ? -7.526 10.496 -6.907 1.00 0.00 62 GLN A C 9
ATOM 12693 O O . GLN A 1 62 ? -7.029 9.375 -7.020 1.00 0.00 62 GLN A O 9
ATOM 12707 N N . PRO A 1 63 ? -8.793 10.752 -7.281 1.00 0.00 63 PRO A N 9
ATOM 12708 C CA . PRO A 1 63 ? -9.673 9.723 -7.848 1.00 0.00 63 PRO A CA 9
ATOM 12709 C C . PRO A 1 63 ? -9.092 9.097 -9.111 1.00 0.00 63 PRO A C 9
ATOM 12710 O O . PRO A 1 63 ? -9.297 9.600 -10.216 1.00 0.00 63 PRO A O 9
ATOM 12721 N N . THR A 1 64 ? -8.366 7.995 -8.942 1.00 0.00 64 THR A N 9
ATOM 12722 C CA . THR A 1 64 ? -7.759 7.301 -10.070 1.00 0.00 64 THR A CA 9
ATOM 12723 C C . THR A 1 64 ? -7.290 5.907 -9.664 1.00 0.00 64 THR A C 9
ATOM 12724 O O . THR A 1 64 ? -6.254 5.429 -10.129 1.00 0.00 64 THR A O 9
ATOM 12735 N N . GLY A 1 65 ? -8.057 5.260 -8.794 1.00 0.00 65 GLY A N 9
ATOM 12736 C CA . GLY A 1 65 ? -7.704 3.928 -8.340 1.00 0.00 65 GLY A CA 9
ATOM 12737 C C . GLY A 1 65 ? -8.468 2.844 -9.076 1.00 0.00 65 GLY A C 9
ATOM 12738 O O . GLY A 1 65 ? -8.678 2.935 -10.285 1.00 0.00 65 GLY A O 9
ATOM 12742 N N . LYS A 1 66 ? -8.887 1.818 -8.344 1.00 0.00 66 LYS A N 9
ATOM 12743 C CA . LYS A 1 66 ? -9.633 0.712 -8.934 1.00 0.00 66 LYS A CA 9
ATOM 12744 C C . LYS A 1 66 ? -10.869 0.386 -8.103 1.00 0.00 66 LYS A C 9
ATOM 12745 O O . LYS A 1 66 ? -11.964 0.219 -8.640 1.00 0.00 66 LYS A O 9
ATOM 12764 N N . HIS A 1 67 ? -10.687 0.297 -6.789 1.00 0.00 67 HIS A N 9
ATOM 12765 C CA . HIS A 1 67 ? -11.788 -0.007 -5.883 1.00 0.00 67 HIS A CA 9
ATOM 12766 C C . HIS A 1 67 ? -11.878 1.030 -4.768 1.00 0.00 67 HIS A C 9
ATOM 12767 O O . HIS A 1 67 ? -11.027 1.912 -4.659 1.00 0.00 67 HIS A O 9
ATOM 12781 N N . ASP A 1 68 ? -12.913 0.917 -3.943 1.00 0.00 68 ASP A N 9
ATOM 12782 C CA . ASP A 1 68 ? -13.114 1.845 -2.836 1.00 0.00 68 ASP A CA 9
ATOM 12783 C C . ASP A 1 68 ? -12.602 1.251 -1.527 1.00 0.00 68 ASP A C 9
ATOM 12784 O O . ASP A 1 68 ? -13.297 1.268 -0.511 1.00 0.00 68 ASP A O 9
ATOM 12793 N N . GLY A 1 69 ? -11.381 0.727 -1.560 1.00 0.00 69 GLY A N 9
ATOM 12794 C CA . GLY A 1 69 ? -10.796 0.135 -0.371 1.00 0.00 69 GLY A CA 9
ATOM 12795 C C . GLY A 1 69 ? -11.215 -1.309 -0.176 1.00 0.00 69 GLY A C 9
ATOM 12796 O O . GLY A 1 69 ? -10.377 -2.210 -0.175 1.00 0.00 69 GLY A O 9
ATOM 12800 N N . SER A 1 70 ? -12.515 -1.528 -0.011 1.00 0.00 70 SER A N 9
ATOM 12801 C CA . SER A 1 70 ? -13.045 -2.872 0.186 1.00 0.00 70 SER A CA 9
ATOM 12802 C C . SER A 1 70 ? -13.171 -3.606 -1.147 1.00 0.00 70 SER A C 9
ATOM 12803 O O . SER A 1 70 ? -13.351 -2.984 -2.194 1.00 0.00 70 SER A O 9
ATOM 12811 N N . VAL A 1 71 ? -13.078 -4.931 -1.098 1.00 0.00 71 VAL A N 9
ATOM 12812 C CA . VAL A 1 71 ? -13.182 -5.748 -2.301 1.00 0.00 71 VAL A CA 9
ATOM 12813 C C . VAL A 1 71 ? -14.103 -6.942 -2.076 1.00 0.00 71 VAL A C 9
ATOM 12814 O O . VAL A 1 71 ? -13.833 -7.796 -1.232 1.00 0.00 71 VAL A O 9
ATOM 12827 N N . PHE A 1 72 ? -15.191 -6.994 -2.837 1.00 0.00 72 PHE A N 9
ATOM 12828 C CA . PHE A 1 72 ? -16.153 -8.085 -2.722 1.00 0.00 72 PHE A CA 9
ATOM 12829 C C . PHE A 1 72 ? -16.751 -8.137 -1.320 1.00 0.00 72 PHE A C 9
ATOM 12830 O O . PHE A 1 72 ? -17.100 -9.207 -0.823 1.00 0.00 72 PHE A O 9
ATOM 12847 N N . GLY A 1 73 ? -16.864 -6.974 -0.686 1.00 0.00 73 GLY A N 9
ATOM 12848 C CA . GLY A 1 73 ? -17.420 -6.910 0.653 1.00 0.00 73 GLY A CA 9
ATOM 12849 C C . GLY A 1 73 ? -16.348 -6.851 1.723 1.00 0.00 73 GLY A C 9
ATOM 12850 O O . GLY A 1 73 ? -16.566 -6.293 2.799 1.00 0.00 73 GLY A O 9
ATOM 12854 N N . VAL A 1 74 ? -15.187 -7.427 1.428 1.00 0.00 74 VAL A N 9
ATOM 12855 C CA . VAL A 1 74 ? -14.077 -7.438 2.372 1.00 0.00 74 VAL A CA 9
ATOM 12856 C C . VAL A 1 74 ? -13.428 -6.061 2.474 1.00 0.00 74 VAL A C 9
ATOM 12857 O O . VAL A 1 74 ? -13.103 -5.441 1.462 1.00 0.00 74 VAL A O 9
ATOM 12870 N N . ARG A 1 75 ? -13.241 -5.590 3.702 1.00 0.00 75 ARG A N 9
ATOM 12871 C CA . ARG A 1 75 ? -12.630 -4.287 3.935 1.00 0.00 75 ARG A CA 9
ATOM 12872 C C . ARG A 1 75 ? -11.126 -4.422 4.151 1.00 0.00 75 ARG A C 9
ATOM 12873 O O . ARG A 1 75 ? -10.659 -5.393 4.747 1.00 0.00 75 ARG A O 9
ATOM 12894 N N . TYR A 1 76 ? -10.373 -3.442 3.662 1.00 0.00 76 TYR A N 9
ATOM 12895 C CA . TYR A 1 76 ? -8.921 -3.451 3.801 1.00 0.00 76 TYR A CA 9
ATOM 12896 C C . TYR A 1 76 ? -8.431 -2.169 4.466 1.00 0.00 76 TYR A C 9
ATOM 12897 O O . TYR A 1 76 ? -7.587 -2.207 5.362 1.00 0.00 76 TYR A O 9
ATOM 12915 N N . PHE A 1 77 ? -8.965 -1.038 4.022 1.00 0.00 77 PHE A N 9
ATOM 12916 C CA . PHE A 1 77 ? -8.582 0.257 4.575 1.00 0.00 77 PHE A CA 9
ATOM 12917 C C . PHE A 1 77 ? -9.553 1.346 4.133 1.00 0.00 77 PHE A C 9
ATOM 12918 O O . PHE A 1 77 ? -10.482 1.090 3.367 1.00 0.00 77 PHE A O 9
ATOM 12935 N N . THR A 1 78 ? -9.332 2.562 4.621 1.00 0.00 78 THR A N 9
ATOM 12936 C CA . THR A 1 78 ? -10.188 3.691 4.278 1.00 0.00 78 THR A CA 9
ATOM 12937 C C . THR A 1 78 ? -9.556 4.536 3.176 1.00 0.00 78 THR A C 9
ATOM 12938 O O . THR A 1 78 ? -8.422 4.997 3.308 1.00 0.00 78 THR A O 9
ATOM 12949 N N . CYS A 1 79 ? -10.297 4.736 2.091 1.00 0.00 79 CYS A N 9
ATOM 12950 C CA . CYS A 1 79 ? -9.808 5.527 0.967 1.00 0.00 79 CYS A CA 9
ATOM 12951 C C . CYS A 1 79 ? -10.964 6.197 0.231 1.00 0.00 79 CYS A C 9
ATOM 12952 O O . CYS A 1 79 ? -12.099 5.722 0.274 1.00 0.00 79 CYS A O 9
ATOM 12960 N N . ALA A 1 80 ? -10.667 7.302 -0.443 1.00 0.00 80 ALA A N 9
ATOM 12961 C CA . ALA A 1 80 ? -11.681 8.038 -1.190 1.00 0.00 80 ALA A CA 9
ATOM 12962 C C . ALA A 1 80 ? -12.167 7.234 -2.393 1.00 0.00 80 ALA A C 9
ATOM 12963 O O . ALA A 1 80 ? -11.554 6.237 -2.773 1.00 0.00 80 ALA A O 9
ATOM 12970 N N . PRO A 1 81 ? -13.282 7.661 -3.012 1.00 0.00 81 PRO A N 9
ATOM 12971 C CA . PRO A 1 81 ? -13.850 6.974 -4.177 1.00 0.00 81 PRO A CA 9
ATOM 12972 C C . PRO A 1 81 ? -12.822 6.763 -5.283 1.00 0.00 81 PRO A C 9
ATOM 12973 O O . PRO A 1 81 ? -12.296 7.722 -5.847 1.00 0.00 81 PRO A O 9
ATOM 12984 N N . ARG A 1 82 ? -12.540 5.500 -5.589 1.00 0.00 82 ARG A N 9
ATOM 12985 C CA . ARG A 1 82 ? -11.575 5.161 -6.628 1.00 0.00 82 ARG A CA 9
ATOM 12986 C C . ARG A 1 82 ? -10.179 5.659 -6.261 1.00 0.00 82 ARG A C 9
ATOM 12987 O O . ARG A 1 82 ? -9.566 6.429 -7.001 1.00 0.00 82 ARG A O 9
ATOM 13008 N N . HIS A 1 83 ? -9.682 5.212 -5.111 1.00 0.00 83 HIS A N 9
ATOM 13009 C CA . HIS A 1 83 ? -8.359 5.611 -4.646 1.00 0.00 83 HIS A CA 9
ATOM 13010 C C . HIS A 1 83 ? -7.507 4.391 -4.315 1.00 0.00 83 HIS A C 9
ATOM 13011 O O . HIS A 1 83 ? -6.347 4.303 -4.719 1.00 0.00 83 HIS A O 9
ATOM 13025 N N . GLY A 1 84 ? -8.089 3.451 -3.577 1.00 0.00 84 GLY A N 9
ATOM 13026 C CA . GLY A 1 84 ? -7.368 2.249 -3.205 1.00 0.00 84 GLY A CA 9
ATOM 13027 C C . GLY A 1 84 ? -6.969 1.415 -4.407 1.00 0.00 84 GLY A C 9
ATOM 13028 O O . GLY A 1 84 ? -7.743 1.262 -5.350 1.00 0.00 84 GLY A O 9
ATOM 13032 N N . VAL A 1 85 ? -5.754 0.875 -4.371 1.00 0.00 85 VAL A N 9
ATOM 13033 C CA . VAL A 1 85 ? -5.252 0.053 -5.466 1.00 0.00 85 VAL A CA 9
ATOM 13034 C C . VAL A 1 85 ? -4.323 -1.041 -4.949 1.00 0.00 85 VAL A C 9
ATOM 13035 O O . VAL A 1 85 ? -3.336 -0.762 -4.269 1.00 0.00 85 VAL A O 9
ATOM 13048 N N . PHE A 1 86 ? -4.649 -2.287 -5.276 1.00 0.00 86 PHE A N 9
ATOM 13049 C CA . PHE A 1 86 ? -3.844 -3.425 -4.845 1.00 0.00 86 PHE A CA 9
ATOM 13050 C C . PHE A 1 86 ? -2.940 -3.911 -5.974 1.00 0.00 86 PHE A C 9
ATOM 13051 O O . PHE A 1 86 ? -3.415 -4.287 -7.046 1.00 0.00 86 PHE A O 9
ATOM 13068 N N . ALA A 1 87 ? -1.635 -3.900 -5.726 1.00 0.00 87 ALA A N 9
ATOM 13069 C CA . ALA A 1 87 ? -0.664 -4.340 -6.721 1.00 0.00 87 ALA A CA 9
ATOM 13070 C C . ALA A 1 87 ? 0.469 -5.131 -6.073 1.00 0.00 87 ALA A C 9
ATOM 13071 O O . ALA A 1 87 ? 0.880 -4.835 -4.951 1.00 0.00 87 ALA A O 9
ATOM 13078 N N . PRO A 1 88 ? 0.993 -6.155 -6.771 1.00 0.00 88 PRO A N 9
ATOM 13079 C CA . PRO A 1 88 ? 2.083 -6.989 -6.253 1.00 0.00 88 PRO A CA 9
ATOM 13080 C C . PRO A 1 88 ? 3.306 -6.164 -5.864 1.00 0.00 88 PRO A C 9
ATOM 13081 O O . PRO A 1 88 ? 3.659 -5.202 -6.542 1.00 0.00 88 PRO A O 9
ATOM 13092 N N . ALA A 1 89 ? 3.949 -6.550 -4.761 1.00 0.00 89 ALA A N 9
ATOM 13093 C CA . ALA A 1 89 ? 5.135 -5.849 -4.281 1.00 0.00 89 ALA A CA 9
ATOM 13094 C C . ALA A 1 89 ? 6.115 -5.627 -5.423 1.00 0.00 89 ALA A C 9
ATOM 13095 O O . ALA A 1 89 ? 6.570 -4.509 -5.661 1.00 0.00 89 ALA A O 9
ATOM 13102 N N . SER A 1 90 ? 6.418 -6.706 -6.141 1.00 0.00 90 SER A N 9
ATOM 13103 C CA . SER A 1 90 ? 7.323 -6.632 -7.278 1.00 0.00 90 SER A CA 9
ATOM 13104 C C . SER A 1 90 ? 6.814 -5.596 -8.272 1.00 0.00 90 SER A C 9
ATOM 13105 O O . SER A 1 90 ? 7.586 -5.023 -9.043 1.00 0.00 90 SER A O 9
ATOM 13113 N N . ARG A 1 91 ? 5.505 -5.348 -8.234 1.00 0.00 91 ARG A N 9
ATOM 13114 C CA . ARG A 1 91 ? 4.889 -4.367 -9.113 1.00 0.00 91 ARG A CA 9
ATOM 13115 C C . ARG A 1 91 ? 4.938 -2.978 -8.479 1.00 0.00 91 ARG A C 9
ATOM 13116 O O . ARG A 1 91 ? 4.735 -1.970 -9.157 1.00 0.00 91 ARG A O 9
ATOM 13137 N N . ILE A 1 92 ? 5.211 -2.931 -7.175 1.00 0.00 92 ILE A N 9
ATOM 13138 C CA . ILE A 1 92 ? 5.288 -1.663 -6.458 1.00 0.00 92 ILE A CA 9
ATOM 13139 C C . ILE A 1 92 ? 6.736 -1.284 -6.169 1.00 0.00 92 ILE A C 9
ATOM 13140 O O . ILE A 1 92 ? 7.579 -2.149 -5.932 1.00 0.00 92 ILE A O 9
ATOM 13156 N N . GLN A 1 93 ? 7.019 0.014 -6.192 1.00 0.00 93 GLN A N 9
ATOM 13157 C CA . GLN A 1 93 ? 8.366 0.509 -5.933 1.00 0.00 93 GLN A CA 9
ATOM 13158 C C . GLN A 1 93 ? 8.407 1.338 -4.652 1.00 0.00 93 GLN A C 9
ATOM 13159 O O . GLN A 1 93 ? 7.389 1.515 -3.984 1.00 0.00 93 GLN A O 9
ATOM 13173 N N . ARG A 1 94 ? 9.591 1.842 -4.318 1.00 0.00 94 ARG A N 9
ATOM 13174 C CA . ARG A 1 94 ? 9.765 2.651 -3.118 1.00 0.00 94 ARG A CA 9
ATOM 13175 C C . ARG A 1 94 ? 10.413 3.992 -3.455 1.00 0.00 94 ARG A C 9
ATOM 13176 O O . ARG A 1 94 ? 11.285 4.072 -4.319 1.00 0.00 94 ARG A O 9
ATOM 13197 N N . ILE A 1 95 ? 9.977 5.042 -2.766 1.00 0.00 95 ILE A N 9
ATOM 13198 C CA . ILE A 1 95 ? 10.514 6.380 -2.991 1.00 0.00 95 ILE A CA 9
ATOM 13199 C C . ILE A 1 95 ? 11.201 6.915 -1.740 1.00 0.00 95 ILE A C 9
ATOM 13200 O O . ILE A 1 95 ? 12.229 7.588 -1.824 1.00 0.00 95 ILE A O 9
ATOM 13216 N N . GLY A 1 96 ? 10.627 6.611 -0.581 1.00 0.00 96 GLY A N 9
ATOM 13217 C CA . GLY A 1 96 ? 11.198 7.071 0.673 1.00 0.00 96 GLY A CA 9
ATOM 13218 C C . GLY A 1 96 ? 12.501 6.373 1.008 1.00 0.00 96 GLY A C 9
ATOM 13219 O O . GLY A 1 96 ? 12.577 5.618 1.977 1.00 0.00 96 GLY A O 9
ATOM 13223 N N . SER A 1 97 ? 13.530 6.629 0.207 1.00 0.00 97 SER A N 9
ATOM 13224 C CA . SER A 1 97 ? 14.838 6.021 0.423 1.00 0.00 97 SER A CA 9
ATOM 13225 C C . SER A 1 97 ? 15.903 7.091 0.640 1.00 0.00 97 SER A C 9
ATOM 13226 O O . SER A 1 97 ? 15.649 8.281 0.454 1.00 0.00 97 SER A O 9
ATOM 13234 N N . GLY A 1 98 ? 17.098 6.661 1.034 1.00 0.00 98 GLY A N 9
ATOM 13235 C CA . GLY A 1 98 ? 18.181 7.596 1.269 1.00 0.00 98 GLY A CA 9
ATOM 13236 C C . GLY A 1 98 ? 19.490 7.139 0.653 1.00 0.00 98 GLY A C 9
ATOM 13237 O O . GLY A 1 98 ? 20.469 6.918 1.367 1.00 0.00 98 GLY A O 9
ATOM 13241 N N . PRO A 1 99 ? 19.542 6.987 -0.681 1.00 0.00 99 PRO A N 9
ATOM 13242 C CA . PRO A 1 99 ? 20.756 6.550 -1.380 1.00 0.00 99 PRO A CA 9
ATOM 13243 C C . PRO A 1 99 ? 21.942 7.472 -1.107 1.00 0.00 99 PRO A C 9
ATOM 13244 O O . PRO A 1 99 ? 23.080 7.017 -0.996 1.00 0.00 99 PRO A O 9
ATOM 13255 N N . SER A 1 100 ? 21.664 8.767 -0.999 1.00 0.00 100 SER A N 9
ATOM 13256 C CA . SER A 1 100 ? 22.706 9.753 -0.740 1.00 0.00 100 SER A CA 9
ATOM 13257 C C . SER A 1 100 ? 22.645 10.240 0.705 1.00 0.00 100 SER A C 9
ATOM 13258 O O . SER A 1 100 ? 21.851 9.746 1.504 1.00 0.00 100 SER A O 9
ATOM 13266 N N . SER A 1 101 ? 23.490 11.214 1.031 1.00 0.00 101 SER A N 9
ATOM 13267 C CA . SER A 1 101 ? 23.532 11.769 2.379 1.00 0.00 101 SER A CA 9
ATOM 13268 C C . SER A 1 101 ? 22.459 12.837 2.560 1.00 0.00 101 SER A C 9
ATOM 13269 O O . SER A 1 101 ? 22.229 13.657 1.672 1.00 0.00 101 SER A O 9
ATOM 13277 N N . GLY A 1 102 ? 21.805 12.820 3.717 1.00 0.00 102 GLY A N 9
ATOM 13278 C CA . GLY A 1 102 ? 20.763 13.792 3.995 1.00 0.00 102 GLY A CA 9
ATOM 13279 C C . GLY A 1 102 ? 21.316 15.096 4.534 1.00 0.00 102 GLY A C 9
ATOM 13280 O O . GLY A 1 102 ? 21.248 16.113 3.812 1.00 0.00 102 GLY A O 9
ATOM 13285 N N . GLY A 1 1 ? 33.506 -11.901 -6.208 1.00 0.00 1 GLY A N 10
ATOM 13286 C CA . GLY A 1 1 ? 32.404 -12.460 -7.039 1.00 0.00 1 GLY A CA 10
ATOM 13287 C C . GLY A 1 1 ? 32.913 -13.148 -8.289 1.00 0.00 1 GLY A C 10
ATOM 13288 O O . GLY A 1 1 ? 32.646 -12.701 -9.405 1.00 0.00 1 GLY A O 10
ATOM 13294 N N . SER A 1 2 ? 33.649 -14.240 -8.104 1.00 0.00 2 SER A N 10
ATOM 13295 C CA . SER A 1 2 ? 34.197 -14.992 -9.227 1.00 0.00 2 SER A CA 10
ATOM 13296 C C . SER A 1 2 ? 33.850 -16.473 -9.110 1.00 0.00 2 SER A C 10
ATOM 13297 O O . SER A 1 2 ? 34.335 -17.165 -8.215 1.00 0.00 2 SER A O 10
ATOM 13305 N N . SER A 1 3 ? 33.009 -16.952 -10.020 1.00 0.00 3 SER A N 10
ATOM 13306 C CA . SER A 1 3 ? 32.598 -18.351 -10.020 1.00 0.00 3 SER A CA 10
ATOM 13307 C C . SER A 1 3 ? 31.886 -18.708 -8.719 1.00 0.00 3 SER A C 10
ATOM 13308 O O . SER A 1 3 ? 31.961 -19.844 -8.251 1.00 0.00 3 SER A O 10
ATOM 13316 N N . GLY A 1 4 ? 31.197 -17.731 -8.140 1.00 0.00 4 GLY A N 10
ATOM 13317 C CA . GLY A 1 4 ? 30.482 -17.961 -6.897 1.00 0.00 4 GLY A CA 10
ATOM 13318 C C . GLY A 1 4 ? 28.984 -17.782 -7.049 1.00 0.00 4 GLY A C 10
ATOM 13319 O O . GLY A 1 4 ? 28.510 -16.683 -7.337 1.00 0.00 4 GLY A O 10
ATOM 13323 N N . SER A 1 5 ? 28.239 -18.865 -6.855 1.00 0.00 5 SER A N 10
ATOM 13324 C CA . SER A 1 5 ? 26.785 -18.823 -6.972 1.00 0.00 5 SER A CA 10
ATOM 13325 C C . SER A 1 5 ? 26.133 -19.816 -6.016 1.00 0.00 5 SER A C 10
ATOM 13326 O O . SER A 1 5 ? 26.733 -20.828 -5.653 1.00 0.00 5 SER A O 10
ATOM 13334 N N . SER A 1 6 ? 24.903 -19.520 -5.611 1.00 0.00 6 SER A N 10
ATOM 13335 C CA . SER A 1 6 ? 24.169 -20.388 -4.697 1.00 0.00 6 SER A CA 10
ATOM 13336 C C . SER A 1 6 ? 23.237 -21.321 -5.463 1.00 0.00 6 SER A C 10
ATOM 13337 O O . SER A 1 6 ? 22.621 -20.926 -6.452 1.00 0.00 6 SER A O 10
ATOM 13345 N N . GLY A 1 7 ? 23.141 -22.563 -4.999 1.00 0.00 7 GLY A N 10
ATOM 13346 C CA . GLY A 1 7 ? 22.283 -23.534 -5.652 1.00 0.00 7 GLY A CA 10
ATOM 13347 C C . GLY A 1 7 ? 22.848 -24.939 -5.594 1.00 0.00 7 GLY A C 10
ATOM 13348 O O . GLY A 1 7 ? 23.746 -25.288 -6.360 1.00 0.00 7 GLY A O 10
ATOM 13352 N N . LYS A 1 8 ? 22.321 -25.748 -4.680 1.00 0.00 8 LYS A N 10
ATOM 13353 C CA . LYS A 1 8 ? 22.778 -27.125 -4.524 1.00 0.00 8 LYS A CA 10
ATOM 13354 C C . LYS A 1 8 ? 21.623 -28.040 -4.128 1.00 0.00 8 LYS A C 10
ATOM 13355 O O . LYS A 1 8 ? 21.317 -29.007 -4.827 1.00 0.00 8 LYS A O 10
ATOM 13374 N N . SER A 1 9 ? 20.988 -27.729 -3.004 1.00 0.00 9 SER A N 10
ATOM 13375 C CA . SER A 1 9 ? 19.867 -28.524 -2.515 1.00 0.00 9 SER A CA 10
ATOM 13376 C C . SER A 1 9 ? 18.921 -27.670 -1.673 1.00 0.00 9 SER A C 10
ATOM 13377 O O . SER A 1 9 ? 19.271 -26.562 -1.264 1.00 0.00 9 SER A O 10
ATOM 13385 N N . PRO A 1 10 ? 17.707 -28.177 -1.400 1.00 0.00 10 PRO A N 10
ATOM 13386 C CA . PRO A 1 10 ? 16.711 -27.455 -0.601 1.00 0.00 10 PRO A CA 10
ATOM 13387 C C . PRO A 1 10 ? 17.147 -27.284 0.850 1.00 0.00 10 PRO A C 10
ATOM 13388 O O . PRO A 1 10 ? 17.432 -28.262 1.542 1.00 0.00 10 PRO A O 10
ATOM 13399 N N . SER A 1 11 ? 17.198 -26.037 1.304 1.00 0.00 11 SER A N 10
ATOM 13400 C CA . SER A 1 11 ? 17.600 -25.737 2.673 1.00 0.00 11 SER A CA 10
ATOM 13401 C C . SER A 1 11 ? 16.399 -25.768 3.613 1.00 0.00 11 SER A C 10
ATOM 13402 O O . SER A 1 11 ? 15.281 -26.072 3.197 1.00 0.00 11 SER A O 10
ATOM 13410 N N . SER A 1 12 ? 16.637 -25.452 4.882 1.00 0.00 12 SER A N 10
ATOM 13411 C CA . SER A 1 12 ? 15.575 -25.443 5.881 1.00 0.00 12 SER A CA 10
ATOM 13412 C C . SER A 1 12 ? 15.535 -24.108 6.621 1.00 0.00 12 SER A C 10
ATOM 13413 O O . SER A 1 12 ? 16.574 -23.496 6.870 1.00 0.00 12 SER A O 10
ATOM 13421 N N . PRO A 1 13 ? 14.329 -23.636 6.985 1.00 0.00 13 PRO A N 10
ATOM 13422 C CA . PRO A 1 13 ? 14.163 -22.367 7.699 1.00 0.00 13 PRO A CA 10
ATOM 13423 C C . PRO A 1 13 ? 14.577 -22.467 9.163 1.00 0.00 13 PRO A C 10
ATOM 13424 O O . PRO A 1 13 ? 15.147 -21.530 9.722 1.00 0.00 13 PRO A O 10
ATOM 13435 N N . SER A 1 14 ? 14.286 -23.609 9.778 1.00 0.00 14 SER A N 10
ATOM 13436 C CA . SER A 1 14 ? 14.629 -23.831 11.178 1.00 0.00 14 SER A CA 10
ATOM 13437 C C . SER A 1 14 ? 15.948 -24.588 11.303 1.00 0.00 14 SER A C 10
ATOM 13438 O O . SER A 1 14 ? 16.082 -25.492 12.127 1.00 0.00 14 SER A O 10
ATOM 13446 N N . LEU A 1 15 ? 16.921 -24.211 10.480 1.00 0.00 15 LEU A N 10
ATOM 13447 C CA . LEU A 1 15 ? 18.230 -24.853 10.499 1.00 0.00 15 LEU A CA 10
ATOM 13448 C C . LEU A 1 15 ? 19.247 -24.040 9.704 1.00 0.00 15 LEU A C 10
ATOM 13449 O O . LEU A 1 15 ? 19.428 -24.255 8.506 1.00 0.00 15 LEU A O 10
ATOM 13465 N N . GLY A 1 16 ? 19.909 -23.107 10.380 1.00 0.00 16 GLY A N 10
ATOM 13466 C CA . GLY A 1 16 ? 20.900 -22.277 9.720 1.00 0.00 16 GLY A CA 10
ATOM 13467 C C . GLY A 1 16 ? 20.371 -20.894 9.390 1.00 0.00 16 GLY A C 10
ATOM 13468 O O . GLY A 1 16 ? 20.906 -19.890 9.861 1.00 0.00 16 GLY A O 10
ATOM 13472 N N . SER A 1 17 ? 19.321 -20.843 8.579 1.00 0.00 17 SER A N 10
ATOM 13473 C CA . SER A 1 17 ? 18.720 -19.573 8.187 1.00 0.00 17 SER A CA 10
ATOM 13474 C C . SER A 1 17 ? 19.726 -18.704 7.439 1.00 0.00 17 SER A C 10
ATOM 13475 O O . SER A 1 17 ? 20.935 -18.908 7.542 1.00 0.00 17 SER A O 10
ATOM 13483 N N . LEU A 1 18 ? 19.218 -17.733 6.686 1.00 0.00 18 LEU A N 10
ATOM 13484 C CA . LEU A 1 18 ? 20.072 -16.832 5.921 1.00 0.00 18 LEU A CA 10
ATOM 13485 C C . LEU A 1 18 ? 20.057 -15.428 6.519 1.00 0.00 18 LEU A C 10
ATOM 13486 O O . LEU A 1 18 ? 21.044 -14.697 6.436 1.00 0.00 18 LEU A O 10
ATOM 13502 N N . GLN A 1 19 ? 18.932 -15.059 7.123 1.00 0.00 19 GLN A N 10
ATOM 13503 C CA . GLN A 1 19 ? 18.789 -13.744 7.736 1.00 0.00 19 GLN A CA 10
ATOM 13504 C C . GLN A 1 19 ? 18.946 -12.639 6.694 1.00 0.00 19 GLN A C 10
ATOM 13505 O O . GLN A 1 19 ? 19.601 -11.626 6.943 1.00 0.00 19 GLN A O 10
ATOM 13519 N N . GLN A 1 20 ? 18.341 -12.842 5.529 1.00 0.00 20 GLN A N 10
ATOM 13520 C CA . GLN A 1 20 ? 18.412 -11.863 4.451 1.00 0.00 20 GLN A CA 10
ATOM 13521 C C . GLN A 1 20 ? 17.246 -12.035 3.482 1.00 0.00 20 GLN A C 10
ATOM 13522 O O . GLN A 1 20 ? 16.604 -11.060 3.091 1.00 0.00 20 GLN A O 10
ATOM 13536 N N . ARG A 1 21 ? 16.980 -13.279 3.100 1.00 0.00 21 ARG A N 10
ATOM 13537 C CA . ARG A 1 21 ? 15.891 -13.578 2.178 1.00 0.00 21 ARG A CA 10
ATOM 13538 C C . ARG A 1 21 ? 14.537 -13.327 2.833 1.00 0.00 21 ARG A C 10
ATOM 13539 O O . ARG A 1 21 ? 14.136 -14.047 3.748 1.00 0.00 21 ARG A O 10
ATOM 13560 N N . GLU A 1 22 ? 13.837 -12.301 2.359 1.00 0.00 22 GLU A N 10
ATOM 13561 C CA . GLU A 1 22 ? 12.527 -11.955 2.900 1.00 0.00 22 GLU A CA 10
ATOM 13562 C C . GLU A 1 22 ? 11.445 -12.099 1.835 1.00 0.00 22 GLU A C 10
ATOM 13563 O O . GLU A 1 22 ? 10.561 -12.950 1.944 1.00 0.00 22 GLU A O 10
ATOM 13575 N N . GLY A 1 23 ? 11.519 -11.263 0.804 1.00 0.00 23 GLY A N 10
ATOM 13576 C CA . GLY A 1 23 ? 10.540 -11.314 -0.266 1.00 0.00 23 GLY A CA 10
ATOM 13577 C C . GLY A 1 23 ? 9.611 -10.115 -0.260 1.00 0.00 23 GLY A C 10
ATOM 13578 O O . GLY A 1 23 ? 8.464 -10.208 -0.697 1.00 0.00 23 GLY A O 10
ATOM 13582 N N . ALA A 1 24 ? 10.108 -8.987 0.237 1.00 0.00 24 ALA A N 10
ATOM 13583 C CA . ALA A 1 24 ? 9.315 -7.765 0.298 1.00 0.00 24 ALA A CA 10
ATOM 13584 C C . ALA A 1 24 ? 10.136 -6.557 -0.142 1.00 0.00 24 ALA A C 10
ATOM 13585 O O . ALA A 1 24 ? 11.307 -6.685 -0.497 1.00 0.00 24 ALA A O 10
ATOM 13592 N N . LYS A 1 25 ? 9.512 -5.383 -0.115 1.00 0.00 25 LYS A N 10
ATOM 13593 C CA . LYS A 1 25 ? 10.184 -4.152 -0.511 1.00 0.00 25 LYS A CA 10
ATOM 13594 C C . LYS A 1 25 ? 9.697 -2.973 0.325 1.00 0.00 25 LYS A C 10
ATOM 13595 O O . LYS A 1 25 ? 10.498 -2.189 0.836 1.00 0.00 25 LYS A O 10
ATOM 13614 N N . ALA A 1 26 ? 8.380 -2.854 0.460 1.00 0.00 26 ALA A N 10
ATOM 13615 C CA . ALA A 1 26 ? 7.786 -1.771 1.234 1.00 0.00 26 ALA A CA 10
ATOM 13616 C C . ALA A 1 26 ? 6.957 -2.314 2.393 1.00 0.00 26 ALA A C 10
ATOM 13617 O O . ALA A 1 26 ? 6.727 -3.519 2.494 1.00 0.00 26 ALA A O 10
ATOM 13624 N N . GLU A 1 27 ? 6.511 -1.417 3.266 1.00 0.00 27 GLU A N 10
ATOM 13625 C CA . GLU A 1 27 ? 5.707 -1.805 4.418 1.00 0.00 27 GLU A CA 10
ATOM 13626 C C . GLU A 1 27 ? 4.576 -0.809 4.654 1.00 0.00 27 GLU A C 10
ATOM 13627 O O . GLU A 1 27 ? 4.451 0.185 3.937 1.00 0.00 27 GLU A O 10
ATOM 13639 N N . VAL A 1 28 ? 3.754 -1.082 5.662 1.00 0.00 28 VAL A N 10
ATOM 13640 C CA . VAL A 1 28 ? 2.633 -0.209 5.991 1.00 0.00 28 VAL A CA 10
ATOM 13641 C C . VAL A 1 28 ? 3.118 1.088 6.630 1.00 0.00 28 VAL A C 10
ATOM 13642 O O . VAL A 1 28 ? 3.692 1.078 7.719 1.00 0.00 28 VAL A O 10
ATOM 13655 N N . GLY A 1 29 ? 2.883 2.203 5.945 1.00 0.00 29 GLY A N 10
ATOM 13656 C CA . GLY A 1 29 ? 3.302 3.493 6.462 1.00 0.00 29 GLY A CA 10
ATOM 13657 C C . GLY A 1 29 ? 4.560 4.006 5.788 1.00 0.00 29 GLY A C 10
ATOM 13658 O O . GLY A 1 29 ? 5.382 4.671 6.418 1.00 0.00 29 GLY A O 10
ATOM 13662 N N . ASP A 1 30 ? 4.709 3.699 4.503 1.00 0.00 30 ASP A N 10
ATOM 13663 C CA . ASP A 1 30 ? 5.874 4.135 3.744 1.00 0.00 30 ASP A CA 10
ATOM 13664 C C . ASP A 1 30 ? 5.481 4.536 2.326 1.00 0.00 30 ASP A C 10
ATOM 13665 O O . ASP A 1 30 ? 4.543 3.983 1.751 1.00 0.00 30 ASP A O 10
ATOM 13674 N N . GLN A 1 31 ? 6.204 5.501 1.768 1.00 0.00 31 GLN A N 10
ATOM 13675 C CA . GLN A 1 31 ? 5.932 5.977 0.416 1.00 0.00 31 GLN A CA 10
ATOM 13676 C C . GLN A 1 31 ? 6.368 4.949 -0.622 1.00 0.00 31 GLN A C 10
ATOM 13677 O O . GLN A 1 31 ? 7.439 4.353 -0.507 1.00 0.00 31 GLN A O 10
ATOM 13691 N N . VAL A 1 32 ? 5.533 4.746 -1.635 1.00 0.00 32 VAL A N 10
ATOM 13692 C CA . VAL A 1 32 ? 5.834 3.789 -2.694 1.00 0.00 32 VAL A CA 10
ATOM 13693 C C . VAL A 1 32 ? 5.279 4.260 -4.034 1.00 0.00 32 VAL A C 10
ATOM 13694 O O . VAL A 1 32 ? 4.630 5.303 -4.116 1.00 0.00 32 VAL A O 10
ATOM 13707 N N . LEU A 1 33 ? 5.541 3.485 -5.082 1.00 0.00 33 LEU A N 10
ATOM 13708 C CA . LEU A 1 33 ? 5.067 3.824 -6.419 1.00 0.00 33 LEU A CA 10
ATOM 13709 C C . LEU A 1 33 ? 4.457 2.604 -7.103 1.00 0.00 33 LEU A C 10
ATOM 13710 O O . LEU A 1 33 ? 5.157 1.646 -7.430 1.00 0.00 33 LEU A O 10
ATOM 13726 N N . VAL A 1 34 ? 3.146 2.647 -7.317 1.00 0.00 34 VAL A N 10
ATOM 13727 C CA . VAL A 1 34 ? 2.439 1.546 -7.961 1.00 0.00 34 VAL A CA 10
ATOM 13728 C C . VAL A 1 34 ? 2.688 1.538 -9.465 1.00 0.00 34 VAL A C 10
ATOM 13729 O O . VAL A 1 34 ? 2.433 2.528 -10.152 1.00 0.00 34 VAL A O 10
ATOM 13742 N N . ALA A 1 35 ? 3.187 0.415 -9.970 1.00 0.00 35 ALA A N 10
ATOM 13743 C CA . ALA A 1 35 ? 3.471 0.276 -11.394 1.00 0.00 35 ALA A CA 10
ATOM 13744 C C . ALA A 1 35 ? 4.478 1.322 -11.861 1.00 0.00 35 ALA A C 10
ATOM 13745 O O . ALA A 1 35 ? 4.506 1.688 -13.036 1.00 0.00 35 ALA A O 10
ATOM 13752 N N . GLY A 1 36 ? 5.304 1.800 -10.935 1.00 0.00 36 GLY A N 10
ATOM 13753 C CA . GLY A 1 36 ? 6.301 2.800 -11.274 1.00 0.00 36 GLY A CA 10
ATOM 13754 C C . GLY A 1 36 ? 5.695 4.036 -11.910 1.00 0.00 36 GLY A C 10
ATOM 13755 O O . GLY A 1 36 ? 6.349 4.724 -12.693 1.00 0.00 36 GLY A O 10
ATOM 13759 N N . GLN A 1 37 ? 4.441 4.320 -11.572 1.00 0.00 37 GLN A N 10
ATOM 13760 C CA . GLN A 1 37 ? 3.747 5.481 -12.114 1.00 0.00 37 GLN A CA 10
ATOM 13761 C C . GLN A 1 37 ? 2.852 6.122 -11.059 1.00 0.00 37 GLN A C 10
ATOM 13762 O O . GLN A 1 37 ? 3.122 7.226 -10.588 1.00 0.00 37 GLN A O 10
ATOM 13776 N N . LYS A 1 38 ? 1.784 5.421 -10.693 1.00 0.00 38 LYS A N 10
ATOM 13777 C CA . LYS A 1 38 ? 0.848 5.921 -9.693 1.00 0.00 38 LYS A CA 10
ATOM 13778 C C . LYS A 1 38 ? 1.505 5.990 -8.318 1.00 0.00 38 LYS A C 10
ATOM 13779 O O . LYS A 1 38 ? 1.951 4.976 -7.780 1.00 0.00 38 LYS A O 10
ATOM 13798 N N . GLN A 1 39 ? 1.562 7.192 -7.755 1.00 0.00 39 GLN A N 10
ATOM 13799 C CA . GLN A 1 39 ? 2.165 7.393 -6.442 1.00 0.00 39 GLN A CA 10
ATOM 13800 C C . GLN A 1 39 ? 1.141 7.169 -5.333 1.00 0.00 39 GLN A C 10
ATOM 13801 O O . GLN A 1 39 ? 0.021 7.677 -5.397 1.00 0.00 39 GLN A O 10
ATOM 13815 N N . GLY A 1 40 ? 1.532 6.405 -4.319 1.00 0.00 40 GLY A N 10
ATOM 13816 C CA . GLY A 1 40 ? 0.637 6.127 -3.212 1.00 0.00 40 GLY A CA 10
ATOM 13817 C C . GLY A 1 40 ? 1.369 5.619 -1.986 1.00 0.00 40 GLY A C 10
ATOM 13818 O O . GLY A 1 40 ? 2.558 5.303 -2.051 1.00 0.00 40 GLY A O 10
ATOM 13822 N N . ILE A 1 41 ? 0.660 5.540 -0.866 1.00 0.00 41 ILE A N 10
ATOM 13823 C CA . ILE A 1 41 ? 1.249 5.067 0.381 1.00 0.00 41 ILE A CA 10
ATOM 13824 C C . ILE A 1 41 ? 0.588 3.772 0.843 1.00 0.00 41 ILE A C 10
ATOM 13825 O O . ILE A 1 41 ? -0.608 3.566 0.636 1.00 0.00 41 ILE A O 10
ATOM 13841 N N . VAL A 1 42 ? 1.374 2.903 1.470 1.00 0.00 42 VAL A N 10
ATOM 13842 C CA . VAL A 1 42 ? 0.864 1.629 1.962 1.00 0.00 42 VAL A CA 10
ATOM 13843 C C . VAL A 1 42 ? -0.081 1.836 3.141 1.00 0.00 42 VAL A C 10
ATOM 13844 O O . VAL A 1 42 ? 0.280 2.463 4.136 1.00 0.00 42 VAL A O 10
ATOM 13857 N N . ARG A 1 43 ? -1.294 1.304 3.021 1.00 0.00 43 ARG A N 10
ATOM 13858 C CA . ARG A 1 43 ? -2.292 1.430 4.077 1.00 0.00 43 ARG A CA 10
ATOM 13859 C C . ARG A 1 43 ? -2.571 0.078 4.726 1.00 0.00 43 ARG A C 10
ATOM 13860 O O . ARG A 1 43 ? -2.668 -0.027 5.948 1.00 0.00 43 ARG A O 10
ATOM 13881 N N . PHE A 1 44 ? -2.699 -0.955 3.898 1.00 0.00 44 PHE A N 10
ATOM 13882 C CA . PHE A 1 44 ? -2.969 -2.300 4.391 1.00 0.00 44 PHE A CA 10
ATOM 13883 C C . PHE A 1 44 ? -2.108 -3.328 3.664 1.00 0.00 44 PHE A C 10
ATOM 13884 O O . PHE A 1 44 ? -2.275 -3.556 2.466 1.00 0.00 44 PHE A O 10
ATOM 13901 N N . TYR A 1 45 ? -1.186 -3.947 4.396 1.00 0.00 45 TYR A N 10
ATOM 13902 C CA . TYR A 1 45 ? -0.300 -4.951 3.820 1.00 0.00 45 TYR A CA 10
ATOM 13903 C C . TYR A 1 45 ? -0.594 -6.332 4.399 1.00 0.00 45 TYR A C 10
ATOM 13904 O O . TYR A 1 45 ? -0.699 -6.497 5.614 1.00 0.00 45 TYR A O 10
ATOM 13922 N N . GLY A 1 46 ? -0.725 -7.320 3.520 1.00 0.00 46 GLY A N 10
ATOM 13923 C CA . GLY A 1 46 ? -1.006 -8.673 3.961 1.00 0.00 46 GLY A CA 10
ATOM 13924 C C . GLY A 1 46 ? -1.673 -9.508 2.885 1.00 0.00 46 GLY A C 10
ATOM 13925 O O . GLY A 1 46 ? -1.794 -9.073 1.739 1.00 0.00 46 GLY A O 10
ATOM 13929 N N . LYS A 1 47 ? -2.106 -10.710 3.252 1.00 0.00 47 LYS A N 10
ATOM 13930 C CA . LYS A 1 47 ? -2.764 -11.606 2.310 1.00 0.00 47 LYS A CA 10
ATOM 13931 C C . LYS A 1 47 ? -4.136 -11.068 1.914 1.00 0.00 47 LYS A C 10
ATOM 13932 O O . LYS A 1 47 ? -4.747 -10.296 2.653 1.00 0.00 47 LYS A O 10
ATOM 13951 N N . THR A 1 48 ? -4.613 -11.482 0.745 1.00 0.00 48 THR A N 10
ATOM 13952 C CA . THR A 1 48 ? -5.912 -11.041 0.250 1.00 0.00 48 THR A CA 10
ATOM 13953 C C . THR A 1 48 ? -6.822 -12.234 -0.025 1.00 0.00 48 THR A C 10
ATOM 13954 O O . THR A 1 48 ? -6.380 -13.382 -0.002 1.00 0.00 48 THR A O 10
ATOM 13965 N N . ASP A 1 49 ? -8.095 -11.954 -0.284 1.00 0.00 49 ASP A N 10
ATOM 13966 C CA . ASP A 1 49 ? -9.066 -13.004 -0.564 1.00 0.00 49 ASP A CA 10
ATOM 13967 C C . ASP A 1 49 ? -9.351 -13.098 -2.060 1.00 0.00 49 ASP A C 10
ATOM 13968 O O . ASP A 1 49 ? -9.640 -14.177 -2.580 1.00 0.00 49 ASP A O 10
ATOM 13977 N N . PHE A 1 50 ? -9.267 -11.963 -2.746 1.00 0.00 50 PHE A N 10
ATOM 13978 C CA . PHE A 1 50 ? -9.515 -11.918 -4.183 1.00 0.00 50 PHE A CA 10
ATOM 13979 C C . PHE A 1 50 ? -8.355 -12.536 -4.955 1.00 0.00 50 PHE A C 10
ATOM 13980 O O . PHE A 1 50 ? -8.546 -13.118 -6.022 1.00 0.00 50 PHE A O 10
ATOM 13997 N N . ALA A 1 51 ? -7.150 -12.405 -4.408 1.00 0.00 51 ALA A N 10
ATOM 13998 C CA . ALA A 1 51 ? -5.958 -12.949 -5.047 1.00 0.00 51 ALA A CA 10
ATOM 13999 C C . ALA A 1 51 ? -5.009 -13.555 -4.015 1.00 0.00 51 ALA A C 10
ATOM 14000 O O . ALA A 1 51 ? -4.933 -13.084 -2.879 1.00 0.00 51 ALA A O 10
ATOM 14007 N N . PRO A 1 52 ? -4.269 -14.610 -4.397 1.00 0.00 52 PRO A N 10
ATOM 14008 C CA . PRO A 1 52 ? -3.322 -15.276 -3.499 1.00 0.00 52 PRO A CA 10
ATOM 14009 C C . PRO A 1 52 ? -2.077 -14.434 -3.239 1.00 0.00 52 PRO A C 10
ATOM 14010 O O . PRO A 1 52 ? -1.919 -13.352 -3.804 1.00 0.00 52 PRO A O 10
ATOM 14021 N N . GLY A 1 53 ? -1.195 -14.938 -2.383 1.00 0.00 53 GLY A N 10
ATOM 14022 C CA . GLY A 1 53 ? 0.024 -14.220 -2.065 1.00 0.00 53 GLY A CA 10
ATOM 14023 C C . GLY A 1 53 ? -0.226 -13.006 -1.193 1.00 0.00 53 GLY A C 10
ATOM 14024 O O . GLY A 1 53 ? -1.228 -12.942 -0.479 1.00 0.00 53 GLY A O 10
ATOM 14028 N N . TYR A 1 54 ? 0.683 -12.039 -1.251 1.00 0.00 54 TYR A N 10
ATOM 14029 C CA . TYR A 1 54 ? 0.557 -10.820 -0.460 1.00 0.00 54 TYR A CA 10
ATOM 14030 C C . TYR A 1 54 ? 0.393 -9.601 -1.363 1.00 0.00 54 TYR A C 10
ATOM 14031 O O . TYR A 1 54 ? 1.072 -9.473 -2.381 1.00 0.00 54 TYR A O 10
ATOM 14049 N N . TRP A 1 55 ? -0.514 -8.707 -0.981 1.00 0.00 55 TRP A N 10
ATOM 14050 C CA . TRP A 1 55 ? -0.769 -7.497 -1.754 1.00 0.00 55 TRP A CA 10
ATOM 14051 C C . TRP A 1 55 ? -0.648 -6.256 -0.875 1.00 0.00 55 TRP A C 10
ATOM 14052 O O . TRP A 1 55 ? -0.658 -6.349 0.352 1.00 0.00 55 TRP A O 10
ATOM 14073 N N . TYR A 1 56 ? -0.536 -5.095 -1.511 1.00 0.00 56 TYR A N 10
ATOM 14074 C CA . TYR A 1 56 ? -0.414 -3.834 -0.787 1.00 0.00 56 TYR A CA 10
ATOM 14075 C C . TYR A 1 56 ? -1.631 -2.947 -1.027 1.00 0.00 56 TYR A C 10
ATOM 14076 O O . TYR A 1 56 ? -1.935 -2.590 -2.165 1.00 0.00 56 TYR A O 10
ATOM 14094 N N . GLY A 1 57 ? -2.323 -2.595 0.051 1.00 0.00 57 GLY A N 10
ATOM 14095 C CA . GLY A 1 57 ? -3.498 -1.753 -0.065 1.00 0.00 57 GLY A CA 10
ATOM 14096 C C . GLY A 1 57 ? -3.148 -0.279 -0.137 1.00 0.00 57 GLY A C 10
ATOM 14097 O O . GLY A 1 57 ? -3.547 0.504 0.726 1.00 0.00 57 GLY A O 10
ATOM 14101 N N . ILE A 1 58 ? -2.399 0.099 -1.167 1.00 0.00 58 ILE A N 10
ATOM 14102 C CA . ILE A 1 58 ? -1.993 1.487 -1.348 1.00 0.00 58 ILE A CA 10
ATOM 14103 C C . ILE A 1 58 ? -3.186 2.365 -1.713 1.00 0.00 58 ILE A C 10
ATOM 14104 O O . ILE A 1 58 ? -4.099 1.929 -2.414 1.00 0.00 58 ILE A O 10
ATOM 14120 N N . GLU A 1 59 ? -3.172 3.604 -1.232 1.00 0.00 59 GLU A N 10
ATOM 14121 C CA . GLU A 1 59 ? -4.252 4.544 -1.506 1.00 0.00 59 GLU A CA 10
ATOM 14122 C C . GLU A 1 59 ? -3.762 5.691 -2.386 1.00 0.00 59 GLU A C 10
ATOM 14123 O O . GLU A 1 59 ? -2.712 6.279 -2.128 1.00 0.00 59 GLU A O 10
ATOM 14135 N N . LEU A 1 60 ? -4.530 6.003 -3.425 1.00 0.00 60 LEU A N 10
ATOM 14136 C CA . LEU A 1 60 ? -4.173 7.080 -4.343 1.00 0.00 60 LEU A CA 10
ATOM 14137 C C . LEU A 1 60 ? -4.820 8.394 -3.919 1.00 0.00 60 LEU A C 10
ATOM 14138 O O . LEU A 1 60 ? -5.813 8.402 -3.191 1.00 0.00 60 LEU A O 10
ATOM 14154 N N . ASP A 1 61 ? -4.252 9.503 -4.380 1.00 0.00 61 ASP A N 10
ATOM 14155 C CA . ASP A 1 61 ? -4.774 10.824 -4.050 1.00 0.00 61 ASP A CA 10
ATOM 14156 C C . ASP A 1 61 ? -5.614 11.379 -5.195 1.00 0.00 61 ASP A C 10
ATOM 14157 O O . ASP A 1 61 ? -5.672 12.591 -5.406 1.00 0.00 61 ASP A O 10
ATOM 14166 N N . GLN A 1 62 ? -6.265 10.484 -5.932 1.00 0.00 62 GLN A N 10
ATOM 14167 C CA . GLN A 1 62 ? -7.104 10.885 -7.057 1.00 0.00 62 GLN A CA 10
ATOM 14168 C C . GLN A 1 62 ? -8.139 9.808 -7.374 1.00 0.00 62 GLN A C 10
ATOM 14169 O O . GLN A 1 62 ? -7.891 8.619 -7.172 1.00 0.00 62 GLN A O 10
ATOM 14183 N N . PRO A 1 63 ? -9.318 10.212 -7.877 1.00 0.00 63 PRO A N 10
ATOM 14184 C CA . PRO A 1 63 ? -10.393 9.276 -8.222 1.00 0.00 63 PRO A CA 10
ATOM 14185 C C . PRO A 1 63 ? -10.056 8.435 -9.449 1.00 0.00 63 PRO A C 10
ATOM 14186 O O . PRO A 1 63 ? -10.723 8.525 -10.480 1.00 0.00 63 PRO A O 10
ATOM 14197 N N . THR A 1 64 ? -9.016 7.616 -9.330 1.00 0.00 64 THR A N 10
ATOM 14198 C CA . THR A 1 64 ? -8.590 6.756 -10.428 1.00 0.00 64 THR A CA 10
ATOM 14199 C C . THR A 1 64 ? -8.059 5.426 -9.905 1.00 0.00 64 THR A C 10
ATOM 14200 O O . THR A 1 64 ? -7.178 4.816 -10.511 1.00 0.00 64 THR A O 10
ATOM 14211 N N . GLY A 1 65 ? -8.602 4.982 -8.775 1.00 0.00 65 GLY A N 10
ATOM 14212 C CA . GLY A 1 65 ? -8.171 3.727 -8.189 1.00 0.00 65 GLY A CA 10
ATOM 14213 C C . GLY A 1 65 ? -8.792 2.524 -8.873 1.00 0.00 65 GLY A C 10
ATOM 14214 O O . GLY A 1 65 ? -9.246 2.616 -10.013 1.00 0.00 65 GLY A O 10
ATOM 14218 N N . LYS A 1 66 ? -8.811 1.393 -8.175 1.00 0.00 66 LYS A N 10
ATOM 14219 C CA . LYS A 1 66 ? -9.381 0.167 -8.721 1.00 0.00 66 LYS A CA 10
ATOM 14220 C C . LYS A 1 66 ? -10.660 -0.215 -7.983 1.00 0.00 66 LYS A C 10
ATOM 14221 O O . LYS A 1 66 ? -11.590 -0.762 -8.575 1.00 0.00 66 LYS A O 10
ATOM 14240 N N . HIS A 1 67 ? -10.700 0.079 -6.687 1.00 0.00 67 HIS A N 10
ATOM 14241 C CA . HIS A 1 67 ? -11.865 -0.232 -5.869 1.00 0.00 67 HIS A CA 10
ATOM 14242 C C . HIS A 1 67 ? -12.172 0.908 -4.903 1.00 0.00 67 HIS A C 10
ATOM 14243 O O . HIS A 1 67 ? -11.416 1.874 -4.808 1.00 0.00 67 HIS A O 10
ATOM 14257 N N . ASP A 1 68 ? -13.288 0.788 -4.190 1.00 0.00 68 ASP A N 10
ATOM 14258 C CA . ASP A 1 68 ? -13.695 1.808 -3.231 1.00 0.00 68 ASP A CA 10
ATOM 14259 C C . ASP A 1 68 ? -13.286 1.419 -1.815 1.00 0.00 68 ASP A C 10
ATOM 14260 O O . ASP A 1 68 ? -14.013 1.675 -0.855 1.00 0.00 68 ASP A O 10
ATOM 14269 N N . GLY A 1 69 ? -12.117 0.799 -1.692 1.00 0.00 69 GLY A N 10
ATOM 14270 C CA . GLY A 1 69 ? -11.632 0.384 -0.389 1.00 0.00 69 GLY A CA 10
ATOM 14271 C C . GLY A 1 69 ? -11.970 -1.060 -0.077 1.00 0.00 69 GLY A C 10
ATOM 14272 O O . GLY A 1 69 ? -11.079 -1.900 0.049 1.00 0.00 69 GLY A O 10
ATOM 14276 N N . SER A 1 70 ? -13.261 -1.349 0.049 1.00 0.00 70 SER A N 10
ATOM 14277 C CA . SER A 1 70 ? -13.715 -2.702 0.350 1.00 0.00 70 SER A CA 10
ATOM 14278 C C . SER A 1 70 ? -13.946 -3.495 -0.933 1.00 0.00 70 SER A C 10
ATOM 14279 O O . SER A 1 70 ? -14.572 -3.005 -1.873 1.00 0.00 70 SER A O 10
ATOM 14287 N N . VAL A 1 71 ? -13.437 -4.722 -0.964 1.00 0.00 71 VAL A N 10
ATOM 14288 C CA . VAL A 1 71 ? -13.588 -5.582 -2.132 1.00 0.00 71 VAL A CA 10
ATOM 14289 C C . VAL A 1 71 ? -14.451 -6.798 -1.811 1.00 0.00 71 VAL A C 10
ATOM 14290 O O . VAL A 1 71 ? -14.071 -7.646 -1.004 1.00 0.00 71 VAL A O 10
ATOM 14303 N N . PHE A 1 72 ? -15.615 -6.876 -2.449 1.00 0.00 72 PHE A N 10
ATOM 14304 C CA . PHE A 1 72 ? -16.532 -7.989 -2.231 1.00 0.00 72 PHE A CA 10
ATOM 14305 C C . PHE A 1 72 ? -16.975 -8.053 -0.773 1.00 0.00 72 PHE A C 10
ATOM 14306 O O . PHE A 1 72 ? -17.242 -9.131 -0.242 1.00 0.00 72 PHE A O 10
ATOM 14323 N N . GLY A 1 73 ? -17.049 -6.892 -0.130 1.00 0.00 73 GLY A N 10
ATOM 14324 C CA . GLY A 1 73 ? -17.459 -6.839 1.261 1.00 0.00 73 GLY A CA 10
ATOM 14325 C C . GLY A 1 73 ? -16.281 -6.739 2.209 1.00 0.00 73 GLY A C 10
ATOM 14326 O O . GLY A 1 73 ? -16.396 -6.171 3.295 1.00 0.00 73 GLY A O 10
ATOM 14330 N N . VAL A 1 74 ? -15.146 -7.295 1.800 1.00 0.00 74 VAL A N 10
ATOM 14331 C CA . VAL A 1 74 ? -13.941 -7.267 2.622 1.00 0.00 74 VAL A CA 10
ATOM 14332 C C . VAL A 1 74 ? -13.272 -5.897 2.569 1.00 0.00 74 VAL A C 10
ATOM 14333 O O . VAL A 1 74 ? -12.937 -5.400 1.493 1.00 0.00 74 VAL A O 10
ATOM 14346 N N . ARG A 1 75 ? -13.082 -5.291 3.736 1.00 0.00 75 ARG A N 10
ATOM 14347 C CA . ARG A 1 75 ? -12.453 -3.978 3.823 1.00 0.00 75 ARG A CA 10
ATOM 14348 C C . ARG A 1 75 ? -10.991 -4.102 4.240 1.00 0.00 75 ARG A C 10
ATOM 14349 O O . ARG A 1 75 ? -10.662 -4.835 5.173 1.00 0.00 75 ARG A O 10
ATOM 14370 N N . TYR A 1 76 ? -10.120 -3.381 3.543 1.00 0.00 76 TYR A N 10
ATOM 14371 C CA . TYR A 1 76 ? -8.693 -3.409 3.842 1.00 0.00 76 TYR A CA 10
ATOM 14372 C C . TYR A 1 76 ? -8.237 -2.089 4.454 1.00 0.00 76 TYR A C 10
ATOM 14373 O O . TYR A 1 76 ? -7.313 -2.055 5.265 1.00 0.00 76 TYR A O 10
ATOM 14391 N N . PHE A 1 77 ? -8.893 -1.002 4.058 1.00 0.00 77 PHE A N 10
ATOM 14392 C CA . PHE A 1 77 ? -8.554 0.321 4.569 1.00 0.00 77 PHE A CA 10
ATOM 14393 C C . PHE A 1 77 ? -9.563 1.364 4.095 1.00 0.00 77 PHE A C 10
ATOM 14394 O O . PHE A 1 77 ? -10.228 1.180 3.077 1.00 0.00 77 PHE A O 10
ATOM 14411 N N . THR A 1 78 ? -9.668 2.458 4.841 1.00 0.00 78 THR A N 10
ATOM 14412 C CA . THR A 1 78 ? -10.594 3.532 4.499 1.00 0.00 78 THR A CA 10
ATOM 14413 C C . THR A 1 78 ? -9.956 4.503 3.511 1.00 0.00 78 THR A C 10
ATOM 14414 O O . THR A 1 78 ? -9.026 5.234 3.856 1.00 0.00 78 THR A O 10
ATOM 14425 N N . CYS A 1 79 ? -10.460 4.508 2.281 1.00 0.00 79 CYS A N 10
ATOM 14426 C CA . CYS A 1 79 ? -9.937 5.389 1.244 1.00 0.00 79 CYS A CA 10
ATOM 14427 C C . CYS A 1 79 ? -11.070 6.063 0.477 1.00 0.00 79 CYS A C 10
ATOM 14428 O O . CYS A 1 79 ? -12.224 5.636 0.552 1.00 0.00 79 CYS A O 10
ATOM 14436 N N . ALA A 1 80 ? -10.734 7.115 -0.261 1.00 0.00 80 ALA A N 10
ATOM 14437 C CA . ALA A 1 80 ? -11.721 7.848 -1.045 1.00 0.00 80 ALA A CA 10
ATOM 14438 C C . ALA A 1 80 ? -12.325 6.960 -2.130 1.00 0.00 80 ALA A C 10
ATOM 14439 O O . ALA A 1 80 ? -11.797 5.889 -2.432 1.00 0.00 80 ALA A O 10
ATOM 14446 N N . PRO A 1 81 ? -13.443 7.395 -2.738 1.00 0.00 81 PRO A N 10
ATOM 14447 C CA . PRO A 1 81 ? -14.114 6.633 -3.796 1.00 0.00 81 PRO A CA 10
ATOM 14448 C C . PRO A 1 81 ? -13.214 6.417 -5.008 1.00 0.00 81 PRO A C 10
ATOM 14449 O O . PRO A 1 81 ? -12.835 7.368 -5.690 1.00 0.00 81 PRO A O 10
ATOM 14460 N N . ARG A 1 82 ? -12.875 5.157 -5.269 1.00 0.00 82 ARG A N 10
ATOM 14461 C CA . ARG A 1 82 ? -12.018 4.813 -6.399 1.00 0.00 82 ARG A CA 10
ATOM 14462 C C . ARG A 1 82 ? -10.623 5.406 -6.220 1.00 0.00 82 ARG A C 10
ATOM 14463 O O . ARG A 1 82 ? -10.154 6.182 -7.054 1.00 0.00 82 ARG A O 10
ATOM 14484 N N . HIS A 1 83 ? -9.964 5.035 -5.127 1.00 0.00 83 HIS A N 10
ATOM 14485 C CA . HIS A 1 83 ? -8.622 5.528 -4.838 1.00 0.00 83 HIS A CA 10
ATOM 14486 C C . HIS A 1 83 ? -7.685 4.379 -4.485 1.00 0.00 83 HIS A C 10
ATOM 14487 O O . HIS A 1 83 ? -6.579 4.281 -5.017 1.00 0.00 83 HIS A O 10
ATOM 14501 N N . GLY A 1 84 ? -8.134 3.511 -3.584 1.00 0.00 84 GLY A N 10
ATOM 14502 C CA . GLY A 1 84 ? -7.322 2.379 -3.175 1.00 0.00 84 GLY A CA 10
ATOM 14503 C C . GLY A 1 84 ? -6.985 1.458 -4.331 1.00 0.00 84 GLY A C 10
ATOM 14504 O O . GLY A 1 84 ? -7.825 1.199 -5.193 1.00 0.00 84 GLY A O 10
ATOM 14508 N N . VAL A 1 85 ? -5.752 0.961 -4.347 1.00 0.00 85 VAL A N 10
ATOM 14509 C CA . VAL A 1 85 ? -5.304 0.062 -5.404 1.00 0.00 85 VAL A CA 10
ATOM 14510 C C . VAL A 1 85 ? -4.386 -1.022 -4.850 1.00 0.00 85 VAL A C 10
ATOM 14511 O O . VAL A 1 85 ? -3.437 -0.733 -4.121 1.00 0.00 85 VAL A O 10
ATOM 14524 N N . PHE A 1 86 ? -4.676 -2.271 -5.199 1.00 0.00 86 PHE A N 10
ATOM 14525 C CA . PHE A 1 86 ? -3.877 -3.399 -4.736 1.00 0.00 86 PHE A CA 10
ATOM 14526 C C . PHE A 1 86 ? -2.963 -3.910 -5.844 1.00 0.00 86 PHE A C 10
ATOM 14527 O O . PHE A 1 86 ? -3.430 -4.429 -6.858 1.00 0.00 86 PHE A O 10
ATOM 14544 N N . ALA A 1 87 ? -1.656 -3.760 -5.645 1.00 0.00 87 ALA A N 10
ATOM 14545 C CA . ALA A 1 87 ? -0.678 -4.206 -6.629 1.00 0.00 87 ALA A CA 10
ATOM 14546 C C . ALA A 1 87 ? 0.464 -4.970 -5.961 1.00 0.00 87 ALA A C 10
ATOM 14547 O O . ALA A 1 87 ? 0.861 -4.650 -4.841 1.00 0.00 87 ALA A O 10
ATOM 14554 N N . PRO A 1 88 ? 1.010 -5.993 -6.642 1.00 0.00 88 PRO A N 10
ATOM 14555 C CA . PRO A 1 88 ? 2.112 -6.801 -6.104 1.00 0.00 88 PRO A CA 10
ATOM 14556 C C . PRO A 1 88 ? 3.330 -5.953 -5.749 1.00 0.00 88 PRO A C 10
ATOM 14557 O O . PRO A 1 88 ? 3.679 -5.018 -6.469 1.00 0.00 88 PRO A O 10
ATOM 14568 N N . ALA A 1 89 ? 3.974 -6.289 -4.632 1.00 0.00 89 ALA A N 10
ATOM 14569 C CA . ALA A 1 89 ? 5.157 -5.560 -4.183 1.00 0.00 89 ALA A CA 10
ATOM 14570 C C . ALA A 1 89 ? 6.137 -5.387 -5.333 1.00 0.00 89 ALA A C 10
ATOM 14571 O O . ALA A 1 89 ? 6.596 -4.280 -5.616 1.00 0.00 89 ALA A O 10
ATOM 14578 N N . SER A 1 90 ? 6.435 -6.494 -6.009 1.00 0.00 90 SER A N 10
ATOM 14579 C CA . SER A 1 90 ? 7.338 -6.468 -7.149 1.00 0.00 90 SER A CA 10
ATOM 14580 C C . SER A 1 90 ? 6.833 -5.472 -8.184 1.00 0.00 90 SER A C 10
ATOM 14581 O O . SER A 1 90 ? 7.606 -4.935 -8.977 1.00 0.00 90 SER A O 10
ATOM 14589 N N . ARG A 1 91 ? 5.525 -5.216 -8.155 1.00 0.00 91 ARG A N 10
ATOM 14590 C CA . ARG A 1 91 ? 4.914 -4.269 -9.076 1.00 0.00 91 ARG A CA 10
ATOM 14591 C C . ARG A 1 91 ? 4.951 -2.858 -8.491 1.00 0.00 91 ARG A C 10
ATOM 14592 O O . ARG A 1 91 ? 4.732 -1.877 -9.202 1.00 0.00 91 ARG A O 10
ATOM 14613 N N . ILE A 1 92 ? 5.234 -2.761 -7.191 1.00 0.00 92 ILE A N 10
ATOM 14614 C CA . ILE A 1 92 ? 5.302 -1.468 -6.521 1.00 0.00 92 ILE A CA 10
ATOM 14615 C C . ILE A 1 92 ? 6.743 -1.102 -6.181 1.00 0.00 92 ILE A C 10
ATOM 14616 O O . ILE A 1 92 ? 7.529 -1.955 -5.766 1.00 0.00 92 ILE A O 10
ATOM 14632 N N . GLN A 1 93 ? 7.084 0.169 -6.361 1.00 0.00 93 GLN A N 10
ATOM 14633 C CA . GLN A 1 93 ? 8.431 0.647 -6.073 1.00 0.00 93 GLN A CA 10
ATOM 14634 C C . GLN A 1 93 ? 8.450 1.485 -4.798 1.00 0.00 93 GLN A C 10
ATOM 14635 O O . GLN A 1 93 ? 7.402 1.810 -4.241 1.00 0.00 93 GLN A O 10
ATOM 14649 N N . ARG A 1 94 ? 9.650 1.832 -4.343 1.00 0.00 94 ARG A N 10
ATOM 14650 C CA . ARG A 1 94 ? 9.806 2.634 -3.134 1.00 0.00 94 ARG A CA 10
ATOM 14651 C C . ARG A 1 94 ? 10.346 4.021 -3.467 1.00 0.00 94 ARG A C 10
ATOM 14652 O O . ARG A 1 94 ? 11.019 4.209 -4.480 1.00 0.00 94 ARG A O 10
ATOM 14673 N N . ILE A 1 95 ? 10.046 4.989 -2.608 1.00 0.00 95 ILE A N 10
ATOM 14674 C CA . ILE A 1 95 ? 10.501 6.360 -2.810 1.00 0.00 95 ILE A CA 10
ATOM 14675 C C . ILE A 1 95 ? 11.324 6.847 -1.623 1.00 0.00 95 ILE A C 10
ATOM 14676 O O . ILE A 1 95 ? 12.517 7.120 -1.752 1.00 0.00 95 ILE A O 10
ATOM 14692 N N . GLY A 1 96 ? 10.678 6.954 -0.466 1.00 0.00 96 GLY A N 10
ATOM 14693 C CA . GLY A 1 96 ? 11.365 7.409 0.729 1.00 0.00 96 GLY A CA 10
ATOM 14694 C C . GLY A 1 96 ? 10.699 8.620 1.353 1.00 0.00 96 GLY A C 10
ATOM 14695 O O . GLY A 1 96 ? 9.916 9.311 0.701 1.00 0.00 96 GLY A O 10
ATOM 14699 N N . SER A 1 97 ? 11.011 8.877 2.619 1.00 0.00 97 SER A N 10
ATOM 14700 C CA . SER A 1 97 ? 10.438 10.013 3.332 1.00 0.00 97 SER A CA 10
ATOM 14701 C C . SER A 1 97 ? 11.048 11.324 2.847 1.00 0.00 97 SER A C 10
ATOM 14702 O O . SER A 1 97 ? 12.244 11.563 3.013 1.00 0.00 97 SER A O 10
ATOM 14710 N N . GLY A 1 98 ? 10.217 12.172 2.249 1.00 0.00 98 GLY A N 10
ATOM 14711 C CA . GLY A 1 98 ? 10.693 13.449 1.750 1.00 0.00 98 GLY A CA 10
ATOM 14712 C C . GLY A 1 98 ? 11.100 13.387 0.290 1.00 0.00 98 GLY A C 10
ATOM 14713 O O . GLY A 1 98 ? 12.279 13.218 -0.021 1.00 0.00 98 GLY A O 10
ATOM 14717 N N . PRO A 1 99 ? 10.137 13.524 -0.639 1.00 0.00 99 PRO A N 10
ATOM 14718 C CA . PRO A 1 99 ? 10.416 13.481 -2.078 1.00 0.00 99 PRO A CA 10
ATOM 14719 C C . PRO A 1 99 ? 11.201 14.700 -2.552 1.00 0.00 99 PRO A C 10
ATOM 14720 O O . PRO A 1 99 ? 11.948 14.628 -3.527 1.00 0.00 99 PRO A O 10
ATOM 14731 N N . SER A 1 100 ? 11.026 15.817 -1.855 1.00 0.00 100 SER A N 10
ATOM 14732 C CA . SER A 1 100 ? 11.718 17.052 -2.205 1.00 0.00 100 SER A CA 10
ATOM 14733 C C . SER A 1 100 ? 12.301 17.721 -0.963 1.00 0.00 100 SER A C 10
ATOM 14734 O O . SER A 1 100 ? 13.467 18.114 -0.948 1.00 0.00 100 SER A O 10
ATOM 14742 N N . SER A 1 101 ? 11.481 17.846 0.075 1.00 0.00 101 SER A N 10
ATOM 14743 C CA . SER A 1 101 ? 11.915 18.467 1.321 1.00 0.00 101 SER A CA 10
ATOM 14744 C C . SER A 1 101 ? 12.009 17.435 2.440 1.00 0.00 101 SER A C 10
ATOM 14745 O O . SER A 1 101 ? 11.060 16.694 2.695 1.00 0.00 101 SER A O 10
ATOM 14753 N N . GLY A 1 102 ? 13.159 17.392 3.104 1.00 0.00 102 GLY A N 10
ATOM 14754 C CA . GLY A 1 102 ? 13.355 16.448 4.188 1.00 0.00 102 GLY A CA 10
ATOM 14755 C C . GLY A 1 102 ? 14.565 16.783 5.038 1.00 0.00 102 GLY A C 10
ATOM 14756 O O . GLY A 1 102 ? 14.505 17.780 5.788 1.00 0.00 102 GLY A O 10
ATOM 14761 N N . GLY A 1 1 ? 20.940 -28.045 -2.991 1.00 0.00 1 GLY A N 11
ATOM 14762 C CA . GLY A 1 1 ? 22.358 -28.080 -2.539 1.00 0.00 1 GLY A CA 11
ATOM 14763 C C . GLY A 1 1 ? 22.484 -28.213 -1.034 1.00 0.00 1 GLY A C 11
ATOM 14764 O O . GLY A 1 1 ? 22.042 -29.203 -0.453 1.00 0.00 1 GLY A O 11
ATOM 14770 N N . SER A 1 2 ? 23.089 -27.212 -0.402 1.00 0.00 2 SER A N 11
ATOM 14771 C CA . SER A 1 2 ? 23.272 -27.221 1.044 1.00 0.00 2 SER A CA 11
ATOM 14772 C C . SER A 1 2 ? 23.359 -25.800 1.591 1.00 0.00 2 SER A C 11
ATOM 14773 O O . SER A 1 2 ? 24.234 -25.027 1.200 1.00 0.00 2 SER A O 11
ATOM 14781 N N . SER A 1 3 ? 22.448 -25.463 2.496 1.00 0.00 3 SER A N 11
ATOM 14782 C CA . SER A 1 3 ? 22.422 -24.134 3.097 1.00 0.00 3 SER A CA 11
ATOM 14783 C C . SER A 1 3 ? 22.217 -23.060 2.034 1.00 0.00 3 SER A C 11
ATOM 14784 O O . SER A 1 3 ? 23.126 -22.756 1.261 1.00 0.00 3 SER A O 11
ATOM 14792 N N . GLY A 1 4 ? 21.018 -22.489 2.000 1.00 0.00 4 GLY A N 11
ATOM 14793 C CA . GLY A 1 4 ? 20.715 -21.457 1.027 1.00 0.00 4 GLY A CA 11
ATOM 14794 C C . GLY A 1 4 ? 19.769 -21.938 -0.056 1.00 0.00 4 GLY A C 11
ATOM 14795 O O . GLY A 1 4 ? 18.611 -21.523 -0.106 1.00 0.00 4 GLY A O 11
ATOM 14799 N N . SER A 1 5 ? 20.263 -22.814 -0.923 1.00 0.00 5 SER A N 11
ATOM 14800 C CA . SER A 1 5 ? 19.453 -23.353 -2.010 1.00 0.00 5 SER A CA 11
ATOM 14801 C C . SER A 1 5 ? 18.432 -24.356 -1.482 1.00 0.00 5 SER A C 11
ATOM 14802 O O . SER A 1 5 ? 18.670 -25.031 -0.481 1.00 0.00 5 SER A O 11
ATOM 14810 N N . SER A 1 6 ? 17.294 -24.447 -2.163 1.00 0.00 6 SER A N 11
ATOM 14811 C CA . SER A 1 6 ? 16.235 -25.368 -1.762 1.00 0.00 6 SER A CA 11
ATOM 14812 C C . SER A 1 6 ? 16.581 -26.799 -2.159 1.00 0.00 6 SER A C 11
ATOM 14813 O O . SER A 1 6 ? 16.541 -27.710 -1.332 1.00 0.00 6 SER A O 11
ATOM 14821 N N . GLY A 1 7 ? 16.919 -26.990 -3.431 1.00 0.00 7 GLY A N 11
ATOM 14822 C CA . GLY A 1 7 ? 17.265 -28.313 -3.914 1.00 0.00 7 GLY A CA 11
ATOM 14823 C C . GLY A 1 7 ? 16.069 -29.243 -3.969 1.00 0.00 7 GLY A C 11
ATOM 14824 O O . GLY A 1 7 ? 15.452 -29.532 -2.945 1.00 0.00 7 GLY A O 11
ATOM 14828 N N . LYS A 1 8 ? 15.740 -29.711 -5.168 1.00 0.00 8 LYS A N 11
ATOM 14829 C CA . LYS A 1 8 ? 14.610 -30.613 -5.353 1.00 0.00 8 LYS A CA 11
ATOM 14830 C C . LYS A 1 8 ? 13.309 -29.953 -4.906 1.00 0.00 8 LYS A C 11
ATOM 14831 O O . LYS A 1 8 ? 12.412 -30.616 -4.384 1.00 0.00 8 LYS A O 11
ATOM 14850 N N . SER A 1 9 ? 13.214 -28.645 -5.116 1.00 0.00 9 SER A N 11
ATOM 14851 C CA . SER A 1 9 ? 12.023 -27.893 -4.734 1.00 0.00 9 SER A CA 11
ATOM 14852 C C . SER A 1 9 ? 12.131 -26.438 -5.186 1.00 0.00 9 SER A C 11
ATOM 14853 O O . SER A 1 9 ? 12.637 -25.588 -4.453 1.00 0.00 9 SER A O 11
ATOM 14861 N N . PRO A 1 10 ? 11.654 -26.131 -6.405 1.00 0.00 10 PRO A N 11
ATOM 14862 C CA . PRO A 1 10 ? 11.701 -24.770 -6.951 1.00 0.00 10 PRO A CA 11
ATOM 14863 C C . PRO A 1 10 ? 11.136 -23.735 -5.982 1.00 0.00 10 PRO A C 11
ATOM 14864 O O . PRO A 1 10 ? 9.963 -23.793 -5.612 1.00 0.00 10 PRO A O 11
ATOM 14875 N N . SER A 1 11 ? 11.978 -22.792 -5.576 1.00 0.00 11 SER A N 11
ATOM 14876 C CA . SER A 1 11 ? 11.563 -21.744 -4.650 1.00 0.00 11 SER A CA 11
ATOM 14877 C C . SER A 1 11 ? 12.415 -20.492 -4.830 1.00 0.00 11 SER A C 11
ATOM 14878 O O . SER A 1 11 ? 13.639 -20.539 -4.709 1.00 0.00 11 SER A O 11
ATOM 14886 N N . SER A 1 12 ? 11.760 -19.372 -5.120 1.00 0.00 12 SER A N 11
ATOM 14887 C CA . SER A 1 12 ? 12.458 -18.107 -5.317 1.00 0.00 12 SER A CA 11
ATOM 14888 C C . SER A 1 12 ? 12.646 -17.376 -3.988 1.00 0.00 12 SER A C 11
ATOM 14889 O O . SER A 1 12 ? 11.805 -17.471 -3.095 1.00 0.00 12 SER A O 11
ATOM 14897 N N . PRO A 1 13 ? 13.757 -16.634 -3.842 1.00 0.00 13 PRO A N 11
ATOM 14898 C CA . PRO A 1 13 ? 14.051 -15.887 -2.616 1.00 0.00 13 PRO A CA 11
ATOM 14899 C C . PRO A 1 13 ? 13.173 -14.647 -2.469 1.00 0.00 13 PRO A C 11
ATOM 14900 O O . PRO A 1 13 ? 13.671 -13.521 -2.431 1.00 0.00 13 PRO A O 11
ATOM 14911 N N . SER A 1 14 ? 11.865 -14.862 -2.384 1.00 0.00 14 SER A N 11
ATOM 14912 C CA . SER A 1 14 ? 10.918 -13.763 -2.239 1.00 0.00 14 SER A CA 11
ATOM 14913 C C . SER A 1 14 ? 9.517 -14.286 -1.932 1.00 0.00 14 SER A C 11
ATOM 14914 O O . SER A 1 14 ? 8.627 -14.244 -2.780 1.00 0.00 14 SER A O 11
ATOM 14922 N N . LEU A 1 15 ? 9.331 -14.780 -0.712 1.00 0.00 15 LEU A N 11
ATOM 14923 C CA . LEU A 1 15 ? 8.041 -15.312 -0.292 1.00 0.00 15 LEU A CA 11
ATOM 14924 C C . LEU A 1 15 ? 7.949 -15.373 1.230 1.00 0.00 15 LEU A C 11
ATOM 14925 O O . LEU A 1 15 ? 6.940 -14.983 1.817 1.00 0.00 15 LEU A O 11
ATOM 14941 N N . GLY A 1 16 ? 9.009 -15.866 1.863 1.00 0.00 16 GLY A N 11
ATOM 14942 C CA . GLY A 1 16 ? 9.027 -15.969 3.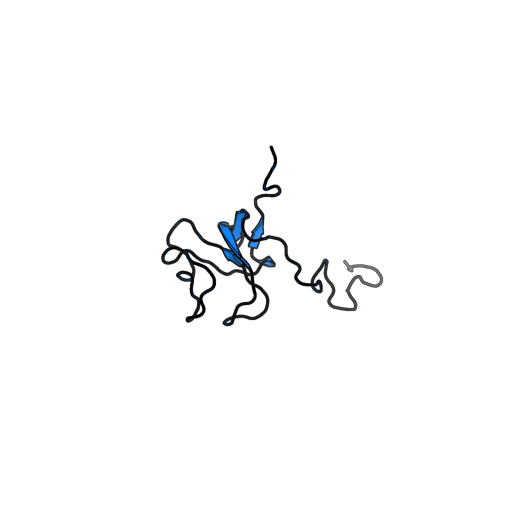310 1.00 0.00 16 GLY A CA 11
ATOM 14943 C C . GLY A 1 16 ? 10.419 -15.795 3.886 1.00 0.00 16 GLY A C 11
ATOM 14944 O O . GLY A 1 16 ? 10.794 -16.479 4.837 1.00 0.00 16 GLY A O 11
ATOM 14948 N N . SER A 1 17 ? 11.185 -14.875 3.307 1.00 0.00 17 SER A N 11
ATOM 14949 C CA . SER A 1 17 ? 12.544 -14.613 3.769 1.00 0.00 17 SER A CA 11
ATOM 14950 C C . SER A 1 17 ? 13.412 -15.861 3.644 1.00 0.00 17 SER A C 11
ATOM 14951 O O . SER A 1 17 ? 12.964 -16.893 3.145 1.00 0.00 17 SER A O 11
ATOM 14959 N N . LEU A 1 18 ? 14.655 -15.758 4.101 1.00 0.00 18 LEU A N 11
ATOM 14960 C CA . LEU A 1 18 ? 15.587 -16.879 4.041 1.00 0.00 18 LEU A CA 11
ATOM 14961 C C . LEU A 1 18 ? 16.365 -17.010 5.345 1.00 0.00 18 LEU A C 11
ATOM 14962 O O . LEU A 1 18 ? 16.491 -18.104 5.897 1.00 0.00 18 LEU A O 11
ATOM 14978 N N . GLN A 1 19 ? 16.885 -15.889 5.835 1.00 0.00 19 GLN A N 11
ATOM 14979 C CA . GLN A 1 19 ? 17.650 -15.880 7.075 1.00 0.00 19 GLN A CA 11
ATOM 14980 C C . GLN A 1 19 ? 17.452 -14.567 7.827 1.00 0.00 19 GLN A C 11
ATOM 14981 O O . GLN A 1 19 ? 16.934 -14.552 8.944 1.00 0.00 19 GLN A O 11
ATOM 14995 N N . GLN A 1 20 ? 17.866 -13.468 7.207 1.00 0.00 20 GLN A N 11
ATOM 14996 C CA . GLN A 1 20 ? 17.735 -12.150 7.817 1.00 0.00 20 GLN A CA 11
ATOM 14997 C C . GLN A 1 20 ? 17.027 -11.182 6.874 1.00 0.00 20 GLN A C 11
ATOM 14998 O O . GLN A 1 20 ? 16.064 -10.517 7.258 1.00 0.00 20 GLN A O 11
ATOM 15012 N N . ARG A 1 21 ? 17.510 -11.108 5.639 1.00 0.00 21 ARG A N 11
ATOM 15013 C CA . ARG A 1 21 ? 16.924 -10.221 4.640 1.00 0.00 21 ARG A CA 11
ATOM 15014 C C . ARG A 1 21 ? 15.579 -10.757 4.159 1.00 0.00 21 ARG A C 11
ATOM 15015 O O . ARG A 1 21 ? 15.493 -11.869 3.639 1.00 0.00 21 ARG A O 11
ATOM 15036 N N . GLU A 1 22 ? 14.533 -9.956 4.334 1.00 0.00 22 GLU A N 11
ATOM 15037 C CA . GLU A 1 22 ? 13.192 -10.349 3.917 1.00 0.00 22 GLU A CA 11
ATOM 15038 C C . GLU A 1 22 ? 12.945 -9.971 2.460 1.00 0.00 22 GLU A C 11
ATOM 15039 O O . GLU A 1 22 ? 13.712 -9.214 1.865 1.00 0.00 22 GLU A O 11
ATOM 15051 N N . GLY A 1 23 ? 11.869 -10.504 1.890 1.00 0.00 23 GLY A N 11
ATOM 15052 C CA . GLY A 1 23 ? 11.540 -10.211 0.507 1.00 0.00 23 GLY A CA 11
ATOM 15053 C C . GLY A 1 23 ? 10.425 -9.191 0.378 1.00 0.00 23 GLY A C 11
ATOM 15054 O O . GLY A 1 23 ? 9.653 -9.225 -0.579 1.00 0.00 23 GLY A O 11
ATOM 15058 N N . ALA A 1 24 ? 10.342 -8.283 1.344 1.00 0.00 24 ALA A N 11
ATOM 15059 C CA . ALA A 1 24 ? 9.314 -7.250 1.335 1.00 0.00 24 ALA A CA 11
ATOM 15060 C C . ALA A 1 24 ? 9.828 -5.969 0.687 1.00 0.00 24 ALA A C 11
ATOM 15061 O O . ALA A 1 24 ? 10.766 -5.344 1.183 1.00 0.00 24 ALA A O 11
ATOM 15068 N N . LYS A 1 25 ? 9.209 -5.583 -0.423 1.00 0.00 25 LYS A N 11
ATOM 15069 C CA . LYS A 1 25 ? 9.603 -4.376 -1.139 1.00 0.00 25 LYS A CA 11
ATOM 15070 C C . LYS A 1 25 ? 9.237 -3.127 -0.343 1.00 0.00 25 LYS A C 11
ATOM 15071 O O . LYS A 1 25 ? 10.011 -2.173 -0.273 1.00 0.00 25 LYS A O 11
ATOM 15090 N N . ALA A 1 26 ? 8.050 -3.141 0.257 1.00 0.00 26 ALA A N 11
ATOM 15091 C CA . ALA A 1 26 ? 7.581 -2.010 1.048 1.00 0.00 26 ALA A CA 11
ATOM 15092 C C . ALA A 1 26 ? 6.771 -2.479 2.252 1.00 0.00 26 ALA A C 11
ATOM 15093 O O . ALA A 1 26 ? 6.558 -3.677 2.440 1.00 0.00 26 ALA A O 11
ATOM 15100 N N . GLU A 1 27 ? 6.323 -1.528 3.064 1.00 0.00 27 GLU A N 11
ATOM 15101 C CA . GLU A 1 27 ? 5.536 -1.844 4.251 1.00 0.00 27 GLU A CA 11
ATOM 15102 C C . GLU A 1 27 ? 4.491 -0.765 4.514 1.00 0.00 27 GLU A C 11
ATOM 15103 O O . GLU A 1 27 ? 4.372 0.196 3.753 1.00 0.00 27 GLU A O 11
ATOM 15115 N N . VAL A 1 28 ? 3.735 -0.9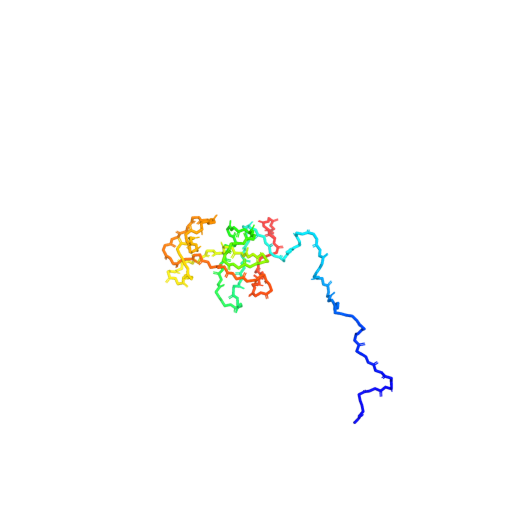31 5.594 1.00 0.00 28 VAL A N 11
ATOM 15116 C CA . VAL A 1 28 ? 2.699 0.029 5.956 1.00 0.00 28 VAL A CA 11
ATOM 15117 C C . VAL A 1 28 ? 3.305 1.289 6.564 1.00 0.00 28 VAL A C 11
ATOM 15118 O O . VAL A 1 28 ? 3.933 1.239 7.623 1.00 0.00 28 VAL A O 11
ATOM 15131 N N . GLY A 1 29 ? 3.115 2.418 5.888 1.00 0.00 29 GLY A N 11
ATOM 15132 C CA . GLY A 1 29 ? 3.649 3.674 6.377 1.00 0.00 29 GLY A CA 11
ATOM 15133 C C . GLY A 1 29 ? 4.918 4.084 5.656 1.00 0.00 29 GLY A C 11
ATOM 15134 O O . GLY A 1 29 ? 5.831 4.644 6.263 1.00 0.00 29 GLY A O 11
ATOM 15138 N N . ASP A 1 30 ? 4.975 3.807 4.358 1.00 0.00 30 ASP A N 11
ATOM 15139 C CA . ASP A 1 30 ? 6.141 4.150 3.552 1.00 0.00 30 ASP A CA 11
ATOM 15140 C C . ASP A 1 30 ? 5.727 4.555 2.141 1.00 0.00 30 ASP A C 11
ATOM 15141 O O . ASP A 1 30 ? 4.701 4.103 1.631 1.00 0.00 30 ASP A O 11
ATOM 15150 N N . GLN A 1 31 ? 6.531 5.407 1.515 1.00 0.00 31 GLN A N 11
ATOM 15151 C CA . GLN A 1 31 ? 6.248 5.872 0.163 1.00 0.00 31 GLN A CA 11
ATOM 15152 C C . GLN A 1 31 ? 6.487 4.762 -0.855 1.00 0.00 31 GLN A C 11
ATOM 15153 O O . GLN A 1 31 ? 7.567 4.174 -0.904 1.00 0.00 31 GLN A O 11
ATOM 15167 N N . VAL A 1 32 ? 5.472 4.483 -1.666 1.00 0.00 32 VAL A N 11
ATOM 15168 C CA . VAL A 1 32 ? 5.572 3.443 -2.685 1.00 0.00 32 VAL A CA 11
ATOM 15169 C C . VAL A 1 32 ? 5.190 3.981 -4.059 1.00 0.00 32 VAL A C 11
ATOM 15170 O O . VAL A 1 32 ? 4.759 5.126 -4.192 1.00 0.00 32 VAL A O 11
ATOM 15183 N N . LEU A 1 33 ? 5.353 3.147 -5.081 1.00 0.00 33 LEU A N 11
ATOM 15184 C CA . LEU A 1 33 ? 5.027 3.538 -6.448 1.00 0.00 33 LEU A CA 11
ATOM 15185 C C . LEU A 1 33 ? 4.431 2.365 -7.221 1.00 0.00 33 LEU A C 11
ATOM 15186 O O . LEU A 1 33 ? 5.150 1.467 -7.658 1.00 0.00 33 LEU A O 11
ATOM 15202 N N . VAL A 1 34 ? 3.112 2.380 -7.383 1.00 0.00 34 VAL A N 11
ATOM 15203 C CA . VAL A 1 34 ? 2.418 1.316 -8.102 1.00 0.00 34 VAL A CA 11
ATOM 15204 C C . VAL A 1 34 ? 2.677 1.406 -9.602 1.00 0.00 34 VAL A C 11
ATOM 15205 O O . VAL A 1 34 ? 2.502 2.460 -10.211 1.00 0.00 34 VAL A O 11
ATOM 15218 N N . ALA A 1 35 ? 3.095 0.289 -10.191 1.00 0.00 35 ALA A N 11
ATOM 15219 C CA . ALA A 1 35 ? 3.378 0.238 -11.621 1.00 0.00 35 ALA A CA 11
ATOM 15220 C C . ALA A 1 35 ? 4.427 1.274 -12.016 1.00 0.00 35 ALA A C 11
ATOM 15221 O O . ALA A 1 35 ? 4.475 1.712 -13.166 1.00 0.00 35 ALA A O 11
ATOM 15228 N N . GLY A 1 36 ? 5.263 1.663 -11.058 1.00 0.00 36 GLY A N 11
ATOM 15229 C CA . GLY A 1 36 ? 6.297 2.644 -11.329 1.00 0.00 36 GLY A CA 11
ATOM 15230 C C . GLY A 1 36 ? 5.739 3.942 -11.880 1.00 0.00 36 GLY A C 11
ATOM 15231 O O . GLY A 1 36 ? 6.397 4.625 -12.665 1.00 0.00 36 GLY A O 11
ATOM 15235 N N . GLN A 1 37 ? 4.522 4.283 -11.468 1.00 0.00 37 GLN A N 11
ATOM 15236 C CA . GLN A 1 37 ? 3.875 5.507 -11.927 1.00 0.00 37 GLN A CA 11
ATOM 15237 C C . GLN A 1 37 ? 2.999 6.104 -10.830 1.00 0.00 37 GLN A C 11
ATOM 15238 O O . GLN A 1 37 ? 3.325 7.146 -10.260 1.00 0.00 37 GLN A O 11
ATOM 15252 N N . LYS A 1 38 ? 1.886 5.438 -10.541 1.00 0.00 38 LYS A N 11
ATOM 15253 C CA . LYS A 1 38 ? 0.962 5.903 -9.512 1.00 0.00 38 LYS A CA 11
ATOM 15254 C C . LYS A 1 38 ? 1.641 5.939 -8.147 1.00 0.00 38 LYS A C 11
ATOM 15255 O O . LYS A 1 38 ? 1.859 4.900 -7.523 1.00 0.00 38 LYS A O 11
ATOM 15274 N N . GLN A 1 39 ? 1.971 7.142 -7.687 1.00 0.00 39 GLN A N 11
ATOM 15275 C CA . GLN A 1 39 ? 2.624 7.314 -6.395 1.00 0.00 39 GLN A CA 11
ATOM 15276 C C . GLN A 1 39 ? 1.597 7.366 -5.269 1.00 0.00 39 GLN A C 11
ATOM 15277 O O . GLN A 1 39 ? 0.602 8.087 -5.355 1.00 0.00 39 GLN A O 11
ATOM 15291 N N . GLY A 1 40 ? 1.843 6.597 -4.213 1.00 0.00 40 GLY A N 11
ATOM 15292 C CA . GLY A 1 40 ? 0.930 6.572 -3.086 1.00 0.00 40 GLY A CA 11
ATOM 15293 C C . GLY A 1 40 ? 1.595 6.085 -1.813 1.00 0.00 40 GLY A C 11
ATOM 15294 O O . GLY A 1 40 ? 2.815 5.934 -1.760 1.00 0.00 40 GLY A O 11
ATOM 15298 N N . ILE A 1 41 ? 0.789 5.839 -0.785 1.00 0.00 41 ILE A N 11
ATOM 15299 C CA . ILE A 1 41 ? 1.305 5.367 0.495 1.00 0.00 41 ILE A CA 11
ATOM 15300 C C . ILE A 1 41 ? 0.543 4.135 0.972 1.00 0.00 41 ILE A C 11
ATOM 15301 O O . ILE A 1 41 ? -0.688 4.129 1.006 1.00 0.00 41 ILE A O 11
ATOM 15317 N N . VAL A 1 42 ? 1.283 3.094 1.341 1.00 0.00 42 VAL A N 11
ATOM 15318 C CA . VAL A 1 42 ? 0.678 1.856 1.817 1.00 0.00 42 VAL A CA 11
ATOM 15319 C C . VAL A 1 42 ? -0.199 2.106 3.040 1.00 0.00 42 VAL A C 11
ATOM 15320 O O . VAL A 1 42 ? 0.255 2.670 4.036 1.00 0.00 42 VAL A O 11
ATOM 15333 N N . ARG A 1 43 ? -1.456 1.684 2.957 1.00 0.00 43 ARG A N 11
ATOM 15334 C CA . ARG A 1 43 ? -2.396 1.863 4.057 1.00 0.00 43 ARG A CA 11
ATOM 15335 C C . ARG A 1 43 ? -2.695 0.532 4.738 1.00 0.00 43 ARG A C 11
ATOM 15336 O O . ARG A 1 43 ? -2.951 0.482 5.941 1.00 0.00 43 ARG A O 11
ATOM 15357 N N . PHE A 1 44 ? -2.661 -0.546 3.961 1.00 0.00 44 PHE A N 11
ATOM 15358 C CA . PHE A 1 44 ? -2.927 -1.879 4.490 1.00 0.00 44 PHE A CA 11
ATOM 15359 C C . PHE A 1 44 ? -2.135 -2.935 3.728 1.00 0.00 44 PHE A C 11
ATOM 15360 O O . PHE A 1 44 ? -2.371 -3.168 2.542 1.00 0.00 44 PHE A O 11
ATOM 15377 N N . TYR A 1 45 ? -1.192 -3.572 4.416 1.00 0.00 45 TYR A N 11
ATOM 15378 C CA . TYR A 1 45 ? -0.364 -4.605 3.804 1.00 0.00 45 TYR A CA 11
ATOM 15379 C C . TYR A 1 45 ? -0.673 -5.974 4.401 1.00 0.00 45 TYR A C 11
ATOM 15380 O O . TYR A 1 45 ? -0.932 -6.097 5.598 1.00 0.00 45 TYR A O 11
ATOM 15398 N N . GLY A 1 46 ? -0.643 -7.001 3.558 1.00 0.00 46 GLY A N 11
ATOM 15399 C CA . GLY A 1 46 ? -0.922 -8.348 4.020 1.00 0.00 46 GLY A CA 11
ATOM 15400 C C . GLY A 1 46 ? -1.567 -9.206 2.950 1.00 0.00 46 GLY A C 11
ATOM 15401 O O . GLY A 1 46 ? -1.617 -8.821 1.782 1.00 0.00 46 GLY A O 11
ATOM 15405 N N . LYS A 1 47 ? -2.061 -10.374 3.349 1.00 0.00 47 LYS A N 11
ATOM 15406 C CA . LYS A 1 47 ? -2.706 -11.290 2.415 1.00 0.00 47 LYS A CA 11
ATOM 15407 C C . LYS A 1 47 ? -4.190 -10.970 2.278 1.00 0.00 47 LYS A C 11
ATOM 15408 O O . LYS A 1 47 ? -4.854 -10.625 3.255 1.00 0.00 47 LYS A O 11
ATOM 15427 N N . THR A 1 48 ? -4.704 -11.087 1.058 1.00 0.00 48 THR A N 11
ATOM 15428 C CA . THR A 1 48 ? -6.112 -10.810 0.793 1.00 0.00 48 THR A CA 11
ATOM 15429 C C . THR A 1 48 ? -6.905 -12.106 0.663 1.00 0.00 48 THR A C 11
ATOM 15430 O O . THR A 1 48 ? -6.363 -13.197 0.833 1.00 0.00 48 THR A O 11
ATOM 15441 N N . ASP A 1 49 ? -8.194 -11.977 0.361 1.00 0.00 49 ASP A N 11
ATOM 15442 C CA . ASP A 1 49 ? -9.063 -13.139 0.209 1.00 0.00 49 ASP A CA 11
ATOM 15443 C C . ASP A 1 49 ? -9.525 -13.299 -1.238 1.00 0.00 49 ASP A C 11
ATOM 15444 O O . ASP A 1 49 ? -10.476 -14.030 -1.516 1.00 0.00 49 ASP A O 11
ATOM 15453 N N . PHE A 1 50 ? -8.849 -12.616 -2.158 1.00 0.00 50 PHE A N 11
ATOM 15454 C CA . PHE A 1 50 ? -9.196 -12.692 -3.573 1.00 0.00 50 PHE A CA 11
ATOM 15455 C C . PHE A 1 50 ? -8.057 -13.303 -4.383 1.00 0.00 50 PHE A C 11
ATOM 15456 O O . PHE A 1 50 ? -8.291 -14.047 -5.335 1.00 0.00 50 PHE A O 11
ATOM 15473 N N . ALA A 1 51 ? -6.826 -12.984 -3.999 1.00 0.00 51 ALA A N 11
ATOM 15474 C CA . ALA A 1 51 ? -5.653 -13.504 -4.690 1.00 0.00 51 ALA A CA 11
ATOM 15475 C C . ALA A 1 51 ? -4.549 -13.870 -3.701 1.00 0.00 51 ALA A C 11
ATOM 15476 O O . ALA A 1 51 ? -4.397 -13.226 -2.663 1.00 0.00 51 ALA A O 11
ATOM 15483 N N . PRO A 1 52 ? -3.760 -14.915 -4.010 1.00 0.00 52 PRO A N 11
ATOM 15484 C CA . PRO A 1 52 ? -2.668 -15.362 -3.140 1.00 0.00 52 PRO A CA 11
ATOM 15485 C C . PRO A 1 52 ? -1.484 -14.402 -3.156 1.00 0.00 52 PRO A C 11
ATOM 15486 O O . PRO A 1 52 ? -1.433 -13.476 -3.967 1.00 0.00 52 PRO A O 11
ATOM 15497 N N . GLY A 1 53 ? -0.532 -14.628 -2.257 1.00 0.00 53 GLY A N 11
ATOM 15498 C CA . GLY A 1 53 ? 0.640 -13.775 -2.186 1.00 0.00 53 GLY A CA 11
ATOM 15499 C C . GLY A 1 53 ? 0.453 -12.609 -1.235 1.00 0.00 53 GLY A C 11
ATOM 15500 O O . GLY A 1 53 ? -0.340 -12.686 -0.297 1.00 0.00 53 GLY A O 11
ATOM 15504 N N . TYR A 1 54 ? 1.185 -11.527 -1.478 1.00 0.00 54 TYR A N 11
ATOM 15505 C CA . TYR A 1 54 ? 1.096 -10.338 -0.636 1.00 0.00 54 TYR A CA 11
ATOM 15506 C C . TYR A 1 54 ? 0.780 -9.103 -1.472 1.00 0.00 54 TYR A C 11
ATOM 15507 O O . TYR A 1 54 ? 1.493 -8.785 -2.423 1.00 0.00 54 TYR A O 11
ATOM 15525 N N . TRP A 1 55 ? -0.295 -8.409 -1.110 1.00 0.00 55 TRP A N 11
ATOM 15526 C CA . TRP A 1 55 ? -0.706 -7.207 -1.826 1.00 0.00 55 TRP A CA 11
ATOM 15527 C C . TRP A 1 55 ? -0.601 -5.977 -0.931 1.00 0.00 55 TRP A C 11
ATOM 15528 O O . TRP A 1 55 ? -0.535 -6.092 0.293 1.00 0.00 55 TRP A O 11
ATOM 15549 N N . TYR A 1 56 ? -0.582 -4.800 -1.550 1.00 0.00 56 TYR A N 11
ATOM 15550 C CA . TYR A 1 56 ? -0.482 -3.548 -0.808 1.00 0.00 56 TYR A CA 11
ATOM 15551 C C . TYR A 1 56 ? -1.720 -2.684 -1.028 1.00 0.00 56 TYR A C 11
ATOM 15552 O O . TYR A 1 56 ? -2.032 -2.304 -2.156 1.00 0.00 56 TYR A O 11
ATOM 15570 N N . GLY A 1 57 ? -2.421 -2.378 0.060 1.00 0.00 57 GLY A N 11
ATOM 15571 C CA . GLY A 1 57 ? -3.617 -1.561 -0.035 1.00 0.00 57 GLY A CA 11
ATOM 15572 C C . GLY A 1 57 ? -3.305 -0.077 -0.027 1.00 0.00 57 GLY A C 11
ATOM 15573 O O . GLY A 1 57 ? -3.700 0.643 0.890 1.00 0.00 57 GLY A O 11
ATOM 15577 N N . ILE A 1 58 ? -2.592 0.381 -1.053 1.00 0.00 58 ILE A N 11
ATOM 15578 C CA . ILE A 1 58 ? -2.226 1.788 -1.161 1.00 0.00 58 ILE A CA 11
ATOM 15579 C C . ILE A 1 58 ? -3.445 2.651 -1.465 1.00 0.00 58 ILE A C 11
ATOM 15580 O O . ILE A 1 58 ? -4.369 2.217 -2.153 1.00 0.00 58 ILE A O 11
ATOM 15596 N N . GLU A 1 59 ? -3.441 3.875 -0.947 1.00 0.00 59 GLU A N 11
ATOM 15597 C CA . GLU A 1 59 ? -4.547 4.801 -1.162 1.00 0.00 59 GLU A CA 11
ATOM 15598 C C . GLU A 1 59 ? -4.082 6.032 -1.934 1.00 0.00 59 GLU A C 11
ATOM 15599 O O . GLU A 1 59 ? -3.344 6.865 -1.408 1.00 0.00 59 GLU A O 11
ATOM 15611 N N . LEU A 1 60 ? -4.521 6.141 -3.184 1.00 0.00 60 LEU A N 11
ATOM 15612 C CA . LEU A 1 60 ? -4.151 7.271 -4.028 1.00 0.00 60 LEU A CA 11
ATOM 15613 C C . LEU A 1 60 ? -4.688 8.578 -3.454 1.00 0.00 60 LEU A C 11
ATOM 15614 O O . LEU A 1 60 ? -5.447 8.575 -2.484 1.00 0.00 60 LEU A O 11
ATOM 15630 N N . ASP A 1 61 ? -4.290 9.693 -4.057 1.00 0.00 61 ASP A N 11
ATOM 15631 C CA . ASP A 1 61 ? -4.732 11.006 -3.604 1.00 0.00 61 ASP A CA 11
ATOM 15632 C C . ASP A 1 61 ? -5.892 11.514 -4.455 1.00 0.00 61 ASP A C 11
ATOM 15633 O O . ASP A 1 61 ? -6.770 12.224 -3.966 1.00 0.00 61 ASP A O 11
ATOM 15642 N N . GLN A 1 62 ? -5.888 11.146 -5.733 1.00 0.00 62 GLN A N 11
ATOM 15643 C CA . GLN A 1 62 ? -6.939 11.564 -6.652 1.00 0.00 62 GLN A CA 11
ATOM 15644 C C . GLN A 1 62 ? -7.692 10.356 -7.206 1.00 0.00 62 GLN A C 11
ATOM 15645 O O . GLN A 1 62 ? -7.133 9.266 -7.322 1.00 0.00 62 GLN A O 11
ATOM 15659 N N . PRO A 1 63 ? -8.978 10.536 -7.556 1.00 0.00 63 PRO A N 11
ATOM 15660 C CA . PRO A 1 63 ? -9.806 9.453 -8.099 1.00 0.00 63 PRO A CA 11
ATOM 15661 C C . PRO A 1 63 ? -9.171 8.796 -9.319 1.00 0.00 63 PRO A C 11
ATOM 15662 O O . PRO A 1 63 ? -9.250 9.318 -10.431 1.00 0.00 63 PRO A O 11
ATOM 15673 N N . THR A 1 64 ? -8.540 7.646 -9.104 1.00 0.00 64 THR A N 11
ATOM 15674 C CA . THR A 1 64 ? -7.890 6.915 -10.187 1.00 0.00 64 THR A CA 11
ATOM 15675 C C . THR A 1 64 ? -7.309 5.599 -9.682 1.00 0.00 64 THR A C 11
ATOM 15676 O O . THR A 1 64 ? -6.223 5.190 -10.092 1.00 0.00 64 THR A O 11
ATOM 15687 N N . GLY A 1 65 ? -8.040 4.938 -8.790 1.00 0.00 65 GLY A N 11
ATOM 15688 C CA . GLY A 1 65 ? -7.580 3.675 -8.245 1.00 0.00 65 GLY A CA 11
ATOM 15689 C C . GLY A 1 65 ? -8.159 2.482 -8.979 1.00 0.00 65 GLY A C 11
ATOM 15690 O O . GLY A 1 65 ? -8.035 2.375 -10.199 1.00 0.00 65 GLY A O 11
ATOM 15694 N N . LYS A 1 66 ? -8.792 1.581 -8.234 1.00 0.00 66 LYS A N 11
ATOM 15695 C CA . LYS A 1 66 ? -9.390 0.388 -8.820 1.00 0.00 66 LYS A CA 11
ATOM 15696 C C . LYS A 1 66 ? -10.684 0.020 -8.100 1.00 0.00 66 LYS A C 11
ATOM 15697 O O . LYS A 1 66 ? -11.706 -0.242 -8.734 1.00 0.00 66 LYS A O 11
ATOM 15716 N N . HIS A 1 67 ? -10.632 0.003 -6.772 1.00 0.00 67 HIS A N 11
ATOM 15717 C CA . HIS A 1 67 ? -11.798 -0.332 -5.963 1.00 0.00 67 HIS A CA 11
ATOM 15718 C C . HIS A 1 67 ? -12.128 0.796 -4.992 1.00 0.00 67 HIS A C 11
ATOM 15719 O O . HIS A 1 67 ? -11.420 1.801 -4.927 1.00 0.00 67 HIS A O 11
ATOM 15733 N N . ASP A 1 68 ? -13.209 0.622 -4.237 1.00 0.00 68 ASP A N 11
ATOM 15734 C CA . ASP A 1 68 ? -13.633 1.626 -3.269 1.00 0.00 68 ASP A CA 11
ATOM 15735 C C . ASP A 1 68 ? -13.199 1.239 -1.858 1.00 0.00 68 ASP A C 11
ATOM 15736 O O . ASP A 1 68 ? -13.909 1.498 -0.886 1.00 0.00 68 ASP A O 11
ATOM 15745 N N . GLY A 1 69 ? -12.029 0.617 -1.753 1.00 0.00 69 GLY A N 11
ATOM 15746 C CA . GLY A 1 69 ? -11.521 0.206 -0.458 1.00 0.00 69 GLY A CA 11
ATOM 15747 C C . GLY A 1 69 ? -11.733 -1.272 -0.195 1.00 0.00 69 GLY A C 11
ATOM 15748 O O . GLY A 1 69 ? -10.779 -2.050 -0.177 1.00 0.00 69 GLY A O 11
ATOM 15752 N N . SER A 1 70 ? -12.987 -1.661 0.008 1.00 0.00 70 SER A N 11
ATOM 15753 C CA . SER A 1 70 ? -13.322 -3.056 0.271 1.00 0.00 70 SER A CA 11
ATOM 15754 C C . SER A 1 70 ? -13.402 -3.850 -1.029 1.00 0.00 70 SER A C 11
ATOM 15755 O O . SER A 1 70 ? -13.761 -3.312 -2.076 1.00 0.00 70 SER A O 11
ATOM 15763 N N . VAL A 1 71 ? -13.063 -5.133 -0.954 1.00 0.00 71 VAL A N 11
ATOM 15764 C CA . VAL A 1 71 ? -13.098 -6.001 -2.124 1.00 0.00 71 VAL A CA 11
ATOM 15765 C C . VAL A 1 71 ? -13.907 -7.264 -1.847 1.00 0.00 71 VAL A C 11
ATOM 15766 O O . VAL A 1 71 ? -13.644 -7.983 -0.883 1.00 0.00 71 VAL A O 11
ATOM 15779 N N . PHE A 1 72 ? -14.893 -7.527 -2.699 1.00 0.00 72 PHE A N 11
ATOM 15780 C CA . PHE A 1 72 ? -15.743 -8.703 -2.546 1.00 0.00 72 PHE A CA 11
ATOM 15781 C C . PHE A 1 72 ? -16.476 -8.677 -1.209 1.00 0.00 72 PHE A C 11
ATOM 15782 O O . PHE A 1 72 ? -16.813 -9.722 -0.656 1.00 0.00 72 PHE A O 11
ATOM 15799 N N . GLY A 1 73 ? -16.721 -7.474 -0.696 1.00 0.00 73 GLY A N 11
ATOM 15800 C CA . GLY A 1 73 ? -17.414 -7.338 0.572 1.00 0.00 73 GLY A CA 11
ATOM 15801 C C . GLY A 1 73 ? -16.461 -7.176 1.741 1.00 0.00 73 GLY A C 11
ATOM 15802 O O . GLY A 1 73 ? -16.794 -6.530 2.735 1.00 0.00 73 GLY A O 11
ATOM 15806 N N . VAL A 1 74 ? -15.275 -7.763 1.622 1.00 0.00 74 VAL A N 11
ATOM 15807 C CA . VAL A 1 74 ? -14.273 -7.681 2.678 1.00 0.00 74 VAL A CA 11
ATOM 15808 C C . VAL A 1 74 ? -13.525 -6.354 2.622 1.00 0.00 74 VAL A C 11
ATOM 15809 O O . VAL A 1 74 ? -12.929 -6.009 1.601 1.00 0.00 74 VAL A O 11
ATOM 15822 N N . ARG A 1 75 ? -13.560 -5.613 3.725 1.00 0.00 75 ARG A N 11
ATOM 15823 C CA . ARG A 1 75 ? -12.885 -4.323 3.801 1.00 0.00 75 ARG A CA 11
ATOM 15824 C C . ARG A 1 75 ? -11.444 -4.489 4.276 1.00 0.00 75 ARG A C 11
ATOM 15825 O O . ARG A 1 75 ? -11.145 -5.367 5.085 1.00 0.00 75 ARG A O 11
ATOM 15846 N N . TYR A 1 76 ? -10.558 -3.640 3.768 1.00 0.00 76 TYR A N 11
ATOM 15847 C CA . TYR A 1 76 ? -9.149 -3.692 4.139 1.00 0.00 76 TYR A CA 11
ATOM 15848 C C . TYR A 1 76 ? -8.710 -2.386 4.792 1.00 0.00 76 TYR A C 11
ATOM 15849 O O . TYR A 1 76 ? -8.067 -2.389 5.841 1.00 0.00 76 TYR A O 11
ATOM 15867 N N . PHE A 1 77 ? -9.062 -1.268 4.164 1.00 0.00 77 PHE A N 11
ATOM 15868 C CA . PHE A 1 77 ? -8.705 0.047 4.684 1.00 0.00 77 PHE A CA 11
ATOM 15869 C C . PHE A 1 77 ? -9.712 1.101 4.237 1.00 0.00 77 PHE A C 11
ATOM 15870 O O . PHE A 1 77 ? -10.581 0.831 3.408 1.00 0.00 77 PHE A O 11
ATOM 15887 N N . THR A 1 78 ? -9.591 2.303 4.793 1.00 0.00 78 THR A N 11
ATOM 15888 C CA . THR A 1 78 ? -10.492 3.397 4.451 1.00 0.00 78 THR A CA 11
ATOM 15889 C C . THR A 1 78 ? -9.868 4.307 3.397 1.00 0.00 78 THR A C 11
ATOM 15890 O O . THR A 1 78 ? -8.785 4.856 3.600 1.00 0.00 78 THR A O 11
ATOM 15901 N N . CYS A 1 79 ? -10.559 4.464 2.274 1.00 0.00 79 CYS A N 11
ATOM 15902 C CA . CYS A 1 79 ? -10.074 5.308 1.188 1.00 0.00 79 CYS A CA 11
ATOM 15903 C C . CYS A 1 79 ? -11.229 6.032 0.504 1.00 0.00 79 CYS A C 11
ATOM 15904 O O . CYS A 1 79 ? -12.394 5.824 0.844 1.00 0.00 79 CYS A O 11
ATOM 15912 N N . ALA A 1 80 ? -10.899 6.884 -0.461 1.00 0.00 80 ALA A N 11
ATOM 15913 C CA . ALA A 1 80 ? -11.909 7.639 -1.194 1.00 0.00 80 ALA A CA 11
ATOM 15914 C C . ALA A 1 80 ? -12.371 6.878 -2.433 1.00 0.00 80 ALA A C 11
ATOM 15915 O O . ALA A 1 80 ? -11.765 5.879 -2.821 1.00 0.00 80 ALA A O 11
ATOM 15922 N N . PRO A 1 81 ? -13.455 7.344 -3.076 1.00 0.00 81 PRO A N 11
ATOM 15923 C CA . PRO A 1 81 ? -13.996 6.702 -4.279 1.00 0.00 81 PRO A CA 11
ATOM 15924 C C . PRO A 1 81 ? -12.934 6.502 -5.354 1.00 0.00 81 PRO A C 11
ATOM 15925 O O . PRO A 1 81 ? -12.414 7.468 -5.915 1.00 0.00 81 PRO A O 11
ATOM 15936 N N . ARG A 1 82 ? -12.614 5.244 -5.636 1.00 0.00 82 ARG A N 11
ATOM 15937 C CA . ARG A 1 82 ? -11.613 4.917 -6.644 1.00 0.00 82 ARG A CA 11
ATOM 15938 C C . ARG A 1 82 ? -10.251 5.493 -6.266 1.00 0.00 82 ARG A C 11
ATOM 15939 O O . ARG A 1 82 ? -9.626 6.208 -7.051 1.00 0.00 82 ARG A O 11
ATOM 15960 N N . HIS A 1 83 ? -9.797 5.177 -5.058 1.00 0.00 83 HIS A N 11
ATOM 15961 C CA . HIS A 1 83 ? -8.509 5.662 -4.574 1.00 0.00 83 HIS A CA 11
ATOM 15962 C C . HIS A 1 83 ? -7.588 4.500 -4.220 1.00 0.00 83 HIS A C 11
ATOM 15963 O O . HIS A 1 83 ? -6.397 4.522 -4.531 1.00 0.00 83 HIS A O 11
ATOM 15977 N N . GLY A 1 84 ? -8.146 3.486 -3.566 1.00 0.00 84 GLY A N 11
ATOM 15978 C CA . GLY A 1 84 ? -7.360 2.329 -3.182 1.00 0.00 84 GLY A CA 11
ATOM 15979 C C . GLY A 1 84 ? -6.821 1.571 -4.378 1.00 0.00 84 GLY A C 11
ATOM 15980 O O . GLY A 1 84 ? -7.391 1.630 -5.468 1.00 0.00 84 GLY A O 11
ATOM 15984 N N . VAL A 1 85 ? -5.718 0.857 -4.177 1.00 0.00 85 VAL A N 11
ATOM 15985 C CA . VAL A 1 85 ? -5.102 0.085 -5.249 1.00 0.00 85 VAL A CA 11
ATOM 15986 C C . VAL A 1 85 ? -4.259 -1.056 -4.692 1.00 0.00 85 VAL A C 11
ATOM 15987 O O . VAL A 1 85 ? -3.390 -0.844 -3.845 1.00 0.00 85 VAL A O 11
ATOM 16000 N N . PHE A 1 86 ? -4.519 -2.267 -5.173 1.00 0.00 86 PHE A N 11
ATOM 16001 C CA . PHE A 1 86 ? -3.783 -3.443 -4.724 1.00 0.00 86 PHE A CA 11
ATOM 16002 C C . PHE A 1 86 ? -2.919 -4.004 -5.849 1.00 0.00 86 PHE A C 11
ATOM 16003 O O . PHE A 1 86 ? -3.417 -4.680 -6.749 1.00 0.00 86 PHE A O 11
ATOM 16020 N N . ALA A 1 87 ? -1.622 -3.719 -5.792 1.00 0.00 87 ALA A N 11
ATOM 16021 C CA . ALA A 1 87 ? -0.691 -4.195 -6.807 1.00 0.00 87 ALA A CA 11
ATOM 16022 C C . ALA A 1 87 ? 0.438 -5.012 -6.179 1.00 0.00 87 ALA A C 11
ATOM 16023 O O . ALA A 1 87 ? 0.875 -4.726 -5.065 1.00 0.00 87 ALA A O 11
ATOM 16030 N N . PRO A 1 88 ? 0.928 -6.044 -6.890 1.00 0.00 88 PRO A N 11
ATOM 16031 C CA . PRO A 1 88 ? 2.011 -6.900 -6.393 1.00 0.00 88 PRO A CA 11
ATOM 16032 C C . PRO A 1 88 ? 3.272 -6.106 -6.070 1.00 0.00 88 PRO A C 11
ATOM 16033 O O . PRO A 1 88 ? 3.622 -5.163 -6.778 1.00 0.00 88 PRO A O 11
ATOM 16044 N N . ALA A 1 89 ? 3.952 -6.496 -4.991 1.00 0.00 89 ALA A N 11
ATOM 16045 C CA . ALA A 1 89 ? 5.177 -5.822 -4.575 1.00 0.00 89 ALA A CA 11
ATOM 16046 C C . ALA A 1 89 ? 6.111 -5.641 -5.763 1.00 0.00 89 ALA A C 11
ATOM 16047 O O . ALA A 1 89 ? 6.574 -4.536 -6.043 1.00 0.00 89 ALA A O 11
ATOM 16054 N N . SER A 1 90 ? 6.361 -6.737 -6.474 1.00 0.00 90 SER A N 11
ATOM 16055 C CA . SER A 1 90 ? 7.216 -6.701 -7.649 1.00 0.00 90 SER A CA 11
ATOM 16056 C C . SER A 1 90 ? 6.685 -5.675 -8.642 1.00 0.00 90 SER A C 11
ATOM 16057 O O . SER A 1 90 ? 7.434 -5.137 -9.459 1.00 0.00 90 SER A O 11
ATOM 16065 N N . ARG A 1 91 ? 5.386 -5.395 -8.552 1.00 0.00 91 ARG A N 11
ATOM 16066 C CA . ARG A 1 91 ? 4.755 -4.418 -9.426 1.00 0.00 91 ARG A CA 11
ATOM 16067 C C . ARG A 1 91 ? 4.816 -3.025 -8.804 1.00 0.00 91 ARG A C 11
ATOM 16068 O O . ARG A 1 91 ? 4.580 -2.024 -9.479 1.00 0.00 91 ARG A O 11
ATOM 16089 N N . ILE A 1 92 ? 5.139 -2.966 -7.510 1.00 0.00 92 ILE A N 11
ATOM 16090 C CA . ILE A 1 92 ? 5.232 -1.692 -6.806 1.00 0.00 92 ILE A CA 11
ATOM 16091 C C . ILE A 1 92 ? 6.679 -1.369 -6.447 1.00 0.00 92 ILE A C 11
ATOM 16092 O O . ILE A 1 92 ? 7.517 -2.263 -6.335 1.00 0.00 92 ILE A O 11
ATOM 16108 N N . GLN A 1 93 ? 6.965 -0.083 -6.267 1.00 0.00 93 GLN A N 11
ATOM 16109 C CA . GLN A 1 93 ? 8.310 0.360 -5.919 1.00 0.00 93 GLN A CA 11
ATOM 16110 C C . GLN A 1 93 ? 8.293 1.185 -4.637 1.00 0.00 93 GLN A C 11
ATOM 16111 O O . GLN A 1 93 ? 7.238 1.400 -4.040 1.00 0.00 93 GLN A O 11
ATOM 16125 N N . ARG A 1 94 ? 9.468 1.645 -4.219 1.00 0.00 94 ARG A N 11
ATOM 16126 C CA . ARG A 1 94 ? 9.587 2.447 -3.007 1.00 0.00 94 ARG A CA 11
ATOM 16127 C C . ARG A 1 94 ? 10.305 3.762 -3.292 1.00 0.00 94 ARG A C 11
ATOM 16128 O O . ARG A 1 94 ? 11.249 3.806 -4.082 1.00 0.00 94 ARG A O 11
ATOM 16149 N N . ILE A 1 95 ? 9.853 4.831 -2.644 1.00 0.00 95 ILE A N 11
ATOM 16150 C CA . ILE A 1 95 ? 10.453 6.147 -2.828 1.00 0.00 95 ILE A CA 11
ATOM 16151 C C . ILE A 1 95 ? 10.894 6.741 -1.493 1.00 0.00 95 ILE A C 11
ATOM 16152 O O . ILE A 1 95 ? 11.011 7.959 -1.353 1.00 0.00 95 ILE A O 11
ATOM 16168 N N . GLY A 1 96 ? 11.138 5.876 -0.513 1.00 0.00 96 GLY A N 11
ATOM 16169 C CA . GLY A 1 96 ? 11.563 6.338 0.794 1.00 0.00 96 GLY A CA 11
ATOM 16170 C C . GLY A 1 96 ? 13.068 6.283 0.968 1.00 0.00 96 GLY A C 11
ATOM 16171 O O . GLY A 1 96 ? 13.760 5.587 0.225 1.00 0.00 96 GLY A O 11
ATOM 16175 N N . SER A 1 97 ? 13.577 7.020 1.950 1.00 0.00 97 SER A N 11
ATOM 16176 C CA . SER A 1 97 ? 15.010 7.051 2.218 1.00 0.00 97 SER A CA 11
ATOM 16177 C C . SER A 1 97 ? 15.416 5.906 3.140 1.00 0.00 97 SER A C 11
ATOM 16178 O O . SER A 1 97 ? 15.517 6.079 4.355 1.00 0.00 97 SER A O 11
ATOM 16186 N N . GLY A 1 98 ? 15.650 4.736 2.554 1.00 0.00 98 GLY A N 11
ATOM 16187 C CA . GLY A 1 98 ? 16.042 3.580 3.338 1.00 0.00 98 GLY A CA 11
ATOM 16188 C C . GLY A 1 98 ? 17.498 3.204 3.131 1.00 0.00 98 GLY A C 11
ATOM 16189 O O . GLY A 1 98 ? 18.350 3.539 3.955 1.00 0.00 98 GLY A O 11
ATOM 16193 N N . PRO A 1 99 ? 17.818 2.504 2.030 1.00 0.00 99 PRO A N 11
ATOM 16194 C CA . PRO A 1 99 ? 19.192 2.088 1.729 1.00 0.00 99 PRO A CA 11
ATOM 16195 C C . PRO A 1 99 ? 20.175 3.252 1.780 1.00 0.00 99 PRO A C 11
ATOM 16196 O O . PRO A 1 99 ? 20.228 4.074 0.864 1.00 0.00 99 PRO A O 11
ATOM 16207 N N . SER A 1 100 ? 20.952 3.317 2.856 1.00 0.00 100 SER A N 11
ATOM 16208 C CA . SER A 1 100 ? 21.934 4.382 3.026 1.00 0.00 100 SER A CA 11
ATOM 16209 C C . SER A 1 100 ? 22.923 4.037 4.135 1.00 0.00 100 SER A C 11
ATOM 16210 O O . SER A 1 100 ? 24.130 4.227 3.985 1.00 0.00 100 SER A O 11
ATOM 16218 N N . SER A 1 101 ? 22.403 3.531 5.249 1.00 0.00 101 SER A N 11
ATOM 16219 C CA . SER A 1 101 ? 23.241 3.159 6.383 1.00 0.00 101 SER A CA 11
ATOM 16220 C C . SER A 1 101 ? 23.997 4.371 6.919 1.00 0.00 101 SER A C 11
ATOM 16221 O O . SER A 1 101 ? 25.142 4.257 7.358 1.00 0.00 101 SER A O 11
ATOM 16229 N N . GLY A 1 102 ? 23.349 5.531 6.882 1.00 0.00 102 GLY A N 11
ATOM 16230 C CA . GLY A 1 102 ? 23.975 6.746 7.367 1.00 0.00 102 GLY A CA 11
ATOM 16231 C C . GLY A 1 102 ? 23.601 7.961 6.541 1.00 0.00 102 GLY A C 11
ATOM 16232 O O . GLY A 1 102 ? 23.706 9.090 7.065 1.00 0.00 102 GLY A O 11
ATOM 16237 N N . GLY A 1 1 ? 22.786 -30.237 -12.296 1.00 0.00 1 GLY A N 12
ATOM 16238 C CA . GLY A 1 1 ? 23.552 -31.188 -11.442 1.00 0.00 1 GLY A CA 12
ATOM 16239 C C . GLY A 1 1 ? 22.755 -31.659 -10.241 1.00 0.00 1 GLY A C 12
ATOM 16240 O O . GLY A 1 1 ? 21.668 -32.216 -10.388 1.00 0.00 1 GLY A O 12
ATOM 16246 N N . SER A 1 2 ? 23.298 -31.435 -9.049 1.00 0.00 2 SER A N 12
ATOM 16247 C CA . SER A 1 2 ? 22.633 -31.840 -7.817 1.00 0.00 2 SER A CA 12
ATOM 16248 C C . SER A 1 2 ? 21.919 -30.657 -7.170 1.00 0.00 2 SER A C 12
ATOM 16249 O O . SER A 1 2 ? 21.870 -30.544 -5.945 1.00 0.00 2 SER A O 12
ATOM 16257 N N . SER A 1 3 ? 21.368 -29.777 -8.000 1.00 0.00 3 SER A N 12
ATOM 16258 C CA . SER A 1 3 ? 20.658 -28.603 -7.508 1.00 0.00 3 SER A CA 12
ATOM 16259 C C . SER A 1 3 ? 19.342 -28.408 -8.255 1.00 0.00 3 SER A C 12
ATOM 16260 O O . SER A 1 3 ? 18.906 -27.279 -8.480 1.00 0.00 3 SER A O 12
ATOM 16268 N N . GLY A 1 4 ? 18.714 -29.515 -8.634 1.00 0.00 4 GLY A N 12
ATOM 16269 C CA . GLY A 1 4 ? 17.454 -29.444 -9.351 1.00 0.00 4 GLY A CA 12
ATOM 16270 C C . GLY A 1 4 ? 17.627 -29.012 -10.793 1.00 0.00 4 GLY A C 12
ATOM 16271 O O . GLY A 1 4 ? 18.689 -28.521 -11.178 1.00 0.00 4 GLY A O 12
ATOM 16275 N N . SER A 1 5 ? 16.581 -29.196 -11.593 1.00 0.00 5 SER A N 12
ATOM 16276 C CA . SER A 1 5 ? 16.621 -28.822 -13.003 1.00 0.00 5 SER A CA 12
ATOM 16277 C C . SER A 1 5 ? 15.289 -28.223 -13.443 1.00 0.00 5 SER A C 12
ATOM 16278 O O . SER A 1 5 ? 15.203 -27.034 -13.750 1.00 0.00 5 SER A O 12
ATOM 16286 N N . SER A 1 6 ? 14.253 -29.055 -13.471 1.00 0.00 6 SER A N 12
ATOM 16287 C CA . SER A 1 6 ? 12.925 -28.608 -13.873 1.00 0.00 6 SER A CA 12
ATOM 16288 C C . SER A 1 6 ? 12.014 -28.447 -12.661 1.00 0.00 6 SER A C 12
ATOM 16289 O O . SER A 1 6 ? 11.788 -29.397 -11.911 1.00 0.00 6 SER A O 12
ATOM 16297 N N . GLY A 1 7 ? 11.492 -27.238 -12.474 1.00 0.00 7 GLY A N 12
ATOM 16298 C CA . GLY A 1 7 ? 10.612 -26.975 -11.351 1.00 0.00 7 GLY A CA 12
ATOM 16299 C C . GLY A 1 7 ? 10.623 -25.517 -10.934 1.00 0.00 7 GLY A C 12
ATOM 16300 O O . GLY A 1 7 ? 11.534 -25.073 -10.235 1.00 0.00 7 GLY A O 12
ATOM 16304 N N . LYS A 1 8 ? 9.609 -24.774 -11.362 1.00 0.00 8 LYS A N 12
ATOM 16305 C CA . LYS A 1 8 ? 9.505 -23.358 -11.029 1.00 0.00 8 LYS A CA 12
ATOM 16306 C C . LYS A 1 8 ? 8.085 -22.848 -11.255 1.00 0.00 8 LYS A C 12
ATOM 16307 O O . LYS A 1 8 ? 7.516 -23.023 -12.333 1.00 0.00 8 LYS A O 12
ATOM 16326 N N . SER A 1 9 ? 7.518 -22.217 -10.233 1.00 0.00 9 SER A N 12
ATOM 16327 C CA . SER A 1 9 ? 6.166 -21.681 -10.320 1.00 0.00 9 SER A CA 12
ATOM 16328 C C . SER A 1 9 ? 5.945 -20.584 -9.281 1.00 0.00 9 SER A C 12
ATOM 16329 O O . SER A 1 9 ? 5.356 -20.825 -8.227 1.00 0.00 9 SER A O 12
ATOM 16337 N N . PRO A 1 10 ? 6.418 -19.359 -9.566 1.00 0.00 10 PRO A N 12
ATOM 16338 C CA . PRO A 1 10 ? 6.271 -18.221 -8.652 1.00 0.00 10 PRO A CA 12
ATOM 16339 C C . PRO A 1 10 ? 4.815 -17.959 -8.278 1.00 0.00 10 PRO A C 12
ATOM 16340 O O . PRO A 1 10 ? 4.531 -17.323 -7.262 1.00 0.00 10 PRO A O 12
ATOM 16351 N N . SER A 1 11 ? 3.895 -18.449 -9.105 1.00 0.00 11 SER A N 12
ATOM 16352 C CA . SER A 1 11 ? 2.468 -18.265 -8.860 1.00 0.00 11 SER A CA 12
ATOM 16353 C C . SER A 1 11 ? 2.081 -18.750 -7.465 1.00 0.00 11 SER A C 12
ATOM 16354 O O . SER A 1 11 ? 1.136 -18.242 -6.861 1.00 0.00 11 SER A O 12
ATOM 16362 N N . SER A 1 12 ? 2.817 -19.735 -6.959 1.00 0.00 12 SER A N 12
ATOM 16363 C CA . SER A 1 12 ? 2.547 -20.286 -5.635 1.00 0.00 12 SER A CA 12
ATOM 16364 C C . SER A 1 12 ? 3.675 -19.944 -4.663 1.00 0.00 12 SER A C 12
ATOM 16365 O O . SER A 1 12 ? 4.475 -20.806 -4.299 1.00 0.00 12 SER A O 12
ATOM 16373 N N . PRO A 1 13 ? 3.753 -18.675 -4.227 1.00 0.00 13 PRO A N 12
ATOM 16374 C CA . PRO A 1 13 ? 4.790 -18.224 -3.293 1.00 0.00 13 PRO A CA 12
ATOM 16375 C C . PRO A 1 13 ? 4.550 -18.731 -1.875 1.00 0.00 13 PRO A C 12
ATOM 16376 O O . PRO A 1 13 ? 5.492 -19.074 -1.160 1.00 0.00 13 PRO A O 12
ATOM 16387 N N . SER A 1 14 ? 3.283 -18.774 -1.473 1.00 0.00 14 SER A N 12
ATOM 16388 C CA . SER A 1 14 ? 2.920 -19.240 -0.140 1.00 0.00 14 SER A CA 12
ATOM 16389 C C . SER A 1 14 ? 1.575 -19.959 -0.163 1.00 0.00 14 SER A C 12
ATOM 16390 O O . SER A 1 14 ? 0.833 -19.878 -1.142 1.00 0.00 14 SER A O 12
ATOM 16398 N N . LEU A 1 15 ? 1.268 -20.662 0.923 1.00 0.00 15 LEU A N 12
ATOM 16399 C CA . LEU A 1 15 ? 0.012 -21.395 1.028 1.00 0.00 15 LEU A CA 12
ATOM 16400 C C . LEU A 1 15 ? -0.419 -21.530 2.486 1.00 0.00 15 LEU A C 12
ATOM 16401 O O . LEU A 1 15 ? -1.508 -21.097 2.864 1.00 0.00 15 LEU A O 12
ATOM 16417 N N . GLY A 1 16 ? 0.442 -22.132 3.299 1.00 0.00 16 GLY A N 12
ATOM 16418 C CA . GLY A 1 16 ? 0.133 -22.313 4.706 1.00 0.00 16 GLY A CA 12
ATOM 16419 C C . GLY A 1 16 ? 1.257 -21.851 5.611 1.00 0.00 16 GLY A C 12
ATOM 16420 O O . GLY A 1 16 ? 1.188 -20.773 6.200 1.00 0.00 16 GLY A O 12
ATOM 16424 N N . SER A 1 17 ? 2.299 -22.670 5.722 1.00 0.00 17 SER A N 12
ATOM 16425 C CA . SER A 1 17 ? 3.444 -22.340 6.562 1.00 0.00 17 SER A CA 12
ATOM 16426 C C . SER A 1 17 ? 4.662 -23.171 6.173 1.00 0.00 17 SER A C 12
ATOM 16427 O O . SER A 1 17 ? 4.816 -24.310 6.613 1.00 0.00 17 SER A O 12
ATOM 16435 N N . LEU A 1 18 ? 5.525 -22.593 5.343 1.00 0.00 18 LEU A N 12
ATOM 16436 C CA . LEU A 1 18 ? 6.731 -23.279 4.894 1.00 0.00 18 LEU A CA 12
ATOM 16437 C C . LEU A 1 18 ? 7.831 -22.279 4.556 1.00 0.00 18 LEU A C 12
ATOM 16438 O O . LEU A 1 18 ? 7.940 -21.819 3.419 1.00 0.00 18 LEU A O 12
ATOM 16454 N N . GLN A 1 19 ? 8.647 -21.947 5.551 1.00 0.00 19 GLN A N 12
ATOM 16455 C CA . GLN A 1 19 ? 9.741 -21.001 5.361 1.00 0.00 19 GLN A CA 12
ATOM 16456 C C . GLN A 1 19 ? 10.719 -21.507 4.306 1.00 0.00 19 GLN A C 12
ATOM 16457 O O . GLN A 1 19 ? 11.478 -22.447 4.549 1.00 0.00 19 GLN A O 12
ATOM 16471 N N . GLN A 1 20 ? 10.697 -20.880 3.135 1.00 0.00 20 GLN A N 12
ATOM 16472 C CA . GLN A 1 20 ? 11.583 -21.267 2.043 1.00 0.00 20 GLN A CA 12
ATOM 16473 C C . GLN A 1 20 ? 12.030 -20.046 1.245 1.00 0.00 20 GLN A C 12
ATOM 16474 O O . GLN A 1 20 ? 13.223 -19.839 1.025 1.00 0.00 20 GLN A O 12
ATOM 16488 N N . ARG A 1 21 ? 11.064 -19.242 0.813 1.00 0.00 21 ARG A N 12
ATOM 16489 C CA . ARG A 1 21 ? 11.359 -18.041 0.039 1.00 0.00 21 ARG A CA 12
ATOM 16490 C C . ARG A 1 21 ? 10.321 -16.955 0.301 1.00 0.00 21 ARG A C 12
ATOM 16491 O O . ARG A 1 21 ? 9.119 -17.185 0.160 1.00 0.00 21 ARG A O 12
ATOM 16512 N N . GLU A 1 22 ? 10.791 -15.773 0.684 1.00 0.00 22 GLU A N 12
ATOM 16513 C CA . GLU A 1 22 ? 9.904 -14.652 0.967 1.00 0.00 22 GLU A CA 12
ATOM 16514 C C . GLU A 1 22 ? 10.520 -13.338 0.496 1.00 0.00 22 GLU A C 12
ATOM 16515 O O . GLU A 1 22 ? 11.741 -13.206 0.421 1.00 0.00 22 GLU A O 12
ATOM 16527 N N . GLY A 1 23 ? 9.666 -12.369 0.182 1.00 0.00 23 GLY A N 12
ATOM 16528 C CA . GLY A 1 23 ? 10.146 -11.078 -0.276 1.00 0.00 23 GLY A CA 12
ATOM 16529 C C . GLY A 1 23 ? 9.207 -9.946 0.093 1.00 0.00 23 GLY A C 12
ATOM 16530 O O . GLY A 1 23 ? 7.989 -10.125 0.123 1.00 0.00 23 GLY A O 12
ATOM 16534 N N . ALA A 1 24 ? 9.774 -8.777 0.373 1.00 0.00 24 ALA A N 12
ATOM 16535 C CA . ALA A 1 24 ? 8.981 -7.611 0.741 1.00 0.00 24 ALA A CA 12
ATOM 16536 C C . ALA A 1 24 ? 9.648 -6.323 0.272 1.00 0.00 24 ALA A C 12
ATOM 16537 O O . ALA A 1 24 ? 10.810 -6.066 0.583 1.00 0.00 24 ALA A O 12
ATOM 16544 N N . LYS A 1 25 ? 8.904 -5.516 -0.477 1.00 0.00 25 LYS A N 12
ATOM 16545 C CA . LYS A 1 25 ? 9.423 -4.253 -0.989 1.00 0.00 25 LYS A CA 12
ATOM 16546 C C . LYS A 1 25 ? 9.299 -3.150 0.056 1.00 0.00 25 LYS A C 12
ATOM 16547 O O . LYS A 1 25 ? 10.300 -2.645 0.562 1.00 0.00 25 LYS A O 12
ATOM 16566 N N . ALA A 1 26 ? 8.062 -2.780 0.374 1.00 0.00 26 ALA A N 12
ATOM 16567 C CA . ALA A 1 26 ? 7.805 -1.736 1.358 1.00 0.00 26 ALA A CA 12
ATOM 16568 C C . ALA A 1 26 ? 6.931 -2.256 2.494 1.00 0.00 26 ALA A C 12
ATOM 16569 O O . ALA A 1 26 ? 6.633 -3.447 2.566 1.00 0.00 26 ALA A O 12
ATOM 16576 N N . GLU A 1 27 ? 6.525 -1.353 3.381 1.00 0.00 27 GLU A N 12
ATOM 16577 C CA . GLU A 1 27 ? 5.684 -1.721 4.515 1.00 0.00 27 GLU A CA 12
ATOM 16578 C C . GLU A 1 27 ? 4.518 -0.750 4.666 1.00 0.00 27 GLU A C 12
ATOM 16579 O O . GLU A 1 27 ? 4.357 0.173 3.866 1.00 0.00 27 GLU A O 12
ATOM 16591 N N . VAL A 1 28 ? 3.707 -0.962 5.698 1.00 0.00 28 VAL A N 12
ATOM 16592 C CA . VAL A 1 28 ? 2.557 -0.105 5.955 1.00 0.00 28 VAL A CA 12
ATOM 16593 C C . VAL A 1 28 ? 2.996 1.268 6.453 1.00 0.00 28 VAL A C 12
ATOM 16594 O O . VAL A 1 28 ? 3.674 1.381 7.473 1.00 0.00 28 VAL A O 12
ATOM 16607 N N . GLY A 1 29 ? 2.604 2.309 5.725 1.00 0.00 29 GLY A N 12
ATOM 16608 C CA . GLY A 1 29 ? 2.966 3.661 6.110 1.00 0.00 29 GLY A CA 12
ATOM 16609 C C . GLY A 1 29 ? 4.283 4.102 5.503 1.00 0.00 29 GLY A C 12
ATOM 16610 O O . GLY A 1 29 ? 5.184 4.549 6.214 1.00 0.00 29 GLY A O 12
ATOM 16614 N N . ASP A 1 30 ? 4.396 3.977 4.185 1.00 0.00 30 ASP A N 12
ATOM 16615 C CA . ASP A 1 30 ? 5.613 4.367 3.482 1.00 0.00 30 ASP A CA 12
ATOM 16616 C C . ASP A 1 30 ? 5.315 4.703 2.024 1.00 0.00 30 ASP A C 12
ATOM 16617 O O . ASP A 1 30 ? 4.487 4.054 1.384 1.00 0.00 30 ASP A O 12
ATOM 16626 N N . GLN A 1 31 ? 5.993 5.721 1.505 1.00 0.00 31 GLN A N 12
ATOM 16627 C CA . GLN A 1 31 ? 5.800 6.143 0.123 1.00 0.00 31 GLN A CA 12
ATOM 16628 C C . GLN A 1 31 ? 6.131 5.010 -0.844 1.00 0.00 31 GLN A C 12
ATOM 16629 O O . GLN A 1 31 ? 7.146 4.330 -0.694 1.00 0.00 31 GLN A O 12
ATOM 16643 N N . VAL A 1 32 ? 5.268 4.813 -1.834 1.00 0.00 32 VAL A N 12
ATOM 16644 C CA . VAL A 1 32 ? 5.469 3.762 -2.825 1.00 0.00 32 VAL A CA 12
ATOM 16645 C C . VAL A 1 32 ? 5.047 4.229 -4.215 1.00 0.00 32 VAL A C 12
ATOM 16646 O O . VAL A 1 32 ? 4.591 5.358 -4.390 1.00 0.00 32 VAL A O 12
ATOM 16659 N N . LEU A 1 33 ? 5.202 3.350 -5.201 1.00 0.00 33 LEU A N 12
ATOM 16660 C CA . LEU A 1 33 ? 4.837 3.671 -6.576 1.00 0.00 33 LEU A CA 12
ATOM 16661 C C . LEU A 1 33 ? 4.235 2.456 -7.274 1.00 0.00 33 LEU A C 12
A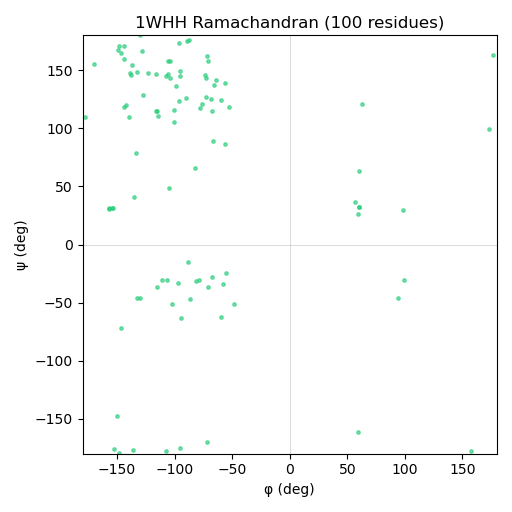TOM 16662 O O . LEU A 1 33 ? 4.941 1.500 -7.599 1.00 0.00 33 LEU A O 12
ATOM 16678 N N . VAL A 1 34 ? 2.927 2.499 -7.503 1.00 0.00 34 VAL A N 12
ATOM 16679 C CA . VAL A 1 34 ? 2.228 1.402 -8.163 1.00 0.00 34 VAL A CA 12
ATOM 16680 C C . VAL A 1 34 ? 2.449 1.437 -9.672 1.00 0.00 34 VAL A C 12
ATOM 16681 O O . VAL A 1 34 ? 2.179 2.444 -10.326 1.00 0.00 34 VAL A O 12
ATOM 16694 N N . ALA A 1 35 ? 2.941 0.328 -10.216 1.00 0.00 35 ALA A N 12
ATOM 16695 C CA . ALA A 1 35 ? 3.198 0.230 -11.649 1.00 0.00 35 ALA A CA 12
ATOM 16696 C C . ALA A 1 35 ? 4.178 1.304 -12.109 1.00 0.00 35 ALA A C 12
ATOM 16697 O O . ALA A 1 35 ? 4.170 1.708 -13.271 1.00 0.00 35 ALA A O 12
ATOM 16704 N N . GLY A 1 36 ? 5.023 1.763 -11.190 1.00 0.00 36 GLY A N 12
ATOM 16705 C CA . GLY A 1 36 ? 5.997 2.786 -11.522 1.00 0.00 36 GLY A CA 12
ATOM 16706 C C . GLY A 1 36 ? 5.356 4.040 -12.087 1.00 0.00 36 GLY A C 12
ATOM 16707 O O . GLY A 1 36 ? 5.972 4.759 -12.873 1.00 0.00 36 GLY A O 12
ATOM 16711 N N . GLN A 1 37 ? 4.117 4.301 -11.685 1.00 0.00 37 GLN A N 12
ATOM 16712 C CA . GLN A 1 37 ? 3.392 5.476 -12.156 1.00 0.00 37 GLN A CA 12
ATOM 16713 C C . GLN A 1 37 ? 2.584 6.106 -11.027 1.00 0.00 37 GLN A C 12
ATOM 16714 O O . GLN A 1 37 ? 2.918 7.187 -10.541 1.00 0.00 37 GLN A O 12
ATOM 16728 N N . LYS A 1 38 ? 1.521 5.424 -10.613 1.00 0.00 38 LYS A N 12
ATOM 16729 C CA . LYS A 1 38 ? 0.666 5.920 -9.541 1.00 0.00 38 LYS A CA 12
ATOM 16730 C C . LYS A 1 38 ? 1.390 5.869 -8.200 1.00 0.00 38 LYS A C 12
ATOM 16731 O O . LYS A 1 38 ? 1.613 4.794 -7.643 1.00 0.00 38 LYS A O 12
ATOM 16750 N N . GLN A 1 39 ? 1.755 7.039 -7.686 1.00 0.00 39 GLN A N 12
ATOM 16751 C CA . GLN A 1 39 ? 2.454 7.129 -6.409 1.00 0.00 39 GLN A CA 12
ATOM 16752 C C . GLN A 1 39 ? 1.465 7.209 -5.252 1.00 0.00 39 GLN A C 12
ATOM 16753 O O . GLN A 1 39 ? 0.466 7.925 -5.324 1.00 0.00 39 GLN A O 12
ATOM 16767 N N . GLY A 1 40 ? 1.747 6.469 -4.185 1.00 0.00 40 GLY A N 12
ATOM 16768 C CA . GLY A 1 40 ? 0.871 6.472 -3.028 1.00 0.00 40 GLY A CA 12
ATOM 16769 C C . GLY A 1 40 ? 1.564 5.971 -1.775 1.00 0.00 40 GLY A C 12
ATOM 16770 O O . GLY A 1 40 ? 2.792 5.906 -1.721 1.00 0.00 40 GLY A O 12
ATOM 16774 N N . ILE A 1 41 ? 0.774 5.619 -0.766 1.00 0.00 41 ILE A N 12
ATOM 16775 C CA . ILE A 1 41 ? 1.318 5.124 0.492 1.00 0.00 41 ILE A CA 12
ATOM 16776 C C . ILE A 1 41 ? 0.576 3.874 0.957 1.00 0.00 41 ILE A C 12
ATOM 16777 O O . ILE A 1 41 ? -0.655 3.845 0.981 1.00 0.00 41 ILE A O 12
ATOM 16793 N N . VAL A 1 42 ? 1.332 2.846 1.325 1.00 0.00 42 VAL A N 12
ATOM 16794 C CA . VAL A 1 42 ? 0.746 1.595 1.789 1.00 0.00 42 VAL A CA 12
ATOM 16795 C C . VAL A 1 42 ? -0.112 1.817 3.029 1.00 0.00 42 VAL A C 12
ATOM 16796 O O . VAL A 1 42 ? 0.351 2.369 4.027 1.00 0.00 42 VAL A O 12
ATOM 16809 N N . ARG A 1 43 ? -1.366 1.381 2.960 1.00 0.00 43 ARG A N 12
ATOM 16810 C CA . ARG A 1 43 ? -2.290 1.531 4.078 1.00 0.00 43 ARG A CA 12
ATOM 16811 C C . ARG A 1 43 ? -2.604 0.180 4.709 1.00 0.00 43 ARG A C 12
ATOM 16812 O O . ARG A 1 43 ? -2.827 0.084 5.917 1.00 0.00 43 ARG A O 12
ATOM 16833 N N . PHE A 1 44 ? -2.622 -0.863 3.886 1.00 0.00 44 PHE A N 12
ATOM 16834 C CA . PHE A 1 44 ? -2.911 -2.209 4.365 1.00 0.00 44 PHE A CA 12
ATOM 16835 C C . PHE A 1 44 ? -2.063 -3.243 3.629 1.00 0.00 44 PHE A C 12
ATOM 16836 O O . PHE A 1 44 ? -2.258 -3.485 2.438 1.00 0.00 44 PHE A O 12
ATOM 16853 N N . TYR A 1 45 ? -1.124 -3.849 4.346 1.00 0.00 45 TYR A N 12
ATOM 16854 C CA . TYR A 1 45 ? -0.246 -4.857 3.761 1.00 0.00 45 TYR A CA 12
ATOM 16855 C C . TYR A 1 45 ? -0.602 -6.250 4.272 1.00 0.00 45 TYR A C 12
ATOM 16856 O O . TYR A 1 45 ? -0.603 -6.499 5.478 1.00 0.00 45 TYR A O 12
ATOM 16874 N N . GLY A 1 46 ? -0.903 -7.154 3.347 1.00 0.00 46 GLY A N 12
ATOM 16875 C CA . GLY A 1 46 ? -1.255 -8.511 3.722 1.00 0.00 46 GLY A CA 12
ATOM 16876 C C . GLY A 1 46 ? -1.908 -9.277 2.587 1.00 0.00 46 GLY A C 12
ATOM 16877 O O . GLY A 1 46 ? -2.083 -8.746 1.491 1.00 0.00 46 GLY A O 12
ATOM 16881 N N . LYS A 1 47 ? -2.269 -10.528 2.851 1.00 0.00 47 LYS A N 12
ATOM 16882 C CA . LYS A 1 47 ? -2.906 -11.369 1.843 1.00 0.00 47 LYS A CA 12
ATOM 16883 C C . LYS A 1 47 ? -4.316 -10.876 1.536 1.00 0.00 47 LYS A C 12
ATOM 16884 O O . LYS A 1 47 ? -4.965 -10.256 2.379 1.00 0.00 47 LYS A O 12
ATOM 16903 N N . THR A 1 48 ? -4.784 -11.157 0.325 1.00 0.00 48 THR A N 12
ATOM 16904 C CA . THR A 1 48 ? -6.118 -10.743 -0.095 1.00 0.00 48 THR A CA 12
ATOM 16905 C C . THR A 1 48 ? -7.037 -11.950 -0.255 1.00 0.00 48 THR A C 12
ATOM 16906 O O . THR A 1 48 ? -6.613 -13.093 -0.084 1.00 0.00 48 THR A O 12
ATOM 16917 N N . ASP A 1 49 ? -8.296 -11.689 -0.588 1.00 0.00 49 ASP A N 12
ATOM 16918 C CA . ASP A 1 49 ? -9.276 -12.754 -0.772 1.00 0.00 49 ASP A CA 12
ATOM 16919 C C . ASP A 1 49 ? -9.553 -12.986 -2.253 1.00 0.00 49 ASP A C 12
ATOM 16920 O O . ASP A 1 49 ? -9.848 -14.106 -2.672 1.00 0.00 49 ASP A O 12
ATOM 16929 N N . PHE A 1 50 ? -9.456 -11.922 -3.043 1.00 0.00 50 PHE A N 12
ATOM 16930 C CA . PHE A 1 50 ? -9.697 -12.010 -4.478 1.00 0.00 50 PHE A CA 12
ATOM 16931 C C . PHE A 1 50 ? -8.518 -12.667 -5.189 1.00 0.00 50 PHE A C 12
ATOM 16932 O O . PHE A 1 50 ? -8.700 -13.456 -6.116 1.00 0.00 50 PHE A O 12
ATOM 16949 N N . ALA A 1 51 ? -7.308 -12.336 -4.748 1.00 0.00 51 ALA A N 12
ATOM 16950 C CA . ALA A 1 51 ? -6.100 -12.893 -5.343 1.00 0.00 51 ALA A CA 12
ATOM 16951 C C . ALA A 1 51 ? -5.147 -13.413 -4.268 1.00 0.00 51 ALA A C 12
ATOM 16952 O O . ALA A 1 51 ? -5.081 -12.863 -3.168 1.00 0.00 51 ALA A O 12
ATOM 16959 N N . PRO A 1 52 ? -4.394 -14.485 -4.573 1.00 0.00 52 PRO A N 12
ATOM 16960 C CA . PRO A 1 52 ? -3.443 -15.075 -3.626 1.00 0.00 52 PRO A CA 12
ATOM 16961 C C . PRO A 1 52 ? -2.202 -14.212 -3.436 1.00 0.00 52 PRO A C 12
ATOM 16962 O O . PRO A 1 52 ? -2.133 -13.088 -3.934 1.00 0.00 52 PRO A O 12
ATOM 16973 N N . GLY A 1 53 ? -1.221 -14.744 -2.713 1.00 0.00 53 GLY A N 12
ATOM 16974 C CA . GLY A 1 53 ? 0.006 -14.007 -2.471 1.00 0.00 53 GLY A CA 12
ATOM 16975 C C . GLY A 1 53 ? -0.208 -12.801 -1.579 1.00 0.00 53 GLY A C 12
ATOM 16976 O O . GLY A 1 53 ? -1.247 -12.675 -0.931 1.00 0.00 53 GLY A O 12
ATOM 16980 N N . TYR A 1 54 ? 0.778 -11.910 -1.546 1.00 0.00 54 TYR A N 12
ATOM 16981 C CA . TYR A 1 54 ? 0.694 -10.707 -0.726 1.00 0.00 54 TYR A CA 12
ATOM 16982 C C . TYR A 1 54 ? 0.487 -9.470 -1.595 1.00 0.00 54 TYR A C 12
ATOM 16983 O O . TYR A 1 54 ? 1.058 -9.358 -2.679 1.00 0.00 54 TYR A O 12
ATOM 17001 N N . TRP A 1 55 ? -0.337 -8.546 -1.111 1.00 0.00 55 TRP A N 12
ATOM 17002 C CA . TRP A 1 55 ? -0.622 -7.318 -1.844 1.00 0.00 55 TRP A CA 12
ATOM 17003 C C . TRP A 1 55 ? -0.507 -6.100 -0.932 1.00 0.00 55 TRP A C 12
ATOM 17004 O O . TRP A 1 55 ? -0.443 -6.233 0.290 1.00 0.00 55 TRP A O 12
ATOM 17025 N N . TYR A 1 56 ? -0.483 -4.915 -1.532 1.00 0.00 56 TYR A N 12
ATOM 17026 C CA . TYR A 1 56 ? -0.376 -3.675 -0.773 1.00 0.00 56 TYR A CA 12
ATOM 17027 C C . TYR A 1 56 ? -1.569 -2.765 -1.046 1.00 0.00 56 TYR A C 12
ATOM 17028 O O . TYR A 1 56 ? -1.777 -2.320 -2.176 1.00 0.00 56 TYR A O 12
ATOM 17046 N N . GLY A 1 57 ? -2.349 -2.492 -0.006 1.00 0.00 57 GLY A N 12
ATOM 17047 C CA . GLY A 1 57 ? -3.512 -1.637 -0.154 1.00 0.00 57 GLY A CA 12
ATOM 17048 C C . GLY A 1 57 ? -3.153 -0.163 -0.129 1.00 0.00 57 GLY A C 12
ATOM 17049 O O . GLY A 1 57 ? -3.498 0.550 0.813 1.00 0.00 57 GLY A O 12
ATOM 17053 N N . ILE A 1 58 ? -2.458 0.292 -1.166 1.00 0.00 58 ILE A N 12
ATOM 17054 C CA . ILE A 1 58 ? -2.052 1.689 -1.260 1.00 0.00 58 ILE A CA 12
ATOM 17055 C C . ILE A 1 58 ? -3.240 2.585 -1.592 1.00 0.00 58 ILE A C 12
ATOM 17056 O O . ILE A 1 58 ? -4.073 2.242 -2.429 1.00 0.00 58 ILE A O 12
ATOM 17072 N N . GLU A 1 59 ? -3.311 3.734 -0.928 1.00 0.00 59 GLU A N 12
ATOM 17073 C CA . GLU A 1 59 ? -4.398 4.680 -1.152 1.00 0.00 59 GLU A CA 12
ATOM 17074 C C . GLU A 1 59 ? -3.926 5.859 -1.999 1.00 0.00 59 GLU A C 12
ATOM 17075 O O . GLU A 1 59 ? -3.088 6.650 -1.568 1.00 0.00 59 GLU A O 12
ATOM 17087 N N . LEU A 1 60 ? -4.473 5.970 -3.205 1.00 0.00 60 LEU A N 12
ATOM 17088 C CA . LEU A 1 60 ? -4.108 7.053 -4.112 1.00 0.00 60 LEU A CA 12
ATOM 17089 C C . LEU A 1 60 ? -4.628 8.391 -3.598 1.00 0.00 60 LEU A C 12
ATOM 17090 O O . LEU A 1 60 ? -5.263 8.458 -2.544 1.00 0.00 60 LEU A O 12
ATOM 17106 N N . ASP A 1 61 ? -4.355 9.454 -4.347 1.00 0.00 61 ASP A N 12
ATOM 17107 C CA . ASP A 1 61 ? -4.796 10.791 -3.965 1.00 0.00 61 ASP A CA 12
ATOM 17108 C C . ASP A 1 61 ? -5.904 11.285 -4.890 1.00 0.00 61 ASP A C 12
ATOM 17109 O O . ASP A 1 61 ? -6.808 12.003 -4.461 1.00 0.00 61 ASP A O 12
ATOM 17118 N N . GLN A 1 62 ? -5.829 10.897 -6.159 1.00 0.00 62 GLN A N 12
ATOM 17119 C CA . GLN A 1 62 ? -6.827 11.303 -7.141 1.00 0.00 62 GLN A CA 12
ATOM 17120 C C . GLN A 1 62 ? -7.721 10.126 -7.530 1.00 0.00 62 GLN A C 12
ATOM 17121 O O . GLN A 1 62 ? -7.269 8.982 -7.569 1.00 0.00 62 GLN A O 12
ATOM 17135 N N . PRO A 1 63 ? -9.006 10.392 -7.825 1.00 0.00 63 PRO A N 12
ATOM 17136 C CA . PRO A 1 63 ? -9.961 9.348 -8.211 1.00 0.00 63 PRO A CA 12
ATOM 17137 C C . PRO A 1 63 ? -9.513 8.590 -9.457 1.00 0.00 63 PRO A C 12
ATOM 17138 O O . PRO A 1 63 ? -9.812 8.992 -10.580 1.00 0.00 63 PRO A O 12
ATOM 17149 N N . THR A 1 64 ? -8.794 7.492 -9.249 1.00 0.00 64 THR A N 12
ATOM 17150 C CA . THR A 1 64 ? -8.305 6.679 -10.357 1.00 0.00 64 THR A CA 12
ATOM 17151 C C . THR A 1 64 ? -7.664 5.393 -9.847 1.00 0.00 64 THR A C 12
ATOM 17152 O O . THR A 1 64 ? -6.648 4.941 -10.376 1.00 0.00 64 THR A O 12
ATOM 17163 N N . GLY A 1 65 ? -8.263 4.806 -8.816 1.00 0.00 65 GLY A N 12
ATOM 17164 C CA . GLY A 1 65 ? -7.736 3.578 -8.252 1.00 0.00 65 GLY A CA 12
ATOM 17165 C C . GLY A 1 65 ? -8.377 2.342 -8.853 1.00 0.00 65 GLY A C 12
ATOM 17166 O O . GLY A 1 65 ? -8.440 2.198 -10.073 1.00 0.00 65 GLY A O 12
ATOM 17170 N N . LYS A 1 66 ? -8.854 1.449 -7.992 1.00 0.00 66 LYS A N 12
ATOM 17171 C CA . LYS A 1 66 ? -9.494 0.218 -8.443 1.00 0.00 66 LYS A CA 12
ATOM 17172 C C . LYS A 1 66 ? -10.765 -0.056 -7.648 1.00 0.00 66 LYS A C 12
ATOM 17173 O O . LYS A 1 66 ? -11.828 -0.301 -8.220 1.00 0.00 66 LYS A O 12
ATOM 17192 N N . HIS A 1 67 ? -10.650 -0.014 -6.325 1.00 0.00 67 HIS A N 12
ATOM 17193 C CA . HIS A 1 67 ? -11.791 -0.256 -5.449 1.00 0.00 67 HIS A CA 12
ATOM 17194 C C . HIS A 1 67 ? -11.944 0.870 -4.432 1.00 0.00 67 HIS A C 12
ATOM 17195 O O . HIS A 1 67 ? -11.152 1.812 -4.410 1.00 0.00 67 HIS A O 12
ATOM 17209 N N . ASP A 1 68 ? -12.968 0.766 -3.591 1.00 0.00 68 ASP A N 12
ATOM 17210 C CA . ASP A 1 68 ? -13.224 1.777 -2.571 1.00 0.00 68 ASP A CA 12
ATOM 17211 C C . ASP A 1 68 ? -12.737 1.308 -1.203 1.00 0.00 68 ASP A C 12
ATOM 17212 O O . ASP A 1 68 ? -13.363 1.588 -0.181 1.00 0.00 68 ASP A O 12
ATOM 17221 N N . GLY A 1 69 ? -11.618 0.592 -1.193 1.00 0.00 69 GLY A N 12
ATOM 17222 C CA . GLY A 1 69 ? -11.067 0.096 0.054 1.00 0.00 69 GLY A CA 12
ATOM 17223 C C . GLY A 1 69 ? -11.489 -1.329 0.348 1.00 0.00 69 GLY A C 12
ATOM 17224 O O . GLY A 1 69 ? -10.702 -2.124 0.863 1.00 0.00 69 GLY A O 12
ATOM 17228 N N . SER A 1 70 ? -12.736 -1.655 0.021 1.00 0.00 70 SER A N 12
ATOM 17229 C CA . SER A 1 70 ? -13.263 -2.995 0.255 1.00 0.00 70 SER A CA 12
ATOM 17230 C C . SER A 1 70 ? -13.302 -3.797 -1.042 1.00 0.00 70 SER A C 12
ATOM 17231 O O . SER A 1 70 ? -13.236 -3.236 -2.135 1.00 0.00 70 SER A O 12
ATOM 17239 N N . VAL A 1 71 ? -13.410 -5.116 -0.912 1.00 0.00 71 VAL A N 12
ATOM 17240 C CA . VAL A 1 71 ? -13.459 -5.997 -2.072 1.00 0.00 71 VAL A CA 12
ATOM 17241 C C . VAL A 1 71 ? -14.317 -7.226 -1.794 1.00 0.00 71 VAL A C 12
ATOM 17242 O O . VAL A 1 71 ? -14.002 -8.031 -0.917 1.00 0.00 71 VAL A O 12
ATOM 17255 N N . PHE A 1 72 ? -15.404 -7.364 -2.547 1.00 0.00 72 PHE A N 12
ATOM 17256 C CA . PHE A 1 72 ? -16.309 -8.496 -2.381 1.00 0.00 72 PHE A CA 12
ATOM 17257 C C . PHE A 1 72 ? -16.897 -8.524 -0.974 1.00 0.00 72 PHE A C 12
ATOM 17258 O O . PHE A 1 72 ? -17.116 -9.592 -0.403 1.00 0.00 72 PHE A O 12
ATOM 17275 N N . GLY A 1 73 ? -17.152 -7.342 -0.422 1.00 0.00 73 GLY A N 12
ATOM 17276 C CA . GLY A 1 73 ? -17.712 -7.254 0.914 1.00 0.00 73 GLY A CA 12
ATOM 17277 C C . GLY A 1 73 ? -16.663 -7.413 1.997 1.00 0.00 73 GLY A C 12
ATOM 17278 O O . GLY A 1 73 ? -16.963 -7.874 3.098 1.00 0.00 73 GLY A O 12
ATOM 17282 N N . VAL A 1 74 ? -15.429 -7.032 1.683 1.00 0.00 74 VAL A N 12
ATOM 17283 C CA . VAL A 1 74 ? -14.332 -7.135 2.637 1.00 0.00 74 VAL A CA 12
ATOM 17284 C C . VAL A 1 74 ? -13.510 -5.851 2.669 1.00 0.00 74 VAL A C 12
ATOM 17285 O O . VAL A 1 74 ? -12.728 -5.580 1.757 1.00 0.00 74 VAL A O 12
ATOM 17298 N N . ARG A 1 75 ? -13.692 -5.063 3.723 1.00 0.00 75 ARG A N 12
ATOM 17299 C CA . ARG A 1 75 ? -12.968 -3.807 3.874 1.00 0.00 75 ARG A CA 12
ATOM 17300 C C . ARG A 1 75 ? -11.535 -4.054 4.335 1.00 0.00 75 ARG A C 12
ATOM 17301 O O . ARG A 1 75 ? -11.298 -4.800 5.284 1.00 0.00 75 ARG A O 12
ATOM 17322 N N . TYR A 1 76 ? -10.583 -3.421 3.656 1.00 0.00 76 TYR A N 12
ATOM 17323 C CA . TYR A 1 76 ? -9.174 -3.571 3.996 1.00 0.00 76 TYR A CA 12
ATOM 17324 C C . TYR A 1 76 ? -8.641 -2.311 4.671 1.00 0.00 76 TYR A C 12
ATOM 17325 O O . TYR A 1 76 ? -7.948 -2.383 5.685 1.00 0.00 76 TYR A O 12
ATOM 17343 N N . PHE A 1 77 ? -8.971 -1.157 4.101 1.00 0.00 77 PHE A N 12
ATOM 17344 C CA . PHE A 1 77 ? -8.527 0.120 4.646 1.00 0.00 77 PHE A CA 12
ATOM 17345 C C . PHE A 1 77 ? -9.458 1.249 4.216 1.00 0.00 77 PHE A C 12
ATOM 17346 O O . PHE A 1 77 ? -10.150 1.144 3.202 1.00 0.00 77 PHE A O 12
ATOM 17363 N N . THR A 1 78 ? -9.471 2.328 4.992 1.00 0.00 78 THR A N 12
ATOM 17364 C CA . THR A 1 78 ? -10.317 3.477 4.690 1.00 0.00 78 THR A CA 12
ATOM 17365 C C . THR A 1 78 ? -9.683 4.351 3.613 1.00 0.00 78 THR A C 12
ATOM 17366 O O . THR A 1 78 ? -8.628 4.948 3.825 1.00 0.00 78 THR A O 12
ATOM 17377 N N . CYS A 1 79 ? -10.333 4.421 2.455 1.00 0.00 79 CYS A N 12
ATOM 17378 C CA . CYS A 1 79 ? -9.829 5.222 1.346 1.00 0.00 79 CYS A CA 12
ATOM 17379 C C . CYS A 1 79 ? -10.977 5.803 0.526 1.00 0.00 79 CYS A C 12
ATOM 17380 O O . CYS A 1 79 ? -12.066 5.231 0.470 1.00 0.00 79 CYS A O 12
ATOM 17388 N N . ALA A 1 80 ? -10.724 6.942 -0.111 1.00 0.00 80 ALA A N 12
ATOM 17389 C CA . ALA A 1 80 ? -11.733 7.602 -0.930 1.00 0.00 80 ALA A CA 12
ATOM 17390 C C . ALA A 1 80 ? -12.220 6.681 -2.046 1.00 0.00 80 ALA A C 12
ATOM 17391 O O . ALA A 1 80 ? -11.606 5.649 -2.321 1.00 0.00 80 ALA A O 12
ATOM 17398 N N . PRO A 1 81 ? -13.332 7.040 -2.709 1.00 0.00 81 PRO A N 12
ATOM 17399 C CA . PRO A 1 81 ? -13.894 6.237 -3.800 1.00 0.00 81 PRO A CA 12
ATOM 17400 C C . PRO A 1 81 ? -12.921 6.086 -4.963 1.00 0.00 81 PRO A C 12
ATOM 17401 O O . PRO A 1 81 ? -12.486 7.074 -5.555 1.00 0.00 81 PRO A O 12
ATOM 17412 N N . ARG A 1 82 ? -12.580 4.841 -5.284 1.00 0.00 82 ARG A N 12
ATOM 17413 C CA . ARG A 1 82 ? -11.654 4.558 -6.375 1.00 0.00 82 ARG A CA 12
ATOM 17414 C C . ARG A 1 82 ? -10.275 5.142 -6.083 1.00 0.00 82 ARG A C 12
ATOM 17415 O O . ARG A 1 82 ? -9.695 5.840 -6.915 1.00 0.00 82 ARG A O 12
ATOM 17436 N N . HIS A 1 83 ? -9.755 4.851 -4.894 1.00 0.00 83 HIS A N 12
ATOM 17437 C CA . HIS A 1 83 ? -8.444 5.345 -4.491 1.00 0.00 83 HIS A CA 12
ATOM 17438 C C . HIS A 1 83 ? -7.520 4.192 -4.112 1.00 0.00 83 HIS A C 12
ATOM 17439 O O . HIS A 1 83 ? -6.381 4.119 -4.572 1.00 0.00 83 HIS A O 12
ATOM 17453 N N . GLY A 1 84 ? -8.022 3.290 -3.273 1.00 0.00 84 GLY A N 12
ATOM 17454 C CA . GLY A 1 84 ? -7.228 2.151 -2.850 1.00 0.00 84 GLY A CA 12
ATOM 17455 C C . GLY A 1 84 ? -6.930 1.199 -3.991 1.00 0.00 84 GLY A C 12
ATOM 17456 O O . GLY A 1 84 ? -7.845 0.678 -4.628 1.00 0.00 84 GLY A O 12
ATOM 17460 N N . VAL A 1 85 ? -5.646 0.972 -4.249 1.00 0.00 85 VAL A N 12
ATOM 17461 C CA . VAL A 1 85 ? -5.230 0.076 -5.322 1.00 0.00 85 VAL A CA 12
ATOM 17462 C C . VAL A 1 85 ? -4.274 -0.994 -4.807 1.00 0.00 85 VAL A C 12
ATOM 17463 O O . VAL A 1 85 ? -3.317 -0.696 -4.093 1.00 0.00 85 VAL A O 12
ATOM 17476 N N . PHE A 1 86 ? -4.541 -2.244 -5.175 1.00 0.00 86 PHE A N 12
ATOM 17477 C CA . PHE A 1 86 ? -3.705 -3.361 -4.752 1.00 0.00 86 PHE A CA 12
ATOM 17478 C C . PHE A 1 86 ? -2.802 -3.829 -5.889 1.00 0.00 86 PHE A C 12
ATOM 17479 O O . PHE A 1 86 ? -3.281 -4.273 -6.933 1.00 0.00 86 PHE A O 12
ATOM 17496 N N . ALA A 1 87 ? -1.493 -3.728 -5.679 1.00 0.00 87 ALA A N 12
ATOM 17497 C CA . ALA A 1 87 ? -0.524 -4.141 -6.686 1.00 0.00 87 ALA A CA 12
ATOM 17498 C C . ALA A 1 87 ? 0.599 -4.967 -6.061 1.00 0.00 87 ALA A C 12
ATOM 17499 O O . ALA A 1 87 ? 1.022 -4.701 -4.936 1.00 0.00 87 ALA A O 12
ATOM 17506 N N . PRO A 1 88 ? 1.098 -5.987 -6.783 1.00 0.00 88 PRO A N 12
ATOM 17507 C CA . PRO A 1 88 ? 2.178 -6.849 -6.287 1.00 0.00 88 PRO A CA 12
ATOM 17508 C C . PRO A 1 88 ? 3.434 -6.060 -5.930 1.00 0.00 88 PRO A C 12
ATOM 17509 O O . PRO A 1 88 ? 3.789 -5.102 -6.611 1.00 0.00 88 PRO A O 12
ATOM 17520 N N . ALA A 1 89 ? 4.100 -6.473 -4.852 1.00 0.00 89 ALA A N 12
ATOM 17521 C CA . ALA A 1 89 ? 5.319 -5.806 -4.405 1.00 0.00 89 ALA A CA 12
ATOM 17522 C C . ALA A 1 89 ? 6.266 -5.599 -5.577 1.00 0.00 89 ALA A C 12
ATOM 17523 O O . ALA A 1 89 ? 6.739 -4.490 -5.823 1.00 0.00 89 ALA A O 12
ATOM 17530 N N . SER A 1 90 ? 6.518 -6.678 -6.313 1.00 0.00 90 SER A N 12
ATOM 17531 C CA . SER A 1 90 ? 7.386 -6.619 -7.478 1.00 0.00 90 SER A CA 12
ATOM 17532 C C . SER A 1 90 ? 6.874 -5.564 -8.450 1.00 0.00 90 SER A C 12
ATOM 17533 O O . SER A 1 90 ? 7.636 -5.013 -9.245 1.00 0.00 90 SER A O 12
ATOM 17541 N N . ARG A 1 91 ? 5.575 -5.277 -8.368 1.00 0.00 91 ARG A N 12
ATOM 17542 C CA . ARG A 1 91 ? 4.962 -4.275 -9.226 1.00 0.00 91 ARG A CA 12
ATOM 17543 C C . ARG A 1 91 ? 4.999 -2.902 -8.557 1.00 0.00 91 ARG A C 12
ATOM 17544 O O . ARG A 1 91 ? 4.758 -1.881 -9.202 1.00 0.00 91 ARG A O 12
ATOM 17565 N N . ILE A 1 92 ? 5.306 -2.882 -7.259 1.00 0.00 92 ILE A N 12
ATOM 17566 C CA . ILE A 1 92 ? 5.376 -1.630 -6.512 1.00 0.00 92 ILE A CA 12
ATOM 17567 C C . ILE A 1 92 ? 6.824 -1.262 -6.201 1.00 0.00 92 ILE A C 12
ATOM 17568 O O . ILE A 1 92 ? 7.669 -2.136 -6.008 1.00 0.00 92 ILE A O 12
ATOM 17584 N N . GLN A 1 93 ? 7.101 0.037 -6.153 1.00 0.00 93 GLN A N 12
ATOM 17585 C CA . GLN A 1 93 ? 8.446 0.522 -5.864 1.00 0.00 93 GLN A CA 12
ATOM 17586 C C . GLN A 1 93 ? 8.465 1.346 -4.582 1.00 0.00 93 GLN A C 12
ATOM 17587 O O . GLN A 1 93 ? 7.415 1.699 -4.044 1.00 0.00 93 GLN A O 12
ATOM 17601 N N . ARG A 1 94 ? 9.665 1.649 -4.096 1.00 0.00 94 ARG A N 12
ATOM 17602 C CA . ARG A 1 94 ? 9.821 2.432 -2.876 1.00 0.00 94 ARG A CA 12
ATOM 17603 C C . ARG A 1 94 ? 10.407 3.807 -3.184 1.00 0.00 94 ARG A C 12
ATOM 17604 O O . ARG A 1 94 ? 11.132 3.978 -4.163 1.00 0.00 94 ARG A O 12
ATOM 17625 N N . ILE A 1 95 ? 10.088 4.783 -2.340 1.00 0.00 95 ILE A N 12
ATOM 17626 C CA . ILE A 1 95 ? 10.584 6.141 -2.521 1.00 0.00 95 ILE A CA 12
ATOM 17627 C C . ILE A 1 95 ? 11.142 6.701 -1.218 1.00 0.00 95 ILE A C 12
ATOM 17628 O O . ILE A 1 95 ? 12.224 7.290 -1.197 1.00 0.00 95 ILE A O 12
ATOM 17644 N N . GLY A 1 96 ? 10.400 6.514 -0.133 1.00 0.00 96 GLY A N 12
ATOM 17645 C CA . GLY A 1 96 ? 10.838 7.005 1.161 1.00 0.00 96 GLY A CA 12
ATOM 17646 C C . GLY A 1 96 ? 12.170 6.419 1.584 1.00 0.00 96 GLY A C 12
ATOM 17647 O O . GLY A 1 96 ? 12.757 5.611 0.866 1.00 0.00 96 GLY A O 12
ATOM 17651 N N . SER A 1 97 ? 12.650 6.829 2.754 1.00 0.00 97 SER A N 12
ATOM 17652 C CA . SER A 1 97 ? 13.922 6.342 3.273 1.00 0.00 97 SER A CA 12
ATOM 17653 C C . SER A 1 97 ? 13.821 6.045 4.766 1.00 0.00 97 SER A C 12
ATOM 17654 O O . SER A 1 97 ? 13.234 6.816 5.523 1.00 0.00 97 SER A O 12
ATOM 17662 N N . GLY A 1 98 ? 14.400 4.922 5.181 1.00 0.00 98 GLY A N 12
ATOM 17663 C CA . GLY A 1 98 ? 14.365 4.545 6.582 1.00 0.00 98 GLY A CA 12
ATOM 17664 C C . GLY A 1 98 ? 14.895 3.142 6.819 1.00 0.00 98 GLY A C 12
ATOM 17665 O O . GLY A 1 98 ? 14.880 2.310 5.911 1.00 0.00 98 GLY A O 12
ATOM 17669 N N . PRO A 1 99 ? 15.373 2.847 8.040 1.00 0.00 99 PRO A N 12
ATOM 17670 C CA . PRO A 1 99 ? 15.909 1.525 8.380 1.00 0.00 99 PRO A CA 12
ATOM 17671 C C . PRO A 1 99 ? 14.941 0.400 8.029 1.00 0.00 99 PRO A C 12
ATOM 17672 O O . PRO A 1 99 ? 14.025 0.093 8.792 1.00 0.00 99 PRO A O 12
ATOM 17683 N N . SER A 1 100 ? 15.150 -0.213 6.867 1.00 0.00 100 SER A N 12
ATOM 17684 C CA . SER A 1 100 ? 14.296 -1.305 6.414 1.00 0.00 100 SER A CA 12
ATOM 17685 C C . SER A 1 100 ? 15.102 -2.587 6.234 1.00 0.00 100 SER A C 12
ATOM 17686 O O . SER A 1 100 ? 14.792 -3.411 5.373 1.00 0.00 100 SER A O 12
ATOM 17694 N N . SER A 1 101 ? 16.139 -2.750 7.050 1.00 0.00 101 SER A N 12
ATOM 17695 C CA . SER A 1 101 ? 16.989 -3.932 6.979 1.00 0.00 101 SER A CA 12
ATOM 17696 C C . SER A 1 101 ? 16.723 -4.864 8.157 1.00 0.00 101 SER A C 12
ATOM 17697 O O . SER A 1 101 ? 16.233 -5.979 7.980 1.00 0.00 101 SER A O 12
ATOM 17705 N N . GLY A 1 102 ? 17.050 -4.399 9.358 1.00 0.00 102 GLY A N 12
ATOM 17706 C CA . GLY A 1 102 ? 16.839 -5.203 10.548 1.00 0.00 102 GLY A CA 12
ATOM 17707 C C . GLY A 1 102 ? 15.386 -5.232 10.978 1.00 0.00 102 GLY A C 12
ATOM 17708 O O . GLY A 1 102 ? 14.604 -4.389 10.489 1.00 0.00 102 GLY A O 12
ATOM 17713 N N . GLY A 1 1 ? -2.720 28.855 23.455 1.00 0.00 1 GLY A N 13
ATOM 17714 C CA . GLY A 1 1 ? -3.439 28.764 24.756 1.00 0.00 1 GLY A CA 13
ATOM 17715 C C . GLY A 1 1 ? -2.665 27.977 25.795 1.00 0.00 1 GLY A C 13
ATOM 17716 O O . GLY A 1 1 ? -2.383 26.794 25.604 1.00 0.00 1 GLY A O 13
ATOM 17722 N N . SER A 1 2 ? -2.321 28.634 26.897 1.00 0.00 2 SER A N 13
ATOM 17723 C CA . SER A 1 2 ? -1.574 27.989 27.971 1.00 0.00 2 SER A CA 13
ATOM 17724 C C . SER A 1 2 ? -0.221 27.492 27.471 1.00 0.00 2 SER A C 13
ATOM 17725 O O . SER A 1 2 ? -0.021 27.307 26.271 1.00 0.00 2 SER A O 13
ATOM 17733 N N . SER A 1 3 ? 0.706 27.279 28.400 1.00 0.00 3 SER A N 13
ATOM 17734 C CA . SER A 1 3 ? 2.040 26.804 28.053 1.00 0.00 3 SER A CA 13
ATOM 17735 C C . SER A 1 3 ? 2.160 25.301 28.284 1.00 0.00 3 SER A C 13
ATOM 17736 O O . SER A 1 3 ? 1.845 24.802 29.365 1.00 0.00 3 SER A O 13
ATOM 17744 N N . GLY A 1 4 ? 2.618 24.585 27.263 1.00 0.00 4 GLY A N 13
ATOM 17745 C CA . GLY A 1 4 ? 2.771 23.147 27.374 1.00 0.00 4 GLY A CA 13
ATOM 17746 C C . GLY A 1 4 ? 2.983 22.479 26.030 1.00 0.00 4 GLY A C 13
ATOM 17747 O O . GLY A 1 4 ? 2.418 21.419 25.759 1.00 0.00 4 GLY A O 13
ATOM 17751 N N . SER A 1 5 ? 3.799 23.101 25.185 1.00 0.00 5 SER A N 13
ATOM 17752 C CA . SER A 1 5 ? 4.084 22.560 23.861 1.00 0.00 5 SER A CA 13
ATOM 17753 C C . SER A 1 5 ? 5.430 23.059 23.348 1.00 0.00 5 SER A C 13
ATOM 17754 O O . SER A 1 5 ? 6.267 22.272 22.902 1.00 0.00 5 SER A O 13
ATOM 17762 N N . SER A 1 6 ? 5.634 24.371 23.414 1.00 0.00 6 SER A N 13
ATOM 17763 C CA . SER A 1 6 ? 6.880 24.975 22.956 1.00 0.00 6 SER A CA 13
ATOM 17764 C C . SER A 1 6 ? 8.046 24.556 23.847 1.00 0.00 6 SER A C 13
ATOM 17765 O O . SER A 1 6 ? 8.470 25.306 24.726 1.00 0.00 6 SER A O 13
ATOM 17773 N N . GLY A 1 7 ? 8.561 23.353 23.611 1.00 0.00 7 GLY A N 13
ATOM 17774 C CA . GLY A 1 7 ? 9.674 22.855 24.399 1.00 0.00 7 GLY A CA 13
ATOM 17775 C C . GLY A 1 7 ? 9.421 21.462 24.940 1.00 0.00 7 GLY A C 13
ATOM 17776 O O . GLY A 1 7 ? 8.273 21.044 25.087 1.00 0.00 7 GLY A O 13
ATOM 17780 N N . LYS A 1 8 ? 10.498 20.739 25.235 1.00 0.00 8 LYS A N 13
ATOM 17781 C CA . LYS A 1 8 ? 10.389 19.385 25.762 1.00 0.00 8 LYS A CA 13
ATOM 17782 C C . LYS A 1 8 ? 9.658 18.477 24.778 1.00 0.00 8 LYS A C 13
ATOM 17783 O O . LYS A 1 8 ? 8.442 18.574 24.612 1.00 0.00 8 LYS A O 13
ATOM 17802 N N . SER A 1 9 ? 10.407 17.593 24.127 1.00 0.00 9 SER A N 13
ATOM 17803 C CA . SER A 1 9 ? 9.831 16.666 23.160 1.00 0.00 9 SER A CA 13
ATOM 17804 C C . SER A 1 9 ? 10.165 15.222 23.522 1.00 0.00 9 SER A C 13
ATOM 17805 O O . SER A 1 9 ? 11.120 14.646 22.999 1.00 0.00 9 SER A O 13
ATOM 17813 N N . PRO A 1 10 ? 9.377 14.614 24.427 1.00 0.00 10 PRO A N 13
ATOM 17814 C CA . PRO A 1 10 ? 9.594 13.228 24.858 1.00 0.00 10 PRO A CA 13
ATOM 17815 C C . PRO A 1 10 ? 9.669 12.262 23.681 1.00 0.00 10 PRO A C 13
ATOM 17816 O O . PRO A 1 10 ? 8.657 11.700 23.261 1.00 0.00 10 PRO A O 13
ATOM 17827 N N . SER A 1 11 ? 10.873 12.071 23.153 1.00 0.00 11 SER A N 13
ATOM 17828 C CA . SER A 1 11 ? 11.080 11.172 22.024 1.00 0.00 11 SER A CA 13
ATOM 17829 C C . SER A 1 11 ? 12.497 10.608 22.031 1.00 0.00 11 SER A C 13
ATOM 17830 O O . SER A 1 11 ? 13.448 11.289 21.651 1.00 0.00 11 SER A O 13
ATOM 17838 N N . SER A 1 12 ? 12.629 9.359 22.467 1.00 0.00 12 SER A N 13
ATOM 17839 C CA . SER A 1 12 ? 13.930 8.703 22.523 1.00 0.00 12 SER A CA 13
ATOM 17840 C C . SER A 1 12 ? 14.338 8.187 21.144 1.00 0.00 12 SER A C 13
ATOM 17841 O O . SER A 1 12 ? 13.518 7.624 20.418 1.00 0.00 12 SER A O 13
ATOM 17849 N N . PRO A 1 13 ? 15.615 8.369 20.763 1.00 0.00 13 PRO A N 13
ATOM 17850 C CA . PRO A 1 13 ? 16.121 7.917 19.464 1.00 0.00 13 PRO A CA 13
ATOM 17851 C C . PRO A 1 13 ? 16.324 6.406 19.416 1.00 0.00 13 PRO A C 13
ATOM 17852 O O . PRO A 1 13 ? 16.129 5.712 20.413 1.00 0.00 13 PRO A O 13
ATOM 17863 N N . SER A 1 14 ? 16.720 5.904 18.251 1.00 0.00 14 SER A N 13
ATOM 17864 C CA . SER A 1 14 ? 16.951 4.475 18.074 1.00 0.00 14 SER A CA 13
ATOM 17865 C C . SER A 1 14 ? 18.253 4.049 18.743 1.00 0.00 14 SER A C 13
ATOM 17866 O O . SER A 1 14 ? 18.994 4.880 19.268 1.00 0.00 14 SER A O 13
ATOM 17874 N N . LEU A 1 15 ? 18.527 2.749 18.720 1.00 0.00 15 LEU A N 13
ATOM 17875 C CA . LEU A 1 15 ? 19.740 2.212 19.325 1.00 0.00 15 LEU A CA 13
ATOM 17876 C C . LEU A 1 15 ? 20.520 1.367 18.323 1.00 0.00 15 LEU A C 13
ATOM 17877 O O . LEU A 1 15 ? 21.193 0.406 18.696 1.00 0.00 15 LEU A O 13
ATOM 17893 N N . GLY A 1 16 ? 20.424 1.732 17.049 1.00 0.00 16 GLY A N 13
ATOM 17894 C CA . GLY A 1 16 ? 21.126 0.998 16.013 1.00 0.00 16 GLY A CA 13
ATOM 17895 C C . GLY A 1 16 ? 20.293 -0.128 15.432 1.00 0.00 16 GLY A C 13
ATOM 17896 O O . GLY A 1 16 ? 20.822 -1.183 15.083 1.00 0.00 16 GLY A O 13
ATOM 17900 N N . SER A 1 17 ? 18.987 0.095 15.331 1.00 0.00 17 SER A N 13
ATOM 17901 C CA . SER A 1 17 ? 18.080 -0.909 14.790 1.00 0.00 17 SER A CA 13
ATOM 17902 C C . SER A 1 17 ? 18.393 -1.192 13.324 1.00 0.00 17 SER A C 13
ATOM 17903 O O . SER A 1 17 ? 18.406 -0.282 12.495 1.00 0.00 17 SER A O 13
ATOM 17911 N N . LEU A 1 18 ? 18.647 -2.459 13.012 1.00 0.00 18 LEU A N 13
ATOM 17912 C CA . LEU A 1 18 ? 18.961 -2.862 11.646 1.00 0.00 18 LEU A CA 13
ATOM 17913 C C . LEU A 1 18 ? 17.896 -3.807 11.098 1.00 0.00 18 LEU A C 13
ATOM 17914 O O . LEU A 1 18 ? 17.480 -3.686 9.946 1.00 0.00 18 LEU A O 13
ATOM 17930 N N . GLN A 1 19 ? 17.462 -4.748 11.929 1.00 0.00 19 GLN A N 13
ATOM 17931 C CA . GLN A 1 19 ? 16.446 -5.714 11.526 1.00 0.00 19 GLN A CA 13
ATOM 17932 C C . GLN A 1 19 ? 16.920 -6.537 10.333 1.00 0.00 19 GLN A C 13
ATOM 17933 O O . GLN A 1 19 ? 17.875 -6.166 9.651 1.00 0.00 19 GLN A O 13
ATOM 17947 N N . GLN A 1 20 ? 16.247 -7.655 10.086 1.00 0.00 20 GLN A N 13
ATOM 17948 C CA . GLN A 1 20 ? 16.598 -8.530 8.975 1.00 0.00 20 GLN A CA 13
ATOM 17949 C C . GLN A 1 20 ? 15.473 -9.516 8.681 1.00 0.00 20 GLN A C 13
ATOM 17950 O O . GLN A 1 20 ? 15.356 -10.553 9.334 1.00 0.00 20 GLN A O 13
ATOM 17964 N N . ARG A 1 21 ? 14.644 -9.184 7.696 1.00 0.00 21 ARG A N 13
ATOM 17965 C CA . ARG A 1 21 ? 13.525 -10.041 7.316 1.00 0.00 21 ARG A CA 13
ATOM 17966 C C . ARG A 1 21 ? 13.678 -10.532 5.881 1.00 0.00 21 ARG A C 13
ATOM 17967 O O . ARG A 1 21 ? 13.386 -11.688 5.575 1.00 0.00 21 ARG A O 13
ATOM 17988 N N . GLU A 1 22 ? 14.137 -9.645 5.006 1.00 0.00 22 GLU A N 13
ATOM 17989 C CA . GLU A 1 22 ? 14.330 -9.984 3.601 1.00 0.00 22 GLU A CA 13
ATOM 17990 C C . GLU A 1 22 ? 13.028 -10.476 2.976 1.00 0.00 22 GLU A C 13
ATOM 17991 O O . GLU A 1 22 ? 13.038 -11.325 2.085 1.00 0.00 22 GLU A O 13
ATOM 18003 N N . GLY A 1 23 ? 11.910 -9.937 3.450 1.00 0.00 23 GLY A N 13
ATOM 18004 C CA . GLY A 1 23 ? 10.616 -10.334 2.927 1.00 0.00 23 GLY A CA 13
ATOM 18005 C C . GLY A 1 23 ? 9.972 -9.250 2.086 1.00 0.00 23 GLY A C 13
ATOM 18006 O O . GLY A 1 23 ? 10.222 -9.156 0.885 1.00 0.00 23 GLY A O 13
ATOM 18010 N N . ALA A 1 24 ? 9.139 -8.429 2.718 1.00 0.00 24 ALA A N 13
ATOM 18011 C CA . ALA A 1 24 ? 8.458 -7.345 2.020 1.00 0.00 24 ALA A CA 13
ATOM 18012 C C . ALA A 1 24 ? 9.378 -6.142 1.844 1.00 0.00 24 ALA A C 13
ATOM 18013 O O . ALA A 1 24 ? 10.197 -5.842 2.711 1.00 0.00 24 ALA A O 13
ATOM 18020 N N . LYS A 1 25 ? 9.236 -5.456 0.714 1.00 0.00 25 LYS A N 13
ATOM 18021 C CA . LYS A 1 25 ? 10.056 -4.284 0.424 1.00 0.00 25 LYS A CA 13
ATOM 18022 C C . LYS A 1 25 ? 9.601 -3.085 1.250 1.00 0.00 25 LYS A C 13
ATOM 18023 O O . LYS A 1 25 ? 10.345 -2.580 2.090 1.00 0.00 25 LYS A O 13
ATOM 18042 N N . ALA A 1 26 ? 8.376 -2.633 1.004 1.00 0.00 26 ALA A N 13
ATOM 18043 C CA . ALA A 1 26 ? 7.824 -1.493 1.725 1.00 0.00 26 ALA A CA 13
ATOM 18044 C C . ALA A 1 26 ? 7.135 -1.939 3.011 1.00 0.00 26 ALA A C 13
ATOM 18045 O O . ALA A 1 26 ? 7.126 -3.123 3.343 1.00 0.00 26 ALA A O 13
ATOM 18052 N N . GLU A 1 27 ? 6.560 -0.981 3.732 1.00 0.00 27 GLU A N 13
ATOM 18053 C CA . GLU A 1 27 ? 5.869 -1.276 4.981 1.00 0.00 27 GLU A CA 13
ATOM 18054 C C . GLU A 1 27 ? 4.627 -0.404 5.136 1.00 0.00 27 GLU A C 13
ATOM 18055 O O . GLU A 1 27 ? 4.433 0.556 4.391 1.00 0.00 27 GLU A O 13
ATOM 18067 N N . VAL A 1 28 ? 3.790 -0.744 6.110 1.00 0.00 28 VAL A N 13
ATOM 18068 C CA . VAL A 1 28 ? 2.567 0.007 6.365 1.00 0.00 28 VAL A CA 13
ATOM 18069 C C . VAL A 1 28 ? 2.881 1.397 6.909 1.00 0.00 28 VAL A C 13
ATOM 18070 O O . VAL A 1 28 ? 2.893 1.611 8.122 1.00 0.00 28 VAL A O 13
ATOM 18083 N N . GLY A 1 29 ? 3.133 2.337 6.005 1.00 0.00 29 GLY A N 13
ATOM 18084 C CA . GLY A 1 29 ? 3.443 3.695 6.415 1.00 0.00 29 GLY A CA 13
ATOM 18085 C C . GLY A 1 29 ? 4.659 4.253 5.700 1.00 0.00 29 GLY A C 13
ATOM 18086 O O . GLY A 1 29 ? 5.518 4.880 6.319 1.00 0.00 29 GLY A O 13
ATOM 18090 N N . ASP A 1 30 ? 4.731 4.023 4.393 1.00 0.00 30 ASP A N 13
ATOM 18091 C CA . ASP A 1 30 ? 5.850 4.505 3.594 1.00 0.00 30 ASP A CA 13
ATOM 18092 C C . ASP A 1 30 ? 5.411 4.795 2.161 1.00 0.00 30 ASP A C 13
ATOM 18093 O O . ASP A 1 30 ? 4.459 4.197 1.661 1.00 0.00 30 ASP A O 13
ATOM 18102 N N . GLN A 1 31 ? 6.111 5.717 1.508 1.00 0.00 31 GLN A N 13
ATOM 18103 C CA . GLN A 1 31 ? 5.794 6.085 0.133 1.00 0.00 31 GLN A CA 13
ATOM 18104 C C . GLN A 1 31 ? 6.120 4.944 -0.825 1.00 0.00 31 GLN A C 13
ATOM 18105 O O . GLN A 1 31 ? 7.121 4.245 -0.658 1.00 0.00 31 GLN A O 13
ATOM 18119 N N . VAL A 1 32 ? 5.271 4.760 -1.830 1.00 0.00 32 VAL A N 13
ATOM 18120 C CA . VAL A 1 32 ? 5.469 3.704 -2.816 1.00 0.00 32 VAL A CA 13
ATOM 18121 C C . VAL A 1 32 ? 5.046 4.164 -4.207 1.00 0.00 32 VAL A C 13
ATOM 18122 O O . VAL A 1 32 ? 4.518 5.263 -4.375 1.00 0.00 32 VAL A O 13
ATOM 18135 N N . LEU A 1 33 ? 5.283 3.316 -5.203 1.00 0.00 33 LEU A N 13
ATOM 18136 C CA . LEU A 1 33 ? 4.926 3.636 -6.580 1.00 0.00 33 LEU A CA 13
ATOM 18137 C C . LEU A 1 33 ? 4.390 2.404 -7.302 1.00 0.00 33 LEU A C 13
ATOM 18138 O O . LEU A 1 33 ? 5.150 1.508 -7.671 1.00 0.00 33 LEU A O 13
ATOM 18154 N N . VAL A 1 34 ? 3.077 2.365 -7.500 1.00 0.00 34 VAL A N 13
ATOM 18155 C CA . VAL A 1 34 ? 2.438 1.242 -8.178 1.00 0.00 34 VAL A CA 13
ATOM 18156 C C . VAL A 1 34 ? 2.714 1.275 -9.676 1.00 0.00 34 VAL A C 13
ATOM 18157 O O . VAL A 1 34 ? 2.418 2.261 -10.352 1.00 0.00 34 VAL A O 13
ATOM 18170 N N . ALA A 1 35 ? 3.283 0.190 -10.192 1.00 0.00 35 ALA A N 13
ATOM 18171 C CA . ALA A 1 35 ? 3.600 0.091 -11.612 1.00 0.00 35 ALA A CA 13
ATOM 18172 C C . ALA A 1 35 ? 4.512 1.230 -12.057 1.00 0.00 35 ALA A C 13
ATOM 18173 O O . ALA A 1 35 ? 4.529 1.600 -13.230 1.00 0.00 35 ALA A O 13
ATOM 18180 N N . GLY A 1 36 ? 5.269 1.783 -11.114 1.00 0.00 36 GLY A N 13
ATOM 18181 C CA . GLY A 1 36 ? 6.173 2.872 -11.431 1.00 0.00 36 GLY A CA 13
ATOM 18182 C C . GLY A 1 36 ? 5.460 4.059 -12.051 1.00 0.00 36 GLY A C 13
ATOM 18183 O O . GLY A 1 36 ? 5.995 4.717 -12.943 1.00 0.00 36 GLY A O 13
ATOM 18187 N N . GLN A 1 37 ? 4.249 4.334 -11.576 1.00 0.00 37 GLN A N 13
ATOM 18188 C CA . GLN A 1 37 ? 3.463 5.449 -12.089 1.00 0.00 37 GLN A CA 13
ATOM 18189 C C . GLN A 1 37 ? 2.574 6.038 -10.998 1.00 0.00 37 GLN A C 13
ATOM 18190 O O . GLN A 1 37 ? 2.808 7.152 -10.529 1.00 0.00 37 GLN A O 13
ATOM 18204 N N . LYS A 1 38 ? 1.555 5.284 -10.600 1.00 0.00 38 LYS A N 13
ATOM 18205 C CA . LYS A 1 38 ? 0.632 5.732 -9.564 1.00 0.00 38 LYS A CA 13
ATOM 18206 C C . LYS A 1 38 ? 1.330 5.811 -8.210 1.00 0.00 38 LYS A C 13
ATOM 18207 O O . LYS A 1 38 ? 1.606 4.789 -7.582 1.00 0.00 38 LYS A O 13
ATOM 18226 N N . GLN A 1 39 ? 1.612 7.031 -7.765 1.00 0.00 39 GLN A N 13
ATOM 18227 C CA . GLN A 1 39 ? 2.278 7.243 -6.485 1.00 0.00 39 GLN A CA 13
ATOM 18228 C C . GLN A 1 39 ? 1.277 7.186 -5.335 1.00 0.00 39 GLN A C 13
ATOM 18229 O O . GLN A 1 39 ? 0.217 7.809 -5.391 1.00 0.00 39 GLN A O 13
ATOM 18243 N N . GLY A 1 40 ? 1.622 6.435 -4.294 1.00 0.00 40 GLY A N 13
ATOM 18244 C CA . GLY A 1 40 ? 0.743 6.313 -3.146 1.00 0.00 40 GLY A CA 13
ATOM 18245 C C . GLY A 1 40 ? 1.481 5.889 -1.892 1.00 0.00 40 GLY A C 13
ATOM 18246 O O . GLY A 1 40 ? 2.707 5.783 -1.891 1.00 0.00 40 GLY A O 13
ATOM 18250 N N . ILE A 1 41 ? 0.732 5.647 -0.821 1.00 0.00 41 ILE A N 13
ATOM 18251 C CA . ILE A 1 41 ? 1.321 5.233 0.446 1.00 0.00 41 ILE A CA 13
ATOM 18252 C C . ILE A 1 41 ? 0.661 3.961 0.967 1.00 0.00 41 ILE A C 13
ATOM 18253 O O . ILE A 1 41 ? -0.564 3.833 0.951 1.00 0.00 41 ILE A O 13
ATOM 18269 N N . VAL A 1 42 ? 1.480 3.023 1.430 1.00 0.00 42 VAL A N 13
ATOM 18270 C CA . VAL A 1 42 ? 0.975 1.761 1.957 1.00 0.00 42 VAL A CA 13
ATOM 18271 C C . VAL A 1 42 ? 0.107 1.987 3.190 1.00 0.00 42 VAL A C 13
ATOM 18272 O O . VAL A 1 42 ? 0.562 2.544 4.188 1.00 0.00 42 VAL A O 13
ATOM 18285 N N . ARG A 1 43 ? -1.147 1.550 3.113 1.00 0.00 43 ARG A N 13
ATOM 18286 C CA . ARG A 1 43 ? -2.079 1.705 4.223 1.00 0.00 43 ARG A CA 13
ATOM 18287 C C . ARG A 1 43 ? -2.393 0.357 4.863 1.00 0.00 43 ARG A C 13
ATOM 18288 O O . ARG A 1 43 ? -2.632 0.270 6.067 1.00 0.00 43 ARG A O 13
ATOM 18309 N N . PHE A 1 44 ? -2.389 -0.694 4.050 1.00 0.00 44 PHE A N 13
ATOM 18310 C CA . PHE A 1 44 ? -2.672 -2.040 4.537 1.00 0.00 44 PHE A CA 13
ATOM 18311 C C . PHE A 1 44 ? -1.883 -3.080 3.750 1.00 0.00 44 PHE A C 13
ATOM 18312 O O . PHE A 1 44 ? -2.093 -3.257 2.550 1.00 0.00 44 PHE A O 13
ATOM 18329 N N . TYR A 1 45 ? -0.977 -3.770 4.434 1.00 0.00 45 TYR A N 13
ATOM 18330 C CA . TYR A 1 45 ? -0.157 -4.796 3.800 1.00 0.00 45 TYR A CA 13
ATOM 18331 C C . TYR A 1 45 ? -0.501 -6.179 4.339 1.00 0.00 45 TYR A C 13
ATOM 18332 O O . TYR A 1 45 ? -0.267 -6.475 5.512 1.00 0.00 45 TYR A O 13
ATOM 18350 N N . GLY A 1 46 ? -1.059 -7.023 3.477 1.00 0.00 46 GLY A N 13
ATOM 18351 C CA . GLY A 1 46 ? -1.427 -8.366 3.887 1.00 0.00 46 GLY A CA 13
ATOM 18352 C C . GLY A 1 46 ? -1.956 -9.198 2.737 1.00 0.00 46 GLY A C 13
ATOM 18353 O O . GLY A 1 46 ? -1.723 -8.877 1.570 1.00 0.00 46 GLY A O 13
ATOM 18357 N N . LYS A 1 47 ? -2.667 -10.272 3.063 1.00 0.00 47 LYS A N 13
ATOM 18358 C CA . LYS A 1 47 ? -3.229 -11.154 2.047 1.00 0.00 47 LYS A CA 13
ATOM 18359 C C . LYS A 1 47 ? -4.614 -10.678 1.619 1.00 0.00 47 LYS A C 13
ATOM 18360 O O . LYS A 1 47 ? -5.202 -9.800 2.251 1.00 0.00 47 LYS A O 13
ATOM 18379 N N . THR A 1 48 ? -5.129 -11.264 0.543 1.00 0.00 48 THR A N 13
ATOM 18380 C CA . THR A 1 48 ? -6.444 -10.900 0.030 1.00 0.00 48 THR A CA 13
ATOM 18381 C C . THR A 1 48 ? -7.210 -12.135 -0.432 1.00 0.00 48 THR A C 13
ATOM 18382 O O . THR A 1 48 ? -6.677 -13.245 -0.431 1.00 0.00 48 THR A O 13
ATOM 18393 N N . ASP A 1 49 ? -8.463 -11.935 -0.826 1.00 0.00 49 ASP A N 13
ATOM 18394 C CA . ASP A 1 49 ? -9.303 -13.033 -1.291 1.00 0.00 49 ASP A CA 13
ATOM 18395 C C . ASP A 1 49 ? -9.541 -12.938 -2.795 1.00 0.00 49 ASP A C 13
ATOM 18396 O O . ASP A 1 49 ? -9.689 -13.953 -3.476 1.00 0.00 49 ASP A O 13
ATOM 18405 N N . PHE A 1 50 ? -9.575 -11.712 -3.307 1.00 0.00 50 PHE A N 13
ATOM 18406 C CA . PHE A 1 50 ? -9.794 -11.484 -4.731 1.00 0.00 50 PHE A CA 13
ATOM 18407 C C . PHE A 1 50 ? -8.634 -12.031 -5.556 1.00 0.00 50 PHE A C 13
ATOM 18408 O O . PHE A 1 50 ? -8.831 -12.546 -6.657 1.00 0.00 50 PHE A O 13
ATOM 18425 N N . ALA A 1 51 ? -7.425 -11.916 -5.017 1.00 0.00 51 ALA A N 13
ATOM 18426 C CA . ALA A 1 51 ? -6.234 -12.399 -5.704 1.00 0.00 51 ALA A CA 13
ATOM 18427 C C . ALA A 1 51 ? -5.257 -13.044 -4.723 1.00 0.00 51 ALA A C 13
ATOM 18428 O O . ALA A 1 51 ? -5.174 -12.641 -3.564 1.00 0.00 51 ALA A O 13
ATOM 18435 N N . PRO A 1 52 ? -4.501 -14.059 -5.178 1.00 0.00 52 PRO A N 13
ATOM 18436 C CA . PRO A 1 52 ? -3.529 -14.757 -4.333 1.00 0.00 52 PRO A CA 13
ATOM 18437 C C . PRO A 1 52 ? -2.296 -13.907 -4.047 1.00 0.00 52 PRO A C 13
ATOM 18438 O O . PRO A 1 52 ? -2.160 -12.798 -4.566 1.00 0.00 52 PRO A O 13
ATOM 18449 N N . GLY A 1 53 ? -1.399 -14.433 -3.220 1.00 0.00 53 GLY A N 13
ATOM 18450 C CA . GLY A 1 53 ? -0.189 -13.707 -2.879 1.00 0.00 53 GLY A CA 13
ATOM 18451 C C . GLY A 1 53 ? -0.469 -12.472 -2.047 1.00 0.00 53 GLY A C 13
ATOM 18452 O O . GLY A 1 53 ? -1.625 -12.127 -1.803 1.00 0.00 53 GLY A O 13
ATOM 18456 N N . TYR A 1 54 ? 0.594 -11.804 -1.608 1.00 0.00 54 TYR A N 13
ATOM 18457 C CA . TYR A 1 54 ? 0.458 -10.599 -0.797 1.00 0.00 54 TYR A CA 13
ATOM 18458 C C . TYR A 1 54 ? 0.241 -9.372 -1.676 1.00 0.00 54 TYR A C 13
ATOM 18459 O O . TYR A 1 54 ? 0.731 -9.309 -2.803 1.00 0.00 54 TYR A O 13
ATOM 18477 N N . TRP A 1 55 ? -0.498 -8.399 -1.152 1.00 0.00 55 TRP A N 13
ATOM 18478 C CA . TRP A 1 55 ? -0.781 -7.173 -1.889 1.00 0.00 55 TRP A CA 13
ATOM 18479 C C . TRP A 1 55 ? -0.581 -5.947 -1.004 1.00 0.00 55 TRP A C 13
ATOM 18480 O O . TRP A 1 55 ? -0.509 -6.058 0.220 1.00 0.00 55 TRP A O 13
ATOM 18501 N N . TYR A 1 56 ? -0.495 -4.778 -1.631 1.00 0.00 56 TYR A N 13
ATOM 18502 C CA . TYR A 1 56 ? -0.304 -3.531 -0.899 1.00 0.00 56 TYR A CA 13
ATOM 18503 C C . TYR A 1 56 ? -1.531 -2.632 -1.025 1.00 0.00 56 TYR A C 13
ATOM 18504 O O . TYR A 1 56 ? -1.834 -2.126 -2.105 1.00 0.00 56 TYR A O 13
ATOM 18522 N N . GLY A 1 57 ? -2.230 -2.437 0.087 1.00 0.00 57 GLY A N 13
ATOM 18523 C CA . GLY A 1 57 ? -3.414 -1.598 0.081 1.00 0.00 57 GLY A CA 13
ATOM 18524 C C . GLY A 1 57 ? -3.075 -0.121 0.069 1.00 0.00 57 GLY A C 13
ATOM 18525 O O . GLY A 1 57 ? -3.355 0.596 1.030 1.00 0.00 57 GLY A O 13
ATOM 18529 N N . ILE A 1 58 ? -2.470 0.337 -1.023 1.00 0.00 58 ILE A N 13
ATOM 18530 C CA . ILE A 1 58 ? -2.092 1.738 -1.156 1.00 0.00 58 ILE A CA 13
ATOM 18531 C C . ILE A 1 58 ? -3.310 2.615 -1.425 1.00 0.00 58 ILE A C 13
ATOM 18532 O O . ILE A 1 58 ? -4.304 2.157 -1.991 1.00 0.00 58 ILE A O 13
ATOM 18548 N N . GLU A 1 59 ? -3.228 3.878 -1.015 1.00 0.00 59 GLU A N 13
ATOM 18549 C CA . GLU A 1 59 ? -4.325 4.818 -1.212 1.00 0.00 59 GLU A CA 13
ATOM 18550 C C . GLU A 1 59 ? -3.867 6.025 -2.027 1.00 0.00 59 GLU A C 13
ATOM 18551 O O . GLU A 1 59 ? -2.949 6.741 -1.631 1.00 0.00 59 GLU A O 13
ATOM 18563 N N . LEU A 1 60 ? -4.516 6.242 -3.168 1.00 0.00 60 LEU A N 13
ATOM 18564 C CA . LEU A 1 60 ? -4.174 7.362 -4.037 1.00 0.00 60 LEU A CA 13
ATOM 18565 C C . LEU A 1 60 ? -4.790 8.659 -3.523 1.00 0.00 60 LEU A C 13
ATOM 18566 O O . LEU A 1 60 ? -5.471 8.671 -2.498 1.00 0.00 60 LEU A O 13
ATOM 18582 N N . ASP A 1 61 ? -4.545 9.750 -4.241 1.00 0.00 61 ASP A N 13
ATOM 18583 C CA . ASP A 1 61 ? -5.075 11.054 -3.857 1.00 0.00 61 ASP A CA 13
ATOM 18584 C C . ASP A 1 61 ? -6.186 11.494 -4.805 1.00 0.00 61 ASP A C 13
ATOM 18585 O O . ASP A 1 61 ? -7.092 12.230 -4.413 1.00 0.00 61 ASP A O 13
ATOM 18594 N N . GLN A 1 62 ? -6.112 11.041 -6.052 1.00 0.00 62 GLN A N 13
ATOM 18595 C CA . GLN A 1 62 ? -7.114 11.393 -7.052 1.00 0.00 62 GLN A CA 13
ATOM 18596 C C . GLN A 1 62 ? -7.998 10.192 -7.387 1.00 0.00 62 GLN A C 13
ATOM 18597 O O . GLN A 1 62 ? -7.522 9.058 -7.434 1.00 0.00 62 GLN A O 13
ATOM 18611 N N . PRO A 1 63 ? -9.301 10.425 -7.629 1.00 0.00 63 PRO A N 13
ATOM 18612 C CA . PRO A 1 63 ? -10.245 9.352 -7.962 1.00 0.00 63 PRO A CA 13
ATOM 18613 C C . PRO A 1 63 ? -9.853 8.616 -9.239 1.00 0.00 63 PRO A C 13
ATOM 18614 O O . PRO A 1 63 ? -10.266 8.994 -10.336 1.00 0.00 63 PRO A O 13
ATOM 18625 N N . THR A 1 64 ? -9.053 7.566 -9.091 1.00 0.00 64 THR A N 13
ATOM 18626 C CA . THR A 1 64 ? -8.606 6.779 -10.234 1.00 0.00 64 THR A CA 13
ATOM 18627 C C . THR A 1 64 ? -7.890 5.513 -9.778 1.00 0.00 64 THR A C 13
ATOM 18628 O O . THR A 1 64 ? -6.924 5.074 -10.404 1.00 0.00 64 THR A O 13
ATOM 18639 N N . GLY A 1 65 ? -8.367 4.931 -8.682 1.00 0.00 65 GLY A N 13
ATOM 18640 C CA . GLY A 1 65 ? -7.759 3.721 -8.162 1.00 0.00 65 GLY A CA 13
ATOM 18641 C C . GLY A 1 65 ? -8.330 2.467 -8.793 1.00 0.00 65 GLY A C 13
ATOM 18642 O O . GLY A 1 65 ? -7.890 2.048 -9.864 1.00 0.00 65 GLY A O 13
ATOM 18646 N N . LYS A 1 66 ? -9.311 1.867 -8.129 1.00 0.00 66 LYS A N 13
ATOM 18647 C CA . LYS A 1 66 ? -9.943 0.653 -8.631 1.00 0.00 66 LYS A CA 13
ATOM 18648 C C . LYS A 1 66 ? -11.147 0.272 -7.774 1.00 0.00 66 LYS A C 13
ATOM 18649 O O . LYS A 1 66 ? -12.223 -0.023 -8.293 1.00 0.00 66 LYS A O 13
ATOM 18668 N N . HIS A 1 67 ? -10.957 0.284 -6.459 1.00 0.00 67 HIS A N 13
ATOM 18669 C CA . HIS A 1 67 ? -12.026 -0.058 -5.528 1.00 0.00 67 HIS A CA 13
ATOM 18670 C C . HIS A 1 67 ? -12.075 0.932 -4.370 1.00 0.00 67 HIS A C 13
ATOM 18671 O O . HIS A 1 67 ? -11.155 1.727 -4.180 1.00 0.00 67 HIS A O 13
ATOM 18685 N N . ASP A 1 68 ? -13.157 0.881 -3.599 1.00 0.00 68 ASP A N 13
ATOM 18686 C CA . ASP A 1 68 ? -13.326 1.773 -2.458 1.00 0.00 68 ASP A CA 13
ATOM 18687 C C . ASP A 1 68 ? -12.876 1.097 -1.168 1.00 0.00 68 ASP A C 13
ATOM 18688 O O . ASP A 1 68 ? -13.537 1.205 -0.134 1.00 0.00 68 ASP A O 13
ATOM 18697 N N . GLY A 1 69 ? -11.747 0.399 -1.234 1.00 0.00 69 GLY A N 13
ATOM 18698 C CA . GLY A 1 69 ? -11.228 -0.284 -0.063 1.00 0.00 69 GLY A CA 13
ATOM 18699 C C . GLY A 1 69 ? -11.799 -1.680 0.095 1.00 0.00 69 GLY A C 13
ATOM 18700 O O . GLY A 1 69 ? -11.053 -2.652 0.218 1.00 0.00 69 GLY A O 13
ATOM 18704 N N . SER A 1 70 ? -13.124 -1.780 0.091 1.00 0.00 70 SER A N 13
ATOM 18705 C CA . SER A 1 70 ? -13.794 -3.066 0.235 1.00 0.00 70 SER A CA 13
ATOM 18706 C C . SER A 1 70 ? -13.788 -3.835 -1.083 1.00 0.00 70 SER A C 13
ATOM 18707 O O . SER A 1 70 ? -13.906 -3.245 -2.157 1.00 0.00 70 SER A O 13
ATOM 18715 N N . VAL A 1 71 ? -13.649 -5.153 -0.992 1.00 0.00 71 VAL A N 13
ATOM 18716 C CA . VAL A 1 71 ? -13.627 -6.003 -2.176 1.00 0.00 71 VAL A CA 13
ATOM 18717 C C . VAL A 1 71 ? -14.439 -7.274 -1.955 1.00 0.00 71 VAL A C 13
ATOM 18718 O O . VAL A 1 71 ? -14.062 -8.132 -1.156 1.00 0.00 71 VAL A O 13
ATOM 18731 N N . PHE A 1 72 ? -15.554 -7.391 -2.668 1.00 0.00 72 PHE A N 13
ATOM 18732 C CA . PHE A 1 72 ? -16.420 -8.558 -2.548 1.00 0.00 72 PHE A CA 13
ATOM 18733 C C . PHE A 1 72 ? -16.954 -8.697 -1.126 1.00 0.00 72 PHE A C 13
ATOM 18734 O O . PHE A 1 72 ? -17.199 -9.806 -0.651 1.00 0.00 72 PHE A O 13
ATOM 18751 N N . GLY A 1 73 ? -17.133 -7.566 -0.453 1.00 0.00 73 GLY A N 13
ATOM 18752 C CA . GLY A 1 73 ? -17.637 -7.585 0.908 1.00 0.00 73 GLY A CA 13
ATOM 18753 C C . GLY A 1 73 ? -16.535 -7.768 1.933 1.00 0.00 73 GLY A C 13
ATOM 18754 O O . GLY A 1 73 ? -16.762 -8.329 3.004 1.00 0.00 73 GLY A O 13
ATOM 18758 N N . VAL A 1 74 ? -15.338 -7.295 1.603 1.00 0.00 74 VAL A N 13
ATOM 18759 C CA . VAL A 1 74 ? -14.196 -7.410 2.502 1.00 0.00 74 VAL A CA 13
ATOM 18760 C C . VAL A 1 74 ? -13.398 -6.111 2.545 1.00 0.00 74 VAL A C 13
ATOM 18761 O O . VAL A 1 74 ? -12.742 -5.741 1.572 1.00 0.00 74 VAL A O 13
ATOM 18774 N N . ARG A 1 75 ? -13.460 -5.423 3.681 1.00 0.00 75 ARG A N 13
ATOM 18775 C CA . ARG A 1 75 ? -12.743 -4.164 3.851 1.00 0.00 75 ARG A CA 13
ATOM 18776 C C . ARG A 1 75 ? -11.280 -4.414 4.205 1.00 0.00 75 ARG A C 13
ATOM 18777 O O . ARG A 1 75 ? -10.958 -5.356 4.928 1.00 0.00 75 ARG A O 13
ATOM 18798 N N . TYR A 1 76 ? -10.399 -3.562 3.691 1.00 0.00 76 TYR A N 13
ATOM 18799 C CA . TYR A 1 76 ? -8.970 -3.689 3.952 1.00 0.00 76 TYR A CA 13
ATOM 18800 C C . TYR A 1 76 ? -8.429 -2.435 4.633 1.00 0.00 76 TYR A C 13
ATOM 18801 O O . TYR A 1 76 ? -7.663 -2.520 5.593 1.00 0.00 76 TYR A O 13
ATOM 18819 N N . PHE A 1 77 ? -8.832 -1.273 4.129 1.00 0.00 77 PHE A N 13
ATOM 18820 C CA . PHE A 1 77 ? -8.386 -0.002 4.687 1.00 0.00 77 PHE A CA 13
ATOM 18821 C C . PHE A 1 77 ? -9.366 1.116 4.346 1.00 0.00 77 PHE A C 13
ATOM 18822 O O . PHE A 1 77 ? -10.112 1.026 3.372 1.00 0.00 77 PHE A O 13
ATOM 18839 N N . THR A 1 78 ? -9.357 2.170 5.157 1.00 0.00 78 THR A N 13
ATOM 18840 C CA . THR A 1 78 ? -10.244 3.307 4.940 1.00 0.00 78 THR A CA 13
ATOM 18841 C C . THR A 1 78 ? -9.638 4.286 3.941 1.00 0.00 78 THR A C 13
ATOM 18842 O O . THR A 1 78 ? -8.835 5.145 4.308 1.00 0.00 78 THR A O 13
ATOM 18853 N N . CYS A 1 79 ? -10.025 4.152 2.677 1.00 0.00 79 CYS A N 13
ATOM 18854 C CA . CYS A 1 79 ? -9.519 5.024 1.624 1.00 0.00 79 CYS A CA 13
ATOM 18855 C C . CYS A 1 79 ? -10.663 5.734 0.906 1.00 0.00 79 CYS A C 13
ATOM 18856 O O . CYS A 1 79 ? -11.809 5.287 0.951 1.00 0.00 79 CYS A O 13
ATOM 18864 N N . ALA A 1 80 ? -10.343 6.840 0.244 1.00 0.00 80 ALA A N 13
ATOM 18865 C CA . ALA A 1 80 ? -11.342 7.612 -0.485 1.00 0.00 80 ALA A CA 13
ATOM 18866 C C . ALA A 1 80 ? -12.016 6.760 -1.559 1.00 0.00 80 ALA A C 13
ATOM 18867 O O . ALA A 1 80 ? -11.541 5.673 -1.888 1.00 0.00 80 ALA A O 13
ATOM 18874 N N . PRO A 1 81 ? -13.137 7.245 -2.122 1.00 0.00 81 PRO A N 13
ATOM 18875 C CA . PRO A 1 81 ? -13.873 6.520 -3.164 1.00 0.00 81 PRO A CA 13
ATOM 18876 C C . PRO A 1 81 ? -13.062 6.374 -4.446 1.00 0.00 81 PRO A C 13
ATOM 18877 O O . PRO A 1 81 ? -12.695 7.366 -5.077 1.00 0.00 81 PRO A O 13
ATOM 18888 N N . ARG A 1 82 ? -12.784 5.131 -4.826 1.00 0.00 82 ARG A N 13
ATOM 18889 C CA . ARG A 1 82 ? -12.014 4.854 -6.034 1.00 0.00 82 ARG A CA 13
ATOM 18890 C C . ARG A 1 82 ? -10.608 5.439 -5.928 1.00 0.00 82 ARG A C 13
ATOM 18891 O O . ARG A 1 82 ? -10.122 6.087 -6.855 1.00 0.00 82 ARG A O 13
ATOM 18912 N N . HIS A 1 83 ? -9.961 5.206 -4.790 1.00 0.00 83 HIS A N 13
ATOM 18913 C CA . HIS A 1 83 ? -8.611 5.709 -4.562 1.00 0.00 83 HIS A CA 13
ATOM 18914 C C . HIS A 1 83 ? -7.642 4.563 -4.291 1.00 0.00 83 HIS A C 13
ATOM 18915 O O . HIS A 1 83 ? -6.527 4.544 -4.811 1.00 0.00 83 HIS A O 13
ATOM 18929 N N . GLY A 1 84 ? -8.075 3.610 -3.471 1.00 0.00 84 GLY A N 13
ATOM 18930 C CA . GLY A 1 84 ? -7.233 2.474 -3.145 1.00 0.00 84 GLY A CA 13
ATOM 18931 C C . GLY A 1 84 ? -6.865 1.655 -4.367 1.00 0.00 84 GLY A C 13
ATOM 18932 O O . GLY A 1 84 ? -7.614 1.613 -5.342 1.00 0.00 84 GLY A O 13
ATOM 18936 N N . VAL A 1 85 ? -5.707 1.005 -4.314 1.00 0.00 85 VAL A N 13
ATOM 18937 C CA . VAL A 1 85 ? -5.240 0.185 -5.425 1.00 0.00 85 VAL A CA 13
ATOM 18938 C C . VAL A 1 85 ? -4.346 -0.948 -4.937 1.00 0.00 85 VAL A C 13
ATOM 18939 O O . VAL A 1 85 ? -3.399 -0.725 -4.183 1.00 0.00 85 VAL A O 13
ATOM 18952 N N . PHE A 1 86 ? -4.652 -2.166 -5.371 1.00 0.00 86 PHE A N 13
ATOM 18953 C CA . PHE A 1 86 ? -3.876 -3.337 -4.979 1.00 0.00 86 PHE A CA 13
ATOM 18954 C C . PHE A 1 86 ? -2.939 -3.768 -6.104 1.00 0.00 86 PHE A C 13
ATOM 18955 O O . PHE A 1 86 ? -3.379 -4.062 -7.214 1.00 0.00 86 PHE A O 13
ATOM 18972 N N . ALA A 1 87 ? -1.643 -3.803 -5.807 1.00 0.00 87 ALA A N 13
ATOM 18973 C CA . ALA A 1 87 ? -0.646 -4.199 -6.793 1.00 0.00 87 ALA A CA 13
ATOM 18974 C C . ALA A 1 87 ? 0.475 -5.011 -6.148 1.00 0.00 87 ALA A C 13
ATOM 18975 O O . ALA A 1 87 ? 0.848 -4.763 -5.001 1.00 0.00 87 ALA A O 13
ATOM 18982 N N . PRO A 1 88 ? 1.031 -5.995 -6.877 1.00 0.00 88 PRO A N 13
ATOM 18983 C CA . PRO A 1 88 ? 2.114 -6.842 -6.365 1.00 0.00 88 PRO A CA 13
ATOM 18984 C C . PRO A 1 88 ? 3.337 -6.028 -5.950 1.00 0.00 88 PRO A C 13
ATOM 18985 O O . PRO A 1 88 ? 3.744 -5.103 -6.651 1.00 0.00 88 PRO A O 13
ATOM 18996 N N . ALA A 1 89 ? 3.917 -6.382 -4.802 1.00 0.00 89 ALA A N 13
ATOM 18997 C CA . ALA A 1 89 ? 5.095 -5.686 -4.297 1.00 0.00 89 ALA A CA 13
ATOM 18998 C C . ALA A 1 89 ? 6.136 -5.543 -5.397 1.00 0.00 89 ALA A C 13
ATOM 18999 O O . ALA A 1 89 ? 6.629 -4.448 -5.667 1.00 0.00 89 ALA A O 13
ATOM 19006 N N . SER A 1 90 ? 6.447 -6.663 -6.047 1.00 0.00 90 SER A N 13
ATOM 19007 C CA . SER A 1 90 ? 7.406 -6.665 -7.140 1.00 0.00 90 SER A CA 13
ATOM 19008 C C . SER A 1 90 ? 6.971 -5.672 -8.209 1.00 0.00 90 SER A C 13
ATOM 19009 O O . SER A 1 90 ? 7.791 -5.159 -8.970 1.00 0.00 90 SER A O 13
ATOM 19017 N N . ARG A 1 91 ? 5.668 -5.394 -8.247 1.00 0.00 91 ARG A N 13
ATOM 19018 C CA . ARG A 1 91 ? 5.118 -4.447 -9.205 1.00 0.00 91 ARG A CA 13
ATOM 19019 C C . ARG A 1 91 ? 5.157 -3.031 -8.636 1.00 0.00 91 ARG A C 13
ATOM 19020 O O . ARG A 1 91 ? 4.995 -2.054 -9.369 1.00 0.00 91 ARG A O 13
ATOM 19041 N N . ILE A 1 92 ? 5.374 -2.924 -7.324 1.00 0.00 92 ILE A N 13
ATOM 19042 C CA . ILE A 1 92 ? 5.435 -1.624 -6.667 1.00 0.00 92 ILE A CA 13
ATOM 19043 C C . ILE A 1 92 ? 6.862 -1.287 -6.249 1.00 0.00 92 ILE A C 13
ATOM 19044 O O . ILE A 1 92 ? 7.661 -2.177 -5.957 1.00 0.00 92 ILE A O 13
ATOM 19060 N N . GLN A 1 93 ? 7.176 0.004 -6.220 1.00 0.00 93 GLN A N 13
ATOM 19061 C CA . GLN A 1 93 ? 8.507 0.460 -5.837 1.00 0.00 93 GLN A CA 13
ATOM 19062 C C . GLN A 1 93 ? 8.469 1.179 -4.493 1.00 0.00 93 GLN A C 13
ATOM 19063 O O . GLN A 1 93 ? 7.397 1.479 -3.967 1.00 0.00 93 GLN A O 13
ATOM 19077 N N . ARG A 1 94 ? 9.647 1.452 -3.940 1.00 0.00 94 ARG A N 13
ATOM 19078 C CA . ARG A 1 94 ? 9.750 2.136 -2.656 1.00 0.00 94 ARG A CA 13
ATOM 19079 C C . ARG A 1 94 ? 10.553 3.425 -2.790 1.00 0.00 94 ARG A C 13
ATOM 19080 O O . ARG A 1 94 ? 11.725 3.402 -3.164 1.00 0.00 94 ARG A O 13
ATOM 19101 N N . ILE A 1 95 ? 9.914 4.549 -2.481 1.00 0.00 95 ILE A N 13
ATOM 19102 C CA . ILE A 1 95 ? 10.569 5.848 -2.567 1.00 0.00 95 ILE A CA 13
ATOM 19103 C C . ILE A 1 95 ? 11.220 6.224 -1.240 1.00 0.00 95 ILE A C 13
ATOM 19104 O O . ILE A 1 95 ? 12.399 6.571 -1.191 1.00 0.00 95 ILE A O 13
ATOM 19120 N N . GLY A 1 96 ? 10.442 6.151 -0.164 1.00 0.00 96 GLY A N 13
ATOM 19121 C CA . GLY A 1 96 ? 10.960 6.485 1.150 1.00 0.00 96 GLY A CA 13
ATOM 19122 C C . GLY A 1 96 ? 11.468 7.912 1.227 1.00 0.00 96 GLY A C 13
ATOM 19123 O O . GLY A 1 96 ? 12.652 8.144 1.473 1.00 0.00 96 GLY A O 13
ATOM 19127 N N . SER A 1 97 ? 10.572 8.870 1.015 1.00 0.00 97 SER A N 13
ATOM 19128 C CA . SER A 1 97 ? 10.936 10.282 1.062 1.00 0.00 97 SER A CA 13
ATOM 19129 C C . SER A 1 97 ? 10.827 10.824 2.484 1.00 0.00 97 SER A C 13
ATOM 19130 O O . SER A 1 97 ? 9.728 10.998 3.010 1.00 0.00 97 SER A O 13
ATOM 19138 N N . GLY A 1 98 ? 11.975 11.090 3.100 1.00 0.00 98 GLY A N 13
ATOM 19139 C CA . GLY A 1 98 ? 11.987 11.610 4.454 1.00 0.00 98 GLY A CA 13
ATOM 19140 C C . GLY A 1 98 ? 11.715 10.536 5.491 1.00 0.00 98 GLY A C 13
ATOM 19141 O O . GLY A 1 98 ? 10.701 10.585 6.187 1.00 0.00 98 GLY A O 13
ATOM 19145 N N . PRO A 1 99 ? 12.612 9.542 5.619 1.00 0.00 99 PRO A N 13
ATOM 19146 C CA . PRO A 1 99 ? 12.451 8.453 6.587 1.00 0.00 99 PRO A CA 13
ATOM 19147 C C . PRO A 1 99 ? 12.245 8.968 8.008 1.00 0.00 99 PRO A C 13
ATOM 19148 O O . PRO A 1 99 ? 12.850 9.961 8.414 1.00 0.00 99 PRO A O 13
ATOM 19159 N N . SER A 1 100 ? 11.387 8.287 8.761 1.00 0.00 100 SER A N 13
ATOM 19160 C CA . SER A 1 100 ? 11.101 8.675 10.137 1.00 0.00 100 SER A CA 13
ATOM 19161 C C . SER A 1 100 ? 10.528 10.087 10.196 1.00 0.00 100 SER A C 13
ATOM 19162 O O . SER A 1 100 ? 10.786 10.833 11.141 1.00 0.00 100 SER A O 13
ATOM 19170 N N . SER A 1 101 ? 9.750 10.448 9.181 1.00 0.00 101 SER A N 13
ATOM 19171 C CA . SER A 1 101 ? 9.141 11.771 9.119 1.00 0.00 101 SER A CA 13
ATOM 19172 C C . SER A 1 101 ? 7.816 11.726 8.364 1.00 0.00 101 SER A C 13
ATOM 19173 O O . SER A 1 101 ? 7.763 11.306 7.207 1.00 0.00 101 SER A O 13
ATOM 19181 N N . GLY A 1 102 ? 6.749 12.160 9.025 1.00 0.00 102 GLY A N 13
ATOM 19182 C CA . GLY A 1 102 ? 5.439 12.159 8.400 1.00 0.00 102 GLY A CA 13
ATOM 19183 C C . GLY A 1 102 ? 4.312 12.209 9.414 1.00 0.00 102 GLY A C 13
ATOM 19184 O O . GLY A 1 102 ? 4.597 12.455 10.605 1.00 0.00 102 GLY A O 13
ATOM 19189 N N . GLY A 1 1 ? -11.310 -15.844 24.413 1.00 0.00 1 GLY A N 14
ATOM 19190 C CA . GLY A 1 1 ? -12.682 -16.409 24.281 1.00 0.00 1 GLY A CA 14
ATOM 19191 C C . GLY A 1 1 ? -13.430 -16.427 25.600 1.00 0.00 1 GLY A C 14
ATOM 19192 O O . GLY A 1 1 ? -13.943 -17.466 26.016 1.00 0.00 1 GLY A O 14
ATOM 19198 N N . SER A 1 2 ? -13.493 -15.275 26.259 1.00 0.00 2 SER A N 14
ATOM 19199 C CA . SER A 1 2 ? -14.184 -15.163 27.539 1.00 0.00 2 SER A CA 14
ATOM 19200 C C . SER A 1 2 ? -14.833 -13.791 27.689 1.00 0.00 2 SER A C 14
ATOM 19201 O O . SER A 1 2 ? -16.014 -13.683 28.015 1.00 0.00 2 SER A O 14
ATOM 19209 N N . SER A 1 3 ? -14.051 -12.743 27.449 1.00 0.00 3 SER A N 14
ATOM 19210 C CA . SER A 1 3 ? -14.549 -11.377 27.556 1.00 0.00 3 SER A CA 14
ATOM 19211 C C . SER A 1 3 ? -14.959 -10.837 26.189 1.00 0.00 3 SER A C 14
ATOM 19212 O O . SER A 1 3 ? -15.878 -10.025 26.082 1.00 0.00 3 SER A O 14
ATOM 19220 N N . GLY A 1 4 ? -14.273 -11.295 25.147 1.00 0.00 4 GLY A N 14
ATOM 19221 C CA . GLY A 1 4 ? -14.581 -10.847 23.802 1.00 0.00 4 GLY A CA 14
ATOM 19222 C C . GLY A 1 4 ? -14.038 -9.461 23.514 1.00 0.00 4 GLY A C 14
ATOM 19223 O O . GLY A 1 4 ? -14.683 -8.665 22.831 1.00 0.00 4 GLY A O 14
ATOM 19227 N N . SER A 1 5 ? -12.851 -9.173 24.034 1.00 0.00 5 SER A N 14
ATOM 19228 C CA . SER A 1 5 ? -12.221 -7.873 23.830 1.00 0.00 5 SER A CA 14
ATOM 19229 C C . SER A 1 5 ? -11.176 -7.944 22.721 1.00 0.00 5 SER A C 14
ATOM 19230 O O . SER A 1 5 ? -10.176 -7.226 22.750 1.00 0.00 5 SER A O 14
ATOM 19238 N N . SER A 1 6 ? -11.413 -8.814 21.744 1.00 0.00 6 SER A N 14
ATOM 19239 C CA . SER A 1 6 ? -10.492 -8.978 20.627 1.00 0.00 6 SER A CA 14
ATOM 19240 C C . SER A 1 6 ? -11.071 -8.373 19.352 1.00 0.00 6 SER A C 14
ATOM 19241 O O . SER A 1 6 ? -12.285 -8.221 19.220 1.00 0.00 6 SER A O 14
ATOM 19249 N N . GLY A 1 7 ? -10.192 -8.029 18.415 1.00 0.00 7 GLY A N 14
ATOM 19250 C CA . GLY A 1 7 ? -10.634 -7.444 17.162 1.00 0.00 7 GLY A CA 14
ATOM 19251 C C . GLY A 1 7 ? -9.841 -6.206 16.789 1.00 0.00 7 GLY A C 14
ATOM 19252 O O . GLY A 1 7 ? -9.255 -6.139 15.708 1.00 0.00 7 GLY A O 14
ATOM 19256 N N . LYS A 1 8 ? -9.824 -5.224 17.685 1.00 0.00 8 LYS A N 14
ATOM 19257 C CA . LYS A 1 8 ? -9.098 -3.983 17.445 1.00 0.00 8 LYS A CA 14
ATOM 19258 C C . LYS A 1 8 ? -7.945 -3.828 18.431 1.00 0.00 8 LYS A C 14
ATOM 19259 O O . LYS A 1 8 ? -8.052 -4.217 19.593 1.00 0.00 8 LYS A O 14
ATOM 19278 N N . SER A 1 9 ? -6.841 -3.258 17.957 1.00 0.00 9 SER A N 14
ATOM 19279 C CA . SER A 1 9 ? -5.666 -3.051 18.796 1.00 0.00 9 SER A CA 14
ATOM 19280 C C . SER A 1 9 ? -4.612 -2.225 18.062 1.00 0.00 9 SER A C 14
ATOM 19281 O O . SER A 1 9 ? -3.698 -2.776 17.447 1.00 0.00 9 SER A O 14
ATOM 19289 N N . PRO A 1 10 ? -4.726 -0.887 18.119 1.00 0.00 10 PRO A N 14
ATOM 19290 C CA . PRO A 1 10 ? -3.777 0.013 17.456 1.00 0.00 10 PRO A CA 14
ATOM 19291 C C . PRO A 1 10 ? -2.404 -0.005 18.118 1.00 0.00 10 PRO A C 14
ATOM 19292 O O . PRO A 1 10 ? -2.247 0.430 19.259 1.00 0.00 10 PRO A O 14
ATOM 19303 N N . SER A 1 11 ? -1.411 -0.513 17.395 1.00 0.00 11 SER A N 14
ATOM 19304 C CA . SER A 1 11 ? -0.049 -0.588 17.911 1.00 0.00 11 SER A CA 14
ATOM 19305 C C . SER A 1 11 ? 0.944 -0.006 16.912 1.00 0.00 11 SER A C 14
ATOM 19306 O O . SER A 1 11 ? 0.689 0.016 15.708 1.00 0.00 11 SER A O 14
ATOM 19314 N N . SER A 1 12 ? 2.078 0.466 17.419 1.00 0.00 12 SER A N 14
ATOM 19315 C CA . SER A 1 12 ? 3.110 1.048 16.570 1.00 0.00 12 SER A CA 14
ATOM 19316 C C . SER A 1 12 ? 4.286 0.088 16.407 1.00 0.00 12 SER A C 14
ATOM 19317 O O . SER A 1 12 ? 4.460 -0.835 17.203 1.00 0.00 12 SER A O 14
ATOM 19325 N N . PRO A 1 13 ? 5.116 0.295 15.370 1.00 0.00 13 PRO A N 14
ATOM 19326 C CA . PRO A 1 13 ? 6.279 -0.557 15.107 1.00 0.00 13 PRO A CA 14
ATOM 19327 C C . PRO A 1 13 ? 7.375 -0.375 16.151 1.00 0.00 13 PRO A C 14
ATOM 19328 O O . PRO A 1 13 ? 7.943 -1.348 16.647 1.00 0.00 13 PRO A O 14
ATOM 19339 N N . SER A 1 14 ? 7.668 0.879 16.481 1.00 0.00 14 SER A N 14
ATOM 19340 C CA . SER A 1 14 ? 8.696 1.190 17.467 1.00 0.00 14 SER A CA 14
ATOM 19341 C C . SER A 1 14 ? 8.123 1.150 18.881 1.00 0.00 14 SER A C 14
ATOM 19342 O O . SER A 1 14 ? 7.342 2.019 19.269 1.00 0.00 14 SER A O 14
ATOM 19350 N N . LEU A 1 15 ? 8.516 0.136 19.645 1.00 0.00 15 LEU A N 14
ATOM 19351 C CA . LEU A 1 15 ? 8.040 -0.017 21.015 1.00 0.00 15 LEU A CA 14
ATOM 19352 C C . LEU A 1 15 ? 9.072 -0.746 21.870 1.00 0.00 15 LEU A C 14
ATOM 19353 O O . LEU A 1 15 ? 9.562 -0.208 22.863 1.00 0.00 15 LEU A O 14
ATOM 19369 N N . GLY A 1 16 ? 9.397 -1.974 21.478 1.00 0.00 16 GLY A N 14
ATOM 19370 C CA . GLY A 1 16 ? 10.367 -2.757 22.220 1.00 0.00 16 GLY A CA 14
ATOM 19371 C C . GLY A 1 16 ? 11.369 -3.447 21.315 1.00 0.00 16 GLY A C 14
ATOM 19372 O O . GLY A 1 16 ? 12.570 -3.430 21.582 1.00 0.00 16 GLY A O 14
ATOM 19376 N N . SER A 1 17 ? 10.874 -4.056 20.244 1.00 0.00 17 SER A N 14
ATOM 19377 C CA . SER A 1 17 ? 11.733 -4.757 19.297 1.00 0.00 17 SER A CA 14
ATOM 19378 C C . SER A 1 17 ? 11.062 -4.866 17.932 1.00 0.00 17 SER A C 14
ATOM 19379 O O . SER A 1 17 ? 9.865 -4.617 17.796 1.00 0.00 17 SER A O 14
ATOM 19387 N N . LEU A 1 18 ? 11.843 -5.241 16.924 1.00 0.00 18 LEU A N 14
ATOM 19388 C CA . LEU A 1 18 ? 11.324 -5.384 15.567 1.00 0.00 18 LEU A CA 14
ATOM 19389 C C . LEU A 1 18 ? 12.088 -6.463 14.804 1.00 0.00 18 LEU A C 14
ATOM 19390 O O . LEU A 1 18 ? 12.933 -6.161 13.962 1.00 0.00 18 LEU A O 14
ATOM 19406 N N . GLN A 1 19 ? 11.783 -7.721 15.106 1.00 0.00 19 GLN A N 14
ATOM 19407 C CA . GLN A 1 19 ? 12.441 -8.844 14.449 1.00 0.00 19 GLN A CA 14
ATOM 19408 C C . GLN A 1 19 ? 11.481 -9.561 13.505 1.00 0.00 19 GLN A C 14
ATOM 19409 O O . GLN A 1 19 ? 11.478 -10.789 13.418 1.00 0.00 19 GLN A O 14
ATOM 19423 N N . GLN A 1 20 ? 10.665 -8.784 12.798 1.00 0.00 20 GLN A N 14
ATOM 19424 C CA . GLN A 1 20 ? 9.699 -9.346 11.859 1.00 0.00 20 GLN A CA 14
ATOM 19425 C C . GLN A 1 20 ? 10.355 -9.639 10.514 1.00 0.00 20 GLN A C 14
ATOM 19426 O O . GLN A 1 20 ? 10.414 -8.774 9.639 1.00 0.00 20 GLN A O 14
ATOM 19440 N N . ARG A 1 21 ? 10.848 -10.863 10.355 1.00 0.00 21 ARG A N 14
ATOM 19441 C CA . ARG A 1 21 ? 11.499 -11.269 9.116 1.00 0.00 21 ARG A CA 14
ATOM 19442 C C . ARG A 1 21 ? 10.516 -11.990 8.197 1.00 0.00 21 ARG A C 14
ATOM 19443 O O . ARG A 1 21 ? 9.618 -12.693 8.660 1.00 0.00 21 ARG A O 14
ATOM 19464 N N . GLU A 1 22 ? 10.696 -11.813 6.892 1.00 0.00 22 GLU A N 14
ATOM 19465 C CA . GLU A 1 22 ? 9.826 -12.447 5.908 1.00 0.00 22 GLU A CA 14
ATOM 19466 C C . GLU A 1 22 ? 10.295 -12.139 4.489 1.00 0.00 22 GLU A C 14
ATOM 19467 O O . GLU A 1 22 ? 10.272 -13.006 3.616 1.00 0.00 22 GLU A O 14
ATOM 19479 N N . GLY A 1 23 ? 10.720 -10.899 4.267 1.00 0.00 23 GLY A N 14
ATOM 19480 C CA . GLY A 1 23 ? 11.189 -10.501 2.953 1.00 0.00 23 GLY A CA 14
ATOM 19481 C C . GLY A 1 23 ? 10.122 -9.783 2.149 1.00 0.00 23 GLY A C 14
ATOM 19482 O O . GLY A 1 23 ? 9.318 -10.417 1.468 1.00 0.00 23 GLY A O 14
ATOM 19486 N N . ALA A 1 24 ? 10.116 -8.456 2.231 1.00 0.00 24 ALA A N 14
ATOM 19487 C CA . ALA A 1 24 ? 9.140 -7.651 1.505 1.00 0.00 24 ALA A CA 14
ATOM 19488 C C . ALA A 1 24 ? 9.772 -6.368 0.978 1.00 0.00 24 ALA A C 14
ATOM 19489 O O . ALA A 1 24 ? 10.812 -5.928 1.469 1.00 0.00 24 ALA A O 14
ATOM 19496 N N . LYS A 1 25 ? 9.137 -5.771 -0.026 1.00 0.00 25 LYS A N 14
ATOM 19497 C CA . LYS A 1 25 ? 9.637 -4.537 -0.621 1.00 0.00 25 LYS A CA 14
ATOM 19498 C C . LYS A 1 25 ? 9.271 -3.331 0.238 1.00 0.00 25 LYS A C 14
ATOM 19499 O O . LYS A 1 25 ? 10.142 -2.673 0.807 1.00 0.00 25 LYS A O 14
ATOM 19518 N N . ALA A 1 26 ? 7.975 -3.047 0.328 1.00 0.00 26 ALA A N 14
ATOM 19519 C CA . ALA A 1 26 ? 7.493 -1.920 1.119 1.00 0.00 26 ALA A CA 14
ATOM 19520 C C . ALA A 1 26 ? 6.841 -2.397 2.413 1.00 0.00 26 ALA A C 14
ATOM 19521 O O . ALA A 1 26 ? 6.685 -3.598 2.635 1.00 0.00 26 ALA A O 14
ATOM 19528 N N . GLU A 1 27 ? 6.463 -1.448 3.262 1.00 0.00 27 GLU A N 14
ATOM 19529 C CA . GLU A 1 27 ? 5.828 -1.772 4.535 1.00 0.00 27 GLU A CA 14
ATOM 19530 C C . GLU A 1 27 ? 4.706 -0.787 4.849 1.00 0.00 27 GLU A C 14
ATOM 19531 O O . GLU A 1 27 ? 4.499 0.186 4.124 1.00 0.00 27 GLU A O 14
ATOM 19543 N N . VAL A 1 28 ? 3.984 -1.045 5.935 1.00 0.00 28 VAL A N 14
ATOM 19544 C CA . VAL A 1 28 ? 2.885 -0.183 6.346 1.00 0.00 28 VAL A CA 14
ATOM 19545 C C . VAL A 1 28 ? 3.403 1.107 6.974 1.00 0.00 28 VAL A C 14
ATOM 19546 O O . VAL A 1 28 ? 3.876 1.108 8.111 1.00 0.00 28 VAL A O 14
ATOM 19559 N N . GLY A 1 29 ? 3.309 2.202 6.227 1.00 0.00 29 GLY A N 14
ATOM 19560 C CA . GLY A 1 29 ? 3.773 3.483 6.728 1.00 0.00 29 GLY A CA 14
ATOM 19561 C C . GLY A 1 29 ? 4.957 4.018 5.947 1.00 0.00 29 GLY A C 14
ATOM 19562 O O . GLY A 1 29 ? 5.851 4.643 6.515 1.00 0.00 29 GLY A O 14
ATOM 19566 N N . ASP A 1 30 ? 4.963 3.769 4.641 1.00 0.00 30 ASP A N 14
ATOM 19567 C CA . ASP A 1 30 ? 6.046 4.229 3.781 1.00 0.00 30 ASP A CA 14
ATOM 19568 C C . ASP A 1 30 ? 5.537 4.522 2.373 1.00 0.00 30 ASP A C 14
ATOM 19569 O O . ASP A 1 30 ? 4.571 3.912 1.913 1.00 0.00 30 ASP A O 14
ATOM 19578 N N . GLN A 1 31 ? 6.191 5.458 1.694 1.00 0.00 31 GLN A N 14
ATOM 19579 C CA . GLN A 1 31 ? 5.804 5.831 0.339 1.00 0.00 31 GLN A CA 14
ATOM 19580 C C . GLN A 1 31 ? 6.123 4.710 -0.644 1.00 0.00 31 GLN A C 14
ATOM 19581 O O . GLN A 1 31 ? 7.054 3.931 -0.434 1.00 0.00 31 GLN A O 14
ATOM 19595 N N . VAL A 1 32 ? 5.347 4.633 -1.720 1.00 0.00 32 VAL A N 14
ATOM 19596 C CA . VAL A 1 32 ? 5.547 3.607 -2.736 1.00 0.00 32 VAL A CA 14
ATOM 19597 C C . VAL A 1 32 ? 5.062 4.082 -4.100 1.00 0.00 32 VAL A C 14
ATOM 19598 O O . VAL A 1 32 ? 4.568 5.201 -4.241 1.00 0.00 32 VAL A O 14
ATOM 19611 N N . LEU A 1 33 ? 5.208 3.225 -5.105 1.00 0.00 33 LEU A N 14
ATOM 19612 C CA . LEU A 1 33 ? 4.784 3.555 -6.460 1.00 0.00 33 LEU A CA 14
ATOM 19613 C C . LEU A 1 33 ? 4.209 2.329 -7.163 1.00 0.00 33 LEU A C 14
ATOM 19614 O O . LEU A 1 33 ? 4.906 1.334 -7.366 1.00 0.00 33 LEU A O 14
ATOM 19630 N N . VAL A 1 34 ? 2.934 2.407 -7.530 1.00 0.00 34 VAL A N 14
ATOM 19631 C CA . VAL A 1 34 ? 2.265 1.302 -8.207 1.00 0.00 34 VAL A CA 14
ATOM 19632 C C . VAL A 1 34 ? 2.497 1.354 -9.713 1.00 0.00 34 VAL A C 14
ATOM 19633 O O . VAL A 1 34 ? 2.295 2.389 -10.348 1.00 0.00 34 VAL A O 14
ATOM 19646 N N . ALA A 1 35 ? 2.921 0.228 -10.280 1.00 0.00 35 ALA A N 14
ATOM 19647 C CA . ALA A 1 35 ? 3.180 0.139 -11.713 1.00 0.00 35 ALA A CA 14
ATOM 19648 C C . ALA A 1 35 ? 4.146 1.228 -12.173 1.00 0.00 35 ALA A C 14
ATOM 19649 O O . ALA A 1 35 ? 4.132 1.630 -13.336 1.00 0.00 35 ALA A O 14
ATOM 19656 N N . GLY A 1 36 ? 4.983 1.701 -11.254 1.00 0.00 36 GLY A N 14
ATOM 19657 C CA . GLY A 1 36 ? 5.942 2.737 -11.588 1.00 0.00 36 GLY A CA 14
ATOM 19658 C C . GLY A 1 36 ? 5.280 3.989 -12.133 1.00 0.00 36 GLY A C 14
ATOM 19659 O O . GLY A 1 36 ? 5.838 4.669 -12.993 1.00 0.00 36 GLY A O 14
ATOM 19663 N N . GLN A 1 37 ? 4.087 4.293 -11.631 1.00 0.00 37 GLN A N 14
ATOM 19664 C CA . GLN A 1 37 ? 3.351 5.470 -12.075 1.00 0.00 37 GLN A CA 14
ATOM 19665 C C . GLN A 1 37 ? 2.530 6.064 -10.934 1.00 0.00 37 GLN A C 14
ATOM 19666 O O . GLN A 1 37 ? 2.842 7.141 -10.426 1.00 0.00 37 GLN A O 14
ATOM 19680 N N . LYS A 1 38 ? 1.476 5.356 -10.539 1.00 0.00 38 LYS A N 14
ATOM 19681 C CA . LYS A 1 38 ? 0.610 5.815 -9.458 1.00 0.00 38 LYS A CA 14
ATOM 19682 C C . LYS A 1 38 ? 1.351 5.807 -8.125 1.00 0.00 38 LYS A C 14
ATOM 19683 O O . LYS A 1 38 ? 1.663 4.747 -7.583 1.00 0.00 38 LYS A O 14
ATOM 19702 N N . GLN A 1 39 ? 1.628 6.997 -7.601 1.00 0.00 39 GLN A N 14
ATOM 19703 C CA . GLN A 1 39 ? 2.332 7.126 -6.330 1.00 0.00 39 GLN A CA 14
ATOM 19704 C C . GLN A 1 39 ? 1.349 7.193 -5.168 1.00 0.00 39 GLN A C 14
ATOM 19705 O O . GLN A 1 39 ? 0.319 7.864 -5.249 1.00 0.00 39 GLN A O 14
ATOM 19719 N N . GLY A 1 40 ? 1.671 6.493 -4.085 1.00 0.00 40 GLY A N 14
ATOM 19720 C CA . GLY A 1 40 ? 0.807 6.487 -2.920 1.00 0.00 40 GLY A CA 14
ATOM 19721 C C . GLY A 1 40 ? 1.506 5.965 -1.680 1.00 0.00 40 GLY A C 14
ATOM 19722 O O . GLY A 1 40 ? 2.712 5.719 -1.698 1.00 0.00 40 GLY A O 14
ATOM 19726 N N . ILE A 1 41 ? 0.748 5.795 -0.602 1.00 0.00 41 ILE A N 14
ATOM 19727 C CA . ILE A 1 41 ? 1.303 5.298 0.651 1.00 0.00 41 ILE A CA 14
ATOM 19728 C C . ILE A 1 41 ? 0.585 4.032 1.107 1.00 0.00 41 ILE A C 14
ATOM 19729 O O . ILE A 1 41 ? -0.645 3.976 1.124 1.00 0.00 41 ILE A O 14
ATOM 19745 N N . VAL A 1 42 ? 1.361 3.017 1.473 1.00 0.00 42 VAL A N 14
ATOM 19746 C CA . VAL A 1 42 ? 0.800 1.752 1.929 1.00 0.00 42 VAL A CA 14
ATOM 19747 C C . VAL A 1 42 ? -0.077 1.953 3.160 1.00 0.00 42 VAL A C 14
ATOM 19748 O O . VAL A 1 42 ? 0.368 2.498 4.170 1.00 0.00 42 VAL A O 14
ATOM 19761 N N . ARG A 1 43 ? -1.327 1.509 3.069 1.00 0.00 43 ARG A N 14
ATOM 19762 C CA . ARG A 1 43 ? -2.267 1.640 4.176 1.00 0.00 43 ARG A CA 14
ATOM 19763 C C . ARG A 1 43 ? -2.570 0.281 4.798 1.00 0.00 43 ARG A C 14
ATOM 19764 O O . ARG A 1 43 ? -2.833 0.180 5.997 1.00 0.00 43 ARG A O 14
ATOM 19785 N N . PHE A 1 44 ? -2.530 -0.763 3.976 1.00 0.00 44 PHE A N 14
ATOM 19786 C CA . PHE A 1 44 ? -2.800 -2.116 4.448 1.00 0.00 44 PHE A CA 14
ATOM 19787 C C . PHE A 1 44 ? -1.979 -3.139 3.667 1.00 0.00 44 PHE A C 14
ATOM 19788 O O . PHE A 1 44 ? -2.205 -3.351 2.476 1.00 0.00 44 PHE A O 14
ATOM 19805 N N . TYR A 1 45 ? -1.028 -3.769 4.347 1.00 0.00 45 TYR A N 14
ATOM 19806 C CA . TYR A 1 45 ? -0.172 -4.769 3.719 1.00 0.00 45 TYR A CA 14
ATOM 19807 C C . TYR A 1 45 ? -0.437 -6.154 4.300 1.00 0.00 45 TYR A C 14
ATOM 19808 O O . TYR A 1 45 ? -0.667 -6.302 5.500 1.00 0.00 45 TYR A O 14
ATOM 19826 N N . GLY A 1 46 ? -0.401 -7.168 3.441 1.00 0.00 46 GLY A N 14
ATOM 19827 C CA . GLY A 1 46 ? -0.638 -8.528 3.888 1.00 0.00 46 GLY A CA 14
ATOM 19828 C C . GLY A 1 46 ? -1.372 -9.359 2.854 1.00 0.00 46 GLY A C 14
ATOM 19829 O O . GLY A 1 46 ? -1.612 -8.902 1.737 1.00 0.00 46 GLY A O 14
ATOM 19833 N N . LYS A 1 47 ? -1.729 -10.584 3.226 1.00 0.00 47 LYS A N 14
ATOM 19834 C CA . LYS A 1 47 ? -2.439 -11.482 2.324 1.00 0.00 47 LYS A CA 14
ATOM 19835 C C . LYS A 1 47 ? -3.894 -11.054 2.165 1.00 0.00 47 LYS A C 14
ATOM 19836 O O . LYS A 1 47 ? -4.423 -10.303 2.984 1.00 0.00 47 LYS A O 14
ATOM 19855 N N . THR A 1 48 ? -4.536 -11.538 1.107 1.00 0.00 48 THR A N 14
ATOM 19856 C CA . THR A 1 48 ? -5.931 -11.205 0.840 1.00 0.00 48 THR A CA 14
ATOM 19857 C C . THR A 1 48 ? -6.799 -12.460 0.842 1.00 0.00 48 THR A C 14
ATOM 19858 O O . THR A 1 48 ? -6.316 -13.560 1.106 1.00 0.00 48 THR A O 14
ATOM 19869 N N . ASP A 1 49 ? -8.083 -12.286 0.546 1.00 0.00 49 ASP A N 14
ATOM 19870 C CA . ASP A 1 49 ? -9.019 -13.405 0.514 1.00 0.00 49 ASP A CA 14
ATOM 19871 C C . ASP A 1 49 ? -9.528 -13.665 -0.903 1.00 0.00 49 ASP A C 14
ATOM 19872 O O . ASP A 1 49 ? -10.523 -14.364 -1.094 1.00 0.00 49 ASP A O 14
ATOM 19881 N N . PHE A 1 50 ? -8.843 -13.102 -1.893 1.00 0.00 50 PHE A N 14
ATOM 19882 C CA . PHE A 1 50 ? -9.234 -13.279 -3.288 1.00 0.00 50 PHE A CA 14
ATOM 19883 C C . PHE A 1 50 ? -8.075 -13.831 -4.114 1.00 0.00 50 PHE A C 14
ATOM 19884 O O . PHE A 1 50 ? -8.266 -14.703 -4.963 1.00 0.00 50 PHE A O 14
ATOM 19901 N N . ALA A 1 51 ? -6.875 -13.319 -3.861 1.00 0.00 51 ALA A N 14
ATOM 19902 C CA . ALA A 1 51 ? -5.688 -13.762 -4.582 1.00 0.00 51 ALA A CA 14
ATOM 19903 C C . ALA A 1 51 ? -4.565 -14.132 -3.617 1.00 0.00 51 ALA A C 14
ATOM 19904 O O . ALA A 1 51 ? -4.457 -13.561 -2.531 1.00 0.00 51 ALA A O 14
ATOM 19911 N N . PRO A 1 52 ? -3.710 -15.095 -4.001 1.00 0.00 52 PRO A N 14
ATOM 19912 C CA . PRO A 1 52 ? -2.592 -15.539 -3.163 1.00 0.00 52 PRO A CA 14
ATOM 19913 C C . PRO A 1 52 ? -1.497 -14.483 -3.053 1.00 0.00 52 PRO A C 14
ATOM 19914 O O . PRO A 1 52 ? -1.587 -13.415 -3.656 1.00 0.00 52 PRO A O 14
ATOM 19925 N N . GLY A 1 53 ? -0.462 -14.790 -2.276 1.00 0.00 53 GLY A N 14
ATOM 19926 C CA . GLY A 1 53 ? 0.635 -13.857 -2.100 1.00 0.00 53 GLY A CA 14
ATOM 19927 C C . GLY A 1 53 ? 0.259 -12.676 -1.228 1.00 0.00 53 GLY A C 14
ATOM 19928 O O . GLY A 1 53 ? -0.804 -12.669 -0.607 1.00 0.00 53 GLY A O 14
ATOM 19932 N N . TYR A 1 54 ? 1.130 -11.674 -1.183 1.00 0.00 54 TYR A N 14
ATOM 19933 C CA . TYR A 1 54 ? 0.883 -10.480 -0.381 1.00 0.00 54 TYR A CA 14
ATOM 19934 C C . TYR A 1 54 ? 0.640 -9.267 -1.271 1.00 0.00 54 TYR A C 14
ATOM 19935 O O . TYR A 1 54 ? 1.369 -9.036 -2.237 1.00 0.00 54 TYR A O 14
ATOM 19953 N N . TRP A 1 55 ? -0.388 -8.494 -0.941 1.00 0.00 55 TRP A N 14
ATOM 19954 C CA . TRP A 1 55 ? -0.728 -7.302 -1.711 1.00 0.00 55 TRP A CA 14
ATOM 19955 C C . TRP A 1 55 ? -0.671 -6.055 -0.836 1.00 0.00 55 TRP A C 14
ATOM 19956 O O . TRP A 1 55 ? -0.771 -6.138 0.388 1.00 0.00 55 TRP A O 14
ATOM 19977 N N . TYR A 1 56 ? -0.506 -4.899 -1.472 1.00 0.00 56 TYR A N 14
ATOM 19978 C CA . TYR A 1 56 ? -0.433 -3.633 -0.751 1.00 0.00 56 TYR A CA 14
ATOM 19979 C C . TYR A 1 56 ? -1.670 -2.783 -1.016 1.00 0.00 56 TYR A C 14
ATOM 19980 O O . TYR A 1 56 ? -1.995 -2.481 -2.165 1.00 0.00 56 TYR A O 14
ATOM 19998 N N . GLY A 1 57 ? -2.357 -2.397 0.054 1.00 0.00 57 GLY A N 14
ATOM 19999 C CA . GLY A 1 57 ? -3.551 -1.582 -0.084 1.00 0.00 57 GLY A CA 14
ATOM 20000 C C . GLY A 1 57 ? -3.243 -0.098 -0.067 1.00 0.00 57 GLY A C 14
ATOM 20001 O O . GLY A 1 57 ? -3.667 0.621 0.837 1.00 0.00 57 GLY A O 14
ATOM 20005 N N . ILE A 1 58 ? -2.502 0.361 -1.070 1.00 0.00 58 ILE A N 14
ATOM 20006 C CA . ILE A 1 58 ? -2.137 1.769 -1.168 1.00 0.00 58 ILE A CA 14
ATOM 20007 C C . ILE A 1 58 ? -3.343 2.624 -1.545 1.00 0.00 58 ILE A C 14
ATOM 20008 O O . ILE A 1 58 ? -4.204 2.195 -2.313 1.00 0.00 58 ILE A O 14
ATOM 20024 N N . GLU A 1 59 ? -3.397 3.834 -1.000 1.00 0.00 59 GLU A N 14
ATOM 20025 C CA . GLU A 1 59 ? -4.496 4.750 -1.279 1.00 0.00 59 GLU A CA 14
ATOM 20026 C C . GLU A 1 59 ? -4.028 5.912 -2.150 1.00 0.00 59 GLU A C 14
ATOM 20027 O O . GLU A 1 59 ? -2.951 6.466 -1.933 1.00 0.00 59 GLU A O 14
ATOM 20039 N N . LEU A 1 60 ? -4.844 6.274 -3.134 1.00 0.00 60 LEU A N 14
ATOM 20040 C CA . LEU A 1 60 ? -4.512 7.369 -4.038 1.00 0.00 60 LEU A CA 14
ATOM 20041 C C . LEU A 1 60 ? -5.118 8.681 -3.549 1.00 0.00 60 LEU A C 14
ATOM 20042 O O . LEU A 1 60 ? -5.949 8.692 -2.640 1.00 0.00 60 LEU A O 14
ATOM 20058 N N . ASP A 1 61 ? -4.698 9.785 -4.159 1.00 0.00 61 ASP A N 14
ATOM 20059 C CA . ASP A 1 61 ? -5.199 11.103 -3.787 1.00 0.00 61 ASP A CA 14
ATOM 20060 C C . ASP A 1 61 ? -6.346 11.527 -4.699 1.00 0.00 61 ASP A C 14
ATOM 20061 O O . ASP A 1 61 ? -7.251 12.249 -4.281 1.00 0.00 61 ASP A O 14
ATOM 20070 N N . GLN A 1 62 ? -6.299 11.076 -5.949 1.00 0.00 62 GLN A N 14
ATOM 20071 C CA . GLN A 1 62 ? -7.333 11.411 -6.921 1.00 0.00 62 GLN A CA 14
ATOM 20072 C C . GLN A 1 62 ? -8.162 10.179 -7.280 1.00 0.00 62 GLN A C 14
ATOM 20073 O O . GLN A 1 62 ? -7.681 9.049 -7.192 1.00 0.00 62 GLN A O 14
ATOM 20087 N N . PRO A 1 63 ? -9.425 10.382 -7.693 1.00 0.00 63 PRO A N 14
ATOM 20088 C CA . PRO A 1 63 ? -10.320 9.283 -8.067 1.00 0.00 63 PRO A CA 14
ATOM 20089 C C . PRO A 1 63 ? -9.910 8.624 -9.379 1.00 0.00 63 PRO A C 14
ATOM 20090 O O . PRO A 1 63 ? -10.482 8.903 -10.433 1.00 0.00 63 PRO A O 14
ATOM 20101 N N . THR A 1 64 ? -8.914 7.747 -9.306 1.00 0.00 64 THR A N 14
ATOM 20102 C CA . THR A 1 64 ? -8.425 7.046 -10.489 1.00 0.00 64 THR A CA 14
ATOM 20103 C C . THR A 1 64 ? -7.732 5.744 -10.100 1.00 0.00 64 THR A C 14
ATOM 20104 O O . THR A 1 64 ? -6.799 5.302 -10.770 1.00 0.00 64 THR A O 14
ATOM 20115 N N . GLY A 1 65 ? -8.195 5.135 -9.013 1.00 0.00 65 GLY A N 14
ATOM 20116 C CA . GLY A 1 65 ? -7.607 3.890 -8.554 1.00 0.00 65 GLY A CA 14
ATOM 20117 C C . GLY A 1 65 ? -8.176 2.681 -9.269 1.00 0.00 65 GLY A C 14
ATOM 20118 O O . GLY A 1 65 ? -7.987 2.520 -10.475 1.00 0.00 65 GLY A O 14
ATOM 20122 N N . LYS A 1 66 ? -8.873 1.828 -8.525 1.00 0.00 66 LYS A N 14
ATOM 20123 C CA . LYS A 1 66 ? -9.470 0.627 -9.097 1.00 0.00 66 LYS A CA 14
ATOM 20124 C C . LYS A 1 66 ? -10.715 0.214 -8.318 1.00 0.00 66 LYS A C 14
ATOM 20125 O O . LYS A 1 66 ? -11.763 -0.059 -8.902 1.00 0.00 66 LYS A O 14
ATOM 20144 N N . HIS A 1 67 ? -10.592 0.171 -6.995 1.00 0.00 67 HIS A N 14
ATOM 20145 C CA . HIS A 1 67 ? -11.707 -0.209 -6.135 1.00 0.00 67 HIS A CA 14
ATOM 20146 C C . HIS A 1 67 ? -11.990 0.873 -5.098 1.00 0.00 67 HIS A C 14
ATOM 20147 O O . HIS A 1 67 ? -11.269 1.867 -5.013 1.00 0.00 67 HIS A O 14
ATOM 20161 N N . ASP A 1 68 ? -13.041 0.672 -4.312 1.00 0.00 68 ASP A N 14
ATOM 20162 C CA . ASP A 1 68 ? -13.418 1.631 -3.280 1.00 0.00 68 ASP A CA 14
ATOM 20163 C C . ASP A 1 68 ? -12.888 1.200 -1.916 1.00 0.00 68 ASP A C 14
ATOM 20164 O O . ASP A 1 68 ? -13.551 1.379 -0.895 1.00 0.00 68 ASP A O 14
ATOM 20173 N N . GLY A 1 69 ? -11.686 0.632 -1.908 1.00 0.00 69 GLY A N 14
ATOM 20174 C CA . GLY A 1 69 ? -11.086 0.184 -0.665 1.00 0.00 69 GLY A CA 14
ATOM 20175 C C . GLY A 1 69 ? -11.419 -1.260 -0.348 1.00 0.00 69 GLY A C 14
ATOM 20176 O O . GLY A 1 69 ? -10.529 -2.062 -0.065 1.00 0.00 69 GLY A O 14
ATOM 20180 N N . SER A 1 70 ? -12.705 -1.593 -0.393 1.00 0.00 70 SER A N 14
ATOM 20181 C CA . SER A 1 70 ? -13.154 -2.950 -0.107 1.00 0.00 70 SER A CA 14
ATOM 20182 C C . SER A 1 70 ? -13.147 -3.804 -1.371 1.00 0.00 70 SER A C 14
ATOM 20183 O O . SER A 1 70 ? -13.460 -3.321 -2.460 1.00 0.00 70 SER A O 14
ATOM 20191 N N . VAL A 1 71 ? -12.789 -5.075 -1.219 1.00 0.00 71 VAL A N 14
ATOM 20192 C CA . VAL A 1 71 ? -12.742 -5.996 -2.349 1.00 0.00 71 VAL A CA 14
ATOM 20193 C C . VAL A 1 71 ? -13.549 -7.258 -2.062 1.00 0.00 71 VAL A C 14
ATOM 20194 O O . VAL A 1 71 ? -13.203 -8.038 -1.174 1.00 0.00 71 VAL A O 14
ATOM 20207 N N . PHE A 1 72 ? -14.623 -7.452 -2.818 1.00 0.00 72 PHE A N 14
ATOM 20208 C CA . PHE A 1 72 ? -15.481 -8.619 -2.644 1.00 0.00 72 PHE A CA 14
ATOM 20209 C C . PHE A 1 72 ? -16.075 -8.655 -1.239 1.00 0.00 72 PHE A C 14
ATOM 20210 O O . PHE A 1 72 ? -16.327 -9.726 -0.689 1.00 0.00 72 PHE A O 14
ATOM 20227 N N . GLY A 1 73 ? -16.295 -7.476 -0.666 1.00 0.00 73 GLY A N 14
ATOM 20228 C CA . GLY A 1 73 ? -16.858 -7.395 0.669 1.00 0.00 73 GLY A CA 14
ATOM 20229 C C . GLY A 1 73 ? -15.798 -7.473 1.751 1.00 0.00 73 GLY A C 14
ATOM 20230 O O . GLY A 1 73 ? -16.066 -7.933 2.861 1.00 0.00 73 GLY A O 14
ATOM 20234 N N . VAL A 1 74 ? -14.591 -7.022 1.427 1.00 0.00 74 VAL A N 14
ATOM 20235 C CA . VAL A 1 74 ? -13.487 -7.042 2.378 1.00 0.00 74 VAL A CA 14
ATOM 20236 C C . VAL A 1 74 ? -12.798 -5.684 2.450 1.00 0.00 74 VAL A C 14
ATOM 20237 O O . VAL A 1 74 ? -11.984 -5.342 1.593 1.00 0.00 74 VAL A O 14
ATOM 20250 N N . ARG A 1 75 ? -13.132 -4.912 3.480 1.00 0.00 75 ARG A N 14
ATOM 20251 C CA . ARG A 1 75 ? -12.546 -3.589 3.664 1.00 0.00 75 ARG A CA 14
ATOM 20252 C C . ARG A 1 75 ? -11.160 -3.691 4.292 1.00 0.00 75 ARG A C 14
ATOM 20253 O O . ARG A 1 75 ? -11.020 -4.081 5.452 1.00 0.00 75 ARG A O 14
ATOM 20274 N N . TYR A 1 76 ? -10.138 -3.338 3.519 1.00 0.00 76 TYR A N 14
ATOM 20275 C CA . TYR A 1 76 ? -8.763 -3.390 4.000 1.00 0.00 76 TYR A CA 14
ATOM 20276 C C . TYR A 1 76 ? -8.376 -2.083 4.685 1.00 0.00 76 TYR A C 14
ATOM 20277 O O . TYR A 1 76 ? -7.702 -2.085 5.715 1.00 0.00 76 TYR A O 14
ATOM 20295 N N . PHE A 1 77 ? -8.810 -0.967 4.107 1.00 0.00 77 PHE A N 14
ATOM 20296 C CA . PHE A 1 77 ? -8.511 0.348 4.663 1.00 0.00 77 PHE A CA 14
ATOM 20297 C C . PHE A 1 77 ? -9.573 1.365 4.256 1.00 0.00 77 PHE A C 14
ATOM 20298 O O . PHE A 1 77 ? -10.220 1.220 3.219 1.00 0.00 77 PHE A O 14
ATOM 20315 N N . THR A 1 78 ? -9.746 2.392 5.080 1.00 0.00 78 THR A N 14
ATOM 20316 C CA . THR A 1 78 ? -10.730 3.435 4.807 1.00 0.00 78 THR A CA 14
ATOM 20317 C C . THR A 1 78 ? -10.164 4.476 3.847 1.00 0.00 78 THR A C 14
ATOM 20318 O O . THR A 1 78 ? -9.255 5.229 4.198 1.00 0.00 78 THR A O 14
ATOM 20329 N N . CYS A 1 79 ? -10.706 4.512 2.635 1.00 0.00 79 CYS A N 14
ATOM 20330 C CA . CYS A 1 79 ? -10.253 5.462 1.624 1.00 0.00 79 CYS A CA 14
ATOM 20331 C C . CYS A 1 79 ? -11.423 5.966 0.786 1.00 0.00 79 CYS A C 14
ATOM 20332 O O . CYS A 1 79 ? -12.537 5.451 0.881 1.00 0.00 79 CYS A O 14
ATOM 20340 N N . ALA A 1 80 ? -11.161 6.976 -0.037 1.00 0.00 80 ALA A N 14
ATOM 20341 C CA . ALA A 1 80 ? -12.189 7.552 -0.895 1.00 0.00 80 ALA A CA 14
ATOM 20342 C C . ALA A 1 80 ? -12.569 6.587 -2.016 1.00 0.00 80 ALA A C 14
ATOM 20343 O O . ALA A 1 80 ? -11.875 5.598 -2.255 1.00 0.00 80 ALA A O 14
ATOM 20350 N N . PRO A 1 81 ? -13.680 6.862 -2.722 1.00 0.00 81 PRO A N 14
ATOM 20351 C CA . PRO A 1 81 ? -14.144 6.010 -3.822 1.00 0.00 81 PRO A CA 14
ATOM 20352 C C . PRO A 1 81 ? -13.166 5.995 -4.992 1.00 0.00 81 PRO A C 14
ATOM 20353 O O . PRO A 1 81 ? -12.777 7.045 -5.503 1.00 0.00 81 PRO A O 14
ATOM 20364 N N . ARG A 1 82 ? -12.770 4.796 -5.409 1.00 0.00 82 ARG A N 14
ATOM 20365 C CA . ARG A 1 82 ? -11.835 4.642 -6.518 1.00 0.00 82 ARG A CA 14
ATOM 20366 C C . ARG A 1 82 ? -10.491 5.286 -6.192 1.00 0.00 82 ARG A C 14
ATOM 20367 O O . ARG A 1 82 ? -9.862 5.906 -7.050 1.00 0.00 82 ARG A O 14
ATOM 20388 N N . HIS A 1 83 ? -10.054 5.134 -4.945 1.00 0.00 83 HIS A N 14
ATOM 20389 C CA . HIS A 1 83 ? -8.784 5.700 -4.505 1.00 0.00 83 HIS A CA 14
ATOM 20390 C C . HIS A 1 83 ? -7.794 4.598 -4.145 1.00 0.00 83 HIS A C 14
ATOM 20391 O O . HIS A 1 83 ? -6.597 4.715 -4.412 1.00 0.00 83 HIS A O 14
ATOM 20405 N N . GLY A 1 84 ? -8.299 3.529 -3.539 1.00 0.00 84 GLY A N 14
ATOM 20406 C CA . GLY A 1 84 ? -7.444 2.422 -3.153 1.00 0.00 84 GLY A CA 14
ATOM 20407 C C . GLY A 1 84 ? -7.063 1.545 -4.329 1.00 0.00 84 GLY A C 14
ATOM 20408 O O . GLY A 1 84 ? -7.799 1.458 -5.311 1.00 0.00 84 GLY A O 14
ATOM 20412 N N . VAL A 1 85 ? -5.910 0.893 -4.228 1.00 0.00 85 VAL A N 14
ATOM 20413 C CA . VAL A 1 85 ? -5.432 0.017 -5.290 1.00 0.00 85 VAL A CA 14
ATOM 20414 C C . VAL A 1 85 ? -4.504 -1.060 -4.738 1.00 0.00 85 VAL A C 14
ATOM 20415 O O . VAL A 1 85 ? -3.624 -0.778 -3.925 1.00 0.00 85 VAL A O 14
ATOM 20428 N N . PHE A 1 86 ? -4.707 -2.295 -5.184 1.00 0.00 86 PHE A N 14
ATOM 20429 C CA . PHE A 1 86 ? -3.888 -3.415 -4.734 1.00 0.00 86 PHE A CA 14
ATOM 20430 C C . PHE A 1 86 ? -3.001 -3.931 -5.862 1.00 0.00 86 PHE A C 14
ATOM 20431 O O . PHE A 1 86 ? -3.496 -4.412 -6.882 1.00 0.00 86 PHE A O 14
ATOM 20448 N N . ALA A 1 87 ? -1.690 -3.830 -5.672 1.00 0.00 87 ALA A N 14
ATOM 20449 C CA . ALA A 1 87 ? -0.735 -4.289 -6.674 1.00 0.00 87 ALA A CA 14
ATOM 20450 C C . ALA A 1 87 ? 0.400 -5.081 -6.028 1.00 0.00 87 ALA A C 14
ATOM 20451 O O . ALA A 1 87 ? 0.819 -4.777 -4.911 1.00 0.00 87 ALA A O 14
ATOM 20458 N N . PRO A 1 88 ? 0.914 -6.112 -6.721 1.00 0.00 88 PRO A N 14
ATOM 20459 C CA . PRO A 1 88 ? 2.005 -6.945 -6.204 1.00 0.00 88 PRO A CA 14
ATOM 20460 C C . PRO A 1 88 ? 3.264 -6.135 -5.913 1.00 0.00 88 PRO A C 14
ATOM 20461 O O . PRO A 1 88 ? 3.574 -5.177 -6.619 1.00 0.00 88 PRO A O 14
ATOM 20472 N N . ALA A 1 89 ? 3.986 -6.527 -4.864 1.00 0.00 89 ALA A N 14
ATOM 20473 C CA . ALA A 1 89 ? 5.214 -5.837 -4.483 1.00 0.00 89 ALA A CA 14
ATOM 20474 C C . ALA A 1 89 ? 6.106 -5.640 -5.699 1.00 0.00 89 ALA A C 14
ATOM 20475 O O . ALA A 1 89 ? 6.552 -4.530 -5.986 1.00 0.00 89 ALA A O 14
ATOM 20482 N N . SER A 1 90 ? 6.338 -6.729 -6.426 1.00 0.00 90 SER A N 14
ATOM 20483 C CA . SER A 1 90 ? 7.152 -6.681 -7.631 1.00 0.00 90 SER A CA 14
ATOM 20484 C C . SER A 1 90 ? 6.580 -5.652 -8.598 1.00 0.00 90 SER A C 14
ATOM 20485 O O . SER A 1 90 ? 7.297 -5.104 -9.435 1.00 0.00 90 SER A O 14
ATOM 20493 N N . ARG A 1 91 ? 5.282 -5.382 -8.461 1.00 0.00 91 ARG A N 14
ATOM 20494 C CA . ARG A 1 91 ? 4.616 -4.405 -9.308 1.00 0.00 91 ARG A CA 14
ATOM 20495 C C . ARG A 1 91 ? 4.690 -3.014 -8.681 1.00 0.00 91 ARG A C 14
ATOM 20496 O O . ARG A 1 91 ? 4.421 -2.011 -9.341 1.00 0.00 91 ARG A O 14
ATOM 20517 N N . ILE A 1 92 ? 5.060 -2.960 -7.400 1.00 0.00 92 ILE A N 14
ATOM 20518 C CA . ILE A 1 92 ? 5.171 -1.689 -6.693 1.00 0.00 92 ILE A CA 14
ATOM 20519 C C . ILE A 1 92 ? 6.628 -1.355 -6.391 1.00 0.00 92 ILE A C 14
ATOM 20520 O O . ILE A 1 92 ? 7.468 -2.246 -6.271 1.00 0.00 92 ILE A O 14
ATOM 20536 N N . GLN A 1 93 ? 6.920 -0.065 -6.267 1.00 0.00 93 GLN A N 14
ATOM 20537 C CA . GLN A 1 93 ? 8.276 0.388 -5.979 1.00 0.00 93 GLN A CA 14
ATOM 20538 C C . GLN A 1 93 ? 8.337 1.090 -4.625 1.00 0.00 93 GLN A C 14
ATOM 20539 O O . GLN A 1 93 ? 7.326 1.216 -3.935 1.00 0.00 93 GLN A O 14
ATOM 20553 N N . ARG A 1 94 ? 9.529 1.544 -4.253 1.00 0.00 94 ARG A N 14
ATOM 20554 C CA . ARG A 1 94 ? 9.721 2.233 -2.981 1.00 0.00 94 ARG A CA 14
ATOM 20555 C C . ARG A 1 94 ? 10.309 3.623 -3.199 1.00 0.00 94 ARG A C 14
ATOM 20556 O O . ARG A 1 94 ? 11.131 3.829 -4.091 1.00 0.00 94 ARG A O 14
ATOM 20577 N N . ILE A 1 95 ? 9.883 4.576 -2.375 1.00 0.00 95 ILE A N 14
ATOM 20578 C CA . ILE A 1 95 ? 10.367 5.947 -2.475 1.00 0.00 95 ILE A CA 14
ATOM 20579 C C . ILE A 1 95 ? 11.190 6.331 -1.251 1.00 0.00 95 ILE A C 14
ATOM 20580 O O . ILE A 1 95 ? 12.171 7.068 -1.354 1.00 0.00 95 ILE A O 14
ATOM 20596 N N . GLY A 1 96 ? 10.785 5.824 -0.090 1.00 0.00 96 GLY A N 14
ATOM 20597 C CA . GLY A 1 96 ? 11.496 6.124 1.138 1.00 0.00 96 GLY A CA 14
ATOM 20598 C C . GLY A 1 96 ? 10.560 6.434 2.289 1.00 0.00 96 GLY A C 14
ATOM 20599 O O . GLY A 1 96 ? 9.342 6.310 2.158 1.00 0.00 96 GLY A O 14
ATOM 20603 N N . SER A 1 97 ? 11.129 6.838 3.420 1.00 0.00 97 SER A N 14
ATOM 20604 C CA . SER A 1 97 ? 10.337 7.166 4.600 1.00 0.00 97 SER A CA 14
ATOM 20605 C C . SER A 1 97 ? 9.970 8.647 4.614 1.00 0.00 97 SER A C 14
ATOM 20606 O O . SER A 1 97 ? 8.793 9.004 4.651 1.00 0.00 97 SER A O 14
ATOM 20614 N N . GLY A 1 98 ? 10.987 9.504 4.582 1.00 0.00 98 GLY A N 14
ATOM 20615 C CA . GLY A 1 98 ? 10.751 10.936 4.592 1.00 0.00 98 GLY A CA 14
ATOM 20616 C C . GLY A 1 98 ? 11.514 11.643 5.696 1.00 0.00 98 GLY A C 14
ATOM 20617 O O . GLY A 1 98 ? 11.871 11.025 6.700 1.00 0.00 98 GLY A O 14
ATOM 20621 N N . PRO A 1 99 ? 11.783 12.950 5.539 1.00 0.00 99 PRO A N 14
ATOM 20622 C CA . PRO A 1 99 ? 12.513 13.732 6.541 1.00 0.00 99 PRO A CA 14
ATOM 20623 C C . PRO A 1 99 ? 11.702 13.943 7.815 1.00 0.00 99 PRO A C 14
ATOM 20624 O O . PRO A 1 99 ? 12.262 14.093 8.901 1.00 0.00 99 PRO A O 14
ATOM 20635 N N . SER A 1 100 ? 10.381 13.952 7.674 1.00 0.00 100 SER A N 14
ATOM 20636 C CA . SER A 1 100 ? 9.491 14.144 8.813 1.00 0.00 100 SER A CA 14
ATOM 20637 C C . SER A 1 100 ? 9.470 12.904 9.702 1.00 0.00 100 SER A C 14
ATOM 20638 O O . SER A 1 100 ? 9.713 11.791 9.236 1.00 0.00 100 SER A O 14
ATOM 20646 N N . SER A 1 101 ? 9.177 13.105 10.982 1.00 0.00 101 SER A N 14
ATOM 20647 C CA . SER A 1 101 ? 9.124 12.004 11.936 1.00 0.00 101 SER A CA 14
ATOM 20648 C C . SER A 1 101 ? 7.970 12.187 12.915 1.00 0.00 101 SER A C 14
ATOM 20649 O O . SER A 1 101 ? 7.014 11.410 12.917 1.00 0.00 101 SER A O 14
ATOM 20657 N N . GLY A 1 102 ? 8.065 13.218 13.748 1.00 0.00 102 GLY A N 14
ATOM 20658 C CA . GLY A 1 102 ? 7.021 13.484 14.721 1.00 0.00 102 GLY A CA 14
ATOM 20659 C C . GLY A 1 102 ? 7.414 14.561 15.712 1.00 0.00 102 GLY A C 14
ATOM 20660 O O . GLY A 1 102 ? 7.149 14.382 16.920 1.00 0.00 102 GLY A O 14
ATOM 20665 N N . GLY A 1 1 ? 49.963 -24.736 -3.455 1.00 0.00 1 GLY A N 15
ATOM 20666 C CA . GLY A 1 1 ? 49.090 -23.626 -2.986 1.00 0.00 1 GLY A CA 15
ATOM 20667 C C . GLY A 1 1 ? 48.557 -22.783 -4.128 1.00 0.00 1 GLY A C 15
ATOM 20668 O O . GLY A 1 1 ? 49.070 -21.698 -4.402 1.00 0.00 1 GLY A O 15
ATOM 20674 N N . SER A 1 2 ? 47.523 -23.285 -4.797 1.00 0.00 2 SER A N 15
ATOM 20675 C CA . SER A 1 2 ? 46.921 -22.571 -5.918 1.00 0.00 2 SER A CA 15
ATOM 20676 C C . SER A 1 2 ? 45.600 -23.216 -6.326 1.00 0.00 2 SER A C 15
ATOM 20677 O O . SER A 1 2 ? 44.549 -22.577 -6.288 1.00 0.00 2 SER A O 15
ATOM 20685 N N . SER A 1 3 ? 45.662 -24.486 -6.718 1.00 0.00 3 SER A N 15
ATOM 20686 C CA . SER A 1 3 ? 44.473 -25.223 -7.136 1.00 0.00 3 SER A CA 15
ATOM 20687 C C . SER A 1 3 ? 43.671 -24.435 -8.168 1.00 0.00 3 SER A C 15
ATOM 20688 O O . SER A 1 3 ? 42.852 -23.585 -7.816 1.00 0.00 3 SER A O 15
ATOM 20696 N N . GLY A 1 4 ? 43.913 -24.722 -9.443 1.00 0.00 4 GLY A N 15
ATOM 20697 C CA . GLY A 1 4 ? 43.208 -24.031 -10.505 1.00 0.00 4 GLY A CA 15
ATOM 20698 C C . GLY A 1 4 ? 43.939 -22.788 -10.973 1.00 0.00 4 GLY A C 15
ATOM 20699 O O . GLY A 1 4 ? 45.166 -22.726 -10.920 1.00 0.00 4 GLY A O 15
ATOM 20703 N N . SER A 1 5 ? 43.183 -21.797 -11.433 1.00 0.00 5 SER A N 15
ATOM 20704 C CA . SER A 1 5 ? 43.768 -20.549 -11.911 1.00 0.00 5 SER A CA 15
ATOM 20705 C C . SER A 1 5 ? 42.831 -19.375 -11.650 1.00 0.00 5 SER A C 15
ATOM 20706 O O . SER A 1 5 ? 42.704 -18.473 -12.479 1.00 0.00 5 SER A O 15
ATOM 20714 N N . SER A 1 6 ? 42.178 -19.392 -10.493 1.00 0.00 6 SER A N 15
ATOM 20715 C CA . SER A 1 6 ? 41.253 -18.327 -10.122 1.00 0.00 6 SER A CA 15
ATOM 20716 C C . SER A 1 6 ? 40.098 -18.240 -11.114 1.00 0.00 6 SER A C 15
ATOM 20717 O O . SER A 1 6 ? 40.181 -18.762 -12.226 1.00 0.00 6 SER A O 15
ATOM 20725 N N . GLY A 1 7 ? 39.021 -17.577 -10.705 1.00 0.00 7 GLY A N 15
ATOM 20726 C CA . GLY A 1 7 ? 37.865 -17.436 -11.569 1.00 0.00 7 GLY A CA 15
ATOM 20727 C C . GLY A 1 7 ? 36.769 -18.430 -11.240 1.00 0.00 7 GLY A C 15
ATOM 20728 O O . GLY A 1 7 ? 35.588 -18.157 -11.454 1.00 0.00 7 GLY A O 15
ATOM 20732 N N . LYS A 1 8 ? 37.161 -19.587 -10.717 1.00 0.00 8 LYS A N 15
ATOM 20733 C CA . LYS A 1 8 ? 36.204 -20.627 -10.357 1.00 0.00 8 LYS A CA 15
ATOM 20734 C C . LYS A 1 8 ? 35.263 -20.144 -9.258 1.00 0.00 8 LYS A C 15
ATOM 20735 O O . LYS A 1 8 ? 35.700 -19.806 -8.158 1.00 0.00 8 LYS A O 15
ATOM 20754 N N . SER A 1 9 ? 33.971 -20.110 -9.565 1.00 0.00 9 SER A N 15
ATOM 20755 C CA . SER A 1 9 ? 32.969 -19.667 -8.603 1.00 0.00 9 SER A CA 15
ATOM 20756 C C . SER A 1 9 ? 31.601 -20.263 -8.927 1.00 0.00 9 SER A C 15
ATOM 20757 O O . SER A 1 9 ? 31.383 -20.780 -10.024 1.00 0.00 9 SER A O 15
ATOM 20765 N N . PRO A 1 10 ? 30.657 -20.197 -7.973 1.00 0.00 10 PRO A N 15
ATOM 20766 C CA . PRO A 1 10 ? 29.304 -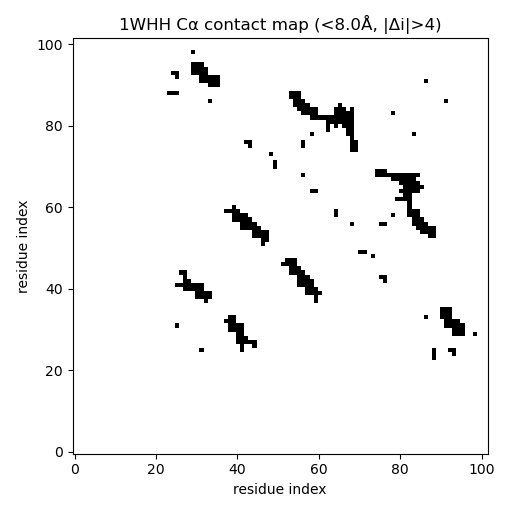20.732 -8.162 1.00 0.00 10 PRO A CA 15
ATOM 20767 C C . PRO A 1 10 ? 28.650 -20.213 -9.438 1.00 0.00 10 PRO A C 15
ATOM 20768 O O . PRO A 1 10 ? 28.450 -19.010 -9.600 1.00 0.00 10 PRO A O 15
ATOM 20779 N N . SER A 1 11 ? 28.320 -21.129 -10.343 1.00 0.00 11 SER A N 15
ATOM 20780 C CA . SER A 1 11 ? 27.689 -20.764 -11.606 1.00 0.00 11 SER A CA 15
ATOM 20781 C C . SER A 1 11 ? 26.387 -21.532 -11.808 1.00 0.00 11 SER A C 15
ATOM 20782 O O . SER A 1 11 ? 26.314 -22.731 -11.539 1.00 0.00 11 SER A O 15
ATOM 20790 N N . SER A 1 12 ? 25.362 -20.834 -12.285 1.00 0.00 12 SER A N 15
ATOM 20791 C CA . SER A 1 12 ? 24.062 -21.450 -12.525 1.00 0.00 12 SER A CA 15
ATOM 20792 C C . SER A 1 12 ? 23.103 -20.459 -13.181 1.00 0.00 12 SER A C 15
ATOM 20793 O O . SER A 1 12 ? 23.061 -19.286 -12.806 1.00 0.00 12 SER A O 15
ATOM 20801 N N . PRO A 1 13 ? 22.315 -20.913 -14.171 1.00 0.00 13 PRO A N 15
ATOM 20802 C CA . PRO A 1 13 ? 21.356 -20.053 -14.874 1.00 0.00 13 PRO A CA 15
ATOM 20803 C C . PRO A 1 13 ? 20.415 -19.334 -13.914 1.00 0.00 13 PRO A C 15
ATOM 20804 O O . PRO A 1 13 ? 20.532 -19.468 -12.696 1.00 0.00 13 PRO A O 15
ATOM 20815 N N . SER A 1 14 ? 19.480 -18.569 -14.471 1.00 0.00 14 SER A N 15
ATOM 20816 C CA . SER A 1 14 ? 18.518 -17.828 -13.665 1.00 0.00 14 SER A CA 15
ATOM 20817 C C . SER A 1 14 ? 17.355 -18.723 -13.249 1.00 0.00 14 SER A C 15
ATOM 20818 O O . SER A 1 14 ? 16.267 -18.650 -13.821 1.00 0.00 14 SER A O 15
ATOM 20826 N N . LEU A 1 15 ? 17.592 -19.567 -12.251 1.00 0.00 15 LEU A N 15
ATOM 20827 C CA . LEU A 1 15 ? 16.564 -20.478 -11.759 1.00 0.00 15 LEU A CA 15
ATOM 20828 C C . LEU A 1 15 ? 16.869 -20.923 -10.332 1.00 0.00 15 LEU A C 15
ATOM 20829 O O . LEU A 1 15 ? 17.596 -21.894 -10.117 1.00 0.00 15 LEU A O 15
ATOM 20845 N N . GLY A 1 16 ? 16.310 -20.209 -9.362 1.00 0.00 16 GLY A N 15
ATOM 20846 C CA . GLY A 1 16 ? 16.533 -20.546 -7.968 1.00 0.00 16 GLY A CA 15
ATOM 20847 C C . GLY A 1 16 ? 17.999 -20.488 -7.586 1.00 0.00 16 GLY A C 15
ATOM 20848 O O . GLY A 1 16 ? 18.714 -21.485 -7.687 1.00 0.00 16 GLY A O 15
ATOM 20852 N N . SER A 1 17 ? 18.448 -19.317 -7.146 1.00 0.00 17 SER A N 15
ATOM 20853 C CA . SER A 1 17 ? 19.838 -19.132 -6.747 1.00 0.00 17 SER A CA 15
ATOM 20854 C C . SER A 1 17 ? 20.020 -19.410 -5.258 1.00 0.00 17 SER A C 15
ATOM 20855 O O . SER A 1 17 ? 19.044 -19.560 -4.522 1.00 0.00 17 SER A O 15
ATOM 20863 N N . LEU A 1 18 ? 21.273 -19.479 -4.822 1.00 0.00 18 LEU A N 15
ATOM 20864 C CA . LEU A 1 18 ? 21.581 -19.739 -3.421 1.00 0.00 18 LEU A CA 15
ATOM 20865 C C . LEU A 1 18 ? 21.248 -18.527 -2.557 1.00 0.00 18 LEU A C 15
ATOM 20866 O O . LEU A 1 18 ? 20.755 -18.668 -1.437 1.00 0.00 18 LEU A O 15
ATOM 20882 N N . GLN A 1 19 ? 21.522 -17.338 -3.083 1.00 0.00 19 GLN A N 15
ATOM 20883 C CA . GLN A 1 19 ? 21.250 -16.101 -2.359 1.00 0.00 19 GLN A CA 15
ATOM 20884 C C . GLN A 1 19 ? 20.322 -15.193 -3.161 1.00 0.00 19 GLN A C 15
ATOM 20885 O O . GLN A 1 19 ? 20.777 -14.372 -3.957 1.00 0.00 19 GLN A O 15
ATOM 20899 N N . GLN A 1 20 ? 19.020 -15.349 -2.946 1.00 0.00 20 GLN A N 15
ATOM 20900 C CA . GLN A 1 20 ? 18.027 -14.544 -3.648 1.00 0.00 20 GLN A CA 15
ATOM 20901 C C . GLN A 1 20 ? 17.479 -13.447 -2.742 1.00 0.00 20 GLN A C 15
ATOM 20902 O O . GLN A 1 20 ? 17.513 -13.564 -1.517 1.00 0.00 20 GLN A O 15
ATOM 20916 N N . ARG A 1 21 ? 16.973 -12.379 -3.353 1.00 0.00 21 ARG A N 15
ATOM 20917 C CA . ARG A 1 21 ? 16.417 -11.261 -2.601 1.00 0.00 21 ARG A CA 15
ATOM 20918 C C . ARG A 1 21 ? 15.099 -10.796 -3.214 1.00 0.00 21 ARG A C 15
ATOM 20919 O O . ARG A 1 21 ? 15.078 -9.903 -4.060 1.00 0.00 21 ARG A O 15
ATOM 20940 N N . GLU A 1 22 ? 14.002 -11.407 -2.779 1.00 0.00 22 GLU A N 15
ATOM 20941 C CA . GLU A 1 22 ? 12.680 -11.054 -3.284 1.00 0.00 22 GLU A CA 15
ATOM 20942 C C . GLU A 1 22 ? 11.591 -11.483 -2.306 1.00 0.00 22 GLU A C 15
ATOM 20943 O O . GLU A 1 22 ? 11.530 -12.644 -1.899 1.00 0.00 22 GLU A O 15
ATOM 20955 N N . GLY A 1 23 ? 10.733 -10.540 -1.932 1.00 0.00 23 GLY A N 15
ATOM 20956 C CA . GLY A 1 23 ? 9.658 -10.840 -1.005 1.00 0.00 23 GLY A CA 15
ATOM 20957 C C . GLY A 1 23 ? 8.917 -9.597 -0.555 1.00 0.00 23 GLY A C 15
ATOM 20958 O O . GLY A 1 23 ? 7.686 -9.577 -0.522 1.00 0.00 23 GLY A O 15
ATOM 20962 N N . ALA A 1 24 ? 9.667 -8.557 -0.205 1.00 0.00 24 ALA A N 15
ATOM 20963 C CA . ALA A 1 24 ? 9.074 -7.304 0.245 1.00 0.00 24 ALA A CA 15
ATOM 20964 C C . ALA A 1 24 ? 9.845 -6.106 -0.300 1.00 0.00 24 ALA A C 15
ATOM 20965 O O . ALA A 1 24 ? 10.986 -6.239 -0.740 1.00 0.00 24 ALA A O 15
ATOM 20972 N N . LYS A 1 25 ? 9.212 -4.937 -0.269 1.00 0.00 25 LYS A N 15
ATOM 20973 C CA . LYS A 1 25 ? 9.839 -3.717 -0.761 1.00 0.00 25 LYS A CA 15
ATOM 20974 C C . LYS A 1 25 ? 9.465 -2.522 0.113 1.00 0.00 25 LYS A C 15
ATOM 20975 O O . LYS A 1 25 ? 10.326 -1.735 0.506 1.00 0.00 25 LYS A O 15
ATOM 20994 N N . ALA A 1 26 ? 8.176 -2.394 0.411 1.00 0.00 26 ALA A N 15
ATOM 20995 C CA . ALA A 1 26 ? 7.689 -1.295 1.237 1.00 0.00 26 ALA A CA 15
ATOM 20996 C C . ALA A 1 26 ? 6.949 -1.816 2.464 1.00 0.00 26 ALA A C 15
ATOM 20997 O O . ALA A 1 26 ? 6.665 -3.009 2.570 1.00 0.00 26 ALA A O 15
ATOM 21004 N N . GLU A 1 27 ? 6.640 -0.914 3.390 1.00 0.00 27 GLU A N 15
ATOM 21005 C CA . GLU A 1 27 ? 5.932 -1.282 4.611 1.00 0.00 27 GLU A CA 15
ATOM 21006 C C . GLU A 1 27 ? 4.660 -0.456 4.774 1.00 0.00 27 GLU A C 15
ATOM 21007 O O . GLU A 1 27 ? 4.351 0.397 3.941 1.00 0.00 27 GLU A O 15
ATOM 21019 N N . VAL A 1 28 ? 3.926 -0.714 5.851 1.00 0.00 28 VAL A N 15
ATOM 21020 C CA . VAL A 1 28 ? 2.688 0.006 6.124 1.00 0.00 28 VAL A CA 15
ATOM 21021 C C . VAL A 1 28 ? 2.971 1.415 6.630 1.00 0.00 28 VAL A C 15
ATOM 21022 O O . VAL A 1 28 ? 3.369 1.604 7.781 1.00 0.00 28 VAL A O 15
ATOM 21035 N N . GLY A 1 29 ? 2.766 2.403 5.764 1.00 0.00 29 GLY A N 15
ATOM 21036 C CA . GLY A 1 29 ? 3.006 3.783 6.143 1.00 0.00 29 GLY A CA 15
ATOM 21037 C C . GLY A 1 29 ? 4.240 4.361 5.480 1.00 0.00 29 GLY A C 15
ATOM 21038 O O . GLY A 1 29 ? 4.948 5.174 6.075 1.00 0.00 29 GLY A O 15
ATOM 21042 N N . ASP A 1 30 ? 4.499 3.940 4.247 1.00 0.00 30 ASP A N 15
ATOM 21043 C CA . ASP A 1 30 ? 5.657 4.422 3.503 1.00 0.00 30 ASP A CA 15
ATOM 21044 C C . ASP A 1 30 ? 5.290 4.705 2.049 1.00 0.00 30 ASP A C 15
ATOM 21045 O O . ASP A 1 30 ? 4.461 4.010 1.461 1.00 0.00 30 ASP A O 15
ATOM 21054 N N . GLN A 1 31 ? 5.911 5.729 1.476 1.00 0.00 31 GLN A N 15
ATOM 21055 C CA . GLN A 1 31 ? 5.650 6.105 0.092 1.00 0.00 31 GLN A CA 15
ATOM 21056 C C . GLN A 1 31 ? 5.983 4.957 -0.857 1.00 0.00 31 GLN A C 15
ATOM 21057 O O . GLN A 1 31 ? 6.930 4.205 -0.626 1.00 0.00 31 GLN A O 15
ATOM 21071 N N . VAL A 1 32 ? 5.201 4.829 -1.922 1.00 0.00 32 VAL A N 15
ATOM 21072 C CA . VAL A 1 32 ? 5.414 3.774 -2.905 1.00 0.00 32 VAL A CA 15
ATOM 21073 C C . VAL A 1 32 ? 4.962 4.214 -4.293 1.00 0.00 32 VAL A C 15
ATOM 21074 O O . VAL A 1 32 ? 4.397 5.295 -4.459 1.00 0.00 32 VAL A O 15
ATOM 21087 N N . LEU A 1 33 ? 5.216 3.370 -5.288 1.00 0.00 33 LEU A N 15
ATOM 21088 C CA . LEU A 1 33 ? 4.836 3.672 -6.663 1.00 0.00 33 LEU A CA 15
ATOM 21089 C C . LEU A 1 33 ? 4.274 2.435 -7.356 1.00 0.00 33 LEU A C 15
ATOM 21090 O O . LEU A 1 33 ? 5.014 1.510 -7.693 1.00 0.00 33 LEU A O 15
ATOM 21106 N N . VAL A 1 34 ? 2.962 2.424 -7.565 1.00 0.00 34 VAL A N 15
ATOM 21107 C CA . VAL A 1 34 ? 2.301 1.301 -8.217 1.00 0.00 34 VAL A CA 15
ATOM 21108 C C . VAL A 1 34 ? 2.517 1.334 -9.727 1.00 0.00 34 VAL A C 15
ATOM 21109 O O . VAL A 1 34 ? 2.226 2.333 -10.383 1.00 0.00 34 VAL A O 15
ATOM 21122 N N . ALA A 1 35 ? 3.028 0.234 -10.270 1.00 0.00 35 ALA A N 15
ATOM 21123 C CA . ALA A 1 35 ? 3.284 0.136 -11.702 1.00 0.00 35 ALA A CA 15
ATOM 21124 C C . ALA A 1 35 ? 4.238 1.229 -12.171 1.00 0.00 35 ALA A C 15
ATOM 21125 O O . ALA A 1 35 ? 4.218 1.628 -13.336 1.00 0.00 35 ALA A O 15
ATOM 21132 N N . GLY A 1 36 ? 5.077 1.711 -11.257 1.00 0.00 36 GLY A N 15
ATOM 21133 C CA . GLY A 1 36 ? 6.028 2.754 -11.598 1.00 0.00 36 GLY A CA 15
ATOM 21134 C C . GLY A 1 36 ? 5.359 3.987 -12.176 1.00 0.00 36 GLY A C 15
ATOM 21135 O O . GLY A 1 36 ? 5.939 4.682 -13.010 1.00 0.00 36 GLY A O 15
ATOM 21139 N N . GLN A 1 37 ? 4.135 4.257 -11.733 1.00 0.00 37 GLN A N 15
ATOM 21140 C CA . GLN A 1 37 ? 3.388 5.414 -12.214 1.00 0.00 37 GLN A CA 15
ATOM 21141 C C . GLN A 1 37 ? 2.527 6.006 -11.102 1.00 0.00 37 GLN A C 15
ATOM 21142 O O . GLN A 1 37 ? 2.806 7.096 -10.601 1.00 0.00 37 GLN A O 15
ATOM 21156 N N . LYS A 1 38 ? 1.480 5.282 -10.721 1.00 0.00 38 LYS A N 15
ATOM 21157 C CA . LYS A 1 38 ? 0.579 5.735 -9.668 1.00 0.00 38 LYS A CA 15
ATOM 21158 C C . LYS A 1 38 ? 1.285 5.750 -8.316 1.00 0.00 38 LYS A C 15
ATOM 21159 O O . LYS A 1 38 ? 1.498 4.703 -7.704 1.00 0.00 38 LYS A O 15
ATOM 21178 N N . GLN A 1 39 ? 1.646 6.944 -7.856 1.00 0.00 39 GLN A N 15
ATOM 21179 C CA . GLN A 1 39 ? 2.329 7.095 -6.576 1.00 0.00 39 GLN A CA 15
ATOM 21180 C C . GLN A 1 39 ? 1.329 7.104 -5.424 1.00 0.00 39 GLN A C 15
ATOM 21181 O O . GLN A 1 39 ? 0.198 7.567 -5.575 1.00 0.00 39 GLN A O 15
ATOM 21195 N N . GLY A 1 40 ? 1.752 6.590 -4.274 1.00 0.00 40 GLY A N 15
ATOM 21196 C CA . GLY A 1 40 ? 0.882 6.550 -3.114 1.00 0.00 40 GLY A CA 15
ATOM 21197 C C . GLY A 1 40 ? 1.585 6.023 -1.878 1.00 0.00 40 GLY A C 15
ATOM 21198 O O . GLY A 1 40 ? 2.813 5.958 -1.835 1.00 0.00 40 GLY A O 15
ATOM 21202 N N . ILE A 1 41 ? 0.804 5.646 -0.871 1.00 0.00 41 ILE A N 15
ATOM 21203 C CA . ILE A 1 41 ? 1.358 5.122 0.371 1.00 0.00 41 ILE A CA 15
ATOM 21204 C C . ILE A 1 41 ? 0.608 3.875 0.825 1.00 0.00 41 ILE A C 15
ATOM 21205 O O . ILE A 1 41 ? -0.618 3.809 0.738 1.00 0.00 41 ILE A O 15
ATOM 21221 N N . VAL A 1 42 ? 1.353 2.887 1.312 1.00 0.00 42 VAL A N 15
ATOM 21222 C CA . VAL A 1 42 ? 0.758 1.642 1.781 1.00 0.00 42 VAL A CA 15
ATOM 21223 C C . VAL A 1 42 ? -0.014 1.859 3.078 1.00 0.00 42 VAL A C 15
ATOM 21224 O O . VAL A 1 42 ? 0.520 2.401 4.046 1.00 0.00 42 VAL A O 15
ATOM 21237 N N . ARG A 1 43 ? -1.273 1.433 3.090 1.00 0.00 43 ARG A N 15
ATOM 21238 C CA . ARG A 1 43 ? -2.119 1.582 4.269 1.00 0.00 43 ARG A CA 15
ATOM 21239 C C . ARG A 1 43 ? -2.409 0.227 4.906 1.00 0.00 43 ARG A C 15
ATOM 21240 O O . ARG A 1 43 ? -2.558 0.122 6.124 1.00 0.00 43 ARG A O 15
ATOM 21261 N N . PHE A 1 44 ? -2.488 -0.807 4.075 1.00 0.00 44 PHE A N 15
ATOM 21262 C CA . PHE A 1 44 ? -2.760 -2.156 4.559 1.00 0.00 44 PHE A CA 15
ATOM 21263 C C . PHE A 1 44 ? -1.935 -3.185 3.792 1.00 0.00 44 PHE A C 15
ATOM 21264 O O . PHE A 1 44 ? -2.199 -3.460 2.622 1.00 0.00 44 PHE A O 15
ATOM 21281 N N . TYR A 1 45 ? -0.935 -3.749 4.461 1.00 0.00 45 TYR A N 15
ATOM 21282 C CA . TYR A 1 45 ? -0.071 -4.749 3.843 1.00 0.00 45 TYR A CA 15
ATOM 21283 C C . TYR A 1 45 ? -0.329 -6.131 4.435 1.00 0.00 45 TYR A C 15
ATOM 21284 O O . TYR A 1 45 ? -0.383 -6.295 5.654 1.00 0.00 45 TYR A O 15
ATOM 21302 N N . GLY A 1 46 ? -0.488 -7.122 3.563 1.00 0.00 46 GLY A N 15
ATOM 21303 C CA . GLY A 1 46 ? -0.739 -8.476 4.019 1.00 0.00 46 GLY A CA 15
ATOM 21304 C C . GLY A 1 46 ? -1.385 -9.338 2.952 1.00 0.00 46 GLY A C 15
ATOM 21305 O O . GLY A 1 46 ? -0.998 -9.283 1.784 1.00 0.00 46 GLY A O 15
ATOM 21309 N N . LYS A 1 47 ? -2.370 -10.134 3.352 1.00 0.00 47 LYS A N 15
ATOM 21310 C CA . LYS A 1 47 ? -3.071 -11.011 2.422 1.00 0.00 47 LYS A CA 15
ATOM 21311 C C . LYS A 1 47 ? -4.448 -10.452 2.079 1.00 0.00 47 LYS A C 15
ATOM 21312 O O . LYS A 1 47 ? -5.039 -9.708 2.861 1.00 0.00 47 LYS A O 15
ATOM 21331 N N . THR A 1 48 ? -4.955 -10.818 0.906 1.00 0.00 48 THR A N 15
ATOM 21332 C CA . THR A 1 48 ? -6.264 -10.355 0.461 1.00 0.00 48 THR A CA 15
ATOM 21333 C C . THR A 1 48 ? -7.221 -11.528 0.275 1.00 0.00 48 THR A C 15
ATOM 21334 O O . THR A 1 48 ? -6.859 -12.681 0.511 1.00 0.00 48 THR A O 15
ATOM 21345 N N . ASP A 1 49 ? -8.445 -11.226 -0.146 1.00 0.00 49 ASP A N 15
ATOM 21346 C CA . ASP A 1 49 ? -9.456 -12.256 -0.360 1.00 0.00 49 ASP A CA 15
ATOM 21347 C C . ASP A 1 49 ? -9.767 -12.418 -1.846 1.00 0.00 49 ASP A C 15
ATOM 21348 O O . ASP A 1 49 ? -10.186 -13.489 -2.287 1.00 0.00 49 ASP A O 15
ATOM 21357 N N . PHE A 1 50 ? -9.563 -11.351 -2.613 1.00 0.00 50 PHE A N 15
ATOM 21358 C CA . PHE A 1 50 ? -9.827 -11.381 -4.047 1.00 0.00 50 PHE A CA 15
ATOM 21359 C C . PHE A 1 50 ? -8.778 -12.211 -4.782 1.00 0.00 50 PHE A C 15
ATOM 21360 O O . PHE A 1 50 ? -9.081 -12.873 -5.773 1.00 0.00 50 PHE A O 15
ATOM 21377 N N . ALA A 1 51 ? -7.544 -12.170 -4.290 1.00 0.00 51 ALA A N 15
ATOM 21378 C CA . ALA A 1 51 ? -6.454 -12.919 -4.905 1.00 0.00 51 ALA A CA 15
ATOM 21379 C C . ALA A 1 51 ? -5.424 -13.352 -3.864 1.00 0.00 51 ALA A C 15
ATOM 21380 O O . ALA A 1 51 ? -5.198 -12.656 -2.874 1.00 0.00 51 ALA A O 15
ATOM 21387 N N . PRO A 1 52 ? -4.782 -14.514 -4.075 1.00 0.00 52 PRO A N 15
ATOM 21388 C CA . PRO A 1 52 ? -3.772 -15.038 -3.152 1.00 0.00 52 PRO A CA 15
ATOM 21389 C C . PRO A 1 52 ? -2.443 -14.297 -3.264 1.00 0.00 52 PRO A C 15
ATOM 21390 O O . PRO A 1 52 ? -2.208 -13.566 -4.226 1.00 0.00 52 PRO A O 15
ATOM 21401 N N . GLY A 1 53 ? -1.577 -14.493 -2.276 1.00 0.00 53 GLY A N 15
ATOM 21402 C CA . GLY A 1 53 ? -0.282 -13.838 -2.284 1.00 0.00 53 GLY A CA 15
ATOM 21403 C C . GLY A 1 53 ? -0.247 -12.608 -1.399 1.00 0.00 53 GLY A C 15
ATOM 21404 O O . GLY A 1 53 ? -1.169 -12.369 -0.619 1.00 0.00 53 GLY A O 15
ATOM 21408 N N . TYR A 1 54 ? 0.820 -11.824 -1.522 1.00 0.00 54 TYR A N 15
ATOM 21409 C CA . TYR A 1 54 ? 0.974 -10.611 -0.728 1.00 0.00 54 TYR A CA 15
ATOM 21410 C C . TYR A 1 54 ? 0.647 -9.373 -1.557 1.00 0.00 54 TYR A C 15
ATOM 21411 O O . TYR A 1 54 ? 1.210 -9.167 -2.632 1.00 0.00 54 TYR A O 15
ATOM 21429 N N . TRP A 1 55 ? -0.268 -8.552 -1.050 1.00 0.00 55 TRP A N 15
ATOM 21430 C CA . TRP A 1 55 ? -0.670 -7.334 -1.743 1.00 0.00 55 TRP A CA 15
ATOM 21431 C C . TRP A 1 55 ? -0.550 -6.121 -0.826 1.00 0.00 55 TRP A C 15
ATOM 21432 O O . TRP A 1 55 ? -0.577 -6.252 0.398 1.00 0.00 55 TRP A O 15
ATOM 21453 N N . TYR A 1 56 ? -0.417 -4.942 -1.425 1.00 0.00 56 TYR A N 15
ATOM 21454 C CA . TYR A 1 56 ? -0.292 -3.706 -0.661 1.00 0.00 56 TYR A CA 15
ATOM 21455 C C . TYR A 1 56 ? -1.509 -2.811 -0.869 1.00 0.00 56 TYR A C 15
ATOM 21456 O O . TYR A 1 56 ? -1.837 -2.444 -1.998 1.00 0.00 56 TYR A O 15
ATOM 21474 N N . GLY A 1 57 ? -2.176 -2.463 0.227 1.00 0.00 57 GLY A N 15
ATOM 21475 C CA . GLY A 1 57 ? -3.347 -1.612 0.144 1.00 0.00 57 GLY A CA 15
ATOM 21476 C C . GLY A 1 57 ? -2.990 -0.140 0.101 1.00 0.00 57 GLY A C 15
ATOM 21477 O O . GLY A 1 57 ? -3.268 0.602 1.043 1.00 0.00 57 GLY A O 15
ATOM 21481 N N . ILE A 1 58 ? -2.372 0.285 -0.996 1.00 0.00 58 ILE A N 15
ATOM 21482 C CA . ILE A 1 58 ? -1.975 1.678 -1.159 1.00 0.00 58 ILE A CA 15
ATOM 21483 C C . ILE A 1 58 ? -3.184 2.566 -1.431 1.00 0.00 58 ILE A C 15
ATOM 21484 O O . ILE A 1 58 ? -4.079 2.197 -2.191 1.00 0.00 58 ILE A O 15
ATOM 21500 N N . GLU A 1 59 ? -3.203 3.739 -0.806 1.00 0.00 59 GLU A N 15
ATOM 21501 C CA . GLU A 1 59 ? -4.302 4.682 -0.981 1.00 0.00 59 GLU A CA 15
ATOM 21502 C C . GLU A 1 59 ? -3.826 5.948 -1.684 1.00 0.00 59 GLU A C 15
ATOM 21503 O O . GLU A 1 59 ? -3.047 6.723 -1.128 1.00 0.00 59 GLU A O 15
ATOM 21515 N N . LEU A 1 60 ? -4.297 6.152 -2.910 1.00 0.00 60 LEU A N 15
ATOM 21516 C CA . LEU A 1 60 ? -3.918 7.325 -3.689 1.00 0.00 60 LEU A CA 15
ATOM 21517 C C . LEU A 1 60 ? -4.597 8.579 -3.148 1.00 0.00 60 LEU A C 15
ATOM 21518 O O . LEU A 1 60 ? -5.448 8.503 -2.262 1.00 0.00 60 LEU A O 15
ATOM 21534 N N . ASP A 1 61 ? -4.216 9.732 -3.689 1.00 0.00 61 ASP A N 15
ATOM 21535 C CA . ASP A 1 61 ? -4.789 11.003 -3.261 1.00 0.00 61 ASP A CA 15
ATOM 21536 C C . ASP A 1 61 ? -5.828 11.495 -4.263 1.00 0.00 61 ASP A C 15
ATOM 21537 O O . ASP A 1 61 ? -6.798 12.156 -3.893 1.00 0.00 61 ASP A O 15
ATOM 21546 N N . GLN A 1 62 ? -5.618 11.168 -5.534 1.00 0.00 62 GLN A N 15
ATOM 21547 C CA . GLN A 1 62 ? -6.536 11.577 -6.590 1.00 0.00 62 GLN A CA 15
ATOM 21548 C C . GLN A 1 62 ? -7.363 10.391 -7.080 1.00 0.00 62 GLN A C 15
ATOM 21549 O O . GLN A 1 62 ? -6.963 9.238 -6.924 1.00 0.00 62 GLN A O 15
ATOM 21563 N N . PRO A 1 63 ? -8.533 10.661 -7.685 1.00 0.00 63 PRO A N 15
ATOM 21564 C CA . PRO A 1 63 ? -9.416 9.609 -8.200 1.00 0.00 63 PRO A CA 15
ATOM 21565 C C . PRO A 1 63 ? -8.789 8.846 -9.362 1.00 0.00 63 PRO A C 15
ATOM 21566 O O . PRO A 1 63 ? -9.061 9.135 -10.527 1.00 0.00 63 PRO A O 15
ATOM 21577 N N . THR A 1 64 ? -7.948 7.870 -9.035 1.00 0.00 64 THR A N 15
ATOM 21578 C CA . THR A 1 64 ? -7.281 7.064 -10.052 1.00 0.00 64 THR A CA 15
ATOM 21579 C C . THR A 1 64 ? -6.872 5.707 -9.487 1.00 0.00 64 THR A C 15
ATOM 21580 O O . THR A 1 64 ? -5.837 5.155 -9.862 1.00 0.00 64 THR A O 15
ATOM 21591 N N . GLY A 1 65 ? -7.690 5.174 -8.586 1.00 0.00 65 GLY A N 15
ATOM 21592 C CA . GLY A 1 65 ? -7.395 3.887 -7.987 1.00 0.00 65 GLY A CA 15
ATOM 21593 C C . GLY A 1 65 ? -8.141 2.749 -8.657 1.00 0.00 65 GLY A C 15
ATOM 21594 O O . GLY A 1 65 ? -8.146 2.638 -9.882 1.00 0.00 65 GLY A O 15
ATOM 21598 N N . LYS A 1 66 ? -8.774 1.903 -7.851 1.00 0.00 66 LYS A N 15
ATOM 21599 C CA . LYS A 1 66 ? -9.526 0.768 -8.373 1.00 0.00 66 LYS A CA 15
ATOM 21600 C C . LYS A 1 66 ? -10.766 0.501 -7.526 1.00 0.00 66 LYS A C 15
ATOM 21601 O O . LYS A 1 66 ? -11.890 0.521 -8.029 1.00 0.00 66 LYS A O 15
ATOM 21620 N N . HIS A 1 67 ? -10.555 0.250 -6.238 1.00 0.00 67 HIS A N 15
ATOM 21621 C CA . HIS A 1 67 ? -11.656 -0.020 -5.321 1.00 0.00 67 HIS A CA 15
ATOM 21622 C C . HIS A 1 67 ? -11.833 1.127 -4.331 1.00 0.00 67 HIS A C 15
ATOM 21623 O O . HIS A 1 67 ? -10.949 1.969 -4.178 1.00 0.00 67 HIS A O 15
ATOM 21637 N N . ASP A 1 68 ? -12.981 1.153 -3.662 1.00 0.00 68 ASP A N 15
ATOM 21638 C CA . ASP A 1 68 ? -13.273 2.197 -2.687 1.00 0.00 68 ASP A CA 15
ATOM 21639 C C . ASP A 1 68 ? -12.978 1.717 -1.269 1.00 0.00 68 ASP A C 15
ATOM 21640 O O . ASP A 1 68 ? -13.691 2.061 -0.325 1.00 0.00 68 ASP A O 15
ATOM 21649 N N . GLY A 1 69 ? -11.923 0.922 -1.126 1.00 0.00 69 GLY A N 15
ATOM 21650 C CA . GLY A 1 69 ? -11.552 0.409 0.179 1.00 0.00 69 GLY A CA 15
ATOM 21651 C C . GLY A 1 69 ? -12.087 -0.989 0.426 1.00 0.00 69 GLY A C 15
ATOM 21652 O O . GLY A 1 69 ? -11.459 -1.786 1.123 1.00 0.00 69 GLY A O 15
ATOM 21656 N N . SER A 1 70 ? -13.249 -1.285 -0.145 1.00 0.00 70 SER A N 15
ATOM 21657 C CA . SER A 1 70 ? -13.869 -2.596 0.016 1.00 0.00 70 SER A CA 15
ATOM 21658 C C . SER A 1 70 ? -13.918 -3.340 -1.314 1.00 0.00 70 SER A C 15
ATOM 21659 O O . SER A 1 70 ? -14.154 -2.743 -2.363 1.00 0.00 70 SER A O 15
ATOM 21667 N N . VAL A 1 71 ? -13.693 -4.650 -1.262 1.00 0.00 71 VAL A N 15
ATOM 21668 C CA . VAL A 1 71 ? -13.713 -5.476 -2.462 1.00 0.00 71 VAL A CA 15
ATOM 21669 C C . VAL A 1 71 ? -14.576 -6.717 -2.261 1.00 0.00 71 VAL A C 15
ATOM 21670 O O . VAL A 1 71 ? -14.224 -7.612 -1.492 1.00 0.00 71 VAL A O 15
ATOM 21683 N N . PHE A 1 72 ? -15.707 -6.764 -2.956 1.00 0.00 72 PHE A N 15
ATOM 21684 C CA . PHE A 1 72 ? -16.621 -7.895 -2.853 1.00 0.00 72 PHE A CA 15
ATOM 21685 C C . PHE A 1 72 ? -17.139 -8.051 -1.427 1.00 0.00 72 PHE A C 15
ATOM 21686 O O . PHE A 1 72 ? -17.424 -9.161 -0.978 1.00 0.00 72 PHE A O 15
ATOM 21703 N N . GLY A 1 73 ? -17.255 -6.932 -0.720 1.00 0.00 73 GLY A N 15
ATOM 21704 C CA . GLY A 1 73 ? -17.738 -6.966 0.649 1.00 0.00 73 GLY A CA 15
ATOM 21705 C C . GLY A 1 73 ? -16.611 -6.919 1.662 1.00 0.00 73 GLY A C 15
ATOM 21706 O O . GLY A 1 73 ? -16.795 -6.445 2.782 1.00 0.00 73 GLY A O 15
ATOM 21710 N N . VAL A 1 74 ? -15.441 -7.412 1.267 1.00 0.00 74 VAL A N 15
ATOM 21711 C CA . VAL A 1 74 ? -14.281 -7.425 2.150 1.00 0.00 74 VAL A CA 15
ATOM 21712 C C . VAL A 1 74 ? -13.670 -6.033 2.274 1.00 0.00 74 VAL A C 15
ATOM 21713 O O . VAL A 1 74 ? -13.502 -5.327 1.280 1.00 0.00 74 VAL A O 15
ATOM 21726 N N . ARG A 1 75 ? -13.340 -5.645 3.501 1.00 0.00 75 ARG A N 15
ATOM 21727 C CA . ARG A 1 75 ? -12.747 -4.337 3.757 1.00 0.00 75 ARG A CA 15
ATOM 21728 C C . ARG A 1 75 ? -11.269 -4.469 4.110 1.00 0.00 75 ARG A C 15
ATOM 21729 O O . ARG A 1 75 ? -10.860 -5.427 4.765 1.00 0.00 75 ARG A O 15
ATOM 21750 N N . TYR A 1 76 ? -10.472 -3.500 3.671 1.00 0.00 76 TYR A N 15
ATOM 21751 C CA . TYR A 1 76 ? -9.040 -3.506 3.941 1.00 0.00 76 TYR A CA 15
ATOM 21752 C C . TYR A 1 76 ? -8.614 -2.226 4.652 1.00 0.00 76 TYR A C 15
ATOM 21753 O O . TYR A 1 76 ? -7.845 -2.262 5.611 1.00 0.00 76 TYR A O 15
ATOM 21771 N N . PHE A 1 77 ? -9.121 -1.094 4.174 1.00 0.00 77 PHE A N 15
ATOM 21772 C CA . PHE A 1 77 ? -8.794 0.200 4.764 1.00 0.00 77 PHE A CA 15
ATOM 21773 C C . PHE A 1 77 ? -9.797 1.264 4.330 1.00 0.00 77 PHE A C 15
ATOM 21774 O O . PHE A 1 77 ? -10.705 0.992 3.545 1.00 0.00 77 PHE A O 15
ATOM 21791 N N . THR A 1 78 ? -9.625 2.476 4.846 1.00 0.00 78 THR A N 15
ATOM 21792 C CA . THR A 1 78 ? -10.514 3.583 4.511 1.00 0.00 78 THR A CA 15
ATOM 21793 C C . THR A 1 78 ? -9.888 4.482 3.450 1.00 0.00 78 THR A C 15
ATOM 21794 O O . THR A 1 78 ? -8.884 5.149 3.703 1.00 0.00 78 THR A O 15
ATOM 21805 N N . CYS A 1 79 ? -10.486 4.496 2.264 1.00 0.00 79 CYS A N 15
ATOM 21806 C CA . CYS A 1 79 ? -9.987 5.314 1.166 1.00 0.00 79 CYS A CA 15
ATOM 21807 C C . CYS A 1 79 ? -11.139 5.892 0.350 1.00 0.00 79 CYS A C 15
ATOM 21808 O O . CYS A 1 79 ? -12.223 5.311 0.289 1.00 0.00 79 CYS A O 15
ATOM 21816 N N . ALA A 1 80 ? -10.897 7.038 -0.277 1.00 0.00 80 ALA A N 15
ATOM 21817 C CA . ALA A 1 80 ? -11.914 7.696 -1.090 1.00 0.00 80 ALA A CA 15
ATOM 21818 C C . ALA A 1 80 ? -12.246 6.868 -2.329 1.00 0.00 80 ALA A C 15
ATOM 21819 O O . ALA A 1 80 ? -11.542 5.912 -2.654 1.00 0.00 80 ALA A O 15
ATOM 21826 N N . PRO A 1 81 ? -13.329 7.226 -3.039 1.00 0.00 81 PRO A N 15
ATOM 21827 C CA . PRO A 1 81 ? -13.753 6.511 -4.248 1.00 0.00 81 PRO A CA 15
ATOM 21828 C C . PRO A 1 81 ? -12.656 6.463 -5.307 1.00 0.00 81 PRO A C 15
ATOM 21829 O O . PRO A 1 81 ? -12.161 7.500 -5.750 1.00 0.00 81 PRO A O 15
ATOM 21840 N N . ARG A 1 82 ? -12.284 5.253 -5.711 1.00 0.00 82 ARG A N 15
ATOM 21841 C CA . ARG A 1 82 ? -11.248 5.069 -6.721 1.00 0.00 82 ARG A CA 15
ATOM 21842 C C . ARG A 1 82 ? -9.909 5.622 -6.241 1.00 0.00 82 ARG A C 15
ATOM 21843 O O . ARG A 1 82 ? -9.264 6.409 -6.933 1.00 0.00 82 ARG A O 15
ATOM 21864 N N . HIS A 1 83 ? -9.492 5.201 -5.050 1.00 0.00 83 HIS A N 15
ATOM 21865 C CA . HIS A 1 83 ? -8.229 5.653 -4.479 1.00 0.00 83 HIS A CA 15
ATOM 21866 C C . HIS A 1 83 ? -7.340 4.466 -4.118 1.00 0.00 83 HIS A C 15
ATOM 21867 O O . HIS A 1 83 ? -6.169 4.419 -4.492 1.00 0.00 83 HIS A O 15
ATOM 21881 N N . GLY A 1 84 ? -7.906 3.510 -3.389 1.00 0.00 84 GLY A N 15
ATOM 21882 C CA . GLY A 1 84 ? -7.152 2.336 -2.991 1.00 0.00 84 GLY A CA 15
ATOM 21883 C C . GLY A 1 84 ? -6.760 1.470 -4.171 1.00 0.00 84 GLY A C 15
ATOM 21884 O O . GLY A 1 84 ? -7.532 1.312 -5.117 1.00 0.00 84 GLY A O 15
ATOM 21888 N N . VAL A 1 85 ? -5.558 0.905 -4.114 1.00 0.00 85 VAL A N 15
ATOM 21889 C CA . VAL A 1 85 ? -5.066 0.049 -5.187 1.00 0.00 85 VAL A CA 15
ATOM 21890 C C . VAL A 1 85 ? -4.169 -1.057 -4.639 1.00 0.00 85 VAL A C 15
ATOM 21891 O O . VAL A 1 85 ? -3.234 -0.795 -3.883 1.00 0.00 85 VAL A O 15
ATOM 21904 N N . PHE A 1 86 ? -4.463 -2.294 -5.026 1.00 0.00 86 PHE A N 15
ATOM 21905 C CA . PHE A 1 86 ? -3.683 -3.442 -4.573 1.00 0.00 86 PHE A CA 15
ATOM 21906 C C . PHE A 1 86 ? -2.830 -4.001 -5.708 1.00 0.00 86 PHE A C 15
ATOM 21907 O O . PHE A 1 86 ? -3.353 -4.507 -6.701 1.00 0.00 86 PHE A O 15
ATOM 21924 N N . ALA A 1 87 ? -1.513 -3.907 -5.552 1.00 0.00 87 ALA A N 15
ATOM 21925 C CA . ALA A 1 87 ? -0.588 -4.405 -6.563 1.00 0.00 87 ALA A CA 15
ATOM 21926 C C . ALA A 1 87 ? 0.573 -5.163 -5.923 1.00 0.00 87 ALA A C 15
ATOM 21927 O O . ALA A 1 87 ? 1.011 -4.826 -4.823 1.00 0.00 87 ALA A O 15
ATOM 21934 N N . PRO A 1 88 ? 1.089 -6.202 -6.603 1.00 0.00 88 PRO A N 15
ATOM 21935 C CA . PRO A 1 88 ? 2.204 -7.006 -6.090 1.00 0.00 88 PRO A CA 15
ATOM 21936 C C . PRO A 1 88 ? 3.442 -6.162 -5.800 1.00 0.00 88 PRO A C 15
ATOM 21937 O O . PRO A 1 88 ? 3.746 -5.219 -6.527 1.00 0.00 88 PRO A O 15
ATOM 21948 N N . ALA A 1 89 ? 4.152 -6.511 -4.725 1.00 0.00 89 ALA A N 15
ATOM 21949 C CA . ALA A 1 89 ? 5.359 -5.788 -4.339 1.00 0.00 89 ALA A CA 15
ATOM 21950 C C . ALA A 1 89 ? 6.268 -5.598 -5.545 1.00 0.00 89 ALA A C 15
ATOM 21951 O O . ALA A 1 89 ? 6.702 -4.485 -5.843 1.00 0.00 89 ALA A O 15
ATOM 21958 N N . SER A 1 90 ? 6.532 -6.696 -6.247 1.00 0.00 90 SER A N 15
ATOM 21959 C CA . SER A 1 90 ? 7.366 -6.654 -7.438 1.00 0.00 90 SER A CA 15
ATOM 21960 C C . SER A 1 90 ? 6.795 -5.648 -8.431 1.00 0.00 90 SER A C 15
ATOM 21961 O O . SER A 1 90 ? 7.518 -5.100 -9.263 1.00 0.00 90 SER A O 15
ATOM 21969 N N . ARG A 1 91 ? 5.491 -5.398 -8.320 1.00 0.00 91 ARG A N 15
ATOM 21970 C CA . ARG A 1 91 ? 4.823 -4.443 -9.192 1.00 0.00 91 ARG A CA 15
ATOM 21971 C C . ARG A 1 91 ? 4.871 -3.042 -8.586 1.00 0.00 91 ARG A C 15
ATOM 21972 O O . ARG A 1 91 ? 4.614 -2.052 -9.271 1.00 0.00 91 ARG A O 15
ATOM 21993 N N . ILE A 1 92 ? 5.205 -2.965 -7.297 1.00 0.00 92 ILE A N 15
ATOM 21994 C CA . ILE A 1 92 ? 5.289 -1.682 -6.608 1.00 0.00 92 ILE A CA 15
ATOM 21995 C C . ILE A 1 92 ? 6.741 -1.297 -6.344 1.00 0.00 92 ILE A C 15
ATOM 21996 O O . ILE A 1 92 ? 7.626 -2.153 -6.323 1.00 0.00 92 ILE A O 15
ATOM 22012 N N . GLN A 1 93 ? 6.979 -0.005 -6.144 1.00 0.00 93 GLN A N 15
ATOM 22013 C CA . GLN A 1 93 ? 8.325 0.492 -5.882 1.00 0.00 93 GLN A CA 15
ATOM 22014 C C . GLN A 1 93 ? 8.343 1.398 -4.655 1.00 0.00 93 GLN A C 15
ATOM 22015 O O . GLN A 1 93 ? 7.301 1.675 -4.061 1.00 0.00 93 GLN A O 15
ATOM 22029 N N . ARG A 1 94 ? 9.533 1.857 -4.283 1.00 0.00 94 ARG A N 15
ATOM 22030 C CA . ARG A 1 94 ? 9.689 2.733 -3.127 1.00 0.00 94 ARG A CA 15
ATOM 22031 C C . ARG A 1 94 ? 10.255 4.088 -3.543 1.00 0.00 94 ARG A C 15
ATOM 22032 O O . ARG A 1 94 ? 10.940 4.199 -4.559 1.00 0.00 94 ARG A O 15
ATOM 22053 N N . ILE A 1 95 ? 9.962 5.114 -2.751 1.00 0.00 95 ILE A N 15
ATOM 22054 C CA . ILE A 1 95 ? 10.442 6.461 -3.036 1.00 0.00 95 ILE A CA 15
ATOM 22055 C C . ILE A 1 95 ? 11.319 6.983 -1.902 1.00 0.00 95 ILE A C 15
ATOM 22056 O O . ILE A 1 95 ? 12.347 7.615 -2.140 1.00 0.00 95 ILE A O 15
ATOM 22072 N N . GLY A 1 96 ? 10.904 6.712 -0.669 1.00 0.00 96 GLY A N 15
ATOM 22073 C CA . GLY A 1 96 ? 11.663 7.161 0.483 1.00 0.00 96 GLY A CA 15
ATOM 22074 C C . GLY A 1 96 ? 13.029 6.510 0.567 1.00 0.00 96 GLY A C 15
ATOM 22075 O O . GLY A 1 96 ? 13.169 5.408 1.098 1.00 0.00 96 GLY A O 15
ATOM 22079 N N . SER A 1 97 ? 14.042 7.194 0.041 1.00 0.00 97 SER A N 15
ATOM 22080 C CA . SER A 1 97 ? 15.404 6.675 0.058 1.00 0.00 97 SER A CA 15
ATOM 22081 C C . SER A 1 97 ? 16.112 7.050 1.355 1.00 0.00 97 SER A C 15
ATOM 22082 O O . SER A 1 97 ? 15.615 7.865 2.134 1.00 0.00 97 SER A O 15
ATOM 22090 N N . GLY A 1 98 ? 17.276 6.450 1.583 1.00 0.00 98 GLY A N 15
ATOM 22091 C CA . GLY A 1 98 ? 18.034 6.734 2.787 1.00 0.00 98 GLY A CA 15
ATOM 22092 C C . GLY A 1 98 ? 19.283 5.880 2.903 1.00 0.00 98 GLY A C 15
ATOM 22093 O O . GLY A 1 98 ? 19.533 5.027 2.051 1.00 0.00 98 GLY A O 15
ATOM 22097 N N . PRO A 1 99 ? 20.091 6.083 3.957 1.00 0.00 99 PRO A N 15
ATOM 22098 C CA . PRO A 1 99 ? 21.323 5.316 4.169 1.00 0.00 99 PRO A CA 15
ATOM 22099 C C . PRO A 1 99 ? 21.083 3.811 4.114 1.00 0.00 99 PRO A C 15
ATOM 22100 O O . PRO A 1 99 ? 20.170 3.294 4.759 1.00 0.00 99 PRO A O 15
ATOM 22111 N N . SER A 1 100 ? 21.908 3.113 3.340 1.00 0.00 100 SER A N 15
ATOM 22112 C CA . SER A 1 100 ? 21.785 1.666 3.202 1.00 0.00 100 SER A CA 15
ATOM 22113 C C . SER A 1 100 ? 22.747 0.946 4.142 1.00 0.00 100 SER A C 15
ATOM 22114 O O . SER A 1 100 ? 23.912 1.322 4.261 1.00 0.00 100 SER A O 15
ATOM 22122 N N . SER A 1 101 ? 22.248 -0.091 4.808 1.00 0.00 101 SER A N 15
ATOM 22123 C CA . SER A 1 101 ? 23.062 -0.865 5.738 1.00 0.00 101 SER A CA 15
ATOM 22124 C C . SER A 1 101 ? 22.942 -2.358 5.453 1.00 0.00 101 SER A C 15
ATOM 22125 O O . SER A 1 101 ? 21.850 -2.866 5.199 1.00 0.00 101 SER A O 15
ATOM 22133 N N . GLY A 1 102 ? 24.072 -3.057 5.494 1.00 0.00 102 GLY A N 15
ATOM 22134 C CA . GLY A 1 102 ? 24.072 -4.484 5.237 1.00 0.00 102 GLY A CA 15
ATOM 22135 C C . GLY A 1 102 ? 24.722 -4.837 3.914 1.00 0.00 102 GLY A C 15
ATOM 22136 O O . GLY A 1 102 ? 25.145 -3.907 3.195 1.00 0.00 102 GLY A O 15
ATOM 22141 N N . GLY A 1 1 ? 18.256 -36.132 2.793 1.00 0.00 1 GLY A N 16
ATOM 22142 C CA . GLY A 1 1 ? 18.228 -35.414 1.489 1.00 0.00 1 GLY A CA 16
ATOM 22143 C C . GLY A 1 1 ? 18.179 -36.361 0.306 1.00 0.00 1 GLY A C 16
ATOM 22144 O O . GLY A 1 1 ? 19.208 -36.892 -0.114 1.00 0.00 1 GLY A O 16
ATOM 22150 N N . SER A 1 2 ? 16.983 -36.574 -0.231 1.00 0.00 2 SER A N 16
ATOM 22151 C CA . SER A 1 2 ? 16.804 -37.464 -1.372 1.00 0.00 2 SER A CA 16
ATOM 22152 C C . SER A 1 2 ? 16.373 -36.682 -2.609 1.00 0.00 2 SER A C 16
ATOM 22153 O O . SER A 1 2 ? 17.067 -36.676 -3.626 1.00 0.00 2 SER A O 16
ATOM 22161 N N . SER A 1 3 ? 15.223 -36.023 -2.515 1.00 0.00 3 SER A N 16
ATOM 22162 C CA . SER A 1 3 ? 14.698 -35.237 -3.626 1.00 0.00 3 SER A CA 16
ATOM 22163 C C . SER A 1 3 ? 14.594 -33.763 -3.248 1.00 0.00 3 SER A C 16
ATOM 22164 O O . SER A 1 3 ? 14.899 -32.883 -4.052 1.00 0.00 3 SER A O 16
ATOM 22172 N N . GLY A 1 4 ? 14.161 -33.501 -2.019 1.00 0.00 4 GLY A N 16
ATOM 22173 C CA . GLY A 1 4 ? 14.024 -32.133 -1.556 1.00 0.00 4 GLY A CA 16
ATOM 22174 C C . GLY A 1 4 ? 12.834 -31.947 -0.636 1.00 0.00 4 GLY A C 16
ATOM 22175 O O . GLY A 1 4 ? 11.729 -32.399 -0.939 1.00 0.00 4 GLY A O 16
ATOM 22179 N N . SER A 1 5 ? 13.059 -31.281 0.492 1.00 0.00 5 SER A N 16
ATOM 22180 C CA . SER A 1 5 ? 11.997 -31.036 1.460 1.00 0.00 5 SER A CA 16
ATOM 22181 C C . SER A 1 5 ? 11.429 -29.630 1.302 1.00 0.00 5 SER A C 16
ATOM 22182 O O . SER A 1 5 ? 11.000 -29.009 2.273 1.00 0.00 5 SER A O 16
ATOM 22190 N N . SER A 1 6 ? 11.429 -29.133 0.068 1.00 0.00 6 SER A N 16
ATOM 22191 C CA . SER A 1 6 ? 10.913 -27.799 -0.219 1.00 0.00 6 SER A CA 16
ATOM 22192 C C . SER A 1 6 ? 9.796 -27.860 -1.255 1.00 0.00 6 SER A C 16
ATOM 22193 O O . SER A 1 6 ? 9.417 -28.939 -1.711 1.00 0.00 6 SER A O 16
ATOM 22201 N N . GLY A 1 7 ? 9.273 -26.695 -1.622 1.00 0.00 7 GLY A N 16
ATOM 22202 C CA . GLY A 1 7 ? 8.203 -26.638 -2.603 1.00 0.00 7 GLY A CA 16
ATOM 22203 C C . GLY A 1 7 ? 8.717 -26.377 -4.005 1.00 0.00 7 GLY A C 16
ATOM 22204 O O . GLY A 1 7 ? 9.668 -25.620 -4.195 1.00 0.00 7 GLY A O 16
ATOM 22208 N N . LYS A 1 8 ? 8.085 -27.006 -4.991 1.00 0.00 8 LYS A N 16
ATOM 22209 C CA . LYS A 1 8 ? 8.483 -26.839 -6.384 1.00 0.00 8 LYS A CA 16
ATOM 22210 C C . LYS A 1 8 ? 7.820 -25.609 -6.997 1.00 0.00 8 LYS A C 16
ATOM 22211 O O . LYS A 1 8 ? 6.794 -25.136 -6.508 1.00 0.00 8 LYS A O 16
ATOM 22230 N N . SER A 1 9 ? 8.413 -25.097 -8.071 1.00 0.00 9 SER A N 16
ATOM 22231 C CA . SER A 1 9 ? 7.880 -23.922 -8.752 1.00 0.00 9 SER A CA 16
ATOM 22232 C C . SER A 1 9 ? 8.729 -23.567 -9.972 1.00 0.00 9 SER A C 16
ATOM 22233 O O . SER A 1 9 ? 8.240 -23.582 -11.102 1.00 0.00 9 SER A O 16
ATOM 22241 N N . PRO A 1 10 ? 10.017 -23.242 -9.760 1.00 0.00 10 PRO A N 16
ATOM 22242 C CA . PRO A 1 10 ? 10.928 -22.885 -10.851 1.00 0.00 10 PRO A CA 16
ATOM 22243 C C . PRO A 1 10 ? 11.305 -24.087 -11.709 1.00 0.00 10 PRO A C 16
ATOM 22244 O O . PRO A 1 10 ? 11.957 -25.019 -11.238 1.00 0.00 10 PRO A O 16
ATOM 22255 N N . SER A 1 11 ? 10.890 -24.061 -12.971 1.00 0.00 11 SER A N 16
ATOM 22256 C CA . SER A 1 11 ? 11.183 -25.150 -13.896 1.00 0.00 11 SER A CA 16
ATOM 22257 C C . SER A 1 11 ? 11.805 -24.619 -15.184 1.00 0.00 11 SER A C 16
ATOM 22258 O O . SER A 1 11 ? 12.940 -24.955 -15.523 1.00 0.00 11 SER A O 16
ATOM 22266 N N . SER A 1 12 ? 11.053 -23.788 -15.899 1.00 0.00 12 SER A N 16
ATOM 22267 C CA . SER A 1 12 ? 11.529 -23.211 -17.150 1.00 0.00 12 SER A CA 16
ATOM 22268 C C . SER A 1 12 ? 10.796 -21.907 -17.463 1.00 0.00 12 SER A C 16
ATOM 22269 O O . SER A 1 12 ? 9.619 -21.922 -17.824 1.00 0.00 12 SER A O 16
ATOM 22277 N N . PRO A 1 13 ? 11.479 -20.756 -17.327 1.00 0.00 13 PRO A N 16
ATOM 22278 C CA . PRO A 1 13 ? 10.876 -19.446 -17.599 1.00 0.00 13 PRO A CA 16
ATOM 22279 C C . PRO A 1 13 ? 10.570 -19.246 -19.078 1.00 0.00 13 PRO A C 16
ATOM 22280 O O . PRO A 1 13 ? 11.371 -18.670 -19.816 1.00 0.00 13 PRO A O 16
ATOM 22291 N N . SER A 1 14 ? 9.407 -19.725 -19.507 1.00 0.00 14 SER A N 16
ATOM 22292 C CA . SER A 1 14 ? 8.994 -19.599 -20.901 1.00 0.00 14 SER A CA 16
ATOM 22293 C C . SER A 1 14 ? 7.796 -18.662 -21.029 1.00 0.00 14 SER A C 16
ATOM 22294 O O . SER A 1 14 ? 7.902 -17.579 -21.604 1.00 0.00 14 SER A O 16
ATOM 22302 N N . LEU A 1 15 ? 6.659 -19.087 -20.490 1.00 0.00 15 LEU A N 16
ATOM 22303 C CA . LEU A 1 15 ? 5.441 -18.285 -20.544 1.00 0.00 15 LEU A CA 16
ATOM 22304 C C . LEU A 1 15 ? 4.723 -18.298 -19.199 1.00 0.00 15 LEU A C 16
ATOM 22305 O O . LEU A 1 15 ? 4.225 -19.335 -18.759 1.00 0.00 15 LEU A O 16
ATOM 22321 N N . GLY A 1 16 ? 4.673 -17.139 -18.549 1.00 0.00 16 GLY A N 16
ATOM 22322 C CA . GLY A 1 16 ? 4.013 -17.039 -17.261 1.00 0.00 16 GLY A CA 16
ATOM 22323 C C . GLY A 1 16 ? 4.623 -17.961 -16.222 1.00 0.00 16 GLY A C 16
ATOM 22324 O O . GLY A 1 16 ? 3.940 -18.402 -15.298 1.00 0.00 16 GLY A O 16
ATOM 22328 N N . SER A 1 17 ? 5.909 -18.254 -16.376 1.00 0.00 17 SER A N 16
ATOM 22329 C CA . SER A 1 17 ? 6.611 -19.130 -15.445 1.00 0.00 17 SER A CA 16
ATOM 22330 C C . SER A 1 17 ? 7.278 -18.322 -14.336 1.00 0.00 17 SER A C 16
ATOM 22331 O O . SER A 1 17 ? 7.180 -18.668 -13.158 1.00 0.00 17 SER A O 16
ATOM 22339 N N . LEU A 1 18 ? 7.955 -17.246 -14.721 1.00 0.00 18 LEU A N 16
ATOM 22340 C CA . LEU A 1 18 ? 8.639 -16.389 -13.758 1.00 0.00 18 LEU A CA 16
ATOM 22341 C C . LEU A 1 18 ? 8.533 -14.924 -14.166 1.00 0.00 18 LEU A C 16
ATOM 22342 O O . LEU A 1 18 ? 8.235 -14.609 -15.318 1.00 0.00 18 LEU A O 16
ATOM 22358 N N . GLN A 1 19 ? 8.777 -14.030 -13.212 1.00 0.00 19 GLN A N 16
ATOM 22359 C CA . GLN A 1 19 ? 8.709 -12.597 -13.472 1.00 0.00 19 GLN A CA 16
ATOM 22360 C C . GLN A 1 19 ? 9.477 -11.813 -12.412 1.00 0.00 19 GLN A C 16
ATOM 22361 O O . GLN A 1 19 ? 9.125 -10.678 -12.090 1.00 0.00 19 GLN A O 16
ATOM 22375 N N . GLN A 1 20 ? 10.525 -12.427 -11.873 1.00 0.00 20 GLN A N 16
ATOM 22376 C CA . GLN A 1 20 ? 11.342 -11.786 -10.849 1.00 0.00 20 GLN A CA 16
ATOM 22377 C C . GLN A 1 20 ? 10.505 -11.431 -9.625 1.00 0.00 20 GLN A C 16
ATOM 22378 O O . GLN A 1 20 ? 9.827 -10.404 -9.601 1.00 0.00 20 GLN A O 16
ATOM 22392 N N . ARG A 1 21 ? 10.558 -12.288 -8.610 1.00 0.00 21 ARG A N 16
ATOM 22393 C CA . ARG A 1 21 ? 9.804 -12.064 -7.381 1.00 0.00 21 ARG A CA 16
ATOM 22394 C C . ARG A 1 21 ? 10.213 -13.062 -6.302 1.00 0.00 21 ARG A C 16
ATOM 22395 O O . ARG A 1 21 ? 10.383 -14.250 -6.575 1.00 0.00 21 ARG A O 16
ATOM 22416 N N . GLU A 1 22 ? 10.370 -12.571 -5.078 1.00 0.00 22 GLU A N 16
ATOM 22417 C CA . GLU A 1 22 ? 10.760 -13.420 -3.957 1.00 0.00 22 GLU A CA 16
ATOM 22418 C C . GLU A 1 22 ? 9.725 -13.358 -2.840 1.00 0.00 22 GLU A C 16
ATOM 22419 O O . GLU A 1 22 ? 9.146 -14.376 -2.459 1.00 0.00 22 GLU A O 16
ATOM 22431 N N . GLY A 1 23 ? 9.495 -12.158 -2.317 1.00 0.00 23 GLY A N 16
ATOM 22432 C CA . GLY A 1 23 ? 8.529 -11.988 -1.248 1.00 0.00 23 GLY A CA 16
ATOM 22433 C C . GLY A 1 23 ? 8.065 -10.551 -1.108 1.00 0.00 23 GLY A C 16
ATOM 22434 O O . GLY A 1 23 ? 7.693 -9.913 -2.092 1.00 0.00 23 GLY A O 16
ATOM 22438 N N . ALA A 1 24 ? 8.089 -10.041 0.119 1.00 0.00 24 ALA A N 16
ATOM 22439 C CA . ALA A 1 24 ? 7.669 -8.670 0.384 1.00 0.00 24 ALA A CA 16
ATOM 22440 C C . ALA A 1 24 ? 8.643 -7.670 -0.229 1.00 0.00 24 ALA A C 16
ATOM 22441 O O . ALA A 1 24 ? 9.627 -8.054 -0.860 1.00 0.00 24 ALA A O 16
ATOM 22448 N N . LYS A 1 25 ? 8.361 -6.386 -0.038 1.00 0.00 25 LYS A N 16
ATOM 22449 C CA . LYS A 1 25 ? 9.213 -5.329 -0.572 1.00 0.00 25 LYS A CA 16
ATOM 22450 C C . LYS A 1 25 ? 9.114 -4.068 0.279 1.00 0.00 25 LYS A C 16
ATOM 22451 O O . LYS A 1 25 ? 10.128 -3.471 0.641 1.00 0.00 25 LYS A O 16
ATOM 22470 N N . ALA A 1 26 ? 7.887 -3.669 0.596 1.00 0.00 26 ALA A N 16
ATOM 22471 C CA . ALA A 1 26 ? 7.655 -2.479 1.406 1.00 0.00 26 ALA A CA 16
ATOM 22472 C C . ALA A 1 26 ? 6.847 -2.817 2.654 1.00 0.00 26 ALA A C 16
ATOM 22473 O O . ALA A 1 26 ? 6.564 -3.983 2.927 1.00 0.00 26 ALA A O 16
ATOM 22480 N N . GLU A 1 27 ? 6.479 -1.787 3.411 1.00 0.00 27 GLU A N 16
ATOM 22481 C CA . GLU A 1 27 ? 5.704 -1.974 4.631 1.00 0.00 27 GLU A CA 16
ATOM 22482 C C . GLU A 1 27 ? 4.663 -0.871 4.788 1.00 0.00 27 GLU A C 16
ATOM 22483 O O . GLU A 1 27 ? 4.628 0.079 4.007 1.00 0.00 27 GLU A O 16
ATOM 22495 N N . VAL A 1 28 ? 3.817 -1.003 5.805 1.00 0.00 28 VAL A N 16
ATOM 22496 C CA . VAL A 1 28 ? 2.777 -0.016 6.066 1.00 0.00 28 VAL A CA 16
ATOM 22497 C C . VAL A 1 28 ? 3.358 1.237 6.710 1.00 0.00 28 VAL A C 16
ATOM 22498 O O . VAL A 1 28 ? 3.912 1.184 7.807 1.00 0.00 28 VAL A O 16
ATOM 22511 N N . GLY A 1 29 ? 3.228 2.365 6.019 1.00 0.00 29 GLY A N 16
ATOM 22512 C CA . GLY A 1 29 ? 3.746 3.618 6.538 1.00 0.00 29 GLY A CA 16
ATOM 22513 C C . GLY A 1 29 ? 4.957 4.107 5.770 1.00 0.00 29 GLY A C 16
ATOM 22514 O O . GLY A 1 29 ? 5.814 4.796 6.323 1.00 0.00 29 GLY A O 16
ATOM 22518 N N . ASP A 1 30 ? 5.029 3.749 4.492 1.00 0.00 30 ASP A N 16
ATOM 22519 C CA . ASP A 1 30 ? 6.146 4.155 3.646 1.00 0.00 30 ASP A CA 16
ATOM 22520 C C . ASP A 1 30 ? 5.672 4.456 2.228 1.00 0.00 30 ASP A C 16
ATOM 22521 O O . ASP A 1 30 ? 4.793 3.775 1.699 1.00 0.00 30 ASP A O 16
ATOM 22530 N N . GLN A 1 31 ? 6.260 5.478 1.617 1.00 0.00 31 GLN A N 16
ATOM 22531 C CA . GLN A 1 31 ? 5.898 5.868 0.258 1.00 0.00 31 GLN A CA 16
ATOM 22532 C C . GLN A 1 31 ? 6.182 4.737 -0.725 1.00 0.00 31 GLN A C 16
ATOM 22533 O O . GLN A 1 31 ? 7.093 3.934 -0.517 1.00 0.00 31 GLN A O 16
ATOM 22547 N N . VAL A 1 32 ? 5.399 4.680 -1.796 1.00 0.00 32 VAL A N 16
ATOM 22548 C CA . VAL A 1 32 ? 5.567 3.648 -2.811 1.00 0.00 32 VAL A CA 16
ATOM 22549 C C . VAL A 1 32 ? 5.048 4.118 -4.166 1.00 0.00 32 VAL A C 16
ATOM 22550 O O . VAL A 1 32 ? 4.411 5.166 -4.268 1.00 0.00 32 VAL A O 16
ATOM 22563 N N . LEU A 1 33 ? 5.325 3.336 -5.204 1.00 0.00 33 LEU A N 16
ATOM 22564 C CA . LEU A 1 33 ? 4.886 3.671 -6.553 1.00 0.00 33 LEU A CA 16
ATOM 22565 C C . LEU A 1 33 ? 4.296 2.451 -7.253 1.00 0.00 33 LEU A C 16
ATOM 22566 O O . LEU A 1 33 ? 5.023 1.544 -7.660 1.00 0.00 33 LEU A O 16
ATOM 22582 N N . VAL A 1 34 ? 2.974 2.433 -7.386 1.00 0.00 34 VAL A N 16
ATOM 22583 C CA . VAL A 1 34 ? 2.286 1.323 -8.035 1.00 0.00 34 VAL A CA 16
ATOM 22584 C C . VAL A 1 34 ? 2.473 1.368 -9.547 1.00 0.00 34 VAL A C 16
ATOM 22585 O O . VAL A 1 34 ? 2.168 2.371 -10.191 1.00 0.00 34 VAL A O 16
ATOM 22598 N N . ALA A 1 35 ? 2.975 0.272 -10.108 1.00 0.00 35 ALA A N 16
ATOM 22599 C CA . ALA A 1 35 ? 3.203 0.183 -11.546 1.00 0.00 35 ALA A CA 16
ATOM 22600 C C . ALA A 1 35 ? 4.131 1.294 -12.030 1.00 0.00 35 ALA A C 16
ATOM 22601 O O . ALA A 1 35 ? 4.080 1.696 -13.192 1.00 0.00 35 ALA A O 16
ATOM 22608 N N . GLY A 1 36 ? 4.978 1.787 -11.130 1.00 0.00 36 GLY A N 16
ATOM 22609 C CA . GLY A 1 36 ? 5.905 2.846 -11.486 1.00 0.00 36 GLY A CA 16
ATOM 22610 C C . GLY A 1 36 ? 5.207 4.066 -12.056 1.00 0.00 36 GLY A C 16
ATOM 22611 O O . GLY A 1 36 ? 5.793 4.816 -12.838 1.00 0.00 36 GLY A O 16
ATOM 22615 N N . GLN A 1 37 ? 3.952 4.265 -11.666 1.00 0.00 37 GLN A N 16
ATOM 22616 C CA . GLN A 1 37 ? 3.174 5.401 -12.144 1.00 0.00 37 GLN A CA 16
ATOM 22617 C C . GLN A 1 37 ? 2.366 6.023 -11.011 1.00 0.00 37 GLN A C 16
ATOM 22618 O O . GLN A 1 37 ? 2.637 7.146 -10.585 1.00 0.00 37 GLN A O 16
ATOM 22632 N N . LYS A 1 38 ? 1.371 5.288 -10.527 1.00 0.00 38 LYS A N 16
ATOM 22633 C CA . LYS A 1 38 ? 0.522 5.768 -9.442 1.00 0.00 38 LYS A CA 16
ATOM 22634 C C . LYS A 1 38 ? 1.297 5.827 -8.130 1.00 0.00 38 LYS A C 16
ATOM 22635 O O . LYS A 1 38 ? 1.662 4.796 -7.565 1.00 0.00 38 LYS A O 16
ATOM 22654 N N . GLN A 1 39 ? 1.546 7.041 -7.651 1.00 0.00 39 GLN A N 16
ATOM 22655 C CA . GLN A 1 39 ? 2.277 7.235 -6.404 1.00 0.00 39 GLN A CA 16
ATOM 22656 C C . GLN A 1 39 ? 1.327 7.255 -5.212 1.00 0.00 39 GLN A C 16
ATOM 22657 O O . GLN A 1 39 ? 0.276 7.894 -5.254 1.00 0.00 39 GLN A O 16
ATOM 22671 N N . GLY A 1 40 ? 1.703 6.550 -4.150 1.00 0.00 40 GLY A N 16
ATOM 22672 C CA . GLY A 1 40 ? 0.872 6.501 -2.961 1.00 0.00 40 GLY A CA 16
ATOM 22673 C C . GLY A 1 40 ? 1.613 5.953 -1.757 1.00 0.00 40 GLY A C 16
ATOM 22674 O O . GLY A 1 40 ? 2.836 5.813 -1.784 1.00 0.00 40 GLY A O 16
ATOM 22678 N N . ILE A 1 41 ? 0.871 5.642 -0.699 1.00 0.00 41 ILE A N 16
ATOM 22679 C CA . ILE A 1 41 ? 1.464 5.107 0.521 1.00 0.00 41 ILE A CA 16
ATOM 22680 C C . ILE A 1 41 ? 0.744 3.843 0.974 1.00 0.00 41 ILE A C 16
ATOM 22681 O O . ILE A 1 41 ? -0.476 3.733 0.848 1.00 0.00 41 ILE A O 16
ATOM 22697 N N . VAL A 1 42 ? 1.505 2.891 1.504 1.00 0.00 42 VAL A N 16
ATOM 22698 C CA . VAL A 1 42 ? 0.938 1.634 1.977 1.00 0.00 42 VAL A CA 16
ATOM 22699 C C . VAL A 1 42 ? 0.070 1.853 3.212 1.00 0.00 42 VAL A C 16
ATOM 22700 O O . VAL A 1 42 ? 0.571 2.198 4.282 1.00 0.00 42 VAL A O 16
ATOM 22713 N N . ARG A 1 43 ? -1.234 1.653 3.054 1.00 0.00 43 ARG A N 16
ATOM 22714 C CA . ARG A 1 43 ? -2.173 1.829 4.157 1.00 0.00 43 ARG A CA 16
ATOM 22715 C C . ARG A 1 43 ? -2.475 0.497 4.834 1.00 0.00 43 ARG A C 16
ATOM 22716 O O . ARG A 1 43 ? -2.554 0.416 6.059 1.00 0.00 43 ARG A O 16
ATOM 22737 N N . PHE A 1 44 ? -2.642 -0.547 4.027 1.00 0.00 44 PHE A N 16
ATOM 22738 C CA . PHE A 1 44 ? -2.935 -1.876 4.549 1.00 0.00 44 PHE A CA 16
ATOM 22739 C C . PHE A 1 44 ? -2.095 -2.935 3.843 1.00 0.00 44 PHE A C 16
ATOM 22740 O O . PHE A 1 44 ? -2.193 -3.113 2.629 1.00 0.00 44 PHE A O 16
ATOM 22757 N N . TYR A 1 45 ? -1.269 -3.637 4.614 1.00 0.00 45 TYR A N 16
ATOM 22758 C CA . TYR A 1 45 ? -0.410 -4.680 4.063 1.00 0.00 45 TYR A CA 16
ATOM 22759 C C . TYR A 1 45 ? -0.666 -6.015 4.754 1.00 0.00 45 TYR A C 16
ATOM 22760 O O . TYR A 1 45 ? -0.799 -6.078 5.976 1.00 0.00 45 TYR A O 16
ATOM 22778 N N . GLY A 1 46 ? -0.734 -7.081 3.963 1.00 0.00 46 GLY A N 16
ATOM 22779 C CA . GLY A 1 46 ? -0.972 -8.401 4.516 1.00 0.00 46 GLY A CA 16
ATOM 22780 C C . GLY A 1 46 ? -1.538 -9.365 3.492 1.00 0.00 46 GLY A C 16
ATOM 22781 O O . GLY A 1 46 ? -1.338 -9.193 2.290 1.00 0.00 46 GLY A O 16
ATOM 22785 N N . LYS A 1 47 ? -2.245 -10.385 3.969 1.00 0.00 47 LYS A N 16
ATOM 22786 C CA . LYS A 1 47 ? -2.842 -11.381 3.087 1.00 0.00 47 LYS A CA 16
ATOM 22787 C C . LYS A 1 47 ? -4.183 -10.894 2.545 1.00 0.00 47 LYS A C 16
ATOM 22788 O O . LYS A 1 47 ? -4.889 -10.130 3.202 1.00 0.00 47 LYS A O 16
ATOM 22807 N N . THR A 1 48 ? -4.527 -11.344 1.342 1.00 0.00 48 THR A N 16
ATOM 22808 C CA . THR A 1 48 ? -5.783 -10.954 0.711 1.00 0.00 48 THR A CA 16
ATOM 22809 C C . THR A 1 48 ? -6.702 -12.159 0.543 1.00 0.00 48 THR A C 16
ATOM 22810 O O . THR A 1 48 ? -6.336 -13.285 0.884 1.00 0.00 48 THR A O 16
ATOM 22821 N N . ASP A 1 49 ? -7.897 -11.917 0.014 1.00 0.00 49 ASP A N 16
ATOM 22822 C CA . ASP A 1 49 ? -8.870 -12.982 -0.200 1.00 0.00 49 ASP A CA 16
ATOM 22823 C C . ASP A 1 49 ? -9.141 -13.183 -1.687 1.00 0.00 49 ASP A C 16
ATOM 22824 O O . ASP A 1 49 ? -9.319 -14.310 -2.151 1.00 0.00 49 ASP A O 16
ATOM 22833 N N . PHE A 1 50 ? -9.172 -12.082 -2.432 1.00 0.00 50 PHE A N 16
ATOM 22834 C CA . PHE A 1 50 ? -9.423 -12.137 -3.868 1.00 0.00 50 PHE A CA 16
ATOM 22835 C C . PHE A 1 50 ? -8.312 -12.894 -4.587 1.00 0.00 50 PHE A C 16
ATOM 22836 O O . PHE A 1 50 ? -8.551 -13.555 -5.597 1.00 0.00 50 PHE A O 16
ATOM 22853 N N . ALA A 1 51 ? -7.095 -12.791 -4.061 1.00 0.00 51 ALA A N 16
ATOM 22854 C CA . ALA A 1 51 ? -5.947 -13.466 -4.653 1.00 0.00 51 ALA A CA 16
ATOM 22855 C C . ALA A 1 51 ? -4.917 -13.837 -3.589 1.00 0.00 51 ALA A C 16
ATOM 22856 O O . ALA A 1 51 ? -4.814 -13.175 -2.557 1.00 0.00 51 ALA A O 16
ATOM 22863 N N . PRO A 1 52 ? -4.137 -14.905 -3.829 1.00 0.00 52 PRO A N 16
ATOM 22864 C CA . PRO A 1 52 ? -3.112 -15.361 -2.886 1.00 0.00 52 PRO A CA 16
ATOM 22865 C C . PRO A 1 52 ? -1.918 -14.414 -2.828 1.00 0.00 52 PRO A C 16
ATOM 22866 O O . PRO A 1 52 ? -1.785 -13.514 -3.655 1.00 0.00 52 PRO A O 16
ATOM 22877 N N . GLY A 1 53 ? -1.050 -14.624 -1.842 1.00 0.00 53 GLY A N 16
ATOM 22878 C CA . GLY A 1 53 ? 0.121 -13.781 -1.694 1.00 0.00 53 GLY A CA 16
ATOM 22879 C C . GLY A 1 53 ? -0.138 -12.575 -0.812 1.00 0.00 53 GLY A C 16
ATOM 22880 O O . GLY A 1 53 ? -1.086 -12.565 -0.027 1.00 0.00 53 GLY A O 16
ATOM 22884 N N . TYR A 1 54 ? 0.708 -11.558 -0.941 1.00 0.00 54 TYR A N 16
ATOM 22885 C CA . TYR A 1 54 ? 0.567 -10.342 -0.148 1.00 0.00 54 TYR A CA 16
ATOM 22886 C C . TYR A 1 54 ? 0.460 -9.116 -1.049 1.00 0.00 54 TYR A C 16
ATOM 22887 O O . TYR A 1 54 ? 1.317 -8.882 -1.900 1.00 0.00 54 TYR A O 16
ATOM 22905 N N . TRP A 1 55 ? -0.598 -8.334 -0.854 1.00 0.00 55 TRP A N 16
ATOM 22906 C CA . TRP A 1 55 ? -0.817 -7.131 -1.649 1.00 0.00 55 TRP A CA 16
ATOM 22907 C C . TRP A 1 55 ? -0.671 -5.879 -0.790 1.00 0.00 55 TRP A C 16
ATOM 22908 O O . TRP A 1 55 ? -0.589 -5.961 0.437 1.00 0.00 55 TRP A O 16
ATOM 22929 N N . TYR A 1 56 ? -0.640 -4.721 -1.441 1.00 0.00 56 TYR A N 16
ATOM 22930 C CA . TYR A 1 56 ? -0.503 -3.451 -0.736 1.00 0.00 56 TYR A CA 16
ATOM 22931 C C . TYR A 1 56 ? -1.714 -2.556 -0.983 1.00 0.00 56 TYR A C 16
ATOM 22932 O O . TYR A 1 56 ? -1.986 -2.161 -2.117 1.00 0.00 56 TYR A O 16
ATOM 22950 N N . GLY A 1 57 ? -2.438 -2.241 0.086 1.00 0.00 57 GLY A N 16
ATOM 22951 C CA . GLY A 1 57 ? -3.610 -1.395 -0.035 1.00 0.00 57 GLY A CA 16
ATOM 22952 C C . GLY A 1 57 ? -3.258 0.079 -0.063 1.00 0.00 57 GLY A C 16
ATOM 22953 O O . GLY A 1 57 ? -3.673 0.841 0.810 1.00 0.00 57 GLY A O 16
ATOM 22957 N N . ILE A 1 58 ? -2.488 0.481 -1.069 1.00 0.00 58 ILE A N 16
ATOM 22958 C CA . ILE A 1 58 ? -2.078 1.874 -1.208 1.00 0.00 58 ILE A CA 16
ATOM 22959 C C . ILE A 1 58 ? -3.260 2.758 -1.589 1.00 0.00 58 ILE A C 16
ATOM 22960 O O . ILE A 1 58 ? -4.082 2.388 -2.427 1.00 0.00 58 ILE A O 16
ATOM 22976 N N . GLU A 1 59 ? -3.339 3.930 -0.966 1.00 0.00 59 GLU A N 16
ATOM 22977 C CA . GLU A 1 59 ? -4.420 4.870 -1.240 1.00 0.00 59 GLU A CA 16
ATOM 22978 C C . GLU A 1 59 ? -3.917 6.051 -2.064 1.00 0.00 59 GLU A C 16
ATOM 22979 O O . GLU A 1 59 ? -2.872 6.628 -1.767 1.00 0.00 59 GLU A O 16
ATOM 22991 N N . LEU A 1 60 ? -4.668 6.404 -3.102 1.00 0.00 60 LEU A N 16
ATOM 22992 C CA . LEU A 1 60 ? -4.298 7.516 -3.970 1.00 0.00 60 LEU A CA 16
ATOM 22993 C C . LEU A 1 60 ? -5.092 8.770 -3.617 1.00 0.00 60 LEU A C 16
ATOM 22994 O O . LEU A 1 60 ? -6.021 8.722 -2.811 1.00 0.00 60 LEU A O 16
ATOM 23010 N N . ASP A 1 61 ? -4.717 9.890 -4.226 1.00 0.00 61 ASP A N 16
ATOM 23011 C CA . ASP A 1 61 ? -5.394 11.159 -3.977 1.00 0.00 61 ASP A CA 16
ATOM 23012 C C . ASP A 1 61 ? -6.435 11.442 -5.056 1.00 0.00 61 ASP A C 16
ATOM 23013 O O . ASP A 1 61 ? -7.453 12.084 -4.796 1.00 0.00 61 ASP A O 16
ATOM 23022 N N . GLN A 1 62 ? -6.172 10.961 -6.266 1.00 0.00 62 GLN A N 16
ATOM 23023 C CA . GLN A 1 62 ? -7.086 11.163 -7.384 1.00 0.00 62 GLN A CA 16
ATOM 23024 C C . GLN A 1 62 ? -7.984 9.944 -7.583 1.00 0.00 62 GLN A C 16
ATOM 23025 O O . GLN A 1 62 ? -7.627 8.830 -7.199 1.00 0.00 62 GLN A O 16
ATOM 23039 N N . PRO A 1 63 ? -9.167 10.141 -8.190 1.00 0.00 63 PRO A N 16
ATOM 23040 C CA . PRO A 1 63 ? -10.118 9.055 -8.439 1.00 0.00 63 PRO A CA 16
ATOM 23041 C C . PRO A 1 63 ? -9.686 8.163 -9.599 1.00 0.00 63 PRO A C 16
ATOM 23042 O O . PRO A 1 63 ? -10.393 8.042 -10.599 1.00 0.00 63 PRO A O 16
ATOM 23053 N N . THR A 1 64 ? -8.521 7.540 -9.459 1.00 0.00 64 THR A N 16
ATOM 23054 C CA . THR A 1 64 ? -7.994 6.660 -10.495 1.00 0.00 64 THR A CA 16
ATOM 23055 C C . THR A 1 64 ? -7.502 5.347 -9.896 1.00 0.00 64 THR A C 16
ATOM 23056 O O . THR A 1 64 ? -6.538 4.755 -10.382 1.00 0.00 64 THR A O 16
ATOM 23067 N N . GLY A 1 65 ? -8.170 4.897 -8.838 1.00 0.00 65 GLY A N 16
ATOM 23068 C CA . GLY A 1 65 ? -7.784 3.657 -8.191 1.00 0.00 65 GLY A CA 16
ATOM 23069 C C . GLY A 1 65 ? -8.407 2.441 -8.849 1.00 0.00 65 GLY A C 16
ATOM 23070 O O . GLY A 1 65 ? -8.298 2.259 -10.062 1.00 0.00 65 GLY A O 16
ATOM 23074 N N . LYS A 1 66 ? -9.062 1.607 -8.048 1.00 0.00 66 LYS A N 16
ATOM 23075 C CA . LYS A 1 66 ? -9.704 0.402 -8.559 1.00 0.00 66 LYS A CA 16
ATOM 23076 C C . LYS A 1 66 ? -10.921 0.035 -7.715 1.00 0.00 66 LYS A C 16
ATOM 23077 O O . LYS A 1 66 ? -12.003 -0.219 -8.245 1.00 0.00 66 LYS A O 16
ATOM 23096 N N . HIS A 1 67 ? -10.735 0.009 -6.400 1.00 0.00 67 HIS A N 16
ATOM 23097 C CA . HIS A 1 67 ? -11.818 -0.328 -5.481 1.00 0.00 67 HIS A CA 16
ATOM 23098 C C . HIS A 1 67 ? -12.100 0.828 -4.527 1.00 0.00 67 HIS A C 16
ATOM 23099 O O . HIS A 1 67 ? -11.342 1.795 -4.465 1.00 0.00 67 HIS A O 16
ATOM 23113 N N . ASP A 1 68 ? -13.197 0.721 -3.784 1.00 0.00 68 ASP A N 16
ATOM 23114 C CA . ASP A 1 68 ? -13.580 1.757 -2.833 1.00 0.00 68 ASP A CA 16
ATOM 23115 C C . ASP A 1 68 ? -13.117 1.399 -1.423 1.00 0.00 68 ASP A C 16
ATOM 23116 O O . ASP A 1 68 ? -13.834 1.624 -0.447 1.00 0.00 68 ASP A O 16
ATOM 23125 N N . GLY A 1 69 ? -11.915 0.843 -1.325 1.00 0.00 69 GLY A N 16
ATOM 23126 C CA . GLY A 1 69 ? -11.376 0.465 -0.032 1.00 0.00 69 GLY A CA 16
ATOM 23127 C C . GLY A 1 69 ? -11.538 -1.015 0.255 1.00 0.00 69 GLY A C 16
ATOM 23128 O O . GLY A 1 69 ? -10.666 -1.635 0.864 1.00 0.00 69 GLY A O 16
ATOM 23132 N N . SER A 1 70 ? -12.656 -1.583 -0.185 1.00 0.00 70 SER A N 16
ATOM 23133 C CA . SER A 1 70 ? -12.929 -3.000 0.028 1.00 0.00 70 SER A CA 16
ATOM 23134 C C . SER A 1 70 ? -12.982 -3.751 -1.299 1.00 0.00 70 SER A C 16
ATOM 23135 O O . SER A 1 70 ? -13.111 -3.144 -2.362 1.00 0.00 70 SER A O 16
ATOM 23143 N N . VAL A 1 71 ? -12.884 -5.075 -1.227 1.00 0.00 71 VAL A N 16
ATOM 23144 C CA . VAL A 1 71 ? -12.921 -5.909 -2.421 1.00 0.00 71 VAL A CA 16
ATOM 23145 C C . VAL A 1 71 ? -13.776 -7.152 -2.197 1.00 0.00 71 VAL A C 16
ATOM 23146 O O . VAL A 1 71 ? -13.453 -7.997 -1.362 1.00 0.00 71 VAL A O 16
ATOM 23159 N N . PHE A 1 72 ? -14.867 -7.257 -2.948 1.00 0.00 72 PHE A N 16
ATOM 23160 C CA . PHE A 1 72 ? -15.768 -8.398 -2.831 1.00 0.00 72 PHE A CA 16
ATOM 23161 C C . PHE A 1 72 ? -16.350 -8.491 -1.423 1.00 0.00 72 PHE A C 16
ATOM 23162 O O . PHE A 1 72 ? -16.643 -9.580 -0.934 1.00 0.00 72 PHE A O 16
ATOM 23179 N N . GLY A 1 73 ? -16.513 -7.339 -0.779 1.00 0.00 73 GLY A N 16
ATOM 23180 C CA . GLY A 1 73 ? -17.059 -7.314 0.565 1.00 0.00 73 GLY A CA 16
ATOM 23181 C C . GLY A 1 73 ? -15.985 -7.182 1.627 1.00 0.00 73 GLY A C 16
ATOM 23182 O O . GLY A 1 73 ? -16.224 -6.615 2.693 1.00 0.00 73 GLY A O 16
ATOM 23186 N N . VAL A 1 74 ? -14.800 -7.706 1.335 1.00 0.00 74 VAL A N 16
ATOM 23187 C CA . VAL A 1 74 ? -13.685 -7.644 2.273 1.00 0.00 74 VAL A CA 16
ATOM 23188 C C . VAL A 1 74 ? -13.045 -6.260 2.273 1.00 0.00 74 VAL A C 16
ATOM 23189 O O . VAL A 1 74 ? -12.473 -5.828 1.272 1.00 0.00 74 VAL A O 16
ATOM 23202 N N . ARG A 1 75 ? -13.145 -5.568 3.404 1.00 0.00 75 ARG A N 16
ATOM 23203 C CA . ARG A 1 75 ? -12.575 -4.232 3.535 1.00 0.00 75 ARG A CA 16
ATOM 23204 C C . ARG A 1 75 ? -11.185 -4.292 4.161 1.00 0.00 75 ARG A C 16
ATOM 23205 O O . ARG A 1 75 ? -11.001 -4.870 5.233 1.00 0.00 75 ARG A O 16
ATOM 23226 N N . TYR A 1 76 ? -10.211 -3.690 3.487 1.00 0.00 76 TYR A N 16
ATOM 23227 C CA . TYR A 1 76 ? -8.838 -3.676 3.977 1.00 0.00 76 TYR A CA 16
ATOM 23228 C C . TYR A 1 76 ? -8.516 -2.344 4.649 1.00 0.00 76 TYR A C 16
ATOM 23229 O O . TYR A 1 76 ? -8.016 -2.310 5.773 1.00 0.00 76 TYR A O 16
ATOM 23247 N N . PHE A 1 77 ? -8.806 -1.250 3.953 1.00 0.00 77 PHE A N 16
ATOM 23248 C CA . PHE A 1 77 ? -8.547 0.084 4.481 1.00 0.00 77 PHE A CA 16
ATOM 23249 C C . PHE A 1 77 ? -9.633 1.063 4.046 1.00 0.00 77 PHE A C 16
ATOM 23250 O O . PHE A 1 77 ? -10.503 0.723 3.242 1.00 0.00 77 PHE A O 16
ATOM 23267 N N . THR A 1 78 ? -9.577 2.279 4.580 1.00 0.00 78 THR A N 16
ATOM 23268 C CA . THR A 1 78 ? -10.555 3.307 4.245 1.00 0.00 78 THR A CA 16
ATOM 23269 C C . THR A 1 78 ? -9.960 4.332 3.286 1.00 0.00 78 THR A C 16
ATOM 23270 O O . THR A 1 78 ? -8.950 4.968 3.590 1.00 0.00 78 THR A O 16
ATOM 23281 N N . CYS A 1 79 ? -10.592 4.489 2.128 1.00 0.00 79 CYS A N 16
ATOM 23282 C CA . CYS A 1 79 ? -10.123 5.438 1.125 1.00 0.00 79 CYS A CA 16
ATOM 23283 C C . CYS A 1 79 ? -11.297 6.067 0.382 1.00 0.00 79 CYS A C 16
ATOM 23284 O O . CYS A 1 79 ? -12.446 5.662 0.558 1.00 0.00 79 CYS A O 16
ATOM 23292 N N . ALA A 1 80 ? -11.000 7.061 -0.450 1.00 0.00 80 ALA A N 16
ATOM 23293 C CA . ALA A 1 80 ? -12.030 7.746 -1.220 1.00 0.00 80 ALA A CA 16
ATOM 23294 C C . ALA A 1 80 ? -12.449 6.921 -2.434 1.00 0.00 80 ALA A C 16
ATOM 23295 O O . ALA A 1 80 ? -11.778 5.958 -2.802 1.00 0.00 80 ALA A O 16
ATOM 23302 N N . PRO A 1 81 ? -13.571 7.292 -3.076 1.00 0.00 81 PRO A N 16
ATOM 23303 C CA . PRO A 1 81 ? -14.078 6.582 -4.255 1.00 0.00 81 PRO A CA 16
ATOM 23304 C C . PRO A 1 81 ? -13.024 6.449 -5.349 1.00 0.00 81 PRO A C 16
ATOM 23305 O O . PRO A 1 81 ? -12.564 7.446 -5.904 1.00 0.00 81 PRO A O 16
ATOM 23316 N N . ARG A 1 82 ? -12.646 5.212 -5.653 1.00 0.00 82 ARG A N 16
ATOM 23317 C CA . ARG A 1 82 ? -11.647 4.947 -6.682 1.00 0.00 82 ARG A CA 16
ATOM 23318 C C . ARG A 1 82 ? -10.305 5.572 -6.311 1.00 0.00 82 ARG A C 16
ATOM 23319 O O . ARG A 1 82 ? -9.720 6.325 -7.091 1.00 0.00 82 ARG A O 16
ATOM 23340 N N . HIS A 1 83 ? -9.821 5.255 -5.114 1.00 0.00 83 HIS A N 16
ATOM 23341 C CA . HIS A 1 83 ? -8.547 5.784 -4.640 1.00 0.00 83 HIS A CA 16
ATOM 23342 C C . HIS A 1 83 ? -7.594 4.654 -4.265 1.00 0.00 83 HIS A C 16
ATOM 23343 O O . HIS A 1 83 ? -6.414 4.684 -4.612 1.00 0.00 83 HIS A O 16
ATOM 23357 N N . GLY A 1 84 ? -8.116 3.658 -3.555 1.00 0.00 84 GLY A N 16
ATOM 23358 C CA . GLY A 1 84 ? -7.298 2.532 -3.146 1.00 0.00 84 GLY A CA 16
ATOM 23359 C C . GLY A 1 84 ? -6.923 1.634 -4.308 1.00 0.00 84 GLY A C 16
ATOM 23360 O O . GLY A 1 84 ? -7.670 1.522 -5.281 1.00 0.00 84 GLY A O 16
ATOM 23364 N N . VAL A 1 85 ? -5.762 0.995 -4.209 1.00 0.00 85 VAL A N 16
ATOM 23365 C CA . VAL A 1 85 ? -5.289 0.103 -5.261 1.00 0.00 85 VAL A CA 16
ATOM 23366 C C . VAL A 1 85 ? -4.442 -1.027 -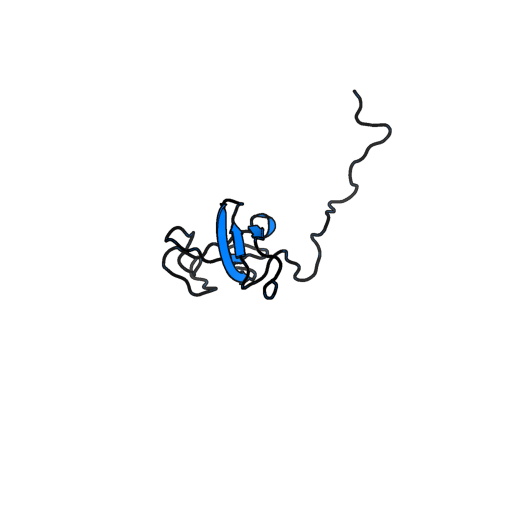4.685 1.00 0.00 85 VAL A C 16
ATOM 23367 O O . VAL A 1 85 ? -3.634 -0.812 -3.782 1.00 0.00 85 VAL A O 16
ATOM 23380 N N . PHE A 1 86 ? -4.636 -2.232 -5.213 1.00 0.00 86 PHE A N 16
ATOM 23381 C CA . PHE A 1 86 ? -3.890 -3.397 -4.752 1.00 0.00 86 PHE A CA 16
ATOM 23382 C C . PHE A 1 86 ? -3.007 -3.951 -5.865 1.00 0.00 86 PHE A C 16
ATOM 23383 O O . PHE A 1 86 ? -3.501 -4.529 -6.833 1.00 0.00 86 PHE A O 16
ATOM 23400 N N . ALA A 1 87 ? -1.697 -3.772 -5.721 1.00 0.00 87 ALA A N 16
ATOM 23401 C CA . ALA A 1 87 ? -0.747 -4.254 -6.716 1.00 0.00 87 ALA A CA 16
ATOM 23402 C C . ALA A 1 87 ? 0.386 -5.039 -6.060 1.00 0.00 87 ALA A C 16
ATOM 23403 O O . ALA A 1 87 ? 0.842 -4.690 -4.971 1.00 0.00 87 ALA A O 16
ATOM 23410 N N . PRO A 1 88 ? 0.860 -6.115 -6.714 1.00 0.00 88 PRO A N 16
ATOM 23411 C CA . PRO A 1 88 ? 1.947 -6.945 -6.183 1.00 0.00 88 PRO A CA 16
ATOM 23412 C C . PRO A 1 88 ? 3.202 -6.132 -5.889 1.00 0.00 88 PRO A C 16
ATOM 23413 O O . PRO A 1 88 ? 3.529 -5.195 -6.615 1.00 0.00 88 PRO A O 16
ATOM 23424 N N . ALA A 1 89 ? 3.903 -6.498 -4.816 1.00 0.00 89 ALA A N 16
ATOM 23425 C CA . ALA A 1 89 ? 5.126 -5.804 -4.428 1.00 0.00 89 ALA A CA 16
ATOM 23426 C C . ALA A 1 89 ? 6.039 -5.629 -5.633 1.00 0.00 89 ALA A C 16
ATOM 23427 O O . ALA A 1 89 ? 6.495 -4.526 -5.930 1.00 0.00 89 ALA A O 16
ATOM 23434 N N . SER A 1 90 ? 6.280 -6.732 -6.338 1.00 0.00 90 SER A N 16
ATOM 23435 C CA . SER A 1 90 ? 7.114 -6.705 -7.530 1.00 0.00 90 SER A CA 16
ATOM 23436 C C . SER A 1 90 ? 6.564 -5.686 -8.519 1.00 0.00 90 SER A C 16
ATOM 23437 O O . SER A 1 90 ? 7.298 -5.146 -9.348 1.00 0.00 90 SER A O 16
ATOM 23445 N N . ARG A 1 91 ? 5.263 -5.414 -8.410 1.00 0.00 91 ARG A N 16
ATOM 23446 C CA . ARG A 1 91 ? 4.612 -4.445 -9.277 1.00 0.00 91 ARG A CA 16
ATOM 23447 C C . ARG A 1 91 ? 4.715 -3.043 -8.680 1.00 0.00 91 ARG A C 16
ATOM 23448 O O . ARG A 1 91 ? 4.504 -2.047 -9.373 1.00 0.00 91 ARG A O 16
ATOM 23469 N N . ILE A 1 92 ? 5.043 -2.972 -7.389 1.00 0.00 92 ILE A N 16
ATOM 23470 C CA . ILE A 1 92 ? 5.175 -1.692 -6.706 1.00 0.00 92 ILE A CA 16
ATOM 23471 C C . ILE A 1 92 ? 6.642 -1.332 -6.495 1.00 0.00 92 ILE A C 16
ATOM 23472 O O . ILE A 1 92 ? 7.503 -2.209 -6.422 1.00 0.00 92 ILE A O 16
ATOM 23488 N N . GLN A 1 93 ? 6.921 -0.035 -6.399 1.00 0.00 93 GLN A N 16
ATOM 23489 C CA . GLN A 1 93 ? 8.284 0.442 -6.197 1.00 0.00 93 GLN A CA 16
ATOM 23490 C C . GLN A 1 93 ? 8.394 1.246 -4.905 1.00 0.00 93 GLN A C 16
ATOM 23491 O O . GLN A 1 93 ? 7.483 1.991 -4.547 1.00 0.00 93 GLN A O 16
ATOM 23505 N N . ARG A 1 94 ? 9.516 1.090 -4.210 1.00 0.00 94 ARG A N 16
ATOM 23506 C CA . ARG A 1 94 ? 9.744 1.802 -2.958 1.00 0.00 94 ARG A CA 16
ATOM 23507 C C . ARG A 1 94 ? 10.424 3.144 -3.212 1.00 0.00 94 ARG A C 16
ATOM 23508 O O . ARG A 1 94 ? 11.554 3.197 -3.697 1.00 0.00 94 ARG A O 16
ATOM 23529 N N . ILE A 1 95 ? 9.727 4.226 -2.879 1.00 0.00 95 ILE A N 16
ATOM 23530 C CA . ILE A 1 95 ? 10.264 5.568 -3.071 1.00 0.00 95 ILE A CA 16
ATOM 23531 C C . ILE A 1 95 ? 11.315 5.896 -2.016 1.00 0.00 95 ILE A C 16
ATOM 23532 O O . ILE A 1 95 ? 12.441 6.271 -2.342 1.00 0.00 95 ILE A O 16
ATOM 23548 N N . GLY A 1 96 ? 10.940 5.751 -0.750 1.00 0.00 96 GLY A N 16
ATOM 23549 C CA . GLY A 1 96 ? 11.862 6.036 0.334 1.00 0.00 96 GLY A CA 16
ATOM 23550 C C . GLY A 1 96 ? 12.764 4.860 0.652 1.00 0.00 96 GLY A C 16
ATOM 23551 O O . GLY A 1 96 ? 12.478 4.076 1.557 1.00 0.00 96 GLY A O 16
ATOM 23555 N N . SER A 1 97 ? 13.858 4.737 -0.095 1.00 0.00 97 SER A N 16
ATOM 23556 C CA . SER A 1 97 ? 14.806 3.648 0.112 1.00 0.00 97 SER A CA 16
ATOM 23557 C C . SER A 1 97 ? 16.167 4.186 0.540 1.00 0.00 97 SER A C 16
ATOM 23558 O O . SER A 1 97 ? 16.722 5.080 -0.098 1.00 0.00 97 SER A O 16
ATOM 23566 N N . GLY A 1 98 ? 16.700 3.635 1.626 1.00 0.00 98 GLY A N 16
ATOM 23567 C CA . GLY A 1 98 ? 17.992 4.071 2.122 1.00 0.00 98 GLY A CA 16
ATOM 23568 C C . GLY A 1 98 ? 18.297 3.530 3.506 1.00 0.00 98 GLY A C 16
ATOM 23569 O O . GLY A 1 98 ? 18.390 4.295 4.466 1.00 0.00 98 GLY A O 16
ATOM 23573 N N . PRO A 1 99 ? 18.457 2.202 3.643 1.00 0.00 99 PRO A N 16
ATOM 23574 C CA . PRO A 1 99 ? 18.754 1.572 4.934 1.00 0.00 99 PRO A CA 16
ATOM 23575 C C . PRO A 1 99 ? 20.162 1.891 5.423 1.00 0.00 99 PRO A C 16
ATOM 23576 O O . PRO A 1 99 ? 20.362 2.230 6.590 1.00 0.00 99 PRO A O 16
ATOM 23587 N N . SER A 1 100 ? 21.135 1.780 4.525 1.00 0.00 100 SER A N 16
ATOM 23588 C CA . SER A 1 100 ? 22.526 2.056 4.866 1.00 0.00 100 SER A CA 16
ATOM 23589 C C . SER A 1 100 ? 22.803 3.555 4.846 1.00 0.00 100 SER A C 16
ATOM 23590 O O . SER A 1 100 ? 21.954 4.349 4.439 1.00 0.00 100 SER A O 16
ATOM 23598 N N . SER A 1 101 ? 23.997 3.937 5.287 1.00 0.00 101 SER A N 16
ATOM 23599 C CA . SER A 1 101 ? 24.387 5.342 5.319 1.00 0.00 101 SER A CA 16
ATOM 23600 C C . SER A 1 101 ? 24.923 5.790 3.965 1.00 0.00 101 SER A C 16
ATOM 23601 O O . SER A 1 101 ? 24.697 6.923 3.540 1.00 0.00 101 SER A O 16
ATOM 23609 N N . GLY A 1 102 ? 25.634 4.893 3.290 1.00 0.00 102 GLY A N 16
ATOM 23610 C CA . GLY A 1 102 ? 26.192 5.215 1.989 1.00 0.00 102 GLY A CA 16
ATOM 23611 C C . GLY A 1 102 ? 27.468 6.027 2.090 1.00 0.00 102 GLY A C 16
ATOM 23612 O O . GLY A 1 102 ? 28.040 6.100 3.197 1.00 0.00 102 GLY A O 16
ATOM 23617 N N . GLY A 1 1 ? 42.806 -20.777 1.618 1.00 0.00 1 GLY A N 17
ATOM 23618 C CA . GLY A 1 1 ? 42.404 -21.336 2.939 1.00 0.00 1 GLY A CA 17
ATOM 23619 C C . GLY A 1 1 ? 43.596 -21.678 3.813 1.00 0.00 1 GLY A C 17
ATOM 23620 O O . GLY A 1 1 ? 43.621 -22.727 4.456 1.00 0.00 1 GLY A O 17
ATOM 23626 N N . SER A 1 2 ? 44.585 -20.790 3.835 1.00 0.00 2 SER A N 17
ATOM 23627 C CA . SER A 1 2 ? 45.785 -21.003 4.635 1.00 0.00 2 SER A CA 17
ATOM 23628 C C . SER A 1 2 ? 45.569 -20.544 6.074 1.00 0.00 2 SER A C 17
ATOM 23629 O O . SER A 1 2 ? 44.452 -20.210 6.468 1.00 0.00 2 SER A O 17
ATOM 23637 N N . SER A 1 3 ? 46.646 -20.531 6.853 1.00 0.00 3 SER A N 17
ATOM 23638 C CA . SER A 1 3 ? 46.576 -20.114 8.249 1.00 0.00 3 SER A CA 17
ATOM 23639 C C . SER A 1 3 ? 47.966 -19.789 8.788 1.00 0.00 3 SER A C 17
ATOM 23640 O O . SER A 1 3 ? 48.976 -20.166 8.195 1.00 0.00 3 SER A O 17
ATOM 23648 N N . GLY A 1 4 ? 48.009 -19.086 9.916 1.00 0.00 4 GLY A N 17
ATOM 23649 C CA . GLY A 1 4 ? 49.280 -18.722 10.515 1.00 0.00 4 GLY A CA 17
ATOM 23650 C C . GLY A 1 4 ? 49.508 -19.398 11.854 1.00 0.00 4 GLY A C 17
ATOM 23651 O O . GLY A 1 4 ? 50.229 -18.877 12.704 1.00 0.00 4 GLY A O 17
ATOM 23655 N N . SER A 1 5 ? 48.893 -20.562 12.041 1.00 0.00 5 SER A N 17
ATOM 23656 C CA . SER A 1 5 ? 49.034 -21.309 13.285 1.00 0.00 5 SER A CA 17
ATOM 23657 C C . SER A 1 5 ? 48.293 -22.640 13.207 1.00 0.00 5 SER A C 17
ATOM 23658 O O . SER A 1 5 ? 48.908 -23.707 13.232 1.00 0.00 5 SER A O 17
ATOM 23666 N N . SER A 1 6 ? 46.969 -22.570 13.110 1.00 0.00 6 SER A N 17
ATOM 23667 C CA . SER A 1 6 ? 46.144 -23.769 13.027 1.00 0.00 6 SER A CA 17
ATOM 23668 C C . SER A 1 6 ? 44.676 -23.406 12.829 1.00 0.00 6 SER A C 17
ATOM 23669 O O . SER A 1 6 ? 44.321 -22.229 12.765 1.00 0.00 6 SER A O 17
ATOM 23677 N N . GLY A 1 7 ? 43.827 -24.425 12.733 1.00 0.00 7 GLY A N 17
ATOM 23678 C CA . GLY A 1 7 ? 42.407 -24.191 12.543 1.00 0.00 7 GLY A CA 17
ATOM 23679 C C . GLY A 1 7 ? 42.058 -23.894 11.098 1.00 0.00 7 GLY A C 17
ATOM 23680 O O . GLY A 1 7 ? 42.886 -23.379 10.346 1.00 0.00 7 GLY A O 17
ATOM 23684 N N . LYS A 1 8 ? 40.829 -24.218 10.709 1.00 0.00 8 LYS A N 17
ATOM 23685 C CA . LYS A 1 8 ? 40.374 -23.983 9.344 1.00 0.00 8 LYS A CA 17
ATOM 23686 C C . LYS A 1 8 ? 38.999 -23.323 9.334 1.00 0.00 8 LYS A C 17
ATOM 23687 O O . LYS A 1 8 ? 38.466 -22.959 10.383 1.00 0.00 8 LYS A O 17
ATOM 23706 N N . SER A 1 9 ? 38.429 -23.172 8.142 1.00 0.00 9 SER A N 17
ATOM 23707 C CA . SER A 1 9 ? 37.116 -22.555 7.996 1.00 0.00 9 SER A CA 17
ATOM 23708 C C . SER A 1 9 ? 36.164 -23.471 7.229 1.00 0.00 9 SER A C 17
ATOM 23709 O O . SER A 1 9 ? 36.067 -23.392 6.005 1.00 0.00 9 SER A O 17
ATOM 23717 N N . PRO A 1 10 ? 35.446 -24.356 7.944 1.00 0.00 10 PRO A N 17
ATOM 23718 C CA . PRO A 1 10 ? 34.498 -25.287 7.323 1.00 0.00 10 PRO A CA 17
ATOM 23719 C C . PRO A 1 10 ? 33.516 -24.582 6.394 1.00 0.00 10 PRO A C 17
ATOM 23720 O O . PRO A 1 10 ? 33.124 -23.441 6.639 1.00 0.00 10 PRO A O 17
ATOM 23731 N N . SER A 1 11 ? 33.122 -25.268 5.327 1.00 0.00 11 SER A N 17
ATOM 23732 C CA . SER A 1 11 ? 32.185 -24.707 4.360 1.00 0.00 11 SER A CA 17
ATOM 23733 C C . SER A 1 11 ? 31.479 -25.812 3.583 1.00 0.00 11 SER A C 17
ATOM 23734 O O . SER A 1 11 ? 31.971 -26.937 3.495 1.00 0.00 11 SER A O 17
ATOM 23742 N N . SER A 1 12 ? 30.321 -25.484 3.018 1.00 0.00 12 SER A N 17
ATOM 23743 C CA . SER A 1 12 ? 29.546 -26.450 2.247 1.00 0.00 12 SER A CA 17
ATOM 23744 C C . SER A 1 12 ? 28.670 -25.744 1.214 1.00 0.00 12 SER A C 17
ATOM 23745 O O . SER A 1 12 ? 27.447 -25.694 1.356 1.00 0.00 12 SER A O 17
ATOM 23753 N N . PRO A 1 13 ? 29.285 -25.190 0.156 1.00 0.00 13 PRO A N 17
ATOM 23754 C CA . PRO A 1 13 ? 28.554 -24.486 -0.902 1.00 0.00 13 PRO A CA 17
ATOM 23755 C C . PRO A 1 13 ? 27.756 -25.438 -1.786 1.00 0.00 13 PRO A C 17
ATOM 23756 O O . PRO A 1 13 ? 27.682 -26.637 -1.515 1.00 0.00 13 PRO A O 17
ATOM 23767 N N . SER A 1 14 ? 27.162 -24.899 -2.845 1.00 0.00 14 SER A N 17
ATOM 23768 C CA . SER A 1 14 ? 26.370 -25.702 -3.770 1.00 0.00 14 SER A CA 17
ATOM 23769 C C . SER A 1 14 ? 25.201 -26.366 -3.049 1.00 0.00 14 SER A C 17
ATOM 23770 O O . SER A 1 14 ? 24.835 -27.501 -3.354 1.00 0.00 14 SER A O 17
ATOM 23778 N N . LEU A 1 15 ? 24.617 -25.651 -2.094 1.00 0.00 15 LEU A N 17
ATOM 23779 C CA . LEU A 1 15 ? 23.488 -26.171 -1.331 1.00 0.00 15 LEU A CA 17
ATOM 23780 C C . LEU A 1 15 ? 22.187 -25.502 -1.763 1.00 0.00 15 LEU A C 17
ATOM 23781 O O . LEU A 1 15 ? 21.144 -26.150 -1.855 1.00 0.00 15 LEU A O 17
ATOM 23797 N N . GLY A 1 16 ? 22.254 -24.201 -2.027 1.00 0.00 16 GLY A N 17
ATOM 23798 C CA . GLY A 1 16 ? 21.074 -23.467 -2.446 1.00 0.00 16 GLY A CA 17
ATOM 23799 C C . GLY A 1 16 ? 21.353 -22.510 -3.591 1.00 0.00 16 GLY A C 17
ATOM 23800 O O . GLY A 1 16 ? 20.528 -21.652 -3.903 1.00 0.00 16 GLY A O 17
ATOM 23804 N N . SER A 1 17 ? 22.516 -22.657 -4.220 1.00 0.00 17 SER A N 17
ATOM 23805 C CA . SER A 1 17 ? 22.896 -21.798 -5.337 1.00 0.00 17 SER A CA 17
ATOM 23806 C C . SER A 1 17 ? 22.849 -20.326 -4.937 1.00 0.00 17 SER A C 17
ATOM 23807 O O . SER A 1 17 ? 22.513 -19.463 -5.748 1.00 0.00 17 SER A O 17
ATOM 23815 N N . LEU A 1 18 ? 23.189 -20.047 -3.683 1.00 0.00 18 LEU A N 17
ATOM 23816 C CA . LEU A 1 18 ? 23.185 -18.680 -3.177 1.00 0.00 18 LEU A CA 17
ATOM 23817 C C . LEU A 1 18 ? 21.786 -18.077 -3.252 1.00 0.00 18 LEU A C 17
ATOM 23818 O O . LEU A 1 18 ? 21.418 -17.459 -4.251 1.00 0.00 18 LEU A O 17
ATOM 23834 N N . GLN A 1 19 ? 21.010 -18.260 -2.189 1.00 0.00 19 GLN A N 17
ATOM 23835 C CA . GLN A 1 19 ? 19.650 -17.734 -2.134 1.00 0.00 19 GLN A CA 17
ATOM 23836 C C . GLN A 1 19 ? 19.054 -17.912 -0.743 1.00 0.00 19 GLN A C 17
ATOM 23837 O O . GLN A 1 19 ? 18.688 -19.020 -0.350 1.00 0.00 19 GLN A O 17
ATOM 23851 N N . GLN A 1 20 ? 18.958 -16.814 -0.001 1.00 0.00 20 GLN A N 17
ATOM 23852 C CA . GLN A 1 20 ? 18.406 -16.849 1.348 1.00 0.00 20 GLN A CA 17
ATOM 23853 C C . GLN A 1 20 ? 17.733 -15.526 1.697 1.00 0.00 20 GLN A C 17
ATOM 23854 O O . GLN A 1 20 ? 17.996 -14.499 1.069 1.00 0.00 20 GLN A O 17
ATOM 23868 N N . ARG A 1 21 ? 16.863 -15.556 2.702 1.00 0.00 21 ARG A N 17
ATOM 23869 C CA . ARG A 1 21 ? 16.152 -14.360 3.136 1.00 0.00 21 ARG A CA 17
ATOM 23870 C C . ARG A 1 21 ? 15.300 -13.791 2.005 1.00 0.00 21 ARG A C 17
ATOM 23871 O O . ARG A 1 21 ? 15.559 -14.048 0.829 1.00 0.00 21 ARG A O 17
ATOM 23892 N N . GLU A 1 22 ? 14.283 -13.017 2.369 1.00 0.00 22 GLU A N 17
ATOM 23893 C CA . GLU A 1 22 ? 13.392 -12.411 1.386 1.00 0.00 22 GLU A CA 17
ATOM 23894 C C . GLU A 1 22 ? 12.942 -11.027 1.842 1.00 0.00 22 GLU A C 17
ATOM 23895 O O . GLU A 1 22 ? 13.341 -10.013 1.269 1.00 0.00 22 GLU A O 17
ATOM 23907 N N . GLY A 1 23 ? 12.107 -10.992 2.876 1.00 0.00 23 GLY A N 17
ATOM 23908 C CA . GLY A 1 23 ? 11.616 -9.728 3.390 1.00 0.00 23 GLY A CA 17
ATOM 23909 C C . GLY A 1 23 ? 10.595 -9.085 2.472 1.00 0.00 23 GLY A C 17
ATOM 23910 O O . GLY A 1 23 ? 10.551 -9.379 1.278 1.00 0.00 23 GLY A O 17
ATOM 23914 N N . ALA A 1 24 ? 9.771 -8.204 3.030 1.00 0.00 24 ALA A N 17
ATOM 23915 C CA . ALA A 1 24 ? 8.745 -7.518 2.253 1.00 0.00 24 ALA A CA 17
ATOM 23916 C C . ALA A 1 24 ? 9.332 -6.327 1.502 1.00 0.00 24 ALA A C 17
ATOM 23917 O O . ALA A 1 24 ? 10.372 -5.790 1.885 1.00 0.00 24 ALA A O 17
ATOM 23924 N N . LYS A 1 25 ? 8.659 -5.920 0.431 1.00 0.00 25 LYS A N 17
ATOM 23925 C CA . LYS A 1 25 ? 9.113 -4.792 -0.374 1.00 0.00 25 LYS A CA 17
ATOM 23926 C C . LYS A 1 25 ? 9.019 -3.489 0.412 1.00 0.00 25 LYS A C 17
ATOM 23927 O O . LYS A 1 25 ? 10.028 -2.829 0.663 1.00 0.00 25 LYS A O 17
ATOM 23946 N N . ALA A 1 26 ? 7.801 -3.122 0.798 1.00 0.00 26 ALA A N 17
ATOM 23947 C CA . ALA A 1 26 ? 7.574 -1.897 1.555 1.00 0.00 26 ALA A CA 17
ATOM 23948 C C . ALA A 1 26 ? 6.816 -2.181 2.845 1.00 0.00 26 ALA A C 17
ATOM 23949 O O . ALA A 1 26 ? 6.397 -3.311 3.096 1.00 0.00 26 ALA A O 17
ATOM 23956 N N . GLU A 1 27 ? 6.643 -1.148 3.664 1.00 0.00 27 GLU A N 17
ATOM 23957 C CA . GLU A 1 27 ? 5.935 -1.287 4.931 1.00 0.00 27 GLU A CA 17
ATOM 23958 C C . GLU A 1 27 ? 4.768 -0.308 5.011 1.00 0.00 27 GLU A C 17
ATOM 23959 O O . GLU A 1 27 ? 4.654 0.606 4.194 1.00 0.00 27 GLU A O 17
ATOM 23971 N N . VAL A 1 28 ? 3.905 -0.504 6.002 1.00 0.00 28 VAL A N 17
ATOM 23972 C CA . VAL A 1 28 ? 2.747 0.362 6.190 1.00 0.00 28 VAL A CA 17
ATOM 23973 C C . VAL A 1 28 ? 3.162 1.721 6.743 1.00 0.00 28 VAL A C 17
ATOM 23974 O O . VAL A 1 28 ? 3.597 1.829 7.889 1.00 0.00 28 VAL A O 17
ATOM 23987 N N . GLY A 1 29 ? 3.025 2.756 5.921 1.00 0.00 29 GLY A N 17
ATOM 23988 C CA . GLY A 1 29 ? 3.391 4.095 6.346 1.00 0.00 29 GLY A CA 17
ATOM 23989 C C . GLY A 1 29 ? 4.592 4.635 5.594 1.00 0.00 29 GLY A C 17
ATOM 23990 O O . GLY A 1 29 ? 5.339 5.462 6.118 1.00 0.00 29 GLY A O 17
ATOM 23994 N N . ASP A 1 30 ? 4.778 4.166 4.365 1.00 0.00 30 ASP A N 17
ATOM 23995 C CA . ASP A 1 30 ? 5.897 4.608 3.541 1.00 0.00 30 ASP A CA 17
ATOM 23996 C C . ASP A 1 30 ? 5.445 4.877 2.108 1.00 0.00 30 ASP A C 17
ATOM 23997 O O . ASP A 1 30 ? 4.563 4.195 1.588 1.00 0.00 30 ASP A O 17
ATOM 24006 N N . GLN A 1 31 ? 6.057 5.875 1.478 1.00 0.00 31 GLN A N 17
ATOM 24007 C CA . GLN A 1 31 ? 5.717 6.233 0.105 1.00 0.00 31 GLN A CA 17
ATOM 24008 C C . GLN A 1 31 ? 6.153 5.140 -0.866 1.00 0.00 31 GLN A C 17
ATOM 24009 O O . GLN A 1 31 ? 7.259 4.608 -0.761 1.00 0.00 31 GLN A O 17
ATOM 24023 N N . VAL A 1 32 ? 5.277 4.810 -1.809 1.00 0.00 32 VAL A N 17
ATOM 24024 C CA . VAL A 1 32 ? 5.572 3.780 -2.799 1.00 0.00 32 VAL A CA 17
ATOM 24025 C C . VAL A 1 32 ? 5.135 4.217 -4.192 1.00 0.00 32 VAL A C 17
ATOM 24026 O O . VAL A 1 32 ? 4.602 5.312 -4.372 1.00 0.00 32 VAL A O 17
ATOM 24039 N N . LEU A 1 33 ? 5.363 3.354 -5.177 1.00 0.00 33 LEU A N 17
ATOM 24040 C CA . LEU A 1 33 ? 4.992 3.650 -6.556 1.00 0.00 33 LEU A CA 17
ATOM 24041 C C . LEU A 1 33 ? 4.375 2.428 -7.228 1.00 0.00 33 LEU A C 17
ATOM 24042 O O . LEU A 1 33 ? 5.047 1.418 -7.437 1.00 0.00 33 LEU A O 17
ATOM 24058 N N . VAL A 1 34 ? 3.094 2.528 -7.564 1.00 0.00 34 VAL A N 17
ATOM 24059 C CA . VAL A 1 34 ? 2.386 1.430 -8.213 1.00 0.00 34 VAL A CA 17
ATOM 24060 C C . VAL A 1 34 ? 2.619 1.441 -9.720 1.00 0.00 34 VAL A C 17
ATOM 24061 O O . VAL A 1 34 ? 2.343 2.434 -10.393 1.00 0.00 34 VAL A O 17
ATOM 24074 N N . ALA A 1 35 ? 3.129 0.331 -10.243 1.00 0.00 35 ALA A N 17
ATOM 24075 C CA . ALA A 1 35 ? 3.399 0.212 -11.670 1.00 0.00 35 ALA A CA 17
ATOM 24076 C C . ALA A 1 35 ? 4.386 1.277 -12.135 1.00 0.00 35 ALA A C 17
ATOM 24077 O O . ALA A 1 35 ? 4.387 1.668 -13.303 1.00 0.00 35 ALA A O 17
ATOM 24084 N N . GLY A 1 36 ? 5.227 1.744 -11.216 1.00 0.00 36 GLY A N 17
ATOM 24085 C CA . GLY A 1 36 ? 6.207 2.760 -11.554 1.00 0.00 36 GLY A CA 17
ATOM 24086 C C . GLY A 1 36 ? 5.575 4.004 -12.147 1.00 0.00 36 GLY A C 17
ATOM 24087 O O . GLY A 1 36 ? 6.206 4.716 -12.929 1.00 0.00 36 GLY A O 17
ATOM 24091 N N . GLN A 1 37 ? 4.327 4.267 -11.776 1.00 0.00 37 GLN A N 17
ATOM 24092 C CA . GLN A 1 37 ? 3.610 5.434 -12.278 1.00 0.00 37 GLN A CA 17
ATOM 24093 C C . GLN A 1 37 ? 2.837 6.123 -11.159 1.00 0.00 37 GLN A C 17
ATOM 24094 O O . GLN A 1 37 ? 3.194 7.219 -10.727 1.00 0.00 37 GLN A O 17
ATOM 24108 N N . LYS A 1 38 ? 1.776 5.472 -10.692 1.00 0.00 38 LYS A N 17
ATOM 24109 C CA . LYS A 1 38 ? 0.952 6.023 -9.621 1.00 0.00 38 LYS A CA 17
ATOM 24110 C C . LYS A 1 38 ? 1.701 6.004 -8.293 1.00 0.00 38 LYS A C 17
ATOM 24111 O O . LYS A 1 38 ? 2.172 4.957 -7.850 1.00 0.00 38 LYS A O 17
ATOM 24130 N N . GLN A 1 39 ? 1.808 7.169 -7.663 1.00 0.00 39 GLN A N 17
ATOM 24131 C CA . GLN A 1 39 ? 2.500 7.286 -6.385 1.00 0.00 39 GLN A CA 17
ATOM 24132 C C . GLN A 1 39 ? 1.506 7.296 -5.228 1.00 0.00 39 GLN A C 17
ATOM 24133 O O . GLN A 1 39 ? 0.538 8.056 -5.235 1.00 0.00 39 GLN A O 17
ATOM 24147 N N . GLY A 1 40 ? 1.753 6.447 -4.236 1.00 0.00 40 GLY A N 17
ATOM 24148 C CA . GLY A 1 40 ? 0.871 6.375 -3.085 1.00 0.00 40 GLY A CA 17
ATOM 24149 C C . GLY A 1 40 ? 1.592 5.926 -1.829 1.00 0.00 40 GLY A C 17
ATOM 24150 O O . GLY A 1 40 ? 2.814 5.776 -1.826 1.00 0.00 40 GLY A O 17
ATOM 24154 N N . ILE A 1 41 ? 0.834 5.710 -0.759 1.00 0.00 41 ILE A N 17
ATOM 24155 C CA . ILE A 1 41 ? 1.406 5.276 0.509 1.00 0.00 41 ILE A CA 17
ATOM 24156 C C . ILE A 1 41 ? 0.740 3.996 1.003 1.00 0.00 41 ILE A C 17
ATOM 24157 O O . ILE A 1 41 ? -0.479 3.848 0.920 1.00 0.00 41 ILE A O 17
ATOM 24173 N N . VAL A 1 42 ? 1.548 3.074 1.517 1.00 0.00 42 VAL A N 17
ATOM 24174 C CA . VAL A 1 42 ? 1.035 1.807 2.025 1.00 0.00 42 VAL A CA 17
ATOM 24175 C C . VAL A 1 42 ? 0.184 2.022 3.272 1.00 0.00 42 VAL A C 17
ATOM 24176 O O . VAL A 1 42 ? 0.687 2.437 4.316 1.00 0.00 42 VAL A O 17
ATOM 24189 N N . ARG A 1 43 ? -1.109 1.736 3.156 1.00 0.00 43 ARG A N 17
ATOM 24190 C CA . ARG A 1 43 ? -2.030 1.898 4.274 1.00 0.00 43 ARG A CA 17
ATOM 24191 C C . ARG A 1 43 ? -2.355 0.551 4.912 1.00 0.00 43 ARG A C 17
ATOM 24192 O O . ARG A 1 43 ? -2.597 0.466 6.116 1.00 0.00 43 ARG A O 17
ATOM 24213 N N . PHE A 1 44 ? -2.357 -0.499 4.098 1.00 0.00 44 PHE A N 17
ATOM 24214 C CA . PHE A 1 44 ? -2.651 -1.842 4.584 1.00 0.00 44 PHE A CA 17
ATOM 24215 C C . PHE A 1 44 ? -1.847 -2.886 3.817 1.00 0.00 44 PHE A C 17
ATOM 24216 O O . PHE A 1 44 ? -2.015 -3.050 2.609 1.00 0.00 44 PHE A O 17
ATOM 24233 N N . TYR A 1 45 ? -0.972 -3.592 4.527 1.00 0.00 45 TYR A N 17
ATOM 24234 C CA . TYR A 1 45 ? -0.142 -4.622 3.914 1.00 0.00 45 TYR A CA 17
ATOM 24235 C C . TYR A 1 45 ? -0.497 -6.002 4.457 1.00 0.00 45 TYR A C 17
ATOM 24236 O O . TYR A 1 45 ? -0.350 -6.266 5.650 1.00 0.00 45 TYR A O 17
ATOM 24254 N N . GLY A 1 46 ? -0.964 -6.877 3.573 1.00 0.00 46 GLY A N 17
ATOM 24255 C CA . GLY A 1 46 ? -1.334 -8.219 3.982 1.00 0.00 46 GLY A CA 17
ATOM 24256 C C . GLY A 1 46 ? -1.986 -9.008 2.864 1.00 0.00 46 GLY A C 17
ATOM 24257 O O . GLY A 1 46 ? -2.311 -8.455 1.813 1.00 0.00 46 GLY A O 17
ATOM 24261 N N . LYS A 1 47 ? -2.177 -10.304 3.090 1.00 0.00 47 LYS A N 17
ATOM 24262 C CA . LYS A 1 47 ? -2.793 -11.170 2.092 1.00 0.00 47 LYS A CA 17
ATOM 24263 C C . LYS A 1 47 ? -4.245 -10.771 1.847 1.00 0.00 47 LYS A C 17
ATOM 24264 O O . LYS A 1 47 ? -4.929 -10.293 2.752 1.00 0.00 47 LYS A O 17
ATOM 24283 N N . THR A 1 48 ? -4.709 -10.972 0.618 1.00 0.00 48 THR A N 17
ATOM 24284 C CA . THR A 1 48 ? -6.079 -10.634 0.253 1.00 0.00 48 THR A CA 17
ATOM 24285 C C . THR A 1 48 ? -6.948 -11.886 0.181 1.00 0.00 48 THR A C 17
ATOM 24286 O O . THR A 1 48 ? -6.485 -12.990 0.469 1.00 0.00 48 THR A O 17
ATOM 24297 N N . ASP A 1 49 ? -8.207 -11.706 -0.203 1.00 0.00 49 ASP A N 17
ATOM 24298 C CA . ASP A 1 49 ? -9.139 -12.822 -0.312 1.00 0.00 49 ASP A CA 17
ATOM 24299 C C . ASP A 1 49 ? -9.460 -13.125 -1.772 1.00 0.00 49 ASP A C 17
ATOM 24300 O O . ASP A 1 49 ? -9.711 -14.273 -2.138 1.00 0.00 49 ASP A O 17
ATOM 24309 N N . PHE A 1 50 ? -9.449 -12.087 -2.603 1.00 0.00 50 PHE A N 17
ATOM 24310 C CA . PHE A 1 50 ? -9.739 -12.243 -4.023 1.00 0.00 50 PHE A CA 17
ATOM 24311 C C . PHE A 1 50 ? -8.518 -12.762 -4.776 1.00 0.00 50 PHE A C 17
ATOM 24312 O O . PHE A 1 50 ? -8.648 -13.475 -5.771 1.00 0.00 50 PHE A O 17
ATOM 24329 N N . ALA A 1 51 ? -7.333 -12.398 -4.297 1.00 0.00 51 ALA A N 17
ATOM 24330 C CA . ALA A 1 51 ? -6.091 -12.828 -4.928 1.00 0.00 51 ALA A CA 17
ATOM 24331 C C . ALA A 1 51 ? -5.082 -13.308 -3.885 1.00 0.00 51 ALA A C 17
ATOM 24332 O O . ALA A 1 51 ? -4.955 -12.714 -2.815 1.00 0.00 51 ALA A O 17
ATOM 24339 N N . PRO A 1 52 ? -4.347 -14.395 -4.186 1.00 0.00 52 PRO A N 17
ATOM 24340 C CA . PRO A 1 52 ? -3.349 -14.949 -3.267 1.00 0.00 52 PRO A CA 17
ATOM 24341 C C . PRO A 1 52 ? -2.062 -14.132 -3.250 1.00 0.00 52 PRO A C 17
ATOM 24342 O O . PRO A 1 52 ? -1.842 -13.282 -4.112 1.00 0.00 52 PRO A O 17
ATOM 24353 N N . GLY A 1 53 ? -1.212 -14.398 -2.263 1.00 0.00 53 GLY A N 17
ATOM 24354 C CA . GLY A 1 53 ? 0.044 -13.681 -2.153 1.00 0.00 53 GLY A CA 17
ATOM 24355 C C . GLY A 1 53 ? -0.062 -12.454 -1.268 1.00 0.00 53 GLY A C 17
ATOM 24356 O O . GLY A 1 53 ? -1.052 -12.276 -0.558 1.00 0.00 53 GLY A O 17
ATOM 24360 N N . TYR A 1 54 ? 0.961 -11.606 -1.310 1.00 0.00 54 TYR A N 17
ATOM 24361 C CA . TYR A 1 54 ? 0.980 -10.390 -0.506 1.00 0.00 54 TYR A CA 17
ATOM 24362 C C . TYR A 1 54 ? 0.665 -9.168 -1.363 1.00 0.00 54 TYR A C 17
ATOM 24363 O O . TYR A 1 54 ? 1.330 -8.912 -2.366 1.00 0.00 54 TYR A O 17
ATOM 24381 N N . TRP A 1 55 ? -0.355 -8.416 -0.959 1.00 0.00 55 TRP A N 17
ATOM 24382 C CA . TRP A 1 55 ? -0.759 -7.220 -1.690 1.00 0.00 55 TRP A CA 17
ATOM 24383 C C . TRP A 1 55 ? -0.595 -5.974 -0.826 1.00 0.00 55 TRP A C 17
ATOM 24384 O O . TRP A 1 55 ? -0.517 -6.062 0.400 1.00 0.00 55 TRP A O 17
ATOM 24405 N N . TYR A 1 56 ? -0.541 -4.814 -1.472 1.00 0.00 56 TYR A N 17
ATOM 24406 C CA . TYR A 1 56 ? -0.385 -3.549 -0.762 1.00 0.00 56 TYR A CA 17
ATOM 24407 C C . TYR A 1 56 ? -1.584 -2.637 -1.002 1.00 0.00 56 TYR A C 17
ATOM 24408 O O . TYR A 1 56 ? -1.836 -2.210 -2.128 1.00 0.00 56 TYR A O 17
ATOM 24426 N N . GLY A 1 57 ? -2.320 -2.344 0.065 1.00 0.00 57 GLY A N 17
ATOM 24427 C CA . GLY A 1 57 ? -3.483 -1.483 -0.052 1.00 0.00 57 GLY A CA 17
ATOM 24428 C C . GLY A 1 57 ? -3.117 -0.012 -0.044 1.00 0.00 57 GLY A C 17
ATOM 24429 O O . GLY A 1 57 ? -3.409 0.703 0.914 1.00 0.00 57 GLY A O 17
ATOM 24433 N N . ILE A 1 58 ? -2.474 0.441 -1.115 1.00 0.00 58 ILE A N 17
ATOM 24434 C CA . ILE A 1 58 ? -2.066 1.837 -1.229 1.00 0.00 58 ILE A CA 17
ATOM 24435 C C . ILE A 1 58 ? -3.258 2.733 -1.551 1.00 0.00 58 ILE A C 17
ATOM 24436 O O . ILE A 1 58 ? -4.133 2.361 -2.332 1.00 0.00 58 ILE A O 17
ATOM 24452 N N . GLU A 1 59 ? -3.284 3.915 -0.944 1.00 0.00 59 GLU A N 17
ATOM 24453 C CA . GLU A 1 59 ? -4.367 4.865 -1.166 1.00 0.00 59 GLU A CA 17
ATOM 24454 C C . GLU A 1 59 ? -3.907 6.018 -2.051 1.00 0.00 59 GLU A C 17
ATOM 24455 O O . GLU A 1 59 ? -2.984 6.753 -1.700 1.00 0.00 59 GLU A O 17
ATOM 24467 N N . LEU A 1 60 ? -4.556 6.170 -3.202 1.00 0.00 60 LEU A N 17
ATOM 24468 C CA . LEU A 1 60 ? -4.212 7.235 -4.137 1.00 0.00 60 LEU A CA 17
ATOM 24469 C C . LEU A 1 60 ? -4.783 8.571 -3.675 1.00 0.00 60 LEU A C 17
ATOM 24470 O O . LEU A 1 60 ? -5.552 8.631 -2.716 1.00 0.00 60 LEU A O 17
ATOM 24486 N N . ASP A 1 61 ? -4.400 9.642 -4.363 1.00 0.00 61 ASP A N 17
ATOM 24487 C CA . ASP A 1 61 ? -4.873 10.979 -4.024 1.00 0.00 61 ASP A CA 17
ATOM 24488 C C . ASP A 1 61 ? -5.986 11.419 -4.971 1.00 0.00 61 ASP A C 17
ATOM 24489 O O . ASP A 1 61 ? -6.860 12.201 -4.597 1.00 0.00 61 ASP A O 17
ATOM 24498 N N . GLN A 1 62 ? -5.947 10.912 -6.200 1.00 0.00 62 GLN A N 17
ATOM 24499 C CA . GLN A 1 62 ? -6.953 11.253 -7.199 1.00 0.00 62 GLN A CA 17
ATOM 24500 C C . GLN A 1 62 ? -7.907 10.085 -7.433 1.00 0.00 62 GLN A C 17
ATOM 24501 O O . GLN A 1 62 ? -7.557 8.930 -7.194 1.00 0.00 62 GLN A O 17
ATOM 24515 N N . PRO A 1 63 ? -9.132 10.373 -7.906 1.00 0.00 63 PRO A N 17
ATOM 24516 C CA . PRO A 1 63 ? -10.138 9.339 -8.172 1.00 0.00 63 PRO A CA 17
ATOM 24517 C C . PRO A 1 63 ? -9.770 8.468 -9.368 1.00 0.00 63 PRO A C 17
ATOM 24518 O O . PRO A 1 63 ? -10.399 8.542 -10.424 1.00 0.00 63 PRO A O 17
ATOM 24529 N N . THR A 1 64 ? -8.744 7.639 -9.195 1.00 0.00 64 THR A N 17
ATOM 24530 C CA . THR A 1 64 ? -8.291 6.752 -10.261 1.00 0.00 64 THR A CA 17
ATOM 24531 C C . THR A 1 64 ? -7.738 5.451 -9.686 1.00 0.00 64 THR A C 17
ATOM 24532 O O . THR A 1 64 ? -6.694 4.963 -10.120 1.00 0.00 64 THR A O 17
ATOM 24543 N N . GLY A 1 65 ? -8.443 4.894 -8.708 1.00 0.00 65 GLY A N 17
ATOM 24544 C CA . GLY A 1 65 ? -8.007 3.655 -8.091 1.00 0.00 65 GLY A CA 17
ATOM 24545 C C . GLY A 1 65 ? -8.669 2.437 -8.702 1.00 0.00 65 GLY A C 17
ATOM 24546 O O . GLY A 1 65 ? -8.650 2.258 -9.920 1.00 0.00 65 GLY A O 17
ATOM 24550 N N . LYS A 1 66 ? -9.257 1.598 -7.857 1.00 0.00 66 LYS A N 17
ATOM 24551 C CA . LYS A 1 66 ? -9.929 0.389 -8.321 1.00 0.00 66 LYS A CA 17
ATOM 24552 C C . LYS A 1 66 ? -11.109 0.043 -7.417 1.00 0.00 66 LYS A C 17
ATOM 24553 O O . LYS A 1 66 ? -12.220 -0.192 -7.892 1.00 0.00 66 LYS A O 17
ATOM 24572 N N . HIS A 1 67 ? -10.859 0.016 -6.112 1.00 0.00 67 HIS A N 17
ATOM 24573 C CA . HIS A 1 67 ? -11.899 -0.300 -5.140 1.00 0.00 67 HIS A CA 17
ATOM 24574 C C . HIS A 1 67 ? -12.051 0.826 -4.123 1.00 0.00 67 HIS A C 17
ATOM 24575 O O . HIS A 1 67 ? -11.215 1.728 -4.051 1.00 0.00 67 HIS A O 17
ATOM 24589 N N . ASP A 1 68 ? -13.123 0.770 -3.340 1.00 0.00 68 ASP A N 17
ATOM 24590 C CA . ASP A 1 68 ? -13.383 1.786 -2.328 1.00 0.00 68 ASP A CA 17
ATOM 24591 C C . ASP A 1 68 ? -12.937 1.308 -0.949 1.00 0.00 68 ASP A C 17
ATOM 24592 O O . ASP A 1 68 ? -13.525 1.676 0.067 1.00 0.00 68 ASP A O 17
ATOM 24601 N N . GLY A 1 69 ? -11.895 0.483 -0.924 1.00 0.00 69 GLY A N 17
ATOM 24602 C CA . GLY A 1 69 ? -11.389 -0.032 0.335 1.00 0.00 69 GLY A CA 17
ATOM 24603 C C . GLY A 1 69 ? -11.861 -1.445 0.615 1.00 0.00 69 GLY A C 17
ATOM 24604 O O . GLY A 1 69 ? -11.182 -2.209 1.302 1.00 0.00 69 GLY A O 17
ATOM 24608 N N . SER A 1 70 ? -13.028 -1.794 0.082 1.00 0.00 70 SER A N 17
ATOM 24609 C CA . SER A 1 70 ? -13.591 -3.124 0.278 1.00 0.00 70 SER A CA 17
ATOM 24610 C C . SER A 1 70 ? -13.841 -3.811 -1.061 1.00 0.00 70 SER A C 17
ATOM 24611 O O . SER A 1 70 ? -14.292 -3.182 -2.017 1.00 0.00 70 SER A O 17
ATOM 24619 N N . VAL A 1 71 ? -13.546 -5.106 -1.121 1.00 0.00 71 VAL A N 17
ATOM 24620 C CA . VAL A 1 71 ? -13.739 -5.878 -2.342 1.00 0.00 71 VAL A CA 17
ATOM 24621 C C . VAL A 1 71 ? -14.617 -7.098 -2.085 1.00 0.00 71 VAL A C 17
ATOM 24622 O O . VAL A 1 71 ? -14.250 -7.991 -1.321 1.00 0.00 71 VAL A O 17
ATOM 24635 N N . PHE A 1 72 ? -15.778 -7.131 -2.731 1.00 0.00 72 PHE A N 17
ATOM 24636 C CA . PHE A 1 72 ? -16.710 -8.242 -2.574 1.00 0.00 72 PHE A CA 17
ATOM 24637 C C . PHE A 1 72 ? -17.166 -8.369 -1.124 1.00 0.00 72 PHE A C 17
ATOM 24638 O O . PHE A 1 72 ? -17.457 -9.467 -0.649 1.00 0.00 72 PHE A O 17
ATOM 24655 N N . GLY A 1 73 ? -17.228 -7.240 -0.426 1.00 0.00 73 GLY A N 17
ATOM 24656 C CA . GLY A 1 73 ? -17.651 -7.248 0.962 1.00 0.00 73 GLY A CA 17
ATOM 24657 C C . GLY A 1 73 ? -16.481 -7.222 1.925 1.00 0.00 73 GLY A C 17
ATOM 24658 O O . GLY A 1 73 ? -16.598 -6.717 3.042 1.00 0.00 73 GLY A O 17
ATOM 24662 N N . VAL A 1 74 ? -15.348 -7.767 1.492 1.00 0.00 74 VAL A N 17
ATOM 24663 C CA . VAL A 1 74 ? -14.152 -7.804 2.324 1.00 0.00 74 VAL A CA 17
ATOM 24664 C C . VAL A 1 74 ? -13.465 -6.443 2.359 1.00 0.00 74 VAL A C 17
ATOM 24665 O O . VAL A 1 74 ? -13.094 -5.896 1.321 1.00 0.00 74 VAL A O 17
ATOM 24678 N N . ARG A 1 75 ? -13.300 -5.900 3.561 1.00 0.00 75 ARG A N 17
ATOM 24679 C CA . ARG A 1 75 ? -12.657 -4.602 3.732 1.00 0.00 75 ARG A CA 17
ATOM 24680 C C . ARG A 1 75 ? -11.173 -4.766 4.042 1.00 0.00 75 ARG A C 17
ATOM 24681 O O . ARG A 1 75 ? -10.769 -5.723 4.703 1.00 0.00 75 ARG A O 17
ATOM 24702 N N . TYR A 1 76 ? -10.366 -3.825 3.562 1.00 0.00 76 TYR A N 17
ATOM 24703 C CA . TYR A 1 76 ? -8.926 -3.864 3.788 1.00 0.00 76 TYR A CA 17
ATOM 24704 C C . TYR A 1 76 ? -8.452 -2.598 4.494 1.00 0.00 76 TYR A C 17
ATOM 24705 O O . TYR A 1 76 ? -7.666 -2.659 5.440 1.00 0.00 76 TYR A O 17
ATOM 24723 N N . PHE A 1 77 ? -8.934 -1.450 4.027 1.00 0.00 77 PHE A N 17
ATOM 24724 C CA . PHE A 1 77 ? -8.560 -0.169 4.615 1.00 0.00 77 PHE A CA 17
ATOM 24725 C C . PHE A 1 77 ? -9.547 0.922 4.214 1.00 0.00 77 PHE A C 17
ATOM 24726 O O . PHE A 1 77 ? -10.339 0.747 3.288 1.00 0.00 77 PHE A O 17
ATOM 24743 N N . THR A 1 78 ? -9.494 2.049 4.918 1.00 0.00 78 THR A N 17
ATOM 24744 C CA . THR A 1 78 ? -10.383 3.169 4.635 1.00 0.00 78 THR A CA 17
ATOM 24745 C C . THR A 1 78 ? -9.765 4.110 3.608 1.00 0.00 78 THR A C 17
ATOM 24746 O O . THR A 1 78 ? -8.876 4.899 3.929 1.00 0.00 78 THR A O 17
ATOM 24757 N N . CYS A 1 79 ? -10.240 4.021 2.369 1.00 0.00 79 CYS A N 17
ATOM 24758 C CA . CYS A 1 79 ? -9.733 4.865 1.293 1.00 0.00 79 CYS A CA 17
ATOM 24759 C C . CYS A 1 79 ? -10.876 5.579 0.577 1.00 0.00 79 CYS A C 17
ATOM 24760 O O . CYS A 1 79 ? -12.009 5.098 0.562 1.00 0.00 79 CYS A O 17
ATOM 24768 N N . ALA A 1 80 ? -10.569 6.729 -0.014 1.00 0.00 80 ALA A N 17
ATOM 24769 C CA . ALA A 1 80 ? -11.570 7.509 -0.732 1.00 0.00 80 ALA A CA 17
ATOM 24770 C C . ALA A 1 80 ? -12.135 6.725 -1.914 1.00 0.00 80 ALA A C 17
ATOM 24771 O O . ALA A 1 80 ? -11.558 5.723 -2.337 1.00 0.00 80 ALA A O 17
ATOM 24778 N N . PRO A 1 81 ? -13.278 7.172 -2.465 1.00 0.00 81 PRO A N 17
ATOM 24779 C CA . PRO A 1 81 ? -13.919 6.506 -3.602 1.00 0.00 81 PRO A CA 17
ATOM 24780 C C . PRO A 1 81 ? -12.967 6.328 -4.780 1.00 0.00 81 PRO A C 17
ATOM 24781 O O . PRO A 1 81 ? -12.510 7.304 -5.376 1.00 0.00 81 PRO A O 17
ATOM 24792 N N . ARG A 1 82 ? -12.673 5.074 -5.113 1.00 0.00 82 ARG A N 17
ATOM 24793 C CA . ARG A 1 82 ? -11.776 4.767 -6.221 1.00 0.00 82 ARG A CA 17
ATOM 24794 C C . ARG A 1 82 ? -10.382 5.337 -5.966 1.00 0.00 82 ARG A C 17
ATOM 24795 O O . ARG A 1 82 ? -9.834 6.066 -6.793 1.00 0.00 82 ARG A O 17
ATOM 24816 N N . HIS A 1 83 ? -9.812 4.997 -4.815 1.00 0.00 83 HIS A N 17
ATOM 24817 C CA . HIS A 1 83 ? -8.482 5.471 -4.450 1.00 0.00 83 HIS A CA 17
ATOM 24818 C C . HIS A 1 83 ? -7.561 4.302 -4.116 1.00 0.00 83 HIS A C 17
ATOM 24819 O O . HIS A 1 83 ? -6.410 4.261 -4.551 1.00 0.00 83 HIS A O 17
ATOM 24833 N N . GLY A 1 84 ? -8.077 3.352 -3.343 1.00 0.00 84 GLY A N 17
ATOM 24834 C CA . GLY A 1 84 ? -7.288 2.194 -2.965 1.00 0.00 84 GLY A CA 17
ATOM 24835 C C . GLY A 1 84 ? -6.971 1.299 -4.147 1.00 0.00 84 GLY A C 17
ATOM 24836 O O . GLY A 1 84 ? -7.862 0.934 -4.914 1.00 0.00 84 GLY A O 17
ATOM 24840 N N . VAL A 1 85 ? -5.699 0.944 -4.295 1.00 0.00 85 VAL A N 17
ATOM 24841 C CA . VAL A 1 85 ? -5.267 0.086 -5.391 1.00 0.00 85 VAL A CA 17
ATOM 24842 C C . VAL A 1 85 ? -4.331 -1.010 -4.896 1.00 0.00 85 VAL A C 17
ATOM 24843 O O . VAL A 1 85 ? -3.281 -0.730 -4.318 1.00 0.00 85 VAL A O 17
ATOM 24856 N N . PHE A 1 86 ? -4.718 -2.261 -5.128 1.00 0.00 86 PHE A N 17
ATOM 24857 C CA . PHE A 1 86 ? -3.913 -3.401 -4.707 1.00 0.00 86 PHE A CA 17
ATOM 24858 C C . PHE A 1 86 ? -3.039 -3.903 -5.852 1.00 0.00 86 PHE A C 17
ATOM 24859 O O . PHE A 1 86 ? -3.541 -4.432 -6.843 1.00 0.00 86 PHE A O 17
ATOM 24876 N N . ALA A 1 87 ? -1.728 -3.734 -5.709 1.00 0.00 87 ALA A N 17
ATOM 24877 C CA . ALA A 1 87 ? -0.786 -4.169 -6.732 1.00 0.00 87 ALA A CA 17
ATOM 24878 C C . ALA A 1 87 ? 0.335 -5.010 -6.123 1.00 0.00 87 ALA A C 17
ATOM 24879 O O . ALA A 1 87 ? 0.784 -4.745 -5.008 1.00 0.00 87 ALA A O 17
ATOM 24886 N N . PRO A 1 88 ? 0.805 -6.041 -6.849 1.00 0.00 88 PRO A N 17
ATOM 24887 C CA . PRO A 1 88 ? 1.878 -6.918 -6.370 1.00 0.00 88 PRO A CA 17
ATOM 24888 C C . PRO A 1 88 ? 3.139 -6.142 -6.000 1.00 0.00 88 PRO A C 17
ATOM 24889 O O . PRO A 1 88 ? 3.515 -5.192 -6.683 1.00 0.00 88 PRO A O 17
ATOM 24900 N N . ALA A 1 89 ? 3.786 -6.557 -4.911 1.00 0.00 89 ALA A N 17
ATOM 24901 C CA . ALA A 1 89 ? 5.007 -5.902 -4.450 1.00 0.00 89 ALA A CA 17
ATOM 24902 C C . ALA A 1 89 ? 5.973 -5.712 -5.610 1.00 0.00 89 ALA A C 17
ATOM 24903 O O . ALA A 1 89 ? 6.456 -4.608 -5.860 1.00 0.00 89 ALA A O 17
ATOM 24910 N N . SER A 1 90 ? 6.233 -6.800 -6.330 1.00 0.00 90 SER A N 17
ATOM 24911 C CA . SER A 1 90 ? 7.120 -6.755 -7.482 1.00 0.00 90 SER A CA 17
ATOM 24912 C C . SER A 1 90 ? 6.625 -5.707 -8.471 1.00 0.00 90 SER A C 17
ATOM 24913 O O . SER A 1 90 ? 7.400 -5.161 -9.256 1.00 0.00 90 SER A O 17
ATOM 24921 N N . ARG A 1 91 ? 5.325 -5.419 -8.410 1.00 0.00 91 ARG A N 17
ATOM 24922 C CA . ARG A 1 91 ? 4.724 -4.422 -9.282 1.00 0.00 91 ARG A CA 17
ATOM 24923 C C . ARG A 1 91 ? 4.823 -3.034 -8.652 1.00 0.00 91 ARG A C 17
ATOM 24924 O O . ARG A 1 91 ? 4.639 -2.022 -9.327 1.00 0.00 91 ARG A O 17
ATOM 24945 N N . ILE A 1 92 ? 5.119 -2.993 -7.351 1.00 0.00 92 ILE A N 17
ATOM 24946 C CA . ILE A 1 92 ? 5.243 -1.728 -6.639 1.00 0.00 92 ILE A CA 17
ATOM 24947 C C . ILE A 1 92 ? 6.699 -1.437 -6.287 1.00 0.00 92 ILE A C 17
ATOM 24948 O O . ILE A 1 92 ? 7.495 -2.355 -6.091 1.00 0.00 92 ILE A O 17
ATOM 24964 N N . GLN A 1 93 ? 7.039 -0.155 -6.210 1.00 0.00 93 GLN A N 17
ATOM 24965 C CA . GLN A 1 93 ? 8.399 0.257 -5.882 1.00 0.00 93 GLN A CA 17
ATOM 24966 C C . GLN A 1 93 ? 8.421 1.100 -4.612 1.00 0.00 93 GLN A C 17
ATOM 24967 O O . GLN A 1 93 ? 7.395 1.637 -4.193 1.00 0.00 93 GLN A O 17
ATOM 24981 N N . ARG A 1 94 ? 9.596 1.213 -4.002 1.00 0.00 94 ARG A N 17
ATOM 24982 C CA . ARG A 1 94 ? 9.752 1.992 -2.779 1.00 0.00 94 ARG A CA 17
ATOM 24983 C C . ARG A 1 94 ? 10.364 3.357 -3.078 1.00 0.00 94 ARG A C 17
ATOM 24984 O O . ARG A 1 94 ? 11.420 3.452 -3.703 1.00 0.00 94 ARG A O 17
ATOM 25005 N N . ILE A 1 95 ? 9.692 4.412 -2.627 1.00 0.00 95 ILE A N 17
ATOM 25006 C CA . ILE A 1 95 ? 10.169 5.772 -2.845 1.00 0.00 95 ILE A CA 17
ATOM 25007 C C . ILE A 1 95 ? 11.341 6.098 -1.927 1.00 0.00 95 ILE A C 17
ATOM 25008 O O . ILE A 1 95 ? 12.446 6.382 -2.391 1.00 0.00 95 ILE A O 17
ATOM 25024 N N . GLY A 1 96 ? 11.093 6.058 -0.622 1.00 0.00 96 GLY A N 17
ATOM 25025 C CA . GLY A 1 96 ? 12.137 6.353 0.342 1.00 0.00 96 GLY A CA 17
ATOM 25026 C C . GLY A 1 96 ? 13.097 5.194 0.530 1.00 0.00 96 GLY A C 17
ATOM 25027 O O . GLY A 1 96 ? 13.112 4.557 1.583 1.00 0.00 96 GLY A O 17
ATOM 25031 N N . SER A 1 97 ? 13.899 4.920 -0.494 1.00 0.00 97 SER A N 17
ATOM 25032 C CA . SER A 1 97 ? 14.866 3.829 -0.436 1.00 0.00 97 SER A CA 17
ATOM 25033 C C . SER A 1 97 ? 15.768 3.837 -1.667 1.00 0.00 97 SER A C 17
ATOM 25034 O O . SER A 1 97 ? 15.751 4.782 -2.456 1.00 0.00 97 SER A O 17
ATOM 25042 N N . GLY A 1 98 ? 16.556 2.779 -1.822 1.00 0.00 98 GLY A N 17
ATOM 25043 C CA . GLY A 1 98 ? 17.456 2.684 -2.958 1.00 0.00 98 GLY A CA 17
ATOM 25044 C C . GLY A 1 98 ? 18.881 2.368 -2.545 1.00 0.00 98 GLY A C 17
ATOM 25045 O O . GLY A 1 98 ? 19.704 3.273 -2.408 1.00 0.00 98 GLY A O 17
ATOM 25049 N N . PRO A 1 99 ? 19.205 1.080 -2.337 1.00 0.00 99 PRO A N 17
ATOM 25050 C CA . PRO A 1 99 ? 20.551 0.660 -1.936 1.00 0.00 99 PRO A CA 17
ATOM 25051 C C . PRO A 1 99 ? 21.572 0.839 -3.055 1.00 0.00 99 PRO A C 17
ATOM 25052 O O . PRO A 1 99 ? 21.905 -0.110 -3.764 1.00 0.00 99 PRO A O 17
ATOM 25063 N N . SER A 1 100 ? 22.062 2.065 -3.210 1.00 0.00 100 SER A N 17
ATOM 25064 C CA . SER A 1 100 ? 23.044 2.370 -4.244 1.00 0.00 100 SER A CA 17
ATOM 25065 C C . SER A 1 100 ? 24.464 2.218 -3.709 1.00 0.00 100 SER A C 17
ATOM 25066 O O . SER A 1 100 ? 24.874 2.937 -2.798 1.00 0.00 100 SER A O 17
ATOM 25074 N N . SER A 1 101 ? 25.209 1.279 -4.281 1.00 0.00 101 SER A N 17
ATOM 25075 C CA . SER A 1 101 ? 26.584 1.033 -3.861 1.00 0.00 101 SER A CA 17
ATOM 25076 C C . SER A 1 101 ? 27.466 2.245 -4.148 1.00 0.00 101 SER A C 17
ATOM 25077 O O . SER A 1 101 ? 28.160 2.743 -3.262 1.00 0.00 101 SER A O 17
ATOM 25085 N N . GLY A 1 102 ? 27.433 2.714 -5.391 1.00 0.00 102 GLY A N 17
ATOM 25086 C CA . GLY A 1 102 ? 28.231 3.863 -5.771 1.00 0.00 102 GLY A CA 17
ATOM 25087 C C . GLY A 1 102 ? 29.699 3.521 -5.932 1.00 0.00 102 GLY A C 17
ATOM 25088 O O . GLY A 1 102 ? 30.545 4.254 -5.376 1.00 0.00 102 GLY A O 17
ATOM 25093 N N . GLY A 1 1 ? 34.709 -30.860 -4.258 1.00 0.00 1 GLY A N 18
ATOM 25094 C CA . GLY A 1 1 ? 33.845 -30.359 -3.153 1.00 0.00 1 GLY A CA 18
ATOM 25095 C C . GLY A 1 1 ? 32.566 -29.722 -3.660 1.00 0.00 1 GLY A C 18
ATOM 25096 O O . GLY A 1 1 ? 32.583 -28.974 -4.638 1.00 0.00 1 GLY A O 18
ATOM 25102 N N . SER A 1 2 ? 31.456 -30.019 -2.994 1.00 0.00 2 SER A N 18
ATOM 25103 C CA . SER A 1 2 ? 30.162 -29.470 -3.382 1.00 0.00 2 SER A CA 18
ATOM 25104 C C . SER A 1 2 ? 29.168 -29.549 -2.229 1.00 0.00 2 SER A C 18
ATOM 25105 O O . SER A 1 2 ? 28.953 -30.615 -1.652 1.00 0.00 2 SER A O 18
ATOM 25113 N N . SER A 1 3 ? 28.563 -28.413 -1.896 1.00 0.00 3 SER A N 18
ATOM 25114 C CA . SER A 1 3 ? 27.592 -28.353 -0.811 1.00 0.00 3 SER A CA 18
ATOM 25115 C C . SER A 1 3 ? 26.304 -29.075 -1.193 1.00 0.00 3 SER A C 18
ATOM 25116 O O . SER A 1 3 ? 25.354 -28.457 -1.676 1.00 0.00 3 SER A O 18
ATOM 25124 N N . GLY A 1 4 ? 26.279 -30.386 -0.974 1.00 0.00 4 GLY A N 18
ATOM 25125 C CA . GLY A 1 4 ? 25.103 -31.170 -1.301 1.00 0.00 4 GLY A CA 18
ATOM 25126 C C . GLY A 1 4 ? 24.551 -31.918 -0.104 1.00 0.00 4 GLY A C 18
ATOM 25127 O O . GLY A 1 4 ? 25.086 -31.819 1.000 1.00 0.00 4 GLY A O 18
ATOM 25131 N N . SER A 1 5 ? 23.474 -32.668 -0.322 1.00 0.00 5 SER A N 18
ATOM 25132 C CA . SER A 1 5 ? 22.848 -33.436 0.748 1.00 0.00 5 SER A CA 18
ATOM 25133 C C . SER A 1 5 ? 22.492 -34.841 0.271 1.00 0.00 5 SER A C 18
ATOM 25134 O O . SER A 1 5 ? 21.939 -35.017 -0.815 1.00 0.00 5 SER A O 18
ATOM 25142 N N . SER A 1 6 ? 22.812 -35.837 1.090 1.00 0.00 6 SER A N 18
ATOM 25143 C CA . SER A 1 6 ? 22.526 -37.227 0.751 1.00 0.00 6 SER A CA 18
ATOM 25144 C C . SER A 1 6 ? 21.202 -37.675 1.366 1.00 0.00 6 SER A C 18
ATOM 25145 O O . SER A 1 6 ? 20.340 -38.220 0.677 1.00 0.00 6 SER A O 18
ATOM 25153 N N . GLY A 1 7 ? 21.051 -37.444 2.666 1.00 0.00 7 GLY A N 18
ATOM 25154 C CA . GLY A 1 7 ? 19.831 -37.831 3.351 1.00 0.00 7 GLY A CA 18
ATOM 25155 C C . GLY A 1 7 ? 19.331 -36.756 4.296 1.00 0.00 7 GLY A C 18
ATOM 25156 O O . GLY A 1 7 ? 20.112 -36.160 5.038 1.00 0.00 7 GLY A O 18
ATOM 25160 N N . LYS A 1 8 ? 18.026 -36.508 4.269 1.00 0.00 8 LYS A N 18
ATOM 25161 C CA . LYS A 1 8 ? 17.421 -35.499 5.129 1.00 0.00 8 LYS A CA 18
ATOM 25162 C C . LYS A 1 8 ? 17.648 -35.829 6.601 1.00 0.00 8 LYS A C 18
ATOM 25163 O O . LYS A 1 8 ? 18.335 -36.796 6.931 1.00 0.00 8 LYS A O 18
ATOM 25182 N N . SER A 1 9 ? 17.066 -35.022 7.483 1.00 0.00 9 SER A N 18
ATOM 25183 C CA . SER A 1 9 ? 17.205 -35.232 8.919 1.00 0.00 9 SER A CA 18
ATOM 25184 C C . SER A 1 9 ? 16.280 -34.297 9.699 1.00 0.00 9 SER A C 18
ATOM 25185 O O . SER A 1 9 ? 15.377 -34.753 10.400 1.00 0.00 9 SER A O 18
ATOM 25193 N N . PRO A 1 10 ? 16.492 -32.972 9.587 1.00 0.00 10 PRO A N 18
ATOM 25194 C CA . PRO A 1 10 ? 15.667 -31.983 10.287 1.00 0.00 10 PRO A CA 18
ATOM 25195 C C . PRO A 1 10 ? 14.253 -31.905 9.721 1.00 0.00 10 PRO A C 18
ATOM 25196 O O . PRO A 1 10 ? 14.054 -31.495 8.577 1.00 0.00 10 PRO A O 18
ATOM 25207 N N . SER A 1 11 ? 13.274 -32.301 10.528 1.00 0.00 11 SER A N 18
ATOM 25208 C CA . SER A 1 11 ? 11.878 -32.276 10.106 1.00 0.00 11 SER A CA 18
ATOM 25209 C C . SER A 1 11 ? 11.079 -31.272 10.929 1.00 0.00 11 SER A C 18
ATOM 25210 O O . SER A 1 11 ? 11.269 -31.152 12.139 1.00 0.00 11 SER A O 18
ATOM 25218 N N . SER A 1 12 ? 10.182 -30.550 10.264 1.00 0.00 12 SER A N 18
ATOM 25219 C CA . SER A 1 12 ? 9.352 -29.554 10.931 1.00 0.00 12 SER A CA 18
ATOM 25220 C C . SER A 1 12 ? 7.867 -29.858 10.727 1.00 0.00 12 SER A C 18
ATOM 25221 O O . SER A 1 12 ? 7.331 -29.654 9.638 1.00 0.00 12 SER A O 18
ATOM 25229 N N . PRO A 1 13 ? 7.180 -30.352 11.774 1.00 0.00 13 PRO A N 18
ATOM 25230 C CA . PRO A 1 13 ? 5.752 -30.680 11.694 1.00 0.00 13 PRO A CA 18
ATOM 25231 C C . PRO A 1 13 ? 4.928 -29.548 11.089 1.00 0.00 13 PRO A C 18
ATOM 25232 O O . PRO A 1 13 ? 4.303 -29.714 10.041 1.00 0.00 13 PRO A O 18
ATOM 25243 N N . SER A 1 14 ? 4.928 -28.397 11.756 1.00 0.00 14 SER A N 18
ATOM 25244 C CA . SER A 1 14 ? 4.178 -27.239 11.282 1.00 0.00 14 SER A CA 18
ATOM 25245 C C . SER A 1 14 ? 2.701 -27.580 11.109 1.00 0.00 14 SER A C 18
ATOM 25246 O O . SER A 1 14 ? 2.241 -28.632 11.555 1.00 0.00 14 SER A O 18
ATOM 25254 N N . LEU A 1 15 ? 1.962 -26.685 10.462 1.00 0.00 15 LEU A N 18
ATOM 25255 C CA . LEU A 1 15 ? 0.537 -26.894 10.231 1.00 0.00 15 LEU A CA 18
ATOM 25256 C C . LEU A 1 15 ? 0.047 -26.062 9.050 1.00 0.00 15 LEU A C 18
ATOM 25257 O O . LEU A 1 15 ? -0.526 -24.987 9.230 1.00 0.00 15 LEU A O 18
ATOM 25273 N N . GLY A 1 16 ? 0.276 -26.567 7.842 1.00 0.00 16 GLY A N 18
ATOM 25274 C CA . GLY A 1 16 ? -0.148 -25.858 6.649 1.00 0.00 16 GLY A CA 18
ATOM 25275 C C . GLY A 1 16 ? 0.848 -24.799 6.217 1.00 0.00 16 GLY A C 18
ATOM 25276 O O . GLY A 1 16 ? 1.749 -25.073 5.424 1.00 0.00 16 GLY A O 18
ATOM 25280 N N . SER A 1 17 ? 0.686 -23.589 6.740 1.00 0.00 17 SER A N 18
ATOM 25281 C CA . SER A 1 17 ? 1.578 -22.485 6.404 1.00 0.00 17 SER A CA 18
ATOM 25282 C C . SER A 1 17 ? 1.610 -21.453 7.525 1.00 0.00 17 SER A C 18
ATOM 25283 O O . SER A 1 17 ? 0.668 -20.678 7.695 1.00 0.00 17 SER A O 18
ATOM 25291 N N . LEU A 1 18 ? 2.697 -21.448 8.289 1.00 0.00 18 LEU A N 18
ATOM 25292 C CA . LEU A 1 18 ? 2.849 -20.510 9.395 1.00 0.00 18 LEU A CA 18
ATOM 25293 C C . LEU A 1 18 ? 4.227 -19.857 9.371 1.00 0.00 18 LEU A C 18
ATOM 25294 O O . LEU A 1 18 ? 4.345 -18.636 9.280 1.00 0.00 18 LEU A O 18
ATOM 25310 N N . GLN A 1 19 ? 5.269 -20.680 9.454 1.00 0.00 19 GLN A N 18
ATOM 25311 C CA . GLN A 1 19 ? 6.638 -20.181 9.441 1.00 0.00 19 GLN A CA 18
ATOM 25312 C C . GLN A 1 19 ? 7.097 -19.883 8.017 1.00 0.00 19 GLN A C 18
ATOM 25313 O O . GLN A 1 19 ? 7.679 -20.739 7.350 1.00 0.00 19 GLN A O 18
ATOM 25327 N N . GLN A 1 20 ? 6.830 -18.664 7.558 1.00 0.00 20 GLN A N 18
ATOM 25328 C CA . GLN A 1 20 ? 7.215 -18.254 6.213 1.00 0.00 20 GLN A CA 18
ATOM 25329 C C . GLN A 1 20 ? 7.897 -16.889 6.233 1.00 0.00 20 GLN A C 18
ATOM 25330 O O . GLN A 1 20 ? 7.301 -15.893 6.644 1.00 0.00 20 GLN A O 18
ATOM 25344 N N . ARG A 1 21 ? 9.147 -16.851 5.788 1.00 0.00 21 ARG A N 18
ATOM 25345 C CA . ARG A 1 21 ? 9.910 -15.608 5.755 1.00 0.00 21 ARG A CA 18
ATOM 25346 C C . ARG A 1 21 ? 10.208 -15.190 4.318 1.00 0.00 21 ARG A C 18
ATOM 25347 O O . ARG A 1 21 ? 10.627 -16.008 3.498 1.00 0.00 21 ARG A O 18
ATOM 25368 N N . GLU A 1 22 ? 9.989 -13.914 4.021 1.00 0.00 22 GLU A N 18
ATOM 25369 C CA . GLU A 1 22 ? 10.234 -13.389 2.682 1.00 0.00 22 GLU A CA 18
ATOM 25370 C C . GLU A 1 22 ? 10.517 -11.890 2.729 1.00 0.00 22 GLU A C 18
ATOM 25371 O O . GLU A 1 22 ? 9.995 -11.177 3.586 1.00 0.00 22 GLU A O 18
ATOM 25383 N N . GLY A 1 23 ? 11.348 -11.421 1.804 1.00 0.00 23 GLY A N 18
ATOM 25384 C CA . GLY A 1 23 ? 11.687 -10.011 1.757 1.00 0.00 23 GLY A CA 18
ATOM 25385 C C . GLY A 1 23 ? 10.522 -9.148 1.314 1.00 0.00 23 GLY A C 18
ATOM 25386 O O . GLY A 1 23 ? 9.824 -9.480 0.355 1.00 0.00 23 GLY A O 18
ATOM 25390 N N . ALA A 1 24 ? 10.310 -8.038 2.014 1.00 0.00 24 ALA A N 18
ATOM 25391 C CA . ALA A 1 24 ? 9.222 -7.125 1.687 1.00 0.00 24 ALA A CA 18
ATOM 25392 C C . ALA A 1 24 ? 9.756 -5.815 1.118 1.00 0.00 24 ALA A C 18
ATOM 25393 O O . ALA A 1 24 ? 10.801 -5.322 1.545 1.00 0.00 24 ALA A O 18
ATOM 25400 N N . LYS A 1 25 ? 9.033 -5.255 0.154 1.00 0.00 25 LYS A N 18
ATOM 25401 C CA . LYS A 1 25 ? 9.435 -4.002 -0.474 1.00 0.00 25 LYS A CA 18
ATOM 25402 C C . LYS A 1 25 ? 9.202 -2.823 0.466 1.00 0.00 25 LYS A C 18
ATOM 25403 O O . LYS A 1 25 ? 10.146 -2.153 0.884 1.00 0.00 25 LYS A O 18
ATOM 25422 N N . ALA A 1 26 ? 7.938 -2.576 0.794 1.00 0.00 26 ALA A N 18
ATOM 25423 C CA . ALA A 1 26 ? 7.580 -1.479 1.685 1.00 0.00 26 ALA A CA 18
ATOM 25424 C C . ALA A 1 26 ? 6.625 -1.949 2.777 1.00 0.00 26 ALA A C 18
ATOM 25425 O O . ALA A 1 26 ? 6.307 -3.133 2.870 1.00 0.00 26 ALA A O 18
ATOM 25432 N N . GLU A 1 27 ? 6.174 -1.010 3.603 1.00 0.00 27 GLU A N 18
ATOM 25433 C CA . GLU A 1 27 ? 5.255 -1.328 4.691 1.00 0.00 27 GLU A CA 18
ATOM 25434 C C . GLU A 1 27 ? 4.172 -0.261 4.816 1.00 0.00 27 GLU A C 18
ATOM 25435 O O . GLU A 1 27 ? 4.237 0.784 4.169 1.00 0.00 27 GLU A O 18
ATOM 25447 N N . VAL A 1 28 ? 3.177 -0.533 5.655 1.00 0.00 28 VAL A N 18
ATOM 25448 C CA . VAL A 1 28 ? 2.079 0.403 5.866 1.00 0.00 28 VAL A CA 18
ATOM 25449 C C . VAL A 1 28 ? 2.571 1.681 6.535 1.00 0.00 28 VAL A C 18
ATOM 25450 O O . VAL A 1 28 ? 2.934 1.678 7.712 1.00 0.00 28 VAL A O 18
ATOM 25463 N N . GLY A 1 29 ? 2.579 2.774 5.778 1.00 0.00 29 GLY A N 18
ATOM 25464 C CA . GLY A 1 29 ? 3.029 4.046 6.315 1.00 0.00 29 GLY A CA 18
ATOM 25465 C C . GLY A 1 29 ? 4.318 4.523 5.675 1.00 0.00 29 GLY A C 18
ATOM 25466 O O . GLY A 1 29 ? 5.112 5.218 6.309 1.00 0.00 29 GLY A O 18
ATOM 25470 N N . ASP A 1 30 ? 4.524 4.149 4.417 1.00 0.00 30 ASP A N 18
ATOM 25471 C CA . ASP A 1 30 ? 5.726 4.545 3.691 1.00 0.00 30 ASP A CA 18
ATOM 25472 C C . ASP A 1 30 ? 5.386 4.965 2.265 1.00 0.00 30 ASP A C 18
ATOM 25473 O O . ASP A 1 30 ? 4.293 4.686 1.768 1.00 0.00 30 ASP A O 18
ATOM 25482 N N . GLN A 1 31 ? 6.327 5.637 1.610 1.00 0.00 31 GLN A N 18
ATOM 25483 C CA . GLN A 1 31 ? 6.128 6.095 0.241 1.00 0.00 31 GLN A CA 18
ATOM 25484 C C . GLN A 1 31 ? 6.429 4.981 -0.755 1.00 0.00 31 GLN A C 18
ATOM 25485 O O . GLN A 1 31 ? 7.464 4.320 -0.666 1.00 0.00 31 GLN A O 18
ATOM 25499 N N . VAL A 1 32 ? 5.521 4.777 -1.703 1.00 0.00 32 VAL A N 18
ATOM 25500 C CA . VAL A 1 32 ? 5.691 3.743 -2.716 1.00 0.00 32 VAL A CA 18
ATOM 25501 C C . VAL A 1 32 ? 5.237 4.235 -4.085 1.00 0.00 32 VAL A C 18
ATOM 25502 O O . VAL A 1 32 ? 4.788 5.371 -4.230 1.00 0.00 32 VAL A O 18
ATOM 25515 N N . LEU A 1 33 ? 5.358 3.371 -5.088 1.00 0.00 33 LEU A N 18
ATOM 25516 C CA . LEU A 1 33 ? 4.959 3.718 -6.447 1.00 0.00 33 LEU A CA 18
ATOM 25517 C C . LEU A 1 33 ? 4.343 2.515 -7.155 1.00 0.00 33 LEU A C 18
ATOM 25518 O O . LEU A 1 33 ? 5.055 1.621 -7.613 1.00 0.00 33 LEU A O 18
ATOM 25534 N N . VAL A 1 34 ? 3.017 2.501 -7.242 1.00 0.00 34 VAL A N 18
ATOM 25535 C CA . VAL A 1 34 ? 2.306 1.409 -7.894 1.00 0.00 34 VAL A CA 18
ATOM 25536 C C . VAL A 1 34 ? 2.520 1.435 -9.402 1.00 0.00 34 VAL A C 18
ATOM 25537 O O . VAL A 1 34 ? 2.248 2.440 -10.061 1.00 0.00 34 VAL A O 18
ATOM 25550 N N . ALA A 1 35 ? 3.008 0.325 -9.945 1.00 0.00 35 ALA A N 18
ATOM 25551 C CA . ALA A 1 35 ? 3.258 0.219 -11.378 1.00 0.00 35 ALA A CA 18
ATOM 25552 C C . ALA A 1 35 ? 4.239 1.288 -11.849 1.00 0.00 35 ALA A C 18
ATOM 25553 O O . ALA A 1 35 ? 4.232 1.678 -13.017 1.00 0.00 35 ALA A O 18
ATOM 25560 N N . GLY A 1 36 ? 5.082 1.761 -10.936 1.00 0.00 36 GLY A N 18
ATOM 25561 C CA . GLY A 1 36 ? 6.057 2.781 -11.280 1.00 0.00 36 GLY A CA 18
ATOM 25562 C C . GLY A 1 36 ? 5.419 4.015 -11.889 1.00 0.00 36 GLY A C 18
ATOM 25563 O O . GLY A 1 36 ? 6.052 4.728 -12.667 1.00 0.00 36 GLY A O 18
ATOM 25567 N N . GLN A 1 37 ? 4.163 4.266 -11.535 1.00 0.00 37 GLN A N 18
ATOM 25568 C CA . GLN A 1 37 ? 3.441 5.423 -12.052 1.00 0.00 37 GLN A CA 18
ATOM 25569 C C . GLN A 1 37 ? 2.626 6.093 -10.951 1.00 0.00 37 GLN A C 18
ATOM 25570 O O . GLN A 1 37 ? 2.892 7.237 -10.579 1.00 0.00 37 GLN A O 18
ATOM 25584 N N . LYS A 1 38 ? 1.636 5.376 -10.433 1.00 0.00 38 LYS A N 18
ATOM 25585 C CA . LYS A 1 38 ? 0.783 5.902 -9.373 1.00 0.00 38 LYS A CA 18
ATOM 25586 C C . LYS A 1 38 ? 1.538 5.967 -8.050 1.00 0.00 38 LYS A C 18
ATOM 25587 O O . LYS A 1 38 ? 1.887 4.937 -7.471 1.00 0.00 38 LYS A O 18
ATOM 25606 N N . GLN A 1 39 ? 1.787 7.183 -7.575 1.00 0.00 39 GLN A N 18
ATOM 25607 C CA . GLN A 1 39 ? 2.501 7.382 -6.319 1.00 0.00 39 GLN A CA 18
ATOM 25608 C C . GLN A 1 39 ? 1.526 7.478 -5.150 1.00 0.00 39 GLN A C 18
ATOM 25609 O O . GLN A 1 39 ? 0.701 8.389 -5.091 1.00 0.00 39 GLN A O 18
ATOM 25623 N N . GLY A 1 40 ? 1.627 6.532 -4.223 1.00 0.00 40 GLY A N 18
ATOM 25624 C CA . GLY A 1 40 ? 0.748 6.528 -3.068 1.00 0.00 40 GLY A CA 18
ATOM 25625 C C . GLY A 1 40 ? 1.439 6.026 -1.816 1.00 0.00 40 GLY A C 18
ATOM 25626 O O . GLY A 1 40 ? 2.664 5.917 -1.775 1.00 0.00 40 GLY A O 18
ATOM 25630 N N . ILE A 1 41 ? 0.649 5.718 -0.791 1.00 0.00 41 ILE A N 18
ATOM 25631 C CA . ILE A 1 41 ? 1.191 5.225 0.468 1.00 0.00 41 ILE A CA 18
ATOM 25632 C C . ILE A 1 41 ? 0.453 3.975 0.931 1.00 0.00 41 ILE A C 18
ATOM 25633 O O . ILE A 1 41 ? -0.778 3.934 0.936 1.00 0.00 41 ILE A O 18
ATOM 25649 N N . VAL A 1 42 ? 1.211 2.955 1.321 1.00 0.00 42 VAL A N 18
ATOM 25650 C CA . VAL A 1 42 ? 0.627 1.703 1.787 1.00 0.00 42 VAL A CA 18
ATOM 25651 C C . VAL A 1 42 ? -0.246 1.929 3.016 1.00 0.00 42 VAL A C 18
ATOM 25652 O O . VAL A 1 42 ? 0.223 2.429 4.038 1.00 0.00 42 VAL A O 18
ATOM 25665 N N . ARG A 1 43 ? -1.519 1.560 2.908 1.00 0.00 43 ARG A N 18
ATOM 25666 C CA . ARG A 1 43 ? -2.458 1.724 4.011 1.00 0.00 43 ARG A CA 18
ATOM 25667 C C . ARG A 1 43 ? -2.736 0.388 4.692 1.00 0.00 43 ARG A C 18
ATOM 25668 O O . ARG A 1 43 ? -2.989 0.334 5.896 1.00 0.00 43 ARG A O 18
ATOM 25689 N N . PHE A 1 44 ? -2.688 -0.689 3.914 1.00 0.00 44 PHE A N 18
ATOM 25690 C CA . PHE A 1 44 ? -2.936 -2.025 4.443 1.00 0.00 44 PHE A CA 18
ATOM 25691 C C . PHE A 1 44 ? -2.122 -3.070 3.689 1.00 0.00 44 PHE A C 18
ATOM 25692 O O . PHE A 1 44 ? -2.325 -3.287 2.494 1.00 0.00 44 PHE A O 18
ATOM 25709 N N . TYR A 1 45 ? -1.199 -3.717 4.394 1.00 0.00 45 TYR A N 18
ATOM 25710 C CA . TYR A 1 45 ? -0.353 -4.740 3.792 1.00 0.00 45 TYR A CA 18
ATOM 25711 C C . TYR A 1 45 ? -0.637 -6.109 4.402 1.00 0.00 45 TYR A C 18
ATOM 25712 O O . TYR A 1 45 ? -0.541 -6.290 5.617 1.00 0.00 45 TYR A O 18
ATOM 25730 N N . GLY A 1 46 ? -0.987 -7.070 3.552 1.00 0.00 46 GLY A N 18
ATOM 25731 C CA . GLY A 1 46 ? -1.278 -8.409 4.028 1.00 0.00 46 GLY A CA 18
ATOM 25732 C C . GLY A 1 46 ? -1.863 -9.294 2.945 1.00 0.00 46 GLY A C 18
ATOM 25733 O O . GLY A 1 46 ? -1.555 -9.129 1.765 1.00 0.00 46 GLY A O 18
ATOM 25737 N N . LYS A 1 47 ? -2.710 -10.237 3.347 1.00 0.00 47 LYS A N 18
ATOM 25738 C CA . LYS A 1 47 ? -3.339 -11.152 2.403 1.00 0.00 47 LYS A CA 18
ATOM 25739 C C . LYS A 1 47 ? -4.756 -10.699 2.065 1.00 0.00 47 LYS A C 18
ATOM 25740 O O . LYS A 1 47 ? -5.333 -9.861 2.758 1.00 0.00 47 LYS A O 18
ATOM 25759 N N . THR A 1 48 ? -5.310 -11.257 0.994 1.00 0.00 48 THR A N 18
ATOM 25760 C CA . THR A 1 48 ? -6.660 -10.911 0.562 1.00 0.00 48 THR A CA 18
ATOM 25761 C C . THR A 1 48 ? -7.495 -12.167 0.334 1.00 0.00 48 THR A C 18
ATOM 25762 O O . THR A 1 48 ? -7.038 -13.282 0.585 1.00 0.00 48 THR A O 18
ATOM 25773 N N . ASP A 1 49 ? -8.722 -11.978 -0.142 1.00 0.00 49 ASP A N 18
ATOM 25774 C CA . ASP A 1 49 ? -9.621 -13.098 -0.401 1.00 0.00 49 ASP A CA 18
ATOM 25775 C C . ASP A 1 49 ? -9.888 -13.250 -1.897 1.00 0.00 49 ASP A C 18
ATOM 25776 O O . ASP A 1 49 ? -10.066 -14.361 -2.395 1.00 0.00 49 ASP A O 18
ATOM 25785 N N . PHE A 1 50 ? -9.917 -12.126 -2.606 1.00 0.00 50 PHE A N 18
ATOM 25786 C CA . PHE A 1 50 ? -10.165 -12.137 -4.044 1.00 0.00 50 PHE A CA 18
ATOM 25787 C C . PHE A 1 50 ? -9.011 -12.795 -4.793 1.00 0.00 50 PHE A C 18
ATOM 25788 O O . PHE A 1 50 ? -9.207 -13.399 -5.847 1.00 0.00 50 PHE A O 18
ATOM 25805 N N . ALA A 1 51 ? -7.807 -12.674 -4.244 1.00 0.00 51 ALA A N 18
ATOM 25806 C CA . ALA A 1 51 ? -6.624 -13.257 -4.865 1.00 0.00 51 ALA A CA 18
ATOM 25807 C C . ALA A 1 51 ? -5.601 -13.681 -3.813 1.00 0.00 51 ALA A C 18
ATOM 25808 O O . ALA A 1 51 ? -5.468 -13.039 -2.770 1.00 0.00 51 ALA A O 18
ATOM 25815 N N . PRO A 1 52 ? -4.860 -14.773 -4.073 1.00 0.00 52 PRO A N 18
ATOM 25816 C CA . PRO A 1 52 ? -3.847 -15.279 -3.143 1.00 0.00 52 PRO A CA 18
ATOM 25817 C C . PRO A 1 52 ? -2.583 -14.426 -3.142 1.00 0.00 52 PRO A C 18
ATOM 25818 O O . PRO A 1 52 ? -2.502 -13.419 -3.845 1.00 0.00 52 PRO A O 18
ATOM 25829 N N . GLY A 1 53 ? -1.599 -14.835 -2.347 1.00 0.00 53 GLY A N 18
ATOM 25830 C CA . GLY A 1 53 ? -0.352 -14.098 -2.270 1.00 0.00 53 GLY A CA 18
ATOM 25831 C C . GLY A 1 53 ? -0.473 -12.837 -1.435 1.00 0.00 53 GLY A C 18
ATOM 25832 O O . GLY A 1 53 ? -1.464 -12.642 -0.732 1.00 0.00 53 GLY A O 18
ATOM 25836 N N . TYR A 1 54 ? 0.540 -11.980 -1.512 1.00 0.00 54 TYR A N 18
ATOM 25837 C CA . TYR A 1 54 ? 0.545 -10.732 -0.757 1.00 0.00 54 TYR A CA 18
ATOM 25838 C C . TYR A 1 54 ? 0.174 -9.554 -1.652 1.00 0.00 54 TYR A C 18
ATOM 25839 O O . TYR A 1 54 ? 0.449 -9.562 -2.852 1.00 0.00 54 TYR A O 18
ATOM 25857 N N . TRP A 1 55 ? -0.453 -8.542 -1.060 1.00 0.00 55 TRP A N 18
ATOM 25858 C CA . TRP A 1 55 ? -0.861 -7.356 -1.803 1.00 0.00 55 TRP A CA 18
ATOM 25859 C C . TRP A 1 55 ? -0.758 -6.107 -0.935 1.00 0.00 55 TRP A C 18
ATOM 25860 O O . TRP A 1 55 ? -0.797 -6.188 0.293 1.00 0.00 55 TRP A O 18
ATOM 25881 N N . TYR A 1 56 ? -0.624 -4.952 -1.579 1.00 0.00 56 TYR A N 18
ATOM 25882 C CA . TYR A 1 56 ? -0.514 -3.686 -0.865 1.00 0.00 56 TYR A CA 18
ATOM 25883 C C . TYR A 1 56 ? -1.767 -2.838 -1.062 1.00 0.00 56 TYR A C 18
ATOM 25884 O O . TYR A 1 56 ? -2.166 -2.556 -2.192 1.00 0.00 56 TYR A O 18
ATOM 25902 N N . GLY A 1 57 ? -2.382 -2.433 0.044 1.00 0.00 57 GLY A N 18
ATOM 25903 C CA . GLY A 1 57 ? -3.581 -1.620 -0.029 1.00 0.00 57 GLY A CA 18
ATOM 25904 C C . GLY A 1 57 ? -3.273 -0.136 -0.044 1.00 0.00 57 GLY A C 18
ATOM 25905 O O . GLY A 1 57 ? -3.700 0.603 0.844 1.00 0.00 57 GLY A O 18
ATOM 25909 N N . ILE A 1 58 ? -2.529 0.301 -1.054 1.00 0.00 58 ILE A N 18
ATOM 25910 C CA . ILE A 1 58 ? -2.163 1.706 -1.181 1.00 0.00 58 ILE A CA 18
ATOM 25911 C C . ILE A 1 58 ? -3.357 2.546 -1.623 1.00 0.00 58 ILE A C 18
ATOM 25912 O O . ILE A 1 58 ? -4.121 2.145 -2.501 1.00 0.00 58 ILE A O 18
ATOM 25928 N N . GLU A 1 59 ? -3.510 3.714 -1.007 1.00 0.00 59 GLU A N 18
ATOM 25929 C CA . GLU A 1 59 ? -4.611 4.612 -1.336 1.00 0.00 59 GLU A CA 18
ATOM 25930 C C . GLU A 1 59 ? -4.123 5.780 -2.187 1.00 0.00 59 GLU A C 18
ATOM 25931 O O . GLU A 1 59 ? -3.107 6.403 -1.878 1.00 0.00 59 GLU A O 18
ATOM 25943 N N . LEU A 1 60 ? -4.854 6.071 -3.258 1.00 0.00 60 LEU A N 18
ATOM 25944 C CA . LEU A 1 60 ? -4.496 7.165 -4.153 1.00 0.00 60 LEU A CA 18
ATOM 25945 C C . LEU A 1 60 ? -5.112 8.478 -3.681 1.00 0.00 60 LEU A C 18
ATOM 25946 O O . LEU A 1 60 ? -5.884 8.504 -2.722 1.00 0.00 60 LEU A O 18
ATOM 25962 N N . ASP A 1 61 ? -4.764 9.566 -4.361 1.00 0.00 61 ASP A N 18
ATOM 25963 C CA . ASP A 1 61 ? -5.284 10.883 -4.011 1.00 0.00 61 ASP A CA 18
ATOM 25964 C C . ASP A 1 61 ? -6.422 11.286 -4.943 1.00 0.00 61 ASP A C 18
ATOM 25965 O O . ASP A 1 61 ? -7.336 12.007 -4.547 1.00 0.00 61 ASP A O 18
ATOM 25974 N N . GLN A 1 62 ? -6.359 10.813 -6.185 1.00 0.00 62 GLN A N 18
ATOM 25975 C CA . GLN A 1 62 ? -7.385 11.126 -7.172 1.00 0.00 62 GLN A CA 18
ATOM 25976 C C . GLN A 1 62 ? -8.281 9.916 -7.430 1.00 0.00 62 GLN A C 18
ATOM 25977 O O . GLN A 1 62 ? -7.859 8.773 -7.255 1.00 0.00 62 GLN A O 18
ATOM 25991 N N . PRO A 1 63 ? -9.535 10.155 -7.850 1.00 0.00 63 PRO A N 18
ATOM 25992 C CA . PRO A 1 63 ? -10.492 9.082 -8.129 1.00 0.00 63 PRO A CA 18
ATOM 25993 C C . PRO A 1 63 ? -10.205 8.379 -9.453 1.00 0.00 63 PRO A C 18
ATOM 25994 O O . PRO A 1 63 ? -11.010 8.430 -10.383 1.00 0.00 63 PRO A O 18
ATOM 26005 N N . THR A 1 64 ? -9.052 7.722 -9.530 1.00 0.00 64 THR A N 18
ATOM 26006 C CA . THR A 1 64 ? -8.659 7.008 -10.740 1.00 0.00 64 THR A CA 18
ATOM 26007 C C . THR A 1 64 ? -7.841 5.767 -10.398 1.00 0.00 64 THR A C 18
ATOM 26008 O O . THR A 1 64 ? -6.880 5.433 -11.093 1.00 0.00 64 THR A O 18
ATOM 26019 N N . GLY A 1 65 ? -8.228 5.086 -9.324 1.00 0.00 65 GLY A N 18
ATOM 26020 C CA . GLY A 1 65 ? -7.520 3.889 -8.909 1.00 0.00 65 GLY A CA 18
ATOM 26021 C C . GLY A 1 65 ? -8.029 2.642 -9.604 1.00 0.00 65 GLY A C 18
ATOM 26022 O O . GLY A 1 65 ? -7.847 2.479 -10.811 1.00 0.00 65 GLY A O 18
ATOM 26026 N N . LYS A 1 66 ? -8.668 1.760 -8.842 1.00 0.00 66 LYS A N 18
ATOM 26027 C CA . LYS A 1 66 ? -9.205 0.521 -9.393 1.00 0.00 66 LYS A CA 18
ATOM 26028 C C . LYS A 1 66 ? -10.472 0.101 -8.654 1.00 0.00 66 LYS A C 18
ATOM 26029 O O . LYS A 1 66 ? -11.479 -0.240 -9.273 1.00 0.00 66 LYS A O 18
ATOM 26048 N N . HIS A 1 67 ? -10.413 0.129 -7.327 1.00 0.00 67 HIS A N 18
ATOM 26049 C CA . HIS A 1 67 ? -11.556 -0.248 -6.503 1.00 0.00 67 HIS A CA 18
ATOM 26050 C C . HIS A 1 67 ? -11.660 0.650 -5.275 1.00 0.00 67 HIS A C 18
ATOM 26051 O O . HIS A 1 67 ? -10.888 1.597 -5.118 1.00 0.00 67 HIS A O 18
ATOM 26065 N N . ASP A 1 68 ? -12.619 0.347 -4.405 1.00 0.00 68 ASP A N 18
ATOM 26066 C CA . ASP A 1 68 ? -12.822 1.128 -3.191 1.00 0.00 68 ASP A CA 18
ATOM 26067 C C . ASP A 1 68 ? -11.980 0.576 -2.043 1.00 0.00 68 ASP A C 18
ATOM 26068 O O . ASP A 1 68 ? -11.107 -0.265 -2.250 1.00 0.00 68 ASP A O 18
ATOM 26077 N N . GLY A 1 69 ? -12.250 1.056 -0.833 1.00 0.00 69 GLY A N 18
ATOM 26078 C CA . GLY A 1 69 ? -11.508 0.600 0.327 1.00 0.00 69 GLY A CA 18
ATOM 26079 C C . GLY A 1 69 ? -11.710 -0.877 0.600 1.00 0.00 69 GLY A C 18
ATOM 26080 O O . GLY A 1 69 ? -10.838 -1.534 1.170 1.00 0.00 69 GLY A O 18
ATOM 26084 N N . SER A 1 70 ? -12.862 -1.402 0.195 1.00 0.00 70 SER A N 18
ATOM 26085 C CA . SER A 1 70 ? -13.175 -2.811 0.401 1.00 0.00 70 SER A CA 18
ATOM 26086 C C . SER A 1 70 ? -13.342 -3.532 -0.933 1.00 0.00 70 SER A C 18
ATOM 26087 O O . SER A 1 70 ? -13.796 -2.944 -1.915 1.00 0.00 70 SER A O 18
ATOM 26095 N N . VAL A 1 71 ? -12.973 -4.808 -0.960 1.00 0.00 71 VAL A N 18
ATOM 26096 C CA . VAL A 1 71 ? -13.083 -5.610 -2.172 1.00 0.00 71 VAL A CA 18
ATOM 26097 C C . VAL A 1 71 ? -13.854 -6.900 -1.909 1.00 0.00 71 VAL A C 18
ATOM 26098 O O . VAL A 1 71 ? -13.449 -7.719 -1.085 1.00 0.00 71 VAL A O 18
ATOM 26111 N N . PHE A 1 72 ? -14.967 -7.072 -2.614 1.00 0.00 72 PHE A N 18
ATOM 26112 C CA . PHE A 1 72 ? -15.795 -8.261 -2.456 1.00 0.00 72 PHE A CA 18
ATOM 26113 C C . PHE A 1 72 ? -16.311 -8.378 -1.026 1.00 0.00 72 PHE A C 18
ATOM 26114 O O . PHE A 1 72 ? -16.521 -9.480 -0.519 1.00 0.00 72 PHE A O 18
ATOM 26131 N N . GLY A 1 73 ? -16.514 -7.234 -0.380 1.00 0.00 73 GLY A N 18
ATOM 26132 C CA . GLY A 1 73 ? -17.004 -7.231 0.986 1.00 0.00 73 GLY A CA 18
ATOM 26133 C C . GLY A 1 73 ? -15.886 -7.143 2.010 1.00 0.00 73 GLY A C 18
ATOM 26134 O O . GLY A 1 73 ? -16.131 -6.844 3.179 1.00 0.00 73 GLY A O 18
ATOM 26138 N N . VAL A 1 74 ? -14.659 -7.406 1.572 1.00 0.00 74 VAL A N 18
ATOM 26139 C CA . VAL A 1 74 ? -13.505 -7.355 2.462 1.00 0.00 74 VAL A CA 18
ATOM 26140 C C . VAL A 1 74 ? -12.918 -5.948 2.523 1.00 0.00 74 VAL A C 18
ATOM 26141 O O . VAL A 1 74 ? -12.378 -5.447 1.537 1.00 0.00 74 VAL A O 18
ATOM 26154 N N . ARG A 1 75 ? -13.026 -5.318 3.688 1.00 0.00 75 ARG A N 18
ATOM 26155 C CA . ARG A 1 75 ? -12.504 -3.970 3.879 1.00 0.00 75 ARG A CA 18
ATOM 26156 C C . ARG A 1 75 ? -11.101 -4.013 4.478 1.00 0.00 75 ARG A C 18
ATOM 26157 O O . ARG A 1 75 ? -10.914 -4.456 5.611 1.00 0.00 75 ARG A O 18
ATOM 26178 N N . TYR A 1 76 ? -10.120 -3.555 3.708 1.00 0.00 76 TYR A N 18
ATOM 26179 C CA . TYR A 1 76 ? -8.734 -3.544 4.161 1.00 0.00 76 TYR A CA 18
ATOM 26180 C C . TYR A 1 76 ? -8.353 -2.177 4.721 1.00 0.00 76 TYR A C 18
ATOM 26181 O O . TYR A 1 76 ? -7.575 -2.080 5.671 1.00 0.00 76 TYR A O 18
ATOM 26199 N N . PHE A 1 77 ? -8.904 -1.124 4.129 1.00 0.00 77 PHE A N 18
ATOM 26200 C CA . PHE A 1 77 ? -8.619 0.236 4.569 1.00 0.00 77 PHE A CA 18
ATOM 26201 C C . PHE A 1 77 ? -9.666 1.213 4.041 1.00 0.00 77 PHE A C 18
ATOM 26202 O O . PHE A 1 77 ? -10.363 0.924 3.069 1.00 0.00 77 PHE A O 18
ATOM 26219 N N . THR A 1 78 ? -9.770 2.367 4.690 1.00 0.00 78 THR A N 18
ATOM 26220 C CA . THR A 1 78 ? -10.730 3.388 4.286 1.00 0.00 78 THR A CA 18
ATOM 26221 C C . THR A 1 78 ? -10.133 4.308 3.227 1.00 0.00 78 THR A C 18
ATOM 26222 O O . THR A 1 78 ? -8.957 4.668 3.295 1.00 0.00 78 THR A O 18
ATOM 26233 N N . CYS A 1 79 ? -10.949 4.686 2.249 1.00 0.00 79 CYS A N 18
ATOM 26234 C CA . CYS A 1 79 ? -10.501 5.565 1.176 1.00 0.00 79 CYS A CA 18
ATOM 26235 C C . CYS A 1 79 ? -11.689 6.142 0.413 1.00 0.00 79 CYS A C 18
ATOM 26236 O O . CYS A 1 79 ? -12.842 5.915 0.777 1.00 0.00 79 CYS A O 18
ATOM 26244 N N . ALA A 1 80 ? -11.398 6.888 -0.647 1.00 0.00 80 ALA A N 18
ATOM 26245 C CA . ALA A 1 80 ? -12.443 7.498 -1.461 1.00 0.00 80 ALA A CA 18
ATOM 26246 C C . ALA A 1 80 ? -12.756 6.642 -2.685 1.00 0.00 80 ALA A C 18
ATOM 26247 O O . ALA A 1 80 ? -12.003 5.728 -3.022 1.00 0.00 80 ALA A O 18
ATOM 26254 N N . PRO A 1 81 ? -13.876 6.928 -3.370 1.00 0.00 81 PRO A N 18
ATOM 26255 C CA . PRO A 1 81 ? -14.286 6.180 -4.563 1.00 0.00 81 PRO A CA 18
ATOM 26256 C C . PRO A 1 81 ? -13.181 6.114 -5.613 1.00 0.00 81 PRO A C 18
ATOM 26257 O O . PRO A 1 81 ? -12.713 7.141 -6.100 1.00 0.00 81 PRO A O 18
ATOM 26268 N N . ARG A 1 82 ? -12.769 4.897 -5.955 1.00 0.00 82 ARG A N 18
ATOM 26269 C CA . ARG A 1 82 ? -11.719 4.696 -6.946 1.00 0.00 82 ARG A CA 18
ATOM 26270 C C . ARG A 1 82 ? -10.403 5.311 -6.479 1.00 0.00 82 ARG A C 18
ATOM 26271 O O . ARG A 1 82 ? -9.865 6.216 -7.118 1.00 0.00 82 ARG A O 18
ATOM 26292 N N . HIS A 1 83 ? -9.889 4.814 -5.359 1.00 0.00 83 HIS A N 18
ATOM 26293 C CA . HIS A 1 83 ? -8.635 5.314 -4.804 1.00 0.00 83 HIS A CA 18
ATOM 26294 C C . HIS A 1 83 ? -7.692 4.163 -4.469 1.00 0.00 83 HIS A C 18
ATOM 26295 O O . HIS A 1 83 ? -6.529 4.163 -4.873 1.00 0.00 83 HIS A O 18
ATOM 26309 N N . GLY A 1 84 ? -8.200 3.185 -3.728 1.00 0.00 84 GLY A N 18
ATOM 26310 C CA . GLY A 1 84 ? -7.390 2.042 -3.352 1.00 0.00 84 GLY A CA 18
ATOM 26311 C C . GLY A 1 84 ? -6.943 1.228 -4.549 1.00 0.00 84 GLY A C 18
ATOM 26312 O O . GLY A 1 84 ? -7.688 1.075 -5.518 1.00 0.00 84 GLY A O 18
ATOM 26316 N N . VAL A 1 85 ? -5.723 0.704 -4.484 1.00 0.00 85 VAL A N 18
ATOM 26317 C CA . VAL A 1 85 ? -5.177 -0.099 -5.572 1.00 0.00 85 VAL A CA 18
ATOM 26318 C C . VAL A 1 85 ? -4.274 -1.205 -5.037 1.00 0.00 85 VAL A C 18
ATOM 26319 O O . VAL A 1 85 ? -3.252 -0.935 -4.405 1.00 0.00 85 VAL A O 18
ATOM 26332 N N . PHE A 1 86 ? -4.657 -2.451 -5.296 1.00 0.00 86 PHE A N 18
ATOM 26333 C CA . PHE A 1 86 ? -3.880 -3.599 -4.840 1.00 0.00 86 PHE A CA 18
ATOM 26334 C C . PHE A 1 86 ? -2.956 -4.102 -5.944 1.00 0.00 86 PHE A C 18
ATOM 26335 O O . PHE A 1 86 ? -3.404 -4.730 -6.904 1.00 0.00 86 PHE A O 18
ATOM 26352 N N . ALA A 1 87 ? -1.665 -3.825 -5.800 1.00 0.00 87 ALA A N 18
ATOM 26353 C CA . ALA A 1 87 ? -0.678 -4.250 -6.784 1.00 0.00 87 ALA A CA 18
ATOM 26354 C C . ALA A 1 87 ? 0.449 -5.043 -6.125 1.00 0.00 87 ALA A C 18
ATOM 26355 O O . ALA A 1 87 ? 0.864 -4.732 -5.009 1.00 0.00 87 ALA A O 18
ATOM 26362 N N . PRO A 1 88 ? 0.961 -6.086 -6.806 1.00 0.00 88 PRO A N 18
ATOM 26363 C CA . PRO A 1 88 ? 2.045 -6.919 -6.273 1.00 0.00 88 PRO A CA 18
ATOM 26364 C C . PRO A 1 88 ? 3.301 -6.110 -5.967 1.00 0.00 88 PRO A C 18
ATOM 26365 O O . PRO A 1 88 ? 3.610 -5.142 -6.659 1.00 0.00 88 PRO A O 18
ATOM 26376 N N . ALA A 1 89 ? 4.022 -6.516 -4.922 1.00 0.00 89 ALA A N 18
ATOM 26377 C CA . ALA A 1 89 ? 5.247 -5.830 -4.529 1.00 0.00 89 ALA A CA 18
ATOM 26378 C C . ALA A 1 89 ? 6.141 -5.612 -5.741 1.00 0.00 89 ALA A C 18
ATOM 26379 O O . ALA A 1 89 ? 6.581 -4.496 -6.013 1.00 0.00 89 ALA A O 18
ATOM 26386 N N . SER A 1 90 ? 6.383 -6.692 -6.480 1.00 0.00 90 SER A N 18
ATOM 26387 C CA . SER A 1 90 ? 7.199 -6.622 -7.682 1.00 0.00 90 SER A CA 18
ATOM 26388 C C . SER A 1 90 ? 6.621 -5.587 -8.638 1.00 0.00 90 SER A C 18
ATOM 26389 O O . SER A 1 90 ? 7.335 -5.020 -9.465 1.00 0.00 90 SER A O 18
ATOM 26397 N N . ARG A 1 91 ? 5.320 -5.331 -8.501 1.00 0.00 91 ARG A N 18
ATOM 26398 C CA . ARG A 1 91 ? 4.646 -4.350 -9.336 1.00 0.00 91 ARG A CA 18
ATOM 26399 C C . ARG A 1 91 ? 4.735 -2.963 -8.703 1.00 0.00 91 ARG A C 18
ATOM 26400 O O . ARG A 1 91 ? 4.480 -1.953 -9.360 1.00 0.00 91 ARG A O 18
ATOM 26421 N N . ILE A 1 92 ? 5.101 -2.920 -7.420 1.00 0.00 92 ILE A N 18
ATOM 26422 C CA . ILE A 1 92 ? 5.226 -1.654 -6.707 1.00 0.00 92 ILE A CA 18
ATOM 26423 C C . ILE A 1 92 ? 6.690 -1.323 -6.432 1.00 0.00 92 ILE A C 18
ATOM 26424 O O . ILE A 1 92 ? 7.546 -2.207 -6.425 1.00 0.00 92 ILE A O 18
ATOM 26440 N N . GLN A 1 93 ? 6.971 -0.044 -6.207 1.00 0.00 93 GLN A N 18
ATOM 26441 C CA . GLN A 1 93 ? 8.332 0.404 -5.934 1.00 0.00 93 GLN A CA 18
ATOM 26442 C C . GLN A 1 93 ? 8.398 1.174 -4.618 1.00 0.00 93 GLN A C 18
ATOM 26443 O O . GLN A 1 93 ? 7.377 1.624 -4.098 1.00 0.00 93 GLN A O 18
ATOM 26457 N N . ARG A 1 94 ? 9.607 1.322 -4.087 1.00 0.00 94 ARG A N 18
ATOM 26458 C CA . ARG A 1 94 ? 9.809 2.037 -2.832 1.00 0.00 94 ARG A CA 18
ATOM 26459 C C . ARG A 1 94 ? 10.579 3.334 -3.064 1.00 0.00 94 ARG A C 18
ATOM 26460 O O . ARG A 1 94 ? 11.653 3.331 -3.667 1.00 0.00 94 ARG A O 18
ATOM 26481 N N . ILE A 1 95 ? 10.024 4.440 -2.580 1.00 0.00 95 ILE A N 18
ATOM 26482 C CA . ILE A 1 95 ? 10.659 5.744 -2.734 1.00 0.00 95 ILE A CA 18
ATOM 26483 C C . ILE A 1 95 ? 11.422 6.133 -1.473 1.00 0.00 95 ILE A C 18
ATOM 26484 O O . ILE A 1 95 ? 12.444 6.817 -1.541 1.00 0.00 95 ILE A O 18
ATOM 26500 N N . GLY A 1 96 ? 10.921 5.694 -0.324 1.00 0.00 96 GLY A N 18
ATOM 26501 C CA . GLY A 1 96 ? 11.568 6.007 0.937 1.00 0.00 96 GLY A CA 18
ATOM 26502 C C . GLY A 1 96 ? 12.928 5.351 1.067 1.00 0.00 96 GLY A C 18
ATOM 26503 O O . GLY A 1 96 ? 13.209 4.349 0.408 1.00 0.00 96 GLY A O 18
ATOM 26507 N N . SER A 1 97 ? 13.776 5.916 1.921 1.00 0.00 97 SER A N 18
ATOM 26508 C CA . SER A 1 97 ? 15.115 5.380 2.137 1.00 0.00 97 SER A CA 18
ATOM 26509 C C . SER A 1 97 ? 15.181 4.585 3.437 1.00 0.00 97 SER A C 18
ATOM 26510 O O . SER A 1 97 ? 15.366 5.152 4.513 1.00 0.00 97 SER A O 18
ATOM 26518 N N . GLY A 1 98 ? 15.026 3.269 3.328 1.00 0.00 98 GLY A N 18
ATOM 26519 C CA . GLY A 1 98 ? 15.071 2.418 4.503 1.00 0.00 98 GLY A CA 18
ATOM 26520 C C . GLY A 1 98 ? 15.903 1.169 4.282 1.00 0.00 98 GLY A C 18
ATOM 26521 O O . GLY A 1 98 ? 16.600 1.056 3.273 1.00 0.00 98 GLY A O 18
ATOM 26525 N N . PRO A 1 99 ? 15.852 0.204 5.217 1.00 0.00 99 PRO A N 18
ATOM 26526 C CA . PRO A 1 99 ? 16.614 -1.044 5.106 1.00 0.00 99 PRO A CA 18
ATOM 26527 C C . PRO A 1 99 ? 16.080 -1.953 4.006 1.00 0.00 99 PRO A C 18
ATOM 26528 O O . PRO A 1 99 ? 15.194 -2.775 4.241 1.00 0.00 99 PRO A O 18
ATOM 26539 N N . SER A 1 100 ? 16.624 -1.801 2.803 1.00 0.00 100 SER A N 18
ATOM 26540 C CA . SER A 1 100 ? 16.202 -2.608 1.664 1.00 0.00 100 SER A CA 18
ATOM 26541 C C . SER A 1 100 ? 17.197 -2.489 0.514 1.00 0.00 100 SER A C 18
ATOM 26542 O O . SER A 1 100 ? 17.770 -1.425 0.285 1.00 0.00 100 SER A O 18
ATOM 26550 N N . SER A 1 101 ? 17.397 -3.589 -0.205 1.00 0.00 101 SER A N 18
ATOM 26551 C CA . SER A 1 101 ? 18.323 -3.607 -1.332 1.00 0.00 101 SER A CA 18
ATOM 26552 C C . SER A 1 101 ? 19.738 -3.263 -0.878 1.00 0.00 101 SER A C 18
ATOM 26553 O O . SER A 1 101 ? 19.942 -2.778 0.234 1.00 0.00 101 SER A O 18
ATOM 26561 N N . GLY A 1 102 ? 20.711 -3.518 -1.747 1.00 0.00 102 GLY A N 18
ATOM 26562 C CA . GLY A 1 102 ? 22.095 -3.229 -1.417 1.00 0.00 102 GLY A CA 18
ATOM 26563 C C . GLY A 1 102 ? 23.027 -4.367 -1.779 1.00 0.00 102 GLY A C 18
ATOM 26564 O O . GLY A 1 102 ? 24.244 -4.118 -1.918 1.00 0.00 102 GLY A O 18
ATOM 26569 N N . GLY A 1 1 ? 40.532 -30.164 26.488 1.00 0.00 1 GLY A N 19
ATOM 26570 C CA . GLY A 1 1 ? 41.206 -28.836 26.474 1.00 0.00 1 GLY A CA 19
ATOM 26571 C C . GLY A 1 1 ? 41.225 -28.181 27.841 1.00 0.00 1 GLY A C 19
ATOM 26572 O O . GLY A 1 1 ? 41.941 -28.625 28.739 1.00 0.00 1 GLY A O 19
ATOM 26578 N N . SER A 1 2 ? 40.438 -27.121 27.999 1.00 0.00 2 SER A N 19
ATOM 26579 C CA . SER A 1 2 ? 40.368 -26.403 29.265 1.00 0.00 2 SER A CA 19
ATOM 26580 C C . SER A 1 2 ? 38.989 -25.782 29.463 1.00 0.00 2 SER A C 19
ATOM 26581 O O . SER A 1 2 ? 38.713 -24.689 28.970 1.00 0.00 2 SER A O 19
ATOM 26589 N N . SER A 1 3 ? 38.126 -26.487 30.187 1.00 0.00 3 SER A N 19
ATOM 26590 C CA . SER A 1 3 ? 36.774 -26.004 30.450 1.00 0.00 3 SER A CA 19
ATOM 26591 C C . SER A 1 3 ? 36.132 -26.780 31.595 1.00 0.00 3 SER A C 19
ATOM 26592 O O . SER A 1 3 ? 35.506 -26.195 32.480 1.00 0.00 3 SER A O 19
ATOM 26600 N N . GLY A 1 4 ? 36.293 -28.099 31.574 1.00 0.00 4 GLY A N 19
ATOM 26601 C CA . GLY A 1 4 ? 35.724 -28.932 32.616 1.00 0.00 4 GLY A CA 19
ATOM 26602 C C . GLY A 1 4 ? 34.389 -29.530 32.216 1.00 0.00 4 GLY A C 19
ATOM 26603 O O . GLY A 1 4 ? 34.026 -30.615 32.670 1.00 0.00 4 GLY A O 19
ATOM 26607 N N . SER A 1 5 ? 33.656 -28.821 31.364 1.00 0.00 5 SER A N 19
ATOM 26608 C CA . SER A 1 5 ? 32.354 -29.286 30.903 1.00 0.00 5 SER A CA 19
ATOM 26609 C C . SER A 1 5 ? 32.305 -29.347 29.380 1.00 0.00 5 SER A C 19
ATOM 26610 O O . SER A 1 5 ? 32.120 -30.415 28.797 1.00 0.00 5 SER A O 19
ATOM 26618 N N . SER A 1 6 ? 32.471 -28.194 28.741 1.00 0.00 6 SER A N 19
ATOM 26619 C CA . SER A 1 6 ? 32.446 -28.116 27.285 1.00 0.00 6 SER A CA 19
ATOM 26620 C C . SER A 1 6 ? 31.111 -28.609 26.737 1.00 0.00 6 SER A C 19
ATOM 26621 O O . SER A 1 6 ? 30.950 -29.793 26.442 1.00 0.00 6 SER A O 19
ATOM 26629 N N . GLY A 1 7 ? 30.157 -27.694 26.605 1.00 0.00 7 GLY A N 19
ATOM 26630 C CA . GLY A 1 7 ? 28.847 -28.054 26.094 1.00 0.00 7 GLY A CA 19
ATOM 26631 C C . GLY A 1 7 ? 27.754 -27.877 27.128 1.00 0.00 7 GLY A C 19
ATOM 26632 O O . GLY A 1 7 ? 28.000 -27.991 28.329 1.00 0.00 7 GLY A O 19
ATOM 26636 N N . LYS A 1 8 ? 26.540 -27.597 26.661 1.00 0.00 8 LYS A N 19
ATOM 26637 C CA . LYS A 1 8 ? 25.400 -27.402 27.553 1.00 0.00 8 LYS A CA 19
ATOM 26638 C C . LYS A 1 8 ? 24.150 -27.023 26.763 1.00 0.00 8 LYS A C 19
ATOM 26639 O O . LYS A 1 8 ? 23.038 -27.414 27.118 1.00 0.00 8 LYS A O 19
ATOM 26658 N N . SER A 1 9 ? 24.342 -26.259 25.691 1.00 0.00 9 SER A N 19
ATOM 26659 C CA . SER A 1 9 ? 23.231 -25.824 24.851 1.00 0.00 9 SER A CA 19
ATOM 26660 C C . SER A 1 9 ? 22.285 -24.910 25.626 1.00 0.00 9 SER A C 19
ATOM 26661 O O . SER A 1 9 ? 21.080 -25.156 25.688 1.00 0.00 9 SER A O 19
ATOM 26669 N N . PRO A 1 10 ? 22.822 -23.836 26.231 1.00 0.00 10 PRO A N 19
ATOM 26670 C CA . PRO A 1 10 ? 22.021 -22.883 27.004 1.00 0.00 10 PRO A CA 19
ATOM 26671 C C . PRO A 1 10 ? 21.189 -21.970 26.110 1.00 0.00 10 PRO A C 19
ATOM 26672 O O . PRO A 1 10 ? 20.038 -21.661 26.421 1.00 0.00 10 PRO A O 19
ATOM 26683 N N . SER A 1 11 ? 21.780 -21.541 25.000 1.00 0.00 11 SER A N 19
ATOM 26684 C CA . SER A 1 11 ? 21.094 -20.661 24.059 1.00 0.00 11 SER A CA 19
ATOM 26685 C C . SER A 1 11 ? 21.647 -20.839 22.649 1.00 0.00 11 SER A C 19
ATOM 26686 O O . SER A 1 11 ? 22.529 -21.666 22.415 1.00 0.00 11 SER A O 19
ATOM 26694 N N . SER A 1 12 ? 21.123 -20.057 21.710 1.00 0.00 12 SER A N 19
ATOM 26695 C CA . SER A 1 12 ? 21.565 -20.128 20.322 1.00 0.00 12 SER A CA 19
ATOM 26696 C C . SER A 1 12 ? 21.721 -18.731 19.727 1.00 0.00 12 SER A C 19
ATOM 26697 O O . SER A 1 12 ? 20.790 -18.197 19.123 1.00 0.00 12 SER A O 19
ATOM 26705 N N . PRO A 1 13 ? 22.907 -18.118 19.890 1.00 0.00 13 PRO A N 19
ATOM 26706 C CA . PRO A 1 13 ? 23.180 -16.777 19.365 1.00 0.00 13 PRO A CA 19
ATOM 26707 C C . PRO A 1 13 ? 22.853 -16.658 17.880 1.00 0.00 13 PRO A C 19
ATOM 26708 O O . PRO A 1 13 ? 22.412 -15.608 17.413 1.00 0.00 13 PRO A O 19
ATOM 26719 N N . SER A 1 14 ? 23.073 -17.741 17.143 1.00 0.00 14 SER A N 19
ATOM 26720 C CA . SER A 1 14 ? 22.801 -17.759 15.710 1.00 0.00 14 SER A CA 19
ATOM 26721 C C . SER A 1 14 ? 21.967 -18.978 15.329 1.00 0.00 14 SER A C 19
ATOM 26722 O O . SER A 1 14 ? 22.187 -20.077 15.839 1.00 0.00 14 SER A O 19
ATOM 26730 N N . LEU A 1 15 ? 21.010 -18.776 14.430 1.00 0.00 15 LEU A N 19
ATOM 26731 C CA . LEU A 1 15 ? 20.142 -19.858 13.981 1.00 0.00 15 LEU A CA 19
ATOM 26732 C C . LEU A 1 15 ? 19.613 -19.584 12.576 1.00 0.00 15 LEU A C 19
ATOM 26733 O O . LEU A 1 15 ? 19.736 -20.422 11.681 1.00 0.00 15 LEU A O 19
ATOM 26749 N N . GLY A 1 16 ? 19.025 -18.408 12.391 1.00 0.00 16 GLY A N 19
ATOM 26750 C CA . GLY A 1 16 ? 18.486 -18.043 11.093 1.00 0.00 16 GLY A CA 19
ATOM 26751 C C . GLY A 1 16 ? 18.028 -16.599 11.042 1.00 0.00 16 GLY A C 19
ATOM 26752 O O . GLY A 1 16 ? 16.898 -16.314 10.647 1.00 0.00 16 GLY A O 19
ATOM 26756 N N . SER A 1 17 ? 18.908 -15.687 11.440 1.00 0.00 17 SER A N 19
ATOM 26757 C CA . SER A 1 17 ? 18.588 -14.263 11.438 1.00 0.00 17 SER A CA 19
ATOM 26758 C C . SER A 1 17 ? 17.383 -13.971 12.329 1.00 0.00 17 SER A C 19
ATOM 26759 O O . SER A 1 17 ? 16.684 -12.977 12.136 1.00 0.00 17 SER A O 19
ATOM 26767 N N . LEU A 1 18 ? 17.146 -14.843 13.306 1.00 0.00 18 LEU A N 19
ATOM 26768 C CA . LEU A 1 18 ? 16.026 -14.677 14.226 1.00 0.00 18 LEU A CA 19
ATOM 26769 C C . LEU A 1 18 ? 14.701 -14.579 13.473 1.00 0.00 18 LEU A C 19
ATOM 26770 O O . LEU A 1 18 ? 13.723 -14.040 13.990 1.00 0.00 18 LEU A O 19
ATOM 26786 N N . GLN A 1 19 ? 14.675 -15.103 12.249 1.00 0.00 19 GLN A N 19
ATOM 26787 C CA . GLN A 1 19 ? 13.467 -15.074 11.429 1.00 0.00 19 GLN A CA 19
ATOM 26788 C C . GLN A 1 19 ? 12.901 -13.659 11.336 1.00 0.00 19 GLN A C 19
ATOM 26789 O O . GLN A 1 19 ? 12.126 -13.233 12.193 1.00 0.00 19 GLN A O 19
ATOM 26803 N N . GLN A 1 20 ? 13.291 -12.936 10.292 1.00 0.00 20 GLN A N 19
ATOM 26804 C CA . GLN A 1 20 ? 12.820 -11.571 10.089 1.00 0.00 20 GLN A CA 19
ATOM 26805 C C . GLN A 1 20 ? 12.627 -11.275 8.605 1.00 0.00 20 GLN A C 19
ATOM 26806 O O . GLN A 1 20 ? 11.545 -10.872 8.179 1.00 0.00 20 GLN A O 19
ATOM 26820 N N . ARG A 1 21 ? 13.682 -11.478 7.823 1.00 0.00 21 ARG A N 19
ATOM 26821 C CA . ARG A 1 21 ? 13.626 -11.232 6.386 1.00 0.00 21 ARG A CA 19
ATOM 26822 C C . ARG A 1 21 ? 12.703 -12.233 5.699 1.00 0.00 21 ARG A C 19
ATOM 26823 O O . ARG A 1 21 ? 13.140 -13.299 5.264 1.00 0.00 21 ARG A O 19
ATOM 26844 N N . GLU A 1 22 ? 11.424 -11.884 5.605 1.00 0.00 22 GLU A N 19
ATOM 26845 C CA . GLU A 1 22 ? 10.438 -12.752 4.972 1.00 0.00 22 GLU A CA 19
ATOM 26846 C C . GLU A 1 22 ? 9.988 -12.176 3.632 1.00 0.00 22 GLU A C 19
ATOM 26847 O O . GLU A 1 22 ? 8.847 -12.372 3.213 1.00 0.00 22 GLU A O 19
ATOM 26859 N N . GLY A 1 23 ? 10.892 -11.465 2.966 1.00 0.00 23 GLY A N 19
ATOM 26860 C CA . GLY A 1 23 ? 10.569 -10.871 1.682 1.00 0.00 23 GLY A CA 19
ATOM 26861 C C . GLY A 1 23 ? 9.513 -9.788 1.793 1.00 0.00 23 GLY A C 19
ATOM 26862 O O . GLY A 1 23 ? 8.317 -10.067 1.709 1.00 0.00 23 GLY A O 19
ATOM 26866 N N . ALA A 1 24 ? 9.956 -8.550 1.982 1.00 0.00 24 ALA A N 19
ATOM 26867 C CA . ALA A 1 24 ? 9.041 -7.421 2.104 1.00 0.00 24 ALA A CA 19
ATOM 26868 C C . ALA A 1 24 ? 9.668 -6.145 1.555 1.00 0.00 24 ALA A C 19
ATOM 26869 O O . ALA A 1 24 ? 10.606 -5.601 2.137 1.00 0.00 24 ALA A O 19
ATOM 26876 N N . LYS A 1 25 ? 9.143 -5.670 0.431 1.00 0.00 25 LYS A N 19
ATOM 26877 C CA . LYS A 1 25 ? 9.649 -4.456 -0.198 1.00 0.00 25 LYS A CA 19
ATOM 26878 C C . LYS A 1 25 ? 9.327 -3.230 0.650 1.00 0.00 25 LYS A C 19
ATOM 26879 O O . LYS A 1 25 ? 10.221 -2.601 1.216 1.00 0.00 25 LYS A O 19
ATOM 26898 N N . ALA A 1 26 ? 8.043 -2.894 0.733 1.00 0.00 26 ALA A N 19
ATOM 26899 C CA . ALA A 1 26 ? 7.601 -1.744 1.511 1.00 0.00 26 ALA A CA 19
ATOM 26900 C C . ALA A 1 26 ? 6.846 -2.184 2.761 1.00 0.00 26 ALA A C 19
ATOM 26901 O O . ALA A 1 26 ? 6.595 -3.372 2.961 1.00 0.00 26 ALA A O 19
ATOM 26908 N N . GLU A 1 27 ? 6.487 -1.217 3.600 1.00 0.00 27 GLU A N 19
ATOM 26909 C CA . GLU A 1 27 ? 5.761 -1.506 4.831 1.00 0.00 27 GLU A CA 19
ATOM 26910 C C . GLU A 1 27 ? 4.588 -0.546 5.010 1.00 0.00 27 GLU A C 19
ATOM 26911 O O . GLU A 1 27 ? 4.359 0.331 4.177 1.00 0.00 27 GLU A O 19
ATOM 26923 N N . VAL A 1 28 ? 3.849 -0.720 6.101 1.00 0.00 28 VAL A N 19
ATOM 26924 C CA . VAL A 1 28 ? 2.700 0.130 6.389 1.00 0.00 28 VAL A CA 19
ATOM 26925 C C . VAL A 1 28 ? 3.143 1.502 6.884 1.00 0.00 28 VAL A C 19
ATOM 26926 O O . VAL A 1 28 ? 3.369 1.699 8.079 1.00 0.00 28 VAL A O 19
ATOM 26939 N N . GLY A 1 29 ? 3.266 2.450 5.960 1.00 0.00 29 GLY A N 19
ATOM 26940 C CA . GLY A 1 29 ? 3.681 3.792 6.322 1.00 0.00 29 GLY A CA 19
ATOM 26941 C C . GLY A 1 29 ? 4.939 4.225 5.597 1.00 0.00 29 GLY A C 19
ATOM 26942 O O . GLY A 1 29 ? 5.850 4.790 6.203 1.00 0.00 29 GLY A O 19
ATOM 26946 N N . ASP A 1 30 ? 4.991 3.961 4.296 1.00 0.00 30 ASP A N 19
ATOM 26947 C CA . ASP A 1 30 ? 6.147 4.327 3.487 1.00 0.00 30 ASP A CA 19
ATOM 26948 C C . ASP A 1 30 ? 5.720 4.741 2.082 1.00 0.00 30 ASP A C 19
ATOM 26949 O O . ASP A 1 30 ? 4.638 4.381 1.620 1.00 0.00 30 ASP A O 19
ATOM 26958 N N . GLN A 1 31 ? 6.577 5.503 1.409 1.00 0.00 31 GLN A N 19
ATOM 26959 C CA . GLN A 1 31 ? 6.288 5.968 0.058 1.00 0.00 31 GLN A CA 19
ATOM 26960 C C . GLN A 1 31 ? 6.515 4.854 -0.959 1.00 0.00 31 GLN A C 19
ATOM 26961 O O . GLN A 1 31 ? 7.590 4.255 -1.010 1.00 0.00 31 GLN A O 19
ATOM 26975 N N . VAL A 1 32 ? 5.497 4.580 -1.768 1.00 0.00 32 VAL A N 19
ATOM 26976 C CA . VAL A 1 32 ? 5.586 3.538 -2.784 1.00 0.00 32 VAL A CA 19
ATOM 26977 C C . VAL A 1 32 ? 5.151 4.061 -4.148 1.00 0.00 32 VAL A C 19
ATOM 26978 O O . VAL A 1 32 ? 4.709 5.203 -4.275 1.00 0.00 32 VAL A O 19
ATOM 26991 N N . LEU A 1 33 ? 5.278 3.218 -5.169 1.00 0.00 33 LEU A N 19
ATOM 26992 C CA . LEU A 1 33 ? 4.897 3.594 -6.524 1.00 0.00 33 LEU A CA 19
ATOM 26993 C C . LEU A 1 33 ? 4.316 2.402 -7.277 1.00 0.00 33 LEU A C 19
ATOM 26994 O O . LEU A 1 33 ? 5.050 1.535 -7.748 1.00 0.00 33 LEU A O 19
ATOM 27010 N N . VAL A 1 34 ? 2.992 2.366 -7.386 1.00 0.00 34 VAL A N 19
ATOM 27011 C CA . VAL A 1 34 ? 2.311 1.280 -8.081 1.00 0.00 34 VAL A CA 19
ATOM 27012 C C . VAL A 1 34 ? 2.570 1.339 -9.582 1.00 0.00 34 VAL A C 19
ATOM 27013 O O . VAL A 1 34 ? 2.289 2.347 -10.232 1.00 0.00 34 VAL A O 19
ATOM 27026 N N . ALA A 1 35 ? 3.108 0.252 -10.128 1.00 0.00 35 ALA A N 19
ATOM 27027 C CA . ALA A 1 35 ? 3.405 0.179 -11.553 1.00 0.00 35 ALA A CA 19
ATOM 27028 C C . ALA A 1 35 ? 4.361 1.290 -11.977 1.00 0.00 35 ALA A C 19
ATOM 27029 O O . ALA A 1 35 ? 4.373 1.702 -13.137 1.00 0.00 35 ALA A O 19
ATOM 27036 N N . GLY A 1 36 ? 5.161 1.773 -11.030 1.00 0.00 36 GLY A N 19
ATOM 27037 C CA . GLY A 1 36 ? 6.108 2.832 -11.328 1.00 0.00 36 GLY A CA 19
ATOM 27038 C C . GLY A 1 36 ? 5.443 4.061 -11.916 1.00 0.00 36 GLY A C 19
ATOM 27039 O O . GLY A 1 36 ? 6.033 4.759 -12.741 1.00 0.00 36 GLY A O 19
ATOM 27043 N N . GLN A 1 37 ? 4.212 4.326 -11.492 1.00 0.00 37 GLN A N 19
ATOM 27044 C CA . GLN A 1 37 ? 3.467 5.480 -11.984 1.00 0.00 37 GLN A CA 19
ATOM 27045 C C . GLN A 1 37 ? 2.632 6.105 -10.872 1.00 0.00 37 GLN A C 19
ATOM 27046 O O . GLN A 1 37 ? 2.966 7.171 -10.355 1.00 0.00 37 GLN A O 19
ATOM 27060 N N . LYS A 1 38 ? 1.545 5.434 -10.507 1.00 0.00 38 LYS A N 19
ATOM 27061 C CA . LYS A 1 38 ? 0.660 5.924 -9.455 1.00 0.00 38 LYS A CA 19
ATOM 27062 C C . LYS A 1 38 ? 1.380 5.962 -8.112 1.00 0.00 38 LYS A C 19
ATOM 27063 O O . LYS A 1 38 ? 1.675 4.921 -7.525 1.00 0.00 38 LYS A O 19
ATOM 27082 N N . GLN A 1 39 ? 1.660 7.168 -7.629 1.00 0.00 39 GLN A N 19
ATOM 27083 C CA . GLN A 1 39 ? 2.345 7.342 -6.355 1.00 0.00 39 GLN A CA 19
ATOM 27084 C C . GLN A 1 39 ? 1.354 7.314 -5.196 1.00 0.00 39 GLN A C 19
ATOM 27085 O O . GLN A 1 39 ? 0.347 8.020 -5.210 1.00 0.00 39 GLN A O 19
ATOM 27099 N N . GLY A 1 40 ? 1.648 6.491 -4.193 1.00 0.00 40 GLY A N 19
ATOM 27100 C CA . GLY A 1 40 ? 0.773 6.386 -3.041 1.00 0.00 40 GLY A CA 19
ATOM 27101 C C . GLY A 1 40 ? 1.498 5.893 -1.804 1.00 0.00 40 GLY A C 19
ATOM 27102 O O . GLY A 1 40 ? 2.706 5.661 -1.837 1.00 0.00 40 GLY A O 19
ATOM 27106 N N . ILE A 1 41 ? 0.758 5.732 -0.711 1.00 0.00 41 ILE A N 19
ATOM 27107 C CA . ILE A 1 41 ? 1.338 5.264 0.541 1.00 0.00 41 ILE A CA 19
ATOM 27108 C C . ILE A 1 41 ? 0.635 4.004 1.035 1.00 0.00 41 ILE A C 19
ATOM 27109 O O . ILE A 1 41 ? -0.590 3.901 0.971 1.00 0.00 41 ILE A O 19
ATOM 27125 N N . VAL A 1 42 ? 1.417 3.049 1.526 1.00 0.00 42 VAL A N 19
ATOM 27126 C CA . VAL A 1 42 ? 0.868 1.796 2.031 1.00 0.00 42 VAL A CA 19
ATOM 27127 C C . VAL A 1 42 ? -0.041 2.039 3.231 1.00 0.00 42 VAL A C 19
ATOM 27128 O O . VAL A 1 42 ? 0.386 2.590 4.246 1.00 0.00 42 VAL A O 19
ATOM 27141 N N . ARG A 1 43 ? -1.298 1.625 3.107 1.00 0.00 43 ARG A N 19
ATOM 27142 C CA . ARG A 1 43 ? -2.269 1.798 4.182 1.00 0.00 43 ARG A CA 19
ATOM 27143 C C . ARG A 1 43 ? -2.580 0.466 4.854 1.00 0.00 43 ARG A C 19
ATOM 27144 O O . ARG A 1 43 ? -2.821 0.408 6.061 1.00 0.00 43 ARG A O 19
ATOM 27165 N N . PHE A 1 44 ? -2.573 -0.605 4.067 1.00 0.00 44 PHE A N 19
ATOM 27166 C CA . PHE A 1 44 ? -2.855 -1.938 4.586 1.00 0.00 44 PHE A CA 19
ATOM 27167 C C . PHE A 1 44 ? -2.019 -2.991 3.865 1.00 0.00 44 PHE A C 19
ATOM 27168 O O . PHE A 1 44 ? -2.165 -3.197 2.660 1.00 0.00 44 PHE A O 19
ATOM 27185 N N . TYR A 1 45 ? -1.141 -3.655 4.611 1.00 0.00 45 TYR A N 19
ATOM 27186 C CA . TYR A 1 45 ? -0.281 -4.687 4.042 1.00 0.00 45 TYR A CA 19
ATOM 27187 C C . TYR A 1 45 ? -0.672 -6.068 4.560 1.00 0.00 45 TYR A C 19
ATOM 27188 O O . TYR A 1 45 ? -0.765 -6.286 5.769 1.00 0.00 45 TYR A O 19
ATOM 27206 N N . GLY A 1 46 ? -0.902 -6.997 3.638 1.00 0.00 46 GLY A N 19
ATOM 27207 C CA . GLY A 1 46 ? -1.280 -8.344 4.020 1.00 0.00 46 GLY A CA 19
ATOM 27208 C C . GLY A 1 46 ? -1.801 -9.155 2.850 1.00 0.00 46 GLY A C 19
ATOM 27209 O O . GLY A 1 46 ? -1.565 -8.809 1.692 1.00 0.00 46 GLY A O 19
ATOM 27213 N N . LYS A 1 47 ? -2.513 -10.237 3.151 1.00 0.00 47 LYS A N 19
ATOM 27214 C CA . LYS A 1 47 ? -3.068 -11.099 2.115 1.00 0.00 47 LYS A CA 19
ATOM 27215 C C . LYS A 1 47 ? -4.526 -10.745 1.838 1.00 0.00 47 LYS A C 19
ATOM 27216 O O . LYS A 1 47 ? -5.201 -10.150 2.678 1.00 0.00 47 LYS A O 19
ATOM 27235 N N . THR A 1 48 ? -5.005 -11.117 0.655 1.00 0.00 48 THR A N 19
ATOM 27236 C CA . THR A 1 48 ? -6.383 -10.841 0.268 1.00 0.00 48 THR A CA 19
ATOM 27237 C C . THR A 1 48 ? -7.130 -12.135 -0.040 1.00 0.00 48 THR A C 19
ATOM 27238 O O . THR A 1 48 ? -6.524 -13.200 -0.160 1.00 0.00 48 THR A O 19
ATOM 27249 N N . ASP A 1 49 ? -8.449 -12.035 -0.168 1.00 0.00 49 ASP A N 19
ATOM 27250 C CA . ASP A 1 49 ? -9.279 -13.198 -0.463 1.00 0.00 49 ASP A CA 19
ATOM 27251 C C . ASP A 1 49 ? -9.470 -13.365 -1.967 1.00 0.00 49 ASP A C 19
ATOM 27252 O O . ASP A 1 49 ? -9.647 -14.479 -2.460 1.00 0.00 49 ASP A O 19
ATOM 27261 N N . PHE A 1 50 ? -9.435 -12.251 -2.692 1.00 0.00 50 PHE A N 19
ATOM 27262 C CA . PHE A 1 50 ? -9.606 -12.276 -4.140 1.00 0.00 50 PHE A CA 19
ATOM 27263 C C . PHE A 1 50 ? -8.351 -12.799 -4.831 1.00 0.00 50 PHE A C 19
ATOM 27264 O O . PHE A 1 50 ? -8.430 -13.441 -5.878 1.00 0.00 50 PHE A O 19
ATOM 27281 N N . ALA A 1 51 ? -7.193 -12.521 -4.239 1.00 0.00 51 ALA A N 19
ATOM 27282 C CA . ALA A 1 51 ? -5.924 -12.965 -4.802 1.00 0.00 51 ALA A CA 19
ATOM 27283 C C . ALA A 1 51 ? -4.953 -13.390 -3.703 1.00 0.00 51 ALA A C 19
ATOM 27284 O O . ALA A 1 51 ? -4.916 -12.788 -2.630 1.00 0.00 51 ALA A O 19
ATOM 27291 N N . PRO A 1 52 ? -4.149 -14.439 -3.956 1.00 0.00 52 PRO A N 19
ATOM 27292 C CA . PRO A 1 52 ? -3.177 -14.942 -2.984 1.00 0.00 52 PRO A CA 19
ATOM 27293 C C . PRO A 1 52 ? -1.927 -14.069 -2.909 1.00 0.00 52 PRO A C 19
ATOM 27294 O O . PRO A 1 52 ? -1.898 -12.961 -3.444 1.00 0.00 52 PRO A O 19
ATOM 27305 N N . GLY A 1 53 ? -0.895 -14.578 -2.242 1.00 0.00 53 GLY A N 19
ATOM 27306 C CA . GLY A 1 53 ? 0.343 -13.833 -2.111 1.00 0.00 53 GLY A CA 19
ATOM 27307 C C . GLY A 1 53 ? 0.208 -12.640 -1.184 1.00 0.00 53 GLY A C 19
ATOM 27308 O O . GLY A 1 53 ? -0.653 -12.623 -0.304 1.00 0.00 53 GLY A O 19
ATOM 27312 N N . TYR A 1 54 ? 1.063 -11.641 -1.381 1.00 0.00 54 TYR A N 19
ATOM 27313 C CA . TYR A 1 54 ? 1.037 -10.439 -0.557 1.00 0.00 54 TYR A CA 19
ATOM 27314 C C . TYR A 1 54 ? 0.757 -9.203 -1.406 1.00 0.00 54 TYR A C 19
ATOM 27315 O O . TYR A 1 54 ? 1.458 -8.937 -2.382 1.00 0.00 54 TYR A O 19
ATOM 27333 N N . TRP A 1 55 ? -0.272 -8.452 -1.027 1.00 0.00 55 TRP A N 19
ATOM 27334 C CA . TRP A 1 55 ? -0.644 -7.243 -1.754 1.00 0.00 55 TRP A CA 19
ATOM 27335 C C . TRP A 1 55 ? -0.507 -6.011 -0.867 1.00 0.00 55 TRP A C 19
ATOM 27336 O O . TRP A 1 55 ? -0.332 -6.124 0.347 1.00 0.00 55 TRP A O 19
ATOM 27357 N N . TYR A 1 56 ? -0.588 -4.834 -1.479 1.00 0.00 56 TYR A N 19
ATOM 27358 C CA . TYR A 1 56 ? -0.472 -3.580 -0.745 1.00 0.00 56 TYR A CA 19
ATOM 27359 C C . TYR A 1 56 ? -1.686 -2.691 -0.990 1.00 0.00 56 TYR A C 19
ATOM 27360 O O . TYR A 1 56 ? -1.967 -2.305 -2.125 1.00 0.00 56 TYR A O 19
ATOM 27378 N N . GLY A 1 57 ? -2.404 -2.369 0.081 1.00 0.00 57 GLY A N 19
ATOM 27379 C CA . GLY A 1 57 ? -3.579 -1.527 -0.039 1.00 0.00 57 GLY A CA 19
ATOM 27380 C C . GLY A 1 57 ? -3.238 -0.050 -0.039 1.00 0.00 57 GLY A C 19
ATOM 27381 O O . GLY A 1 57 ? -3.652 0.691 0.852 1.00 0.00 57 GLY A O 19
ATOM 27385 N N . ILE A 1 58 ? -2.478 0.378 -1.042 1.00 0.00 58 ILE A N 19
ATOM 27386 C CA . ILE A 1 58 ? -2.080 1.777 -1.156 1.00 0.00 58 ILE A CA 19
ATOM 27387 C C . ILE A 1 58 ? -3.278 2.662 -1.478 1.00 0.00 58 ILE A C 19
ATOM 27388 O O . ILE A 1 58 ? -4.168 2.270 -2.232 1.00 0.00 58 ILE A O 19
ATOM 27404 N N . GLU A 1 59 ? -3.296 3.860 -0.900 1.00 0.00 59 GLU A N 19
ATOM 27405 C CA . GLU A 1 59 ? -4.385 4.803 -1.126 1.00 0.00 59 GLU A CA 19
ATOM 27406 C C . GLU A 1 59 ? -3.919 5.979 -1.977 1.00 0.00 59 GLU A C 19
ATOM 27407 O O . GLU A 1 59 ? -3.137 6.814 -1.525 1.00 0.00 59 GLU A O 19
ATOM 27419 N N . LEU A 1 60 ? -4.405 6.037 -3.212 1.00 0.00 60 LEU A N 19
ATOM 27420 C CA . LEU A 1 60 ? -4.039 7.110 -4.129 1.00 0.00 60 LEU A CA 19
ATOM 27421 C C . LEU A 1 60 ? -4.623 8.443 -3.667 1.00 0.00 60 LEU A C 19
ATOM 27422 O O . LEU A 1 60 ? -5.358 8.501 -2.681 1.00 0.00 60 LEU A O 19
ATOM 27438 N N . ASP A 1 61 ? -4.291 9.509 -4.387 1.00 0.00 61 ASP A N 19
ATOM 27439 C CA . ASP A 1 61 ? -4.781 10.841 -4.051 1.00 0.00 61 ASP A CA 19
ATOM 27440 C C . ASP A 1 61 ? -5.939 11.240 -4.960 1.00 0.00 61 ASP A C 19
ATOM 27441 O O . ASP A 1 61 ? -6.845 11.963 -4.548 1.00 0.00 61 ASP A O 19
ATOM 27450 N N . GLN A 1 62 ? -5.902 10.762 -6.200 1.00 0.00 62 GLN A N 19
ATOM 27451 C CA . GLN A 1 62 ? -6.947 11.068 -7.170 1.00 0.00 62 GLN A CA 19
ATOM 27452 C C . GLN A 1 62 ? -7.907 9.891 -7.327 1.00 0.00 62 GLN A C 19
ATOM 27453 O O . GLN A 1 62 ? -7.592 8.766 -6.940 1.00 0.00 62 GLN A O 19
ATOM 27467 N N . PRO A 1 63 ? -9.098 10.139 -7.899 1.00 0.00 63 PRO A N 19
ATOM 27468 C CA . PRO A 1 63 ? -10.106 9.099 -8.107 1.00 0.00 63 PRO A CA 19
ATOM 27469 C C . PRO A 1 63 ? -9.810 8.236 -9.330 1.00 0.00 63 PRO A C 19
ATOM 27470 O O . PRO A 1 63 ? -10.622 8.147 -10.251 1.00 0.00 63 PRO A O 19
ATOM 27481 N N . THR A 1 64 ? -8.641 7.604 -9.332 1.00 0.00 64 THR A N 19
ATOM 27482 C CA . THR A 1 64 ? -8.239 6.748 -10.443 1.00 0.00 64 THR A CA 19
ATOM 27483 C C . THR A 1 64 ? -7.683 5.422 -9.936 1.00 0.00 64 THR A C 19
ATOM 27484 O O . THR A 1 64 ? -6.797 4.831 -10.554 1.00 0.00 64 THR A O 19
ATOM 27495 N N . GLY A 1 65 ? -8.208 4.959 -8.806 1.00 0.00 65 GLY A N 19
ATOM 27496 C CA . GLY A 1 65 ? -7.752 3.705 -8.235 1.00 0.00 65 GLY A CA 19
ATOM 27497 C C . GLY A 1 65 ? -8.408 2.502 -8.882 1.00 0.00 65 GLY A C 19
ATOM 27498 O O . GLY A 1 65 ? -8.239 2.261 -10.078 1.00 0.00 65 GLY A O 19
ATOM 27502 N N . LYS A 1 66 ? -9.161 1.743 -8.091 1.00 0.00 66 LYS A N 19
ATOM 27503 C CA . LYS A 1 66 ? -9.847 0.559 -8.593 1.00 0.00 66 LYS A CA 19
ATOM 27504 C C . LYS A 1 66 ? -11.066 0.232 -7.736 1.00 0.00 66 LYS A C 19
ATOM 27505 O O . LYS A 1 66 ? -12.157 -0.004 -8.254 1.00 0.00 66 LYS A O 19
ATOM 27524 N N . HIS A 1 67 ? -10.872 0.222 -6.420 1.00 0.00 67 HIS A N 19
ATOM 27525 C CA . HIS A 1 67 ? -11.955 -0.074 -5.490 1.00 0.00 67 HIS A CA 19
ATOM 27526 C C . HIS A 1 67 ? -12.079 1.021 -4.437 1.00 0.00 67 HIS A C 19
ATOM 27527 O O . HIS A 1 67 ? -11.213 1.889 -4.324 1.00 0.00 67 HIS A O 19
ATOM 27541 N N . ASP A 1 68 ? -13.162 0.976 -3.666 1.00 0.00 68 ASP A N 19
ATOM 27542 C CA . ASP A 1 68 ? -13.398 1.964 -2.622 1.00 0.00 68 ASP A CA 19
ATOM 27543 C C . ASP A 1 68 ? -12.960 1.433 -1.261 1.00 0.00 68 ASP A C 19
ATOM 27544 O O . ASP A 1 68 ? -13.590 1.714 -0.242 1.00 0.00 68 ASP A O 19
ATOM 27553 N N . GLY A 1 69 ? -11.876 0.664 -1.253 1.00 0.00 69 GLY A N 19
ATOM 27554 C CA . GLY A 1 69 ? -11.373 0.106 -0.012 1.00 0.00 69 GLY A CA 19
ATOM 27555 C C . GLY A 1 69 ? -11.864 -1.307 0.231 1.00 0.00 69 GLY A C 19
ATOM 27556 O O . GLY A 1 69 ? -11.114 -2.160 0.707 1.00 0.00 69 GLY A O 19
ATOM 27560 N N . SER A 1 70 ? -13.128 -1.556 -0.096 1.00 0.00 70 SER A N 19
ATOM 27561 C CA . SER A 1 70 ? -13.720 -2.877 0.089 1.00 0.00 70 SER A CA 19
ATOM 27562 C C . SER A 1 70 ? -13.774 -3.639 -1.231 1.00 0.00 70 SER A C 19
ATOM 27563 O O . SER A 1 70 ? -14.292 -3.135 -2.228 1.00 0.00 70 SER A O 19
ATOM 27571 N N . VAL A 1 71 ? -13.238 -4.854 -1.229 1.00 0.00 71 VAL A N 19
ATOM 27572 C CA . VAL A 1 71 ? -13.226 -5.686 -2.427 1.00 0.00 71 VAL A CA 19
ATOM 27573 C C . VAL A 1 71 ? -14.077 -6.937 -2.236 1.00 0.00 71 VAL A C 19
ATOM 27574 O O . VAL A 1 71 ? -13.726 -7.827 -1.462 1.00 0.00 71 VAL A O 19
ATOM 27587 N N . PHE A 1 72 ? -15.197 -6.997 -2.948 1.00 0.00 72 PHE A N 19
ATOM 27588 C CA . PHE A 1 72 ? -16.101 -8.140 -2.859 1.00 0.00 72 PHE A CA 19
ATOM 27589 C C . PHE A 1 72 ? -16.644 -8.295 -1.442 1.00 0.00 72 PHE A C 19
ATOM 27590 O O . PHE A 1 72 ? -16.933 -9.405 -0.996 1.00 0.00 72 PHE A O 19
ATOM 27607 N N . GLY A 1 73 ? -16.782 -7.175 -0.740 1.00 0.00 73 GLY A N 19
ATOM 27608 C CA . GLY A 1 73 ? -17.291 -7.209 0.618 1.00 0.00 73 GLY A CA 19
ATOM 27609 C C . GLY A 1 73 ? -16.185 -7.144 1.653 1.00 0.00 73 GLY A C 19
ATOM 27610 O O . GLY A 1 73 ? -16.391 -6.647 2.761 1.00 0.00 73 GLY A O 19
ATOM 27614 N N . VAL A 1 74 ? -15.009 -7.646 1.292 1.00 0.00 74 VAL A N 19
ATOM 27615 C CA . VAL A 1 74 ? -13.866 -7.642 2.197 1.00 0.00 74 VAL A CA 19
ATOM 27616 C C . VAL A 1 74 ? -13.181 -6.280 2.209 1.00 0.00 74 VAL A C 19
ATOM 27617 O O . VAL A 1 74 ? -12.733 -5.789 1.173 1.00 0.00 74 VAL A O 19
ATOM 27630 N N . ARG A 1 75 ? -13.102 -5.673 3.389 1.00 0.00 75 ARG A N 19
ATOM 27631 C CA . ARG A 1 75 ? -12.472 -4.365 3.537 1.00 0.00 75 ARG A CA 19
ATOM 27632 C C . ARG A 1 75 ? -11.112 -4.492 4.217 1.00 0.00 75 ARG A C 19
ATOM 27633 O O . ARG A 1 75 ? -10.935 -5.298 5.129 1.00 0.00 75 ARG A O 19
ATOM 27654 N N . TYR A 1 76 ? -10.154 -3.688 3.765 1.00 0.00 76 TYR A N 19
ATOM 27655 C CA . TYR A 1 76 ? -8.809 -3.709 4.330 1.00 0.00 76 TYR A CA 19
ATOM 27656 C C . TYR A 1 76 ? -8.484 -2.381 5.009 1.00 0.00 76 TYR A C 19
ATOM 27657 O O . TYR A 1 76 ? -7.978 -2.355 6.131 1.00 0.00 76 TYR A O 19
ATOM 27675 N N . PHE A 1 77 ? -8.778 -1.283 4.323 1.00 0.00 77 PHE A N 19
ATOM 27676 C CA . PHE A 1 77 ? -8.517 0.047 4.861 1.00 0.00 77 PHE A CA 19
ATOM 27677 C C . PHE A 1 77 ? -9.571 1.042 4.386 1.00 0.00 77 PHE A C 19
ATOM 27678 O O . PHE A 1 77 ? -10.460 0.697 3.607 1.00 0.00 77 PHE A O 19
ATOM 27695 N N . THR A 1 78 ? -9.465 2.279 4.861 1.00 0.00 78 THR A N 19
ATOM 27696 C CA . THR A 1 78 ? -10.410 3.324 4.485 1.00 0.00 78 THR A CA 19
ATOM 27697 C C . THR A 1 78 ? -9.782 4.291 3.485 1.00 0.00 78 THR A C 19
ATOM 27698 O O . THR A 1 78 ? -8.730 4.872 3.745 1.00 0.00 78 THR A O 19
ATOM 27709 N N . CYS A 1 79 ? -10.437 4.456 2.340 1.00 0.00 79 CYS A N 19
ATOM 27710 C CA . CYS A 1 79 ? -9.944 5.352 1.301 1.00 0.00 79 CYS A CA 19
ATOM 27711 C C . CYS A 1 79 ? -11.100 6.032 0.576 1.00 0.00 79 CYS A C 19
ATOM 27712 O O . CYS A 1 79 ? -12.257 5.638 0.724 1.00 0.00 79 CYS A O 19
ATOM 27720 N N . ALA A 1 80 ? -10.780 7.057 -0.209 1.00 0.00 80 ALA A N 19
ATOM 27721 C CA . ALA A 1 80 ? -11.792 7.792 -0.956 1.00 0.00 80 ALA A CA 19
ATOM 27722 C C . ALA A 1 80 ? -12.269 6.993 -2.167 1.00 0.00 80 ALA A C 19
ATOM 27723 O O . ALA A 1 80 ? -11.646 6.003 -2.553 1.00 0.00 80 ALA A O 19
ATOM 27730 N N . PRO A 1 81 ? -13.387 7.414 -2.784 1.00 0.00 81 PRO A N 19
ATOM 27731 C CA . PRO A 1 81 ? -13.945 6.734 -3.957 1.00 0.00 81 PRO A CA 19
ATOM 27732 C C . PRO A 1 81 ? -12.914 6.551 -5.065 1.00 0.00 81 PRO A C 19
ATOM 27733 O O . PRO A 1 81 ? -12.409 7.525 -5.623 1.00 0.00 81 PRO A O 19
ATOM 27744 N N . ARG A 1 82 ? -12.607 5.297 -5.380 1.00 0.00 82 ARG A N 19
ATOM 27745 C CA . ARG A 1 82 ? -11.637 4.986 -6.424 1.00 0.00 82 ARG A CA 19
ATOM 27746 C C . ARG A 1 82 ? -10.262 5.549 -6.073 1.00 0.00 82 ARG A C 19
ATOM 27747 O O . ARG A 1 82 ? -9.682 6.322 -6.836 1.00 0.00 82 ARG A O 19
ATOM 27768 N N . HIS A 1 83 ? -9.745 5.156 -4.914 1.00 0.00 83 HIS A N 19
ATOM 27769 C CA . HIS A 1 83 ? -8.439 5.619 -4.461 1.00 0.00 83 HIS A CA 19
ATOM 27770 C C . HIS A 1 83 ? -7.535 4.442 -4.112 1.00 0.00 83 HIS A C 19
ATOM 27771 O O . HIS A 1 83 ? -6.378 4.390 -4.531 1.00 0.00 83 HIS A O 19
ATOM 27785 N N . GLY A 1 84 ? -8.069 3.500 -3.343 1.00 0.00 84 GLY A N 19
ATOM 27786 C CA . GLY A 1 84 ? -7.296 2.336 -2.953 1.00 0.00 84 GLY A CA 19
ATOM 27787 C C . GLY A 1 84 ? -6.863 1.501 -4.141 1.00 0.00 84 GLY A C 19
ATOM 27788 O O . GLY A 1 84 ? -7.633 1.302 -5.081 1.00 0.00 84 GLY A O 19
ATOM 27792 N N . VAL A 1 85 ? -5.628 1.013 -4.102 1.00 0.00 85 VAL A N 19
ATOM 27793 C CA . VAL A 1 85 ? -5.095 0.196 -5.187 1.00 0.00 85 VAL A CA 19
ATOM 27794 C C . VAL A 1 85 ? -4.255 -0.956 -4.646 1.00 0.00 85 VAL A C 19
ATOM 27795 O O . VAL A 1 85 ? -3.344 -0.749 -3.844 1.00 0.00 85 VAL A O 19
ATOM 27808 N N . PHE A 1 86 ? -4.567 -2.169 -5.091 1.00 0.00 86 PHE A N 19
ATOM 27809 C CA . PHE A 1 86 ? -3.840 -3.355 -4.653 1.00 0.00 86 PHE A CA 19
ATOM 27810 C C . PHE A 1 86 ? -2.999 -3.927 -5.789 1.00 0.00 86 PHE A C 19
ATOM 27811 O O . PHE A 1 86 ? -3.533 -4.432 -6.777 1.00 0.00 86 PHE A O 19
ATOM 27828 N N . ALA A 1 87 ? -1.680 -3.846 -5.644 1.00 0.00 87 ALA A N 19
ATOM 27829 C CA . ALA A 1 87 ? -0.767 -4.357 -6.659 1.00 0.00 87 ALA A CA 19
ATOM 27830 C C . ALA A 1 87 ? 0.366 -5.161 -6.028 1.00 0.00 87 ALA A C 19
ATOM 27831 O O . ALA A 1 87 ? 0.778 -4.888 -4.900 1.00 0.00 87 ALA A O 19
ATOM 27838 N N . PRO A 1 88 ? 0.888 -6.169 -6.749 1.00 0.00 88 PRO A N 19
ATOM 27839 C CA . PRO A 1 88 ? 1.979 -7.015 -6.251 1.00 0.00 88 PRO A CA 19
ATOM 27840 C C . PRO A 1 88 ? 3.221 -6.205 -5.892 1.00 0.00 88 PRO A C 19
ATOM 27841 O O . PRO A 1 88 ? 3.577 -5.258 -6.593 1.00 0.00 88 PRO A O 19
ATOM 27852 N N . ALA A 1 89 ? 3.875 -6.584 -4.795 1.00 0.00 89 ALA A N 19
ATOM 27853 C CA . ALA A 1 89 ? 5.078 -5.894 -4.344 1.00 0.00 89 ALA A CA 19
ATOM 27854 C C . ALA A 1 89 ? 6.042 -5.699 -5.506 1.00 0.00 89 ALA A C 19
ATOM 27855 O O . ALA A 1 89 ? 6.497 -4.587 -5.774 1.00 0.00 89 ALA A O 19
ATOM 27862 N N . SER A 1 90 ? 6.330 -6.792 -6.207 1.00 0.00 90 SER A N 19
ATOM 27863 C CA . SER A 1 90 ? 7.217 -6.745 -7.360 1.00 0.00 90 SER A CA 19
ATOM 27864 C C . SER A 1 90 ? 6.699 -5.726 -8.366 1.00 0.00 90 SER A C 19
ATOM 27865 O O . SER A 1 90 ? 7.462 -5.176 -9.162 1.00 0.00 90 SER A O 19
ATOM 27873 N N . ARG A 1 91 ? 5.392 -5.467 -8.312 1.00 0.00 91 ARG A N 19
ATOM 27874 C CA . ARG A 1 91 ? 4.769 -4.500 -9.202 1.00 0.00 91 ARG A CA 19
ATOM 27875 C C . ARG A 1 91 ? 4.813 -3.102 -8.586 1.00 0.00 91 ARG A C 19
ATOM 27876 O O . ARG A 1 91 ? 4.598 -2.105 -9.274 1.00 0.00 91 ARG A O 19
ATOM 27897 N N . ILE A 1 92 ? 5.094 -3.036 -7.284 1.00 0.00 92 ILE A N 19
ATOM 27898 C CA . ILE A 1 92 ? 5.166 -1.759 -6.585 1.00 0.00 92 ILE A CA 19
ATOM 27899 C C . ILE A 1 92 ? 6.611 -1.394 -6.258 1.00 0.00 92 ILE A C 19
ATOM 27900 O O . ILE A 1 92 ? 7.429 -2.264 -5.963 1.00 0.00 92 ILE A O 19
ATOM 27916 N N . GLN A 1 93 ? 6.916 -0.101 -6.313 1.00 0.00 93 GLN A N 19
ATOM 27917 C CA . GLN A 1 93 ? 8.261 0.379 -6.023 1.00 0.00 93 GLN A CA 19
ATOM 27918 C C . GLN A 1 93 ? 8.266 1.264 -4.780 1.00 0.00 93 GLN A C 19
ATOM 27919 O O . GLN A 1 93 ? 7.225 1.489 -4.163 1.00 0.00 93 GLN A O 19
ATOM 27933 N N . ARG A 1 94 ? 9.444 1.762 -4.419 1.00 0.00 94 ARG A N 19
ATOM 27934 C CA . ARG A 1 94 ? 9.585 2.621 -3.250 1.00 0.00 94 ARG A CA 19
ATOM 27935 C C . ARG A 1 94 ? 10.264 3.936 -3.617 1.00 0.00 94 ARG A C 19
ATOM 27936 O O . ARG A 1 94 ? 11.261 3.950 -4.339 1.00 0.00 94 ARG A O 19
ATOM 27957 N N . ILE A 1 95 ? 9.716 5.039 -3.118 1.00 0.00 95 ILE A N 19
ATOM 27958 C CA . ILE A 1 95 ? 10.270 6.359 -3.393 1.00 0.00 95 ILE A CA 19
ATOM 27959 C C . ILE A 1 95 ? 11.010 6.908 -2.178 1.00 0.00 95 ILE A C 19
ATOM 27960 O O . ILE A 1 95 ? 12.044 7.564 -2.313 1.00 0.00 95 ILE A O 19
ATOM 27976 N N . GLY A 1 96 ? 10.475 6.637 -0.993 1.00 0.00 96 GLY A N 19
ATOM 27977 C CA . GLY A 1 96 ? 11.099 7.110 0.228 1.00 0.00 96 GLY A CA 19
ATOM 27978 C C . GLY A 1 96 ? 10.662 8.516 0.595 1.00 0.00 96 GLY A C 19
ATOM 27979 O O . GLY A 1 96 ? 9.822 8.702 1.476 1.00 0.00 96 GLY A O 19
ATOM 27983 N N . SER A 1 97 ? 11.235 9.506 -0.081 1.00 0.00 97 SER A N 19
ATOM 27984 C CA . SER A 1 97 ? 10.901 10.902 0.178 1.00 0.00 97 SER A CA 19
ATOM 27985 C C . SER A 1 97 ? 10.495 11.613 -1.110 1.00 0.00 97 SER A C 19
ATOM 27986 O O . SER A 1 97 ? 11.217 11.573 -2.106 1.00 0.00 97 SER A O 19
ATOM 27994 N N . GLY A 1 98 ? 9.336 12.262 -1.081 1.00 0.00 98 GLY A N 19
ATOM 27995 C CA . GLY A 1 98 ? 8.853 12.972 -2.252 1.00 0.00 98 GLY A CA 19
ATOM 27996 C C . GLY A 1 98 ? 8.498 14.416 -1.949 1.00 0.00 98 GLY A C 19
ATOM 27997 O O . GLY A 1 98 ? 7.387 14.701 -1.501 1.00 0.00 98 GLY A O 19
ATOM 28001 N N . PRO A 1 99 ? 9.427 15.360 -2.185 1.00 0.00 99 PRO A N 19
ATOM 28002 C CA . PRO A 1 99 ? 9.187 16.784 -1.928 1.00 0.00 99 PRO A CA 19
ATOM 28003 C C . PRO A 1 99 ? 8.151 17.376 -2.878 1.00 0.00 99 PRO A C 19
ATOM 28004 O O . PRO A 1 99 ? 8.047 16.964 -4.033 1.00 0.00 99 PRO A O 19
ATOM 28015 N N . SER A 1 100 ? 7.385 18.342 -2.382 1.00 0.00 100 SER A N 19
ATOM 28016 C CA . SER A 1 100 ? 6.355 18.991 -3.185 1.00 0.00 100 SER A CA 19
ATOM 28017 C C . SER A 1 100 ? 5.271 17.996 -3.585 1.00 0.00 100 SER A C 19
ATOM 28018 O O . SER A 1 100 ? 5.565 16.871 -3.988 1.00 0.00 100 SER A O 19
ATOM 28026 N N . SER A 1 101 ? 4.016 18.418 -3.472 1.00 0.00 101 SER A N 19
ATOM 28027 C CA . SER A 1 101 ? 2.887 17.563 -3.823 1.00 0.00 101 SER A CA 19
ATOM 28028 C C . SER A 1 101 ? 2.866 16.308 -2.957 1.00 0.00 101 SER A C 19
ATOM 28029 O O . SER A 1 101 ? 3.615 15.361 -3.201 1.00 0.00 101 SER A O 19
ATOM 28037 N N . GLY A 1 102 ? 2.006 16.308 -1.944 1.00 0.00 102 GLY A N 19
ATOM 28038 C CA . GLY A 1 102 ? 1.905 15.163 -1.057 1.00 0.00 102 GLY A CA 19
ATOM 28039 C C . GLY A 1 102 ? 0.468 14.780 -0.766 1.00 0.00 102 GLY A C 19
ATOM 28040 O O . GLY A 1 102 ? -0.075 13.917 -1.489 1.00 0.00 102 GLY A O 19
ATOM 28045 N N . GLY A 1 1 ? 17.051 -24.342 22.920 1.00 0.00 1 GLY A N 20
ATOM 28046 C CA . GLY A 1 1 ? 16.856 -24.726 21.494 1.00 0.00 1 GLY A CA 20
ATOM 28047 C C . GLY A 1 1 ? 15.420 -24.555 21.039 1.00 0.00 1 GLY A C 20
ATOM 28048 O O . GLY A 1 1 ? 14.533 -24.283 21.849 1.00 0.00 1 GLY A O 20
ATOM 28054 N N . SER A 1 2 ? 15.190 -24.714 19.740 1.00 0.00 2 SER A N 20
ATOM 28055 C CA . SER A 1 2 ? 13.851 -24.575 19.177 1.00 0.00 2 SER A CA 20
ATOM 28056 C C . SER A 1 2 ? 13.376 -25.891 18.570 1.00 0.00 2 SER A C 20
ATOM 28057 O O . SER A 1 2 ? 12.610 -25.901 17.607 1.00 0.00 2 SER A O 20
ATOM 28065 N N . SER A 1 3 ? 13.836 -27.001 19.140 1.00 0.00 3 SER A N 20
ATOM 28066 C CA . SER A 1 3 ? 13.457 -28.323 18.654 1.00 0.00 3 SER A CA 20
ATOM 28067 C C . SER A 1 3 ? 13.859 -28.504 17.193 1.00 0.00 3 SER A C 20
ATOM 28068 O O . SER A 1 3 ? 13.197 -29.220 16.442 1.00 0.00 3 SER A O 20
ATOM 28076 N N . GLY A 1 4 ? 14.946 -27.850 16.798 1.00 0.00 4 GLY A N 20
ATOM 28077 C CA . GLY A 1 4 ? 15.416 -27.954 15.429 1.00 0.00 4 GLY A CA 20
ATOM 28078 C C . GLY A 1 4 ? 15.940 -29.337 15.099 1.00 0.00 4 GLY A C 20
ATOM 28079 O O . GLY A 1 4 ? 16.947 -29.776 15.653 1.00 0.00 4 GLY A O 20
ATOM 28083 N N . SER A 1 5 ? 15.254 -30.026 14.192 1.00 0.00 5 SER A N 20
ATOM 28084 C CA . SER A 1 5 ? 15.656 -31.368 13.788 1.00 0.00 5 SER A CA 20
ATOM 28085 C C . SER A 1 5 ? 14.870 -31.827 12.563 1.00 0.00 5 SER A C 20
ATOM 28086 O O . SER A 1 5 ? 14.557 -33.009 12.421 1.00 0.00 5 SER A O 20
ATOM 28094 N N . SER A 1 6 ? 14.555 -30.884 11.682 1.00 0.00 6 SER A N 20
ATOM 28095 C CA . SER A 1 6 ? 13.805 -31.192 10.470 1.00 0.00 6 SER A CA 20
ATOM 28096 C C . SER A 1 6 ? 14.741 -31.342 9.275 1.00 0.00 6 SER A C 20
ATOM 28097 O O . SER A 1 6 ? 14.479 -32.128 8.364 1.00 0.00 6 SER A O 20
ATOM 28105 N N . GLY A 1 7 ? 15.833 -30.585 9.286 1.00 0.00 7 GLY A N 20
ATOM 28106 C CA . GLY A 1 7 ? 16.791 -30.649 8.198 1.00 0.00 7 GLY A CA 20
ATOM 28107 C C . GLY A 1 7 ? 18.180 -30.217 8.622 1.00 0.00 7 GLY A C 20
ATOM 28108 O O . GLY A 1 7 ? 18.375 -29.740 9.740 1.00 0.00 7 GLY A O 20
ATOM 28112 N N . LYS A 1 8 ? 19.149 -30.383 7.727 1.00 0.00 8 LYS A N 20
ATOM 28113 C CA . LYS A 1 8 ? 20.528 -30.007 8.015 1.00 0.00 8 LYS A CA 20
ATOM 28114 C C . LYS A 1 8 ? 20.657 -28.494 8.172 1.00 0.00 8 LYS A C 20
ATOM 28115 O O . LYS A 1 8 ? 20.816 -27.770 7.189 1.00 0.00 8 LYS A O 20
ATOM 28134 N N . SER A 1 9 ? 20.585 -28.024 9.412 1.00 0.00 9 SER A N 20
ATOM 28135 C CA . SER A 1 9 ? 20.694 -26.598 9.698 1.00 0.00 9 SER A CA 20
ATOM 28136 C C . SER A 1 9 ? 22.158 -26.167 9.775 1.00 0.00 9 SER A C 20
ATOM 28137 O O . SER A 1 9 ? 22.864 -26.518 10.721 1.00 0.00 9 SER A O 20
ATOM 28145 N N . PRO A 1 10 ? 22.638 -25.396 8.782 1.00 0.00 10 PRO A N 20
ATOM 28146 C CA . PRO A 1 10 ? 24.026 -24.923 8.754 1.00 0.00 10 PRO A CA 20
ATOM 28147 C C . PRO A 1 10 ? 24.315 -23.905 9.853 1.00 0.00 10 PRO A C 20
ATOM 28148 O O . PRO A 1 10 ? 25.461 -23.739 10.272 1.00 0.00 10 PRO A O 20
ATOM 28159 N N . SER A 1 11 ? 23.270 -23.226 10.316 1.00 0.00 11 SER A N 20
ATOM 28160 C CA . SER A 1 11 ? 23.414 -22.224 11.366 1.00 0.00 11 SER A CA 20
ATOM 28161 C C . SER A 1 11 ? 24.025 -22.836 12.622 1.00 0.00 11 SER A C 20
ATOM 28162 O O . SER A 1 11 ? 25.013 -22.329 13.155 1.00 0.00 11 SER A O 20
ATOM 28170 N N . SER A 1 12 ? 23.432 -23.930 13.090 1.00 0.00 12 SER A N 20
ATOM 28171 C CA . SER A 1 12 ? 23.919 -24.612 14.283 1.00 0.00 12 SER A CA 20
ATOM 28172 C C . SER A 1 12 ? 23.877 -23.685 15.496 1.00 0.00 12 SER A C 20
ATOM 28173 O O . SER A 1 12 ? 24.847 -22.988 15.789 1.00 0.00 12 SER A O 20
ATOM 28181 N N . PRO A 1 13 ? 22.744 -23.665 16.221 1.00 0.00 13 PRO A N 20
ATOM 28182 C CA . PRO A 1 13 ? 22.581 -22.818 17.407 1.00 0.00 13 PRO A CA 20
ATOM 28183 C C . PRO A 1 13 ? 23.454 -23.276 18.570 1.00 0.00 13 PRO A C 20
ATOM 28184 O O . PRO A 1 13 ? 23.812 -24.451 18.665 1.00 0.00 13 PRO A O 20
ATOM 28195 N N . SER A 1 14 ? 23.794 -22.344 19.452 1.00 0.00 14 SER A N 20
ATOM 28196 C CA . SER A 1 14 ? 24.626 -22.652 20.609 1.00 0.00 14 SER A CA 20
ATOM 28197 C C . SER A 1 14 ? 23.977 -22.146 21.894 1.00 0.00 14 SER A C 20
ATOM 28198 O O . SER A 1 14 ? 23.908 -22.865 22.891 1.00 0.00 14 SER A O 20
ATOM 28206 N N . LEU A 1 15 ? 23.504 -20.905 21.863 1.00 0.00 15 LEU A N 20
ATOM 28207 C CA . LEU A 1 15 ? 22.861 -20.304 23.026 1.00 0.00 15 LEU A CA 20
ATOM 28208 C C . LEU A 1 15 ? 21.923 -19.177 22.606 1.00 0.00 15 LEU A C 20
ATOM 28209 O O . LEU A 1 15 ? 20.786 -19.095 23.074 1.00 0.00 15 LEU A O 20
ATOM 28225 N N . GLY A 1 16 ? 22.405 -18.309 21.722 1.00 0.00 16 GLY A N 20
ATOM 28226 C CA . GLY A 1 16 ? 21.596 -17.199 21.256 1.00 0.00 16 GLY A CA 20
ATOM 28227 C C . GLY A 1 16 ? 21.599 -17.073 19.745 1.00 0.00 16 GLY A C 20
ATOM 28228 O O . GLY A 1 16 ? 22.141 -16.113 19.197 1.00 0.00 16 GLY A O 20
ATOM 28232 N N . SER A 1 17 ? 20.991 -18.044 19.070 1.00 0.00 17 SER A N 20
ATOM 28233 C CA . SER A 1 17 ? 20.925 -18.036 17.613 1.00 0.00 17 SER A CA 20
ATOM 28234 C C . SER A 1 17 ? 19.697 -17.273 17.130 1.00 0.00 17 SER A C 20
ATOM 28235 O O . SER A 1 17 ? 18.588 -17.485 17.622 1.00 0.00 17 SER A O 20
ATOM 28243 N N . LEU A 1 18 ? 19.901 -16.383 16.163 1.00 0.00 18 LEU A N 20
ATOM 28244 C CA . LEU A 1 18 ? 18.808 -15.588 15.614 1.00 0.00 18 LEU A CA 20
ATOM 28245 C C . LEU A 1 18 ? 19.125 -15.135 14.193 1.00 0.00 18 LEU A C 20
ATOM 28246 O O . LEU A 1 18 ? 20.290 -15.015 13.814 1.00 0.00 18 LEU A O 20
ATOM 28262 N N . GLN A 1 19 ? 18.080 -14.884 13.410 1.00 0.00 19 GLN A N 20
ATOM 28263 C CA . GLN A 1 19 ? 18.247 -14.442 12.030 1.00 0.00 19 GLN A CA 20
ATOM 28264 C C . GLN A 1 19 ? 17.161 -13.445 11.642 1.00 0.00 19 GLN A C 20
ATOM 28265 O O . GLN A 1 19 ? 17.442 -12.269 11.404 1.00 0.00 19 GLN A O 20
ATOM 28279 N N . GLN A 1 20 ? 15.921 -13.920 11.581 1.00 0.00 20 GLN A N 20
ATOM 28280 C CA . GLN A 1 20 ? 14.793 -13.068 11.222 1.00 0.00 20 GLN A CA 20
ATOM 28281 C C . GLN A 1 20 ? 14.957 -12.513 9.811 1.00 0.00 20 GLN A C 20
ATOM 28282 O O . GLN A 1 20 ? 15.871 -11.731 9.544 1.00 0.00 20 GLN A O 20
ATOM 28296 N N . ARG A 1 21 ? 14.067 -12.920 8.912 1.00 0.00 21 ARG A N 20
ATOM 28297 C CA . ARG A 1 21 ? 14.114 -12.462 7.528 1.00 0.00 21 ARG A CA 20
ATOM 28298 C C . ARG A 1 21 ? 12.896 -12.956 6.752 1.00 0.00 21 ARG A C 20
ATOM 28299 O O . ARG A 1 21 ? 12.485 -14.108 6.891 1.00 0.00 21 ARG A O 20
ATOM 28320 N N . GLU A 1 22 ? 12.326 -12.078 5.934 1.00 0.00 22 GLU A N 20
ATOM 28321 C CA . GLU A 1 22 ? 11.156 -12.424 5.136 1.00 0.00 22 GLU A CA 20
ATOM 28322 C C . GLU A 1 22 ? 11.271 -11.856 3.725 1.00 0.00 22 GLU A C 20
ATOM 28323 O O . GLU A 1 22 ? 11.147 -12.583 2.739 1.00 0.00 22 GLU A O 20
ATOM 28335 N N . GLY A 1 23 ? 11.511 -10.552 3.637 1.00 0.00 23 GLY A N 20
ATOM 28336 C CA . GLY A 1 23 ? 11.638 -9.907 2.342 1.00 0.00 23 GLY A CA 20
ATOM 28337 C C . GLY A 1 23 ? 10.392 -9.139 1.951 1.00 0.00 23 GLY A C 20
ATOM 28338 O O . GLY A 1 23 ? 9.378 -9.732 1.582 1.00 0.00 23 GLY A O 20
ATOM 28342 N N . ALA A 1 24 ? 10.467 -7.814 2.031 1.00 0.00 24 ALA A N 20
ATOM 28343 C CA . ALA A 1 24 ? 9.336 -6.963 1.683 1.00 0.00 24 ALA A CA 20
ATOM 28344 C C . ALA A 1 24 ? 9.805 -5.668 1.029 1.00 0.00 24 ALA A C 20
ATOM 28345 O O . ALA A 1 24 ? 10.747 -5.029 1.499 1.00 0.00 24 ALA A O 20
ATOM 28352 N N . LYS A 1 25 ? 9.144 -5.287 -0.059 1.00 0.00 25 LYS A N 20
ATOM 28353 C CA . LYS A 1 25 ? 9.494 -4.067 -0.778 1.00 0.00 25 LYS A CA 20
ATOM 28354 C C . LYS A 1 25 ? 9.113 -2.830 0.030 1.00 0.00 25 LYS A C 20
ATOM 28355 O O . LYS A 1 25 ? 9.802 -1.810 -0.015 1.00 0.00 25 LYS A O 20
ATOM 28374 N N . ALA A 1 26 ? 8.013 -2.927 0.769 1.00 0.00 26 ALA A N 20
ATOM 28375 C CA . ALA A 1 26 ? 7.542 -1.816 1.587 1.00 0.00 26 ALA A CA 20
ATOM 28376 C C . ALA A 1 26 ? 6.694 -2.314 2.752 1.00 0.00 26 ALA A C 20
ATOM 28377 O O . ALA A 1 26 ? 6.377 -3.500 2.841 1.00 0.00 26 ALA A O 20
ATOM 28384 N N . GLU A 1 27 ? 6.329 -1.399 3.645 1.00 0.00 27 GLU A N 20
ATOM 28385 C CA . GLU A 1 27 ? 5.517 -1.744 4.806 1.00 0.00 27 GLU A CA 20
ATOM 28386 C C . GLU A 1 27 ? 4.380 -0.746 4.992 1.00 0.00 27 GLU A C 20
ATOM 28387 O O . GLU A 1 27 ? 4.222 0.185 4.202 1.00 0.00 27 GLU A O 20
ATOM 28399 N N . VAL A 1 28 ? 3.589 -0.947 6.041 1.00 0.00 28 VAL A N 20
ATOM 28400 C CA . VAL A 1 28 ? 2.465 -0.064 6.331 1.00 0.00 28 VAL A CA 20
ATOM 28401 C C . VAL A 1 28 ? 2.947 1.275 6.877 1.00 0.00 28 VAL A C 20
ATOM 28402 O O . VAL A 1 28 ? 3.255 1.398 8.063 1.00 0.00 28 VAL A O 20
ATOM 28415 N N . GLY A 1 29 ? 3.010 2.276 6.006 1.00 0.00 29 GLY A N 20
ATOM 28416 C CA . GLY A 1 29 ? 3.454 3.594 6.420 1.00 0.00 29 GLY A CA 20
ATOM 28417 C C . GLY A 1 29 ? 4.716 4.032 5.702 1.00 0.00 29 GLY A C 20
ATOM 28418 O O . GLY A 1 29 ? 5.601 4.640 6.304 1.00 0.00 29 GLY A O 20
ATOM 28422 N N . ASP A 1 30 ? 4.798 3.725 4.412 1.00 0.00 30 ASP A N 20
ATOM 28423 C CA . ASP A 1 30 ? 5.960 4.090 3.611 1.00 0.00 30 ASP A CA 20
ATOM 28424 C C . ASP A 1 30 ? 5.553 4.410 2.176 1.00 0.00 30 ASP A C 20
ATOM 28425 O O . ASP A 1 30 ? 4.730 3.714 1.584 1.00 0.00 30 ASP A O 20
ATOM 28434 N N . GLN A 1 31 ? 6.136 5.469 1.625 1.00 0.00 31 GLN A N 20
ATOM 28435 C CA . GLN A 1 31 ? 5.836 5.882 0.259 1.00 0.00 31 GLN A CA 20
ATOM 28436 C C . GLN A 1 31 ? 6.177 4.775 -0.733 1.00 0.00 31 GLN A C 20
ATOM 28437 O O . GLN A 1 31 ? 7.220 4.129 -0.623 1.00 0.00 31 GLN A O 20
ATOM 28451 N N . VAL A 1 32 ? 5.292 4.561 -1.702 1.00 0.00 32 VAL A N 20
ATOM 28452 C CA . VAL A 1 32 ? 5.500 3.531 -2.712 1.00 0.00 32 VAL A CA 20
ATOM 28453 C C . VAL A 1 32 ? 5.035 4.006 -4.085 1.00 0.00 32 VAL A C 20
ATOM 28454 O O . VAL A 1 32 ? 4.419 5.063 -4.211 1.00 0.00 32 VAL A O 20
ATOM 28467 N N . LEU A 1 33 ? 5.334 3.215 -5.110 1.00 0.00 33 LEU A N 20
ATOM 28468 C CA . LEU A 1 33 ? 4.946 3.553 -6.475 1.00 0.00 33 LEU A CA 20
ATOM 28469 C C . LEU A 1 33 ? 4.399 2.330 -7.203 1.00 0.00 33 LEU A C 20
ATOM 28470 O O . LEU A 1 33 ? 5.138 1.391 -7.501 1.00 0.00 33 LEU A O 20
ATOM 28486 N N . VAL A 1 34 ? 3.101 2.347 -7.486 1.00 0.00 34 VAL A N 20
ATOM 28487 C CA . VAL A 1 34 ? 2.454 1.239 -8.179 1.00 0.00 34 VAL A CA 20
ATOM 28488 C C . VAL A 1 34 ? 2.718 1.296 -9.679 1.00 0.00 34 VAL A C 20
ATOM 28489 O O . VAL A 1 34 ? 2.458 2.309 -10.327 1.00 0.00 34 VAL A O 20
ATOM 28502 N N . ALA A 1 35 ? 3.236 0.200 -10.226 1.00 0.00 35 ALA A N 20
ATOM 28503 C CA . ALA A 1 35 ? 3.536 0.122 -11.651 1.00 0.00 35 ALA A CA 20
ATOM 28504 C C . ALA A 1 35 ? 4.484 1.238 -12.081 1.00 0.00 35 ALA A C 20
ATOM 28505 O O . ALA A 1 35 ? 4.499 1.637 -13.246 1.00 0.00 35 ALA A O 20
ATOM 28512 N N . GLY A 1 36 ? 5.276 1.737 -11.136 1.00 0.00 36 GLY A N 20
ATOM 28513 C CA . GLY A 1 36 ? 6.216 2.800 -11.441 1.00 0.00 36 GLY A CA 20
ATOM 28514 C C . GLY A 1 36 ? 5.538 4.030 -12.013 1.00 0.00 36 GLY A C 20
ATOM 28515 O O . GLY A 1 36 ? 6.121 4.745 -12.827 1.00 0.00 36 GLY A O 20
ATOM 28519 N N . GLN A 1 37 ? 4.303 4.277 -11.587 1.00 0.00 37 GLN A N 20
ATOM 28520 C CA . GLN A 1 37 ? 3.547 5.429 -12.064 1.00 0.00 37 GLN A CA 20
ATOM 28521 C C . GLN A 1 37 ? 2.702 6.030 -10.945 1.00 0.00 37 GLN A C 20
ATOM 28522 O O . GLN A 1 37 ? 3.026 7.090 -10.410 1.00 0.00 37 GLN A O 20
ATOM 28536 N N . LYS A 1 38 ? 1.616 5.346 -10.597 1.00 0.00 38 LYS A N 20
ATOM 28537 C CA . LYS A 1 38 ? 0.723 5.814 -9.543 1.00 0.00 38 LYS A CA 20
ATOM 28538 C C . LYS A 1 38 ? 1.442 5.854 -8.199 1.00 0.00 38 LYS A C 20
ATOM 28539 O O . LYS A 1 38 ? 1.801 4.816 -7.645 1.00 0.00 38 LYS A O 20
ATOM 28558 N N . GLN A 1 39 ? 1.647 7.060 -7.679 1.00 0.00 39 GLN A N 20
ATOM 28559 C CA . GLN A 1 39 ? 2.322 7.236 -6.398 1.00 0.00 39 GLN A CA 20
ATOM 28560 C C . GLN A 1 39 ? 1.325 7.166 -5.245 1.00 0.00 39 GLN A C 20
ATOM 28561 O O . GLN A 1 39 ? 0.218 7.696 -5.337 1.00 0.00 39 GLN A O 20
ATOM 28575 N N . GLY A 1 40 ? 1.725 6.509 -4.162 1.00 0.00 40 GLY A N 20
ATOM 28576 C CA . GLY A 1 40 ? 0.854 6.383 -3.008 1.00 0.00 40 GLY A CA 20
ATOM 28577 C C . GLY A 1 40 ? 1.553 5.752 -1.819 1.00 0.00 40 GLY A C 20
ATOM 28578 O O . GLY A 1 40 ? 2.677 5.266 -1.938 1.00 0.00 40 GLY A O 20
ATOM 28582 N N . ILE A 1 41 ? 0.884 5.761 -0.671 1.00 0.00 41 ILE A N 20
ATOM 28583 C CA . ILE A 1 41 ? 1.447 5.185 0.545 1.00 0.00 41 ILE A CA 20
ATOM 28584 C C . ILE A 1 41 ? 0.683 3.934 0.965 1.00 0.00 41 ILE A C 20
ATOM 28585 O O . ILE A 1 41 ? -0.536 3.858 0.814 1.00 0.00 41 ILE A O 20
ATOM 28601 N N . VAL A 1 42 ? 1.409 2.954 1.494 1.00 0.00 42 VAL A N 20
ATOM 28602 C CA . VAL A 1 42 ? 0.800 1.706 1.936 1.00 0.00 42 VAL A CA 20
ATOM 28603 C C . VAL A 1 42 ? -0.065 1.924 3.174 1.00 0.00 42 VAL A C 20
ATOM 28604 O O . VAL A 1 42 ? 0.411 2.421 4.195 1.00 0.00 42 VAL A O 20
ATOM 28617 N N . ARG A 1 43 ? -1.336 1.551 3.074 1.00 0.00 43 ARG A N 20
ATOM 28618 C CA . ARG A 1 43 ? -2.268 1.706 4.185 1.00 0.00 43 ARG A CA 20
ATOM 28619 C C . ARG A 1 43 ? -2.585 0.357 4.821 1.00 0.00 43 ARG A C 20
ATOM 28620 O O . ARG A 1 43 ? -2.838 0.269 6.023 1.00 0.00 43 ARG A O 20
ATOM 28641 N N . PHE A 1 44 ? -2.572 -0.693 4.006 1.00 0.00 44 PHE A N 20
ATOM 28642 C CA . PHE A 1 44 ? -2.860 -2.040 4.489 1.00 0.00 44 PHE A CA 20
ATOM 28643 C C . PHE A 1 44 ? -2.070 -3.080 3.702 1.00 0.00 44 PHE A C 20
ATOM 28644 O O . PHE A 1 44 ? -2.387 -3.371 2.548 1.00 0.00 44 PHE A O 20
ATOM 28661 N N . TYR A 1 45 ? -1.042 -3.639 4.332 1.00 0.00 45 TYR A N 20
ATOM 28662 C CA . TYR A 1 45 ? -0.208 -4.649 3.691 1.00 0.00 45 TYR A CA 20
ATOM 28663 C C . TYR A 1 45 ? -0.414 -6.015 4.336 1.00 0.00 45 TYR A C 20
ATOM 28664 O O . TYR A 1 45 ? -0.245 -6.173 5.545 1.00 0.00 45 TYR A O 20
ATOM 28682 N N . GLY A 1 46 ? -0.780 -6.999 3.521 1.00 0.00 46 GLY A N 20
ATOM 28683 C CA . GLY A 1 46 ? -1.003 -8.338 4.032 1.00 0.00 46 GLY A CA 20
ATOM 28684 C C . GLY A 1 46 ? -1.608 -9.262 2.992 1.00 0.00 46 GLY A C 20
ATOM 28685 O O . GLY A 1 46 ? -1.269 -9.184 1.812 1.00 0.00 46 GLY A O 20
ATOM 28689 N N . LYS A 1 47 ? -2.505 -10.138 3.433 1.00 0.00 47 LYS A N 20
ATOM 28690 C CA . LYS A 1 47 ? -3.159 -11.081 2.532 1.00 0.00 47 LYS A CA 20
ATOM 28691 C C . LYS A 1 47 ? -4.503 -10.538 2.058 1.00 0.00 47 LYS A C 20
ATOM 28692 O O . LYS A 1 47 ? -4.949 -9.481 2.506 1.00 0.00 47 LYS A O 20
ATOM 28711 N N . THR A 1 48 ? -5.143 -11.267 1.151 1.00 0.00 48 THR A N 20
ATOM 28712 C CA . THR A 1 48 ? -6.437 -10.858 0.616 1.00 0.00 48 THR A CA 20
ATOM 28713 C C . THR A 1 48 ? -7.373 -12.055 0.485 1.00 0.00 48 THR A C 20
ATOM 28714 O O . THR A 1 48 ? -7.019 -13.177 0.848 1.00 0.00 48 THR A O 20
ATOM 28725 N N . ASP A 1 49 ? -8.571 -11.808 -0.037 1.00 0.00 49 ASP A N 20
ATOM 28726 C CA . ASP A 1 49 ? -9.559 -12.866 -0.218 1.00 0.00 49 ASP A CA 20
ATOM 28727 C C . ASP A 1 49 ? -10.109 -12.872 -1.642 1.00 0.00 49 ASP A C 20
ATOM 28728 O O . ASP A 1 49 ? -11.160 -13.456 -1.908 1.00 0.00 49 ASP A O 20
ATOM 28737 N N . PHE A 1 50 ? -9.395 -12.219 -2.556 1.00 0.00 50 PHE A N 20
ATOM 28738 C CA . PHE A 1 50 ? -9.817 -12.154 -3.951 1.00 0.00 50 PHE A CA 20
ATOM 28739 C C . PHE A 1 50 ? -8.699 -12.614 -4.879 1.00 0.00 50 PHE A C 20
ATOM 28740 O O . PHE A 1 50 ? -8.931 -13.385 -5.811 1.00 0.00 50 PHE A O 20
ATOM 28757 N N . ALA A 1 51 ? -7.486 -12.138 -4.620 1.00 0.00 51 ALA A N 20
ATOM 28758 C CA . ALA A 1 51 ? -6.332 -12.502 -5.432 1.00 0.00 51 ALA A CA 20
ATOM 28759 C C . ALA A 1 51 ? -5.226 -13.113 -4.574 1.00 0.00 51 ALA A C 20
ATOM 28760 O O . ALA A 1 51 ? -5.034 -12.719 -3.424 1.00 0.00 51 ALA A O 20
ATOM 28767 N N . PRO A 1 52 ? -4.482 -14.089 -5.124 1.00 0.00 52 PRO A N 20
ATOM 28768 C CA . PRO A 1 52 ? -3.393 -14.754 -4.401 1.00 0.00 52 PRO A CA 20
ATOM 28769 C C . PRO A 1 52 ? -2.163 -13.863 -4.259 1.00 0.00 52 PRO A C 20
ATOM 28770 O O . PRO A 1 52 ? -2.035 -12.850 -4.946 1.00 0.00 52 PRO A O 20
ATOM 28781 N N . GLY A 1 53 ? -1.260 -14.249 -3.363 1.00 0.00 53 GLY A N 20
ATOM 28782 C CA . GLY A 1 53 ? -0.050 -13.476 -3.149 1.00 0.00 53 GLY A CA 20
ATOM 28783 C C . GLY A 1 53 ? -0.264 -12.316 -2.196 1.00 0.00 53 GLY A C 20
ATOM 28784 O O . GLY A 1 53 ? -1.357 -12.141 -1.656 1.00 0.00 53 GLY A O 20
ATOM 28788 N N . TYR A 1 54 ? 0.781 -11.522 -1.990 1.00 0.00 54 TYR A N 20
ATOM 28789 C CA . TYR A 1 54 ? 0.704 -10.373 -1.096 1.00 0.00 54 TYR A CA 20
ATOM 28790 C C . TYR A 1 54 ? 0.451 -9.090 -1.881 1.00 0.00 54 TYR A C 20
ATOM 28791 O O . TYR A 1 54 ? 1.118 -8.820 -2.881 1.00 0.00 54 TYR A O 20
ATOM 28809 N N . TRP A 1 55 ? -0.517 -8.303 -1.423 1.00 0.00 55 TRP A N 20
ATOM 28810 C CA . TRP A 1 55 ? -0.858 -7.048 -2.083 1.00 0.00 55 TRP A CA 20
ATOM 28811 C C . TRP A 1 55 ? -0.755 -5.876 -1.111 1.00 0.00 55 TRP A C 20
ATOM 28812 O O . TRP A 1 55 ? -0.824 -6.057 0.104 1.00 0.00 55 TRP A O 20
ATOM 28833 N N . TYR A 1 56 ? -0.587 -4.676 -1.655 1.00 0.00 56 TYR A N 20
ATOM 28834 C CA . TYR A 1 56 ? -0.473 -3.474 -0.836 1.00 0.00 56 TYR A CA 20
ATOM 28835 C C . TYR A 1 56 ? -1.711 -2.597 -0.979 1.00 0.00 56 TYR A C 20
ATOM 28836 O O . TYR A 1 56 ? -2.111 -2.246 -2.088 1.00 0.00 56 TYR A O 20
ATOM 28854 N N . GLY A 1 57 ? -2.314 -2.245 0.152 1.00 0.00 57 GLY A N 20
ATOM 28855 C CA . GLY A 1 57 ? -3.500 -1.410 0.131 1.00 0.00 57 GLY A CA 20
ATOM 28856 C C . GLY A 1 57 ? -3.166 0.067 0.060 1.00 0.00 57 GLY A C 20
ATOM 28857 O O . GLY A 1 57 ? -3.499 0.830 0.967 1.00 0.00 57 GLY A O 20
ATOM 28861 N N . ILE A 1 58 ? -2.507 0.470 -1.021 1.00 0.00 58 ILE A N 20
ATOM 28862 C CA . ILE A 1 58 ? -2.127 1.865 -1.208 1.00 0.00 58 ILE A CA 20
ATOM 28863 C C . ILE A 1 58 ? -3.346 2.731 -1.505 1.00 0.00 58 ILE A C 20
ATOM 28864 O O . ILE A 1 58 ? -4.253 2.317 -2.228 1.00 0.00 58 ILE A O 20
ATOM 28880 N N . GLU A 1 59 ? -3.361 3.936 -0.943 1.00 0.00 59 GLU A N 20
ATOM 28881 C CA . GLU A 1 59 ? -4.469 4.861 -1.149 1.00 0.00 59 GLU A CA 20
ATOM 28882 C C . GLU A 1 59 ? -4.039 6.040 -2.015 1.00 0.00 59 GLU A C 20
ATOM 28883 O O . GLU A 1 59 ? -3.101 6.762 -1.677 1.00 0.00 59 GLU A O 20
ATOM 28895 N N . LEU A 1 60 ? -4.729 6.227 -3.134 1.00 0.00 60 LEU A N 20
ATOM 28896 C CA . LEU A 1 60 ? -4.418 7.318 -4.051 1.00 0.00 60 LEU A CA 20
ATOM 28897 C C . LEU A 1 60 ? -5.066 8.619 -3.590 1.00 0.00 60 LEU A C 20
ATOM 28898 O O . LEU A 1 60 ? -5.885 8.626 -2.671 1.00 0.00 60 LEU A O 20
ATOM 28914 N N . ASP A 1 61 ? -4.691 9.720 -4.233 1.00 0.00 61 ASP A N 20
ATOM 28915 C CA . ASP A 1 61 ? -5.235 11.029 -3.889 1.00 0.00 61 ASP A CA 20
ATOM 28916 C C . ASP A 1 61 ? -6.328 11.442 -4.873 1.00 0.00 61 ASP A C 20
ATOM 28917 O O . ASP A 1 61 ? -7.221 12.218 -4.532 1.00 0.00 61 ASP A O 20
ATOM 28926 N N . GLN A 1 62 ? -6.250 10.920 -6.093 1.00 0.00 62 GLN A N 20
ATOM 28927 C CA . GLN A 1 62 ? -7.233 11.237 -7.123 1.00 0.00 62 GLN A CA 20
ATOM 28928 C C . GLN A 1 62 ? -8.108 10.025 -7.433 1.00 0.00 62 GLN A C 20
ATOM 28929 O O . GLN A 1 62 ? -7.678 8.882 -7.276 1.00 0.00 62 GLN A O 20
ATOM 28943 N N . PRO A 1 63 ? -9.354 10.260 -7.881 1.00 0.00 63 PRO A N 20
ATOM 28944 C CA . PRO A 1 63 ? -10.290 9.182 -8.214 1.00 0.00 63 PRO A CA 20
ATOM 28945 C C . PRO A 1 63 ? -9.864 8.409 -9.457 1.00 0.00 63 PRO A C 20
ATOM 28946 O O . PRO A 1 63 ? -10.326 8.689 -10.564 1.00 0.00 63 PRO A O 20
ATOM 28957 N N . THR A 1 64 ? -8.980 7.434 -9.268 1.00 0.00 64 THR A N 20
ATOM 28958 C CA . THR A 1 64 ? -8.490 6.621 -10.374 1.00 0.00 64 THR A CA 20
ATOM 28959 C C . THR A 1 64 ? -7.971 5.277 -9.873 1.00 0.00 64 THR A C 20
ATOM 28960 O O . THR A 1 64 ? -6.995 4.742 -10.399 1.00 0.00 64 THR A O 20
ATOM 28971 N N . GLY A 1 65 ? -8.630 4.736 -8.853 1.00 0.00 65 GLY A N 20
ATOM 28972 C CA . GLY A 1 65 ? -8.220 3.460 -8.298 1.00 0.00 65 GLY A CA 20
ATOM 28973 C C . GLY A 1 65 ? -8.933 2.290 -8.948 1.00 0.00 65 GLY A C 20
ATOM 28974 O O . GLY A 1 65 ? -9.439 2.405 -10.064 1.00 0.00 65 GLY A O 20
ATOM 28978 N N . LYS A 1 66 ? -8.972 1.160 -8.248 1.00 0.00 66 LYS A N 20
ATOM 28979 C CA . LYS A 1 66 ? -9.628 -0.037 -8.763 1.00 0.00 66 LYS A CA 20
ATOM 28980 C C . LYS A 1 66 ? -10.850 -0.392 -7.922 1.00 0.00 66 LYS A C 20
ATOM 28981 O O . LYS A 1 66 ? -11.864 -0.851 -8.448 1.00 0.00 66 LYS A O 20
ATOM 29000 N N . HIS A 1 67 ? -10.746 -0.179 -6.615 1.00 0.00 67 HIS A N 20
ATOM 29001 C CA . HIS A 1 67 ? -11.843 -0.479 -5.702 1.00 0.00 67 HIS A CA 20
ATOM 29002 C C . HIS A 1 67 ? -12.180 0.733 -4.839 1.00 0.00 67 HIS A C 20
ATOM 29003 O O . HIS A 1 67 ? -11.449 1.724 -4.831 1.00 0.00 67 HIS A O 20
ATOM 29017 N N . ASP A 1 68 ? -13.289 0.645 -4.113 1.00 0.00 68 ASP A N 20
ATOM 29018 C CA . ASP A 1 68 ? -13.723 1.735 -3.245 1.00 0.00 68 ASP A CA 20
ATOM 29019 C C . ASP A 1 68 ? -13.318 1.471 -1.798 1.00 0.00 68 ASP A C 20
ATOM 29020 O O . ASP A 1 68 ? -14.002 1.891 -0.866 1.00 0.00 68 ASP A O 20
ATOM 29029 N N . GLY A 1 69 ? -12.202 0.772 -1.620 1.00 0.00 69 GLY A N 20
ATOM 29030 C CA . GLY A 1 69 ? -11.725 0.466 -0.283 1.00 0.00 69 GLY A CA 20
ATOM 29031 C C . GLY A 1 69 ? -11.959 -0.983 0.098 1.00 0.00 69 GLY A C 20
ATOM 29032 O O . GLY A 1 69 ? -11.086 -1.627 0.680 1.00 0.00 69 GLY A O 20
ATOM 29036 N N . SER A 1 70 ? -13.140 -1.496 -0.231 1.00 0.00 70 SER A N 20
ATOM 29037 C CA . SER A 1 70 ? -13.486 -2.879 0.080 1.00 0.00 70 SER A CA 20
ATOM 29038 C C . SER A 1 70 ? -13.521 -3.729 -1.185 1.00 0.00 70 SER A C 20
ATOM 29039 O O . SER A 1 70 ? -13.968 -3.274 -2.238 1.00 0.00 70 SER A O 20
ATOM 29047 N N . VAL A 1 71 ? -13.049 -4.966 -1.075 1.00 0.00 71 VAL A N 20
ATOM 29048 C CA . VAL A 1 71 ? -13.027 -5.880 -2.209 1.00 0.00 71 VAL A CA 20
ATOM 29049 C C . VAL A 1 71 ? -13.903 -7.100 -1.948 1.00 0.00 71 VAL A C 20
ATOM 29050 O O . VAL A 1 71 ? -13.573 -7.948 -1.117 1.00 0.00 71 VAL A O 20
ATOM 29063 N N . PHE A 1 72 ? -15.022 -7.183 -2.661 1.00 0.00 72 PHE A N 20
ATOM 29064 C CA . PHE A 1 72 ? -15.947 -8.300 -2.506 1.00 0.00 72 PHE A CA 20
ATOM 29065 C C . PHE A 1 72 ? -16.484 -8.369 -1.080 1.00 0.00 72 PHE A C 20
ATOM 29066 O O . PHE A 1 72 ? -16.792 -9.448 -0.574 1.00 0.00 72 PHE A O 20
ATOM 29083 N N . GLY A 1 73 ? -16.594 -7.211 -0.437 1.00 0.00 73 GLY A N 20
ATOM 29084 C CA . GLY A 1 73 ? -17.094 -7.164 0.924 1.00 0.00 73 GLY A CA 20
ATOM 29085 C C . GLY A 1 73 ? -15.983 -7.020 1.946 1.00 0.00 73 GLY A C 20
ATOM 29086 O O . GLY A 1 73 ? -16.182 -6.437 3.012 1.00 0.00 73 GLY A O 20
ATOM 29090 N N . VAL A 1 74 ? -14.810 -7.553 1.620 1.00 0.00 74 VAL A N 20
ATOM 29091 C CA . VAL A 1 74 ? -13.663 -7.482 2.517 1.00 0.00 74 VAL A CA 20
ATOM 29092 C C . VAL A 1 74 ? -13.000 -6.110 2.455 1.00 0.00 74 VAL A C 20
ATOM 29093 O O . VAL A 1 74 ? -12.505 -5.697 1.407 1.00 0.00 74 VAL A O 20
ATOM 29106 N N . ARG A 1 75 ? -12.996 -5.409 3.583 1.00 0.00 75 ARG A N 20
ATOM 29107 C CA . ARG A 1 75 ? -12.394 -4.083 3.656 1.00 0.00 75 ARG A CA 20
ATOM 29108 C C . ARG A 1 75 ? -10.986 -4.156 4.239 1.00 0.00 75 ARG A C 20
ATOM 29109 O O . ARG A 1 75 ? -10.705 -4.981 5.107 1.00 0.00 75 ARG A O 20
ATOM 29130 N N . TYR A 1 76 ? -10.105 -3.287 3.753 1.00 0.00 76 TYR A N 20
ATOM 29131 C CA . TYR A 1 76 ? -8.725 -3.253 4.225 1.00 0.00 76 TYR A CA 20
ATOM 29132 C C . TYR A 1 76 ? -8.391 -1.893 4.828 1.00 0.00 76 TYR A C 20
ATOM 29133 O O . TYR A 1 76 ? -7.740 -1.806 5.869 1.00 0.00 76 TYR A O 20
ATOM 29151 N N . PHE A 1 77 ? -8.841 -0.831 4.166 1.00 0.00 77 PHE A N 20
ATOM 29152 C CA . PHE A 1 77 ? -8.590 0.527 4.637 1.00 0.00 77 PHE A CA 20
ATOM 29153 C C . PHE A 1 77 ? -9.681 1.478 4.159 1.00 0.00 77 PHE A C 20
ATOM 29154 O O . PHE A 1 77 ? -10.383 1.196 3.189 1.00 0.00 77 PHE A O 20
ATOM 29171 N N . THR A 1 78 ? -9.819 2.606 4.848 1.00 0.00 78 THR A N 20
ATOM 29172 C CA . THR A 1 78 ? -10.826 3.601 4.494 1.00 0.00 78 THR A CA 20
ATOM 29173 C C . THR A 1 78 ? -10.266 4.612 3.500 1.00 0.00 78 THR A C 20
ATOM 29174 O O . THR A 1 78 ? -9.563 5.549 3.881 1.00 0.00 78 THR A O 20
ATOM 29185 N N . CYS A 1 79 ? -10.581 4.417 2.223 1.00 0.00 79 CYS A N 20
ATOM 29186 C CA . CYS A 1 79 ? -10.109 5.313 1.174 1.00 0.00 79 CYS A CA 20
ATOM 29187 C C . CYS A 1 79 ? -11.281 5.991 0.471 1.00 0.00 79 CYS A C 20
ATOM 29188 O O . CYS A 1 79 ? -12.441 5.676 0.731 1.00 0.00 79 CYS A O 20
ATOM 29196 N N . ALA A 1 80 ? -10.968 6.925 -0.421 1.00 0.00 80 ALA A N 20
ATOM 29197 C CA . ALA A 1 80 ? -11.994 7.649 -1.162 1.00 0.00 80 ALA A CA 20
ATOM 29198 C C . ALA A 1 80 ? -12.504 6.824 -2.342 1.00 0.00 80 ALA A C 20
ATOM 29199 O O . ALA A 1 80 ? -11.910 5.807 -2.701 1.00 0.00 80 ALA A O 20
ATOM 29206 N N . PRO A 1 81 ? -13.616 7.255 -2.963 1.00 0.00 81 PRO A N 20
ATOM 29207 C CA . PRO A 1 81 ? -14.204 6.551 -4.108 1.00 0.00 81 PRO A CA 20
ATOM 29208 C C . PRO A 1 81 ? -13.184 6.287 -5.211 1.00 0.00 81 PRO A C 20
ATOM 29209 O O . PRO A 1 81 ? -12.705 7.215 -5.862 1.00 0.00 81 PRO A O 20
ATOM 29220 N N . ARG A 1 82 ? -12.857 5.015 -5.416 1.00 0.00 82 ARG A N 20
ATOM 29221 C CA . ARG A 1 82 ? -11.894 4.629 -6.441 1.00 0.00 82 ARG A CA 20
ATOM 29222 C C . ARG A 1 82 ? -10.535 5.274 -6.181 1.00 0.00 82 ARG A C 20
ATOM 29223 O O . ARG A 1 82 ? -9.996 5.979 -7.034 1.00 0.00 82 ARG A O 20
ATOM 29244 N N . HIS A 1 83 ? -9.987 5.027 -4.996 1.00 0.00 83 HIS A N 20
ATOM 29245 C CA . HIS A 1 83 ? -8.692 5.581 -4.621 1.00 0.00 83 HIS A CA 20
ATOM 29246 C C . HIS A 1 83 ? -7.703 4.472 -4.279 1.00 0.00 83 HIS A C 20
ATOM 29247 O O . HIS A 1 83 ? -6.533 4.529 -4.660 1.00 0.00 83 HIS A O 20
ATOM 29261 N N . GLY A 1 84 ? -8.179 3.464 -3.557 1.00 0.00 84 GLY A N 20
ATOM 29262 C CA . GLY A 1 84 ? -7.324 2.355 -3.175 1.00 0.00 84 GLY A CA 20
ATOM 29263 C C . GLY A 1 84 ? -6.973 1.462 -4.348 1.00 0.00 84 GLY A C 20
ATOM 29264 O O . GLY A 1 84 ? -7.806 1.216 -5.222 1.00 0.00 84 GLY A O 20
ATOM 29268 N N . VAL A 1 85 ? -5.737 0.974 -4.369 1.00 0.00 85 VAL A N 20
ATOM 29269 C CA . VAL A 1 85 ? -5.278 0.102 -5.443 1.00 0.00 85 VAL A CA 20
ATOM 29270 C C . VAL A 1 85 ? -4.319 -0.959 -4.916 1.00 0.00 85 VAL A C 20
ATOM 29271 O O . VAL A 1 85 ? -3.302 -0.639 -4.299 1.00 0.00 85 VAL A O 20
ATOM 29284 N N . PHE A 1 86 ? -4.648 -2.222 -5.162 1.00 0.00 86 PHE A N 20
ATOM 29285 C CA . PHE A 1 86 ? -3.814 -3.331 -4.713 1.00 0.00 86 PHE A CA 20
ATOM 29286 C C . PHE A 1 86 ? -2.970 -3.878 -5.859 1.00 0.00 86 PHE A C 20
ATOM 29287 O O . PHE A 1 86 ? -3.500 -4.315 -6.881 1.00 0.00 86 PHE A O 20
ATOM 29304 N N . ALA A 1 87 ? -1.653 -3.852 -5.682 1.00 0.00 87 ALA A N 20
ATOM 29305 C CA . ALA A 1 87 ? -0.736 -4.346 -6.702 1.00 0.00 87 ALA A CA 20
ATOM 29306 C C . ALA A 1 87 ? 0.406 -5.144 -6.075 1.00 0.00 87 ALA A C 20
ATOM 29307 O O . ALA A 1 87 ? 0.849 -4.842 -4.968 1.00 0.00 87 ALA A O 20
ATOM 29314 N N . PRO A 1 88 ? 0.898 -6.180 -6.778 1.00 0.00 88 PRO A N 20
ATOM 29315 C CA . PRO A 1 88 ? 1.994 -7.022 -6.280 1.00 0.00 88 PRO A CA 20
ATOM 29316 C C . PRO A 1 88 ? 3.243 -6.212 -5.952 1.00 0.00 88 PRO A C 20
ATOM 29317 O O . PRO A 1 88 ? 3.611 -5.296 -6.685 1.00 0.00 88 PRO A O 20
ATOM 29328 N N . ALA A 1 89 ? 3.892 -6.560 -4.841 1.00 0.00 89 ALA A N 20
ATOM 29329 C CA . ALA A 1 89 ? 5.104 -5.869 -4.414 1.00 0.00 89 ALA A CA 20
ATOM 29330 C C . ALA A 1 89 ? 6.072 -5.735 -5.580 1.00 0.00 89 ALA A C 20
ATOM 29331 O O . ALA A 1 89 ? 6.587 -4.651 -5.857 1.00 0.00 89 ALA A O 20
ATOM 29338 N N . SER A 1 90 ? 6.292 -6.846 -6.277 1.00 0.00 90 SER A N 20
ATOM 29339 C CA . SER A 1 90 ? 7.174 -6.856 -7.433 1.00 0.00 90 SER A CA 20
ATOM 29340 C C . SER A 1 90 ? 6.715 -5.809 -8.441 1.00 0.00 90 SER A C 20
ATOM 29341 O O . SER A 1 90 ? 7.506 -5.311 -9.241 1.00 0.00 90 SER A O 20
ATOM 29349 N N . ARG A 1 91 ? 5.427 -5.471 -8.383 1.00 0.00 91 ARG A N 20
ATOM 29350 C CA . ARG A 1 91 ? 4.863 -4.471 -9.277 1.00 0.00 91 ARG A CA 20
ATOM 29351 C C . ARG A 1 91 ? 4.918 -3.085 -8.637 1.00 0.00 91 ARG A C 20
ATOM 29352 O O . ARG A 1 91 ? 4.728 -2.073 -9.312 1.00 0.00 91 ARG A O 20
ATOM 29373 N N . ILE A 1 92 ? 5.183 -3.044 -7.331 1.00 0.00 92 ILE A N 20
ATOM 29374 C CA . ILE A 1 92 ? 5.266 -1.780 -6.609 1.00 0.00 92 ILE A CA 20
ATOM 29375 C C . ILE A 1 92 ? 6.714 -1.429 -6.286 1.00 0.00 92 ILE A C 20
ATOM 29376 O O . ILE A 1 92 ? 7.569 -2.309 -6.184 1.00 0.00 92 ILE A O 20
ATOM 29392 N N . GLN A 1 93 ? 6.984 -0.137 -6.126 1.00 0.00 93 GLN A N 20
ATOM 29393 C CA . GLN A 1 93 ? 8.329 0.330 -5.815 1.00 0.00 93 GLN A CA 20
ATOM 29394 C C . GLN A 1 93 ? 8.334 1.164 -4.538 1.00 0.00 93 GLN A C 20
ATOM 29395 O O . GLN A 1 93 ? 7.285 1.415 -3.944 1.00 0.00 93 GLN A O 20
ATOM 29409 N N . ARG A 1 94 ? 9.522 1.592 -4.121 1.00 0.00 94 ARG A N 20
ATOM 29410 C CA . ARG A 1 94 ? 9.664 2.398 -2.914 1.00 0.00 94 ARG A CA 20
ATOM 29411 C C . ARG A 1 94 ? 10.088 3.822 -3.259 1.00 0.00 94 ARG A C 20
ATOM 29412 O O . ARG A 1 94 ? 10.595 4.082 -4.351 1.00 0.00 94 ARG A O 20
ATOM 29433 N N . ILE A 1 95 ? 9.876 4.741 -2.322 1.00 0.00 95 ILE A N 20
ATOM 29434 C CA . ILE A 1 95 ? 10.237 6.138 -2.527 1.00 0.00 95 ILE A CA 20
ATOM 29435 C C . ILE A 1 95 ? 10.837 6.741 -1.262 1.00 0.00 95 ILE A C 20
ATOM 29436 O O . ILE A 1 95 ? 11.880 7.395 -1.308 1.00 0.00 95 ILE A O 20
ATOM 29452 N N . GLY A 1 96 ? 10.174 6.517 -0.133 1.00 0.00 96 GLY A N 20
ATOM 29453 C CA . GLY A 1 96 ? 10.659 7.044 1.129 1.00 0.00 96 GLY A CA 20
ATOM 29454 C C . GLY A 1 96 ? 11.963 6.405 1.562 1.00 0.00 96 GLY A C 20
ATOM 29455 O O . GLY A 1 96 ? 12.667 5.805 0.748 1.00 0.00 96 GLY A O 20
ATOM 29459 N N . SER A 1 97 ? 12.286 6.530 2.844 1.00 0.00 97 SER A N 20
ATOM 29460 C CA . SER A 1 97 ? 13.514 5.959 3.383 1.00 0.00 97 SER A CA 20
ATOM 29461 C C . SER A 1 97 ? 14.738 6.559 2.696 1.00 0.00 97 SER A C 20
ATOM 29462 O O . SER A 1 97 ? 15.040 6.232 1.548 1.00 0.00 97 SER A O 20
ATOM 29470 N N . GLY A 1 98 ? 15.439 7.435 3.407 1.00 0.00 98 GLY A N 20
ATOM 29471 C CA . GLY A 1 98 ? 16.622 8.065 2.851 1.00 0.00 98 GLY A CA 20
ATOM 29472 C C . GLY A 1 98 ? 17.898 7.623 3.545 1.00 0.00 98 GLY A C 20
ATOM 29473 O O . GLY A 1 98 ? 18.505 8.400 4.281 1.00 0.00 98 GLY A O 20
ATOM 29477 N N . PRO A 1 99 ? 18.330 6.370 3.326 1.00 0.00 99 PRO A N 20
ATOM 29478 C CA . PRO A 1 99 ? 19.550 5.837 3.944 1.00 0.00 99 PRO A CA 20
ATOM 29479 C C . PRO A 1 99 ? 20.813 6.474 3.374 1.00 0.00 99 PRO A C 20
ATOM 29480 O O . PRO A 1 99 ? 21.724 6.841 4.116 1.00 0.00 99 PRO A O 20
ATOM 29491 N N . SER A 1 100 ? 20.861 6.601 2.052 1.00 0.00 100 SER A N 20
ATOM 29492 C CA . SER A 1 100 ? 22.012 7.194 1.382 1.00 0.00 100 SER A CA 20
ATOM 29493 C C . SER A 1 100 ? 21.574 8.048 0.198 1.00 0.00 100 SER A C 20
ATOM 29494 O O . SER A 1 100 ? 20.399 8.061 -0.170 1.00 0.00 100 SER A O 20
ATOM 29502 N N . SER A 1 101 ? 22.525 8.761 -0.396 1.00 0.00 101 SER A N 20
ATOM 29503 C CA . SER A 1 101 ? 22.236 9.619 -1.540 1.00 0.00 101 SER A CA 20
ATOM 29504 C C . SER A 1 101 ? 22.371 8.845 -2.847 1.00 0.00 101 SER A C 20
ATOM 29505 O O . SER A 1 101 ? 22.777 7.683 -2.853 1.00 0.00 101 SER A O 20
ATOM 29513 N N . GLY A 1 102 ? 22.028 9.498 -3.953 1.00 0.00 102 GLY A N 20
ATOM 29514 C CA . GLY A 1 102 ? 22.118 8.855 -5.251 1.00 0.00 102 GLY A CA 20
ATOM 29515 C C . GLY A 1 102 ? 20.759 8.490 -5.813 1.00 0.00 102 GLY A C 20
ATOM 29516 O O . GLY A 1 102 ? 20.664 7.457 -6.511 1.00 0.00 102 GLY A O 20
#

GO terms:
  GO:0001934 positive regulation of protein phosphorylation (P, IDA)
  GO:0005802 trans-Golgi network (C, IDA)
  GO:0005886 plasma membrane (C, IDA)
  GO:0045444 fat cell differentiation (P, IEP)
  GO:1903078 positive regulation of protein localization to plasma membrane (P, IDA)
  GO:0010828 positive regulation of D-glucose transmembrane transport (P, IMP)
  GO:0005515 protein binding (F, IPI)

Sequence (102 aa):
GSSGSSGKSPSSPSLGSLQQREGAKAEVGDQVLVAGQKQGIVRFYGKTDFAPGYWYGIELDQPTGKHDGSVFGVRYFTCAPRHGVFAPASRIQRIGSGPSSGGSSGSSGKSPSSPSLGSLQQREGAKAEVGDQVLVAGQKQGIVRFYGKTDFAPGYWYGIELDQPTGKHDGSVFGVRYFTCAPRHGVFAPASRIQRIGSGPSSGGSSGSSGKSPSSPSLGSLQQREGAKAEVGDQVLVAGQKQGIVRFYGKTDFAPGYWYGIELDQPTGKHDGSVFGVRYFTCAPRHGVFAPASRIQRIGSGPSSGGSSGSSGKSPSSPSLGSLQQREGAKAEVGDQVLVAGQKQGIVRFYGKTDFAPGYWYGIELDQPTGKHDGSVFGVRYFTCAPRHGVFAPASRIQRIGSGPSSGGSSGSSGKSPSSPSLGSLQQREGAKAEVGDQVLVAGQKQGIVRFYGKTDFAPGYWYGIELDQPTGKHDGSVFGVRYFTCAPRHGVFAPASRIQRIGSGPSSGGSSGSSGKSPSSPSLGSLQQREGAKAEVGDQVLVAGQKQGIVRFYGKTDFAPGYWYGIELDQPTGKHDGSVFGVRYFTCAPRHGVFAPASRIQRIGSGPSSGGSSGSSGKSPSSPSLGSLQQREGAKAEVGDQVLVAGQKQGIVRFYGKTDFAPGYWYGIELDQPTGKHDGSVFGVRYFTCAPRHGVFAPASRIQRIGSGPSSGGSSGSSGKSPSSPSLGSLQQREGAKAEVGDQVLVAGQKQGIVRFYGKTDFAPGYWYGIELDQPTGKHDGSVFGVRYFTCAPRHGVFAPASRIQRIGSGPSSGGSSGSSGKSPSSPSLGSLQQREGAKAEVGDQVLVAGQKQGIVRFYGKTDFAPGYWYGIELDQPTGKHDGSVFGVRYFTCAPRHGVFAPASRIQRIGSGPSSGGSSGSSGKSPSSPSLGSLQQREGAKAEVGDQVLVAGQKQGIVRFYGKTDFAPGYWYGIELDQPTGKHDGSVFGVRYFTCAPRHGVFAPASRIQRIGSGPSSGGSSGSSGKSPSSPSLGSLQQREGAKAEVGDQVLVAGQKQGIVRFYGKTDFAPGYWYGIELDQPTGKHDGSVFGVRYFTCAPRHGVFAPASRIQRIGSGPSSGGSSGSSGKSPSSPSLGSLQQREGAKAEVGDQVLVAGQKQGIVRFYGKTDFAPGYWYGIELDQPTGKHDGSVFGVRYFTCAPRHGVFAPASRIQRIGSGPSSGGSSGSSGKSPSSPSLGSLQQREGAKAEVGDQVLVAGQKQGIVRFYGKTDFAPGYWYGIELDQPTGKHDGSVFGVRYFTCAPRHGVFAPASRIQRIGSGPSSGGSSGSSGKSPSSPSLGSLQQREGAKAEVGDQVLVAGQKQGIVRFYGKTDFAPGYWYGIELDQPTGKHDGSVFGVRYFTCAPRHGVFAPASRIQRIGSGPSSGGSSGSSGKSPSSPSLGSLQQREGAKAEVGDQVLVAGQKQGIVRFYGKTDFAPGYWYGIELDQPTGKHDGSVFGVRYFTCAPRHGVFAPASRIQRIGSGPSSGGSSGSSGKSPSSPSLGSLQQREGAKAEVGDQVLVAGQKQGIVRFYGKTDFAPGYWYGIELDQPTGKHDGSVFGVRYFTCAPRHGVFAPASRIQRIGSGPSSGGSSGSSGKSPSSPSLGSLQQREGAKAEVGDQVLVAGQKQGIVRFYGKTDFAPGYWYGIELDQPTGKHDGSVFGVRYFTCAPRHGVFAPASRIQRIGSGPSSGGSSGSSGKSPSSPSLGSLQQREGAKAEVGDQVLVAGQKQGIVRFYGKTDFAPGYWYGIELDQPTGKHDGSVFGVRYFTCAPRHGVFAPASRIQRIGSGPSSGGSSGSSGKSPSSPSLGSLQQREGAKAEVGDQVLVAGQKQGIVRFYGKTDFAPGYWYGIELDQPTGKHDGSVFGVRYFTCAPRHGVFAPASRIQRIGSGPSSGGSSGSSGKSPSSPSLGSLQQREGAKAEVGDQVLVAGQKQGIVRFYGKTDFAPGYWYGIELDQPTGKHDGSVFGVRYFTCAPRHGVFAPASRIQRIGSGPSSG

Radius of gyration: 17.62 Å; Cα contacts (8 Å, |Δi|>4): 174; chains: 1; bounding box: 48×41×42 Å

Foldseek 3Di:
DPPPDPDDDPQDDDPDDDDDDDDAQDDQAFWKAAQNHQTFGFNFWDADDPDDDIWGFTFGDDQAADQCQADPNRHGDHYHHRGTHIDHRVRMHGDDDPPDDD

Secondary structure (DSSP, 8-state):
--S-SS----SS---SSSS-SS--SS-TTSEEEETTTEEEEEEEEEE-SSSSSEEEEEE-SSS--SSSSEETTEE-S---TTTEEEE-GGGEEE--S-TT--